Protein 8K5L (pdb70)

Solvent-accessible surface area: 68844 Å² total; per-residue (Å²): 113,38,76,27,75,42,7,0,8,38,104,16,6,16,41,0,0,15,44,0,0,3,113,57,46,24,76,102,76,116,12,120,33,0,1,0,6,8,0,82,20,110,6,0,97,38,0,10,83,51,1,78,107,4,98,0,0,0,1,2,82,44,18,111,48,5,21,90,2,19,69,84,4,148,143,61,193,18,24,25,32,1,5,8,88,6,64,65,5,159,22,92,39,57,0,29,0,0,0,0,20,25,16,0,6,126,16,104,50,26,53,64,5,0,58,50,0,53,98,12,1,49,98,100,1,2,0,0,0,2,0,8,0,58,60,24,24,68,13,4,37,41,1,0,45,46,98,46,9,125,96,128,83,0,42,101,8,59,96,70,10,80,113,54,26,44,95,13,25,6,114,177,0,62,37,34,0,151,120,7,36,7,91,121,50,50,52,2,1,6,0,0,0,0,0,0,0,8,0,47,46,112,36,96,67,7,0,8,40,102,18,7,13,38,0,0,12,45,0,0,3,111,59,46,16,84,96,82,107,10,112,32,0,1,0,6,10,0,90,15,113,6,0,99,36,0,6,164,50,0,106,142,4,99,0,0,0,1,6,79,47,121,129,63,6,68,89,3,75,78,92,2,143,122,48,168,18,25,48,40,33,144,68,27,6,79,89,18,184,85,150,51,69,0,32,0,0,0,0,18,25,16,0,6,128,14,102,49,25,54,61,6,0,65,50,0,54,106,14,2,43,102,92,2,1,0,0,0,3,0,8,0,60,60,28,23,68,16,3,39,39,1,0,59,46,98,44,10,124,60,81,81,1,59,105,11,60,99,90,10,81,130,51,25,44,95,12,27,6,114,173,0,60,30,35,0,153,138,8,35,10,67,119,56,78,52,2,1,6,0,0,0,0,0,0,0,9,0,41,50,169,73,75,35,68,50,6,0,5,34,101,10,8,12,39,0,0,13,46,0,0,3,111,58,40,18,92,104,104,116,12,112,22,0,0,1,6,8,4,82,18,109,7,0,82,37,0,6,105,51,1,109,133,4,94,0,0,0,1,5,81,53,120,127,49,6,70,91,2,76,104,88,3,74,136,37,187,26,29,47,39,34,146,68,107,10,70,84,18,103,84,105,49,74,0,32,0,0,4,0,21,22,16,0,6,127,30,105,45,0,7,64,16,0,68,55,0,54,106,14,2,44,95,103,2,1,0,0,0,1,0,7,0,25,66,24,20,70,13,4,40,40,0,0,53,47,88,49,12,44,131,120,82,0,52,112,7,52,47,45,2,24,65,53,25,29,3,0,6,20,72,17,0,60,21,10,0,153,72,9,37,10,93,86,56,53,52,2,1,6,0,0,0,0,0,0,0,0,0,38,48,123,55,106,54,10,1,2,37,81,10,18,12,40,0,0,12,47,0,0,3,112,57,40,16,97,108,83,84,4,122,29,0,1,0,7,8,0,86,20,108,6,0,79,38,0,6,125,60,3,108,149,2,95,0,0,0,1,6,86,53,116,132,46,7,72,87,2,81,78,87,3,128,122,36,184,21,29,54,31,33,165,69,27,6,80,88,18,172,85,108,44,53,1,31,0,0,0,0,17,35,18,0,6,127,16,94,37,0,10,56,4,0,68,42,1,54,112,16,6,29,98,109,1,1,0,0,0,7,0,8,0,24,64,24,18,68,11,3,39,43,0,0,60,48,72,44,10,139,56,140,84,0,67,102,9,52,34,31,2,19,99,54,26,28,4,0,7,19,72,15,0,52,26,11,0,126,102,8,36,6,94,112,36,51,55,2,3,7,0,0,0,9,2,2,0,7,0,42,52,74,109,72,25,0,8,58,103,17,8,13,41,0,0,12,46,0,0,2,112,58,47,19,88,105,75,59,14,57,32,0,0,0,6,9,0,83,20,111,5,0,97,39,0,6,163,52,1,102,149,4,80,0,0,0,2,2,75,43,23,135,42,6,25,89,1,33,99,84,3,61,148,57,197,16,26,26,20,0,9,7,89,6,70,70,4,146,18,100,22,75,0,33,0,0,0,0,17,30,16,0,6,126,16,166,50,26,51,64,5,0,72,45,0,54,105,14,2,34,97,104,0,1,0,0,0,2,0,8,0,59,60,26,23,67,14,4,44,39,1,0,57,47,100,44,10,135,134,116,86,0,57,105,11,58,96,69,10,82,109,54,24,43,96,13,24,6,112,174,0,58,30,36,0,150,141,10,35,7,95,51,56,78,54,2,1,6,0,0,0,0,0,0,0,8,0,49,56,118,45,82,28,67,46,8,0,8,36,100,19,8,12,40,0,0,14,44,0,0,4,111,60,46,22,107,104,112,107,7,113,26,0,1,0,6,8,0,84,19,110,5,0,94,40,0,8,169,52,1,103,136,4,84,0,0,0,1,5,74,51,124,128,44,6,66,88,1,73,91,87,3,161,137,50,181,18,25,51,39,34,147,67,94,6,71,78,15,174,78,146,49,71,0,20,0,0,0,0,17,26,15,0,6,125,16,101,50,25,56,63,6,0,70,45,0,54,101,12,1,32,96,99,1,0,0,0,0,2,0,8,0,58,60,24,23,68,14,4,41,38,1,0,54,45,95,47,9,122,130,122,81,0,51,104,9,61,101,74,11,79,109,53,24,42,95,12,24,7,113,172,0,60,37,38,0,153,122,9,36,5,93,54,53,77,53,2,1,6,0,0,0,1,0,0,0,9,0,52,57,68,98,64,24,0,8,57,104,16,6,12,42,0,0,14,45,0,0,3,110,59,46,17,104,100,79,121,9,106,31,0,0,0,6,8,0,84,19,110,5,0,96,38,0,4,170,54,1,99,140,4,40,0,0,0,1,5,70,54,122,129,48,8,74,88,2,78,73,84,2,127,145,53,203,29,31,60,29,33,171,68,97,6,64,78,18,170,85,153,54,86,0,34,0,0,0,0,16,29,16,0,6,124,16,168,75,22,42,48,3,0,66,46,0,54,106,15,2,36,96,105,0,1,0,0,0,2,0,8,0,58,57,42,22,67,23,4,41,38,0,0,56,47,98,42,9,58,138,94,66,0,56,100,10,62,90,71,11,82,116,52,27,43,93,13,25,5,114,175,0,61,35,38,0,153,131,10,36,10,91,115,57,54,54,2,1,6,0,0,0,0,0,0,0,8,0,42,54,124,35,105,61,9,0,7,40,103,16,7,15,42,0,0,15,43,0,0,4,113,61,45,20,87,103,103,120,13,57,31,0,0,0,6,9,0,89,18,111,7,0,76,34,0,11,126,54,1,79,104,3,40,0,0,0,1,4,78,53,122,129,52,6,72,88,2,74,84,85,4,147,136,34,187,28,32,64,36,34,142,65,108,10,76,83,18,192,80,147,53,65,0,36,0,0,0,0,21,25,16,0,6,128,29,109,55,25,56,62,16,0,61,54,0,54,100,13,2,50,96,106,2,1,0,0,0,2,0,8,0,58,60,25,22,68,14,4,39,40,0,0,58,48,96,48,12,132,141,118,84,0,63,99,5,61,90,71,9,80,111,53,28,43,95,13,24,7,115,174,0,59,38,39,0,145,125,8,36,4,87,54,51,42,54,2,0,7,0,0,0,0,0,0,0,8,0,52,48

Sequence (1596 aa):
EDIRKKVPAYDLMLEIIFNSILKIETDISQIKNILSIGGQSFEVKNLSKIYNNSKITIIEPSEIMLNIVKNECKNLKNLEYIYDKFENYKDNKNFELCLCLLVLQFIEEPQSFLEKIYNSLDSNGLLIISIFSNKQLTYWKEFALSRGAKKEQVEKTFNNQSEVMNILSPEYVEGLLKESGFSKIERICEVLSTDMWVVRKIRKKVPAYDLMLEIIFNSILKIETDISQIKNILSIGGQSFEVKNLSKIYNNSKITIIEPSEIMLNIVKNECKNLKNLEYIYDKFENYKDNKNFELCLCLLVLQFIEEPQSFLEKIYNSLDSNGLLIISIFSNKQLTYWKEFALSRGAKKEQVEKTFNNQSEVMNILSPEYVEGLLKESGFSKIERICEVLSTDMWVVRKEDIRKKVPAYDLMLEIIFNSILKIETDISQIKNILSIGGQSFEVKNLSKIYNNSKITIIEPSEIMLNIVKNECKNLKNLEYIYDKFENYKDNKNFELCLCLLVLQFIEEPQSFLEKIYNSLDSNGLLIISIFSNKQLTYWKEFALSRGAKKEQVEKTFNNQSEVMNILSPEYVEGLLKESGFSKIERICEVLSTDMWVVRKIRKKVPAYDLMLEIIFNSILKIETDISQIKNILSIGGQSFEVKNLSKIYNNSKITIIEPSEIMLNIVKNECKNLKNLEYIYDKFENYKDNKNFELCLCLLVLQFIEEPQSFLEKIYNSLDSNGLLIISIFSNKQLTYWKEFALSRGAKKEQVEKTFNNQSEVMNILSPEYVEGLLKESGFSKIERICEVLSTDMWVVRKRKKVPAYDLMLEIIFNSILKIETDISQIKNILSIGGQSFEVKNLSKIYNNSKITIIEPSEIMLNIVKNECKNLKNLEYIYDKFENYKDNKNFELCLCLLVLQFIEEPQSFLEKIYNSLDSNGLLIISIFSNKQLTYWKEFALSRGAKKEQVEKTFNNQSEVMNILSPEYVEGLLKESGFSKIERICEVLSTDMWVVRKEDIRKKVPAYDLMLEIIFNSILKIETDISQIKNILSIGGQSFEVKNLSKIYNNSKITIIEPSEIMLNIVKNECKNLKNLEYIYDKFENYKDNKNFELCLCLLVLQFIEEPQSFLEKIYNSLDSNGLLIISIFSNKQLTYWKEFALSRGAKKEQVEKTFNNQSEVMNILSPEYVEGLLKESGFSKIERICEVLSTDMWVVRKRKKVPAYDLMLEIIFNSILKIETDISQIKNILSIGGQSFEVKNLSKIYNNSKITIIEPSEIMLNIVKNECKNLKNLEYIYDKFENYKDNKNFELCLCLLVLQFIEEPQSFLEKIYNSLDSNGLLIISIFSNKQLTYWKEFALSRGAKKEQVEKTFNNQSEVMNILSPEYVEGLLKESGFSKIERICEVLSTDMWVVRKIRKKVPAYDLMLEIIFNSILKIETDISQIKNILSIGGQSFEVKNLSKIYNNSKITIIEPSEIMLNIVKNECKNLKNLEYIYDKFENYKDNKNFELCLCLLVLQFIEEPQSFLEKIYNSLDSNGLLIISIFSNKQLTYWKEFALSRGAKKEQVEKTFNNQSEVMNILSPEYVEGLLKESGFSKIERICEVLSTDMWVVRK

B-factor: mean 32.18, std 8.48, range [17.16, 70.92]

Secondary structure (DSSP, 8-state):
--STTTSTTHHHHHHHIIIIIHHHH--GGG--EEEEES--HHHHHHHHHHTTTSEEEEE-SSHHHHHHHHHHTTT-SSEEE-BS-GGG------EEEEEEES-GGG-S-HHHHHHHHHHHEEEEEEEEEEEE-SSSHHHHHHHHHHTT--HHHHHHHHH-GGGTS----HHHHHHHHHHHT-SEEEEEEEETTEEEEEEE-/-TTTSTTHHHHHHHIIIIIHHHH--GGG--EEEEES--HHHHHHHHHHTTTSEEEEE-SSHHHHHHHHHHTTT-SSEEE-SS-GGG------EEEEEEES-GGG-S-HHHHHHHHHHHEEEEEEEEEEEE-SSSHHHHHHHHHHTT--HHHHHHHHH-GGGTS----HHHHHHHHHHHT-SEEEEEEEETTEEEEEEE-/-HHHHHSTTHHHHHHHIIIIIHHHH--GGG--EEEEES--HHHHHHHHHHTTTSEEEEE-SSHHHHHHHHHHTTT-SSEEE-SS-GGG------EEEEEEES-GGG-S-HHHHHHHHHHHEEEEEEEEEEEE-SSSHHHHHHHHHHTT--HHHHHHHHH-GGGTS--B-HHHHHHHHHHHT-SEEEEEEEETTEEEEEEE-/-TTTSTTHHHHHHHIIIIIHHHH--TTT--EEEEES--HHHHHHHHHHTTTSEEEEE-SSHHHHHHHHHHTTT-SSEEE-SS-GGG------EEEEEEES-GGG-S-HHHHHHHHHHHEEEEEEEEEEEE-SSSHHHHHHHHHHTT--HHHHHHHHH-GGGTS--B-HHHHHHHHHHHT-SEEEEEEEETTEEEEEEE-/--SSTTHHHHHHHIIIIIHHHH--GGG--EEEEES--HHHHHHHHHHTTTSEEEEE-SSHHHHHHHHHHTTT-SSEEE-BS-GGG------EEEEEEES-GGG-SSHHHHHHHHHHHEEEEEEEEEEEE-SSSHHHHHHHHHHTT--HHHHHHHHH-GGGTS----HHHHHHHHHHHT-SEEEEEEEETTEEEEEEE-/--STTTSTTHHHHHHHIIIIIHHHH--GGG--EEEEES--HHHHHHHHHHTTTSEEEEE-SSHHHHHHHHHHTTT-SSEEE-SS-GG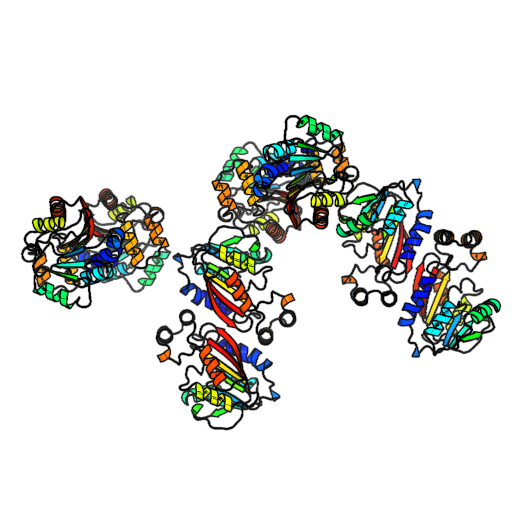G------EEEEEEES-GGG-S-HHHHHHHHHHHEEEEEEEEEEEE-SSSHHHHHHHHHHTT--HHHHHHHHH-GGGTS----HHHHHHHHHHHT-SEEEEEEEETTEEEEEEE-/--SSTTHHHHHHHIIIIIHHHH--GGG--EEEEES--HHHHHHHHHHTTTSEEEEE-SSHHHHHHHHHHTTT-SSEEE-SS-GGG------EEEEEEES-GGG-S-HHHHHHHHHHHEEEEEEEEEEEE-SSSHHHHHHHHHHTT--HHHHHHHHH-GGGTS----HHHHHHHHHHHT-SEEEEEEEETTEEEEEEE-/-TTTSTTHHHHHHHIIIIIHHHH--GGG--EEEEES--HHHHHHHHHHTTTSEEEEE-SSHHHHHHHHHHTSS-SSEEE-SS-GGG------EEEEEEES-GGG-S-HHHHHHHHHHHEEEEEEEEEEEE-SSSHHHHHHHHHHTT--HHHHHHHHH-GGGTS----HHHHHHHHHHHT-SEEEEEEEETTEEEEEEE-

Radius of gyration: 49.91 Å; Cα contacts (8 Å, |Δi|>4): 3017; chains: 8; bounding box: 94×95×156 Å

Foldseek 3Di:
DLVPLQDPCPVVVLCCVLVPDCVVQHDLVPFAEEEEAQDALVSVVSCCVSNVNHAYEYAHAAPVSLVVNCVSCVPRDRYDYDHHHPVPDDDQAAGQEYEAEAPQQADPDNLVVLLSNVNRYDQWHKYKYKHQALFQLVVSLVSSVVSVNDNVVSCCCSPPVVVPTHHHDPVVVVVSNVVSPWDDWAWDDDDGRMTMIMTTD/DPLQDPCPVVVVCCVLVPDCVVQDDLVPFAEEEEEQDALVVVVSVCVSNVNHAYEYAHAAPVSLVVSCVSCVPRDRYHYDHHHPVPDDDQAEGQEYEAEAPQQADPDNLVVLLSVVNNYDAFHKYKYKHQAQFQLVVSLVSSVVSPHDNVVSVCCSPPVVVPTHHHDPVVVVVSNVVSPWDDWAWDDDDGRMTMIMTTD/DQVPLQDPCPVPVLCCVLVPDCVVQDDLVPFAEEEEEQDALVSVVSVCVSNVNHAYEYAHAAPVSQVVNCVSCVPRDRYDYDHHHPVPDDDQAEGQEYEAEAPQQADPDNLVSLLSVVSNYDQFHKYKYKHQALFQLVVSLVSSVVSPHDNVVSCCCSPPVVVPTHHHDPVVVVVSNVVSPWDDWAWDDDDGRMTMIMTTD/DCLQDPCPVVVVCCVLVPDCVVQDDLVPFAEEEEEQDALVVVVSCCVVNVNHAYEYAHAAPVSQVVNCVSCVPGDRYDYDHHHPVPDDDQAEGQEYEAEAPLFADPDNLVSLLSVVNRYDQFHKYKYKHQALFQLVVSLVSSVVSPHDNVVSVCCNPPVVVPTHHHDPVVVVVSNVVSPWDDWAWDDDDGRMTMIMTTD/DLQDPCPVVVVCCVLVPDCVVQDDLVPFAEEEEEQDALVVVVSVCVSNVNHAYEYAHQAPVRQVVNCVSCVPRDRYDYDHHHPVPDDDQAEGQEYEAEAPQQADPDNLVVLLSVVNRYDQWHKYKYKHQAQFQLVVSLVSSVVSPHDNVVSVCCSPPVVVPTHHHDPVVVVVSNVVSPWDDWAWDDDDGRMTMIMTTD/DQVCLQDPCPVVVVCCVLVPDCVVQDDLVPFAEEEEEQDALVVVVSCCVSNVNHAYEYAHAAPVRLVVSCVSCVPGDRYHYDHHHPVPDDDLAAGQEYEAEANQQADPDNLVSLLSVVSRHPQWHKYKYKHQAQFQLVVSLVSSVVSPHDNVVSCCCSPPVVVPTHHHDPVVVVVSNVVSPWDDWAWDDDDGRMTMIMTTD/DLQDPCPVVVVCCVLVPDCVVQDDLVPFAEEEEEQDALVVVVSCCVSNVNHAYEYAHQAVVSQVVNCVSCVPRDRYHYDHHHPVPDDDQAEGQEYEAEAPQQADPDNLVVLLSVVSRYPQWHKYKYKHQAQFQLVVSLVSSVVSPHDNVVSCCCSPPVVVPTHHHHPVVVVVSNVVSPWDDWAWDDDDGRMTMIMTTD/DCLQDPCPVVVVCCVLVPDCVVQHDLVPFAEEEEEQDAQVNVVSCCVSNVNHAYEYAHQAPVSQVVNCVSCVVRDRYDYDHHHPVPDDDLAAGQEYEAEAPQQADPDNLVSLLSVVSNYDQFHKYKYKHQAQFQLVVSLVSSVVSPDDNVVSVCCSPPVVVPTHHHDPVVVVVSNVVSPWDDWAWDDDDGRMTMIMTTD

Structure (mmCIF, N/CA/C/O backbone):
data_8K5L
#
_entry.id   8K5L
#
_cell.length_a   58.955
_cell.length_b   58.980
_cell.length_c   139.690
_cell.angle_alpha   90.03
_cell.angle_beta   90.03
_cell.angle_gamma   90.05
#
_symmetry.space_group_name_H-M   'P 1'
#
loop_
_entity.id
_entity.type
_entity.pdbx_description
1 polymer 'tRNA (cmo5U34)-methyltransferase'
2 water water
#
loop_
_atom_site.group_PDB
_atom_site.id
_atom_site.type_symbol
_atom_site.label_atom_id
_atom_site.label_alt_id
_atom_site.label_comp_id
_atom_site.label_asym_id
_atom_site.label_entity_id
_atom_site.label_seq_id
_atom_site.pdbx_PDB_ins_code
_atom_site.Cartn_x
_atom_site.Cartn_y
_atom_site.Cartn_z
_atom_site.occupancy
_atom_site.B_iso_or_equiv
_atom_site.auth_seq_id
_atom_site.auth_comp_id
_atom_site.auth_asym_id
_atom_site.auth_atom_id
_atom_site.pdbx_PDB_model_num
ATOM 1 N N . GLU A 1 11 ? -3.845 -15.352 -3.652 1.00 55.12 11 GLU A N 1
ATOM 2 C CA . GLU A 1 11 ? -3.719 -16.628 -4.357 1.00 50.37 11 GLU A CA 1
ATOM 3 C C . GLU A 1 11 ? -2.309 -16.785 -4.910 1.00 50.79 11 GLU A C 1
ATOM 4 O O . GLU A 1 11 ? -1.478 -17.492 -4.335 1.00 51.96 11 GLU A O 1
ATOM 6 N N . ASP A 1 12 ? -2.055 -16.118 -6.037 1.00 50.72 12 ASP A N 1
ATOM 7 C CA . ASP A 1 12 ? -0.716 -16.027 -6.601 1.00 49.66 12 ASP A CA 1
ATOM 8 C C . ASP A 1 12 ? 0.087 -14.869 -6.022 1.00 44.27 12 ASP A C 1
ATOM 9 O O . ASP A 1 12 ? 1.320 -14.886 -6.106 1.00 42.58 12 ASP A O 1
ATOM 11 N N . ILE A 1 13 ? -0.580 -13.870 -5.438 1.00 42.32 13 ILE A N 1
ATOM 12 C CA . ILE A 1 13 ? 0.140 -12.738 -4.864 1.00 44.26 13 ILE A CA 1
ATOM 13 C C . ILE A 1 13 ? 0.843 -13.144 -3.573 1.00 43.00 13 ILE A C 1
ATOM 14 O O . ILE A 1 13 ? 1.944 -12.658 -3.277 1.00 39.10 13 ILE A O 1
ATOM 19 N N . ARG A 1 14 ? 0.230 -14.036 -2.788 1.00 38.36 14 ARG A N 1
ATOM 20 C CA . ARG A 1 14 ? 0.874 -14.535 -1.583 1.00 42.67 14 ARG A CA 1
ATOM 21 C C . ARG A 1 14 ? 2.044 -15.457 -1.905 1.00 39.44 14 ARG A C 1
ATOM 22 O O . ARG A 1 14 ? 2.933 -15.623 -1.061 1.00 41.64 14 ARG A O 1
ATOM 24 N N . LYS A 1 15 ? 2.072 -16.048 -3.108 1.00 36.44 15 LYS A N 1
ATOM 25 C CA . LYS A 1 15 ? 3.204 -16.875 -3.517 1.00 38.79 15 LYS A CA 1
ATOM 26 C C . LYS A 1 15 ? 4.401 -16.052 -3.971 1.00 35.21 15 LYS A C 1
ATOM 27 O O . LYS A 1 15 ? 5.498 -16.607 -4.095 1.00 33.72 15 LYS A O 1
ATOM 33 N N . LYS A 1 16 ? 4.203 -14.761 -4.243 1.00 35.03 16 LYS A N 1
ATOM 34 C CA . LYS A 1 16 ? 5.246 -13.886 -4.763 1.00 34.70 16 LYS A CA 1
ATOM 35 C C . LYS A 1 16 ? 5.744 -12.847 -3.771 1.00 35.47 16 LYS A C 1
ATOM 36 O O . LYS A 1 16 ? 6.811 -12.268 -3.992 1.00 39.05 16 LYS A O 1
ATOM 42 N N . VAL A 1 17 ? 4.996 -12.560 -2.714 1.00 32.36 17 VAL A N 1
ATOM 43 C CA . VAL A 1 17 ? 5.331 -11.499 -1.781 1.00 33.02 17 VAL A CA 1
ATOM 44 C C . VAL A 1 17 ? 5.550 -12.111 -0.407 1.00 32.79 17 VAL A C 1
ATOM 45 O O . VAL A 1 17 ? 4.596 -12.480 0.281 1.00 31.38 17 VAL A O 1
ATOM 49 N N . PRO A 1 18 ? 6.800 -12.230 0.041 1.00 32.14 18 PRO A N 1
ATOM 50 C CA . PRO A 1 18 ? 7.028 -12.661 1.420 1.00 32.58 18 PRO A CA 1
ATOM 51 C C . PRO A 1 18 ? 6.356 -11.697 2.383 1.00 31.35 18 PRO A C 1
ATOM 52 O O . PRO A 1 18 ? 6.249 -10.492 2.117 1.00 31.14 18 PRO A O 1
ATOM 56 N N . ALA A 1 19 ? 5.858 -12.258 3.485 1.00 27.84 19 ALA A N 1
ATOM 57 C CA . ALA A 1 19 ? 5.176 -11.533 4.556 1.00 31.68 19 ALA A CA 1
ATOM 58 C C . ALA A 1 19 ? 3.895 -10.817 4.092 1.00 28.00 19 ALA A C 1
ATOM 59 O O . ALA A 1 19 ? 3.435 -9.886 4.764 1.00 27.94 19 ALA A O 1
ATOM 61 N N . TYR A 1 20 ? 3.283 -11.237 2.979 1.00 28.55 20 TYR A N 1
ATOM 62 C CA . TYR A 1 20 ? 2.030 -10.611 2.551 1.00 30.46 20 TYR A CA 1
ATOM 63 C C . TYR A 1 20 ? 0.988 -10.643 3.667 1.00 28.59 20 TYR A C 1
ATOM 64 O O . TYR A 1 20 ? 0.481 -9.597 4.106 1.00 27.28 20 TYR A O 1
ATOM 73 N N . ASP A 1 21 ? 0.655 -11.850 4.141 1.00 29.36 21 ASP A N 1
ATOM 74 C CA . ASP A 1 21 ? -0.324 -11.972 5.215 1.00 27.07 21 ASP A CA 1
ATOM 75 C C . ASP A 1 21 ? 0.190 -11.323 6.489 1.00 28.22 21 ASP A C 1
ATOM 76 O O . ASP A 1 21 ? -0.574 -10.696 7.231 1.00 25.83 21 ASP A O 1
ATOM 81 N N . LEU A 1 22 ? 1.483 -11.507 6.771 1.00 28.96 22 LEU A N 1
ATOM 82 C CA . LEU A 1 22 ? 2.081 -10.962 7.982 1.00 29.63 22 LEU A CA 1
ATOM 83 C C . LEU A 1 22 ? 1.981 -9.443 8.017 1.00 22.96 22 LEU A C 1
ATOM 84 O O . LEU A 1 22 ? 1.627 -8.869 9.053 1.00 27.91 22 LEU A O 1
ATOM 89 N N . MET A 1 23 ? 2.286 -8.777 6.901 1.00 29.58 23 MET A N 1
ATOM 90 C CA . MET A 1 23 ? 2.180 -7.319 6.854 1.00 28.16 23 MET A CA 1
ATOM 91 C C . MET A 1 23 ? 0.761 -6.866 7.194 1.00 27.16 23 MET A C 1
ATOM 92 O O . MET A 1 23 ? 0.560 -5.929 7.981 1.00 26.11 23 MET A O 1
ATOM 97 N N . LEU A 1 24 ? -0.243 -7.535 6.619 1.00 26.67 24 LEU A N 1
ATOM 98 C CA . LEU A 1 24 ? -1.623 -7.156 6.899 1.00 24.01 24 LEU A CA 1
ATOM 99 C C . LEU A 1 24 ? -1.970 -7.375 8.369 1.00 24.90 24 LEU A C 1
ATOM 100 O O . LEU A 1 24 ? -2.592 -6.513 9.007 1.00 26.37 24 LEU A O 1
ATOM 105 N N . GLU A 1 25 ? -1.545 -8.509 8.935 1.00 26.43 25 GLU A N 1
ATOM 106 C CA . GLU A 1 25 ? -1.823 -8.787 10.339 1.00 24.54 25 GLU A CA 1
ATOM 107 C C . GLU A 1 25 ? -1.211 -7.719 11.242 1.00 24.69 25 GLU A C 1
ATOM 108 O O . GLU A 1 25 ? -1.837 -7.285 12.212 1.00 26.99 25 GLU A O 1
ATOM 114 N N . ILE A 1 26 ? -0.003 -7.260 10.914 1.00 27.49 26 ILE A N 1
ATOM 115 C CA . ILE A 1 26 ? 0.658 -6.251 11.743 1.00 25.51 26 ILE A CA 1
ATOM 116 C C . ILE A 1 26 ? -0.081 -4.916 11.674 1.00 25.86 26 ILE A C 1
ATOM 117 O O . ILE A 1 26 ? -0.258 -4.235 12.693 1.00 25.98 26 ILE A O 1
ATOM 122 N N . ILE A 1 27 ? -0.542 -4.530 10.481 1.00 24.62 27 ILE A N 1
ATOM 123 C CA . ILE A 1 27 ? -1.303 -3.287 10.338 1.00 25.44 27 ILE A CA 1
ATOM 124 C C . ILE A 1 27 ? -2.552 -3.319 11.211 1.00 24.98 27 ILE A C 1
ATOM 125 O O . ILE A 1 27 ? -2.798 -2.414 12.017 1.00 25.55 27 ILE A O 1
ATOM 130 N N . PHE A 1 28 ? -3.356 -4.366 11.061 1.00 27.10 28 PHE A N 1
ATOM 131 C CA . PHE A 1 28 ? -4.684 -4.384 11.649 1.00 27.52 28 PHE A CA 1
ATOM 132 C C . PHE A 1 28 ? -4.700 -4.870 13.091 1.00 32.27 28 PHE A C 1
ATOM 133 O O . PHE A 1 28 ? -5.642 -4.547 13.824 1.00 38.98 28 PHE A O 1
ATOM 141 N N . ASN A 1 29 ? -3.686 -5.616 13.528 1.00 28.32 29 ASN A N 1
ATOM 142 C CA . ASN A 1 29 ? -3.653 -6.087 14.909 1.00 32.05 29 ASN A CA 1
ATOM 143 C C . ASN A 1 29 ? -2.743 -5.261 15.808 1.00 35.64 29 ASN A C 1
ATOM 144 O O . ASN A 1 29 ? -2.809 -5.413 17.038 1.00 34.59 29 ASN A O 1
ATOM 149 N N . SER A 1 30 ? -1.912 -4.386 15.237 1.00 28.17 30 SER A N 1
ATOM 150 C CA . SER A 1 30 ? -0.964 -3.619 16.038 1.00 27.85 30 SER A CA 1
ATOM 151 C C . SER A 1 30 ? -0.885 -2.150 15.631 1.00 25.68 30 SER A C 1
ATOM 152 O O . SER A 1 30 ? -1.202 -1.269 16.437 1.00 26.96 30 SER A O 1
ATOM 155 N N . ILE A 1 31 ? -0.455 -1.861 14.398 1.00 26.71 31 ILE A N 1
ATOM 156 C CA . ILE A 1 31 ? -0.068 -0.488 14.064 1.00 23.50 31 ILE A CA 1
ATOM 157 C C . ILE A 1 31 ? -1.236 0.468 14.247 1.00 26.82 31 ILE A C 1
ATOM 158 O O . ILE A 1 31 ? -1.099 1.536 14.858 1.00 27.15 31 ILE A O 1
ATOM 163 N N . LEU A 1 32 ? -2.394 0.116 13.690 1.00 25.46 32 LEU A N 1
ATOM 164 C CA . LEU A 1 32 ? -3.524 1.035 13.723 1.00 27.04 32 LEU A CA 1
ATOM 165 C C . LEU A 1 32 ? -4.053 1.199 15.143 1.00 32.17 32 LEU A C 1
ATOM 166 O O . LEU A 1 32 ? -4.458 2.299 15.536 1.00 33.86 32 LEU A O 1
ATOM 171 N N . LYS A 1 33 ? -4.034 0.115 15.931 1.00 33.84 33 LYS A N 1
ATOM 172 C CA . LYS A 1 33 ? -4.377 0.214 17.349 1.00 33.68 33 LYS A CA 1
ATOM 173 C C . LYS A 1 33 ? -3.522 1.255 18.056 1.00 33.60 33 LYS A C 1
ATOM 174 O O . LYS A 1 33 ? -4.029 2.052 18.851 1.00 39.18 33 LYS A O 1
ATOM 180 N N . ILE A 1 34 ? -2.222 1.271 17.771 1.00 31.62 34 ILE A N 1
ATOM 181 C CA . ILE A 1 34 ? -1.302 2.139 18.494 1.00 32.07 34 ILE A CA 1
ATOM 182 C C . ILE A 1 34 ? -1.331 3.564 17.952 1.00 36.33 34 ILE A C 1
ATOM 183 O O . ILE A 1 34 ? -1.255 4.530 18.723 1.00 35.96 34 ILE A O 1
ATOM 188 N N . GLU A 1 35 ? -1.453 3.729 16.631 1.00 30.84 35 GLU A N 1
ATOM 189 C CA . GLU A 1 35 ? -1.238 5.020 15.994 1.00 31.46 35 GLU A CA 1
ATOM 190 C C . GLU A 1 35 ? -2.513 5.808 15.725 1.00 31.20 35 GLU A C 1
ATOM 191 O O . GLU A 1 35 ? -2.419 6.983 15.345 1.00 33.91 35 GLU A O 1
ATOM 197 N N . THR A 1 36 ? -3.690 5.208 15.877 1.00 31.48 36 THR A N 1
ATOM 198 C CA . THR A 1 36 ? -4.917 5.922 15.555 1.00 34.49 36 THR A CA 1
ATOM 199 C C . THR A 1 36 ? -5.926 5.800 16.682 1.00 36.73 36 THR A C 1
ATOM 200 O O . THR A 1 36 ? -5.953 4.820 17.433 1.00 34.51 36 THR A O 1
ATOM 204 N N . ASP A 1 37 ? -6.738 6.840 16.786 1.00 42.39 37 ASP A N 1
ATOM 205 C CA . ASP A 1 37 ? -7.883 6.908 17.675 1.00 44.54 37 ASP A CA 1
ATOM 206 C C . ASP A 1 37 ? -9.129 6.817 16.810 1.00 44.57 37 ASP A C 1
ATOM 207 O O . ASP A 1 37 ? -9.337 7.672 15.944 1.00 44.70 37 ASP A O 1
ATOM 212 N N . ILE A 1 38 ? -9.944 5.783 17.037 1.00 45.41 38 ILE A N 1
ATOM 213 C CA . ILE A 1 38 ? -11.098 5.544 16.173 1.00 45.86 38 ILE A CA 1
ATOM 214 C C . ILE A 1 38 ? -11.997 6.774 16.107 1.00 47.34 38 ILE A C 1
ATOM 215 O O . ILE A 1 38 ? -12.580 7.076 15.055 1.00 46.15 38 ILE A O 1
ATOM 220 N N . SER A 1 39 ? -12.095 7.524 17.206 1.00 44.49 39 SER A N 1
ATOM 221 C CA . SER A 1 39 ? -12.954 8.700 17.230 1.00 48.21 39 SER A CA 1
ATOM 222 C C . SER A 1 39 ? -12.447 9.792 16.300 1.00 46.45 39 SER A C 1
ATOM 223 O O . SER A 1 39 ? -13.252 10.525 15.715 1.00 48.48 39 SER A O 1
ATOM 226 N N . GLN A 1 40 ? -11.132 9.932 16.156 1.00 43.89 40 GLN A N 1
ATOM 227 C CA . GLN A 1 40 ? -10.566 11.021 15.371 1.00 46.03 40 GLN A CA 1
ATOM 228 C C . GLN A 1 40 ? -10.406 10.673 13.895 1.00 43.75 40 GLN A C 1
ATOM 229 O O . GLN A 1 40 ? -10.008 11.538 13.107 1.00 42.92 40 GLN A O 1
ATOM 235 N N . ILE A 1 41 ? -10.699 9.436 13.504 1.00 42.04 41 ILE A N 1
ATOM 236 C CA . ILE A 1 41 ? -10.552 9.003 12.120 1.00 42.90 41 ILE A CA 1
ATOM 237 C C . ILE A 1 41 ? -11.895 9.233 11.434 1.00 37.96 41 ILE A C 1
ATOM 238 O O . ILE A 1 41 ? -12.834 8.460 11.610 1.00 40.44 41 ILE A O 1
ATOM 243 N N . LYS A 1 42 ? -11.979 10.308 10.650 1.00 38.97 42 LYS A N 1
ATOM 244 C CA . LYS A 1 42 ? -13.164 10.621 9.858 1.00 40.03 42 LYS A CA 1
ATOM 245 C C . LYS A 1 42 ? -13.091 10.011 8.461 1.00 37.76 42 LYS A C 1
ATOM 246 O O . LYS A 1 42 ? -13.971 9.238 8.068 1.00 37.96 42 LYS A O 1
ATOM 252 N N . ASN A 1 43 ? -12.045 10.351 7.712 1.00 32.21 43 ASN A N 1
ATOM 253 C CA . ASN A 1 43 ? -11.889 9.959 6.318 1.00 33.68 43 ASN A CA 1
ATOM 254 C C . ASN A 1 43 ? -10.627 9.123 6.128 1.00 30.10 43 ASN A C 1
ATOM 255 O O . ASN A 1 43 ? -9.541 9.528 6.554 1.00 31.41 43 ASN A O 1
ATOM 260 N N . ILE A 1 44 ? -10.774 7.982 5.460 1.00 29.74 44 ILE A N 1
ATOM 261 C CA . ILE A 1 44 ? -9.680 7.064 5.168 1.00 27.79 44 ILE A CA 1
ATOM 262 C C . ILE A 1 44 ? -9.515 6.960 3.658 1.00 26.75 44 ILE A C 1
ATOM 263 O O . ILE A 1 44 ? -10.500 6.783 2.931 1.00 30.11 44 ILE A O 1
ATOM 268 N N . LEU A 1 45 ? -8.275 7.048 3.190 1.00 26.23 45 LEU A N 1
ATOM 269 C CA . LEU A 1 45 ? -7.958 6.908 1.775 1.00 25.69 45 LEU A CA 1
ATOM 270 C C . LEU A 1 45 ? -7.294 5.556 1.543 1.00 30.53 45 LEU A C 1
ATOM 271 O O . LEU A 1 45 ? -6.210 5.287 2.083 1.00 27.95 45 LEU A O 1
ATOM 276 N N . SER A 1 46 ? -7.938 4.712 0.747 1.00 23.41 46 SER A N 1
ATOM 277 C CA . SER A 1 46 ? -7.396 3.422 0.339 1.00 24.46 46 SER A CA 1
ATOM 278 C C . SER A 1 46 ? -7.010 3.511 -1.135 1.00 26.91 46 SER A C 1
ATOM 279 O O . SER A 1 46 ? -7.876 3.721 -1.993 1.00 25.94 46 SER A O 1
ATOM 282 N N . ILE A 1 47 ? -5.717 3.364 -1.429 1.00 23.51 47 ILE A N 1
ATOM 283 C CA . ILE A 1 47 ? -5.194 3.464 -2.795 1.00 22.72 47 ILE A CA 1
ATOM 284 C C . ILE A 1 47 ? -4.768 2.077 -3.254 1.00 24.49 47 ILE A C 1
ATOM 285 O O . ILE A 1 47 ? -3.859 1.482 -2.665 1.00 24.65 47 ILE A O 1
ATOM 290 N N . GLY A 1 48 ? -5.393 1.569 -4.319 1.00 20.67 48 GLY A N 1
ATOM 291 C CA . GLY A 1 48 ? -5.004 0.281 -4.878 1.00 23.13 48 GLY A CA 1
ATOM 292 C C . GLY A 1 48 ? -5.256 -0.890 -3.951 1.00 22.48 48 GLY A C 1
ATOM 293 O O . GLY A 1 48 ? -4.619 -1.939 -4.094 1.00 29.95 48 GLY A O 1
ATOM 294 N N . GLY A 1 49 ? -6.182 -0.738 -3.007 1.00 27.52 49 GLY A N 1
ATOM 295 C CA . GLY A 1 49 ? -6.405 -1.767 -2.009 1.00 30.96 49 GLY A CA 1
ATOM 296 C C . GLY A 1 49 ? -7.115 -2.994 -2.556 1.00 31.61 49 GLY A C 1
ATOM 297 O O . GLY A 1 49 ? -7.859 -2.943 -3.536 1.00 29.66 49 GLY A O 1
ATOM 298 N N . GLN A 1 50 ? -6.849 -4.124 -1.912 1.00 26.60 50 GLN A N 1
ATOM 299 C CA . GLN A 1 50 ? -7.602 -5.348 -2.132 1.00 34.84 50 GLN A CA 1
ATOM 300 C C . GLN A 1 50 ? -8.794 -5.408 -1.175 1.00 30.66 50 GLN A C 1
ATOM 301 O O . GLN A 1 50 ? -8.872 -4.680 -0.180 1.00 31.32 50 GLN A O 1
ATOM 307 N N . SER A 1 51 ? -9.727 -6.312 -1.475 1.00 34.43 51 SER A N 1
ATOM 308 C CA . SER A 1 51 ? -10.954 -6.386 -0.688 1.00 34.90 51 SER A CA 1
ATOM 309 C C . SER A 1 51 ? -10.672 -6.686 0.783 1.00 35.19 51 SER A C 1
ATOM 310 O O . SER A 1 51 ? -11.340 -6.138 1.666 1.00 32.44 51 SER A O 1
ATOM 313 N N . PHE A 1 52 ? -9.674 -7.536 1.074 1.00 36.78 52 PHE A N 1
ATOM 314 C CA . PHE A 1 52 ? -9.390 -7.865 2.473 1.00 31.54 52 PHE A CA 1
ATOM 315 C C . PHE A 1 52 ? -9.064 -6.614 3.277 1.00 34.44 52 PHE A C 1
ATOM 316 O O . PHE A 1 52 ? -9.576 -6.420 4.388 1.00 32.85 52 PHE A O 1
ATOM 324 N N . GLU A 1 53 ? -8.212 -5.739 2.731 1.00 29.63 53 GLU A N 1
ATOM 325 C CA . GLU A 1 53 ? -7.869 -4.541 3.485 1.00 30.59 53 GLU A CA 1
ATOM 326 C C . GLU A 1 53 ? -9.043 -3.566 3.561 1.00 33.33 53 GLU A C 1
ATOM 327 O O . GLU A 1 53 ? -9.253 -2.937 4.607 1.00 32.82 53 GLU A O 1
ATOM 333 N N . VAL A 1 54 ? -9.850 -3.467 2.497 1.00 31.72 54 VAL A N 1
ATOM 334 C CA . VAL A 1 54 ? -11.047 -2.631 2.555 1.00 32.82 54 VAL A CA 1
ATOM 335 C C . VAL A 1 54 ? -11.988 -3.133 3.648 1.00 33.32 54 VAL A C 1
ATOM 336 O O . VAL A 1 54 ? -12.460 -2.362 4.493 1.00 30.76 54 VAL A O 1
ATOM 340 N N . LYS A 1 55 ? -12.228 -4.447 3.671 1.00 31.03 55 LYS A N 1
ATOM 341 C CA . LYS A 1 55 ? -13.128 -5.043 4.658 1.00 33.07 55 LYS A CA 1
ATOM 342 C C . LYS A 1 55 ? -12.633 -4.842 6.089 1.00 38.63 55 LYS A C 1
ATOM 343 O O . LYS A 1 55 ? -13.436 -4.603 6.999 1.00 35.55 55 LYS A O 1
ATOM 349 N N . ASN A 1 56 ? -11.317 -4.948 6.318 1.00 36.08 56 ASN A N 1
ATOM 350 C CA . ASN A 1 56 ? -10.815 -4.747 7.676 1.00 34.14 56 ASN A CA 1
ATOM 351 C C . ASN A 1 56 ? -10.866 -3.276 8.080 1.00 36.10 56 ASN A C 1
ATOM 352 O O . ASN A 1 56 ? -11.219 -2.956 9.222 1.00 37.81 56 ASN A O 1
ATOM 357 N N . LEU A 1 57 ? -10.534 -2.361 7.160 1.00 33.90 57 LEU A N 1
ATOM 358 C CA . LEU A 1 57 ? -10.705 -0.939 7.452 1.00 33.44 57 LEU A CA 1
ATOM 359 C C . LEU A 1 57 ? -12.160 -0.625 7.783 1.00 35.09 57 LEU A C 1
ATOM 360 O O . LEU A 1 57 ? -12.444 0.168 8.692 1.00 34.13 57 LEU A O 1
ATOM 365 N N . SER A 1 58 ? -13.096 -1.245 7.057 1.00 34.95 58 SER A N 1
ATOM 366 C CA . SER A 1 58 ? -14.517 -0.991 7.299 1.00 39.40 58 SER A CA 1
ATOM 367 C C . SER A 1 58 ? -14.937 -1.463 8.688 1.00 38.75 58 SER A C 1
ATOM 368 O O . SER A 1 58 ? -15.705 -0.780 9.378 1.00 41.11 58 SER A O 1
ATOM 371 N N . LYS A 1 59 ? -14.430 -2.621 9.116 1.00 38.59 59 LYS A N 1
ATOM 372 C CA . LYS A 1 59 ? -14.840 -3.193 10.394 1.00 41.09 59 LYS A CA 1
ATOM 373 C C . LYS A 1 59 ? -14.243 -2.417 11.563 1.00 45.33 59 LYS A C 1
ATOM 374 O O . LYS A 1 59 ? -14.909 -2.213 12.584 1.00 45.84 59 LYS A O 1
ATOM 376 N N . ILE A 1 60 ? -12.998 -1.955 11.421 1.00 41.14 60 ILE A N 1
ATOM 377 C CA . ILE A 1 60 ? -12.337 -1.224 12.501 1.00 40.73 60 ILE A CA 1
ATOM 378 C C . ILE A 1 60 ? -12.906 0.183 12.635 1.00 39.41 60 ILE A C 1
ATOM 379 O O . ILE A 1 60 ? -13.083 0.693 13.750 1.00 40.01 60 ILE A O 1
ATOM 384 N N . TYR A 1 61 ? -13.183 0.840 11.509 1.00 36.14 61 TYR A N 1
ATOM 385 C CA . TYR A 1 61 ? -13.596 2.238 11.522 1.00 38.69 61 TYR A CA 1
ATOM 386 C C . TYR A 1 61 ? -15.002 2.402 10.959 1.00 41.66 61 TYR A C 1
ATOM 387 O O . TYR A 1 61 ? -15.189 3.112 9.965 1.00 38.56 61 TYR A O 1
ATOM 396 N N . ASN A 1 62 ? -15.997 1.775 11.601 1.00 41.29 62 ASN A N 1
ATOM 397 C CA . ASN A 1 62 ? -17.350 1.736 11.044 1.00 41.62 62 ASN A CA 1
ATOM 398 C C . ASN A 1 62 ? -17.977 3.120 10.895 1.00 41.22 62 ASN A C 1
ATOM 399 O O . ASN A 1 62 ? -18.832 3.307 10.024 1.00 45.09 62 ASN A O 1
ATOM 401 N N . ASN A 1 63 ? -17.576 4.094 11.704 1.00 41.42 63 ASN A N 1
ATOM 402 C CA . ASN A 1 63 ? -18.112 5.442 11.584 1.00 43.02 63 ASN A CA 1
ATOM 403 C C . ASN A 1 63 ? -17.340 6.307 10.599 1.00 44.39 63 ASN A C 1
ATOM 404 O O . ASN A 1 63 ? -17.680 7.483 10.429 1.00 45.49 63 ASN A O 1
ATOM 406 N N . SER A 1 64 ? -16.322 5.765 9.942 1.00 39.52 64 SER A N 1
ATOM 407 C CA . SER A 1 64 ? -15.533 6.531 8.989 1.00 39.75 64 SER A CA 1
ATOM 408 C C . SER A 1 64 ? -16.013 6.266 7.569 1.00 36.58 64 SER A C 1
ATOM 409 O O . SER A 1 64 ? -16.616 5.231 7.273 1.00 38.62 64 SER A O 1
ATOM 412 N N . LYS A 1 65 ? -15.722 7.212 6.684 1.00 35.30 65 LYS A N 1
ATOM 413 C CA . LYS A 1 65 ? -15.899 6.998 5.256 1.00 34.67 65 LYS A CA 1
ATOM 414 C C . LYS A 1 65 ? -14.573 6.558 4.649 1.00 33.08 65 LYS A C 1
ATOM 415 O O . LYS A 1 65 ? -13.549 7.222 4.833 1.00 34.46 65 LYS A O 1
ATOM 421 N N . ILE A 1 66 ? -14.602 5.451 3.920 1.00 30.94 66 ILE A N 1
ATOM 422 C CA . ILE A 1 66 ? -13.427 4.904 3.251 1.00 29.80 66 ILE A CA 1
ATOM 423 C C . ILE A 1 66 ? -13.522 5.234 1.765 1.00 29.51 66 ILE A C 1
ATOM 424 O O . ILE A 1 66 ? -14.425 4.744 1.073 1.00 32.48 66 ILE A O 1
ATOM 429 N N . THR A 1 67 ? -12.585 6.042 1.267 1.00 26.00 67 THR A N 1
ATOM 430 C CA . THR A 1 67 ? -12.521 6.402 -0.148 1.00 27.66 67 THR A CA 1
ATOM 431 C C . THR A 1 67 ? -11.622 5.404 -0.868 1.00 26.36 67 THR A C 1
ATOM 432 O O . THR A 1 67 ? -10.446 5.240 -0.504 1.00 27.35 67 THR A O 1
ATOM 436 N N . ILE A 1 68 ? -12.167 4.752 -1.890 1.00 23.11 68 ILE A N 1
ATOM 437 C CA . ILE A 1 68 ? -11.500 3.676 -2.618 1.00 21.97 68 ILE A CA 1
ATOM 438 C C . ILE A 1 68 ? -11.081 4.196 -3.992 1.00 24.43 68 ILE A C 1
ATOM 439 O O . ILE A 1 68 ? -11.923 4.644 -4.780 1.00 23.22 68 ILE A O 1
ATOM 444 N N . ILE A 1 69 ? -9.781 4.139 -4.292 1.00 21.80 69 ILE A N 1
ATOM 445 C CA . ILE A 1 69 ? -9.270 4.540 -5.598 1.00 22.08 69 ILE A CA 1
ATOM 446 C C . ILE A 1 69 ? -8.410 3.407 -6.134 1.00 24.08 69 ILE A C 1
ATOM 447 O O . ILE A 1 69 ? -7.559 2.873 -5.410 1.00 26.38 69 ILE A O 1
ATOM 452 N N . GLU A 1 70 ? -8.677 2.991 -7.366 1.00 20.88 70 GLU A N 1
ATOM 453 C CA . GLU A 1 70 ? -8.002 1.873 -8.011 1.00 24.89 70 GLU A CA 1
ATOM 454 C C . GLU A 1 70 ? -7.402 2.338 -9.330 1.00 27.42 70 GLU A C 1
ATOM 455 O O . GLU A 1 70 ? -7.901 3.294 -9.940 1.00 27.27 70 GLU A O 1
ATOM 461 N N . PRO A 1 71 ? -6.333 1.683 -9.793 1.00 28.22 71 PRO A N 1
ATOM 462 C CA . PRO A 1 71 ? -5.647 2.152 -11.014 1.00 28.71 71 PRO A CA 1
ATOM 463 C C . PRO A 1 71 ? -6.417 1.907 -12.304 1.00 30.39 71 PRO A C 1
ATOM 464 O O . PRO A 1 71 ? -5.987 2.403 -13.359 1.00 27.59 71 PRO A O 1
ATOM 468 N N . SER A 1 72 ? -7.522 1.161 -12.273 1.00 28.61 72 SER A N 1
ATOM 469 C CA . SER A 1 72 ? -8.321 0.965 -13.478 1.00 27.96 72 SER A CA 1
ATOM 470 C C . SER A 1 72 ? -9.769 0.709 -13.089 1.00 27.97 72 SER A C 1
ATOM 471 O O . SER A 1 72 ? -10.062 0.282 -11.971 1.00 29.98 72 SER A O 1
ATOM 474 N N . GLU A 1 73 ? -10.678 0.966 -14.034 1.00 27.62 73 GLU A N 1
ATOM 475 C CA . GLU A 1 73 ? -12.083 0.614 -13.811 1.00 27.89 73 GLU A CA 1
ATOM 476 C C . GLU A 1 73 ? -12.249 -0.888 -13.595 1.00 32.11 73 GLU A C 1
ATOM 477 O O . GLU A 1 73 ? -13.101 -1.316 -12.806 1.00 31.09 73 GLU A O 1
ATOM 479 N N . ILE A 1 74 ? -11.452 -1.710 -14.283 1.00 32.51 74 ILE A N 1
ATOM 480 C CA . ILE A 1 74 ? -11.600 -3.156 -14.109 1.00 32.34 74 ILE A CA 1
ATOM 481 C C . ILE A 1 74 ? -11.300 -3.547 -12.667 1.00 33.02 74 ILE A C 1
ATOM 482 O O . ILE A 1 74 ? -12.069 -4.281 -12.031 1.00 30.90 74 ILE A O 1
ATOM 487 N N . MET A 1 75 ? -10.200 -3.032 -12.112 1.00 28.07 75 MET A N 1
ATOM 488 C CA . MET A 1 75 ? -9.867 -3.368 -10.733 1.00 31.44 75 MET A CA 1
ATOM 489 C C . MET A 1 75 ? -10.866 -2.754 -9.759 1.00 32.05 75 MET A C 1
ATOM 490 O O . MET A 1 75 ? -11.182 -3.358 -8.725 1.00 29.44 75 MET A O 1
ATOM 495 N N . LEU A 1 76 ? -11.360 -1.548 -10.063 1.00 27.68 76 LEU A N 1
ATOM 496 C CA . LEU A 1 76 ? -12.400 -0.941 -9.235 1.00 25.46 76 LEU A CA 1
ATOM 497 C C . LEU A 1 76 ? -13.623 -1.847 -9.165 1.00 28.08 76 LEU A C 1
ATOM 498 O O . LEU A 1 76 ? -14.199 -2.057 -8.089 1.00 27.41 76 LEU A O 1
ATOM 503 N N . ASN A 1 77 ? -14.010 -2.421 -10.299 1.00 25.08 77 ASN A N 1
ATOM 504 C CA . ASN A 1 77 ? -15.210 -3.251 -10.319 1.00 32.88 77 ASN A CA 1
ATOM 505 C C . ASN A 1 77 ? -15.013 -4.540 -9.531 1.00 31.46 77 ASN A C 1
ATOM 506 O O . ASN A 1 77 ? -15.920 -4.975 -8.818 1.00 31.92 77 ASN A O 1
ATOM 511 N N . ILE A 1 78 ? -13.843 -5.168 -9.648 1.00 30.43 78 ILE A N 1
ATOM 512 C CA . ILE A 1 78 ? -13.580 -6.373 -8.861 1.00 30.34 78 ILE A CA 1
ATOM 513 C C . ILE A 1 78 ? -13.746 -6.074 -7.377 1.00 35.31 78 ILE A C 1
ATOM 514 O O . ILE A 1 78 ? -14.432 -6.801 -6.651 1.00 35.52 78 ILE A O 1
ATOM 519 N N . VAL A 1 79 ? -13.166 -4.967 -6.914 1.00 31.93 79 VAL A N 1
ATOM 520 C CA . VAL A 1 79 ? -13.210 -4.653 -5.489 1.00 34.25 79 VAL A CA 1
ATOM 521 C C . VAL A 1 79 ? -14.623 -4.284 -5.054 1.00 35.40 79 VAL A C 1
ATOM 522 O O . VAL A 1 79 ? -15.055 -4.627 -3.943 1.00 32.98 79 VAL A O 1
ATOM 526 N N . LYS A 1 80 ? -15.362 -3.575 -5.913 1.00 33.36 80 LYS A N 1
ATOM 527 C CA . LYS A 1 80 ? -16.732 -3.192 -5.584 1.00 35.41 80 LYS A CA 1
ATOM 528 C C . LYS A 1 80 ? -17.629 -4.418 -5.444 1.00 40.18 80 LYS A C 1
ATOM 529 O O . LYS A 1 80 ? -18.485 -4.473 -4.549 1.00 41.54 80 LYS A O 1
ATOM 535 N N . ASN A 1 81 ? -17.449 -5.411 -6.318 1.00 34.46 81 ASN A N 1
ATOM 536 C CA . ASN A 1 81 ? -18.235 -6.636 -6.204 1.00 39.86 81 ASN A CA 1
ATOM 537 C C . ASN A 1 81 ? -17.935 -7.358 -4.900 1.00 40.76 81 ASN A C 1
ATOM 538 O O . ASN A 1 81 ? -18.852 -7.821 -4.212 1.00 45.92 81 ASN A O 1
ATOM 543 N N . GLU A 1 82 ? -16.658 -7.441 -4.531 1.00 38.94 82 GLU A N 1
ATOM 544 C CA . GLU A 1 82 ? -16.284 -8.173 -3.329 1.00 39.48 82 GLU A CA 1
ATOM 545 C C . GLU A 1 82 ? -16.691 -7.448 -2.051 1.00 39.95 82 GLU A C 1
ATOM 546 O O . GLU A 1 82 ? -16.711 -8.076 -0.990 1.00 45.28 82 GLU A O 1
ATOM 552 N N . CYS A 1 83 ? -17.027 -6.152 -2.120 1.00 39.88 83 CYS A N 1
ATOM 553 C CA . CYS A 1 83 ? -17.418 -5.379 -0.942 1.00 41.13 83 CYS A CA 1
ATOM 554 C C . CYS A 1 83 ? -18.858 -4.887 -1.042 1.00 42.30 83 CYS A C 1
ATOM 555 O O . CYS A 1 83 ? -19.206 -3.852 -0.464 1.00 39.98 83 CYS A O 1
ATOM 558 N N . LYS A 1 84 ? -19.706 -5.632 -1.759 1.00 45.19 84 LYS A N 1
ATOM 559 C CA . LYS A 1 84 ? -20.997 -5.105 -2.200 1.00 49.49 84 LYS A CA 1
ATOM 560 C C . LYS A 1 84 ? -21.896 -4.683 -1.039 1.00 50.41 84 LYS A C 1
ATOM 561 O O . LYS A 1 84 ? -22.733 -3.784 -1.202 1.00 50.94 84 LYS A O 1
ATOM 567 N N . ASN A 1 85 ? -21.733 -5.292 0.135 1.00 48.93 85 ASN A N 1
ATOM 568 C CA . ASN A 1 85 ? -22.642 -5.041 1.248 1.00 51.59 85 ASN A CA 1
ATOM 569 C C . ASN A 1 85 ? -22.166 -3.964 2.215 1.00 51.30 85 ASN A C 1
ATOM 570 O O . ASN A 1 85 ? -22.984 -3.462 2.999 1.00 49.14 85 ASN A O 1
ATOM 575 N N . LEU A 1 86 ? -20.886 -3.590 2.181 1.00 45.81 86 LEU A N 1
ATOM 576 C CA . LEU A 1 86 ? -20.372 -2.606 3.129 1.00 41.29 86 LEU A CA 1
ATOM 577 C C . LEU A 1 86 ? -21.024 -1.248 2.901 1.00 39.84 86 LEU A C 1
ATOM 578 O O . LEU A 1 86 ? -21.372 -0.884 1.776 1.00 43.91 86 LEU A O 1
ATOM 583 N N . LYS A 1 87 ? -21.169 -0.481 3.983 1.00 38.95 87 LYS A N 1
ATOM 584 C CA . LYS A 1 87 ? -21.996 0.717 3.950 1.00 44.59 87 LYS A CA 1
ATOM 585 C C . LYS A 1 87 ? -21.229 2.026 4.058 1.00 42.61 87 LYS A C 1
ATOM 586 O O . LYS A 1 87 ? -21.843 3.090 3.912 1.00 45.75 87 LYS A O 1
ATOM 592 N N . ASN A 1 88 ? -19.921 2.002 4.304 1.00 38.45 88 ASN A N 1
ATOM 593 C CA . ASN A 1 88 ? -19.200 3.253 4.507 1.00 39.63 88 ASN A CA 1
ATOM 594 C C . ASN A 1 88 ? -18.134 3.484 3.438 1.00 38.05 88 ASN A C 1
ATOM 595 O O . ASN A 1 88 ? -17.121 4.130 3.706 1.00 35.17 88 ASN A O 1
ATOM 600 N N . LEU A 1 89 ? -18.357 2.986 2.221 1.00 34.81 89 LEU A N 1
ATOM 601 C CA . LEU A 1 89 ? -17.384 3.102 1.141 1.00 32.63 89 LEU A CA 1
ATOM 602 C C . LEU A 1 89 ? -17.821 4.151 0.129 1.00 34.50 89 LEU A C 1
ATOM 603 O O . LEU A 1 89 ? -19.002 4.254 -0.216 1.00 32.17 89 LEU A O 1
ATOM 608 N N . GLU A 1 90 ? -16.859 4.914 -0.366 1.00 26.66 90 GLU A N 1
ATOM 609 C CA . GLU A 1 90 ? -17.081 5.766 -1.518 1.00 29.51 90 GLU A CA 1
ATOM 610 C C . GLU A 1 90 ? -16.068 5.365 -2.583 1.00 28.38 90 GLU A C 1
ATOM 611 O O . GLU A 1 90 ? -14.881 5.179 -2.285 1.00 30.11 90 GLU A O 1
ATOM 617 N N . TYR A 1 91 ? -16.549 5.152 -3.804 1.00 23.22 91 TYR A N 1
ATOM 618 C CA . TYR A 1 91 ? -15.692 4.782 -4.922 1.00 22.00 91 TYR A CA 1
ATOM 619 C C . TYR A 1 91 ? -15.428 6.003 -5.793 1.00 25.70 91 TYR A C 1
ATOM 620 O O . TYR A 1 91 ? -16.355 6.759 -6.108 1.00 25.29 91 TYR A O 1
ATOM 629 N N . ILE A 1 92 ? -14.167 6.190 -6.178 1.00 25.31 92 ILE A N 1
ATOM 630 C CA . ILE A 1 92 ? -13.768 7.218 -7.131 1.00 22.77 92 ILE A CA 1
ATOM 631 C C . ILE A 1 92 ? -13.610 6.549 -8.487 1.00 21.62 92 ILE A C 1
ATOM 632 O O . ILE A 1 92 ? -12.874 5.566 -8.613 1.00 24.87 92 ILE A O 1
ATOM 637 N N . TYR A 1 93 ? -14.311 7.051 -9.503 1.00 20.10 93 TYR A N 1
ATOM 638 C CA . TYR A 1 93 ? -14.262 6.428 -10.832 1.00 20.44 93 TYR A CA 1
ATOM 639 C C . TYR A 1 93 ? -13.239 7.132 -11.725 1.00 24.83 93 TYR A C 1
ATOM 640 O O . TYR A 1 93 ? -13.534 7.619 -12.820 1.00 20.73 93 TYR A O 1
ATOM 649 N N . ASP A 1 94 ? -12.009 7.173 -11.214 1.00 20.73 94 ASP A N 1
ATOM 650 C CA . ASP A 1 94 ? -10.845 7.681 -11.930 1.00 23.24 94 ASP A CA 1
ATOM 651 C C . ASP A 1 94 ? -9.624 7.178 -11.170 1.00 25.39 94 ASP A C 1
ATOM 652 O O . ASP A 1 94 ? -9.741 6.674 -10.045 1.00 23.48 94 ASP A O 1
ATOM 657 N N . LYS A 1 95 ? -8.447 7.337 -11.783 1.00 24.25 95 LYS A N 1
ATOM 658 C CA . LYS A 1 95 ? -7.214 6.963 -11.092 1.00 26.23 95 LYS A CA 1
ATOM 659 C C . LYS A 1 95 ? -6.740 8.102 -10.189 1.00 25.39 95 LYS A C 1
ATOM 660 O O . LYS A 1 95 ? -7.156 9.256 -10.325 1.00 23.75 95 LYS A O 1
ATOM 666 N N . PHE A 1 96 ? -5.857 7.751 -9.246 1.00 21.91 96 PHE A N 1
ATOM 667 C CA . PHE A 1 96 ? -5.448 8.687 -8.199 1.00 22.18 96 PHE A CA 1
ATOM 668 C C . PHE A 1 96 ? -4.782 9.928 -8.773 1.00 25.12 96 PHE A C 1
ATOM 669 O O . PHE A 1 96 ? -4.946 11.024 -8.225 1.00 25.07 96 PHE A O 1
ATOM 677 N N . GLU A 1 97 ? -4.043 9.772 -9.878 1.00 27.29 97 GLU A N 1
ATOM 678 C CA . GLU A 1 97 ? -3.351 10.899 -10.489 1.00 26.23 97 GLU A CA 1
ATOM 679 C C . GLU A 1 97 ? -4.332 11.991 -10.901 1.00 28.87 97 GLU A C 1
ATOM 680 O O . GLU A 1 97 ? -3.981 13.174 -10.898 1.00 29.35 97 GLU A O 1
ATOM 686 N N . ASN A 1 98 ? -5.573 11.612 -11.225 1.00 26.68 98 ASN A N 1
ATOM 687 C CA . ASN A 1 98 ? -6.601 12.551 -11.671 1.00 29.29 98 ASN A CA 1
ATOM 688 C C . ASN A 1 98 ? -7.569 12.959 -10.569 1.00 29.32 98 ASN A C 1
ATOM 689 O O . ASN A 1 98 ? -8.439 13.800 -10.810 1.00 28.28 98 ASN A O 1
ATOM 694 N N . TYR A 1 99 ? -7.449 12.377 -9.383 1.00 26.03 99 TYR A N 1
ATOM 695 C CA . TYR A 1 99 ? -8.343 12.665 -8.269 1.00 26.40 99 TYR A CA 1
ATOM 696 C C . TYR A 1 99 ? -7.981 14.008 -7.641 1.00 28.35 99 TYR A C 1
ATOM 697 O O . TYR A 1 99 ? -6.856 14.196 -7.162 1.00 27.51 99 TYR A O 1
ATOM 706 N N . LYS A 1 100 ? -8.922 14.951 -7.666 1.00 27.57 100 LYS A N 1
ATOM 707 C CA . LYS A 1 100 ? -8.688 16.327 -7.220 1.00 28.44 100 LYS A CA 1
ATOM 708 C C . LYS A 1 100 ? -9.844 16.732 -6.307 1.00 36.23 100 LYS A C 1
ATOM 709 O O . LYS A 1 100 ? -10.857 17.280 -6.759 1.00 36.98 100 LYS A O 1
ATOM 715 N N . ASP A 1 101 ? -9.686 16.476 -5.014 1.00 37.39 101 ASP A N 1
ATOM 716 C CA . ASP A 1 101 ? -10.726 16.742 -4.031 1.00 35.01 101 ASP A CA 1
ATOM 717 C C . ASP A 1 101 ? -10.077 17.299 -2.770 1.00 38.33 101 ASP A C 1
ATOM 718 O O . ASP A 1 101 ? -9.094 16.737 -2.278 1.00 43.85 101 ASP A O 1
ATOM 723 N N . ASN A 1 102 ? -10.623 18.408 -2.259 1.00 37.14 102 ASN A N 1
ATOM 724 C CA . ASN A 1 102 ? -10.140 19.059 -1.041 1.00 41.35 102 ASN A CA 1
ATOM 725 C C . ASN A 1 102 ? -10.219 18.171 0.193 1.00 39.49 102 ASN A C 1
ATOM 726 O O . ASN A 1 102 ? -9.699 18.560 1.245 1.00 43.50 102 ASN A O 1
ATOM 731 N N . LYS A 1 103 ? -10.904 17.033 0.112 1.00 38.70 103 LYS A N 1
ATOM 732 C CA . LYS A 1 103 ? -11.060 16.165 1.268 1.00 39.39 103 LYS A CA 1
ATOM 733 C C . LYS A 1 103 ? -9.695 15.829 1.850 1.00 40.07 103 LYS A C 1
ATOM 734 O O . LYS A 1 103 ? -8.791 15.388 1.138 1.00 37.33 103 LYS A O 1
ATOM 740 N N . ASN A 1 104 ? -9.528 16.074 3.137 1.00 40.47 104 ASN A N 1
ATOM 741 C CA . ASN A 1 104 ? -8.288 15.690 3.782 1.00 39.97 104 ASN A CA 1
ATOM 742 C C . ASN A 1 104 ? -8.557 14.506 4.694 1.00 35.76 104 ASN A C 1
ATOM 743 O O . ASN A 1 104 ? -9.622 14.400 5.307 1.00 38.90 104 ASN A O 1
ATOM 748 N N . PHE A 1 105 ? -7.606 13.585 4.713 1.00 32.95 105 PHE A N 1
ATOM 749 C CA . PHE A 1 105 ? -7.749 12.276 5.320 1.00 32.49 105 PHE A CA 1
ATOM 750 C C . PHE A 1 105 ? -6.852 12.202 6.548 1.00 32.64 105 PHE A C 1
ATOM 751 O O . PHE A 1 105 ? -5.802 12.840 6.593 1.00 31.79 105 PHE A O 1
ATOM 759 N N . GLU A 1 106 ? -7.288 11.442 7.550 1.00 31.19 106 GLU A N 1
ATOM 760 C CA . GLU A 1 106 ? -6.452 11.173 8.716 1.00 35.68 106 GLU A CA 1
ATOM 761 C C . GLU A 1 106 ? -5.613 9.915 8.550 1.00 30.91 106 GLU A C 1
ATOM 762 O O . GLU A 1 106 ? -4.638 9.736 9.287 1.00 34.38 106 GLU A O 1
ATOM 768 N N . LEU A 1 107 ? -5.966 9.046 7.604 1.00 28.40 107 LEU A N 1
ATOM 769 C CA . LEU A 1 107 ? -5.284 7.775 7.399 1.00 27.15 107 LEU A CA 1
ATOM 770 C C . LEU A 1 107 ? -5.265 7.440 5.915 1.00 26.52 107 LEU A C 1
ATOM 771 O O . LEU A 1 107 ? -6.264 7.643 5.218 1.00 28.06 107 LEU A O 1
ATOM 776 N N . CYS A 1 108 ? -4.132 6.924 5.437 1.00 23.47 108 CYS A N 1
ATOM 777 C CA . CYS A 1 108 ? -4.015 6.435 4.066 1.00 23.42 108 CYS A CA 1
ATOM 778 C C . CYS A 1 108 ? -3.265 5.111 4.054 1.00 25.92 108 CYS A C 1
ATOM 779 O O . CYS A 1 108 ? -2.217 4.987 4.690 1.00 25.80 108 CYS A O 1
ATOM 782 N N . LEU A 1 109 ? -3.793 4.135 3.316 1.00 22.17 109 LEU A N 1
ATOM 783 C CA . LEU A 1 109 ? -3.168 2.827 3.132 1.00 25.82 109 LEU A CA 1
ATOM 784 C C . LEU A 1 109 ? -2.801 2.662 1.668 1.00 28.37 109 LEU A C 1
ATOM 785 O O . LEU A 1 109 ? -3.660 2.796 0.787 1.00 29.89 109 LEU A O 1
ATOM 790 N N . CYS A 1 110 ? -1.527 2.389 1.408 1.00 21.92 110 CYS A N 1
ATOM 791 C CA . CYS A 1 110 ? -1.025 2.253 0.036 1.00 22.48 110 CYS A CA 1
ATOM 792 C C . CYS A 1 110 ? -0.069 1.061 0.009 1.00 23.46 110 CYS A C 1
ATOM 793 O O . CYS A 1 110 ? 1.149 1.224 0.138 1.00 23.06 110 CYS A O 1
ATOM 796 N N . LEU A 1 111 ? -0.627 -0.133 -0.197 1.00 21.29 111 LEU A N 1
ATOM 797 C CA . LEU A 1 111 ? 0.085 -1.390 0.012 1.00 20.84 111 LEU A CA 1
ATOM 798 C C . LEU A 1 111 ? 0.445 -2.023 -1.323 1.00 22.21 111 LEU A C 1
ATOM 799 O O . LEU A 1 111 ? -0.448 -2.422 -2.081 1.00 21.95 111 LEU A O 1
ATOM 804 N N . LEU A 1 112 ? 1.755 -2.152 -1.586 1.00 20.65 112 LEU A N 1
ATOM 805 C CA . LEU A 1 112 ? 2.266 -2.842 -2.777 1.00 20.00 112 LEU A CA 1
ATOM 806 C C . LEU A 1 112 ? 1.764 -2.185 -4.064 1.00 19.84 112 LEU A C 1
ATOM 807 O O . LEU A 1 112 ? 1.443 -2.871 -5.043 1.00 23.32 112 LEU A O 1
ATOM 812 N N . VAL A 1 113 ? 1.708 -0.855 -4.058 1.00 20.51 113 VAL A N 1
ATOM 813 C CA . VAL A 1 113 ? 1.224 -0.070 -5.190 1.00 21.18 113 VAL A CA 1
ATOM 814 C C . VAL A 1 113 ? 2.353 0.675 -5.892 1.00 21.74 113 VAL A C 1
ATOM 815 O O . VAL A 1 113 ? 2.382 0.735 -7.125 1.00 23.41 113 VAL A O 1
ATOM 819 N N . LEU A 1 114 ? 3.279 1.260 -5.120 1.00 21.17 114 LEU A N 1
ATOM 820 C CA . LEU A 1 114 ? 4.243 2.223 -5.662 1.00 22.49 114 LEU A CA 1
ATOM 821 C C . LEU A 1 114 ? 5.094 1.636 -6.779 1.00 21.83 114 LEU A C 1
ATOM 822 O O . LEU A 1 114 ? 5.511 2.373 -7.684 1.00 20.12 114 LEU A O 1
ATOM 827 N N . GLN A 1 115 ? 5.402 0.336 -6.726 1.00 19.38 115 GLN A N 1
ATOM 828 C CA . GLN A 1 115 ? 6.207 -0.249 -7.798 1.00 21.92 115 GLN A CA 1
ATOM 829 C C . GLN A 1 115 ? 5.450 -0.313 -9.126 1.00 22.73 115 GLN A C 1
ATOM 830 O O . GLN A 1 115 ? 6.061 -0.623 -10.153 1.00 23.55 115 GLN A O 1
ATOM 836 N N . PHE A 1 116 ? 4.157 0.020 -9.140 1.00 19.73 116 PHE A N 1
ATOM 837 C CA . PHE A 1 116 ? 3.358 0.043 -10.357 1.00 24.18 116 PHE A CA 1
ATOM 838 C C . PHE A 1 116 ? 2.939 1.457 -10.768 1.00 24.76 116 PHE A C 1
ATOM 839 O O . PHE A 1 116 ? 2.139 1.613 -11.700 1.00 26.43 116 PHE A O 1
ATOM 847 N N . ILE A 1 117 ? 3.475 2.485 -10.121 1.00 23.82 117 ILE A N 1
ATOM 848 C CA . ILE A 1 117 ? 3.053 3.869 -10.331 1.00 26.42 117 ILE A CA 1
ATOM 849 C C . ILE A 1 117 ? 3.988 4.534 -11.335 1.00 26.43 117 ILE A C 1
ATOM 850 O O . ILE A 1 117 ? 5.215 4.492 -11.172 1.00 25.37 117 ILE A O 1
ATOM 855 N N . GLU A 1 118 ? 3.404 5.171 -12.358 1.00 27.09 118 GLU A N 1
ATOM 856 C CA . GLU A 1 118 ? 4.213 5.774 -13.417 1.00 29.64 118 GLU A CA 1
ATOM 857 C C . GLU A 1 118 ? 5.144 6.858 -12.876 1.00 25.50 118 GLU A C 1
ATOM 858 O O . GLU A 1 118 ? 6.316 6.916 -13.266 1.00 29.72 118 GLU A O 1
ATOM 860 N N . GLU A 1 119 ? 4.654 7.721 -11.974 1.00 23.67 119 GLU A N 1
ATOM 861 C CA . GLU A 1 119 ? 5.409 8.877 -11.478 1.00 26.44 119 GLU A CA 1
ATOM 862 C C . GLU A 1 119 ? 5.365 8.879 -9.958 1.00 26.04 119 GLU A C 1
ATOM 863 O O . GLU A 1 119 ? 4.578 9.618 -9.346 1.00 25.80 119 GLU A O 1
ATOM 865 N N . PRO A 1 120 ? 6.205 8.062 -9.309 1.00 24.54 120 PRO A N 1
ATOM 866 C CA . PRO A 1 120 ? 6.077 7.894 -7.851 1.00 25.21 120 PRO A CA 1
ATOM 867 C C . PRO A 1 120 ? 6.236 9.175 -7.057 1.00 23.54 120 PRO A C 1
ATOM 868 O O . PRO A 1 120 ? 5.647 9.294 -5.972 1.00 25.57 120 PRO A O 1
ATOM 872 N N . GLN A 1 121 ? 7.027 10.141 -7.540 1.00 28.87 121 GLN A N 1
ATOM 873 C CA . GLN A 1 121 ? 7.288 11.325 -6.731 1.00 28.33 121 GLN A CA 1
ATOM 874 C C . GLN A 1 121 ? 6.038 12.192 -6.592 1.00 27.69 121 GLN A C 1
ATOM 875 O O . GLN A 1 121 ? 5.663 12.575 -5.476 1.00 29.08 121 GLN A O 1
ATOM 881 N N . SER A 1 122 ? 5.374 12.507 -7.709 1.00 27.98 122 SER A N 1
ATOM 882 C CA . SER A 1 122 ? 4.149 13.301 -7.613 1.00 29.91 122 SER A CA 1
ATOM 883 C C . SER A 1 122 ? 3.013 12.510 -6.966 1.00 26.83 122 SER A C 1
ATOM 884 O O . SER A 1 122 ? 2.148 13.104 -6.311 1.00 27.54 122 SER A O 1
ATOM 887 N N . PHE A 1 123 ? 3.018 11.183 -7.126 1.00 27.49 123 PHE A N 1
ATOM 888 C CA . PHE A 1 123 ? 2.051 10.320 -6.448 1.00 25.70 123 PHE A CA 1
ATOM 889 C C . PHE A 1 123 ? 2.152 10.475 -4.932 1.00 27.51 123 PHE A C 1
ATOM 890 O O . PHE A 1 123 ? 1.145 10.704 -4.248 1.00 25.83 123 PHE A O 1
ATOM 898 N N . LEU A 1 124 ? 3.373 10.395 -4.382 1.00 23.08 124 LEU A N 1
ATOM 899 C CA . LEU A 1 124 ? 3.527 10.529 -2.934 1.00 26.88 124 LEU A CA 1
ATOM 900 C C . LEU A 1 124 ? 3.236 11.947 -2.459 1.00 25.43 124 LEU A C 1
ATOM 901 O O . LEU A 1 124 ? 2.673 12.134 -1.374 1.00 28.20 124 LEU A O 1
ATOM 906 N N . GLU A 1 125 ? 3.622 12.960 -3.243 1.00 30.30 125 GLU A N 1
ATOM 907 C CA . GLU A 1 125 ? 3.287 14.335 -2.876 1.00 31.21 125 GLU A CA 1
ATOM 908 C C . GLU A 1 125 ? 1.778 14.534 -2.808 1.00 27.11 125 GLU A C 1
ATOM 909 O O . GLU A 1 125 ? 1.277 15.254 -1.934 1.00 29.48 125 GLU A O 1
ATOM 915 N N . LYS A 1 126 ? 1.033 13.886 -3.708 1.00 26.95 126 LYS A N 1
ATOM 916 C CA . LYS A 1 126 ? -0.418 14.016 -3.649 1.00 26.75 126 LYS A CA 1
ATOM 917 C C . LYS A 1 126 ? -0.963 13.374 -2.381 1.00 28.09 126 LYS A C 1
ATOM 918 O O . LYS A 1 126 ? -1.862 13.925 -1.732 1.00 28.58 126 LYS A O 1
ATOM 924 N N . ILE A 1 127 ? -0.420 12.215 -1.999 1.00 26.20 127 ILE A N 1
ATOM 925 C CA . ILE A 1 127 ? -0.812 11.616 -0.727 1.00 27.20 127 ILE A CA 1
ATOM 926 C C . ILE A 1 127 ? -0.533 12.589 0.411 1.00 25.09 127 ILE A C 1
ATOM 927 O O . ILE A 1 127 ? -1.387 12.824 1.277 1.00 28.49 127 ILE A O 1
ATOM 932 N N . TYR A 1 128 ? 0.675 13.169 0.427 1.00 29.96 128 TYR A N 1
ATOM 933 C CA . TYR A 1 128 ? 1.049 14.106 1.484 1.00 28.06 128 TYR A CA 1
ATOM 934 C C . TYR A 1 128 ? 0.059 15.262 1.571 1.00 29.83 128 TYR A C 1
ATOM 935 O O . TYR A 1 128 ? -0.354 15.657 2.666 1.00 31.27 128 TYR A O 1
ATOM 944 N N . ASN A 1 129 ? -0.332 15.814 0.425 1.00 32.14 129 ASN A N 1
ATOM 945 C CA . ASN A 1 129 ? -1.250 16.952 0.412 1.00 32.79 129 ASN A CA 1
ATOM 946 C C . ASN A 1 129 ? -2.676 16.554 0.779 1.00 34.29 129 ASN A C 1
ATOM 947 O O . ASN A 1 129 ? -3.438 17.388 1.282 1.00 35.10 129 ASN A O 1
ATOM 952 N N . SER A 1 130 ? -3.057 15.303 0.533 1.00 32.70 130 SER A N 1
ATOM 953 C CA . SER A 1 130 ? -4.381 14.814 0.896 1.00 34.53 130 SER A CA 1
ATOM 954 C C . SER A 1 130 ? -4.509 14.463 2.373 1.00 35.08 130 SER A C 1
ATOM 955 O O . SER A 1 130 ? -5.632 14.283 2.858 1.00 36.89 130 SER A O 1
ATOM 958 N N . LEU A 1 131 ? -3.401 14.337 3.096 1.00 34.02 131 LEU A N 1
ATOM 959 C CA . LEU A 1 131 ? -3.461 13.955 4.497 1.00 33.25 131 LEU A CA 1
ATOM 960 C C . LEU A 1 131 ? -3.652 15.178 5.388 1.00 37.54 131 LEU A C 1
ATOM 961 O O . LEU A 1 131 ? -3.172 16.277 5.089 1.00 37.48 131 LEU A O 1
ATOM 966 N N . ASP A 1 132 ? -4.362 14.965 6.494 1.00 36.86 132 ASP A N 1
ATOM 967 C CA . ASP A 1 132 ? -4.473 15.955 7.551 1.00 40.10 132 ASP A CA 1
ATOM 968 C C . ASP A 1 132 ? -3.119 16.171 8.230 1.00 41.91 132 ASP A C 1
ATOM 969 O O . ASP A 1 132 ? -2.169 15.413 8.030 1.00 38.98 132 ASP A O 1
ATOM 974 N N . SER A 1 133 ? -3.059 17.213 9.073 1.00 42.01 133 SER A N 1
ATOM 975 C CA . SER A 1 133 ? -1.787 17.694 9.614 1.00 43.66 133 SER A CA 1
ATOM 976 C C . SER A 1 133 ? -0.959 16.575 10.254 1.00 44.47 133 SER A C 1
ATOM 977 O O . SER A 1 133 ? 0.246 16.461 9.999 1.00 48.29 133 SER A O 1
ATOM 980 N N . ASN A 1 134 ? -1.573 15.743 11.091 1.00 41.92 134 ASN A N 1
ATOM 981 C CA . ASN A 1 134 ? -0.872 14.580 11.633 1.00 45.21 134 ASN A CA 1
ATOM 982 C C . ASN A 1 134 ? -1.460 13.279 11.094 1.00 42.49 134 ASN A C 1
ATOM 983 O O . ASN A 1 134 ? -1.596 12.285 11.817 1.00 44.92 134 ASN A O 1
ATOM 988 N N . GLY A 1 135 ? -1.790 13.272 9.807 1.00 34.77 135 GLY A N 1
ATOM 989 C CA . GLY A 1 135 ? -2.297 12.067 9.191 1.00 36.67 135 GLY A CA 1
ATOM 990 C C . GLY A 1 135 ? -1.250 10.972 9.120 1.00 34.31 135 GLY A C 1
ATOM 991 O O . GLY A 1 135 ? -0.042 11.219 9.117 1.00 33.25 135 GLY A O 1
ATOM 992 N N . LEU A 1 136 ? -1.743 9.740 9.037 1.00 29.45 136 LEU A N 1
ATOM 993 C CA . LEU A 1 136 ? -0.913 8.543 9.015 1.00 29.19 136 LEU A CA 1
ATOM 994 C C . LEU A 1 136 ? -0.984 7.873 7.654 1.00 26.98 136 LEU A C 1
ATOM 995 O O . LEU A 1 136 ? -2.082 7.622 7.138 1.00 26.24 136 LEU A O 1
ATOM 1000 N N . LEU A 1 137 ? 0.186 7.562 7.097 1.00 24.62 137 LEU A N 1
ATOM 1001 C CA . LEU A 1 137 ? 0.327 6.759 5.892 1.00 21.76 137 LEU A CA 1
ATOM 1002 C C . LEU A 1 137 ? 1.050 5.455 6.209 1.00 22.91 137 LEU A C 1
ATOM 1003 O O . LEU A 1 137 ? 2.150 5.478 6.765 1.00 23.37 137 LEU A O 1
ATOM 1008 N N . ILE A 1 138 ? 0.465 4.333 5.814 1.00 22.15 138 ILE A N 1
ATOM 1009 C CA . ILE A 1 138 ? 1.148 3.047 5.845 1.00 24.25 138 ILE A CA 1
ATOM 1010 C C . ILE A 1 138 ? 1.383 2.640 4.398 1.00 25.45 138 ILE A C 1
ATOM 1011 O O . ILE A 1 138 ? 0.439 2.565 3.600 1.00 23.40 138 ILE A O 1
ATOM 1016 N N . ILE A 1 139 ? 2.644 2.419 4.045 1.00 20.83 139 ILE A N 1
ATOM 1017 C CA . ILE A 1 139 ? 3.016 2.173 2.654 1.00 21.14 139 ILE A CA 1
ATOM 1018 C C . ILE A 1 139 ? 3.995 1.007 2.593 1.00 24.18 139 ILE A C 1
ATOM 1019 O O . ILE A 1 139 ? 4.893 0.885 3.436 1.00 21.52 139 ILE A O 1
ATOM 1024 N N . SER A 1 140 ? 3.813 0.143 1.596 1.00 20.18 140 SER A N 1
ATOM 1025 C CA . SER A 1 140 ? 4.678 -1.013 1.420 1.00 19.88 140 SER A CA 1
ATOM 1026 C C . SER A 1 140 ? 5.023 -1.147 -0.053 1.00 24.46 140 SER A C 1
ATOM 1027 O O . SER A 1 140 ? 4.293 -0.665 -0.927 1.00 22.43 140 SER A O 1
ATOM 1030 N N . ILE A 1 141 ? 6.154 -1.801 -0.325 1.00 19.62 141 ILE A N 1
ATOM 1031 C CA . ILE A 1 141 ? 6.648 -1.960 -1.689 1.00 20.84 141 ILE A CA 1
ATOM 1032 C C . ILE A 1 141 ? 7.242 -3.343 -1.895 1.00 22.33 141 ILE A C 1
ATOM 1033 O O . ILE A 1 141 ? 7.625 -4.043 -0.956 1.00 21.18 141 ILE A O 1
ATOM 1038 N N . PHE A 1 142 ? 7.295 -3.735 -3.161 1.00 21.79 142 PHE A N 1
ATOM 1039 C CA . PHE A 1 142 ? 8.187 -4.768 -3.629 1.00 19.91 142 PHE A CA 1
ATOM 1040 C C . PHE A 1 142 ? 9.408 -4.055 -4.199 1.00 19.49 142 PHE A C 1
ATOM 1041 O O . PHE A 1 142 ? 9.274 -3.169 -5.051 1.00 21.42 142 PHE A O 1
ATOM 1049 N N . SER A 1 143 ? 10.595 -4.429 -3.705 1.00 18.24 143 SER A N 1
ATOM 1050 C CA . SER A 1 143 ? 11.813 -3.700 -4.006 1.00 17.24 143 SER A CA 1
ATOM 1051 C C . SER A 1 143 ? 12.690 -4.488 -4.963 1.00 18.55 143 SER A C 1
ATOM 1052 O O . SER A 1 143 ? 12.289 -5.538 -5.472 1.00 21.08 143 SER A O 1
ATOM 1055 N N . ASN A 1 144 ? 13.904 -3.974 -5.200 1.00 18.14 144 ASN A N 1
ATOM 1056 C CA . ASN A 1 144 ? 14.903 -4.657 -6.008 1.00 20.36 144 ASN A CA 1
ATOM 1057 C C . ASN A 1 144 ? 15.946 -5.364 -5.144 1.00 21.94 144 ASN A C 1
ATOM 1058 O O . ASN A 1 144 ? 17.006 -5.740 -5.649 1.00 21.54 144 ASN A O 1
ATOM 1063 N N . LYS A 1 145 ? 15.678 -5.530 -3.848 1.00 18.77 145 LYS A N 1
ATOM 1064 C CA . LYS A 1 145 ? 16.664 -6.066 -2.912 1.00 19.33 145 LYS A CA 1
ATOM 1065 C C . LYS A 1 145 ? 16.520 -7.577 -2.756 1.00 22.83 145 LYS A C 1
ATOM 1066 O O . LYS A 1 145 ? 15.410 -8.101 -2.628 1.00 22.16 145 LYS A O 1
ATOM 1072 N N . GLN A 1 146 ? 17.660 -8.269 -2.775 1.00 20.81 146 GLN A N 1
ATOM 1073 C CA . GLN A 1 146 ? 17.736 -9.708 -2.478 1.00 23.00 146 GLN A CA 1
ATOM 1074 C C . GLN A 1 146 ? 16.836 -10.540 -3.399 1.00 23.35 146 GLN A C 1
ATOM 1075 O O . GLN A 1 146 ? 16.162 -11.483 -2.974 1.00 22.33 146 GLN A O 1
ATOM 1081 N N . LEU A 1 147 ? 16.857 -10.213 -4.696 1.00 21.64 147 LEU A N 1
ATOM 1082 C CA . LEU A 1 147 ? 15.982 -10.920 -5.625 1.00 24.43 147 LEU A CA 1
ATOM 1083 C C . LEU A 1 147 ? 16.428 -12.357 -5.855 1.00 22.41 147 LEU A C 1
ATOM 1084 O O . LEU A 1 147 ? 15.594 -13.196 -6.202 1.00 23.70 147 LEU A O 1
ATOM 1089 N N . THR A 1 148 ? 17.717 -12.656 -5.668 1.00 23.55 148 THR A N 1
ATOM 1090 C CA . THR A 1 148 ? 18.176 -14.040 -5.750 1.00 24.70 148 THR A CA 1
ATOM 1091 C C . THR A 1 148 ? 17.489 -14.902 -4.687 1.00 25.27 148 THR A C 1
ATOM 1092 O O . THR A 1 148 ? 16.935 -15.962 -4.998 1.00 23.33 148 THR A O 1
ATOM 1096 N N . TYR A 1 149 ? 17.485 -14.445 -3.428 1.00 22.60 149 TYR A N 1
ATOM 1097 C CA . TYR A 1 149 ? 16.751 -15.171 -2.397 1.00 25.73 149 TYR A CA 1
ATOM 1098 C C . TYR A 1 149 ? 15.252 -15.169 -2.676 1.00 23.70 149 TYR A C 1
ATOM 1099 O O . TYR A 1 149 ? 14.579 -16.195 -2.492 1.00 24.33 149 TYR A O 1
ATOM 1108 N N . TRP A 1 150 ? 14.698 -14.011 -3.068 1.00 21.23 150 TRP A N 1
ATOM 1109 C CA . TRP A 1 150 ? 13.271 -13.943 -3.385 1.00 22.84 150 TRP A CA 1
ATOM 1110 C C . TRP A 1 150 ? 12.888 -14.973 -4.438 1.00 22.75 150 TRP A C 1
ATOM 1111 O O . TRP A 1 150 ? 11.847 -15.623 -4.320 1.00 22.62 150 TRP A O 1
ATOM 1122 N N . LYS A 1 151 ? 13.727 -15.140 -5.469 1.00 23.83 151 LYS A N 1
ATOM 1123 C CA . LYS A 1 151 ? 13.386 -16.028 -6.579 1.00 28.07 151 LYS A CA 1
ATOM 1124 C C . LYS A 1 151 ? 13.165 -17.461 -6.099 1.00 30.48 151 LYS A C 1
ATOM 1125 O O . LYS A 1 151 ? 12.179 -18.105 -6.476 1.00 30.01 151 LYS A O 1
ATOM 1131 N N . GLU A 1 152 ? 14.068 -17.980 -5.262 1.00 26.85 152 GLU A N 1
ATOM 1132 C CA . GLU A 1 152 ? 13.866 -19.333 -4.743 1.00 28.55 152 GLU A CA 1
ATOM 1133 C C . GLU A 1 152 ? 12.663 -19.393 -3.813 1.00 27.57 152 GLU A C 1
ATOM 1134 O O . GLU A 1 152 ? 11.883 -20.352 -3.860 1.00 30.24 152 GLU A O 1
ATOM 1140 N N . PHE A 1 153 ? 12.475 -18.364 -2.981 1.00 24.31 153 PHE A N 1
ATOM 1141 C CA . PHE A 1 153 ? 11.297 -18.311 -2.124 1.00 24.24 153 PHE A CA 1
ATOM 1142 C C . PHE A 1 153 ? 10.018 -18.423 -2.950 1.00 30.87 153 PHE A C 1
ATOM 1143 O O . PHE A 1 153 ? 9.123 -19.223 -2.638 1.00 29.57 153 PHE A O 1
ATOM 1151 N N . ALA A 1 154 ? 9.914 -17.618 -4.014 1.00 28.04 154 ALA A N 1
ATOM 1152 C CA . ALA A 1 154 ? 8.699 -17.610 -4.820 1.00 30.40 154 ALA A CA 1
ATOM 1153 C C . ALA A 1 154 ? 8.477 -18.949 -5.508 1.00 28.55 154 ALA A C 1
ATOM 1154 O O . ALA A 1 154 ? 7.367 -19.497 -5.472 1.00 33.35 154 ALA A O 1
ATOM 1156 N N . LEU A 1 155 ? 9.514 -19.482 -6.161 1.00 30.61 155 LEU A N 1
ATOM 1157 C CA . LEU A 1 155 ? 9.383 -20.778 -6.826 1.00 31.76 155 LEU A CA 1
ATOM 1158 C C . LEU A 1 155 ? 8.959 -21.869 -5.849 1.00 35.98 155 LEU A C 1
ATOM 1159 O O . LEU A 1 155 ? 8.198 -22.774 -6.212 1.00 34.22 155 LEU A O 1
ATOM 1164 N N . SER A 1 156 ? 9.450 -21.808 -4.608 1.00 33.83 156 SER A N 1
ATOM 1165 C CA . SER A 1 156 ? 9.096 -22.826 -3.624 1.00 31.38 156 SER A CA 1
ATOM 1166 C C . SER A 1 156 ? 7.625 -22.748 -3.253 1.00 34.95 156 SER A C 1
ATOM 1167 O O . SER A 1 156 ? 7.026 -23.754 -2.857 1.00 36.70 156 SER A O 1
ATOM 1170 N N . ARG A 1 157 ? 7.025 -21.575 -3.384 1.00 34.72 157 ARG A N 1
ATOM 1171 C CA . ARG A 1 157 ? 5.621 -21.397 -3.057 1.00 34.58 157 ARG A CA 1
ATOM 1172 C C . ARG A 1 157 ? 4.685 -21.679 -4.227 1.00 35.35 157 ARG A C 1
ATOM 1173 O O . ARG A 1 157 ? 3.476 -21.456 -4.095 1.00 40.95 157 ARG A O 1
ATOM 1181 N N . GLY A 1 158 ? 5.203 -22.150 -5.359 1.00 35.11 158 GLY A N 1
ATOM 1182 C CA . GLY A 1 158 ? 4.371 -22.415 -6.517 1.00 35.43 158 GLY A CA 1
ATOM 1183 C C . GLY A 1 158 ? 4.164 -21.251 -7.464 1.00 43.42 158 GLY A C 1
ATOM 1184 O O . GLY A 1 158 ? 3.316 -21.354 -8.361 1.00 42.93 158 GLY A O 1
ATOM 1185 N N . ALA A 1 159 ? 4.902 -20.150 -7.299 1.00 40.90 159 ALA A N 1
ATOM 1186 C CA . ALA A 1 159 ? 4.811 -19.051 -8.252 1.00 40.96 159 ALA A CA 1
ATOM 1187 C C . ALA A 1 159 ? 5.244 -19.517 -9.635 1.00 38.13 159 ALA A C 1
ATOM 1188 O O . ALA A 1 159 ? 6.139 -20.358 -9.784 1.00 36.27 159 ALA A O 1
ATOM 1190 N N . LYS A 1 160 ? 4.604 -18.955 -10.662 1.00 40.50 160 LYS A N 1
ATOM 1191 C CA . LYS A 1 160 ? 4.836 -19.414 -12.026 1.00 42.13 160 LYS A CA 1
ATOM 1192 C C . LYS A 1 160 ? 6.257 -19.068 -12.464 1.00 42.93 160 LYS A C 1
ATOM 1193 O O . LYS A 1 160 ? 6.661 -17.898 -12.423 1.00 41.75 160 LYS A O 1
ATOM 1199 N N . LYS A 1 161 ? 7.008 -20.093 -12.887 1.00 36.82 161 LYS A N 1
ATOM 1200 C CA . LYS A 1 161 ? 8.443 -19.955 -13.123 1.00 41.37 161 LYS A CA 1
ATOM 1201 C C . LYS A 1 161 ? 8.763 -18.856 -14.132 1.00 44.80 161 LYS A C 1
ATOM 1202 O O . LYS A 1 161 ? 9.725 -18.102 -13.956 1.00 41.43 161 LYS A O 1
ATOM 1208 N N . GLU A 1 162 ? 7.980 -18.760 -15.207 1.00 46.71 162 GLU A N 1
ATOM 1209 C CA . GLU A 1 162 ? 8.212 -17.715 -16.202 1.00 45.31 162 GLU A CA 1
ATOM 1210 C C . GLU A 1 162 ? 8.091 -16.331 -15.582 1.00 38.64 162 GLU A C 1
ATOM 1211 O O . GLU A 1 162 ? 8.910 -15.447 -15.864 1.00 39.54 162 GLU A O 1
ATOM 1217 N N . GLN A 1 163 ? 7.070 -16.121 -14.744 1.00 35.54 163 GLN A N 1
ATOM 1218 C CA . GLN A 1 163 ? 6.880 -14.818 -14.115 1.00 41.19 163 GLN A CA 1
ATOM 1219 C C . GLN A 1 163 ? 8.044 -14.477 -13.194 1.00 37.46 163 GLN A C 1
ATOM 1220 O O . GLN A 1 163 ? 8.522 -13.335 -13.175 1.00 32.90 163 GLN A O 1
ATOM 1226 N N . VAL A 1 164 ? 8.510 -15.459 -12.421 1.00 37.41 164 VAL A N 1
ATOM 1227 C CA . VAL A 1 164 ? 9.616 -15.209 -11.504 1.00 35.18 164 VAL A CA 1
ATOM 1228 C C . VAL A 1 164 ? 10.869 -14.823 -12.280 1.00 33.52 164 VAL A C 1
ATOM 1229 O O . VAL A 1 164 ? 11.573 -13.872 -11.916 1.00 28.85 164 VAL A O 1
ATOM 1233 N N . GLU A 1 165 ? 11.159 -15.549 -13.364 1.00 33.71 165 GLU A N 1
ATOM 1234 C CA . GLU A 1 165 ? 12.349 -15.264 -14.161 1.00 38.52 165 GLU A CA 1
ATOM 1235 C C . GLU A 1 165 ? 12.309 -13.861 -14.750 1.00 34.80 165 GLU A C 1
ATOM 1236 O O . GLU A 1 165 ? 13.349 -13.199 -14.874 1.00 30.12 165 GLU A O 1
ATOM 1242 N N . LYS A 1 166 ? 11.124 -13.396 -15.142 1.00 35.02 166 LYS A N 1
ATOM 1243 C CA . LYS A 1 166 ? 11.038 -12.068 -15.728 1.00 30.61 166 LYS A CA 1
ATOM 1244 C C . LYS A 1 166 ? 11.303 -10.998 -14.678 1.00 31.78 166 LYS A C 1
ATOM 1245 O O . LYS A 1 166 ? 12.103 -10.083 -14.900 1.00 28.13 166 LYS A O 1
ATOM 1251 N N . THR A 1 167 ? 10.656 -11.113 -13.515 1.00 30.36 167 THR A N 1
ATOM 1252 C CA . THR A 1 167 ? 10.939 -10.193 -12.421 1.00 26.91 167 THR A CA 1
ATOM 1253 C C . THR A 1 167 ? 12.404 -10.269 -12.002 1.00 28.63 167 THR A C 1
ATOM 1254 O O . THR A 1 167 ? 13.048 -9.234 -11.784 1.00 26.56 167 THR A O 1
ATOM 1258 N N . PHE A 1 168 ? 12.949 -11.488 -11.903 1.00 26.65 168 PHE A N 1
ATOM 1259 C CA . PHE A 1 168 ? 14.326 -11.656 -11.452 1.00 28.98 168 PHE A CA 1
ATOM 1260 C C . PHE A 1 168 ? 15.317 -11.063 -12.451 1.00 31.09 168 PHE A C 1
ATOM 1261 O O . PHE A 1 168 ? 16.239 -10.336 -12.066 1.00 30.59 168 PHE A O 1
ATOM 1269 N N . ASN A 1 169 ? 15.151 -11.367 -13.734 1.00 27.21 169 ASN A N 1
ATOM 1270 C CA . ASN A 1 169 ? 16.157 -11.000 -14.727 1.00 31.99 169 ASN A CA 1
ATOM 1271 C C . ASN A 1 169 ? 15.922 -9.635 -15.351 1.00 31.84 169 ASN A C 1
ATOM 1272 O O . ASN A 1 169 ? 16.884 -8.986 -15.777 1.00 30.75 169 ASN A O 1
ATOM 1277 N N . ASN A 1 170 ? 14.670 -9.198 -15.435 1.00 29.30 170 ASN A N 1
ATOM 1278 C CA . ASN A 1 170 ? 14.294 -7.984 -16.148 1.00 31.52 170 ASN A CA 1
ATOM 1279 C C . ASN A 1 170 ? 13.187 -7.268 -15.375 1.00 28.96 170 ASN A C 1
ATOM 1280 O O . ASN A 1 170 ? 12.088 -7.052 -15.886 1.00 27.00 170 ASN A O 1
ATOM 1285 N N . GLN A 1 171 ? 13.484 -6.907 -14.117 1.00 27.25 171 GLN A N 1
ATOM 1286 C CA . GLN A 1 171 ? 12.462 -6.357 -13.234 1.00 23.60 171 GLN A CA 1
ATOM 1287 C C . GLN A 1 171 ? 11.802 -5.117 -13.838 1.00 25.98 171 GLN A C 1
ATOM 1288 O O . GLN A 1 171 ? 10.600 -4.898 -13.649 1.00 22.95 171 GLN A O 1
ATOM 1294 N N . SER A 1 172 ? 12.570 -4.304 -14.570 1.00 24.91 172 SER A N 1
ATOM 1295 C CA . SER A 1 172 ? 12.046 -3.058 -15.126 1.00 24.07 172 SER A CA 1
ATOM 1296 C C . SER A 1 172 ? 10.931 -3.305 -16.140 1.00 24.46 172 SER A C 1
ATOM 1297 O O . SER A 1 172 ? 10.118 -2.410 -16.387 1.00 26.80 172 SER A O 1
ATOM 1300 N N . GLU A 1 173 ? 10.898 -4.487 -16.757 1.00 25.96 173 GLU A N 1
ATOM 1301 C CA . GLU A 1 173 ? 9.801 -4.825 -17.657 1.00 28.55 173 GLU A CA 1
ATOM 1302 C C . GLU A 1 173 ? 8.507 -5.132 -16.915 1.00 31.83 173 GLU A C 1
ATOM 1303 O O . GLU A 1 173 ? 7.443 -5.175 -17.547 1.00 34.32 173 GLU A O 1
ATOM 1309 N N . VAL A 1 174 ? 8.577 -5.320 -15.598 1.00 26.96 174 VAL A N 1
ATOM 1310 C CA . VAL A 1 174 ? 7.441 -5.736 -14.788 1.00 29.10 174 VAL A CA 1
ATOM 1311 C C . VAL A 1 174 ? 6.931 -4.601 -13.912 1.00 28.20 174 VAL A C 1
ATOM 1312 O O . VAL A 1 174 ? 5.725 -4.478 -13.686 1.00 26.12 174 VAL A O 1
ATOM 1316 N N . MET A 1 175 ? 7.837 -3.766 -13.405 1.00 23.23 175 MET A N 1
ATOM 1317 C CA . MET A 1 175 ? 7.533 -2.800 -12.356 1.00 22.73 175 MET A CA 1
ATOM 1318 C C . MET A 1 175 ? 8.680 -1.805 -12.281 1.00 19.35 175 MET A C 1
ATOM 1319 O O . MET A 1 175 ? 9.705 -1.960 -12.952 1.00 23.84 175 MET A O 1
ATOM 1324 N N . ASN A 1 176 ? 8.478 -0.762 -11.478 1.00 19.35 176 ASN A N 1
ATOM 1325 C CA . ASN A 1 176 ? 9.573 0.126 -11.120 1.00 19.69 176 ASN A CA 1
ATOM 1326 C C . ASN A 1 176 ? 10.608 -0.657 -10.338 1.00 22.64 176 ASN A C 1
ATOM 1327 O O . ASN A 1 176 ? 10.265 -1.511 -9.518 1.00 21.99 176 ASN A O 1
ATOM 1332 N N . ILE A 1 177 ? 11.873 -0.354 -10.597 1.00 19.15 177 ILE A N 1
ATOM 1333 C CA . ILE A 1 177 ? 12.979 -0.851 -9.786 1.00 18.22 177 ILE A CA 1
ATOM 1334 C C . ILE A 1 177 ? 13.156 0.142 -8.636 1.00 19.21 177 ILE A C 1
ATOM 1335 O O . ILE A 1 177 ? 13.588 1.283 -8.839 1.00 20.21 177 ILE A O 1
ATOM 1340 N N . LEU A 1 178 ? 12.764 -0.267 -7.423 1.00 19.08 178 LEU A N 1
ATOM 1341 C CA . LEU A 1 178 ? 12.738 0.622 -6.266 1.00 19.36 178 LEU A CA 1
ATOM 1342 C C . LEU A 1 178 ? 13.681 0.095 -5.196 1.00 22.65 178 LEU A C 1
ATOM 1343 O O . LEU A 1 178 ? 13.465 -1.001 -4.673 1.00 21.86 178 LEU A O 1
ATOM 1348 N N . SER A 1 179 ? 14.672 0.871 -4.853 1.00 20.82 179 SER A N 1
ATOM 1349 C CA . SER A 1 179 ? 15.412 0.516 -3.658 1.00 22.78 179 SER A CA 1
ATOM 1350 C C . SER A 1 179 ? 14.730 1.111 -2.430 1.00 22.90 179 SER A C 1
ATOM 1351 O O . SER A 1 179 ? 14.087 2.166 -2.515 1.00 20.61 179 SER A O 1
ATOM 1354 N N . PRO A 1 180 ? 14.819 0.440 -1.282 1.00 22.58 180 PRO A N 1
ATOM 1355 C CA . PRO A 1 180 ? 14.236 1.019 -0.061 1.00 21.48 180 PRO A CA 1
ATOM 1356 C C . PRO A 1 180 ? 14.812 2.372 0.268 1.00 22.85 180 PRO A C 1
ATOM 1357 O O . PRO A 1 180 ? 14.102 3.240 0.794 1.00 23.24 180 PRO A O 1
ATOM 1361 N N . GLU A 1 181 ? 16.097 2.575 -0.032 1.00 21.71 181 GLU A N 1
ATOM 1362 C CA . GLU A 1 181 ? 16.733 3.857 0.254 1.00 24.89 181 GLU A CA 1
ATOM 1363 C C . GLU A 1 181 ? 16.132 4.972 -0.595 1.00 24.45 181 GLU A C 1
ATOM 1364 O O . GLU A 1 181 ? 15.815 6.051 -0.082 1.00 25.26 181 GLU A O 1
ATOM 1370 N N . TYR A 1 182 ? 15.974 4.735 -1.900 1.00 24.10 182 TYR A N 1
ATOM 1371 C CA . TYR A 1 182 ? 15.379 5.774 -2.737 1.00 22.38 182 TYR A CA 1
ATOM 1372 C C . TYR A 1 182 ? 13.921 6.020 -2.362 1.00 24.81 182 TYR A C 1
ATOM 1373 O O . TYR A 1 182 ? 13.432 7.144 -2.492 1.00 23.51 182 TYR A O 1
ATOM 1382 N N . VAL A 1 183 ? 13.210 5.004 -1.887 1.00 20.70 183 VAL A N 1
ATOM 1383 C CA . VAL A 1 183 ? 11.813 5.249 -1.534 1.00 25.02 183 VAL A CA 1
ATOM 1384 C C . VAL A 1 183 ? 11.723 6.101 -0.277 1.00 24.39 183 VAL A C 1
ATOM 1385 O O . VAL A 1 183 ? 10.865 6.981 -0.168 1.00 24.11 183 VAL A O 1
ATOM 1389 N N . GLU A 1 184 ? 12.616 5.872 0.687 1.00 22.23 184 GLU A N 1
ATOM 1390 C CA . GLU A 1 184 ? 12.676 6.770 1.837 1.00 25.46 184 GLU A CA 1
ATOM 1391 C C . GLU A 1 184 ? 13.014 8.195 1.401 1.00 27.34 184 GLU A C 1
ATOM 1392 O O . GLU A 1 184 ? 12.478 9.162 1.952 1.00 25.80 184 GLU A O 1
ATOM 1398 N N . GLY A 1 185 ? 13.869 8.348 0.387 1.00 26.91 185 GLY A N 1
ATOM 1399 C CA . GLY A 1 185 ? 14.148 9.688 -0.122 1.00 26.40 185 GLY A CA 1
ATOM 1400 C C . GLY A 1 185 ? 12.942 10.331 -0.788 1.00 31.11 185 GLY A C 1
ATOM 1401 O O . GLY A 1 185 ? 12.709 11.535 -0.637 1.00 31.96 185 GLY A O 1
ATOM 1402 N N . LEU A 1 186 ? 12.180 9.543 -1.552 1.00 27.96 186 LEU A N 1
ATOM 1403 C CA . LEU A 1 186 ? 10.930 10.020 -2.141 1.00 29.47 186 LEU A CA 1
ATOM 1404 C C . LEU A 1 186 ? 9.966 10.504 -1.064 1.00 30.09 186 LEU A C 1
ATOM 1405 O O . LEU A 1 186 ? 9.340 11.565 -1.199 1.00 30.71 186 LEU A O 1
ATOM 1410 N N . LEU A 1 187 ? 9.816 9.729 0.016 1.00 27.05 187 LEU A N 1
ATOM 1411 C CA . LEU A 1 187 ? 8.936 10.163 1.093 1.00 26.96 187 LEU A CA 1
ATOM 1412 C C . LEU A 1 187 ? 9.422 11.458 1.723 1.00 33.42 187 LEU A C 1
ATOM 1413 O O . LEU A 1 187 ? 8.624 12.378 1.958 1.00 35.19 187 LEU A O 1
ATOM 1418 N N . LYS A 1 188 ? 10.727 11.558 1.997 1.00 30.68 188 LYS A N 1
ATOM 1419 C CA . LYS A 1 188 ? 11.237 12.776 2.613 1.00 32.58 188 LYS A CA 1
ATOM 1420 C C . LYS A 1 188 ? 11.047 13.978 1.689 1.00 31.28 188 LYS A C 1
ATOM 1421 O O . LYS A 1 188 ? 10.667 15.061 2.138 1.00 34.66 188 LYS A O 1
ATOM 1427 N N . GLU A 1 189 ? 11.290 13.805 0.391 1.00 33.25 189 GLU A N 1
ATOM 1428 C CA . GLU A 1 189 ? 11.111 14.921 -0.530 1.00 36.95 189 GLU A CA 1
ATOM 1429 C C . GLU A 1 189 ? 9.647 15.329 -0.630 1.00 39.46 189 GLU A C 1
ATOM 1430 O O . GLU A 1 189 ? 9.344 16.507 -0.859 1.00 40.46 189 GLU A O 1
ATOM 1436 N N . SER A 1 190 ? 8.727 14.382 -0.445 1.00 33.39 190 SER A N 1
ATOM 1437 C CA . SER A 1 190 ? 7.309 14.715 -0.440 1.00 35.56 190 SER A CA 1
ATOM 1438 C C . SER A 1 190 ? 6.902 15.545 0.775 1.00 35.36 190 SER A C 1
ATOM 1439 O O . SER A 1 190 ? 5.834 16.164 0.754 1.00 39.34 190 SER A O 1
ATOM 1442 N N . GLY A 1 191 ? 7.711 15.560 1.830 1.00 33.94 191 GLY A N 1
ATOM 1443 C CA . GLY A 1 191 ? 7.462 16.389 2.998 1.00 33.17 191 GLY A CA 1
ATOM 1444 C C . GLY A 1 191 ? 7.258 15.641 4.301 1.00 36.31 191 GLY A C 1
ATOM 1445 O O . GLY A 1 191 ? 7.085 16.291 5.342 1.00 34.45 191 GLY A O 1
ATOM 1446 N N . PHE A 1 192 ? 7.276 14.310 4.327 1.00 34.45 192 PHE A N 1
ATOM 1447 C CA . PHE A 1 192 ? 6.840 13.591 5.519 1.00 34.85 192 PHE A CA 1
ATOM 1448 C C . PHE A 1 192 ? 7.828 13.762 6.668 1.00 39.43 192 PHE A C 1
ATOM 1449 O O . PHE A 1 192 ? 9.041 13.667 6.477 1.00 40.85 192 PHE A O 1
ATOM 1457 N N . SER A 1 193 ? 7.297 14.008 7.871 1.00 43.58 193 SER A N 1
ATOM 1458 C CA . SER A 1 193 ? 8.145 14.273 9.031 1.00 48.11 193 SER A CA 1
ATOM 1459 C C . SER A 1 193 ? 8.838 13.007 9.509 1.00 47.46 193 SER A C 1
ATOM 1460 O O . SER A 1 193 ? 10.072 12.964 9.630 1.00 51.95 193 SER A O 1
ATOM 1463 N N . LYS A 1 194 ? 8.050 11.972 9.790 1.00 41.23 194 LYS A N 1
ATOM 1464 C CA . LYS A 1 194 ? 8.506 10.781 10.486 1.00 36.46 194 LYS A CA 1
ATOM 1465 C C . LYS A 1 194 ? 8.316 9.581 9.574 1.00 33.75 194 LYS A C 1
ATOM 1466 O O . LYS A 1 194 ? 7.198 9.317 9.127 1.00 32.66 194 LYS A O 1
ATOM 1472 N N . ILE A 1 195 ? 9.402 8.858 9.314 1.00 32.37 195 ILE A N 1
ATOM 1473 C CA . ILE A 1 195 ? 9.412 7.666 8.470 1.00 25.22 195 ILE A CA 1
ATOM 1474 C C . ILE A 1 195 ? 10.023 6.532 9.282 1.00 30.02 195 ILE A C 1
ATOM 1475 O O . ILE A 1 195 ? 11.179 6.631 9.713 1.00 31.64 195 ILE A O 1
ATOM 1480 N N . GLU A 1 196 ? 9.268 5.455 9.483 1.00 28.34 196 GLU A N 1
ATOM 1481 C CA . GLU A 1 196 ? 9.738 4.344 10.306 1.00 23.47 196 GLU A CA 1
ATOM 1482 C C . GLU A 1 196 ? 9.479 3.021 9.599 1.00 25.33 196 GLU A C 1
ATOM 1483 O O . GLU A 1 196 ? 8.323 2.649 9.363 1.00 24.54 196 GLU A O 1
ATOM 1489 N N . ARG A 1 197 ? 10.544 2.292 9.290 1.00 24.99 197 ARG A N 1
ATOM 1490 C CA . ARG A 1 197 ? 10.378 0.985 8.668 1.00 23.51 197 ARG A CA 1
ATOM 1491 C C . ARG A 1 197 ? 9.989 -0.048 9.722 1.00 25.95 197 ARG A C 1
ATOM 1492 O O . ARG A 1 197 ? 10.668 -0.187 10.747 1.00 26.97 197 ARG A O 1
ATOM 1500 N N . ILE A 1 198 ? 8.888 -0.762 9.486 1.00 21.90 198 ILE A N 1
ATOM 1501 C CA . ILE A 1 198 ? 8.441 -1.778 10.430 1.00 23.74 198 ILE A CA 1
ATOM 1502 C C . ILE A 1 198 ? 8.678 -3.197 9.939 1.00 23.07 198 ILE A C 1
ATOM 1503 O O . ILE A 1 198 ? 8.652 -4.127 10.761 1.00 25.36 198 ILE A O 1
ATOM 1508 N N . CYS A 1 199 ? 8.939 -3.397 8.647 1.00 21.30 199 CYS A N 1
ATOM 1509 C CA . CYS A 1 199 ? 9.063 -4.726 8.074 1.00 23.40 199 CYS A CA 1
ATOM 1510 C C . CYS A 1 199 ? 10.026 -4.606 6.898 1.00 27.52 199 CYS A C 1
ATOM 1511 O O . CYS A 1 199 ? 9.891 -3.680 6.092 1.00 24.37 199 CYS A O 1
ATOM 1514 N N . GLU A 1 200 ? 11.022 -5.493 6.832 1.00 23.42 200 GLU A N 1
ATOM 1515 C CA . GLU A 1 200 ? 11.774 -5.737 5.596 1.00 21.75 200 GLU A CA 1
ATOM 1516 C C . GLU A 1 200 ? 12.068 -7.228 5.529 1.00 25.13 200 GLU A C 1
ATOM 1517 O O . GLU A 1 200 ? 12.732 -7.767 6.414 1.00 25.44 200 GLU A O 1
ATOM 1523 N N . VAL A 1 201 ? 11.558 -7.908 4.509 1.00 21.07 201 VAL A N 1
ATOM 1524 C CA . VAL A 1 201 ? 11.732 -9.351 4.362 1.00 23.50 201 VAL A CA 1
ATOM 1525 C C . VAL A 1 201 ? 12.113 -9.588 2.909 1.00 20.28 201 VAL A C 1
ATOM 1526 O O . VAL A 1 201 ? 11.267 -9.448 2.017 1.00 21.53 201 VAL A O 1
ATOM 1530 N N . LEU A 1 202 ? 13.385 -9.930 2.670 1.00 19.89 202 LEU A N 1
ATOM 1531 C CA . LEU A 1 202 ? 13.909 -10.034 1.314 1.00 20.43 202 LEU A CA 1
ATOM 1532 C C . LEU A 1 202 ? 13.515 -8.773 0.547 1.00 17.16 202 LEU A C 1
ATOM 1533 O O . LEU A 1 202 ? 13.767 -7.656 1.003 1.00 19.79 202 LEU A O 1
ATOM 1538 N N . SER A 1 203 ? 12.799 -8.955 -0.556 1.00 18.81 203 SER A N 1
ATOM 1539 C CA . SER A 1 203 ? 12.461 -7.874 -1.467 1.00 19.74 203 SER A CA 1
ATOM 1540 C C . SER A 1 203 ? 11.189 -7.095 -1.079 1.00 23.09 203 SER A C 1
ATOM 1541 O O . SER A 1 203 ? 10.597 -6.433 -1.940 1.00 26.43 203 SER A O 1
ATOM 1544 N N . THR A 1 204 ? 10.748 -7.140 0.177 1.00 22.32 204 THR A N 1
ATOM 1545 C CA . THR A 1 204 ? 9.597 -6.341 0.584 1.00 23.60 204 THR A CA 1
ATOM 1546 C C . THR A 1 204 ? 9.959 -5.397 1.723 1.00 23.00 204 THR A C 1
ATOM 1547 O O . THR A 1 204 ? 10.828 -5.695 2.554 1.00 22.76 204 THR A O 1
ATOM 1551 N N . ASP A 1 205 ? 9.295 -4.241 1.736 1.00 20.13 205 ASP A N 1
ATOM 1552 C CA . ASP A 1 205 ? 9.419 -3.273 2.818 1.00 21.19 205 ASP A CA 1
ATOM 1553 C C . ASP A 1 205 ? 8.056 -2.697 3.167 1.00 23.54 205 ASP A C 1
ATOM 1554 O O . ASP A 1 205 ? 7.178 -2.582 2.310 1.00 23.09 205 ASP A O 1
ATOM 1559 N N . MET A 1 206 ? 7.894 -2.300 4.431 1.00 23.45 206 MET A N 1
ATOM 1560 C CA . MET A 1 206 ? 6.700 -1.573 4.846 1.00 19.86 206 MET A CA 1
ATOM 1561 C C . MET A 1 206 ? 7.094 -0.507 5.856 1.00 22.60 206 MET A C 1
ATOM 1562 O O . MET A 1 206 ? 7.860 -0.783 6.783 1.00 22.48 206 MET A O 1
ATOM 1567 N N . TRP A 1 207 ? 6.589 0.713 5.667 1.00 19.75 207 TRP A N 1
ATOM 1568 C CA . TRP A 1 207 ? 6.873 1.823 6.559 1.00 21.55 207 TRP A CA 1
ATOM 1569 C C . TRP A 1 207 ? 5.586 2.370 7.144 1.00 22.24 207 TRP A C 1
ATOM 1570 O O . TRP A 1 207 ? 4.522 2.315 6.516 1.00 23.77 207 TRP A O 1
ATOM 1581 N N . VAL A 1 208 ? 5.708 2.913 8.348 1.00 22.80 208 VAL A N 1
ATOM 1582 C CA . VAL A 1 208 ? 4.689 3.750 8.962 1.00 25.25 208 VAL A CA 1
ATOM 1583 C C . VAL A 1 208 ? 5.177 5.186 8.879 1.00 26.92 208 VAL A C 1
ATOM 1584 O O . VAL A 1 208 ? 6.309 5.485 9.274 1.00 25.03 208 VAL A O 1
ATOM 1588 N N . VAL A 1 209 ? 4.340 6.080 8.360 1.00 24.26 209 VAL A N 1
ATOM 1589 C CA . VAL A 1 209 ? 4.793 7.408 7.959 1.00 26.66 209 VAL A CA 1
ATOM 1590 C C . VAL A 1 209 ? 3.809 8.444 8.481 1.00 26.51 209 VAL A C 1
ATOM 1591 O O . VAL A 1 209 ? 2.593 8.232 8.436 1.00 25.31 209 VAL A O 1
ATOM 1595 N N . ARG A 1 210 ? 4.328 9.553 9.008 1.00 31.71 210 ARG A N 1
ATOM 1596 C CA . ARG A 1 210 ? 3.481 10.609 9.549 1.00 35.21 210 ARG A CA 1
ATOM 1597 C C . ARG A 1 210 ? 3.775 11.939 8.869 1.00 37.12 210 ARG A C 1
ATOM 1598 O O . ARG A 1 210 ? 4.931 12.253 8.569 1.00 36.96 210 ARG A O 1
ATOM 1606 N N . LYS A 1 211 ? 2.719 12.719 8.635 1.00 38.40 211 LYS A N 1
ATOM 1607 C CA . LYS A 1 211 ? 2.844 13.969 7.889 1.00 40.15 211 LYS A CA 1
ATOM 1608 C C . LYS A 1 211 ? 3.573 15.040 8.690 1.00 42.21 211 LYS A C 1
ATOM 1609 O O . LYS A 1 211 ? 3.241 15.290 9.850 1.00 45.70 211 LYS A O 1
ATOM 1615 N N . ILE B 1 13 ? 5.266 -19.878 21.124 1.00 40.33 13 ILE B N 1
ATOM 1616 C CA . ILE B 1 13 ? 6.428 -19.150 20.627 1.00 41.41 13 ILE B CA 1
ATOM 1617 C C . ILE B 1 13 ? 6.107 -18.459 19.298 1.00 38.62 13 ILE B C 1
ATOM 1618 O O . ILE B 1 13 ? 6.634 -17.375 19.000 1.00 34.23 13 ILE B O 1
ATOM 1623 N N . ARG B 1 14 ? 5.256 -19.102 18.495 1.00 35.33 14 ARG B N 1
ATOM 1624 C CA . ARG B 1 14 ? 4.766 -18.463 17.282 1.00 40.00 14 ARG B CA 1
ATOM 1625 C C . ARG B 1 14 ? 3.851 -17.293 17.614 1.00 36.86 14 ARG B C 1
ATOM 1626 O O . ARG B 1 14 ? 3.725 -16.360 16.812 1.00 40.13 14 ARG B O 1
ATOM 1628 N N . LYS B 1 15 ? 3.224 -17.311 18.798 1.00 35.80 15 LYS B N 1
ATOM 1629 C CA . LYS B 1 15 ? 2.388 -16.194 19.222 1.00 35.09 15 LYS B CA 1
ATOM 1630 C C . LYS B 1 15 ? 3.209 -14.988 19.664 1.00 32.85 15 LYS B C 1
ATOM 1631 O O . LYS B 1 15 ? 2.655 -13.892 19.774 1.00 34.71 15 LYS B O 1
ATOM 1637 N N . LYS B 1 16 ? 4.500 -15.174 19.937 1.00 33.43 16 LYS B N 1
ATOM 1638 C CA . LYS B 1 16 ? 5.351 -14.117 20.464 1.00 33.62 16 LYS B CA 1
ATOM 1639 C C . LYS B 1 16 ? 6.409 -13.632 19.484 1.00 32.95 16 LYS B C 1
ATOM 1640 O O . LYS B 1 16 ? 6.964 -12.549 19.690 1.00 37.62 16 LYS B O 1
ATOM 1646 N N . VAL B 1 17 ? 6.713 -14.397 18.442 1.00 31.89 17 VAL B N 1
ATOM 1647 C CA . VAL B 1 17 ? 7.788 -14.043 17.522 1.00 31.96 17 VAL B CA 1
ATOM 1648 C C . VAL B 1 17 ? 7.232 -13.805 16.123 1.00 31.56 17 VAL B C 1
ATOM 1649 O O . VAL B 1 17 ? 6.876 -14.771 15.433 1.00 30.19 17 VAL B O 1
ATOM 1653 N N . PRO B 1 18 ? 7.142 -12.559 15.653 1.00 31.55 18 PRO B N 1
ATOM 1654 C CA . PRO B 1 18 ? 6.698 -12.343 14.274 1.00 30.05 18 PRO B CA 1
ATOM 1655 C C . PRO B 1 18 ? 7.656 -13.007 13.298 1.00 29.94 18 PRO B C 1
ATOM 1656 O O . PRO B 1 18 ? 8.859 -13.117 13.551 1.00 30.44 18 PRO B O 1
ATOM 1660 N N . ALA B 1 19 ? 7.094 -13.489 12.191 1.00 24.31 19 ALA B N 1
ATOM 1661 C CA . ALA B 1 19 ? 7.824 -14.180 11.131 1.00 28.40 19 ALA B CA 1
ATOM 1662 C C . ALA B 1 19 ? 8.535 -15.458 11.609 1.00 25.83 19 ALA B C 1
ATOM 1663 O O . ALA B 1 19 ? 9.481 -15.910 10.954 1.00 25.55 19 ALA B O 1
ATOM 1665 N N . TYR B 1 20 ? 8.097 -16.074 12.711 1.00 26.38 20 TYR B N 1
ATOM 1666 C CA . TYR B 1 20 ? 8.733 -17.318 13.150 1.00 28.47 20 TYR B CA 1
ATOM 1667 C C . TYR B 1 20 ? 8.700 -18.369 12.042 1.00 27.14 20 TYR B C 1
ATOM 1668 O O . TYR B 1 20 ? 9.746 -18.876 11.610 1.00 27.43 20 TYR B O 1
ATOM 1677 N N . ASP B 1 21 ? 7.498 -18.707 11.562 1.00 27.97 21 ASP B N 1
ATOM 1678 C CA . ASP B 1 21 ? 7.398 -19.680 10.480 1.00 27.16 21 ASP B CA 1
ATOM 1679 C C . ASP B 1 21 ? 8.045 -19.149 9.214 1.00 27.37 21 ASP B C 1
ATOM 1680 O O . ASP B 1 21 ? 8.663 -19.902 8.460 1.00 23.81 21 ASP B O 1
ATOM 1685 N N . LEU B 1 22 ? 7.884 -17.848 8.962 1.00 28.42 22 LEU B N 1
ATOM 1686 C CA . LEU B 1 22 ? 8.404 -17.243 7.743 1.00 29.01 22 LEU B CA 1
ATOM 1687 C C . LEU B 1 22 ? 9.924 -17.341 7.677 1.00 23.66 22 LEU B C 1
ATOM 1688 O O . LEU B 1 22 ? 10.482 -17.675 6.624 1.00 27.63 22 LEU B O 1
ATOM 1693 N N . MET B 1 23 ? 10.608 -17.047 8.787 1.00 28.67 23 MET B N 1
ATOM 1694 C CA . MET B 1 23 ? 12.065 -17.163 8.833 1.00 28.11 23 MET B CA 1
ATOM 1695 C C . MET B 1 23 ? 12.509 -18.587 8.502 1.00 27.34 23 MET B C 1
ATOM 1696 O O . MET B 1 23 ? 13.445 -18.802 7.717 1.00 24.72 23 MET B O 1
ATOM 1701 N N . LEU B 1 24 ? 11.838 -19.580 9.093 1.00 26.15 24 LEU B N 1
ATOM 1702 C CA . LEU B 1 24 ? 12.195 -20.965 8.817 1.00 25.24 24 LEU B CA 1
ATOM 1703 C C . LEU B 1 24 ? 11.969 -21.314 7.347 1.00 25.11 24 LEU B C 1
ATOM 1704 O O . LEU B 1 24 ? 12.829 -21.931 6.704 1.00 27.27 24 LEU B O 1
ATOM 1709 N N . GLU B 1 25 ? 10.827 -20.895 6.791 1.00 28.71 25 GLU B N 1
ATOM 1710 C CA . GLU B 1 25 ? 10.543 -21.150 5.381 1.00 25.38 25 GLU B CA 1
ATOM 1711 C C . GLU B 1 25 ? 11.621 -20.546 4.482 1.00 25.24 25 GLU B C 1
ATOM 1712 O O . GLU B 1 25 ? 12.058 -21.176 3.519 1.00 27.88 25 GLU B O 1
ATOM 1718 N N . ILE B 1 26 ? 12.089 -19.342 4.810 1.00 27.68 26 ILE B N 1
ATOM 1719 C CA . ILE B 1 26 ? 13.100 -18.689 3.981 1.00 27.02 26 ILE B CA 1
ATOM 1720 C C . ILE B 1 26 ? 14.435 -19.426 4.072 1.00 24.98 26 ILE B C 1
ATOM 1721 O O . ILE B 1 26 ? 15.126 -19.621 3.063 1.00 24.94 26 ILE B O 1
ATOM 1726 N N . ILE B 1 27 ? 14.812 -19.865 5.277 1.00 24.64 27 ILE B N 1
ATOM 1727 C CA . ILE B 1 27 ? 16.051 -20.628 5.430 1.00 23.88 27 ILE B CA 1
ATOM 1728 C C . ILE B 1 27 ? 16.024 -21.878 4.559 1.00 24.63 27 ILE B C 1
ATOM 1729 O O . ILE B 1 27 ? 16.940 -22.129 3.764 1.00 24.30 27 ILE B O 1
ATOM 1734 N N . PHE B 1 28 ? 14.983 -22.687 4.706 1.00 26.04 28 PHE B N 1
ATOM 1735 C CA . PHE B 1 28 ? 14.998 -24.005 4.089 1.00 28.64 28 PHE B CA 1
ATOM 1736 C C . PHE B 1 28 ? 14.555 -23.994 2.631 1.00 31.33 28 PHE B C 1
ATOM 1737 O O . PHE B 1 28 ? 15.007 -24.846 1.859 1.00 36.71 28 PHE B O 1
ATOM 1745 N N . ASN B 1 29 ? 13.725 -23.036 2.216 1.00 28.15 29 ASN B N 1
ATOM 1746 C CA . ASN B 1 29 ? 13.266 -22.994 0.831 1.00 33.58 29 ASN B CA 1
ATOM 1747 C C . ASN B 1 29 ? 14.095 -22.077 -0.061 1.00 36.58 29 ASN B C 1
ATOM 1748 O O . ASN B 1 29 ? 13.931 -22.127 -1.289 1.00 35.28 29 ASN B O 1
ATOM 1753 N N . SER B 1 30 ? 14.986 -21.257 0.509 1.00 29.25 30 SER B N 1
ATOM 1754 C CA . SER B 1 30 ? 15.733 -20.316 -0.315 1.00 27.30 30 SER B CA 1
ATOM 1755 C C . SER B 1 30 ? 17.199 -20.193 0.097 1.00 25.87 30 SER B C 1
ATOM 1756 O O . SER B 1 30 ? 18.090 -20.474 -0.711 1.00 26.08 30 SER B O 1
ATOM 1759 N N . ILE B 1 31 ? 17.475 -19.757 1.331 1.00 26.45 31 ILE B N 1
ATOM 1760 C CA . ILE B 1 31 ? 18.845 -19.385 1.695 1.00 25.12 31 ILE B CA 1
ATOM 1761 C C . ILE B 1 31 ? 19.800 -20.552 1.490 1.00 25.38 31 ILE B C 1
ATOM 1762 O O . ILE B 1 31 ? 20.871 -20.400 0.888 1.00 26.37 31 ILE B O 1
ATOM 1767 N N . LEU B 1 32 ? 19.445 -21.726 2.017 1.00 24.73 32 LEU B N 1
ATOM 1768 C CA . LEU B 1 32 ? 20.376 -22.848 1.994 1.00 26.85 32 LEU B CA 1
ATOM 1769 C C . LEU B 1 32 ? 20.561 -23.386 0.583 1.00 32.08 32 LEU B C 1
ATOM 1770 O O . LEU B 1 32 ? 21.653 -23.848 0.237 1.00 33.06 32 LEU B O 1
ATOM 1775 N N . LYS B 1 33 ? 19.512 -23.316 -0.244 1.00 32.91 33 LYS B N 1
ATOM 1776 C CA . LYS B 1 33 ? 19.644 -23.705 -1.647 1.00 34.87 33 LYS B CA 1
ATOM 1777 C C . LYS B 1 33 ? 20.658 -22.833 -2.371 1.00 34.02 33 LYS B C 1
ATOM 1778 O O . LYS B 1 33 ? 21.440 -23.322 -3.193 1.00 38.67 33 LYS B O 1
ATOM 1784 N N . ILE B 1 34 ? 20.666 -21.536 -2.077 1.00 32.41 34 ILE B N 1
ATOM 1785 C CA . ILE B 1 34 ? 21.539 -20.625 -2.803 1.00 32.75 34 ILE B CA 1
ATOM 1786 C C . ILE B 1 34 ? 22.960 -20.653 -2.251 1.00 35.64 34 ILE B C 1
ATOM 1787 O O . ILE B 1 34 ? 23.932 -20.589 -3.015 1.00 35.88 34 ILE B O 1
ATOM 1792 N N . GLU B 1 35 ? 23.117 -20.767 -0.927 1.00 31.23 35 GLU B N 1
ATOM 1793 C CA . GLU B 1 35 ? 24.411 -20.547 -0.293 1.00 30.89 35 GLU B CA 1
ATOM 1794 C C . GLU B 1 35 ? 25.197 -21.824 -0.017 1.00 31.58 35 GLU B C 1
ATOM 1795 O O . GLU B 1 35 ? 26.372 -21.732 0.360 1.00 34.07 35 GLU B O 1
ATOM 1801 N N . THR B 1 36 ? 24.596 -23.000 -0.178 1.00 31.02 36 THR B N 1
ATOM 1802 C CA . THR B 1 36 ? 25.293 -24.248 0.102 1.00 33.06 36 THR B CA 1
ATOM 1803 C C . THR B 1 36 ? 25.086 -25.233 -1.036 1.00 40.19 36 THR B C 1
ATOM 1804 O O . THR B 1 36 ? 24.069 -25.206 -1.734 1.00 37.21 36 THR B O 1
ATOM 1808 N N . ASP B 1 37 ? 26.088 -26.082 -1.228 1.00 42.07 37 ASP B N 1
ATOM 1809 C CA . ASP B 1 37 ? 26.001 -27.256 -2.083 1.00 45.46 37 ASP B CA 1
ATOM 1810 C C . ASP B 1 37 ? 26.051 -28.475 -1.175 1.00 43.63 37 ASP B C 1
ATOM 1811 O O . ASP B 1 37 ? 26.995 -28.629 -0.392 1.00 43.37 37 ASP B O 1
ATOM 1816 N N . ILE B 1 38 ? 25.036 -29.335 -1.283 1.00 44.72 38 ILE B N 1
ATOM 1817 C CA . ILE B 1 38 ? 24.885 -30.467 -0.371 1.00 44.10 38 ILE B CA 1
ATOM 1818 C C . ILE B 1 38 ? 26.143 -31.334 -0.325 1.00 47.01 38 ILE B C 1
ATOM 1819 O O . ILE B 1 38 ? 26.469 -31.920 0.718 1.00 42.51 38 ILE B O 1
ATOM 1824 N N . SER B 1 39 ? 26.888 -31.401 -1.433 1.00 43.04 39 SER B N 1
ATOM 1825 C CA . SER B 1 39 ? 28.068 -32.257 -1.483 1.00 46.87 39 SER B CA 1
ATOM 1826 C C . SER B 1 39 ? 29.173 -31.752 -0.568 1.00 45.22 39 SER B C 1
ATOM 1827 O O . SER B 1 39 ? 29.934 -32.554 -0.017 1.00 45.28 39 SER B O 1
ATOM 1830 N N . GLN B 1 40 ? 29.294 -30.436 -0.411 1.00 41.90 40 GLN B N 1
ATOM 1831 C CA . GLN B 1 40 ? 30.364 -29.860 0.391 1.00 45.21 40 GLN B CA 1
ATOM 1832 C C . GLN B 1 40 ? 30.021 -29.767 1.871 1.00 41.56 40 GLN B C 1
ATOM 1833 O O . GLN B 1 40 ? 30.913 -29.492 2.681 1.00 41.62 40 GLN B O 1
ATOM 1839 N N . ILE B 1 41 ? 28.764 -29.980 2.244 1.00 39.92 41 ILE B N 1
ATOM 1840 C CA . ILE B 1 41 ? 28.343 -29.842 3.632 1.00 42.25 41 ILE B CA 1
ATOM 1841 C C . ILE B 1 41 ? 28.547 -31.188 4.314 1.00 37.90 41 ILE B C 1
ATOM 1842 O O . ILE B 1 41 ? 27.782 -32.129 4.094 1.00 38.97 41 ILE B O 1
ATOM 1847 N N . LYS B 1 42 ? 29.576 -31.273 5.150 1.00 36.24 42 LYS B N 1
ATOM 1848 C CA . LYS B 1 42 ? 29.877 -32.492 5.887 1.00 39.09 42 LYS B CA 1
ATOM 1849 C C . LYS B 1 42 ? 29.377 -32.445 7.327 1.00 35.38 42 LYS B C 1
ATOM 1850 O O . LYS B 1 42 ? 28.676 -33.363 7.766 1.00 36.97 42 LYS B O 1
ATOM 1856 N N . ASN B 1 43 ? 29.695 -31.373 8.055 1.00 34.13 43 ASN B N 1
ATOM 1857 C CA . ASN B 1 43 ? 29.315 -31.206 9.452 1.00 32.95 43 ASN B CA 1
ATOM 1858 C C . ASN B 1 43 ? 28.461 -29.958 9.632 1.00 30.75 43 ASN B C 1
ATOM 1859 O O . ASN B 1 43 ? 28.847 -28.873 9.189 1.00 33.05 43 ASN B O 1
ATOM 1864 N N . ILE B 1 44 ? 27.338 -30.111 10.329 1.00 29.13 44 ILE B N 1
ATOM 1865 C CA . ILE B 1 44 ? 26.405 -29.028 10.618 1.00 26.11 44 ILE B CA 1
ATOM 1866 C C . ILE B 1 44 ? 26.288 -28.859 12.127 1.00 26.86 44 ILE B C 1
ATOM 1867 O O . ILE B 1 44 ? 26.061 -29.834 12.855 1.00 28.03 44 ILE B O 1
ATOM 1872 N N . LEU B 1 45 ? 26.416 -27.623 12.592 1.00 26.36 45 LEU B N 1
ATOM 1873 C CA . LEU B 1 45 ? 26.274 -27.304 14.005 1.00 25.90 45 LEU B CA 1
ATOM 1874 C C . LEU B 1 45 ? 24.913 -26.654 14.223 1.00 31.25 45 LEU B C 1
ATOM 1875 O O . LEU B 1 45 ? 24.621 -25.592 13.647 1.00 27.88 45 LEU B O 1
ATOM 1880 N N . SER B 1 46 ? 24.080 -27.294 15.031 1.00 24.38 46 SER B N 1
ATOM 1881 C CA . SER B 1 46 ? 22.777 -26.757 15.408 1.00 23.89 46 SER B CA 1
ATOM 1882 C C . SER B 1 46 ? 22.824 -26.374 16.885 1.00 28.17 46 SER B C 1
ATOM 1883 O O . SER B 1 46 ? 23.016 -27.241 17.745 1.00 25.71 46 SER B O 1
ATOM 1886 N N . ILE B 1 47 ? 22.664 -25.080 17.178 1.00 23.28 47 ILE B N 1
ATOM 1887 C CA . ILE B 1 47 ? 22.747 -24.556 18.544 1.00 24.03 47 ILE B CA 1
ATOM 1888 C C . ILE B 1 47 ? 21.358 -24.123 18.994 1.00 25.08 47 ILE B C 1
ATOM 1889 O O . ILE B 1 47 ? 20.756 -23.227 18.389 1.00 25.47 47 ILE B O 1
ATOM 1894 N N . GLY B 1 48 ? 20.852 -24.739 20.065 1.00 21.57 48 GLY B N 1
ATOM 1895 C CA . GLY B 1 48 ? 19.552 -24.371 20.603 1.00 25.78 48 GLY B CA 1
ATOM 1896 C C . GLY B 1 48 ? 18.414 -24.619 19.644 1.00 24.67 48 GLY B C 1
ATOM 1897 O O . GLY B 1 48 ? 17.377 -23.955 19.731 1.00 30.13 48 GLY B O 1
ATOM 1898 N N . GLY B 1 49 ? 18.589 -25.559 18.717 1.00 28.08 49 GLY B N 1
ATOM 1899 C CA . GLY B 1 49 ? 17.587 -25.788 17.700 1.00 30.46 49 GLY B CA 1
ATOM 1900 C C . GLY B 1 49 ? 16.358 -26.489 18.249 1.00 31.52 49 GLY B C 1
ATOM 1901 O O . GLY B 1 49 ? 16.405 -27.221 19.240 1.00 30.51 49 GLY B O 1
ATOM 1902 N N . GLN B 1 50 ? 15.233 -26.234 17.596 1.00 28.31 50 GLN B N 1
ATOM 1903 C CA . GLN B 1 50 ? 14.018 -26.997 17.828 1.00 34.57 50 GLN B CA 1
ATOM 1904 C C . GLN B 1 50 ? 13.938 -28.173 16.853 1.00 29.90 50 GLN B C 1
ATOM 1905 O O . GLN B 1 50 ? 14.670 -28.253 15.858 1.00 30.96 50 GLN B O 1
ATOM 1911 N N . SER B 1 51 ? 13.007 -29.083 17.149 1.00 33.14 51 SER B N 1
ATOM 1912 C CA . SER B 1 51 ? 12.826 -30.298 16.357 1.00 36.45 51 SER B CA 1
ATOM 1913 C C . SER B 1 51 ? 12.636 -30.006 14.871 1.00 34.96 51 SER B C 1
ATOM 1914 O O . SER B 1 51 ? 13.214 -30.690 14.020 1.00 32.11 51 SER B O 1
ATOM 1917 N N . PHE B 1 52 ? 11.834 -28.985 14.537 1.00 35.66 52 PHE B N 1
ATOM 1918 C CA . PHE B 1 52 ? 11.577 -28.680 13.126 1.00 30.37 52 PHE B CA 1
ATOM 1919 C C . PHE B 1 52 ? 12.868 -28.358 12.379 1.00 34.06 52 PHE B C 1
ATOM 1920 O O . PHE B 1 52 ? 13.105 -28.879 11.281 1.00 30.82 52 PHE B O 1
ATOM 1928 N N . GLU B 1 53 ? 13.718 -27.495 12.961 1.00 28.88 53 GLU B N 1
ATOM 1929 C CA . GLU B 1 53 ? 15.035 -27.215 12.385 1.00 30.85 53 GLU B CA 1
ATOM 1930 C C . GLU B 1 53 ? 15.813 -28.492 12.123 1.00 32.41 53 GLU B C 1
ATOM 1931 O O . GLU B 1 53 ? 16.321 -28.718 11.015 1.00 31.72 53 GLU B O 1
ATOM 1937 N N . VAL B 1 54 ? 15.973 -29.309 13.170 1.00 30.91 54 VAL B N 1
ATOM 1938 C CA . VAL B 1 54 ? 16.806 -30.500 13.065 1.00 32.55 54 VAL B CA 1
ATOM 1939 C C . VAL B 1 54 ? 16.271 -31.419 11.975 1.00 29.65 54 VAL B C 1
ATOM 1940 O O . VAL B 1 54 ? 17.016 -31.863 11.093 1.00 30.65 54 VAL B O 1
ATOM 1944 N N . LYS B 1 55 ? 14.962 -31.674 11.995 1.00 29.36 55 LYS B N 1
ATOM 1945 C CA . LYS B 1 55 ? 14.337 -32.536 10.990 1.00 31.44 55 LYS B CA 1
ATOM 1946 C C . LYS B 1 55 ? 14.555 -32.015 9.573 1.00 37.23 55 LYS B C 1
ATOM 1947 O O . LYS B 1 55 ? 14.883 -32.786 8.663 1.00 35.12 55 LYS B O 1
ATOM 1953 N N . ASN B 1 56 ? 14.358 -30.709 9.357 1.00 34.41 56 ASN B N 1
ATOM 1954 C CA . ASN B 1 56 ? 14.581 -30.165 8.020 1.00 34.55 56 ASN B CA 1
ATOM 1955 C C . ASN B 1 56 ? 16.057 -30.215 7.630 1.00 35.55 56 ASN B C 1
ATOM 1956 O O . ASN B 1 56 ? 16.384 -30.514 6.475 1.00 38.09 56 ASN B O 1
ATOM 1961 N N . LEU B 1 57 ? 16.967 -29.934 8.571 1.00 32.04 57 LEU B N 1
ATOM 1962 C CA . LEU B 1 57 ? 18.389 -30.079 8.265 1.00 34.30 57 LEU B CA 1
ATOM 1963 C C . LEU B 1 57 ? 18.728 -31.528 7.930 1.00 35.05 57 LEU B C 1
ATOM 1964 O O . LEU B 1 57 ? 19.518 -31.795 7.014 1.00 34.89 57 LEU B O 1
ATOM 1969 N N . SER B 1 58 ? 18.143 -32.475 8.668 1.00 35.23 58 SER B N 1
ATOM 1970 C CA . SER B 1 58 ? 18.425 -33.889 8.418 1.00 39.75 58 SER B CA 1
ATOM 1971 C C . SER B 1 58 ? 17.918 -34.317 7.044 1.00 40.40 58 SER B C 1
ATOM 1972 O O . SER B 1 58 ? 18.560 -35.120 6.359 1.00 45.06 58 SER B O 1
ATOM 1975 N N . LYS B 1 59 ? 16.781 -33.769 6.617 1.00 39.94 59 LYS B N 1
ATOM 1976 C CA . LYS B 1 59 ? 16.214 -34.127 5.319 1.00 45.14 59 LYS B CA 1
ATOM 1977 C C . LYS B 1 59 ? 17.064 -33.577 4.180 1.00 47.15 59 LYS B C 1
ATOM 1978 O O . LYS B 1 59 ? 17.393 -34.300 3.232 1.00 48.23 59 LYS B O 1
ATOM 1984 N N . ILE B 1 60 ? 17.444 -32.300 4.268 1.00 40.17 60 ILE B N 1
ATOM 1985 C CA . ILE B 1 60 ? 18.189 -31.648 3.193 1.00 42.02 60 ILE B CA 1
ATOM 1986 C C . ILE B 1 60 ? 19.583 -32.245 3.058 1.00 39.73 60 ILE B C 1
ATOM 1987 O O . ILE B 1 60 ? 20.090 -32.432 1.943 1.00 41.96 60 ILE B O 1
ATOM 1992 N N . TYR B 1 61 ? 20.237 -32.524 4.186 1.00 36.38 61 TYR B N 1
ATOM 1993 C CA . TYR B 1 61 ? 21.635 -32.935 4.190 1.00 40.64 61 TYR B CA 1
ATOM 1994 C C . TYR B 1 61 ? 21.768 -34.340 4.762 1.00 41.81 61 TYR B C 1
ATOM 1995 O O . TYR B 1 61 ? 22.440 -34.535 5.781 1.00 39.96 61 TYR B O 1
ATOM 2004 N N . ASN B 1 62 ? 21.144 -35.321 4.098 1.00 43.34 62 ASN B N 1
ATOM 2005 C CA . ASN B 1 62 ? 21.081 -36.682 4.632 1.00 45.08 62 ASN B CA 1
ATOM 2006 C C . ASN B 1 62 ? 22.465 -37.288 4.843 1.00 45.05 62 ASN B C 1
ATOM 2007 O O . ASN B 1 62 ? 22.649 -38.108 5.750 1.00 48.27 62 ASN B O 1
ATOM 2012 N N . ASN B 1 63 ? 23.444 -36.903 4.033 1.00 43.31 63 ASN B N 1
ATOM 2013 C CA . ASN B 1 63 ? 24.796 -37.420 4.160 1.00 46.40 63 ASN B CA 1
ATOM 2014 C C . ASN B 1 63 ? 25.665 -36.592 5.089 1.00 44.82 63 ASN B C 1
ATOM 2015 O O . ASN B 1 63 ? 26.882 -36.799 5.127 1.00 46.04 63 ASN B O 1
ATOM 2020 N N . SER B 1 64 ? 25.078 -35.664 5.831 1.00 41.45 64 SER B N 1
ATOM 2021 C CA . SER B 1 64 ? 25.823 -34.821 6.750 1.00 41.80 64 SER B CA 1
ATOM 2022 C C . SER B 1 64 ? 25.615 -35.308 8.175 1.00 33.87 64 SER B C 1
ATOM 2023 O O . SER B 1 64 ? 24.596 -35.927 8.493 1.00 39.91 64 SER B O 1
ATOM 2026 N N . LYS B 1 65 ? 26.585 -35.010 9.033 1.00 34.25 65 LYS B N 1
ATOM 2027 C CA . LYS B 1 65 ? 26.431 -35.208 10.469 1.00 34.50 65 LYS B CA 1
ATOM 2028 C C . LYS B 1 65 ? 25.960 -33.898 11.088 1.00 32.35 65 LYS B C 1
ATOM 2029 O O . LYS B 1 65 ? 26.619 -32.866 10.937 1.00 33.60 65 LYS B O 1
ATOM 2035 N N . ILE B 1 66 ? 24.837 -33.942 11.794 1.00 30.84 66 ILE B N 1
ATOM 2036 C CA . ILE B 1 66 ? 24.278 -32.774 12.469 1.00 29.63 66 ILE B CA 1
ATOM 2037 C C . ILE B 1 66 ? 24.599 -32.876 13.956 1.00 28.83 66 ILE B C 1
ATOM 2038 O O . ILE B 1 66 ? 24.105 -33.782 14.640 1.00 30.31 66 ILE B O 1
ATOM 2043 N N . THR B 1 67 ? 25.402 -31.936 14.463 1.00 25.77 67 THR B N 1
ATOM 2044 C CA . THR B 1 67 ? 25.758 -31.883 15.876 1.00 26.39 67 THR B CA 1
ATOM 2045 C C . THR B 1 67 ? 24.763 -30.983 16.598 1.00 25.48 67 THR B C 1
ATOM 2046 O O . THR B 1 67 ? 24.620 -29.801 16.246 1.00 27.52 67 THR B O 1
ATOM 2050 N N . ILE B 1 68 ? 24.091 -31.535 17.605 1.00 23.06 68 ILE B N 1
ATOM 2051 C CA . ILE B 1 68 ? 23.009 -30.869 18.329 1.00 21.58 68 ILE B CA 1
ATOM 2052 C C . ILE B 1 68 ? 23.516 -30.463 19.711 1.00 25.33 68 ILE B C 1
ATOM 2053 O O . ILE B 1 68 ? 23.921 -31.318 20.511 1.00 23.85 68 ILE B O 1
ATOM 2058 N N . ILE B 1 69 ? 23.475 -29.163 20.007 1.00 21.91 69 ILE B N 1
ATOM 2059 C CA . ILE B 1 69 ? 23.878 -28.638 21.307 1.00 23.73 69 ILE B CA 1
ATOM 2060 C C . ILE B 1 69 ? 22.742 -27.778 21.839 1.00 24.64 69 ILE B C 1
ATOM 2061 O O . ILE B 1 69 ? 22.246 -26.893 21.130 1.00 25.68 69 ILE B O 1
ATOM 2066 N N . GLU B 1 70 ? 22.302 -28.069 23.055 1.00 21.75 70 GLU B N 1
ATOM 2067 C CA . GLU B 1 70 ? 21.184 -27.401 23.702 1.00 22.99 70 GLU B CA 1
ATOM 2068 C C . GLU B 1 70 ? 21.645 -26.785 25.021 1.00 28.34 70 GLU B C 1
ATOM 2069 O O . GLU B 1 70 ? 22.574 -27.299 25.658 1.00 27.11 70 GLU B O 1
ATOM 2075 N N . PRO B 1 71 ? 21.001 -25.705 25.475 1.00 30.85 71 PRO B N 1
ATOM 2076 C CA . PRO B 1 71 ? 21.478 -25.020 26.690 1.00 26.68 71 PRO B CA 1
ATOM 2077 C C . PRO B 1 71 ? 21.221 -25.778 27.979 1.00 30.61 71 PRO B C 1
ATOM 2078 O O . PRO B 1 71 ? 21.716 -25.345 29.028 1.00 28.48 71 PRO B O 1
ATOM 2082 N N . SER B 1 72 ? 20.464 -26.877 27.952 1.00 27.70 72 SER B N 1
ATOM 2083 C CA . SER B 1 72 ? 20.255 -27.671 29.155 1.00 28.34 72 SER B CA 1
ATOM 2084 C C . SER B 1 72 ? 20.001 -29.115 28.768 1.00 27.49 72 SER B C 1
ATOM 2085 O O . SER B 1 72 ? 19.577 -29.417 27.648 1.00 30.04 72 SER B O 1
ATOM 2088 N N . GLU B 1 73 ? 20.266 -30.009 29.722 1.00 28.60 73 GLU B N 1
ATOM 2089 C CA . GLU B 1 73 ? 19.918 -31.410 29.523 1.00 29.81 73 GLU B CA 1
ATOM 2090 C C . GLU B 1 73 ? 18.418 -31.578 29.306 1.00 31.54 73 GLU B C 1
ATOM 2091 O O . GLU B 1 73 ? 17.991 -32.418 28.503 1.00 28.89 73 GLU B O 1
ATOM 2097 N N . ILE B 1 74 ? 17.600 -30.794 30.018 1.00 30.71 74 ILE B N 1
ATOM 2098 C CA . ILE B 1 74 ? 16.150 -30.901 29.848 1.00 32.09 74 ILE B CA 1
ATOM 2099 C C . ILE B 1 74 ? 15.759 -30.632 28.398 1.00 34.04 74 ILE B C 1
ATOM 2100 O O . ILE B 1 74 ? 15.008 -31.406 27.785 1.00 31.11 74 ILE B O 1
ATOM 2105 N N . MET B 1 75 ? 16.262 -29.531 27.824 1.00 26.99 75 MET B N 1
ATOM 2106 C CA . MET B 1 75 ? 15.939 -29.224 26.434 1.00 32.53 75 MET B CA 1
ATOM 2107 C C . MET B 1 75 ? 16.543 -30.254 25.486 1.00 33.10 75 MET B C 1
ATOM 2108 O O . MET B 1 75 ? 15.914 -30.629 24.488 1.00 30.09 75 MET B O 1
ATOM 2113 N N . LEU B 1 76 ? 17.765 -30.719 25.777 1.00 28.29 76 LEU B N 1
ATOM 2114 C CA . LEU B 1 76 ? 18.368 -31.761 24.949 1.00 25.68 76 LEU B CA 1
ATOM 2115 C C . LEU B 1 76 ? 17.459 -32.985 24.870 1.00 27.54 76 LEU B C 1
ATOM 2116 O O . LEU B 1 76 ? 17.256 -33.554 23.791 1.00 26.64 76 LEU B O 1
ATOM 2121 N N . ASN B 1 77 ? 16.867 -33.376 25.996 1.00 25.24 77 ASN B N 1
ATOM 2122 C CA . ASN B 1 77 ? 16.054 -34.588 26.005 1.00 33.28 77 ASN B CA 1
ATOM 2123 C C . ASN B 1 77 ? 14.769 -34.407 25.205 1.00 31.94 77 ASN B C 1
ATOM 2124 O O . ASN B 1 77 ? 14.348 -35.320 24.487 1.00 33.63 77 ASN B O 1
ATOM 2129 N N . ILE B 1 78 ? 14.141 -33.234 25.299 1.00 32.22 78 ILE B N 1
ATOM 2130 C CA . ILE B 1 78 ? 12.937 -32.971 24.510 1.00 29.94 78 ILE B CA 1
ATOM 2131 C C . ILE B 1 78 ? 13.234 -33.139 23.024 1.00 34.42 78 ILE B C 1
ATOM 2132 O O . ILE B 1 78 ? 12.506 -33.825 22.296 1.00 35.20 78 ILE B O 1
ATOM 2137 N N . VAL B 1 79 ? 14.334 -32.541 22.558 1.00 31.56 79 VAL B N 1
ATOM 2138 C CA . VAL B 1 79 ? 14.682 -32.626 21.144 1.00 35.04 79 VAL B CA 1
ATOM 2139 C C . VAL B 1 79 ? 15.060 -34.048 20.754 1.00 34.83 79 VAL B C 1
ATOM 2140 O O . VAL B 1 79 ? 14.747 -34.497 19.640 1.00 32.90 79 VAL B O 1
ATOM 2144 N N . LYS B 1 80 ? 15.729 -34.769 21.661 1.00 35.13 80 LYS B N 1
ATOM 2145 C CA . LYS B 1 80 ? 16.084 -36.170 21.440 1.00 36.03 80 LYS B CA 1
ATOM 2146 C C . LYS B 1 80 ? 14.844 -37.023 21.176 1.00 39.40 80 LYS B C 1
ATOM 2147 O O . LYS B 1 80 ? 14.798 -37.797 20.208 1.00 38.55 80 LYS B O 1
ATOM 2153 N N . ASN B 1 81 ? 13.831 -36.904 22.038 1.00 37.51 81 ASN B N 1
ATOM 2154 C CA . ASN B 1 81 ? 12.616 -37.698 21.860 1.00 40.07 81 ASN B CA 1
ATOM 2155 C C . ASN B 1 81 ? 11.912 -37.357 20.555 1.00 42.94 81 ASN B C 1
ATOM 2156 O O . ASN B 1 81 ? 11.421 -38.251 19.854 1.00 45.93 81 ASN B O 1
ATOM 2161 N N . GLU B 1 82 ? 11.866 -36.071 20.202 1.00 38.93 82 GLU B N 1
ATOM 2162 C CA . GLU B 1 82 ? 11.156 -35.669 18.997 1.00 41.06 82 GLU B CA 1
ATOM 2163 C C . GLU B 1 82 ? 11.893 -36.054 17.715 1.00 39.19 82 GLU B C 1
ATOM 2164 O O . GLU B 1 82 ? 11.271 -36.042 16.648 1.00 46.24 82 GLU B O 1
ATOM 2170 N N . CYS B 1 83 ? 13.186 -36.413 17.784 1.00 39.51 83 CYS B N 1
ATOM 2171 C CA . CYS B 1 83 ? 13.964 -36.808 16.608 1.00 40.49 83 CYS B CA 1
ATOM 2172 C C . CYS B 1 83 ? 14.461 -38.248 16.708 1.00 43.45 83 CYS B C 1
ATOM 2173 O O . CYS B 1 83 ? 15.508 -38.586 16.144 1.00 36.91 83 CYS B O 1
ATOM 2176 N N . LYS B 1 84 ? 13.697 -39.108 17.393 1.00 47.16 84 LYS B N 1
ATOM 2177 C CA . LYS B 1 84 ? 14.213 -40.390 17.873 1.00 50.33 84 LYS B CA 1
ATOM 2178 C C . LYS B 1 84 ? 14.753 -41.277 16.754 1.00 51.04 84 LYS B C 1
ATOM 2179 O O . LYS B 1 84 ? 15.720 -42.021 16.969 1.00 53.06 84 LYS B O 1
ATOM 2185 N N . ASN B 1 85 ? 14.163 -41.218 15.562 1.00 50.38 85 ASN B N 1
ATOM 2186 C CA . ASN B 1 85 ? 14.524 -42.135 14.487 1.00 51.16 85 ASN B CA 1
ATOM 2187 C C . ASN B 1 85 ? 15.350 -41.482 13.383 1.00 53.47 85 ASN B C 1
ATOM 2188 O O . ASN B 1 85 ? 15.566 -42.108 12.337 1.00 51.92 85 ASN B O 1
ATOM 2193 N N . LEU B 1 86 ? 15.815 -40.249 13.577 1.00 46.85 86 LEU B N 1
ATOM 2194 C CA . LEU B 1 86 ? 16.785 -39.675 12.656 1.00 43.53 86 LEU B CA 1
ATOM 2195 C C . LEU B 1 86 ? 18.146 -40.287 12.936 1.00 42.85 86 LEU B C 1
ATOM 2196 O O . LEU B 1 86 ? 18.496 -40.545 14.091 1.00 45.05 86 LEU B O 1
ATOM 2201 N N . LYS B 1 87 ? 18.917 -40.526 11.879 1.00 41.48 87 LYS B N 1
ATOM 2202 C CA . LYS B 1 87 ? 20.117 -41.333 12.015 1.00 46.25 87 LYS B CA 1
ATOM 2203 C C . LYS B 1 87 ? 21.416 -40.588 11.747 1.00 42.96 87 LYS B C 1
ATOM 2204 O O . LYS B 1 87 ? 22.486 -41.203 11.821 1.00 47.55 87 LYS B O 1
ATOM 2210 N N . ASN B 1 88 ? 21.376 -39.290 11.460 1.00 38.71 88 ASN B N 1
ATOM 2211 C CA . ASN B 1 88 ? 22.610 -38.547 11.246 1.00 41.04 88 ASN B CA 1
ATOM 2212 C C . ASN B 1 88 ? 22.829 -37.481 12.318 1.00 37.01 88 ASN B C 1
ATOM 2213 O O . ASN B 1 88 ? 23.511 -36.488 12.071 1.00 35.25 88 ASN B O 1
ATOM 2218 N N . LEU B 1 89 ? 22.286 -37.701 13.518 1.00 35.11 89 LEU B N 1
ATOM 2219 C CA . LEU B 1 89 ? 22.351 -36.747 14.619 1.00 33.42 89 LEU B CA 1
ATOM 2220 C C . LEU B 1 89 ? 23.401 -37.157 15.642 1.00 35.68 89 LEU B C 1
ATOM 2221 O O . LEU B 1 89 ? 23.480 -38.320 16.050 1.00 29.74 89 LEU B O 1
ATOM 2226 N N . GLU B 1 90 ? 24.178 -36.182 16.084 1.00 28.14 90 GLU B N 1
ATOM 2227 C CA . GLU B 1 90 ? 25.124 -36.356 17.172 1.00 27.01 90 GLU B CA 1
ATOM 2228 C C . GLU B 1 90 ? 24.725 -35.378 18.271 1.00 28.75 90 GLU B C 1
ATOM 2229 O O . GLU B 1 90 ? 24.550 -34.183 18.008 1.00 29.54 90 GLU B O 1
ATOM 2235 N N . TYR B 1 91 ? 24.498 -35.889 19.477 1.00 25.35 91 TYR B N 1
ATOM 2236 C CA . TYR B 1 91 ? 24.115 -35.053 20.609 1.00 23.59 91 TYR B CA 1
ATOM 2237 C C . TYR B 1 91 ? 25.313 -34.792 21.515 1.00 26.31 91 TYR B C 1
ATOM 2238 O O . TYR B 1 91 ? 26.060 -35.719 21.857 1.00 24.07 91 TYR B O 1
ATOM 2247 N N . ILE B 1 92 ? 25.478 -33.532 21.918 1.00 23.81 92 ILE B N 1
ATOM 2248 C CA . ILE B 1 92 ? 26.513 -33.128 22.863 1.00 22.33 92 ILE B CA 1
ATOM 2249 C C . ILE B 1 92 ? 25.852 -32.962 24.221 1.00 21.71 92 ILE B C 1
ATOM 2250 O O . ILE B 1 92 ? 24.869 -32.224 24.346 1.00 23.63 92 ILE B O 1
ATOM 2255 N N . TYR B 1 93 ? 26.351 -33.662 25.239 1.00 20.85 93 TYR B N 1
ATOM 2256 C CA . TYR B 1 93 ? 25.716 -33.611 26.561 1.00 20.07 93 TYR B CA 1
ATOM 2257 C C . TYR B 1 93 ? 26.413 -32.592 27.459 1.00 24.77 93 TYR B C 1
ATOM 2258 O O . TYR B 1 93 ? 26.936 -32.904 28.527 1.00 20.61 93 TYR B O 1
ATOM 2267 N N . ASP B 1 94 ? 26.378 -31.344 27.005 1.00 20.59 94 ASP B N 1
ATOM 2268 C CA . ASP B 1 94 ? 26.935 -30.194 27.709 1.00 22.09 94 ASP B CA 1
ATOM 2269 C C . ASP B 1 94 ? 26.478 -28.963 26.940 1.00 23.25 94 ASP B C 1
ATOM 2270 O O . ASP B 1 94 ? 26.041 -29.063 25.789 1.00 24.49 94 ASP B O 1
ATOM 2275 N N . LYS B 1 95 ? 26.627 -27.795 27.568 1.00 24.67 95 LYS B N 1
ATOM 2276 C CA . LYS B 1 95 ? 26.262 -26.556 26.887 1.00 25.93 95 LYS B CA 1
ATOM 2277 C C . LYS B 1 95 ? 27.384 -26.103 25.947 1.00 23.98 95 LYS B C 1
ATOM 2278 O O . LYS B 1 95 ? 28.539 -26.528 26.061 1.00 23.36 95 LYS B O 1
ATOM 2280 N N . PHE B 1 96 ? 27.026 -25.219 25.006 1.00 22.29 96 PHE B N 1
ATOM 2281 C CA . PHE B 1 96 ? 27.950 -24.812 23.952 1.00 21.54 96 PHE B CA 1
ATOM 2282 C C . PHE B 1 96 ? 29.191 -24.141 24.519 1.00 24.08 96 PHE B C 1
ATOM 2283 O O . PHE B 1 96 ? 30.278 -24.283 23.954 1.00 25.03 96 PHE B O 1
ATOM 2291 N N . GLU B 1 97 ? 29.037 -23.415 25.630 1.00 28.05 97 GLU B N 1
ATOM 2292 C CA . GLU B 1 97 ? 30.157 -22.728 26.257 1.00 26.07 97 GLU B CA 1
ATOM 2293 C C . GLU B 1 97 ? 31.254 -23.709 26.652 1.00 28.96 97 GLU B C 1
ATOM 2294 O O . GLU B 1 97 ? 32.430 -23.339 26.682 1.00 29.80 97 GLU B O 1
ATOM 2300 N N . ASN B 1 98 ? 30.890 -24.963 26.941 1.00 24.86 98 ASN B N 1
ATOM 2301 C CA . ASN B 1 98 ? 31.846 -25.973 27.399 1.00 28.49 98 ASN B CA 1
ATOM 2302 C C . ASN B 1 98 ? 32.271 -26.939 26.303 1.00 29.07 98 ASN B C 1
ATOM 2303 O O . ASN B 1 98 ? 33.156 -27.770 26.534 1.00 29.22 98 ASN B O 1
ATOM 2308 N N . TYR B 1 99 ? 31.645 -26.862 25.136 1.00 25.39 99 TYR B N 1
ATOM 2309 C CA . TYR B 1 99 ? 31.959 -27.729 24.007 1.00 26.71 99 TYR B CA 1
ATOM 2310 C C . TYR B 1 99 ? 33.317 -27.363 23.409 1.00 30.04 99 TYR B C 1
ATOM 2311 O O . TYR B 1 99 ? 33.498 -26.257 22.891 1.00 27.69 99 TYR B O 1
ATOM 2320 N N . LYS B 1 100 ? 34.273 -28.292 23.476 1.00 27.47 100 LYS B N 1
ATOM 2321 C CA . LYS B 1 100 ? 35.645 -28.073 23.016 1.00 28.83 100 LYS B CA 1
ATOM 2322 C C . LYS B 1 100 ? 36.044 -29.232 22.101 1.00 36.28 100 LYS B C 1
ATOM 2323 O O . LYS B 1 100 ? 36.602 -30.242 22.545 1.00 34.97 100 LYS B O 1
ATOM 2329 N N . ASP B 1 101 ? 35.762 -29.075 20.813 1.00 34.87 101 ASP B N 1
ATOM 2330 C CA . ASP B 1 101 ? 36.043 -30.093 19.811 1.00 35.32 101 ASP B CA 1
ATOM 2331 C C . ASP B 1 101 ? 36.614 -29.418 18.570 1.00 38.20 101 ASP B C 1
ATOM 2332 O O . ASP B 1 101 ? 36.098 -28.385 18.132 1.00 43.94 101 ASP B O 1
ATOM 2337 N N . ASN B 1 102 ? 37.683 -29.994 18.011 1.00 37.14 102 ASN B N 1
ATOM 2338 C CA . ASN B 1 102 ? 38.339 -29.459 16.818 1.00 41.78 102 ASN B CA 1
ATOM 2339 C C . ASN B 1 102 ? 37.476 -29.533 15.567 1.00 38.59 102 ASN B C 1
ATOM 2340 O O . ASN B 1 102 ? 37.920 -29.073 14.510 1.00 43.38 102 ASN B O 1
ATOM 2345 N N . LYS B 1 103 ? 36.298 -30.143 15.643 1.00 38.76 103 LYS B N 1
ATOM 2346 C CA . LYS B 1 103 ? 35.494 -30.362 14.450 1.00 39.59 103 LYS B CA 1
ATOM 2347 C C . LYS B 1 103 ? 35.197 -29.033 13.762 1.00 40.49 103 LYS B C 1
ATOM 2348 O O . LYS B 1 103 ? 34.805 -28.056 14.405 1.00 36.78 103 LYS B O 1
ATOM 2354 N N . ASN B 1 104 ? 35.422 -28.984 12.457 1.00 41.31 104 ASN B N 1
ATOM 2355 C CA . ASN B 1 104 ? 35.134 -27.787 11.681 1.00 40.91 104 ASN B CA 1
ATOM 2356 C C . ASN B 1 104 ? 33.823 -27.993 10.944 1.00 37.40 104 ASN B C 1
ATOM 2357 O O . ASN B 1 104 ? 33.590 -29.057 10.364 1.00 39.27 104 ASN B O 1
ATOM 2362 N N . PHE B 1 105 ? 32.961 -26.987 10.993 1.00 32.70 105 PHE B N 1
ATOM 2363 C CA . PHE B 1 105 ? 31.611 -27.075 10.461 1.00 31.57 105 PHE B CA 1
ATOM 2364 C C . PHE B 1 105 ? 31.510 -26.190 9.226 1.00 32.68 105 PHE B C 1
ATOM 2365 O O . PHE B 1 105 ? 32.140 -25.135 9.166 1.00 31.79 105 PHE B O 1
ATOM 2373 N N . GLU B 1 106 ? 30.750 -26.638 8.232 1.00 31.98 106 GLU B N 1
ATOM 2374 C CA . GLU B 1 106 ? 30.496 -25.812 7.056 1.00 35.59 106 GLU B CA 1
ATOM 2375 C C . GLU B 1 106 ? 29.247 -24.963 7.214 1.00 32.30 106 GLU B C 1
ATOM 2376 O O . GLU B 1 106 ? 29.079 -23.987 6.478 1.00 33.84 106 GLU B O 1
ATOM 2382 N N . LEU B 1 107 ? 28.380 -25.308 8.163 1.00 27.93 107 LEU B N 1
ATOM 2383 C CA . LEU B 1 107 ? 27.106 -24.637 8.357 1.00 26.45 107 LEU B CA 1
ATOM 2384 C C . LEU B 1 107 ? 26.772 -24.632 9.840 1.00 26.47 107 LEU B C 1
ATOM 2385 O O . LEU B 1 107 ? 26.973 -25.637 10.528 1.00 27.34 107 LEU B O 1
ATOM 2390 N N . CYS B 1 108 ? 26.263 -23.501 10.320 1.00 24.81 108 CYS B N 1
ATOM 2391 C CA . CYS B 1 108 ? 25.783 -23.372 11.691 1.00 23.64 108 CYS B CA 1
ATOM 2392 C C . CYS B 1 108 ? 24.457 -22.634 11.679 1.00 25.50 108 CYS B C 1
ATOM 2393 O O . CYS B 1 108 ? 24.341 -21.590 11.031 1.00 24.42 108 CYS B O 1
ATOM 2396 N N . LEU B 1 109 ? 23.469 -23.179 12.390 1.00 23.85 109 LEU B N 1
ATOM 2397 C CA . LEU B 1 109 ? 22.172 -22.540 12.597 1.00 27.59 109 LEU B CA 1
ATOM 2398 C C . LEU B 1 109 ? 22.038 -22.173 14.060 1.00 29.50 109 LEU B C 1
ATOM 2399 O O . LEU B 1 109 ? 22.243 -23.024 14.935 1.00 28.38 109 LEU B O 1
ATOM 2404 N N . CYS B 1 110 ? 21.700 -20.908 14.324 1.00 23.18 110 CYS B N 1
ATOM 2405 C CA . CYS B 1 110 ? 21.592 -20.407 15.694 1.00 23.02 110 CYS B CA 1
ATOM 2406 C C . CYS B 1 110 ? 20.417 -19.428 15.725 1.00 23.39 110 CYS B C 1
ATOM 2407 O O . CYS B 1 110 ? 20.598 -18.217 15.595 1.00 22.38 110 CYS B O 1
ATOM 2410 N N . LEU B 1 111 ? 19.213 -19.963 15.920 1.00 21.04 111 LEU B N 1
ATOM 2411 C CA . LEU B 1 111 ? 17.958 -19.243 15.722 1.00 19.33 111 LEU B CA 1
ATOM 2412 C C . LEU B 1 111 ? 17.319 -18.913 17.061 1.00 20.65 111 LEU B C 1
ATOM 2413 O O . LEU B 1 111 ? 16.939 -19.825 17.814 1.00 22.66 111 LEU B O 1
ATOM 2418 N N . LEU B 1 112 ? 17.172 -17.605 17.338 1.00 19.93 112 LEU B N 1
ATOM 2419 C CA . LEU B 1 112 ? 16.475 -17.110 18.527 1.00 20.20 112 LEU B CA 1
ATOM 2420 C C . LEU B 1 112 ? 17.129 -17.625 19.808 1.00 18.79 112 LEU B C 1
ATOM 2421 O O . LEU B 1 112 ? 16.448 -17.936 20.792 1.00 22.03 112 LEU B O 1
ATOM 2426 N N . VAL B 1 113 ? 18.460 -17.649 19.803 1.00 19.04 113 VAL B N 1
ATOM 2427 C CA . VAL B 1 113 ? 19.258 -18.153 20.913 1.00 21.81 113 VAL B CA 1
ATOM 2428 C C . VAL B 1 113 ? 20.008 -17.034 21.625 1.00 22.42 113 VAL B C 1
ATOM 2429 O O . VAL B 1 113 ? 20.081 -17.022 22.858 1.00 21.95 113 VAL B O 1
ATOM 2433 N N . LEU B 1 114 ? 20.568 -16.088 20.861 1.00 22.18 114 LEU B N 1
ATOM 2434 C CA . LEU B 1 114 ? 21.544 -15.138 21.406 1.00 22.26 114 LEU B CA 1
ATOM 2435 C C . LEU B 1 114 ? 20.951 -14.271 22.505 1.00 20.94 114 LEU B C 1
ATOM 2436 O O . LEU B 1 114 ? 21.683 -13.844 23.408 1.00 19.56 114 LEU B O 1
ATOM 2441 N N . GLN B 1 115 ? 19.645 -13.984 22.457 1.00 20.95 115 GLN B N 1
ATOM 2442 C CA . GLN B 1 115 ? 19.071 -13.172 23.529 1.00 21.78 115 GLN B CA 1
ATOM 2443 C C . GLN B 1 115 ? 18.993 -13.929 24.853 1.00 21.98 115 GLN B C 1
ATOM 2444 O O . GLN B 1 115 ? 18.699 -13.312 25.883 1.00 22.18 115 GLN B O 1
ATOM 2450 N N . PHE B 1 116 ? 19.313 -15.225 24.870 1.00 20.51 116 PHE B N 1
ATOM 2451 C CA . PHE B 1 116 ? 19.319 -16.012 26.093 1.00 24.53 116 PHE B CA 1
ATOM 2452 C C . PHE B 1 116 ? 20.729 -16.432 26.511 1.00 24.99 116 PHE B C 1
ATOM 2453 O O . PHE B 1 116 ? 20.885 -17.252 27.428 1.00 27.47 116 PHE B O 1
ATOM 2461 N N . ILE B 1 117 ? 21.755 -15.883 25.873 1.00 25.33 117 ILE B N 1
ATOM 2462 C CA . ILE B 1 117 ? 23.141 -16.289 26.084 1.00 25.97 117 ILE B CA 1
ATOM 2463 C C . ILE B 1 117 ? 23.789 -15.340 27.081 1.00 26.54 117 ILE B C 1
ATOM 2464 O O . ILE B 1 117 ? 23.740 -14.114 26.905 1.00 25.08 117 ILE B O 1
ATOM 2469 N N . GLU B 1 118 ? 24.421 -15.909 28.116 1.00 26.45 118 GLU B N 1
ATOM 2470 C CA . GLU B 1 118 ? 25.011 -15.075 29.163 1.00 27.84 118 GLU B CA 1
ATOM 2471 C C . GLU B 1 118 ? 26.124 -14.183 28.618 1.00 26.94 118 GLU B C 1
ATOM 2472 O O . GLU B 1 118 ? 26.203 -13.003 28.981 1.00 28.92 118 GLU B O 1
ATOM 2474 N N . GLU B 1 119 ? 26.986 -14.713 27.739 1.00 23.53 119 GLU B N 1
ATOM 2475 C CA . GLU B 1 119 ? 28.160 -13.988 27.235 1.00 25.76 119 GLU B CA 1
ATOM 2476 C C . GLU B 1 119 ? 28.176 -14.029 25.712 1.00 27.24 119 GLU B C 1
ATOM 2477 O O . GLU B 1 119 ? 28.919 -14.818 25.105 1.00 26.18 119 GLU B O 1
ATOM 2479 N N . PRO B 1 120 ? 27.379 -13.174 25.059 1.00 25.53 120 PRO B N 1
ATOM 2480 C CA . PRO B 1 120 ? 27.201 -13.301 23.601 1.00 23.17 120 PRO B CA 1
ATOM 2481 C C . PRO B 1 120 ? 28.469 -13.128 22.788 1.00 24.87 120 PRO B C 1
ATOM 2482 O O . PRO B 1 120 ? 28.574 -13.715 21.700 1.00 25.70 120 PRO B O 1
ATOM 2486 N N . GLN B 1 121 ? 29.440 -12.336 23.261 1.00 28.31 121 GLN B N 1
ATOM 2487 C CA . GLN B 1 121 ? 30.628 -12.080 22.454 1.00 27.65 121 GLN B CA 1
ATOM 2488 C C . GLN B 1 121 ? 31.499 -13.329 22.339 1.00 28.82 121 GLN B C 1
ATOM 2489 O O . GLN B 1 121 ? 31.915 -13.709 21.237 1.00 28.43 121 GLN B O 1
ATOM 2495 N N . SER B 1 122 ? 31.796 -13.977 23.467 1.00 27.42 122 SER B N 1
ATOM 2496 C CA . SER B 1 122 ? 32.586 -15.203 23.398 1.00 28.78 122 SER B CA 1
ATOM 2497 C C . SER B 1 122 ? 31.815 -16.333 22.716 1.00 27.81 122 SER B C 1
ATOM 2498 O O . SER B 1 122 ? 32.425 -17.172 22.043 1.00 26.17 122 SER B O 1
ATOM 2501 N N . PHE B 1 123 ? 30.486 -16.351 22.873 1.00 27.59 123 PHE B N 1
ATOM 2502 C CA . PHE B 1 123 ? 29.621 -17.292 22.160 1.00 23.73 123 PHE B CA 1
ATOM 2503 C C . PHE B 1 123 ? 29.812 -17.191 20.649 1.00 26.63 123 PHE B C 1
ATOM 2504 O O . PHE B 1 123 ? 30.046 -18.198 19.969 1.00 26.24 123 PHE B O 1
ATOM 2512 N N . LEU B 1 124 ? 29.736 -15.972 20.100 1.00 22.42 124 LEU B N 1
ATOM 2513 C CA . LEU B 1 124 ? 29.861 -15.818 18.653 1.00 26.11 124 LEU B CA 1
ATOM 2514 C C . LEU B 1 124 ? 31.286 -16.071 18.182 1.00 25.78 124 LEU B C 1
ATOM 2515 O O . LEU B 1 124 ? 31.492 -16.593 17.081 1.00 28.64 124 LEU B O 1
ATOM 2520 N N . GLU B 1 125 ? 32.283 -15.699 18.993 1.00 31.52 125 GLU B N 1
ATOM 2521 C CA . GLU B 1 125 ? 33.665 -16.034 18.651 1.00 32.02 125 GLU B CA 1
ATOM 2522 C C . GLU B 1 125 ? 33.854 -17.541 18.572 1.00 28.83 125 GLU B C 1
ATOM 2523 O O . GLU B 1 125 ? 34.577 -18.041 17.697 1.00 29.35 125 GLU B O 1
ATOM 2529 N N . LYS B 1 126 ? 33.205 -18.283 19.475 1.00 27.55 126 LYS B N 1
ATOM 2530 C CA . LYS B 1 126 ? 33.303 -19.738 19.418 1.00 29.03 126 LYS B CA 1
ATOM 2531 C C . LYS B 1 126 ? 32.674 -20.275 18.138 1.00 29.49 126 LYS B C 1
ATOM 2532 O O . LYS B 1 126 ? 33.233 -21.169 17.490 1.00 28.85 126 LYS B O 1
ATOM 2538 N N . ILE B 1 127 ? 31.514 -19.737 17.749 1.00 27.01 127 ILE B N 1
ATOM 2539 C CA . ILE B 1 127 ? 30.917 -20.139 16.479 1.00 26.44 127 ILE B CA 1
ATOM 2540 C C . ILE B 1 127 ? 31.885 -19.870 15.329 1.00 26.98 127 ILE B C 1
ATOM 2541 O O . ILE B 1 127 ? 32.108 -20.731 14.467 1.00 28.19 127 ILE B O 1
ATOM 2546 N N . TYR B 1 128 ? 32.472 -18.666 15.302 1.00 29.13 128 TYR B N 1
ATOM 2547 C CA . TYR B 1 128 ? 33.424 -18.295 14.256 1.00 26.76 128 TYR B CA 1
ATOM 2548 C C . TYR B 1 128 ? 34.569 -19.299 14.164 1.00 30.66 128 TYR B C 1
ATOM 2549 O O . TYR B 1 128 ? 34.943 -19.734 13.071 1.00 30.46 128 TYR B O 1
ATOM 2558 N N . ASN B 1 129 ? 35.143 -19.665 15.310 1.00 31.88 129 ASN B N 1
ATOM 2559 C CA . ASN B 1 129 ? 36.284 -20.580 15.318 1.00 32.44 129 ASN B CA 1
ATOM 2560 C C . ASN B 1 129 ? 35.880 -22.006 14.966 1.00 33.42 129 ASN B C 1
ATOM 2561 O O . ASN B 1 129 ? 36.711 -22.776 14.470 1.00 34.81 129 ASN B O 1
ATOM 2566 N N . SER B 1 130 ? 34.628 -22.382 15.224 1.00 31.99 130 SER B N 1
ATOM 2567 C CA . SER B 1 130 ? 34.140 -23.703 14.847 1.00 34.86 130 SER B CA 1
ATOM 2568 C C . SER B 1 130 ? 33.819 -23.811 13.362 1.00 34.51 130 SER B C 1
ATOM 2569 O O . SER B 1 130 ? 33.745 -24.926 12.830 1.00 34.72 130 SER B O 1
ATOM 2572 N N . LEU B 1 131 ? 33.605 -22.692 12.684 1.00 33.29 131 LEU B N 1
ATOM 2573 C CA . LEU B 1 131 ? 33.231 -22.753 11.286 1.00 34.55 131 LEU B CA 1
ATOM 2574 C C . LEU B 1 131 ? 34.464 -22.939 10.412 1.00 35.65 131 LEU B C 1
ATOM 2575 O O . LEU B 1 131 ? 35.558 -22.448 10.714 1.00 35.94 131 LEU B O 1
ATOM 2580 N N . ASP B 1 132 ? 34.274 -23.685 9.332 1.00 36.73 132 ASP B N 1
ATOM 2581 C CA . ASP B 1 132 ? 35.277 -23.796 8.293 1.00 40.49 132 ASP B CA 1
ATOM 2582 C C . ASP B 1 132 ? 35.469 -22.452 7.596 1.00 41.63 132 ASP B C 1
ATOM 2583 O O . ASP B 1 132 ? 34.626 -21.557 7.675 1.00 37.44 132 ASP B O 1
ATOM 2588 N N . SER B 1 133 ? 36.607 -22.309 6.916 1.00 43.01 133 SER B N 1
ATOM 2589 C CA . SER B 1 133 ? 36.784 -21.178 6.019 1.00 43.53 133 SER B CA 1
ATOM 2590 C C . SER B 1 133 ? 35.615 -21.128 5.038 1.00 40.25 133 SER B C 1
ATOM 2591 O O . SER B 1 133 ? 35.198 -22.157 4.500 1.00 43.34 133 SER B O 1
ATOM 2594 N N . ASN B 1 134 ? 35.050 -19.937 4.855 1.00 41.45 134 ASN B N 1
ATOM 2595 C CA . ASN B 1 134 ? 33.837 -19.755 4.054 1.00 43.80 134 ASN B CA 1
ATOM 2596 C C . ASN B 1 134 ? 32.649 -20.574 4.582 1.00 42.77 134 ASN B C 1
ATOM 2597 O O . ASN B 1 134 ? 31.711 -20.875 3.831 1.00 44.11 134 ASN B O 1
ATOM 2602 N N . GLY B 1 135 ? 32.650 -20.951 5.861 1.00 35.60 135 GLY B N 1
ATOM 2603 C CA . GLY B 1 135 ? 31.463 -21.550 6.443 1.00 35.44 135 GLY B CA 1
ATOM 2604 C C . GLY B 1 135 ? 30.338 -20.540 6.604 1.00 34.37 135 GLY B C 1
ATOM 2605 O O . GLY B 1 135 ? 30.559 -19.333 6.673 1.00 31.49 135 GLY B O 1
ATOM 2606 N N . LEU B 1 136 ? 29.109 -21.053 6.680 1.00 30.82 136 LEU B N 1
ATOM 2607 C CA . LEU B 1 136 ? 27.897 -20.237 6.725 1.00 28.66 136 LEU B CA 1
ATOM 2608 C C . LEU B 1 136 ? 27.244 -20.303 8.100 1.00 26.71 136 LEU B C 1
ATOM 2609 O O . LEU B 1 136 ? 27.031 -21.398 8.636 1.00 26.05 136 LEU B O 1
ATOM 2614 N N . LEU B 1 137 ? 26.904 -19.130 8.649 1.00 24.61 137 LEU B N 1
ATOM 2615 C CA . LEU B 1 137 ? 26.099 -18.988 9.857 1.00 20.92 137 LEU B CA 1
ATOM 2616 C C . LEU B 1 137 ? 24.783 -18.292 9.531 1.00 22.93 137 LEU B C 1
ATOM 2617 O O . LEU B 1 137 ? 24.787 -17.215 8.926 1.00 23.17 137 LEU B O 1
ATOM 2622 N N . ILE B 1 138 ? 23.666 -18.877 9.948 1.00 21.35 138 ILE B N 1
ATOM 2623 C CA . ILE B 1 138 ? 22.372 -18.202 9.912 1.00 22.73 138 ILE B CA 1
ATOM 2624 C C . ILE B 1 138 ? 21.952 -17.964 11.351 1.00 24.83 138 ILE B C 1
ATOM 2625 O O . ILE B 1 138 ? 21.877 -18.906 12.149 1.00 22.30 138 ILE B O 1
ATOM 2630 N N . ILE B 1 139 ? 21.705 -16.702 11.694 1.00 20.48 139 ILE B N 1
ATOM 2631 C CA . ILE B 1 139 ? 21.478 -16.319 13.084 1.00 19.77 139 ILE B CA 1
ATOM 2632 C C . ILE B 1 139 ? 20.313 -15.342 13.157 1.00 23.35 139 ILE B C 1
ATOM 2633 O O . ILE B 1 139 ? 20.186 -14.438 12.323 1.00 21.21 139 ILE B O 1
ATOM 2638 N N . SER B 1 140 ? 19.445 -15.536 14.146 1.00 21.50 140 SER B N 1
ATOM 2639 C CA . SER B 1 140 ? 18.285 -14.678 14.325 1.00 19.86 140 SER B CA 1
ATOM 2640 C C . SER B 1 140 ? 18.138 -14.341 15.799 1.00 22.38 140 SER B C 1
ATOM 2641 O O . SER B 1 140 ? 18.607 -15.082 16.662 1.00 21.91 140 SER B O 1
ATOM 2644 N N . ILE B 1 141 ? 17.514 -13.199 16.079 1.00 18.30 141 ILE B N 1
ATOM 2645 C CA . ILE B 1 141 ? 17.345 -12.703 17.441 1.00 20.60 141 ILE B CA 1
ATOM 2646 C C . ILE B 1 141 ? 15.958 -12.117 17.629 1.00 23.17 141 ILE B C 1
ATOM 2647 O O . ILE B 1 141 ? 15.277 -11.717 16.680 1.00 20.98 141 ILE B O 1
ATOM 2652 N N . PHE B 1 142 ? 15.541 -12.084 18.890 1.00 21.79 142 PHE B N 1
ATOM 2653 C CA . PHE B 1 142 ? 14.513 -11.180 19.353 1.00 21.15 142 PHE B CA 1
ATOM 2654 C C . PHE B 1 142 ? 15.244 -9.958 19.897 1.00 20.53 142 PHE B C 1
ATOM 2655 O O . PHE B 1 142 ? 16.141 -10.090 20.739 1.00 22.94 142 PHE B O 1
ATOM 2663 N N . SER B 1 143 ? 14.886 -8.773 19.391 1.00 17.51 143 SER B N 1
ATOM 2664 C CA . SER B 1 143 ? 15.626 -7.558 19.701 1.00 20.83 143 SER B CA 1
ATOM 2665 C C . SER B 1 143 ? 14.845 -6.689 20.679 1.00 17.87 143 SER B C 1
ATOM 2666 O O . SER B 1 143 ? 13.792 -7.082 21.188 1.00 22.13 143 SER B O 1
ATOM 2669 N N . ASN B 1 144 ? 15.352 -5.476 20.934 1.00 17.94 144 ASN B N 1
ATOM 2670 C CA . ASN B 1 144 ? 14.646 -4.481 21.736 1.00 20.78 144 ASN B CA 1
ATOM 2671 C C . ASN B 1 144 ? 13.952 -3.419 20.881 1.00 21.60 144 ASN B C 1
ATOM 2672 O O . ASN B 1 144 ? 13.570 -2.370 21.402 1.00 21.07 144 ASN B O 1
ATOM 2677 N N . LYS B 1 145 ? 13.787 -3.658 19.580 1.00 18.41 145 LYS B N 1
ATOM 2678 C CA . LYS B 1 145 ? 13.276 -2.645 18.654 1.00 19.28 145 LYS B CA 1
ATOM 2679 C C . LYS B 1 145 ? 11.770 -2.801 18.478 1.00 21.70 145 LYS B C 1
ATOM 2680 O O . LYS B 1 145 ? 11.273 -3.919 18.312 1.00 21.88 145 LYS B O 1
ATOM 2686 N N . GLN B 1 146 ? 11.048 -1.681 18.554 1.00 19.85 146 GLN B N 1
ATOM 2687 C CA . GLN B 1 146 ? 9.621 -1.622 18.221 1.00 22.33 146 GLN B CA 1
ATOM 2688 C C . GLN B 1 146 ? 8.789 -2.525 19.132 1.00 23.32 146 GLN B C 1
ATOM 2689 O O . GLN B 1 146 ? 7.835 -3.184 18.708 1.00 23.83 146 GLN B O 1
ATOM 2695 N N . LEU B 1 147 ? 9.129 -2.525 20.420 1.00 21.63 147 LEU B N 1
ATOM 2696 C CA . LEU B 1 147 ? 8.403 -3.396 21.337 1.00 22.83 147 LEU B CA 1
ATOM 2697 C C . LEU B 1 147 ? 6.967 -2.943 21.545 1.00 22.55 147 LEU B C 1
ATOM 2698 O O . LEU B 1 147 ? 6.125 -3.767 21.899 1.00 23.29 147 LEU B O 1
ATOM 2703 N N . THR B 1 148 ? 6.667 -1.658 21.332 1.00 23.33 148 THR B N 1
ATOM 2704 C CA . THR B 1 148 ? 5.287 -1.206 21.468 1.00 23.65 148 THR B CA 1
ATOM 2705 C C . THR B 1 148 ? 4.401 -1.876 20.423 1.00 24.34 148 THR B C 1
ATOM 2706 O O . THR B 1 148 ? 3.348 -2.437 20.752 1.00 21.61 148 THR B O 1
ATOM 2710 N N . TYR B 1 149 ? 4.837 -1.862 19.156 1.00 23.47 149 TYR B N 1
ATOM 2711 C CA . TYR B 1 149 ? 4.125 -2.607 18.122 1.00 25.03 149 TYR B CA 1
ATOM 2712 C C . TYR B 1 149 ? 4.134 -4.102 18.411 1.00 23.35 149 TYR B C 1
ATOM 2713 O O . TYR B 1 149 ? 3.122 -4.788 18.207 1.00 23.89 149 TYR B O 1
ATOM 2722 N N . TRP B 1 150 ? 5.286 -4.640 18.832 1.00 20.87 150 TRP B N 1
ATOM 2723 C CA . TRP B 1 150 ? 5.370 -6.071 19.127 1.00 21.85 150 TRP B CA 1
ATOM 2724 C C . TRP B 1 150 ? 4.337 -6.482 20.173 1.00 21.68 150 TRP B C 1
ATOM 2725 O O . TRP B 1 150 ? 3.670 -7.512 20.022 1.00 22.33 150 TRP B O 1
ATOM 2736 N N . LYS B 1 151 ? 4.172 -5.667 21.222 1.00 22.97 151 LYS B N 1
ATOM 2737 C CA . LYS B 1 151 ? 3.278 -6.024 22.322 1.00 27.28 151 LYS B CA 1
ATOM 2738 C C . LYS B 1 151 ? 1.851 -6.237 21.824 1.00 29.45 151 LYS B C 1
ATOM 2739 O O . LYS B 1 151 ? 1.203 -7.230 22.179 1.00 28.74 151 LYS B O 1
ATOM 2745 N N . GLU B 1 152 ? 1.343 -5.320 20.989 1.00 23.94 152 GLU B N 1
ATOM 2746 C CA . GLU B 1 152 ? -0.005 -5.508 20.456 1.00 26.98 152 GLU B CA 1
ATOM 2747 C C . GLU B 1 152 ? -0.065 -6.709 19.526 1.00 26.46 152 GLU B C 1
ATOM 2748 O O . GLU B 1 152 ? -1.024 -7.489 19.572 1.00 28.69 152 GLU B O 1
ATOM 2754 N N . PHE B 1 153 ? 0.951 -6.877 18.679 1.00 25.38 153 PHE B N 1
ATOM 2755 C CA . PHE B 1 153 ? 1.000 -8.053 17.822 1.00 26.41 153 PHE B CA 1
ATOM 2756 C C . PHE B 1 153 ? 0.893 -9.327 18.652 1.00 30.88 153 PHE B C 1
ATOM 2757 O O . PHE B 1 153 ? 0.084 -10.216 18.350 1.00 29.54 153 PHE B O 1
ATOM 2765 N N . ALA B 1 154 ? 1.691 -9.423 19.722 1.00 27.23 154 ALA B N 1
ATOM 2766 C CA . ALA B 1 154 ? 1.716 -10.642 20.522 1.00 31.75 154 ALA B CA 1
ATOM 2767 C C . ALA B 1 154 ? 0.395 -10.855 21.253 1.00 28.34 154 ALA B C 1
ATOM 2768 O O . ALA B 1 154 ? -0.159 -11.960 21.232 1.00 33.80 154 ALA B O 1
ATOM 2770 N N . LEU B 1 155 ? -0.132 -9.809 21.900 1.00 31.12 155 LEU B N 1
ATOM 2771 C CA . LEU B 1 155 ? -1.412 -9.952 22.599 1.00 32.17 155 LEU B CA 1
ATOM 2772 C C . LEU B 1 155 ? -2.523 -10.409 21.655 1.00 37.19 155 LEU B C 1
ATOM 2773 O O . LEU B 1 155 ? -3.384 -11.211 22.042 1.00 36.45 155 LEU B O 1
ATOM 2778 N N . SER B 1 156 ? -2.522 -9.923 20.411 1.00 33.50 156 SER B N 1
ATOM 2779 C CA . SER B 1 156 ? -3.605 -10.268 19.497 1.00 31.10 156 SER B CA 1
ATOM 2780 C C . SER B 1 156 ? -3.491 -11.697 18.975 1.00 35.62 156 SER B C 1
ATOM 2781 O O . SER B 1 156 ? -4.491 -12.249 18.501 1.00 36.10 156 SER B O 1
ATOM 2784 N N . ARG B 1 157 ? -2.315 -12.315 19.082 1.00 34.53 157 ARG B N 1
ATOM 2785 C CA . ARG B 1 157 ? -2.128 -13.722 18.738 1.00 33.29 157 ARG B CA 1
ATOM 2786 C C . ARG B 1 157 ? -2.388 -14.681 19.896 1.00 35.49 157 ARG B C 1
ATOM 2787 O O . ARG B 1 157 ? -2.137 -15.882 19.746 1.00 38.31 157 ARG B O 1
ATOM 2795 N N . GLY B 1 158 ? -2.848 -14.200 21.045 1.00 35.76 158 GLY B N 1
ATOM 2796 C CA . GLY B 1 158 ? -3.102 -15.091 22.163 1.00 37.59 158 GLY B CA 1
ATOM 2797 C C . GLY B 1 158 ? -1.948 -15.301 23.121 1.00 44.77 158 GLY B C 1
ATOM 2798 O O . GLY B 1 158 ? -2.017 -16.215 23.952 1.00 45.12 158 GLY B O 1
ATOM 2799 N N . ALA B 1 159 ? -0.910 -14.462 23.033 1.00 42.68 159 ALA B N 1
ATOM 2800 C CA . ALA B 1 159 ? 0.238 -14.570 23.968 1.00 41.22 159 ALA B CA 1
ATOM 2801 C C . ALA B 1 159 ? -0.190 -14.150 25.379 1.00 41.36 159 ALA B C 1
ATOM 2802 O O . ALA B 1 159 ? -1.035 -13.242 25.496 1.00 38.56 159 ALA B O 1
ATOM 2804 N N . LYS B 1 160 ? 0.393 -14.774 26.409 1.00 41.61 160 LYS B N 1
ATOM 2805 C CA . LYS B 1 160 ? -0.000 -14.479 27.814 1.00 44.58 160 LYS B CA 1
ATOM 2806 C C . LYS B 1 160 ? 0.298 -13.013 28.145 1.00 44.53 160 LYS B C 1
ATOM 2807 O O . LYS B 1 160 ? 1.471 -12.616 28.045 1.00 41.42 160 LYS B O 1
ATOM 2813 N N . LYS B 1 161 ? -0.725 -12.258 28.552 1.00 39.01 161 LYS B N 1
ATOM 2814 C CA . LYS B 1 161 ? -0.556 -10.811 28.849 1.00 42.54 161 LYS B CA 1
ATOM 2815 C C . LYS B 1 161 ? 0.627 -10.595 29.797 1.00 46.52 161 LYS B C 1
ATOM 2816 O O . LYS B 1 161 ? 1.486 -9.759 29.477 1.00 41.59 161 LYS B O 1
ATOM 2818 N N . GLU B 1 162 ? 0.651 -11.307 30.926 1.00 47.57 162 GLU B N 1
ATOM 2819 C CA . GLU B 1 162 ? 1.733 -11.125 31.931 1.00 45.29 162 GLU B CA 1
ATOM 2820 C C . GLU B 1 162 ? 3.096 -11.241 31.241 1.00 38.73 162 GLU B C 1
ATOM 2821 O O . GLU B 1 162 ? 3.923 -10.328 31.418 1.00 40.10 162 GLU B O 1
ATOM 2823 N N . GLN B 1 163 ? 3.314 -12.327 30.495 1.00 36.42 163 GLN B N 1
ATOM 2824 C CA . GLN B 1 163 ? 4.606 -12.535 29.791 1.00 40.56 163 GLN B CA 1
ATOM 2825 C C . GLN B 1 163 ? 4.897 -11.322 28.904 1.00 36.99 163 GLN B C 1
ATOM 2826 O O . GLN B 1 163 ? 6.009 -10.770 28.997 1.00 32.30 163 GLN B O 1
ATOM 2832 N N . VAL B 1 164 ? 3.927 -10.935 28.074 1.00 38.07 164 VAL B N 1
ATOM 2833 C CA . VAL B 1 164 ? 4.123 -9.785 27.145 1.00 34.37 164 VAL B CA 1
ATOM 2834 C C . VAL B 1 164 ? 4.504 -8.545 27.961 1.00 33.63 164 VAL B C 1
ATOM 2835 O O . VAL B 1 164 ? 5.500 -7.892 27.604 1.00 30.08 164 VAL B O 1
ATOM 2839 N N . GLU B 1 165 ? 3.748 -8.241 29.020 1.00 33.02 165 GLU B N 1
ATOM 2840 C CA . GLU B 1 165 ? 4.020 -7.030 29.789 1.00 37.41 165 GLU B CA 1
ATOM 2841 C C . GLU B 1 165 ? 5.400 -7.066 30.439 1.00 33.41 165 GLU B C 1
ATOM 2842 O O . GLU B 1 165 ? 6.052 -6.023 30.580 1.00 30.30 165 GLU B O 1
ATOM 2848 N N . LYS B 1 166 ? 5.870 -8.249 30.830 1.00 34.32 166 LYS B N 1
ATOM 2849 C CA . LYS B 1 166 ? 7.195 -8.330 31.430 1.00 29.62 166 LYS B CA 1
ATOM 2850 C C . LYS B 1 166 ? 8.280 -8.094 30.387 1.00 30.05 166 LYS B C 1
ATOM 2851 O O . LYS B 1 166 ? 9.229 -7.335 30.624 1.00 27.78 166 LYS B O 1
ATOM 2857 N N . THR B 1 167 ? 8.157 -8.733 29.221 1.00 30.08 167 THR B N 1
ATOM 2858 C CA . THR B 1 167 ? 9.080 -8.436 28.130 1.00 27.31 167 THR B CA 1
ATOM 2859 C C . THR B 1 167 ? 9.002 -6.962 27.732 1.00 27.77 167 THR B C 1
ATOM 2860 O O . THR B 1 167 ? 10.034 -6.308 27.528 1.00 26.19 167 THR B O 1
ATOM 2864 N N . PHE B 1 168 ? 7.785 -6.414 27.658 1.00 26.66 168 PHE B N 1
ATOM 2865 C CA . PHE B 1 168 ? 7.613 -5.038 27.209 1.00 28.38 168 PHE B CA 1
ATOM 2866 C C . PHE B 1 168 ? 8.206 -4.044 28.205 1.00 29.94 168 PHE B C 1
ATOM 2867 O O . PHE B 1 168 ? 8.912 -3.108 27.815 1.00 30.13 168 PHE B O 1
ATOM 2875 N N . ASN B 1 169 ? 7.924 -4.224 29.492 1.00 26.45 169 ASN B N 1
ATOM 2876 C CA . ASN B 1 169 ? 8.295 -3.212 30.476 1.00 31.99 169 ASN B CA 1
ATOM 2877 C C . ASN B 1 169 ? 9.651 -3.461 31.119 1.00 30.93 169 ASN B C 1
ATOM 2878 O O . ASN B 1 169 ? 10.286 -2.513 31.596 1.00 31.61 169 ASN B O 1
ATOM 2883 N N . ASN B 1 170 ? 10.104 -4.712 31.151 1.00 27.41 170 ASN B N 1
ATOM 2884 C CA . ASN B 1 170 ? 11.315 -5.107 31.865 1.00 29.50 170 ASN B CA 1
ATOM 2885 C C . ASN B 1 170 ? 12.037 -6.207 31.087 1.00 27.76 170 ASN B C 1
ATOM 2886 O O . ASN B 1 170 ? 12.248 -7.312 31.589 1.00 24.12 170 ASN B O 1
ATOM 2891 N N . GLN B 1 171 ? 12.420 -5.897 29.840 1.00 26.22 171 GLN B N 1
ATOM 2892 C CA . GLN B 1 171 ? 12.958 -6.920 28.946 1.00 24.68 171 GLN B CA 1
ATOM 2893 C C . GLN B 1 171 ? 14.191 -7.600 29.544 1.00 24.56 171 GLN B C 1
ATOM 2894 O O . GLN B 1 171 ? 14.384 -8.812 29.373 1.00 23.07 171 GLN B O 1
ATOM 2900 N N . SER B 1 172 ? 15.036 -6.834 30.245 1.00 25.47 172 SER B N 1
ATOM 2901 C CA . SER B 1 172 ? 16.267 -7.380 30.811 1.00 24.02 172 SER B CA 1
ATOM 2902 C C . SER B 1 172 ? 16.005 -8.456 31.866 1.00 26.32 172 SER B C 1
ATOM 2903 O O . SER B 1 172 ? 16.902 -9.251 32.156 1.00 26.21 172 SER B O 1
ATOM 2906 N N . GLU B 1 173 ? 14.818 -8.491 32.463 1.00 25.75 173 GLU B N 1
ATOM 2907 C CA . GLU B 1 173 ? 14.530 -9.586 33.380 1.00 28.77 173 GLU B CA 1
ATOM 2908 C C . GLU B 1 173 ? 14.145 -10.862 32.645 1.00 32.90 173 GLU B C 1
ATOM 2909 O O . GLU B 1 173 ? 14.051 -11.925 33.273 1.00 35.43 173 GLU B O 1
ATOM 2915 N N . VAL B 1 174 ? 13.973 -10.779 31.327 1.00 27.91 174 VAL B N 1
ATOM 2916 C CA . VAL B 1 174 ? 13.543 -11.894 30.500 1.00 27.25 174 VAL B CA 1
ATOM 2917 C C . VAL B 1 174 ? 14.672 -12.410 29.618 1.00 25.60 174 VAL B C 1
ATOM 2918 O O . VAL B 1 174 ? 14.795 -13.618 29.394 1.00 25.12 174 VAL B O 1
ATOM 2922 N N . MET B 1 175 ? 15.511 -11.510 29.112 1.00 23.66 175 MET B N 1
ATOM 2923 C CA . MET B 1 175 ? 16.487 -11.823 28.078 1.00 23.67 175 MET B CA 1
ATOM 2924 C C . MET B 1 175 ? 17.490 -10.685 28.012 1.00 20.53 175 MET B C 1
ATOM 2925 O O . MET B 1 175 ? 17.326 -9.650 28.664 1.00 23.34 175 MET B O 1
ATOM 2930 N N . ASN B 1 176 ? 18.528 -10.888 27.209 1.00 19.29 176 ASN B N 1
ATOM 2931 C CA . ASN B 1 176 ? 19.418 -9.790 26.869 1.00 18.65 176 ASN B CA 1
ATOM 2932 C C . ASN B 1 176 ? 18.639 -8.752 26.091 1.00 20.79 176 ASN B C 1
ATOM 2933 O O . ASN B 1 176 ? 17.761 -9.091 25.299 1.00 21.57 176 ASN B O 1
ATOM 2938 N N . ILE B 1 177 ? 18.959 -7.492 26.344 1.00 18.72 177 ILE B N 1
ATOM 2939 C CA . ILE B 1 177 ? 18.451 -6.383 25.544 1.00 17.68 177 ILE B CA 1
ATOM 2940 C C . ILE B 1 177 ? 19.431 -6.201 24.388 1.00 17.46 177 ILE B C 1
ATOM 2941 O O . ILE B 1 177 ? 20.574 -5.763 24.572 1.00 19.84 177 ILE B O 1
ATOM 2946 N N . LEU B 1 178 ? 19.010 -6.583 23.182 1.00 19.46 178 LEU B N 1
ATOM 2947 C CA . LEU B 1 178 ? 19.890 -6.622 22.020 1.00 18.89 178 LEU B CA 1
ATOM 2948 C C . LEU B 1 178 ? 19.379 -5.666 20.953 1.00 22.08 178 LEU B C 1
ATOM 2949 O O . LEU B 1 178 ? 18.282 -5.869 20.427 1.00 21.32 178 LEU B O 1
ATOM 2954 N N . SER B 1 179 ? 20.169 -4.658 20.622 1.00 22.44 179 SER B N 1
ATOM 2955 C CA . SER B 1 179 ? 19.819 -3.929 19.406 1.00 23.11 179 SER B CA 1
ATOM 2956 C C . SER B 1 179 ? 20.410 -4.626 18.183 1.00 21.96 179 SER B C 1
ATOM 2957 O O . SER B 1 179 ? 21.477 -5.253 18.268 1.00 20.99 179 SER B O 1
ATOM 2960 N N . PRO B 1 180 ? 19.722 -4.554 17.040 1.00 22.54 180 PRO B N 1
ATOM 2961 C CA . PRO B 1 180 ? 20.310 -5.095 15.804 1.00 21.50 180 PRO B CA 1
ATOM 2962 C C . PRO B 1 180 ? 21.674 -4.514 15.506 1.00 24.02 180 PRO B C 1
ATOM 2963 O O . PRO B 1 180 ? 22.554 -5.223 14.997 1.00 22.04 180 PRO B O 1
ATOM 2967 N N . GLU B 1 181 ? 21.877 -3.230 15.829 1.00 20.00 181 GLU B N 1
ATOM 2968 C CA . GLU B 1 181 ? 23.158 -2.594 15.536 1.00 24.97 181 GLU B CA 1
ATOM 2969 C C . GLU B 1 181 ? 24.276 -3.195 16.378 1.00 24.13 181 GLU B C 1
ATOM 2970 O O . GLU B 1 181 ? 25.353 -3.502 15.861 1.00 23.33 181 GLU B O 1
ATOM 2976 N N . TYR B 1 182 ? 24.043 -3.363 17.681 1.00 24.17 182 TYR B N 1
ATOM 2977 C CA . TYR B 1 182 ? 25.088 -3.961 18.507 1.00 21.97 182 TYR B CA 1
ATOM 2978 C C . TYR B 1 182 ? 25.345 -5.409 18.112 1.00 23.66 182 TYR B C 1
ATOM 2979 O O . TYR B 1 182 ? 26.477 -5.889 18.227 1.00 23.67 182 TYR B O 1
ATOM 2988 N N . VAL B 1 183 ? 24.325 -6.125 17.641 1.00 19.46 183 VAL B N 1
ATOM 2989 C CA . VAL B 1 183 ? 24.566 -7.519 17.279 1.00 23.92 183 VAL B CA 1
ATOM 2990 C C . VAL B 1 183 ? 25.421 -7.604 16.025 1.00 23.44 183 VAL B C 1
ATOM 2991 O O . VAL B 1 183 ? 26.320 -8.444 15.929 1.00 23.69 183 VAL B O 1
ATOM 2995 N N . GLU B 1 184 ? 25.187 -6.718 15.055 1.00 22.55 184 GLU B N 1
ATOM 2996 C CA . GLU B 1 184 ? 26.088 -6.664 13.905 1.00 23.02 184 GLU B CA 1
ATOM 2997 C C . GLU B 1 184 ? 27.508 -6.316 14.334 1.00 25.63 184 GLU B C 1
ATOM 2998 O O . GLU B 1 184 ? 28.476 -6.844 13.774 1.00 25.91 184 GLU B O 1
ATOM 3004 N N . GLY B 1 185 ? 27.655 -5.460 15.348 1.00 25.47 185 GLY B N 1
ATOM 3005 C CA . GLY B 1 185 ? 28.987 -5.170 15.860 1.00 27.96 185 GLY B CA 1
ATOM 3006 C C . GLY B 1 185 ? 29.620 -6.365 16.548 1.00 30.44 185 GLY B C 1
ATOM 3007 O O . GLY B 1 185 ? 30.826 -6.602 16.406 1.00 30.89 185 GLY B O 1
ATOM 3008 N N . LEU B 1 186 ? 28.823 -7.122 17.314 1.00 26.73 186 LEU B N 1
ATOM 3009 C CA . LEU B 1 186 ? 29.304 -8.367 17.916 1.00 29.82 186 LEU B CA 1
ATOM 3010 C C . LEU B 1 186 ? 29.781 -9.351 16.852 1.00 29.41 186 LEU B C 1
ATOM 3011 O O . LEU B 1 186 ? 30.827 -9.997 17.013 1.00 31.25 186 LEU B O 1
ATOM 3016 N N . LEU B 1 187 ? 29.022 -9.495 15.762 1.00 25.73 187 LEU B N 1
ATOM 3017 C CA . LEU B 1 187 ? 29.458 -10.365 14.677 1.00 25.34 187 LEU B CA 1
ATOM 3018 C C . LEU B 1 187 ? 30.765 -9.876 14.070 1.00 32.95 187 LEU B C 1
ATOM 3019 O O . LEU B 1 187 ? 31.698 -10.664 13.862 1.00 34.09 187 LEU B O 1
ATOM 3024 N N . LYS B 1 188 ? 30.855 -8.575 13.782 1.00 29.50 188 LYS B N 1
ATOM 3025 C CA . LYS B 1 188 ? 32.074 -8.030 13.195 1.00 32.63 188 LYS B CA 1
ATOM 3026 C C . LYS B 1 188 ? 33.275 -8.262 14.106 1.00 31.73 188 LYS B C 1
ATOM 3027 O O . LYS B 1 188 ? 34.339 -8.690 13.648 1.00 34.87 188 LYS B O 1
ATOM 3033 N N . GLU B 1 189 ? 33.122 -7.990 15.407 1.00 32.51 189 GLU B N 1
ATOM 3034 C CA . GLU B 1 189 ? 34.241 -8.183 16.324 1.00 34.58 189 GLU B CA 1
ATOM 3035 C C . GLU B 1 189 ? 34.668 -9.644 16.386 1.00 37.84 189 GLU B C 1
ATOM 3036 O O . GLU B 1 189 ? 35.841 -9.937 16.653 1.00 38.62 189 GLU B O 1
ATOM 3042 N N . SER B 1 190 ? 33.742 -10.575 16.136 1.00 34.18 190 SER B N 1
ATOM 3043 C CA . SER B 1 190 ? 34.084 -11.994 16.146 1.00 34.81 190 SER B CA 1
ATOM 3044 C C . SER B 1 190 ? 34.940 -12.411 14.952 1.00 35.49 190 SER B C 1
ATOM 3045 O O . SER B 1 190 ? 35.566 -13.476 14.998 1.00 38.19 190 SER B O 1
ATOM 3048 N N . GLY B 1 191 ? 34.952 -11.626 13.879 1.00 32.94 191 GLY B N 1
ATOM 3049 C CA . GLY B 1 191 ? 35.769 -11.901 12.709 1.00 34.09 191 GLY B CA 1
ATOM 3050 C C . GLY B 1 191 ? 35.015 -12.079 11.405 1.00 32.09 191 GLY B C 1
ATOM 3051 O O . GLY B 1 191 ? 35.658 -12.165 10.350 1.00 33.19 191 GLY B O 1
ATOM 3052 N N . PHE B 1 192 ? 33.684 -12.122 11.398 1.00 33.26 192 PHE B N 1
ATOM 3053 C CA . PHE B 1 192 ? 32.965 -12.553 10.204 1.00 32.48 192 PHE B CA 1
ATOM 3054 C C . PHE B 1 192 ? 33.138 -11.570 9.050 1.00 37.98 192 PHE B C 1
ATOM 3055 O O . PHE B 1 192 ? 33.006 -10.360 9.222 1.00 38.80 192 PHE B O 1
ATOM 3063 N N . SER B 1 193 ? 33.413 -12.110 7.863 1.00 41.74 193 SER B N 1
ATOM 3064 C CA . SER B 1 193 ? 33.736 -11.278 6.708 1.00 46.87 193 SER B CA 1
ATOM 3065 C C . SER B 1 193 ? 32.501 -10.561 6.180 1.00 47.00 193 SER B C 1
ATOM 3066 O O . SER B 1 193 ? 32.562 -9.372 5.831 1.00 50.59 193 SER B O 1
ATOM 3069 N N . LYS B 1 194 ? 31.378 -11.277 6.102 1.00 40.76 194 LYS B N 1
ATOM 3070 C CA . LYS B 1 194 ? 30.203 -10.827 5.367 1.00 35.76 194 LYS B CA 1
ATOM 3071 C C . LYS B 1 194 ? 28.978 -11.009 6.244 1.00 34.12 194 LYS B C 1
ATOM 3072 O O . LYS B 1 194 ? 28.734 -12.116 6.727 1.00 32.18 194 LYS B O 1
ATOM 3078 N N . ILE B 1 195 ? 28.207 -9.933 6.429 1.00 31.41 195 ILE B N 1
ATOM 3079 C CA . ILE B 1 195 ? 27.002 -9.921 7.259 1.00 25.80 195 ILE B CA 1
ATOM 3080 C C . ILE B 1 195 ? 25.874 -9.315 6.432 1.00 31.19 195 ILE B C 1
ATOM 3081 O O . ILE B 1 195 ? 25.970 -8.154 6.020 1.00 31.74 195 ILE B O 1
ATOM 3086 N N . GLU B 1 196 ? 24.803 -10.077 6.206 1.00 28.71 196 GLU B N 1
ATOM 3087 C CA . GLU B 1 196 ? 23.681 -9.592 5.406 1.00 26.60 196 GLU B CA 1
ATOM 3088 C C . GLU B 1 196 ? 22.360 -9.839 6.130 1.00 26.21 196 GLU B C 1
ATOM 3089 O O . GLU B 1 196 ? 21.979 -10.991 6.371 1.00 23.97 196 GLU B O 1
ATOM 3095 N N . ARG B 1 197 ? 21.641 -8.770 6.444 1.00 25.46 197 ARG B N 1
ATOM 3096 C CA . ARG B 1 197 ? 20.339 -8.930 7.081 1.00 22.91 197 ARG B CA 1
ATOM 3097 C C . ARG B 1 197 ? 19.293 -9.308 6.035 1.00 25.15 197 ARG B C 1
ATOM 3098 O O . ARG B 1 197 ? 19.148 -8.618 5.019 1.00 28.03 197 ARG B O 1
ATOM 3106 N N . ILE B 1 198 ? 18.580 -10.413 6.268 1.00 20.60 198 ILE B N 1
ATOM 3107 C CA . ILE B 1 198 ? 17.562 -10.865 5.328 1.00 23.72 198 ILE B CA 1
ATOM 3108 C C . ILE B 1 198 ? 16.143 -10.654 5.834 1.00 25.07 198 ILE B C 1
ATOM 3109 O O . ILE B 1 198 ? 15.214 -10.615 5.009 1.00 24.58 198 ILE B O 1
ATOM 3114 N N . CYS B 1 199 ? 15.942 -10.474 7.140 1.00 21.85 199 CYS B N 1
ATOM 3115 C CA . CYS B 1 199 ? 14.618 -10.333 7.728 1.00 24.87 199 CYS B CA 1
ATOM 3116 C C . CYS B 1 199 ? 14.735 -9.358 8.894 1.00 28.58 199 CYS B C 1
ATOM 3117 O O . CYS B 1 199 ? 15.646 -9.489 9.718 1.00 24.72 199 CYS B O 1
ATOM 3120 N N . GLU B 1 200 ? 13.856 -8.358 8.939 1.00 22.87 200 GLU B N 1
ATOM 3121 C CA . GLU B 1 200 ? 13.613 -7.584 10.162 1.00 22.54 200 GLU B CA 1
ATOM 3122 C C . GLU B 1 200 ? 12.125 -7.277 10.219 1.00 26.12 200 GLU B C 1
ATOM 3123 O O . GLU B 1 200 ? 11.592 -6.600 9.335 1.00 25.90 200 GLU B O 1
ATOM 3129 N N . VAL B 1 201 ? 11.446 -7.786 11.237 1.00 20.57 201 VAL B N 1
ATOM 3130 C CA . VAL B 1 201 ? 10.000 -7.624 11.367 1.00 22.93 201 VAL B CA 1
ATOM 3131 C C . VAL B 1 201 ? 9.736 -7.239 12.814 1.00 22.50 201 VAL B C 1
ATOM 3132 O O . VAL B 1 201 ? 9.870 -8.079 13.712 1.00 22.52 201 VAL B O 1
ATOM 3136 N N . LEU B 1 202 ? 9.388 -5.969 13.044 1.00 20.74 202 LEU B N 1
ATOM 3137 C CA . LEU B 1 202 ? 9.283 -5.453 14.405 1.00 20.55 202 LEU B CA 1
ATOM 3138 C C . LEU B 1 202 ? 10.543 -5.840 15.177 1.00 18.74 202 LEU B C 1
ATOM 3139 O O . LEU B 1 202 ? 11.664 -5.555 14.736 1.00 20.15 202 LEU B O 1
ATOM 3144 N N . SER B 1 203 ? 10.367 -6.563 16.282 1.00 19.70 203 SER B N 1
ATOM 3145 C CA . SER B 1 203 ? 11.446 -6.887 17.203 1.00 20.29 203 SER B CA 1
ATOM 3146 C C . SER B 1 203 ? 12.221 -8.165 16.840 1.00 22.48 203 SER B C 1
ATOM 3147 O O . SER B 1 203 ? 12.838 -8.776 17.723 1.00 26.76 203 SER B O 1
ATOM 3150 N N . THR B 1 204 ? 12.202 -8.605 15.588 1.00 21.29 204 THR B N 1
ATOM 3151 C CA . THR B 1 204 ? 12.997 -9.764 15.196 1.00 23.71 204 THR B CA 1
ATOM 3152 C C . THR B 1 204 ? 13.927 -9.405 14.047 1.00 22.58 204 THR B C 1
ATOM 3153 O O . THR B 1 204 ? 13.625 -8.519 13.232 1.00 21.86 204 THR B O 1
ATOM 3157 N N . ASP B 1 205 ? 15.076 -10.084 14.010 1.00 20.62 205 ASP B N 1
ATOM 3158 C CA . ASP B 1 205 ? 16.059 -9.939 12.942 1.00 18.59 205 ASP B CA 1
ATOM 3159 C C . ASP B 1 205 ? 16.672 -11.284 12.595 1.00 21.96 205 ASP B C 1
ATOM 3160 O O . ASP B 1 205 ? 16.859 -12.136 13.464 1.00 23.09 205 ASP B O 1
ATOM 3165 N N . MET B 1 206 ? 17.037 -11.451 11.325 1.00 21.79 206 MET B N 1
ATOM 3166 C CA . MET B 1 206 ? 17.773 -12.638 10.909 1.00 18.78 206 MET B CA 1
ATOM 3167 C C . MET B 1 206 ? 18.831 -12.239 9.893 1.00 21.31 206 MET B C 1
ATOM 3168 O O . MET B 1 206 ? 18.552 -11.457 8.979 1.00 23.07 206 MET B O 1
ATOM 3173 N N . TRP B 1 207 ? 20.046 -12.745 10.072 1.00 20.06 207 TRP B N 1
ATOM 3174 C CA . TRP B 1 207 ? 21.159 -12.452 9.188 1.00 20.07 207 TRP B CA 1
ATOM 3175 C C . TRP B 1 207 ? 21.714 -13.739 8.601 1.00 23.50 207 TRP B C 1
ATOM 3176 O O . TRP B 1 207 ? 21.684 -14.801 9.236 1.00 23.00 207 TRP B O 1
ATOM 3187 N N . VAL B 1 208 ? 22.246 -13.616 7.391 1.00 23.15 208 VAL B N 1
ATOM 3188 C CA . VAL B 1 208 ? 23.106 -14.618 6.777 1.00 24.17 208 VAL B CA 1
ATOM 3189 C C . VAL B 1 208 ? 24.532 -14.108 6.881 1.00 26.68 208 VAL B C 1
ATOM 3190 O O . VAL B 1 208 ? 24.813 -12.968 6.503 1.00 25.24 208 VAL B O 1
ATOM 3194 N N . VAL B 1 209 ? 25.438 -14.942 7.380 1.00 23.51 209 VAL B N 1
ATOM 3195 C CA . VAL B 1 209 ? 26.765 -14.481 7.779 1.00 26.39 209 VAL B CA 1
ATOM 3196 C C . VAL B 1 209 ? 27.802 -15.467 7.263 1.00 26.70 209 VAL B C 1
ATOM 3197 O O . VAL B 1 209 ? 27.602 -16.684 7.328 1.00 26.24 209 VAL B O 1
ATOM 3201 N N . ARG B 1 210 ? 28.914 -14.944 6.750 1.00 30.95 210 ARG B N 1
ATOM 3202 C CA . ARG B 1 210 ? 29.971 -15.778 6.195 1.00 34.69 210 ARG B CA 1
ATOM 3203 C C . ARG B 1 210 ? 31.293 -15.482 6.882 1.00 35.30 210 ARG B C 1
ATOM 3204 O O . ARG B 1 210 ? 31.611 -14.324 7.167 1.00 35.59 210 ARG B O 1
ATOM 3212 N N . LYS B 1 211 ? 32.060 -16.540 7.142 1.00 36.73 211 LYS B N 1
ATOM 3213 C CA . LYS B 1 211 ? 33.292 -16.426 7.912 1.00 40.36 211 LYS B CA 1
ATOM 3214 C C . LYS B 1 211 ? 34.390 -15.761 7.103 1.00 40.76 211 LYS B C 1
ATOM 3215 O O . LYS B 1 211 ? 34.571 -16.076 5.926 1.00 45.52 211 LYS B O 1
ATOM 3221 N N . GLU C 1 11 ? -33.804 26.081 -14.403 1.00 67.26 11 GLU C N 1
ATOM 3222 C CA . GLU C 1 11 ? -33.097 27.336 -14.620 1.00 62.17 11 GLU C CA 1
ATOM 3223 C C . GLU C 1 11 ? -31.673 27.230 -14.101 1.00 56.33 11 GLU C C 1
ATOM 3224 O O . GLU C 1 11 ? -30.733 27.711 -14.733 1.00 55.52 11 GLU C O 1
ATOM 3230 N N . ASP C 1 12 ? -31.529 26.581 -12.945 1.00 57.02 12 ASP C N 1
ATOM 3231 C CA . ASP C 1 12 ? -30.208 26.371 -12.366 1.00 56.91 12 ASP C CA 1
ATOM 3232 C C . ASP C 1 12 ? -29.382 25.388 -13.181 1.00 48.41 12 ASP C C 1
ATOM 3233 O O . ASP C 1 12 ? -28.153 25.513 -13.243 1.00 47.80 12 ASP C O 1
ATOM 3238 N N . ILE C 1 13 ? -30.038 24.415 -13.810 1.00 47.74 13 ILE C N 1
ATOM 3239 C CA . ILE C 1 13 ? -29.313 23.328 -14.452 1.00 48.31 13 ILE C CA 1
ATOM 3240 C C . ILE C 1 13 ? -28.606 23.824 -15.710 1.00 43.58 13 ILE C C 1
ATOM 3241 O O . ILE C 1 13 ? -27.472 23.421 -15.995 1.00 38.75 13 ILE C O 1
ATOM 3246 N N . ARG C 1 14 ? -29.248 24.723 -16.465 1.00 40.96 14 ARG C N 1
ATOM 3247 C CA . ARG C 1 14 ? -28.608 25.280 -17.653 1.00 43.83 14 ARG C CA 1
ATOM 3248 C C . ARG C 1 14 ? -27.440 26.188 -17.286 1.00 40.48 14 ARG C C 1
ATOM 3249 O O . ARG C 1 14 ? -26.517 26.365 -18.092 1.00 42.41 14 ARG C O 1
ATOM 3251 N N . LYS C 1 15 ? -27.450 26.757 -16.075 1.00 36.42 15 LYS C N 1
ATOM 3252 C CA . LYS C 1 15 ? -26.334 27.583 -15.631 1.00 37.75 15 LYS C CA 1
ATOM 3253 C C . LYS C 1 15 ? -25.113 26.757 -15.243 1.00 35.50 15 LYS C C 1
ATOM 3254 O O . LYS C 1 15 ? -24.015 27.314 -15.159 1.00 33.67 15 LYS C O 1
ATOM 3260 N N . LYS C 1 16 ? -25.288 25.455 -14.990 1.00 35.37 16 LYS C N 1
ATOM 3261 C CA . LYS C 1 16 ? -24.221 24.593 -14.500 1.00 34.29 16 LYS C CA 1
ATOM 3262 C C . LYS C 1 16 ? -23.752 23.554 -15.507 1.00 35.14 16 LYS C C 1
ATOM 3263 O O . LYS C 1 16 ? -22.681 22.974 -15.314 1.00 38.89 16 LYS C O 1
ATOM 3269 N N . VAL C 1 17 ? -24.527 23.273 -16.546 1.00 34.08 17 VAL C N 1
ATOM 3270 C CA . VAL C 1 17 ? -24.160 22.218 -17.488 1.00 32.38 17 VAL C CA 1
ATOM 3271 C C . VAL C 1 17 ? -23.931 22.807 -18.874 1.00 30.46 17 VAL C C 1
ATOM 3272 O O . VAL C 1 17 ? -24.902 23.181 -19.551 1.00 30.80 17 VAL C O 1
ATOM 3276 N N . PRO C 1 18 ? -22.683 22.907 -19.344 1.00 28.79 18 PRO C N 1
ATOM 3277 C CA . PRO C 1 18 ? -22.458 23.345 -20.724 1.00 31.62 18 PRO C CA 1
ATOM 3278 C C . PRO C 1 18 ? -23.123 22.391 -21.704 1.00 31.48 18 PRO C C 1
ATOM 3279 O O . PRO C 1 18 ? -23.186 21.177 -21.477 1.00 30.96 18 PRO C O 1
ATOM 3283 N N . ALA C 1 19 ? -23.635 22.962 -22.793 1.00 26.95 19 ALA C N 1
ATOM 3284 C CA . ALA C 1 19 ? -24.320 22.230 -23.856 1.00 29.91 19 ALA C CA 1
ATOM 3285 C C . ALA C 1 19 ? -25.586 21.508 -23.369 1.00 28.62 19 ALA C C 1
ATOM 3286 O O . ALA C 1 19 ? -26.063 20.586 -24.041 1.00 29.67 19 ALA C O 1
ATOM 3288 N N . TYR C 1 20 ? -26.155 21.910 -22.228 1.00 27.52 20 TYR C N 1
ATOM 3289 C CA . TYR C 1 20 ? -27.407 21.294 -21.782 1.00 28.73 20 TYR C CA 1
ATOM 3290 C C . TYR C 1 20 ? -28.463 21.330 -22.886 1.00 28.96 20 TYR C C 1
ATOM 3291 O O . TYR C 1 20 ? -28.962 20.283 -23.330 1.00 27.54 20 TYR C O 1
ATOM 3300 N N . ASP C 1 21 ? -28.812 22.535 -23.351 1.00 29.16 21 ASP C N 1
ATOM 3301 C CA . ASP C 1 21 ? -29.796 22.633 -24.423 1.00 27.35 21 ASP C CA 1
ATOM 3302 C C . ASP C 1 21 ? -29.274 21.992 -25.696 1.00 25.54 21 ASP C C 1
ATOM 3303 O O . ASP C 1 21 ? -30.028 21.353 -26.437 1.00 24.78 21 ASP C O 1
ATOM 3308 N N . LEU C 1 22 ? -27.979 22.164 -25.961 1.00 29.39 22 LEU C N 1
ATOM 3309 C CA . LEU C 1 22 ? -27.386 21.643 -27.183 1.00 30.09 22 LEU C CA 1
ATOM 3310 C C . LEU C 1 22 ? -27.479 20.122 -27.247 1.00 24.24 22 LEU C C 1
ATOM 3311 O O . LEU C 1 22 ? -27.815 19.565 -28.297 1.00 28.70 22 LEU C O 1
ATOM 3316 N N . MET C 1 23 ? -27.177 19.434 -26.139 1.00 30.22 23 MET C N 1
ATOM 3317 C CA . MET C 1 23 ? -27.279 17.976 -26.120 1.00 28.05 23 MET C CA 1
ATOM 3318 C C . MET C 1 23 ? -28.704 17.525 -26.430 1.00 27.60 23 MET C C 1
ATOM 3319 O O . MET C 1 23 ? -28.919 16.561 -27.178 1.00 25.77 23 MET C O 1
ATOM 3324 N N . LEU C 1 24 ? -29.694 18.210 -25.856 1.00 27.38 24 LEU C N 1
ATOM 3325 C CA . LEU C 1 24 ? -31.077 17.828 -26.115 1.00 25.67 24 LEU C CA 1
ATOM 3326 C C . LEU C 1 24 ? -31.442 18.051 -27.580 1.00 27.78 24 LEU C C 1
ATOM 3327 O O . LEU C 1 24 ? -32.074 17.192 -28.212 1.00 27.50 24 LEU C O 1
ATOM 3332 N N . GLU C 1 25 ? -31.011 19.184 -28.148 1.00 28.54 25 GLU C N 1
ATOM 3333 C CA . GLU C 1 25 ? -31.275 19.472 -29.553 1.00 28.59 25 GLU C CA 1
ATOM 3334 C C . GLU C 1 25 ? -30.669 18.405 -30.454 1.00 26.15 25 GLU C C 1
ATOM 3335 O O . GLU C 1 25 ? -31.300 17.966 -31.414 1.00 27.92 25 GLU C O 1
ATOM 3341 N N . ILE C 1 26 ? -29.462 17.939 -30.128 1.00 29.01 26 ILE C N 1
ATOM 3342 C CA . ILE C 1 26 ? -28.811 16.930 -30.959 1.00 27.27 26 ILE C CA 1
ATOM 3343 C C . ILE C 1 26 ? -29.557 15.595 -30.884 1.00 23.75 26 ILE C C 1
ATOM 3344 O O . ILE C 1 26 ? -29.729 14.907 -31.899 1.00 25.86 26 ILE C O 1
ATOM 3349 N N . ILE C 1 27 ? -30.035 15.219 -29.693 1.00 24.58 27 ILE C N 1
ATOM 3350 C CA . ILE C 1 27 ? -30.774 13.964 -29.554 1.00 26.04 27 ILE C CA 1
ATOM 3351 C C . ILE C 1 27 ? -32.019 13.978 -30.430 1.00 26.93 27 ILE C C 1
ATOM 3352 O O . ILE C 1 27 ? -32.265 13.057 -31.224 1.00 28.14 27 ILE C O 1
ATOM 3357 N N . PHE C 1 28 ? -32.825 15.019 -30.292 1.00 25.88 28 PHE C N 1
ATOM 3358 C CA . PHE C 1 28 ? -34.153 15.015 -30.883 1.00 30.03 28 PHE C CA 1
ATOM 3359 C C . PHE C 1 28 ? -34.160 15.472 -32.334 1.00 32.90 28 PHE C C 1
ATOM 3360 O O . PHE C 1 28 ? -35.039 15.056 -33.094 1.00 37.02 28 PHE C O 1
ATOM 3368 N N . ASN C 1 29 ? -33.184 16.280 -32.750 1.00 29.24 29 ASN C N 1
ATOM 3369 C CA . ASN C 1 29 ? -33.131 16.758 -34.126 1.00 34.34 29 ASN C CA 1
ATOM 3370 C C . ASN C 1 29 ? -32.188 15.959 -35.011 1.00 36.52 29 ASN C C 1
ATOM 3371 O O . ASN C 1 29 ? -32.195 16.167 -36.236 1.00 35.54 29 ASN C O 1
ATOM 3376 N N . SER C 1 30 ? -31.383 15.058 -34.438 1.00 29.00 30 SER C N 1
ATOM 3377 C CA . SER C 1 30 ? -30.454 14.315 -35.276 1.00 28.41 30 SER C CA 1
ATOM 3378 C C . SER C 1 30 ? -30.323 12.843 -34.874 1.00 26.28 30 SER C C 1
ATOM 3379 O O . SER C 1 30 ? -30.585 11.961 -35.694 1.00 27.23 30 SER C O 1
ATOM 3382 N N . ILE C 1 31 ? -29.914 12.550 -33.634 1.00 27.76 31 ILE C N 1
ATOM 3383 C CA . ILE C 1 31 ? -29.525 11.177 -33.291 1.00 24.90 31 ILE C CA 1
ATOM 3384 C C . ILE C 1 31 ? -30.689 10.218 -33.501 1.00 26.73 31 ILE C C 1
ATOM 3385 O O . ILE C 1 31 ? -30.545 9.166 -34.139 1.00 25.97 31 ILE C O 1
ATOM 3390 N N . LEU C 1 32 ? -31.851 10.549 -32.929 1.00 27.11 32 LEU C N 1
ATOM 3391 C CA . LEU C 1 32 ? -32.979 9.622 -32.960 1.00 27.58 32 LEU C CA 1
ATOM 3392 C C . LEU C 1 32 ? -33.519 9.435 -34.371 1.00 31.35 32 LEU C C 1
ATOM 3393 O O . LEU C 1 32 ? -33.979 8.338 -34.717 1.00 32.07 32 LEU C O 1
ATOM 3398 N N . LYS C 1 33 ? -33.474 10.484 -35.197 1.00 34.34 33 LYS C N 1
ATOM 3399 C CA . LYS C 1 33 ? -33.884 10.333 -36.590 1.00 33.99 33 LYS C CA 1
ATOM 3400 C C . LYS C 1 33 ? -32.990 9.347 -37.324 1.00 35.28 33 LYS C C 1
ATOM 3401 O O . LYS C 1 33 ? -33.463 8.544 -38.131 1.00 38.31 33 LYS C O 1
ATOM 3407 N N . ILE C 1 34 ? -31.694 9.372 -37.038 1.00 32.95 34 ILE C N 1
ATOM 3408 C CA . ILE C 1 34 ? -30.754 8.507 -37.738 1.00 33.37 34 ILE C CA 1
ATOM 3409 C C . ILE C 1 34 ? -30.778 7.087 -37.179 1.00 34.37 34 ILE C C 1
ATOM 3410 O O . ILE C 1 34 ? -30.698 6.112 -37.936 1.00 36.15 34 ILE C O 1
ATOM 3415 N N . GLU C 1 35 ? -30.919 6.935 -35.856 1.00 29.83 35 GLU C N 1
ATOM 3416 C CA . GLU C 1 35 ? -30.698 5.650 -35.203 1.00 29.98 35 GLU C CA 1
ATOM 3417 C C . GLU C 1 35 ? -31.968 4.850 -34.943 1.00 31.63 35 GLU C C 1
ATOM 3418 O O . GLU C 1 35 ? -31.866 3.672 -34.582 1.00 32.58 35 GLU C O 1
ATOM 3424 N N . THR C 1 36 ? -33.148 5.445 -35.092 1.00 31.91 36 THR C N 1
ATOM 3425 C CA . THR C 1 36 ? -34.388 4.724 -34.842 1.00 32.96 36 THR C CA 1
ATOM 3426 C C . THR C 1 36 ? -35.372 4.942 -35.980 1.00 40.27 36 THR C C 1
ATOM 3427 O O . THR C 1 36 ? -35.345 5.966 -36.667 1.00 35.91 36 THR C O 1
ATOM 3431 N N . ASP C 1 37 ? -36.226 3.945 -36.181 1.00 40.22 37 ASP C N 1
ATOM 3432 C CA . ASP C 1 37 ? -37.397 4.057 -37.039 1.00 46.52 37 ASP C CA 1
ATOM 3433 C C . ASP C 1 37 ? -38.630 4.019 -36.150 1.00 43.14 37 ASP C C 1
ATOM 3434 O O . ASP C 1 37 ? -38.770 3.115 -35.318 1.00 40.48 37 ASP C O 1
ATOM 3439 N N . ILE C 1 38 ? -39.518 4.999 -36.330 1.00 41.95 38 ILE C N 1
ATOM 3440 C CA . ILE C 1 38 ? -40.651 5.175 -35.425 1.00 43.30 38 ILE C CA 1
ATOM 3441 C C . ILE C 1 38 ? -41.492 3.904 -35.330 1.00 46.04 38 ILE C C 1
ATOM 3442 O O . ILE C 1 38 ? -42.062 3.603 -34.272 1.00 43.22 38 ILE C O 1
ATOM 3447 N N . SER C 1 39 ? -41.549 3.118 -36.407 1.00 44.21 39 SER C N 1
ATOM 3448 C CA . SER C 1 39 ? -42.415 1.946 -36.417 1.00 48.39 39 SER C CA 1
ATOM 3449 C C . SER C 1 39 ? -41.906 0.853 -35.485 1.00 46.51 39 SER C C 1
ATOM 3450 O O . SER C 1 39 ? -42.710 0.127 -34.891 1.00 45.60 39 SER C O 1
ATOM 3453 N N . GLN C 1 40 ? -40.589 0.719 -35.337 1.00 42.01 40 GLN C N 1
ATOM 3454 C CA . GLN C 1 40 ? -40.022 -0.342 -34.515 1.00 44.08 40 GLN C CA 1
ATOM 3455 C C . GLN C 1 40 ? -39.877 0.043 -33.047 1.00 42.21 40 GLN C C 1
ATOM 3456 O O . GLN C 1 40 ? -39.475 -0.801 -32.237 1.00 41.02 40 GLN C O 1
ATOM 3462 N N . ILE C 1 41 ? -40.191 1.282 -32.681 1.00 39.98 41 ILE C N 1
ATOM 3463 C CA . ILE C 1 41 ? -40.027 1.741 -31.308 1.00 42.12 41 ILE C CA 1
ATOM 3464 C C . ILE C 1 41 ? -41.365 1.540 -30.601 1.00 37.22 41 ILE C C 1
ATOM 3465 O O . ILE C 1 41 ? -42.272 2.361 -30.713 1.00 36.39 41 ILE C O 1
ATOM 3470 N N . LYS C 1 42 ? -41.481 0.444 -29.855 1.00 35.70 42 LYS C N 1
ATOM 3471 C CA . LYS C 1 42 ? -42.697 0.169 -29.097 1.00 38.45 42 LYS C CA 1
ATOM 3472 C C . LYS C 1 42 ? -42.615 0.664 -27.653 1.00 38.15 42 LYS C C 1
ATOM 3473 O O . LYS C 1 42 ? -43.529 1.351 -27.187 1.00 36.22 42 LYS C O 1
ATOM 3479 N N . ASN C 1 43 ? -41.532 0.348 -26.939 1.00 32.58 43 ASN C N 1
ATOM 3480 C CA . ASN C 1 43 ? -41.367 0.727 -25.540 1.00 32.43 43 ASN C CA 1
ATOM 3481 C C . ASN C 1 43 ? -40.107 1.561 -25.349 1.00 29.74 43 ASN C C 1
ATOM 3482 O O . ASN C 1 43 ? -39.020 1.152 -25.768 1.00 33.47 43 ASN C O 1
ATOM 3487 N N . ILE C 1 44 ? -40.251 2.690 -24.664 1.00 28.70 44 ILE C N 1
ATOM 3488 C CA . ILE C 1 44 ? -39.150 3.599 -24.370 1.00 26.03 44 ILE C CA 1
ATOM 3489 C C . ILE C 1 44 ? -38.990 3.702 -22.860 1.00 27.53 44 ILE C C 1
ATOM 3490 O O . ILE C 1 44 ? -39.979 3.850 -22.131 1.00 29.04 44 ILE C O 1
ATOM 3495 N N . LEU C 1 45 ? -37.748 3.639 -22.394 1.00 26.56 45 LEU C N 1
ATOM 3496 C CA . LEU C 1 45 ? -37.431 3.764 -20.977 1.00 25.66 45 LEU C CA 1
ATOM 3497 C C . LEU C 1 45 ? -36.785 5.124 -20.750 1.00 29.29 45 LEU C C 1
ATOM 3498 O O . LEU C 1 45 ? -35.715 5.406 -21.306 1.00 26.34 45 LEU C O 1
ATOM 3503 N N . SER C 1 46 ? -37.434 5.964 -19.951 1.00 24.26 46 SER C N 1
ATOM 3504 C CA . SER C 1 46 ? -36.894 7.261 -19.554 1.00 21.90 46 SER C CA 1
ATOM 3505 C C . SER C 1 46 ? -36.500 7.204 -18.084 1.00 25.96 46 SER C C 1
ATOM 3506 O O . SER C 1 46 ? -37.361 7.035 -17.216 1.00 24.94 46 SER C O 1
ATOM 3509 N N . ILE C 1 47 ? -35.207 7.364 -17.800 1.00 23.31 47 ILE C N 1
ATOM 3510 C CA . ILE C 1 47 ? -34.687 7.255 -16.439 1.00 23.66 47 ILE C CA 1
ATOM 3511 C C . ILE C 1 47 ? -34.245 8.635 -15.984 1.00 23.69 47 ILE C C 1
ATOM 3512 O O . ILE C 1 47 ? -33.353 9.231 -16.593 1.00 23.23 47 ILE C O 1
ATOM 3517 N N . GLY C 1 48 ? -34.846 9.140 -14.906 1.00 21.47 48 GLY C N 1
ATOM 3518 C CA . GLY C 1 48 ? -34.447 10.427 -14.365 1.00 24.91 48 GLY C CA 1
ATOM 3519 C C . GLY C 1 48 ? -34.726 11.598 -15.278 1.00 24.46 48 GLY C C 1
ATOM 3520 O O . GLY C 1 48 ? -34.085 12.645 -15.149 1.00 30.04 48 GLY C O 1
ATOM 3521 N N . GLY C 1 49 ? -35.678 11.451 -16.195 1.00 28.05 49 GLY C N 1
ATOM 3522 C CA . GLY C 1 49 ? -35.906 12.471 -17.200 1.00 30.73 49 GLY C CA 1
ATOM 3523 C C . GLY C 1 49 ? -36.616 13.698 -16.654 1.00 33.76 49 GLY C C 1
ATOM 3524 O O . GLY C 1 49 ? -37.376 13.645 -15.686 1.00 29.93 49 GLY C O 1
ATOM 3525 N N . GLN C 1 50 ? -36.338 14.830 -17.289 1.00 30.46 50 GLN C N 1
ATOM 3526 C CA . GLN C 1 50 ? -37.099 16.048 -17.079 1.00 35.67 50 GLN C CA 1
ATOM 3527 C C . GLN C 1 50 ? -38.277 16.082 -18.051 1.00 31.04 50 GLN C C 1
ATOM 3528 O O . GLN C 1 50 ? -38.335 15.333 -19.034 1.00 30.68 50 GLN C O 1
ATOM 3534 N N . SER C 1 51 ? -39.232 16.967 -17.766 1.00 35.26 51 SER C N 1
ATOM 3535 C CA . SER C 1 51 ? -40.448 17.008 -18.571 1.00 36.86 51 SER C CA 1
ATOM 3536 C C . SER C 1 51 ? -40.162 17.340 -20.034 1.00 34.23 51 SER C C 1
ATOM 3537 O O . SER C 1 51 ? -40.860 16.836 -20.922 1.00 32.05 51 SER C O 1
ATOM 3540 N N . PHE C 1 52 ? -39.124 18.142 -20.318 1.00 36.82 52 PHE C N 1
ATOM 3541 C CA . PHE C 1 52 ? -38.832 18.479 -21.713 1.00 32.77 52 PHE C CA 1
ATOM 3542 C C . PHE C 1 52 ? -38.526 17.234 -22.541 1.00 34.91 52 PHE C C 1
ATOM 3543 O O . PHE C 1 52 ? -39.046 17.077 -23.652 1.00 34.17 52 PHE C O 1
ATOM 3551 N N . GLU C 1 53 ? -37.685 16.323 -22.024 1.00 31.10 53 GLU C N 1
ATOM 3552 C CA . GLU C 1 53 ? -37.379 15.140 -22.827 1.00 32.97 53 GLU C CA 1
ATOM 3553 C C . GLU C 1 53 ? -38.561 14.185 -22.894 1.00 30.88 53 GLU C C 1
ATOM 3554 O O . GLU C 1 53 ? -38.777 13.544 -23.932 1.00 33.09 53 GLU C O 1
ATOM 3560 N N . VAL C 1 54 ? -39.342 14.076 -21.811 1.00 30.61 54 VAL C N 1
ATOM 3561 C CA . VAL C 1 54 ? -40.535 13.239 -21.866 1.00 31.60 54 VAL C CA 1
ATOM 3562 C C . VAL C 1 54 ? -41.491 13.775 -22.923 1.00 32.34 54 VAL C C 1
ATOM 3563 O O . VAL C 1 54 ? -41.999 13.028 -23.767 1.00 31.73 54 VAL C O 1
ATOM 3567 N N . LYS C 1 55 ? -41.708 15.093 -22.914 1.00 31.67 55 LYS C N 1
ATOM 3568 C CA . LYS C 1 55 ? -42.586 15.724 -23.894 1.00 34.24 55 LYS C CA 1
ATOM 3569 C C . LYS C 1 55 ? -42.084 15.519 -25.318 1.00 38.26 55 LYS C C 1
ATOM 3570 O O . LYS C 1 55 ? -42.878 15.253 -26.224 1.00 34.60 55 LYS C O 1
ATOM 3576 N N . ASN C 1 56 ? -40.770 15.633 -25.542 1.00 36.58 56 ASN C N 1
ATOM 3577 C CA . ASN C 1 56 ? -40.270 15.430 -26.899 1.00 33.71 56 ASN C CA 1
ATOM 3578 C C . ASN C 1 56 ? -40.340 13.961 -27.310 1.00 35.23 56 ASN C C 1
ATOM 3579 O O . ASN C 1 56 ? -40.727 13.655 -28.444 1.00 38.42 56 ASN C O 1
ATOM 3584 N N . LEU C 1 57 ? -39.989 13.032 -26.406 1.00 33.09 57 LEU C N 1
ATOM 3585 C CA . LEU C 1 57 ? -40.166 11.613 -26.711 1.00 34.26 57 LEU C CA 1
ATOM 3586 C C . LEU C 1 57 ? -41.623 11.300 -27.036 1.00 34.19 57 LEU C C 1
ATOM 3587 O O . LEU C 1 57 ? -41.912 10.500 -27.936 1.00 33.97 57 LEU C O 1
ATOM 3592 N N . SER C 1 58 ? -42.554 11.910 -26.297 1.00 35.01 58 SER C N 1
ATOM 3593 C CA . SER C 1 58 ? -43.976 11.667 -26.536 1.00 38.45 58 SER C CA 1
ATOM 3594 C C . SER C 1 58 ? -44.394 12.125 -27.930 1.00 40.81 58 SER C C 1
ATOM 3595 O O . SER C 1 58 ? -45.144 11.425 -28.621 1.00 41.64 58 SER C O 1
ATOM 3598 N N . LYS C 1 59 ? -43.911 13.294 -28.361 1.00 39.48 59 LYS C N 1
ATOM 3599 C CA . LYS C 1 59 ? -44.286 13.812 -29.676 1.00 43.13 59 LYS C CA 1
ATOM 3600 C C . LYS C 1 59 ? -43.745 12.921 -30.784 1.00 46.61 59 LYS C C 1
ATOM 3601 O O . LYS C 1 59 ? -44.478 12.534 -31.702 1.00 48.61 59 LYS C O 1
ATOM 3607 N N . ILE C 1 60 ? -42.461 12.566 -30.694 1.00 39.97 60 ILE C N 1
ATOM 3608 C CA . ILE C 1 60 ? -41.794 11.825 -31.761 1.00 40.07 60 ILE C CA 1
ATOM 3609 C C . ILE C 1 60 ? -42.378 10.425 -31.899 1.00 40.84 60 ILE C C 1
ATOM 3610 O O . ILE C 1 60 ? -42.598 9.937 -33.015 1.00 40.25 60 ILE C O 1
ATOM 3615 N N . TYR C 1 61 ? -42.618 9.750 -30.778 1.00 37.47 61 TYR C N 1
ATOM 3616 C CA . TYR C 1 61 ? -43.056 8.357 -30.774 1.00 39.75 61 TYR C CA 1
ATOM 3617 C C . TYR C 1 61 ? -44.474 8.278 -30.211 1.00 41.61 61 TYR C C 1
ATOM 3618 O O . TYR C 1 61 ? -44.716 7.704 -29.143 1.00 40.23 61 TYR C O 1
ATOM 3627 N N . ASN C 1 62 ? -45.423 8.843 -30.972 1.00 42.80 62 ASN C N 1
ATOM 3628 C CA . ASN C 1 62 ? -46.809 8.951 -30.515 1.00 45.75 62 ASN C CA 1
ATOM 3629 C C . ASN C 1 62 ? -47.403 7.593 -30.156 1.00 44.99 62 ASN C C 1
ATOM 3630 O O . ASN C 1 62 ? -48.173 7.479 -29.194 1.00 46.80 62 ASN C O 1
ATOM 3635 N N . ASN C 1 63 ? -47.067 6.554 -30.914 1.00 44.93 63 ASN C N 1
ATOM 3636 C CA . ASN C 1 63 ? -47.634 5.233 -30.700 1.00 46.11 63 ASN C CA 1
ATOM 3637 C C . ASN C 1 63 ? -46.767 4.345 -29.828 1.00 43.72 63 ASN C C 1
ATOM 3638 O O . ASN C 1 63 ? -46.969 3.127 -29.815 1.00 45.34 63 ASN C O 1
ATOM 3643 N N . SER C 1 64 ? -45.809 4.914 -29.110 1.00 39.67 64 SER C N 1
ATOM 3644 C CA . SER C 1 64 ? -44.982 4.148 -28.194 1.00 40.79 64 SER C CA 1
ATOM 3645 C C . SER C 1 64 ? -45.454 4.387 -26.767 1.00 36.23 64 SER C C 1
ATOM 3646 O O . SER C 1 64 ? -46.022 5.439 -26.451 1.00 40.57 64 SER C O 1
ATOM 3649 N N . LYS C 1 65 ? -45.207 3.408 -25.906 1.00 33.44 65 LYS C N 1
ATOM 3650 C CA . LYS C 1 65 ? -45.389 3.581 -24.470 1.00 33.09 65 LYS C CA 1
ATOM 3651 C C . LYS C 1 65 ? -44.066 4.056 -23.878 1.00 32.46 65 LYS C C 1
ATOM 3652 O O . LYS C 1 65 ? -43.034 3.402 -24.066 1.00 32.08 65 LYS C O 1
ATOM 3658 N N . ILE C 1 66 ? -44.093 5.178 -23.166 1.00 29.30 66 ILE C N 1
ATOM 3659 C CA . ILE C 1 66 ? -42.911 5.709 -22.489 1.00 28.55 66 ILE C CA 1
ATOM 3660 C C . ILE C 1 66 ? -43.007 5.367 -21.004 1.00 28.71 66 ILE C C 1
ATOM 3661 O O . ILE C 1 66 ? -43.930 5.822 -20.320 1.00 30.15 66 ILE C O 1
ATOM 3666 N N . THR C 1 67 ? -42.047 4.592 -20.494 1.00 26.00 67 THR C N 1
ATOM 3667 C CA . THR C 1 67 ? -41.988 4.259 -19.072 1.00 25.59 67 THR C CA 1
ATOM 3668 C C . THR C 1 67 ? -41.087 5.260 -18.355 1.00 26.57 67 THR C C 1
ATOM 3669 O O . THR C 1 67 ? -39.911 5.415 -18.712 1.00 25.40 67 THR C O 1
ATOM 3673 N N . ILE C 1 68 ? -41.631 5.922 -17.341 1.00 21.58 68 ILE C N 1
ATOM 3674 C CA . ILE C 1 68 ? -40.950 6.994 -16.618 1.00 22.72 68 ILE C CA 1
ATOM 3675 C C . ILE C 1 68 ? -40.535 6.481 -15.241 1.00 24.12 68 ILE C C 1
ATOM 3676 O O . ILE C 1 68 ? -41.385 6.067 -14.436 1.00 22.76 68 ILE C O 1
ATOM 3681 N N . ILE C 1 69 ? -39.235 6.531 -14.945 1.00 21.17 69 ILE C N 1
ATOM 3682 C CA . ILE C 1 69 ? -38.734 6.153 -13.626 1.00 22.11 69 ILE C CA 1
ATOM 3683 C C . ILE C 1 69 ? -37.864 7.281 -13.093 1.00 23.10 69 ILE C C 1
ATOM 3684 O O . ILE C 1 69 ? -36.981 7.783 -13.801 1.00 26.19 69 ILE C O 1
ATOM 3689 N N . GLU C 1 70 ? -38.150 7.717 -11.881 1.00 20.65 70 GLU C N 1
ATOM 3690 C CA . GLU C 1 70 ? -37.446 8.807 -11.224 1.00 24.64 70 GLU C CA 1
ATOM 3691 C C . GLU C 1 70 ? -36.831 8.315 -9.917 1.00 27.64 70 GLU C C 1
ATOM 3692 O O . GLU C 1 70 ? -37.324 7.355 -9.312 1.00 27.92 70 GLU C O 1
ATOM 3698 N N . PRO C 1 71 ? -35.767 8.969 -9.439 1.00 30.98 71 PRO C N 1
ATOM 3699 C CA . PRO C 1 71 ? -35.087 8.489 -8.221 1.00 29.31 71 PRO C CA 1
ATOM 3700 C C . PRO C 1 71 ? -35.850 8.747 -6.936 1.00 29.22 71 PRO C C 1
ATOM 3701 O O . PRO C 1 71 ? -35.446 8.214 -5.891 1.00 27.48 71 PRO C O 1
ATOM 3705 N N . SER C 1 72 ? -36.927 9.533 -6.964 1.00 28.20 72 SER C N 1
ATOM 3706 C CA . SER C 1 72 ? -37.729 9.740 -5.765 1.00 28.05 72 SER C CA 1
ATOM 3707 C C . SER C 1 72 ? -39.176 9.974 -6.155 1.00 27.78 72 SER C C 1
ATOM 3708 O O . SER C 1 72 ? -39.481 10.368 -7.282 1.00 29.70 72 SER C O 1
ATOM 3711 N N . GLU C 1 73 ? -40.073 9.729 -5.199 1.00 28.80 73 GLU C N 1
ATOM 3712 C CA . GLU C 1 73 ? -41.475 10.069 -5.410 1.00 30.50 73 GLU C CA 1
ATOM 3713 C C . GLU C 1 73 ? -41.661 11.572 -5.607 1.00 32.08 73 GLU C C 1
ATOM 3714 O O . GLU C 1 73 ? -42.523 11.992 -6.388 1.00 31.96 73 GLU C O 1
ATOM 3720 N N . ILE C 1 74 ? -40.869 12.400 -4.922 1.00 33.03 74 ILE C N 1
ATOM 3721 C CA . ILE C 1 74 ? -41.017 13.845 -5.089 1.00 31.39 74 ILE C CA 1
ATOM 3722 C C . ILE C 1 74 ? -40.727 14.246 -6.530 1.00 33.56 74 ILE C C 1
ATOM 3723 O O . ILE C 1 74 ? -41.484 15.008 -7.147 1.00 33.04 74 ILE C O 1
ATOM 3728 N N . MET C 1 75 ? -39.634 13.729 -7.095 1.00 26.22 75 MET C N 1
ATOM 3729 C CA . MET C 1 75 ? -39.309 14.065 -8.475 1.00 32.36 75 MET C CA 1
ATOM 3730 C C . MET C 1 75 ? -40.333 13.476 -9.437 1.00 34.42 75 MET C C 1
ATOM 3731 O O . MET C 1 75 ? -40.687 14.113 -10.441 1.00 30.08 75 MET C O 1
ATOM 3736 N N . LEU C 1 76 ? -40.807 12.259 -9.147 1.00 28.50 76 LEU C N 1
ATOM 3737 C CA . LEU C 1 76 ? -41.850 11.641 -9.961 1.00 27.85 76 LEU C CA 1
ATOM 3738 C C . LEU C 1 76 ? -43.072 12.544 -10.051 1.00 29.21 76 LEU C C 1
ATOM 3739 O O . LEU C 1 76 ? -43.625 12.758 -11.135 1.00 28.54 76 LEU C O 1
ATOM 3744 N N . ASN C 1 77 ? -43.504 13.086 -8.915 1.00 27.17 77 ASN C N 1
ATOM 3745 C CA . ASN C 1 77 ? -44.704 13.913 -8.922 1.00 33.92 77 ASN C CA 1
ATOM 3746 C C . ASN C 1 77 ? -44.495 15.199 -9.713 1.00 33.61 77 ASN C C 1
ATOM 3747 O O . ASN C 1 77 ? -45.400 15.642 -10.424 1.00 32.73 77 ASN C O 1
ATOM 3752 N N . ILE C 1 78 ? -43.309 15.807 -9.619 1.00 30.59 78 ILE C N 1
ATOM 3753 C CA . ILE C 1 78 ? -43.050 17.025 -10.388 1.00 34.91 78 ILE C CA 1
ATOM 3754 C C . ILE C 1 78 ? -43.210 16.753 -11.880 1.00 35.42 78 ILE C C 1
ATOM 3755 O O . ILE C 1 78 ? -43.868 17.510 -12.601 1.00 35.42 78 ILE C O 1
ATOM 3760 N N . VAL C 1 79 ? -42.643 15.644 -12.358 1.00 34.51 79 VAL C N 1
ATOM 3761 C CA . VAL C 1 79 ? -42.730 15.326 -13.779 1.00 35.83 79 VAL C CA 1
ATOM 3762 C C . VAL C 1 79 ? -44.158 14.959 -14.167 1.00 35.26 79 VAL C C 1
ATOM 3763 O O . VAL C 1 79 ? -44.626 15.310 -15.258 1.00 35.45 79 VAL C O 1
ATOM 3767 N N . LYS C 1 80 ? -44.867 14.254 -13.277 1.00 34.68 80 LYS C N 1
ATOM 3768 C CA . LYS C 1 80 ? -46.261 13.879 -13.517 1.00 34.39 80 LYS C CA 1
ATOM 3769 C C . LYS C 1 80 ? -47.136 15.110 -13.731 1.00 37.80 80 LYS C C 1
ATOM 3770 O O . LYS C 1 80 ? -47.970 15.143 -14.647 1.00 40.75 80 LYS C O 1
ATOM 3776 N N . ASN C 1 81 ? -46.966 16.132 -12.886 1.00 35.63 81 ASN C N 1
ATOM 3777 C CA . ASN C 1 81 ? -47.757 17.353 -13.033 1.00 39.15 81 ASN C CA 1
ATOM 3778 C C . ASN C 1 81 ? -47.454 18.057 -14.349 1.00 42.09 81 ASN C C 1
ATOM 3779 O O . ASN C 1 81 ? -48.371 18.531 -15.033 1.00 44.38 81 ASN C O 1
ATOM 3784 N N . GLU C 1 82 ? -46.179 18.116 -14.731 1.00 41.35 82 GLU C N 1
ATOM 3785 C CA . GLU C 1 82 ? -45.793 18.824 -15.945 1.00 39.77 82 GLU C CA 1
ATOM 3786 C C . GLU C 1 82 ? -46.194 18.089 -17.221 1.00 39.20 82 GLU C C 1
ATOM 3787 O O . GLU C 1 82 ? -46.218 18.716 -18.285 1.00 45.99 82 GLU C O 1
ATOM 3793 N N . CYS C 1 83 ? -46.531 16.794 -17.145 1.00 39.42 83 CYS C N 1
ATOM 3794 C CA . CYS C 1 83 ? -46.928 16.012 -18.314 1.00 40.41 83 CYS C CA 1
ATOM 3795 C C . CYS C 1 83 ? -48.356 15.483 -18.213 1.00 41.43 83 CYS C C 1
ATOM 3796 O O . CYS C 1 83 ? -48.685 14.498 -18.882 1.00 39.16 83 CYS C O 1
ATOM 3799 N N . LYS C 1 84 ? -49.207 16.116 -17.396 1.00 45.63 84 LYS C N 1
ATOM 3800 C CA . LYS C 1 84 ? -50.502 15.529 -17.047 1.00 48.89 84 LYS C CA 1
ATOM 3801 C C . LYS C 1 84 ? -51.363 15.243 -18.272 1.00 49.95 84 LYS C C 1
ATOM 3802 O O . LYS C 1 84 ? -52.197 14.329 -18.241 1.00 51.00 84 LYS C O 1
ATOM 3804 N N . ASN C 1 85 ? -51.170 15.991 -19.357 1.00 48.81 85 ASN C N 1
ATOM 3805 C CA . ASN C 1 85 ? -52.005 15.851 -20.542 1.00 51.58 85 ASN C CA 1
ATOM 3806 C C . ASN C 1 85 ? -51.538 14.758 -21.493 1.00 51.81 85 ASN C C 1
ATOM 3807 O O . ASN C 1 85 ? -52.328 14.326 -22.342 1.00 51.00 85 ASN C O 1
ATOM 3812 N N . LEU C 1 86 ? -50.291 14.299 -21.377 1.00 46.97 86 LEU C N 1
ATOM 3813 C CA . LEU C 1 86 ? -49.779 13.287 -22.293 1.00 41.91 86 LEU C CA 1
ATOM 3814 C C . LEU C 1 86 ? -50.451 11.948 -22.033 1.00 43.10 86 LEU C C 1
ATOM 3815 O O . LEU C 1 86 ? -50.793 11.610 -20.898 1.00 43.47 86 LEU C O 1
ATOM 3820 N N . LYS C 1 87 ? -50.626 11.168 -23.098 1.00 38.85 87 LYS C N 1
ATOM 3821 C CA . LYS C 1 87 ? -51.469 9.986 -23.024 1.00 42.29 87 LYS C CA 1
ATOM 3822 C C . LYS C 1 87 ? -50.724 8.672 -23.200 1.00 42.51 87 LYS C C 1
ATOM 3823 O O . LYS C 1 87 ? -51.344 7.610 -23.070 1.00 44.83 87 LYS C O 1
ATOM 3829 N N . ASN C 1 88 ? -49.422 8.690 -23.483 1.00 36.31 88 ASN C N 1
ATOM 3830 C CA . ASN C 1 88 ? -48.709 7.434 -23.680 1.00 40.82 88 ASN C CA 1
ATOM 3831 C C . ASN C 1 88 ? -47.627 7.225 -22.623 1.00 36.24 88 ASN C C 1
ATOM 3832 O O . ASN C 1 88 ? -46.617 6.579 -22.892 1.00 34.90 88 ASN C O 1
ATOM 3837 N N . LEU C 1 89 ? -47.849 7.740 -21.413 1.00 35.98 89 LEU C N 1
ATOM 3838 C CA . LEU C 1 89 ? -46.883 7.659 -20.324 1.00 34.11 89 LEU C CA 1
ATOM 3839 C C . LEU C 1 89 ? -47.303 6.621 -19.293 1.00 35.68 89 LEU C C 1
ATOM 3840 O O . LEU C 1 89 ? -48.471 6.540 -18.900 1.00 33.27 89 LEU C O 1
ATOM 3845 N N . GLU C 1 90 ? -46.331 5.840 -18.848 1.00 29.25 90 GLU C N 1
ATOM 3846 C CA . GLU C 1 90 ? -46.499 4.885 -17.766 1.00 28.89 90 GLU C CA 1
ATOM 3847 C C . GLU C 1 90 ? -45.534 5.302 -16.663 1.00 27.42 90 GLU C C 1
ATOM 3848 O O . GLU C 1 90 ? -44.340 5.482 -16.920 1.00 27.46 90 GLU C O 1
ATOM 3854 N N . TYR C 1 91 ? -46.050 5.520 -15.454 1.00 25.07 91 TYR C N 1
ATOM 3855 C CA . TYR C 1 91 ? -45.206 5.902 -14.331 1.00 23.06 91 TYR C CA 1
ATOM 3856 C C . TYR C 1 91 ? -44.935 4.709 -13.424 1.00 24.36 91 TYR C C 1
ATOM 3857 O O . TYR C 1 91 ? -45.846 3.947 -13.089 1.00 22.78 91 TYR C O 1
ATOM 3866 N N . ILE C 1 92 ? -43.671 4.554 -13.024 1.00 21.93 92 ILE C N 1
ATOM 3867 C CA . ILE C 1 92 ? -43.270 3.518 -12.076 1.00 22.55 92 ILE C CA 1
ATOM 3868 C C . ILE C 1 92 ? -43.092 4.179 -10.721 1.00 19.74 92 ILE C C 1
ATOM 3869 O O . ILE C 1 92 ? -42.340 5.147 -10.598 1.00 24.69 92 ILE C O 1
ATOM 3874 N N . TYR C 1 93 ? -43.786 3.671 -9.703 1.00 19.25 93 TYR C N 1
ATOM 3875 C CA . TYR C 1 93 ? -43.744 4.281 -8.368 1.00 17.97 93 TYR C CA 1
ATOM 3876 C C . TYR C 1 93 ? -42.728 3.567 -7.477 1.00 23.20 93 TYR C C 1
ATOM 3877 O O . TYR C 1 93 ? -43.033 3.064 -6.390 1.00 20.58 93 TYR C O 1
ATOM 3886 N N . ASP C 1 94 ? -41.488 3.570 -7.960 1.00 21.58 94 ASP C N 1
ATOM 3887 C CA . ASP C 1 94 ? -40.330 3.035 -7.251 1.00 23.27 94 ASP C CA 1
ATOM 3888 C C . ASP C 1 94 ? -39.109 3.533 -8.012 1.00 25.96 94 ASP C C 1
ATOM 3889 O O . ASP C 1 94 ? -39.231 4.044 -9.131 1.00 24.17 94 ASP C O 1
ATOM 3894 N N . LYS C 1 95 ? -37.929 3.363 -7.411 1.00 25.31 95 LYS C N 1
ATOM 3895 C CA . LYS C 1 95 ? -36.703 3.729 -8.113 1.00 24.55 95 LYS C CA 1
ATOM 3896 C C . LYS C 1 95 ? -36.238 2.593 -9.033 1.00 23.28 95 LYS C C 1
ATOM 3897 O O . LYS C 1 95 ? -36.680 1.440 -8.927 1.00 24.74 95 LYS C O 1
ATOM 3903 N N . PHE C 1 96 ? -35.342 2.945 -9.962 1.00 20.87 96 PHE C N 1
ATOM 3904 C CA . PHE C 1 96 ? -34.936 2.019 -11.015 1.00 20.02 96 PHE C CA 1
ATOM 3905 C C . PHE C 1 96 ? -34.268 0.778 -10.447 1.00 25.47 96 PHE C C 1
ATOM 3906 O O . PHE C 1 96 ? -34.417 -0.311 -11.010 1.00 25.68 96 PHE C O 1
ATOM 3914 N N . GLU C 1 97 ? -33.530 0.937 -9.343 1.00 29.64 97 GLU C N 1
ATOM 3915 C CA . GLU C 1 97 ? -32.845 -0.185 -8.711 1.00 26.81 97 GLU C CA 1
ATOM 3916 C C . GLU C 1 97 ? -33.819 -1.293 -8.332 1.00 29.61 97 GLU C C 1
ATOM 3917 O O . GLU C 1 97 ? -33.447 -2.471 -8.344 1.00 30.67 97 GLU C O 1
ATOM 3919 N N . ASN C 1 98 ? -35.072 -0.938 -8.024 1.00 27.73 98 ASN C N 1
ATOM 3920 C CA . ASN C 1 98 ? -36.081 -1.891 -7.571 1.00 27.88 98 ASN C CA 1
ATOM 3921 C C . ASN C 1 98 ? -37.062 -2.297 -8.659 1.00 28.54 98 ASN C C 1
ATOM 3922 O O . ASN C 1 98 ? -37.946 -3.121 -8.403 1.00 28.96 98 ASN C O 1
ATOM 3927 N N . TYR C 1 99 ? -36.938 -1.727 -9.853 1.00 26.63 99 TYR C N 1
ATOM 3928 C CA . TYR C 1 99 ? -37.833 -2.007 -10.970 1.00 27.21 99 TYR C CA 1
ATOM 3929 C C . TYR C 1 99 ? -37.487 -3.359 -11.591 1.00 28.77 99 TYR C C 1
ATOM 3930 O O . TYR C 1 99 ? -36.389 -3.546 -12.120 1.00 29.38 99 TYR C O 1
ATOM 3939 N N . LYS C 1 100 ? -38.423 -4.302 -11.524 1.00 28.70 100 LYS C N 1
ATOM 3940 C CA . LYS C 1 100 ? -38.204 -5.688 -11.936 1.00 29.28 100 LYS C CA 1
ATOM 3941 C C . LYS C 1 100 ? -39.355 -6.078 -12.859 1.00 36.16 100 LYS C C 1
ATOM 3942 O O . LYS C 1 100 ? -40.345 -6.683 -12.435 1.00 36.39 100 LYS C O 1
ATOM 3944 N N . ASP C 1 101 ? -39.221 -5.718 -14.128 1.00 37.05 101 ASP C N 1
ATOM 3945 C CA . ASP C 1 101 ? -40.212 -5.998 -15.156 1.00 33.23 101 ASP C CA 1
ATOM 3946 C C . ASP C 1 101 ? -39.482 -6.543 -16.378 1.00 36.94 101 ASP C C 1
ATOM 3947 O O . ASP C 1 101 ? -38.485 -5.959 -16.814 1.00 42.47 101 ASP C O 1
ATOM 3952 N N . ASN C 1 102 ? -39.965 -7.662 -16.923 1.00 36.46 102 ASN C N 1
ATOM 3953 C CA . ASN C 1 102 ? -39.339 -8.257 -18.102 1.00 40.27 102 ASN C CA 1
ATOM 3954 C C . ASN C 1 102 ? -39.613 -7.477 -19.384 1.00 37.77 102 ASN C C 1
ATOM 3955 O O . ASN C 1 102 ? -39.232 -7.950 -20.463 1.00 42.41 102 ASN C O 1
ATOM 3957 N N . LYS C 1 103 ? -40.267 -6.317 -19.296 1.00 38.75 103 LYS C N 1
ATOM 3958 C CA . LYS C 1 103 ? -40.546 -5.502 -20.470 1.00 40.15 103 LYS C CA 1
ATOM 3959 C C . LYS C 1 103 ? -39.261 -5.226 -21.237 1.00 41.01 103 LYS C C 1
ATOM 3960 O O . LYS C 1 103 ? -38.229 -4.893 -20.649 1.00 34.71 103 LYS C O 1
ATOM 3966 N N . ASN C 1 104 ? -39.323 -5.385 -22.551 1.00 40.63 104 ASN C N 1
ATOM 3967 C CA . ASN C 1 104 ? -38.174 -5.128 -23.402 1.00 41.01 104 ASN C CA 1
ATOM 3968 C C . ASN C 1 104 ? -38.316 -3.757 -24.039 1.00 34.60 104 ASN C C 1
ATOM 3969 O O . ASN C 1 104 ? -39.400 -3.374 -24.485 1.00 36.32 104 ASN C O 1
ATOM 3974 N N . PHE C 1 105 ? -37.225 -3.001 -24.038 1.00 33.04 105 PHE C N 1
ATOM 3975 C CA . PHE C 1 105 ? -37.220 -1.626 -24.505 1.00 31.43 105 PHE C CA 1
ATOM 3976 C C . PHE C 1 105 ? -36.329 -1.517 -25.737 1.00 30.27 105 PHE C C 1
ATOM 3977 O O . PHE C 1 105 ? -35.271 -2.145 -25.798 1.00 32.18 105 PHE C O 1
ATOM 3985 N N . GLU C 1 106 ? -36.772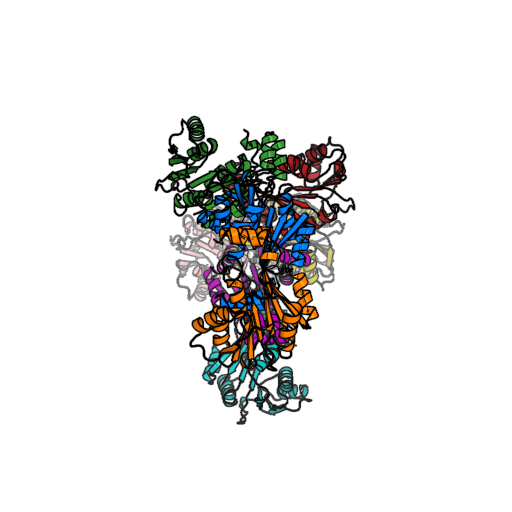 -0.744 -26.721 1.00 30.89 106 GLU C N 1
ATOM 3986 C CA . GLU C 1 106 ? -35.949 -0.472 -27.895 1.00 34.71 106 GLU C CA 1
ATOM 3987 C C . GLU C 1 106 ? -35.103 0.785 -27.737 1.00 31.93 106 GLU C C 1
ATOM 3988 O O . GLU C 1 106 ? -34.147 0.971 -28.500 1.00 31.97 106 GLU C O 1
ATOM 3994 N N . LEU C 1 107 ? -35.429 1.643 -26.770 1.00 27.08 107 LEU C N 1
ATOM 3995 C CA . LEU C 1 107 ? -34.762 2.922 -26.580 1.00 25.59 107 LEU C CA 1
ATOM 3996 C C . LEU C 1 107 ? -34.734 3.266 -25.098 1.00 25.27 107 LEU C C 1
ATOM 3997 O O . LEU C 1 107 ? -35.738 3.097 -24.398 1.00 26.83 107 LEU C O 1
ATOM 4002 N N . CYS C 1 108 ? -33.596 3.772 -24.633 1.00 23.81 108 CYS C N 1
ATOM 4003 C CA . CYS C 1 108 ? -33.457 4.240 -23.262 1.00 21.97 108 CYS C CA 1
ATOM 4004 C C . CYS C 1 108 ? -32.702 5.555 -23.266 1.00 25.70 108 CYS C C 1
ATOM 4005 O O . CYS C 1 108 ? -31.673 5.677 -23.938 1.00 23.43 108 CYS C O 1
ATOM 4008 N N . LEU C 1 109 ? -33.215 6.528 -22.520 1.00 22.36 109 LEU C N 1
ATOM 4009 C CA . LEU C 1 109 ? -32.601 7.842 -22.368 1.00 23.98 109 LEU C CA 1
ATOM 4010 C C . LEU C 1 109 ? -32.266 8.030 -20.906 1.00 28.89 109 LEU C C 1
ATOM 4011 O O . LEU C 1 109 ? -33.142 7.886 -20.042 1.00 26.57 109 LEU C O 1
ATOM 4016 N N . CYS C 1 110 ? -31.005 8.349 -20.627 1.00 23.45 110 CYS C N 1
ATOM 4017 C CA . CYS C 1 110 ? -30.517 8.442 -19.254 1.00 23.11 110 CYS C CA 1
ATOM 4018 C C . CYS C 1 110 ? -29.556 9.632 -19.197 1.00 22.81 110 CYS C C 1
ATOM 4019 O O . CYS C 1 110 ? -28.331 9.480 -19.275 1.00 23.09 110 CYS C O 1
ATOM 4022 N N . LEU C 1 111 ? -30.124 10.830 -19.033 1.00 21.17 111 LEU C N 1
ATOM 4023 C CA . LEU C 1 111 ? -29.390 12.078 -19.207 1.00 18.62 111 LEU C CA 1
ATOM 4024 C C . LEU C 1 111 ? -29.038 12.697 -17.865 1.00 21.52 111 LEU C C 1
ATOM 4025 O O . LEU C 1 111 ? -29.933 13.083 -17.097 1.00 22.93 111 LEU C O 1
ATOM 4030 N N . LEU C 1 112 ? -27.729 12.833 -17.606 1.00 20.38 112 LEU C N 1
ATOM 4031 C CA . LEU C 1 112 ? -27.221 13.530 -16.422 1.00 21.18 112 LEU C CA 1
ATOM 4032 C C . LEU C 1 112 ? -27.730 12.882 -15.136 1.00 20.31 112 LEU C C 1
ATOM 4033 O O . LEU C 1 112 ? -28.038 13.571 -14.161 1.00 22.13 112 LEU C O 1
ATOM 4038 N N . VAL C 1 113 ? -27.753 11.552 -15.129 1.00 20.07 113 VAL C N 1
ATOM 4039 C CA . VAL C 1 113 ? -28.261 10.763 -14.013 1.00 19.53 113 VAL C CA 1
ATOM 4040 C C . VAL C 1 113 ? -27.144 10.014 -13.295 1.00 21.40 113 VAL C C 1
ATOM 4041 O O . VAL C 1 113 ? -27.129 9.952 -12.063 1.00 21.92 113 VAL C O 1
ATOM 4045 N N . LEU C 1 114 ? -26.197 9.447 -14.053 1.00 20.53 114 LEU C N 1
ATOM 4046 C CA . LEU C 1 114 ? -25.254 8.463 -13.501 1.00 21.20 114 LEU C CA 1
ATOM 4047 C C . LEU C 1 114 ? -24.378 9.054 -12.404 1.00 19.98 114 LEU C C 1
ATOM 4048 O O . LEU C 1 114 ? -23.941 8.325 -11.498 1.00 21.29 114 LEU C O 1
ATOM 4053 N N . GLN C 1 115 ? -24.087 10.356 -12.467 1.00 20.05 115 GLN C N 1
ATOM 4054 C CA . GLN C 1 115 ? -23.272 10.942 -11.405 1.00 21.35 115 GLN C CA 1
ATOM 4055 C C . GLN C 1 115 ? -24.016 10.999 -10.074 1.00 21.27 115 GLN C C 1
ATOM 4056 O O . GLN C 1 115 ? -23.389 11.288 -9.050 1.00 22.84 115 GLN C O 1
ATOM 4062 N N . PHE C 1 116 ? -25.315 10.694 -10.065 1.00 21.01 116 PHE C N 1
ATOM 4063 C CA . PHE C 1 116 ? -26.127 10.665 -8.853 1.00 22.41 116 PHE C CA 1
ATOM 4064 C C . PHE C 1 116 ? -26.535 9.243 -8.447 1.00 25.71 116 PHE C C 1
ATOM 4065 O O . PHE C 1 116 ? -27.310 9.067 -7.496 1.00 26.43 116 PHE C O 1
ATOM 4073 N N . ILE C 1 117 ? -26.021 8.227 -9.120 1.00 23.74 117 ILE C N 1
ATOM 4074 C CA . ILE C 1 117 ? -26.424 6.845 -8.876 1.00 24.87 117 ILE C CA 1
ATOM 4075 C C . ILE C 1 117 ? -25.489 6.211 -7.849 1.00 27.89 117 ILE C C 1
ATOM 4076 O O . ILE C 1 117 ? -24.261 6.313 -7.959 1.00 27.51 117 ILE C O 1
ATOM 4081 N N . GLU C 1 118 ? -26.072 5.536 -6.852 1.00 27.76 118 GLU C N 1
ATOM 4082 C CA . GLU C 1 118 ? -25.247 4.942 -5.797 1.00 30.47 118 GLU C CA 1
ATOM 4083 C C . GLU C 1 118 ? -24.324 3.853 -6.341 1.00 25.76 118 GLU C C 1
ATOM 4084 O O . GLU C 1 118 ? -23.144 3.804 -5.972 1.00 27.22 118 GLU C O 1
ATOM 4086 N N . GLU C 1 119 ? -24.832 2.980 -7.224 1.00 24.05 119 GLU C N 1
ATOM 4087 C CA . GLU C 1 119 ? -24.113 1.801 -7.718 1.00 27.12 119 GLU C CA 1
ATOM 4088 C C . GLU C 1 119 ? -24.150 1.785 -9.241 1.00 26.54 119 GLU C C 1
ATOM 4089 O O . GLU C 1 119 ? -24.903 1.012 -9.860 1.00 26.14 119 GLU C O 1
ATOM 4091 N N . PRO C 1 120 ? -23.324 2.618 -9.881 1.00 24.71 120 PRO C N 1
ATOM 4092 C CA . PRO C 1 120 ? -23.411 2.784 -11.345 1.00 23.53 120 PRO C CA 1
ATOM 4093 C C . PRO C 1 120 ? -23.237 1.510 -12.147 1.00 24.97 120 PRO C C 1
ATOM 4094 O O . PRO C 1 120 ? -23.823 1.385 -13.235 1.00 24.34 120 PRO C O 1
ATOM 4098 N N . GLN C 1 121 ? -22.437 0.553 -11.662 1.00 26.22 121 GLN C N 1
ATOM 4099 C CA . GLN C 1 121 ? -22.169 -0.638 -12.457 1.00 26.06 121 GLN C CA 1
ATOM 4100 C C . GLN C 1 121 ? -23.419 -1.501 -12.602 1.00 28.77 121 GLN C C 1
ATOM 4101 O O . GLN C 1 121 ? -23.772 -1.911 -13.713 1.00 27.40 121 GLN C O 1
ATOM 4107 N N . SER C 1 122 ? -24.101 -1.795 -11.491 1.00 27.18 122 SER C N 1
ATOM 4108 C CA . SER C 1 122 ? -25.315 -2.598 -11.591 1.00 27.49 122 SER C CA 1
ATOM 4109 C C . SER C 1 122 ? -26.458 -1.811 -12.228 1.00 27.55 122 SER C C 1
ATOM 4110 O O . SER C 1 122 ? -27.346 -2.406 -12.849 1.00 25.28 122 SER C O 1
ATOM 4113 N N . PHE C 1 123 ? -26.451 -0.485 -12.071 1.00 25.05 123 PHE C N 1
ATOM 4114 C CA . PHE C 1 123 ? -27.413 0.372 -12.761 1.00 24.02 123 PHE C CA 1
ATOM 4115 C C . PHE C 1 123 ? -27.327 0.181 -14.272 1.00 26.36 123 PHE C C 1
ATOM 4116 O O . PHE C 1 123 ? -28.336 -0.092 -14.935 1.00 23.87 123 PHE C O 1
ATOM 4124 N N . LEU C 1 124 ? -26.116 0.268 -14.835 1.00 22.63 124 LEU C N 1
ATOM 4125 C CA . LEU C 1 124 ? -25.978 0.146 -16.286 1.00 25.72 124 LEU C CA 1
ATOM 4126 C C . LEU C 1 124 ? -26.224 -1.276 -16.765 1.00 26.65 124 LEU C C 1
ATOM 4127 O O . LEU C 1 124 ? -26.769 -1.469 -17.857 1.00 29.75 124 LEU C O 1
ATOM 4132 N N . GLU C 1 125 ? -25.840 -2.280 -15.969 1.00 29.57 125 GLU C N 1
ATOM 4133 C CA . GLU C 1 125 ? -26.169 -3.657 -16.322 1.00 30.54 125 GLU C CA 1
ATOM 4134 C C . GLU C 1 125 ? -27.674 -3.845 -16.421 1.00 27.04 125 GLU C C 1
ATOM 4135 O O . GLU C 1 125 ? -28.160 -4.554 -17.310 1.00 29.24 125 GLU C O 1
ATOM 4141 N N . LYS C 1 126 ? -28.427 -3.216 -15.515 1.00 24.51 126 LYS C N 1
ATOM 4142 C CA . LYS C 1 126 ? -29.879 -3.337 -15.575 1.00 28.59 126 LYS C CA 1
ATOM 4143 C C . LYS C 1 126 ? -30.431 -2.679 -16.836 1.00 28.37 126 LYS C C 1
ATOM 4144 O O . LYS C 1 126 ? -31.345 -3.214 -17.479 1.00 27.35 126 LYS C O 1
ATOM 4150 N N . ILE C 1 127 ? -29.872 -1.531 -17.226 1.00 27.20 127 ILE C N 1
ATOM 4151 C CA . ILE C 1 127 ? -30.286 -0.929 -18.491 1.00 27.13 127 ILE C CA 1
ATOM 4152 C C . ILE C 1 127 ? -30.008 -1.889 -19.640 1.00 28.49 127 ILE C C 1
ATOM 4153 O O . ILE C 1 127 ? -30.865 -2.121 -20.505 1.00 29.43 127 ILE C O 1
ATOM 4158 N N . TYR C 1 128 ? -28.803 -2.469 -19.657 1.00 30.05 128 TYR C N 1
ATOM 4159 C CA . TYR C 1 128 ? -28.438 -3.416 -20.706 1.00 27.66 128 TYR C CA 1
ATOM 4160 C C . TYR C 1 128 ? -29.442 -4.558 -20.785 1.00 28.99 128 TYR C C 1
ATOM 4161 O O . TYR C 1 128 ? -29.864 -4.947 -21.878 1.00 29.21 128 TYR C O 1
ATOM 4170 N N . ASN C 1 129 ? -29.848 -5.096 -19.634 1.00 29.79 129 ASN C N 1
ATOM 4171 C CA . ASN C 1 129 ? -30.779 -6.224 -19.623 1.00 32.54 129 ASN C CA 1
ATOM 4172 C C . ASN C 1 129 ? -32.198 -5.806 -19.992 1.00 33.31 129 ASN C C 1
ATOM 4173 O O . ASN C 1 129 ? -32.969 -6.630 -20.502 1.00 35.69 129 ASN C O 1
ATOM 4178 N N . SER C 1 130 ? -32.565 -4.547 -19.744 1.00 32.60 130 SER C N 1
ATOM 4179 C CA . SER C 1 130 ? -33.872 -4.034 -20.140 1.00 31.95 130 SER C CA 1
ATOM 4180 C C . SER C 1 130 ? -33.988 -3.776 -21.636 1.00 35.08 130 SER C C 1
ATOM 4181 O O . SER C 1 130 ? -35.103 -3.773 -22.170 1.00 34.06 130 SER C O 1
ATOM 4184 N N . LEU C 1 131 ? -32.877 -3.549 -22.324 1.00 33.59 131 LEU C N 1
ATOM 4185 C CA . LEU C 1 131 ? -32.937 -3.206 -23.731 1.00 31.83 131 LEU C CA 1
ATOM 4186 C C . LEU C 1 131 ? -33.117 -4.455 -24.586 1.00 36.00 131 LEU C C 1
ATOM 4187 O O . LEU C 1 131 ? -32.633 -5.543 -24.254 1.00 34.85 131 LEU C O 1
ATOM 4192 N N . ASP C 1 132 ? -33.826 -4.276 -25.697 1.00 35.74 132 ASP C N 1
ATOM 4193 C CA . ASP C 1 132 ? -33.922 -5.287 -26.734 1.00 40.53 132 ASP C CA 1
ATOM 4194 C C . ASP C 1 132 ? -32.561 -5.488 -27.404 1.00 40.62 132 ASP C C 1
ATOM 4195 O O . ASP C 1 132 ? -31.631 -4.700 -27.227 1.00 40.16 132 ASP C O 1
ATOM 4200 N N . SER C 1 133 ? -32.465 -6.552 -28.212 1.00 43.08 133 SER C N 1
ATOM 4201 C CA . SER C 1 133 ? -31.163 -7.006 -28.706 1.00 43.05 133 SER C CA 1
ATOM 4202 C C . SER C 1 133 ? -30.418 -5.910 -29.473 1.00 45.35 133 SER C C 1
ATOM 4203 O O . SER C 1 133 ? -29.193 -5.781 -29.348 1.00 50.41 133 SER C O 1
ATOM 4206 N N . ASN C 1 134 ? -31.123 -5.112 -30.271 1.00 40.47 134 ASN C N 1
ATOM 4207 C CA . ASN C 1 134 ? -30.496 -3.978 -30.945 1.00 45.32 134 ASN C CA 1
ATOM 4208 C C . ASN C 1 134 ? -30.935 -2.644 -30.338 1.00 40.27 134 ASN C C 1
ATOM 4209 O O . ASN C 1 134 ? -31.000 -1.624 -31.032 1.00 42.42 134 ASN C O 1
ATOM 4214 N N . GLY C 1 135 ? -31.239 -2.635 -29.044 1.00 33.34 135 GLY C N 1
ATOM 4215 C CA . GLY C 1 135 ? -31.765 -1.435 -28.430 1.00 35.31 135 GLY C CA 1
ATOM 4216 C C . GLY C 1 135 ? -30.727 -0.335 -28.315 1.00 35.13 135 GLY C C 1
ATOM 4217 O O . GLY C 1 135 ? -29.521 -0.584 -28.263 1.00 31.66 135 GLY C O 1
ATOM 4218 N N . LEU C 1 136 ? -31.228 0.899 -28.251 1.00 27.06 136 LEU C N 1
ATOM 4219 C CA . LEU C 1 136 ? -30.411 2.108 -28.241 1.00 29.58 136 LEU C CA 1
ATOM 4220 C C . LEU C 1 136 ? -30.472 2.789 -26.879 1.00 27.75 136 LEU C C 1
ATOM 4221 O O . LEU C 1 136 ? -31.565 3.008 -26.339 1.00 25.75 136 LEU C O 1
ATOM 4226 N N . LEU C 1 137 ? -29.301 3.146 -26.346 1.00 25.80 137 LEU C N 1
ATOM 4227 C CA . LEU C 1 137 ? -29.167 3.932 -25.126 1.00 22.46 137 LEU C CA 1
ATOM 4228 C C . LEU C 1 137 ? -28.460 5.241 -25.438 1.00 25.14 137 LEU C C 1
ATOM 4229 O O . LEU C 1 137 ? -27.391 5.233 -26.051 1.00 24.45 137 LEU C O 1
ATOM 4234 N N . ILE C 1 138 ? -29.026 6.354 -24.992 1.00 22.64 138 ILE C N 1
ATOM 4235 C CA . ILE C 1 138 ? -28.348 7.641 -25.049 1.00 21.84 138 ILE C CA 1
ATOM 4236 C C . ILE C 1 138 ? -28.090 8.056 -23.612 1.00 24.38 138 ILE C C 1
ATOM 4237 O O . ILE C 1 138 ? -29.022 8.128 -22.798 1.00 22.05 138 ILE C O 1
ATOM 4242 N N . ILE C 1 139 ? -26.824 8.283 -23.279 1.00 20.23 139 ILE C N 1
ATOM 4243 C CA . ILE C 1 139 ? -26.450 8.534 -21.890 1.00 20.20 139 ILE C CA 1
ATOM 4244 C C . ILE C 1 139 ? -25.459 9.693 -21.824 1.00 22.46 139 ILE C C 1
ATOM 4245 O O . ILE C 1 139 ? -24.567 9.815 -22.674 1.00 20.60 139 ILE C O 1
ATOM 4250 N N . SER C 1 140 ? -25.627 10.555 -20.817 1.00 19.57 140 SER C N 1
ATOM 4251 C CA . SER C 1 140 ? -24.754 11.704 -20.607 1.00 21.10 140 SER C CA 1
ATOM 4252 C C . SER C 1 140 ? -24.441 11.856 -19.129 1.00 23.79 140 SER C C 1
ATOM 4253 O O . SER C 1 140 ? -25.207 11.420 -18.263 1.00 22.68 140 SER C O 1
ATOM 4256 N N . ILE C 1 141 ? -23.301 12.493 -18.840 1.00 19.83 141 ILE C N 1
ATOM 4257 C CA . ILE C 1 141 ? -22.825 12.642 -17.473 1.00 23.69 141 ILE C CA 1
ATOM 4258 C C . ILE C 1 141 ? -22.245 14.029 -17.289 1.00 20.91 141 ILE C C 1
ATOM 4259 O O . ILE C 1 141 ? -21.858 14.709 -18.244 1.00 19.80 141 ILE C O 1
ATOM 4264 N N . PHE C 1 142 ? -22.225 14.453 -16.032 1.00 21.33 142 PHE C N 1
ATOM 4265 C CA . PHE C 1 142 ? -21.310 15.473 -15.564 1.00 18.56 142 PHE C CA 1
ATOM 4266 C C . PHE C 1 142 ? -20.082 14.738 -15.028 1.00 22.06 142 PHE C C 1
ATOM 4267 O O . PHE C 1 142 ? -20.208 13.833 -14.193 1.00 22.52 142 PHE C O 1
ATOM 4275 N N . SER C 1 143 ? -18.904 15.095 -15.542 1.00 18.52 143 SER C N 1
ATOM 4276 C CA . SER C 1 143 ? -17.682 14.365 -15.245 1.00 19.56 143 SER C CA 1
ATOM 4277 C C . SER C 1 143 ? -16.803 15.158 -14.279 1.00 18.08 143 SER C C 1
ATOM 4278 O O . SER C 1 143 ? -17.192 16.212 -13.778 1.00 22.20 143 SER C O 1
ATOM 4281 N N . ASN C 1 144 ? -15.595 14.644 -14.016 1.00 17.70 144 ASN C N 1
ATOM 4282 C CA . ASN C 1 144 ? -14.596 15.341 -13.214 1.00 19.75 144 ASN C CA 1
ATOM 4283 C C . ASN C 1 144 ? -13.531 16.028 -14.073 1.00 24.15 144 ASN C C 1
ATOM 4284 O O . ASN C 1 144 ? -12.474 16.406 -13.557 1.00 22.27 144 ASN C O 1
ATOM 4289 N N . LYS C 1 145 ? -13.783 16.205 -15.368 1.00 22.06 145 LYS C N 1
ATOM 4290 C CA . LYS C 1 145 ? -12.769 16.736 -16.284 1.00 19.05 145 LYS C CA 1
ATOM 4291 C C . LYS C 1 145 ? -12.897 18.250 -16.439 1.00 20.93 145 LYS C C 1
ATOM 4292 O O . LYS C 1 145 ? -13.997 18.782 -16.588 1.00 22.21 145 LYS C O 1
ATOM 4298 N N . GLN C 1 146 ? -11.757 18.946 -16.395 1.00 18.22 146 GLN C N 1
ATOM 4299 C CA . GLN C 1 146 ? -11.720 20.381 -16.708 1.00 22.35 146 GLN C CA 1
ATOM 4300 C C . GLN C 1 146 ? -12.644 21.199 -15.802 1.00 20.99 146 GLN C C 1
ATOM 4301 O O . GLN C 1 146 ? -13.352 22.114 -16.239 1.00 21.85 146 GLN C O 1
ATOM 4307 N N . LEU C 1 147 ? -12.619 20.892 -14.509 1.00 22.98 147 LEU C N 1
ATOM 4308 C CA . LEU C 1 147 ? -13.497 21.615 -13.598 1.00 24.97 147 LEU C CA 1
ATOM 4309 C C . LEU C 1 147 ? -13.051 23.058 -13.376 1.00 22.83 147 LEU C C 1
ATOM 4310 O O . LEU C 1 147 ? -13.882 23.893 -13.010 1.00 22.81 147 LEU C O 1
ATOM 4315 N N . THR C 1 148 ? -11.766 23.371 -13.585 1.00 22.67 148 THR C N 1
ATOM 4316 C CA . THR C 1 148 ? -11.319 24.755 -13.467 1.00 25.46 148 THR C CA 1
ATOM 4317 C C . THR C 1 148 ? -12.000 25.629 -14.517 1.00 25.41 148 THR C C 1
ATOM 4318 O O . THR C 1 148 ? -12.561 26.681 -14.188 1.00 22.32 148 THR C O 1
ATOM 4322 N N . TYR C 1 149 ? -11.987 25.194 -15.787 1.00 22.18 149 TYR C N 1
ATOM 4323 C CA . TYR C 1 149 ? -12.732 25.919 -16.812 1.00 25.28 149 TYR C CA 1
ATOM 4324 C C . TYR C 1 149 ? -14.232 25.880 -16.528 1.00 23.07 149 TYR C C 1
ATOM 4325 O O . TYR C 1 149 ? -14.939 26.877 -16.743 1.00 23.61 149 TYR C O 1
ATOM 4334 N N . TRP C 1 150 ? -14.745 24.721 -16.087 1.00 23.41 150 TRP C N 1
ATOM 4335 C CA . TRP C 1 150 ? -16.174 24.620 -15.789 1.00 22.53 150 TRP C CA 1
ATOM 4336 C C . TRP C 1 150 ? -16.583 25.643 -14.735 1.00 22.92 150 TRP C C 1
ATOM 4337 O O . TRP C 1 150 ? -17.634 26.284 -14.857 1.00 24.37 150 TRP C O 1
ATOM 4348 N N . LYS C 1 151 ? -15.751 25.828 -13.706 1.00 23.45 151 LYS C N 1
ATOM 4349 C CA . LYS C 1 151 ? -16.124 26.721 -12.612 1.00 26.56 151 LYS C CA 1
ATOM 4350 C C . LYS C 1 151 ? -16.355 28.146 -13.114 1.00 29.18 151 LYS C C 1
ATOM 4351 O O . LYS C 1 151 ? -17.365 28.774 -12.777 1.00 28.72 151 LYS C O 1
ATOM 4357 N N . GLU C 1 152 ? -15.433 28.673 -13.932 1.00 24.67 152 GLU C N 1
ATOM 4358 C CA . GLU C 1 152 ? -15.635 30.023 -14.464 1.00 27.17 152 GLU C CA 1
ATOM 4359 C C . GLU C 1 152 ? -16.830 30.076 -15.403 1.00 27.15 152 GLU C C 1
ATOM 4360 O O . GLU C 1 152 ? -17.577 31.059 -15.407 1.00 29.82 152 GLU C O 1
ATOM 4366 N N . PHE C 1 153 ? -17.023 29.035 -16.215 1.00 25.18 153 PHE C N 1
ATOM 4367 C CA . PHE C 1 153 ? -18.200 28.988 -17.071 1.00 26.03 153 PHE C CA 1
ATOM 4368 C C . PHE C 1 153 ? -19.478 29.111 -16.248 1.00 31.06 153 PHE C C 1
ATOM 4369 O O . PHE C 1 153 ? -20.379 29.893 -16.583 1.00 30.07 153 PHE C O 1
ATOM 4377 N N . ALA C 1 154 ? -19.580 28.334 -15.169 1.00 27.97 154 ALA C N 1
ATOM 4378 C CA . ALA C 1 154 ? -20.808 28.314 -14.381 1.00 30.70 154 ALA C CA 1
ATOM 4379 C C . ALA C 1 154 ? -21.020 29.639 -13.661 1.00 29.63 154 ALA C C 1
ATOM 4380 O O . ALA C 1 154 ? -22.128 30.191 -13.669 1.00 34.42 154 ALA C O 1
ATOM 4382 N N . LEU C 1 155 ? -19.966 30.169 -13.037 1.00 28.84 155 LEU C N 1
ATOM 4383 C CA . LEU C 1 155 ? -20.089 31.445 -12.334 1.00 30.27 155 LEU C CA 1
ATOM 4384 C C . LEU C 1 155 ? -20.558 32.553 -13.269 1.00 35.15 155 LEU C C 1
ATOM 4385 O O . LEU C 1 155 ? -21.370 33.402 -12.881 1.00 34.75 155 LEU C O 1
ATOM 4390 N N . SER C 1 156 ? -20.070 32.555 -14.510 1.00 32.13 156 SER C N 1
ATOM 4391 C CA . SER C 1 156 ? -20.414 33.638 -15.424 1.00 31.83 156 SER C CA 1
ATOM 4392 C C . SER C 1 156 ? -21.840 33.520 -15.945 1.00 34.71 156 SER C C 1
ATOM 4393 O O . SER C 1 156 ? -22.399 34.516 -16.421 1.00 36.05 156 SER C O 1
ATOM 4396 N N . ARG C 1 157 ? -22.449 32.339 -15.842 1.00 34.33 157 ARG C N 1
ATOM 4397 C CA . ARG C 1 157 ? -23.859 32.149 -16.157 1.00 35.53 157 ARG C CA 1
ATOM 4398 C C . ARG C 1 157 ? -24.779 32.414 -14.971 1.00 35.14 157 ARG C C 1
ATOM 4399 O O . ARG C 1 157 ? -25.988 32.180 -15.084 1.00 39.11 157 ARG C O 1
ATOM 4407 N N . GLY C 1 158 ? -24.244 32.864 -13.841 1.00 36.37 158 GLY C N 1
ATOM 4408 C CA . GLY C 1 158 ? -25.064 33.141 -12.675 1.00 37.51 158 GLY C CA 1
ATOM 4409 C C . GLY C 1 158 ? -25.349 31.959 -11.774 1.00 46.65 158 GLY C C 1
ATOM 4410 O O . GLY C 1 158 ? -26.346 31.989 -11.038 1.00 44.79 158 GLY C O 1
ATOM 4411 N N . ALA C 1 159 ? -24.516 30.915 -11.805 1.00 43.01 159 ALA C N 1
ATOM 4412 C CA . ALA C 1 159 ? -24.688 29.815 -10.863 1.00 40.59 159 ALA C CA 1
ATOM 4413 C C . ALA C 1 159 ? -24.255 30.242 -9.466 1.00 40.27 159 ALA C C 1
ATOM 4414 O O . ALA C 1 159 ? -23.337 31.053 -9.292 1.00 37.19 159 ALA C O 1
ATOM 4416 N N . LYS C 1 160 ? -24.928 29.681 -8.457 1.00 39.40 160 LYS C N 1
ATOM 4417 C CA . LYS C 1 160 ? -24.672 30.073 -7.076 1.00 40.95 160 LYS C CA 1
ATOM 4418 C C . LYS C 1 160 ? -23.227 29.773 -6.702 1.00 42.53 160 LYS C C 1
ATOM 4419 O O . LYS C 1 160 ? -22.766 28.634 -6.831 1.00 40.42 160 LYS C O 1
ATOM 4421 N N . LYS C 1 161 ? -22.523 30.809 -6.240 1.00 38.16 161 LYS C N 1
ATOM 4422 C CA . LYS C 1 161 ? -21.090 30.719 -5.994 1.00 41.58 161 LYS C CA 1
ATOM 4423 C C . LYS C 1 161 ? -20.755 29.580 -5.039 1.00 45.51 161 LYS C C 1
ATOM 4424 O O . LYS C 1 161 ? -19.763 28.866 -5.229 1.00 41.17 161 LYS C O 1
ATOM 4430 N N . GLU C 1 162 ? -21.574 29.392 -4.004 1.00 46.59 162 GLU C N 1
ATOM 4431 C CA . GLU C 1 162 ? -21.288 28.359 -3.013 1.00 42.75 162 GLU C CA 1
ATOM 4432 C C . GLU C 1 162 ? -21.425 26.966 -3.612 1.00 38.81 162 GLU C C 1
ATOM 4433 O O . GLU C 1 162 ? -20.609 26.080 -3.326 1.00 39.64 162 GLU C O 1
ATOM 4439 N N . GLN C 1 163 ? -22.452 26.749 -4.439 1.00 36.91 163 GLN C N 1
ATOM 4440 C CA . GLN C 1 163 ? -22.630 25.441 -5.065 1.00 40.97 163 GLN C CA 1
ATOM 4441 C C . GLN C 1 163 ? -21.482 25.128 -6.020 1.00 36.44 163 GLN C C 1
ATOM 4442 O O . GLN C 1 163 ? -20.970 24.000 -6.045 1.00 33.58 163 GLN C O 1
ATOM 4448 N N . VAL C 1 164 ? -21.051 26.120 -6.803 1.00 37.55 164 VAL C N 1
ATOM 4449 C CA . VAL C 1 164 ? -19.948 25.902 -7.736 1.00 36.37 164 VAL C CA 1
ATOM 4450 C C . VAL C 1 164 ? -18.683 25.505 -6.982 1.00 34.22 164 VAL C C 1
ATOM 4451 O O . VAL C 1 164 ? -17.997 24.541 -7.346 1.00 32.71 164 VAL C O 1
ATOM 4455 N N . GLU C 1 165 ? -18.362 26.240 -5.913 1.00 32.66 165 GLU C N 1
ATOM 4456 C CA . GLU C 1 165 ? -17.152 25.959 -5.147 1.00 38.25 165 GLU C CA 1
ATOM 4457 C C . GLU C 1 165 ? -17.190 24.581 -4.496 1.00 35.45 165 GLU C C 1
ATOM 4458 O O . GLU C 1 165 ? -16.145 23.930 -4.352 1.00 31.81 165 GLU C O 1
ATOM 4464 N N . LYS C 1 166 ? -18.371 24.125 -4.077 1.00 35.63 166 LYS C N 1
ATOM 4465 C CA . LYS C 1 166 ? -18.449 22.803 -3.470 1.00 33.41 166 LYS C CA 1
ATOM 4466 C C . LYS C 1 166 ? -18.208 21.717 -4.507 1.00 33.74 166 LYS C C 1
ATOM 4467 O O . LYS C 1 166 ? -17.457 20.762 -4.259 1.00 28.05 166 LYS C O 1
ATOM 4473 N N . THR C 1 167 ? -18.827 21.850 -5.681 1.00 30.80 167 THR C N 1
ATOM 4474 C CA . THR C 1 167 ? -18.549 20.913 -6.762 1.00 28.19 167 THR C CA 1
ATOM 4475 C C . THR C 1 167 ? -17.084 20.977 -7.173 1.00 29.50 167 THR C C 1
ATOM 4476 O O . THR C 1 167 ? -16.439 19.938 -7.362 1.00 26.66 167 THR C O 1
ATOM 4480 N N . PHE C 1 168 ? -16.532 22.192 -7.275 1.00 28.11 168 PHE C N 1
ATOM 4481 C CA . PHE C 1 168 ? -15.161 22.344 -7.752 1.00 29.36 168 PHE C CA 1
ATOM 4482 C C . PHE C 1 168 ? -14.158 21.764 -6.759 1.00 29.36 168 PHE C C 1
ATOM 4483 O O . PHE C 1 168 ? -13.229 21.054 -7.150 1.00 29.61 168 PHE C O 1
ATOM 4491 N N . ASN C 1 169 ? -14.321 22.062 -5.474 1.00 28.36 169 ASN C N 1
ATOM 4492 C CA . ASN C 1 169 ? -13.304 21.684 -4.496 1.00 32.71 169 ASN C CA 1
ATOM 4493 C C . ASN C 1 169 ? -13.553 20.331 -3.844 1.00 32.41 169 ASN C C 1
ATOM 4494 O O . ASN C 1 169 ? -12.600 19.681 -3.397 1.00 31.93 169 ASN C O 1
ATOM 4499 N N . ASN C 1 170 ? -14.809 19.895 -3.776 1.00 28.45 170 ASN C N 1
ATOM 4500 C CA . ASN C 1 170 ? -15.198 18.692 -3.046 1.00 31.14 170 ASN C CA 1
ATOM 4501 C C . ASN C 1 170 ? -16.293 17.956 -3.819 1.00 29.93 170 ASN C C 1
ATOM 4502 O O . ASN C 1 170 ? -17.394 17.729 -3.318 1.00 26.03 170 ASN C O 1
ATOM 4507 N N . GLN C 1 171 ? -15.989 17.589 -5.071 1.00 26.11 171 GLN C N 1
ATOM 4508 C CA . GLN C 1 171 ? -17.015 17.043 -5.956 1.00 23.66 171 GLN C CA 1
ATOM 4509 C C . GLN C 1 171 ? -17.685 15.801 -5.363 1.00 24.33 171 GLN C C 1
ATOM 4510 O O . GLN C 1 171 ? -18.890 15.584 -5.556 1.00 23.29 171 GLN C O 1
ATOM 4516 N N . SER C 1 172 ? -16.927 14.962 -4.647 1.00 24.54 172 SER C N 1
ATOM 4517 C CA . SER C 1 172 ? -17.507 13.728 -4.126 1.00 25.41 172 SER C CA 1
ATOM 4518 C C . SER C 1 172 ? -18.568 13.993 -3.056 1.00 25.42 172 SER C C 1
ATOM 4519 O O . SER C 1 172 ? -19.363 13.099 -2.756 1.00 28.43 172 SER C O 1
ATOM 4522 N N . GLU C 1 173 ? -18.579 15.183 -2.460 1.00 25.48 173 GLU C N 1
ATOM 4523 C CA . GLU C 1 173 ? -19.667 15.552 -1.557 1.00 26.21 173 GLU C CA 1
ATOM 4524 C C . GLU C 1 173 ? -20.970 15.829 -2.296 1.00 30.03 173 GLU C C 1
ATOM 4525 O O . GLU C 1 173 ? -22.029 15.859 -1.657 1.00 33.52 173 GLU C O 1
ATOM 4527 N N . VAL C 1 174 ? -20.910 16.014 -3.616 1.00 26.23 174 VAL C N 1
ATOM 4528 C CA . VAL C 1 174 ? -22.062 16.404 -4.411 1.00 27.70 174 VAL C CA 1
ATOM 4529 C C . VAL C 1 174 ? -22.558 15.271 -5.306 1.00 27.90 174 VAL C C 1
ATOM 4530 O O . VAL C 1 174 ? -23.773 15.138 -5.507 1.00 27.76 174 VAL C O 1
ATOM 4534 N N . MET C 1 175 ? -21.658 14.439 -5.827 1.00 26.65 175 MET C N 1
ATOM 4535 C CA . MET C 1 175 ? -21.959 13.460 -6.863 1.00 23.09 175 MET C CA 1
ATOM 4536 C C . MET C 1 175 ? -20.815 12.458 -6.920 1.00 21.09 175 MET C C 1
ATOM 4537 O O . MET C 1 175 ? -19.776 12.635 -6.276 1.00 24.71 175 MET C O 1
ATOM 4542 N N . ASN C 1 176 ? -21.014 11.408 -7.714 1.00 21.10 176 ASN C N 1
ATOM 4543 C CA . ASN C 1 176 ? -19.906 10.536 -8.080 1.00 21.01 176 ASN C CA 1
ATOM 4544 C C . ASN C 1 176 ? -18.864 11.325 -8.854 1.00 22.85 176 ASN C C 1
ATOM 4545 O O . ASN C 1 176 ? -19.195 12.209 -9.649 1.00 22.28 176 ASN C O 1
ATOM 4550 N N . ILE C 1 177 ? -17.600 11.008 -8.603 1.00 19.90 177 ILE C N 1
ATOM 4551 C CA . ILE C 1 177 ? -16.497 11.514 -9.406 1.00 19.49 177 ILE C CA 1
ATOM 4552 C C . ILE C 1 177 ? -16.318 10.536 -10.564 1.00 21.14 177 ILE C C 1
ATOM 4553 O O . ILE C 1 177 ? -15.869 9.397 -10.377 1.00 18.96 177 ILE C O 1
ATOM 4558 N N . LEU C 1 178 ? -16.721 10.956 -11.763 1.00 22.19 178 LEU C N 1
ATOM 4559 C CA . LEU C 1 178 ? -16.769 10.081 -12.928 1.00 18.00 178 LEU C CA 1
ATOM 4560 C C . LEU C 1 178 ? -15.830 10.611 -13.997 1.00 23.28 178 LEU C C 1
ATOM 4561 O O . LEU C 1 178 ? -16.058 11.702 -14.524 1.00 22.83 178 LEU C O 1
ATOM 4566 N N . SER C 1 179 ? -14.811 9.854 -14.313 1.00 20.13 179 SER C N 1
ATOM 4567 C CA . SER C 1 179 ? -14.070 10.188 -15.531 1.00 22.62 179 SER C CA 1
ATOM 4568 C C . SER C 1 179 ? -14.751 9.594 -16.766 1.00 21.97 179 SER C C 1
ATOM 4569 O O . SER C 1 179 ? -15.380 8.528 -16.692 1.00 21.73 179 SER C O 1
ATOM 4572 N N . PRO C 1 180 ? -14.666 10.260 -17.927 1.00 21.80 180 PRO C N 1
ATOM 4573 C CA . PRO C 1 180 ? -15.240 9.661 -19.147 1.00 21.77 180 PRO C CA 1
ATOM 4574 C C . PRO C 1 180 ? -14.669 8.291 -19.467 1.00 23.32 180 PRO C C 1
ATOM 4575 O O . PRO C 1 180 ? -15.402 7.414 -19.945 1.00 22.61 180 PRO C O 1
ATOM 4579 N N . GLU C 1 181 ? -13.372 8.076 -19.203 1.00 23.52 181 GLU C N 1
ATOM 4580 C CA . GLU C 1 181 ? -12.769 6.776 -19.499 1.00 25.10 181 GLU C CA 1
ATOM 4581 C C . GLU C 1 181 ? -13.348 5.677 -18.614 1.00 22.18 181 GLU C C 1
ATOM 4582 O O . GLU C 1 181 ? -13.662 4.585 -19.103 1.00 25.70 181 GLU C O 1
ATOM 4584 N N . TYR C 1 182 ? -13.507 5.941 -17.314 1.00 24.37 182 TYR C N 1
ATOM 4585 C CA . TYR C 1 182 ? -14.095 4.911 -16.462 1.00 21.31 182 TYR C CA 1
ATOM 4586 C C . TYR C 1 182 ? -15.551 4.659 -16.828 1.00 23.58 182 TYR C C 1
ATOM 4587 O O . TYR C 1 182 ? -16.027 3.524 -16.718 1.00 24.08 182 TYR C O 1
ATOM 4596 N N . VAL C 1 183 ? -16.270 5.679 -17.295 1.00 20.45 183 VAL C N 1
ATOM 4597 C CA . VAL C 1 183 ? -17.663 5.435 -17.653 1.00 22.51 183 VAL C CA 1
ATOM 4598 C C . VAL C 1 183 ? -17.746 4.578 -18.907 1.00 22.44 183 VAL C C 1
ATOM 4599 O O . VAL C 1 183 ? -18.608 3.701 -19.016 1.00 23.72 183 VAL C O 1
ATOM 4603 N N . GLU C 1 184 ? -16.840 4.789 -19.866 1.00 22.53 184 GLU C N 1
ATOM 4604 C CA . GLU C 1 184 ? -16.811 3.895 -21.020 1.00 23.07 184 GLU C CA 1
ATOM 4605 C C . GLU C 1 184 ? -16.454 2.476 -20.593 1.00 25.82 184 GLU C C 1
ATOM 4606 O O . GLU C 1 184 ? -16.990 1.503 -21.138 1.00 25.65 184 GLU C O 1
ATOM 4612 N N . GLY C 1 185 ? -15.584 2.343 -19.590 1.00 26.41 185 GLY C N 1
ATOM 4613 C CA . GLY C 1 185 ? -15.298 1.022 -19.037 1.00 27.08 185 GLY C CA 1
ATOM 4614 C C . GLY C 1 185 ? -16.504 0.384 -18.368 1.00 28.95 185 GLY C C 1
ATOM 4615 O O . GLY C 1 185 ? -16.717 -0.829 -18.480 1.00 31.25 185 GLY C O 1
ATOM 4616 N N . LEU C 1 186 ? -17.299 1.185 -17.652 1.00 29.33 186 LEU C N 1
ATOM 4617 C CA . LEU C 1 186 ? -18.532 0.678 -17.050 1.00 29.39 186 LEU C CA 1
ATOM 4618 C C . LEU C 1 186 ? -19.519 0.204 -18.115 1.00 30.34 186 LEU C C 1
ATOM 4619 O O . LEU C 1 186 ? -20.187 -0.827 -17.939 1.00 29.82 186 LEU C O 1
ATOM 4624 N N . LEU C 1 187 ? -19.640 0.951 -19.220 1.00 27.77 187 LEU C N 1
ATOM 4625 C CA . LEU C 1 187 ? -20.515 0.521 -20.305 1.00 25.78 187 LEU C CA 1
ATOM 4626 C C . LEU C 1 187 ? -20.029 -0.776 -20.935 1.00 33.30 187 LEU C C 1
ATOM 4627 O O . LEU C 1 187 ? -20.828 -1.683 -21.201 1.00 34.22 187 LEU C O 1
ATOM 4632 N N . LYS C 1 188 ? -18.724 -0.880 -21.197 1.00 30.50 188 LYS C N 1
ATOM 4633 C CA . LYS C 1 188 ? -18.193 -2.092 -21.809 1.00 33.31 188 LYS C CA 1
ATOM 4634 C C . LYS C 1 188 ? -18.407 -3.303 -20.908 1.00 33.34 188 LYS C C 1
ATOM 4635 O O . LYS C 1 188 ? -18.839 -4.364 -21.374 1.00 34.48 188 LYS C O 1
ATOM 4641 N N . GLU C 1 189 ? -18.133 -3.163 -19.611 1.00 32.36 189 GLU C N 1
ATOM 4642 C CA . GLU C 1 189 ? -18.313 -4.293 -18.709 1.00 35.93 189 GLU C CA 1
ATOM 4643 C C . GLU C 1 189 ? -19.780 -4.674 -18.554 1.00 37.28 189 GLU C C 1
ATOM 4644 O O . GLU C 1 189 ? -20.077 -5.826 -18.217 1.00 38.88 189 GLU C O 1
ATOM 4650 N N . SER C 1 190 ? -20.708 -3.745 -18.808 1.00 34.44 190 SER C N 1
ATOM 4651 C CA . SER C 1 190 ? -22.127 -4.092 -18.821 1.00 34.34 190 SER C CA 1
ATOM 4652 C C . SER C 1 190 ? -22.531 -4.916 -20.041 1.00 32.46 190 SER C C 1
ATOM 4653 O O . SER C 1 190 ? -23.598 -5.540 -20.020 1.00 37.44 190 SER C O 1
ATOM 4656 N N . GLY C 1 191 ? -21.727 -4.916 -21.101 1.00 31.67 191 GLY C N 1
ATOM 4657 C CA . GLY C 1 191 ? -21.978 -5.730 -22.279 1.00 32.50 191 GLY C CA 1
ATOM 4658 C C . GLY C 1 191 ? -22.199 -4.972 -23.575 1.00 33.56 191 GLY C C 1
ATOM 4659 O O . GLY C 1 191 ? -22.331 -5.616 -24.625 1.00 33.00 191 GLY C O 1
ATOM 4660 N N . PHE C 1 192 ? -22.238 -3.642 -23.590 1.00 32.30 192 PHE C N 1
ATOM 4661 C CA . PHE C 1 192 ? -22.663 -2.935 -24.793 1.00 34.15 192 PHE C CA 1
ATOM 4662 C C . PHE C 1 192 ? -21.667 -3.108 -25.940 1.00 38.63 192 PHE C C 1
ATOM 4663 O O . PHE C 1 192 ? -20.453 -3.035 -25.747 1.00 40.92 192 PHE C O 1
ATOM 4671 N N . SER C 1 193 ? -22.202 -3.339 -27.148 1.00 42.98 193 SER C N 1
ATOM 4672 C CA . SER C 1 193 ? -21.381 -3.656 -28.318 1.00 46.97 193 SER C CA 1
ATOM 4673 C C . SER C 1 193 ? -20.666 -2.430 -28.858 1.00 45.92 193 SER C C 1
ATOM 4674 O O . SER C 1 193 ? -19.507 -2.515 -29.284 1.00 48.29 193 SER C O 1
ATOM 4677 N N . LYS C 1 194 ? -21.361 -1.299 -28.889 1.00 41.95 194 LYS C N 1
ATOM 4678 C CA . LYS C 1 194 ? -20.909 -0.131 -29.629 1.00 37.47 194 LYS C CA 1
ATOM 4679 C C . LYS C 1 194 ? -21.136 1.091 -28.759 1.00 33.19 194 LYS C C 1
ATOM 4680 O O . LYS C 1 194 ? -22.256 1.319 -28.296 1.00 31.57 194 LYS C O 1
ATOM 4686 N N . ILE C 1 195 ? -20.071 1.857 -28.532 1.00 31.04 195 ILE C N 1
ATOM 4687 C CA . ILE C 1 195 ? -20.076 3.049 -27.695 1.00 25.69 195 ILE C CA 1
ATOM 4688 C C . ILE C 1 195 ? -19.447 4.178 -28.506 1.00 31.89 195 ILE C C 1
ATOM 4689 O O . ILE C 1 195 ? -18.267 4.096 -28.869 1.00 32.79 195 ILE C O 1
ATOM 4694 N N . GLU C 1 196 ? -20.221 5.225 -28.796 1.00 29.31 196 GLU C N 1
ATOM 4695 C CA . GLU C 1 196 ? -19.718 6.354 -29.577 1.00 27.47 196 GLU C CA 1
ATOM 4696 C C . GLU C 1 196 ? -19.969 7.662 -28.832 1.00 26.39 196 GLU C C 1
ATOM 4697 O O . GLU C 1 196 ? -21.121 8.035 -28.581 1.00 24.20 196 GLU C O 1
ATOM 4703 N N . ARG C 1 197 ? -18.901 8.372 -28.498 1.00 24.08 197 ARG C N 1
ATOM 4704 C CA . ARG C 1 197 ? -19.068 9.673 -27.867 1.00 21.69 197 ARG C CA 1
ATOM 4705 C C . ARG C 1 197 ? -19.459 10.703 -28.921 1.00 25.35 197 ARG C C 1
ATOM 4706 O O . ARG C 1 197 ? -18.806 10.804 -29.966 1.00 28.17 197 ARG C O 1
ATOM 4714 N N . ILE C 1 198 ? -20.536 11.452 -28.666 1.00 21.94 198 ILE C N 1
ATOM 4715 C CA . ILE C 1 198 ? -20.989 12.464 -29.612 1.00 23.51 198 ILE C CA 1
ATOM 4716 C C . ILE C 1 198 ? -20.812 13.890 -29.100 1.00 24.57 198 ILE C C 1
ATOM 4717 O O . ILE C 1 198 ? -20.868 14.828 -29.912 1.00 25.50 198 ILE C O 1
ATOM 4722 N N . CYS C 1 199 ? -20.585 14.084 -27.800 1.00 19.89 199 CYS C N 1
ATOM 4723 C CA . CYS C 1 199 ? -20.433 15.401 -27.191 1.00 23.60 199 CYS C CA 1
ATOM 4724 C C . CYS C 1 199 ? -19.435 15.279 -26.049 1.00 27.08 199 CYS C C 1
ATOM 4725 O O . CYS C 1 199 ? -19.567 14.389 -25.205 1.00 24.40 199 CYS C O 1
ATOM 4728 N N . GLU C 1 200 ? -18.445 16.165 -26.010 1.00 22.82 200 GLU C N 1
ATOM 4729 C CA . GLU C 1 200 ? -17.681 16.393 -24.784 1.00 24.81 200 GLU C CA 1
ATOM 4730 C C . GLU C 1 200 ? -17.380 17.881 -24.734 1.00 24.60 200 GLU C C 1
ATOM 4731 O O . GLU C 1 200 ? -16.706 18.401 -25.626 1.00 24.21 200 GLU C O 1
ATOM 4737 N N . VAL C 1 201 ? -17.913 18.567 -23.728 1.00 20.20 201 VAL C N 1
ATOM 4738 C CA . VAL C 1 201 ? -17.755 20.012 -23.574 1.00 22.82 201 VAL C CA 1
ATOM 4739 C C . VAL C 1 201 ? -17.362 20.263 -22.125 1.00 20.95 201 VAL C C 1
ATOM 4740 O O . VAL C 1 201 ? -18.202 20.141 -21.220 1.00 21.67 201 VAL C O 1
ATOM 4744 N N . LEU C 1 202 ? -16.096 20.623 -21.905 1.00 20.58 202 LEU C N 1
ATOM 4745 C CA . LEU C 1 202 ? -15.565 20.733 -20.552 1.00 21.47 202 LEU C CA 1
ATOM 4746 C C . LEU C 1 202 ? -15.961 19.486 -19.762 1.00 18.19 202 LEU C C 1
ATOM 4747 O O . LEU C 1 202 ? -15.702 18.367 -20.202 1.00 20.62 202 LEU C O 1
ATOM 4752 N N . SER C 1 203 ? -16.688 19.672 -18.658 1.00 19.65 203 SER C N 1
ATOM 4753 C CA . SER C 1 203 ? -17.011 18.608 -17.720 1.00 20.27 203 SER C CA 1
ATOM 4754 C C . SER C 1 203 ? -18.283 17.817 -18.077 1.00 22.87 203 SER C C 1
ATOM 4755 O O . SER C 1 203 ? -18.879 17.189 -17.194 1.00 25.01 203 SER C O 1
ATOM 4758 N N . THR C 1 204 ? -18.726 17.830 -19.330 1.00 21.37 204 THR C N 1
ATOM 4759 C CA . THR C 1 204 ? -19.875 17.018 -19.722 1.00 21.10 204 THR C CA 1
ATOM 4760 C C . THR C 1 204 ? -19.503 16.102 -20.874 1.00 21.85 204 THR C C 1
ATOM 4761 O O . THR C 1 204 ? -18.617 16.421 -21.680 1.00 21.95 204 THR C O 1
ATOM 4765 N N . ASP C 1 205 ? -20.194 14.958 -20.937 1.00 19.28 205 ASP C N 1
ATOM 4766 C CA . ASP C 1 205 ? -20.056 13.970 -21.998 1.00 20.09 205 ASP C CA 1
ATOM 4767 C C . ASP C 1 205 ? -21.415 13.376 -22.337 1.00 21.28 205 ASP C C 1
ATOM 4768 O O . ASP C 1 205 ? -22.278 13.247 -21.467 1.00 22.19 205 ASP C O 1
ATOM 4773 N N . MET C 1 206 ? -21.586 12.974 -23.598 1.00 19.50 206 MET C N 1
ATOM 4774 C CA . MET C 1 206 ? -22.771 12.235 -24.015 1.00 18.37 206 MET C CA 1
ATOM 4775 C C . MET C 1 206 ? -22.386 11.177 -25.039 1.00 21.23 206 MET C C 1
ATOM 4776 O O . MET C 1 206 ? -21.601 11.444 -25.956 1.00 21.76 206 MET C O 1
ATOM 4781 N N . TRP C 1 207 ? -22.929 9.972 -24.878 1.00 20.30 207 TRP C N 1
ATOM 4782 C CA . TRP C 1 207 ? -22.632 8.853 -25.757 1.00 21.73 207 TRP C CA 1
ATOM 4783 C C . TRP C 1 207 ? -23.905 8.284 -26.354 1.00 24.13 207 TRP C C 1
ATOM 4784 O O . TRP C 1 207 ? -24.966 8.295 -25.723 1.00 22.39 207 TRP C O 1
ATOM 4795 N N . VAL C 1 208 ? -23.769 7.755 -27.561 1.00 21.19 208 VAL C N 1
ATOM 4796 C CA . VAL C 1 208 ? -24.768 6.895 -28.180 1.00 24.64 208 VAL C CA 1
ATOM 4797 C C . VAL C 1 208 ? -24.281 5.460 -28.050 1.00 27.06 208 VAL C C 1
ATOM 4798 O O . VAL C 1 208 ? -23.154 5.140 -28.435 1.00 26.27 208 VAL C O 1
ATOM 4802 N N . VAL C 1 209 ? -25.116 4.589 -27.500 1.00 24.30 209 VAL C N 1
ATOM 4803 C CA . VAL C 1 209 ? -24.665 3.260 -27.104 1.00 24.23 209 VAL C CA 1
ATOM 4804 C C . VAL C 1 209 ? -25.638 2.224 -27.652 1.00 27.11 209 VAL C C 1
ATOM 4805 O O . VAL C 1 209 ? -26.856 2.410 -27.572 1.00 27.74 209 VAL C O 1
ATOM 4809 N N . ARG C 1 210 ? -25.104 1.147 -28.234 1.00 31.80 210 ARG C N 1
ATOM 4810 C CA . ARG C 1 210 ? -25.916 0.066 -28.781 1.00 34.61 210 ARG C CA 1
ATOM 4811 C C . ARG C 1 210 ? -25.629 -1.225 -28.035 1.00 34.85 210 ARG C C 1
ATOM 4812 O O . ARG C 1 210 ? -24.483 -1.499 -27.676 1.00 36.41 210 ARG C O 1
ATOM 4820 N N . LYS C 1 211 ? -26.679 -2.015 -27.807 1.00 39.07 211 LYS C N 1
ATOM 4821 C CA . LYS C 1 211 ? -26.562 -3.257 -27.045 1.00 41.32 211 LYS C CA 1
ATOM 4822 C C . LYS C 1 211 ? -25.918 -4.362 -27.868 1.00 42.23 211 LYS C C 1
ATOM 4823 O O . LYS C 1 211 ? -26.272 -4.558 -29.031 1.00 44.39 211 LYS C O 1
ATOM 4829 N N . ILE D 1 13 ? -24.430 30.879 -39.809 1.00 45.76 13 ILE D N 1
ATOM 4830 C CA . ILE D 1 13 ? -23.272 30.029 -39.568 1.00 44.14 13 ILE D CA 1
ATOM 4831 C C . ILE D 1 13 ? -23.458 29.167 -38.307 1.00 40.67 13 ILE D C 1
ATOM 4832 O O . ILE D 1 13 ? -22.913 28.058 -38.245 1.00 36.72 13 ILE D O 1
ATOM 4837 N N . ARG D 1 14 ? -24.212 29.633 -37.300 1.00 41.01 14 ARG D N 1
ATOM 4838 C CA . ARG D 1 14 ? -24.566 28.659 -36.265 1.00 43.45 14 ARG D CA 1
ATOM 4839 C C . ARG D 1 14 ? -25.621 27.680 -36.758 1.00 42.64 14 ARG D C 1
ATOM 4840 O O . ARG D 1 14 ? -25.873 26.676 -36.082 1.00 46.12 14 ARG D O 1
ATOM 4848 N N . LYS D 1 15 ? -26.227 27.922 -37.925 1.00 37.47 15 LYS D N 1
ATOM 4849 C CA . LYS D 1 15 ? -27.057 26.884 -38.523 1.00 39.58 15 LYS D CA 1
ATOM 4850 C C . LYS D 1 15 ? -26.228 25.673 -38.928 1.00 36.63 15 LYS D C 1
ATOM 4851 O O . LYS D 1 15 ? -26.780 24.576 -39.050 1.00 34.13 15 LYS D O 1
ATOM 4857 N N . LYS D 1 16 ? -24.919 25.858 -39.144 1.00 36.40 16 LYS D N 1
ATOM 4858 C CA . LYS D 1 16 ? -24.038 24.821 -39.663 1.00 36.69 16 LYS D CA 1
ATOM 4859 C C . LYS D 1 16 ? -22.997 24.327 -38.671 1.00 35.44 16 LYS D C 1
ATOM 4860 O O . LYS D 1 16 ? -22.416 23.262 -38.896 1.00 37.87 16 LYS D O 1
ATOM 4866 N N . VAL D 1 17 ? -22.714 25.079 -37.615 1.00 32.60 17 VAL D N 1
ATOM 4867 C CA . VAL D 1 17 ? -21.628 24.716 -36.713 1.00 35.34 17 VAL D CA 1
ATOM 4868 C C . VAL D 1 17 ? -22.188 24.462 -35.319 1.00 33.43 17 VAL D C 1
ATOM 4869 O O . VAL D 1 17 ? -22.562 25.416 -34.621 1.00 32.76 17 VAL D O 1
ATOM 4873 N N . PRO D 1 18 ? -22.255 23.207 -34.870 1.00 31.73 18 PRO D N 1
ATOM 4874 C CA . PRO D 1 18 ? -22.662 22.946 -33.486 1.00 31.76 18 PRO D CA 1
ATOM 4875 C C . PRO D 1 18 ? -21.754 23.692 -32.522 1.00 31.90 18 PRO D C 1
ATOM 4876 O O . PRO D 1 18 ? -20.555 23.842 -32.773 1.00 32.85 18 PRO D O 1
ATOM 4880 N N . ALA D 1 19 ? -22.338 24.168 -31.418 1.00 26.74 19 ALA D N 1
ATOM 4881 C CA . ALA D 1 19 ? -21.618 24.862 -30.349 1.00 31.51 19 ALA D CA 1
ATOM 4882 C C . ALA D 1 19 ? -20.905 26.140 -30.821 1.00 27.19 19 ALA D C 1
ATOM 4883 O O . ALA D 1 19 ? -19.957 26.594 -30.167 1.00 27.72 19 ALA D O 1
ATOM 4885 N N . TYR D 1 20 ? -21.341 26.744 -31.931 1.00 28.19 20 TYR D N 1
ATOM 4886 C CA . TYR D 1 20 ? -20.734 28.001 -32.366 1.00 29.98 20 TYR D CA 1
ATOM 4887 C C . TYR D 1 20 ? -20.769 29.039 -31.249 1.00 29.43 20 TYR D C 1
ATOM 4888 O O . TYR D 1 20 ? -19.724 29.546 -30.806 1.00 27.90 20 TYR D O 1
ATOM 4897 N N . ASP D 1 21 ? -21.975 29.370 -30.781 1.00 29.73 21 ASP D N 1
ATOM 4898 C CA . ASP D 1 21 ? -22.090 30.360 -29.713 1.00 27.10 21 ASP D CA 1
ATOM 4899 C C . ASP D 1 21 ? -21.457 29.853 -28.428 1.00 28.01 21 ASP D C 1
ATOM 4900 O O . ASP D 1 21 ? -20.860 30.627 -27.673 1.00 23.76 21 ASP D O 1
ATOM 4905 N N . LEU D 1 22 ? -21.605 28.556 -28.162 1.00 28.16 22 LEU D N 1
ATOM 4906 C CA . LEU D 1 22 ? -21.073 27.978 -26.937 1.00 28.25 22 LEU D CA 1
ATOM 4907 C C . LEU D 1 22 ? -19.553 28.056 -26.899 1.00 22.40 22 LEU D C 1
ATOM 4908 O O . LEU D 1 22 ? -18.977 28.395 -25.861 1.00 27.42 22 LEU D O 1
ATOM 4913 N N . MET D 1 23 ? -18.886 27.752 -28.018 1.00 28.81 23 MET D N 1
ATOM 4914 C CA . MET D 1 23 ? -17.429 27.840 -28.054 1.00 27.12 23 MET D CA 1
ATOM 4915 C C . MET D 1 23 ? -16.965 29.259 -27.735 1.00 23.55 23 MET D C 1
ATOM 4916 O O . MET D 1 23 ? -15.992 29.458 -26.993 1.00 23.95 23 MET D O 1
ATOM 4918 N N . LEU D 1 24 ? -17.650 30.263 -28.295 1.00 25.50 24 LEU D N 1
ATOM 4919 C CA . LEU D 1 24 ? -17.292 31.649 -28.012 1.00 24.78 24 LEU D CA 1
ATOM 4920 C C . LEU D 1 24 ? -17.527 31.999 -26.543 1.00 23.95 24 LEU D C 1
ATOM 4921 O O . LEU D 1 24 ? -16.688 32.649 -25.906 1.00 26.04 24 LEU D O 1
ATOM 4926 N N . GLU D 1 25 ? -18.657 31.563 -25.983 1.00 25.97 25 GLU D N 1
ATOM 4927 C CA . GLU D 1 25 ? -18.938 31.855 -24.584 1.00 25.02 25 GLU D CA 1
ATOM 4928 C C . GLU D 1 25 ? -17.874 31.245 -23.679 1.00 25.24 25 GLU D C 1
ATOM 4929 O O . GLU D 1 25 ? -17.433 31.878 -22.717 1.00 25.63 25 GLU D O 1
ATOM 4935 N N . ILE D 1 26 ? -17.418 30.034 -24.005 1.00 25.84 26 ILE D N 1
ATOM 4936 C CA . ILE D 1 26 ? -16.410 29.373 -23.179 1.00 24.61 26 ILE D CA 1
ATOM 4937 C C . ILE D 1 26 ? -15.080 30.121 -23.252 1.00 24.90 26 ILE D C 1
ATOM 4938 O O . ILE D 1 26 ? -14.418 30.339 -22.230 1.00 25.55 26 ILE D O 1
ATOM 4943 N N . ILE D 1 27 ? -14.687 30.563 -24.452 1.00 25.14 27 ILE D N 1
ATOM 4944 C CA . ILE D 1 27 ? -13.445 31.325 -24.589 1.00 25.34 27 ILE D CA 1
ATOM 4945 C C . ILE D 1 27 ? -13.482 32.582 -23.729 1.00 25.31 27 ILE D C 1
ATOM 4946 O O . ILE D 1 27 ? -12.578 32.836 -22.921 1.00 25.06 27 ILE D O 1
ATOM 4951 N N . PHE D 1 28 ? -14.520 33.397 -23.902 1.00 25.94 28 PHE D N 1
ATOM 4952 C CA . PHE D 1 28 ? -14.484 34.723 -23.306 1.00 27.73 28 PHE D CA 1
ATOM 4953 C C . PHE D 1 28 ? -14.924 34.719 -21.847 1.00 31.73 28 PHE D C 1
ATOM 4954 O O . PHE D 1 28 ? -14.473 35.567 -21.073 1.00 35.76 28 PHE D O 1
ATOM 4962 N N . ASN D 1 29 ? -15.755 33.765 -21.437 1.00 29.38 29 ASN D N 1
ATOM 4963 C CA . ASN D 1 29 ? -16.212 33.735 -20.053 1.00 31.84 29 ASN D CA 1
ATOM 4964 C C . ASN D 1 29 ? -15.405 32.793 -19.164 1.00 36.12 29 ASN D C 1
ATOM 4965 O O . ASN D 1 29 ? -15.568 32.843 -17.934 1.00 35.92 29 ASN D O 1
ATOM 4970 N N . SER D 1 30 ? -14.518 31.972 -19.736 1.00 27.17 30 SER D N 1
ATOM 4971 C CA . SER D 1 30 ? -13.755 31.023 -18.925 1.00 26.69 30 SER D CA 1
ATOM 4972 C C . SER D 1 30 ? -12.277 30.939 -19.294 1.00 24.81 30 SER D C 1
ATOM 4973 O O . SER D 1 30 ? -11.415 31.254 -18.469 1.00 26.72 30 SER D O 1
ATOM 4976 N N . ILE D 1 31 ? -11.961 30.475 -20.506 1.00 26.83 31 ILE D N 1
ATOM 4977 C CA . ILE D 1 31 ? -10.580 30.100 -20.815 1.00 24.39 31 ILE D CA 1
ATOM 4978 C C . ILE D 1 31 ? -9.650 31.286 -20.649 1.00 25.08 31 ILE D C 1
ATOM 4979 O O . ILE D 1 31 ? -8.573 31.176 -20.051 1.00 27.21 31 ILE D O 1
ATOM 4984 N N . LEU D 1 32 ? -10.037 32.433 -21.214 1.00 26.66 32 LEU D N 1
ATOM 4985 C CA . LEU D 1 32 ? -9.154 33.594 -21.179 1.00 27.42 32 LEU D CA 1
ATOM 4986 C C . LEU D 1 32 ? -8.994 34.134 -19.763 1.00 32.18 32 LEU D C 1
ATOM 4987 O O . LEU D 1 32 ? -7.911 34.609 -19.405 1.00 33.91 32 LEU D O 1
ATOM 4992 N N . LYS D 1 33 ? -10.045 34.053 -18.941 1.00 33.62 33 LYS D N 1
ATOM 4993 C CA . LYS D 1 33 ? -9.911 34.439 -17.538 1.00 35.83 33 LYS D CA 1
ATOM 4994 C C . LYS D 1 33 ? -8.875 33.584 -16.825 1.00 34.00 33 LYS D C 1
ATOM 4995 O O . LYS D 1 33 ? -8.087 34.089 -16.020 1.00 38.93 33 LYS D O 1
ATOM 5001 N N . ILE D 1 34 ? -8.858 32.283 -17.114 1.00 31.52 34 ILE D N 1
ATOM 5002 C CA . ILE D 1 34 ? -8.000 31.358 -16.386 1.00 31.90 34 ILE D CA 1
ATOM 5003 C C . ILE D 1 34 ? -6.576 31.363 -16.934 1.00 35.99 34 ILE D C 1
ATOM 5004 O O . ILE D 1 34 ? -5.610 31.248 -16.172 1.00 37.42 34 ILE D O 1
ATOM 5009 N N . GLU D 1 35 ? -6.414 31.500 -18.252 1.00 30.19 35 GLU D N 1
ATOM 5010 C CA . GLU D 1 35 ? -5.123 31.283 -18.888 1.00 32.16 35 GLU D CA 1
ATOM 5011 C C . GLU D 1 35 ? -4.325 32.555 -19.149 1.00 31.87 35 GLU D C 1
ATOM 5012 O O . GLU D 1 35 ? -3.150 32.450 -19.520 1.00 34.00 35 GLU D O 1
ATOM 5018 N N . THR D 1 36 ? -4.912 33.743 -18.979 1.00 33.20 36 THR D N 1
ATOM 5019 C CA . THR D 1 36 ? -4.199 34.984 -19.258 1.00 34.45 36 THR D CA 1
ATOM 5020 C C . THR D 1 36 ? -4.370 35.987 -18.122 1.00 40.53 36 THR D C 1
ATOM 5021 O O . THR D 1 36 ? -5.373 35.983 -17.406 1.00 38.64 36 THR D O 1
ATOM 5025 N N . ASP D 1 37 ? -3.346 36.822 -17.956 1.00 42.39 37 ASP D N 1
ATOM 5026 C CA . ASP D 1 37 ? -3.382 38.034 -17.145 1.00 46.65 37 ASP D CA 1
ATOM 5027 C C . ASP D 1 37 ? -3.424 39.223 -18.094 1.00 44.59 37 ASP D C 1
ATOM 5028 O O . ASP D 1 37 ? -2.549 39.355 -18.954 1.00 42.63 37 ASP D O 1
ATOM 5033 N N . ILE D 1 38 ? -4.427 40.092 -17.946 1.00 43.67 38 ILE D N 1
ATOM 5034 C CA . ILE D 1 38 ? -4.546 41.195 -18.897 1.00 44.01 38 ILE D CA 1
ATOM 5035 C C . ILE D 1 38 ? -3.331 42.117 -18.846 1.00 46.32 38 ILE D C 1
ATOM 5036 O O . ILE D 1 38 ? -3.066 42.839 -19.812 1.00 45.03 38 ILE D O 1
ATOM 5041 N N . SER D 1 39 ? -2.571 42.096 -17.749 1.00 42.21 39 SER D N 1
ATOM 5042 C CA . SER D 1 39 ? -1.389 42.947 -17.666 1.00 45.20 39 SER D CA 1
ATOM 5043 C C . SER D 1 39 ? -0.289 42.459 -18.598 1.00 45.54 39 SER D C 1
ATOM 5044 O O . SER D 1 39 ? 0.449 43.269 -19.168 1.00 44.51 39 SER D O 1
ATOM 5047 N N . GLN D 1 40 ? -0.156 41.142 -18.769 1.00 42.95 40 GLN D N 1
ATOM 5048 C CA . GLN D 1 40 ? 0.927 40.599 -19.579 1.00 44.59 40 GLN D CA 1
ATOM 5049 C C . GLN D 1 40 ? 0.559 40.448 -21.053 1.00 44.78 40 GLN D C 1
ATOM 5050 O O . GLN D 1 40 ? 1.428 40.094 -21.860 1.00 43.24 40 GLN D O 1
ATOM 5056 N N . ILE D 1 41 ? -0.688 40.720 -21.429 1.00 42.73 41 ILE D N 1
ATOM 5057 C CA . ILE D 1 41 ? -1.128 40.576 -22.813 1.00 44.17 41 ILE D CA 1
ATOM 5058 C C . ILE D 1 41 ? -0.911 41.919 -23.502 1.00 39.34 41 ILE D C 1
ATOM 5059 O O . ILE D 1 41 ? -1.713 42.843 -23.360 1.00 35.47 41 ILE D O 1
ATOM 5064 N N . LYS D 1 42 ? 0.172 42.016 -24.269 1.00 38.89 42 LYS D N 1
ATOM 5065 C CA . LYS D 1 42 ? 0.472 43.208 -25.051 1.00 40.82 42 LYS D CA 1
ATOM 5066 C C . LYS D 1 42 ? -0.091 43.128 -26.469 1.00 37.13 42 LYS D C 1
ATOM 5067 O O . LYS D 1 42 ? -0.810 44.032 -26.906 1.00 36.57 42 LYS D O 1
ATOM 5073 N N . ASN D 1 43 ? 0.218 42.051 -27.191 1.00 35.50 43 ASN D N 1
ATOM 5074 C CA . ASN D 1 43 ? -0.158 41.896 -28.590 1.00 33.26 43 ASN D CA 1
ATOM 5075 C C . ASN D 1 43 ? -1.019 40.652 -28.773 1.00 30.36 43 ASN D C 1
ATOM 5076 O O . ASN D 1 43 ? -0.637 39.565 -28.335 1.00 33.04 43 ASN D O 1
ATOM 5081 N N . ILE D 1 44 ? -2.155 40.814 -29.448 1.00 28.72 44 ILE D N 1
ATOM 5082 C CA . ILE D 1 44 ? -3.084 39.731 -29.752 1.00 25.04 44 ILE D CA 1
ATOM 5083 C C . ILE D 1 44 ? -3.180 39.558 -31.264 1.00 27.46 44 ILE D C 1
ATOM 5084 O O . ILE D 1 44 ? -3.380 40.536 -31.995 1.00 27.82 44 ILE D O 1
ATOM 5089 N N . LEU D 1 45 ? -3.079 38.314 -31.730 1.00 25.35 45 LEU D N 1
ATOM 5090 C CA . LEU D 1 45 ? -3.197 38.009 -33.151 1.00 25.20 45 LEU D CA 1
ATOM 5091 C C . LEU D 1 45 ? -4.545 37.348 -33.393 1.00 30.15 45 LEU D C 1
ATOM 5092 O O . LEU D 1 45 ? -4.801 36.248 -32.877 1.00 28.45 45 LEU D O 1
ATOM 5097 N N . SER D 1 46 ? -5.410 38.017 -34.155 1.00 23.42 46 SER D N 1
ATOM 5098 C CA . SER D 1 46 ? -6.687 37.440 -34.563 1.00 23.49 46 SER D CA 1
ATOM 5099 C C . SER D 1 46 ? -6.599 37.063 -36.041 1.00 25.56 46 SER D C 1
ATOM 5100 O O . SER D 1 46 ? -6.416 37.938 -36.895 1.00 25.42 46 SER D O 1
ATOM 5103 N N . ILE D 1 47 ? -6.745 35.769 -36.342 1.00 24.21 47 ILE D N 1
ATOM 5104 C CA . ILE D 1 47 ? -6.666 35.261 -37.711 1.00 22.96 47 ILE D CA 1
ATOM 5105 C C . ILE D 1 47 ? -8.055 34.833 -38.153 1.00 25.01 47 ILE D C 1
ATOM 5106 O O . ILE D 1 47 ? -8.661 33.956 -37.530 1.00 24.23 47 ILE D O 1
ATOM 5111 N N . GLY D 1 48 ? -8.566 35.447 -39.222 1.00 22.31 48 GLY D N 1
ATOM 5112 C CA . GLY D 1 48 ? -9.861 35.070 -39.764 1.00 25.05 48 GLY D CA 1
ATOM 5113 C C . GLY D 1 48 ? -11.034 35.326 -38.843 1.00 23.73 48 GLY D C 1
ATOM 5114 O O . GLY D 1 48 ? -12.085 34.696 -38.996 1.00 28.05 48 GLY D O 1
ATOM 5115 N N . GLY D 1 49 ? -10.892 36.251 -37.899 1.00 26.16 49 GLY D N 1
ATOM 5116 C CA . GLY D 1 49 ? -11.918 36.436 -36.893 1.00 30.13 49 GLY D CA 1
ATOM 5117 C C . GLY D 1 49 ? -13.131 37.179 -37.422 1.00 30.19 49 GLY D C 1
ATOM 5118 O O . GLY D 1 49 ? -13.054 37.983 -38.349 1.00 30.85 49 GLY D O 1
ATOM 5119 N N . GLN D 1 50 ? -14.279 36.876 -36.831 1.00 29.27 50 GLN D N 1
ATOM 5120 C CA . GLN D 1 50 ? -15.482 37.659 -37.059 1.00 34.20 50 GLN D CA 1
ATOM 5121 C C . GLN D 1 50 ? -15.521 38.834 -36.082 1.00 30.40 50 GLN D C 1
ATOM 5122 O O . GLN D 1 50 ? -14.770 38.895 -35.103 1.00 30.37 50 GLN D O 1
ATOM 5128 N N . SER D 1 51 ? -16.421 39.781 -36.358 1.00 33.87 51 SER D N 1
ATOM 5129 C CA . SER D 1 51 ? -16.461 41.004 -35.566 1.00 33.59 51 SER D CA 1
ATOM 5130 C C . SER D 1 51 ? -16.790 40.737 -34.099 1.00 35.53 51 SER D C 1
ATOM 5131 O O . SER D 1 51 ? -16.322 41.472 -33.223 1.00 33.76 51 SER D O 1
ATOM 5134 N N . PHE D 1 52 ? -17.570 39.688 -33.799 1.00 38.92 52 PHE D N 1
ATOM 5135 C CA . PHE D 1 52 ? -17.885 39.395 -32.399 1.00 35.82 52 PHE D CA 1
ATOM 5136 C C . PHE D 1 52 ? -16.623 39.058 -31.605 1.00 37.44 52 PHE D C 1
ATOM 5137 O O . PHE D 1 52 ? -16.421 39.579 -30.499 1.00 33.87 52 PHE D O 1
ATOM 5145 N N . GLU D 1 53 ? -15.762 38.181 -32.151 1.00 30.96 53 GLU D N 1
ATOM 5146 C CA . GLU D 1 53 ? -14.481 37.892 -31.500 1.00 32.48 53 GLU D CA 1
ATOM 5147 C C . GLU D 1 53 ? -13.661 39.158 -31.297 1.00 32.72 53 GLU D C 1
ATOM 5148 O O . GLU D 1 53 ? -13.110 39.387 -30.213 1.00 34.59 53 GLU D O 1
ATOM 5154 N N . VAL D 1 54 ? -13.527 39.973 -32.351 1.00 31.26 54 VAL D N 1
ATOM 5155 C CA . VAL D 1 54 ? -12.710 41.180 -32.248 1.00 34.39 54 VAL D CA 1
ATOM 5156 C C . VAL D 1 54 ? -13.256 42.092 -31.158 1.00 33.07 54 VAL D C 1
ATOM 5157 O O . VAL D 1 54 ? -12.512 42.573 -30.295 1.00 33.08 54 VAL D O 1
ATOM 5161 N N . LYS D 1 55 ? -14.572 42.324 -31.172 1.00 33.17 55 LYS D N 1
ATOM 5162 C CA . LYS D 1 55 ? -15.196 43.177 -30.162 1.00 35.83 55 LYS D CA 1
ATOM 5163 C C . LYS D 1 55 ? -14.929 42.664 -28.752 1.00 38.08 55 LYS D C 1
ATOM 5164 O O . LYS D 1 55 ? -14.534 43.431 -27.870 1.00 37.33 55 LYS D O 1
ATOM 5170 N N . ASN D 1 56 ? -15.111 41.361 -28.522 1.00 36.92 56 ASN D N 1
ATOM 5171 C CA . ASN D 1 56 ? -14.886 40.837 -27.177 1.00 37.90 56 ASN D CA 1
ATOM 5172 C C . ASN D 1 56 ? -13.414 40.902 -26.782 1.00 37.37 56 ASN D C 1
ATOM 5173 O O . ASN D 1 56 ? -13.091 41.249 -25.639 1.00 40.02 56 ASN D O 1
ATOM 5178 N N . LEU D 1 57 ? -12.500 40.582 -27.707 1.00 34.66 57 LEU D N 1
ATOM 5179 C CA . LEU D 1 57 ? -11.079 40.740 -27.411 1.00 35.94 57 LEU D CA 1
ATOM 5180 C C . LEU D 1 57 ? -10.754 42.190 -27.074 1.00 35.92 57 LEU D C 1
ATOM 5181 O O . LEU D 1 57 ? -9.939 42.464 -26.183 1.00 36.02 57 LEU D O 1
ATOM 5186 N N . SER D 1 58 ? -11.385 43.133 -27.781 1.00 36.71 58 SER D N 1
ATOM 5187 C CA . SER D 1 58 ? -11.075 44.544 -27.572 1.00 41.09 58 SER D CA 1
ATOM 5188 C C . SER D 1 58 ? -11.508 45.014 -26.187 1.00 40.11 58 SER D C 1
ATOM 5189 O O . SER D 1 58 ? -10.776 45.756 -25.524 1.00 43.87 58 SER D O 1
ATOM 5192 N N . LYS D 1 59 ? -12.692 44.592 -25.734 1.00 38.67 59 LYS D N 1
ATOM 5193 C CA . LYS D 1 59 ? -13.186 45.025 -24.429 1.00 43.30 59 LYS D CA 1
ATOM 5194 C C . LYS D 1 59 ? -12.363 44.408 -23.304 1.00 44.22 59 LYS D C 1
ATOM 5195 O O . LYS D 1 59 ? -11.934 45.109 -22.378 1.00 46.49 59 LYS D O 1
ATOM 5201 N N . ILE D 1 60 ? -12.122 43.096 -23.376 1.00 40.44 60 ILE D N 1
ATOM 5202 C CA . ILE D 1 60 ? -11.362 42.405 -22.335 1.00 40.93 60 ILE D CA 1
ATOM 5203 C C . ILE D 1 60 ? -9.947 42.964 -22.235 1.00 39.26 60 ILE D C 1
ATOM 5204 O O . ILE D 1 60 ? -9.420 43.170 -21.132 1.00 38.80 60 ILE D O 1
ATOM 5209 N N . TYR D 1 61 ? -9.303 43.201 -23.380 1.00 36.48 61 TYR D N 1
ATOM 5210 C CA . TYR D 1 61 ? -7.917 43.653 -23.408 1.00 38.32 61 TYR D CA 1
ATOM 5211 C C . TYR D 1 61 ? -7.802 45.032 -24.047 1.00 42.37 61 TYR D C 1
ATOM 5212 O O . TYR D 1 61 ? -7.122 45.187 -25.069 1.00 39.25 61 TYR D O 1
ATOM 5221 N N . ASN D 1 62 ? -8.444 46.041 -23.448 1.00 43.35 62 ASN D N 1
ATOM 5222 C CA . ASN D 1 62 ? -8.445 47.377 -24.046 1.00 46.47 62 ASN D CA 1
ATOM 5223 C C . ASN D 1 62 ? -7.048 47.995 -24.094 1.00 44.49 62 ASN D C 1
ATOM 5224 O O . ASN D 1 62 ? -6.777 48.817 -24.976 1.00 46.67 62 ASN D O 1
ATOM 5229 N N . ASN D 1 63 ? -6.146 47.611 -23.193 1.00 43.36 63 ASN D N 1
ATOM 5230 C CA . ASN D 1 63 ? -4.777 48.102 -23.261 1.00 46.30 63 ASN D CA 1
ATOM 5231 C C . ASN D 1 63 ? -3.921 47.347 -24.267 1.00 42.35 63 ASN D C 1
ATOM 5232 O O . ASN D 1 63 ? -2.740 47.674 -24.414 1.00 44.37 63 ASN D O 1
ATOM 5237 N N . SER D 1 64 ? -4.476 46.361 -24.964 1.00 40.23 64 SER D N 1
ATOM 5238 C CA . SER D 1 64 ? -3.715 45.547 -25.899 1.00 39.87 64 SER D CA 1
ATOM 5239 C C . SER D 1 64 ? -3.924 46.028 -27.329 1.00 36.62 64 SER D C 1
ATOM 5240 O O . SER D 1 64 ? -4.952 46.624 -27.662 1.00 39.09 64 SER D O 1
ATOM 5243 N N . LYS D 1 65 ? -2.945 45.738 -28.176 1.00 35.86 65 LYS D N 1
ATOM 5244 C CA . LYS D 1 65 ? -3.075 45.924 -29.615 1.00 33.25 65 LYS D CA 1
ATOM 5245 C C . LYS D 1 65 ? -3.526 44.607 -30.242 1.00 32.62 65 LYS D C 1
ATOM 5246 O O . LYS D 1 65 ? -2.861 43.580 -30.080 1.00 32.91 65 LYS D O 1
ATOM 5252 N N . ILE D 1 66 ? -4.637 44.643 -30.966 1.00 29.33 66 ILE D N 1
ATOM 5253 C CA . ILE D 1 66 ? -5.185 43.473 -31.646 1.00 28.85 66 ILE D CA 1
ATOM 5254 C C . ILE D 1 66 ? -4.856 43.591 -33.134 1.00 28.04 66 ILE D C 1
ATOM 5255 O O . ILE D 1 66 ? -5.334 44.511 -33.810 1.00 29.63 66 ILE D O 1
ATOM 5260 N N . THR D 1 67 ? -4.063 42.649 -33.649 1.00 25.67 67 THR D N 1
ATOM 5261 C CA . THR D 1 67 ? -3.724 42.577 -35.068 1.00 27.00 67 THR D CA 1
ATOM 5262 C C . THR D 1 67 ? -4.730 41.673 -35.769 1.00 26.70 67 THR D C 1
ATOM 5263 O O . THR D 1 67 ? -4.900 40.510 -35.379 1.00 26.86 67 THR D O 1
ATOM 5267 N N . ILE D 1 68 ? -5.382 42.203 -36.798 1.00 22.62 68 ILE D N 1
ATOM 5268 C CA . ILE D 1 68 ? -6.466 41.538 -37.515 1.00 21.70 68 ILE D CA 1
ATOM 5269 C C . ILE D 1 68 ? -5.959 41.121 -38.894 1.00 24.93 68 ILE D C 1
ATOM 5270 O O . ILE D 1 68 ? -5.605 41.978 -39.715 1.00 23.00 68 ILE D O 1
ATOM 5275 N N . ILE D 1 69 ? -5.957 39.812 -39.177 1.00 21.54 69 ILE D N 1
ATOM 5276 C CA . ILE D 1 69 ? -5.577 39.307 -40.494 1.00 21.45 69 ILE D CA 1
ATOM 5277 C C . ILE D 1 69 ? -6.712 38.442 -41.028 1.00 22.11 69 ILE D C 1
ATOM 5278 O O . ILE D 1 69 ? -7.199 37.545 -40.327 1.00 25.42 69 ILE D O 1
ATOM 5283 N N . GLU D 1 70 ? -7.153 38.730 -42.244 1.00 21.70 70 GLU D N 1
ATOM 5284 C CA . GLU D 1 70 ? -8.265 38.049 -42.890 1.00 22.61 70 GLU D CA 1
ATOM 5285 C C . GLU D 1 70 ? -7.795 37.415 -44.195 1.00 28.24 70 GLU D C 1
ATOM 5286 O O . GLU D 1 70 ? -6.807 37.864 -44.791 1.00 27.81 70 GLU D O 1
ATOM 5292 N N . PRO D 1 71 ? -8.488 36.373 -44.672 1.00 29.16 71 PRO D N 1
ATOM 5293 C CA . PRO D 1 71 ? -8.031 35.669 -45.885 1.00 27.70 71 PRO D CA 1
ATOM 5294 C C . PRO D 1 71 ? -8.241 36.447 -47.166 1.00 28.17 71 PRO D C 1
ATOM 5295 O O . PRO D 1 71 ? -7.704 36.039 -48.207 1.00 29.53 71 PRO D O 1
ATOM 5299 N N . SER D 1 72 ? -9.000 37.539 -47.139 1.00 27.62 72 SER D N 1
ATOM 5300 C CA . SER D 1 72 ? -9.190 38.332 -48.345 1.00 30.30 72 SER D CA 1
ATOM 5301 C C . SER D 1 72 ? -9.452 39.776 -47.960 1.00 28.99 72 SER D C 1
ATOM 5302 O O . SER D 1 72 ? -9.870 40.079 -46.839 1.00 31.07 72 SER D O 1
ATOM 5305 N N . GLU D 1 73 ? -9.184 40.669 -48.910 1.00 28.14 73 GLU D N 1
ATOM 5306 C CA . GLU D 1 73 ? -9.536 42.069 -48.713 1.00 31.29 73 GLU D CA 1
ATOM 5307 C C . GLU D 1 73 ? -11.041 42.239 -48.505 1.00 32.38 73 GLU D C 1
ATOM 5308 O O . GLU D 1 73 ? -11.472 43.086 -47.712 1.00 30.67 73 GLU D O 1
ATOM 5314 N N . ILE D 1 74 ? -11.858 41.442 -49.204 1.00 31.58 74 ILE D N 1
ATOM 5315 C CA . ILE D 1 74 ? -13.309 41.553 -49.035 1.00 30.69 74 ILE D CA 1
ATOM 5316 C C . ILE D 1 74 ? -13.700 41.288 -47.585 1.00 32.96 74 ILE D C 1
ATOM 5317 O O . ILE D 1 74 ? -14.453 42.057 -46.975 1.00 30.98 74 ILE D O 1
ATOM 5322 N N . MET D 1 75 ? -13.182 40.200 -47.006 1.00 28.20 75 MET D N 1
ATOM 5323 C CA . MET D 1 75 ? -13.509 39.893 -45.617 1.00 32.09 75 MET D CA 1
ATOM 5324 C C . MET D 1 75 ? -12.911 40.920 -44.662 1.00 31.00 75 MET D C 1
ATOM 5325 O O . MET D 1 75 ? -13.532 41.263 -43.649 1.00 29.48 75 MET D O 1
ATOM 5330 N N . LEU D 1 76 ? -11.702 41.411 -44.957 1.00 26.87 76 LEU D N 1
ATOM 5331 C CA . LEU D 1 76 ? -11.101 42.440 -44.111 1.00 24.69 76 LEU D CA 1
ATOM 5332 C C . LEU D 1 76 ? -12.000 43.670 -44.037 1.00 28.76 76 LEU D C 1
ATOM 5333 O O . LEU D 1 76 ? -12.197 44.250 -42.961 1.00 27.19 76 LEU D O 1
ATOM 5338 N N . ASN D 1 77 ? -12.578 44.060 -45.166 1.00 26.02 77 ASN D N 1
ATOM 5339 C CA . ASN D 1 77 ? -13.388 45.272 -45.174 1.00 35.03 77 ASN D CA 1
ATOM 5340 C C . ASN D 1 77 ? -14.682 45.087 -44.389 1.00 32.58 77 ASN D C 1
ATOM 5341 O O . ASN D 1 77 ? -15.104 45.993 -43.665 1.00 33.19 77 ASN D O 1
ATOM 5346 N N . ILE D 1 78 ? -15.316 43.918 -44.502 1.00 31.25 78 ILE D N 1
ATOM 5347 C CA . ILE D 1 78 ? -16.526 43.654 -43.719 1.00 30.96 78 ILE D CA 1
ATOM 5348 C C . ILE D 1 78 ? -16.242 43.831 -42.233 1.00 35.57 78 ILE D C 1
ATOM 5349 O O . ILE D 1 78 ? -16.972 44.527 -41.519 1.00 37.33 78 ILE D O 1
ATOM 5354 N N . VAL D 1 79 ? -15.150 43.234 -41.754 1.00 33.89 79 VAL D N 1
ATOM 5355 C CA . VAL D 1 79 ? -14.828 43.298 -40.332 1.00 36.34 79 VAL D CA 1
ATOM 5356 C C . VAL D 1 79 ? -14.461 44.718 -39.919 1.00 35.50 79 VAL D C 1
ATOM 5357 O O . VAL D 1 79 ? -14.820 45.169 -38.825 1.00 34.58 79 VAL D O 1
ATOM 5361 N N . LYS D 1 80 ? -13.730 45.434 -40.779 1.00 34.04 80 LYS D N 1
ATOM 5362 C CA . LYS D 1 80 ? -13.390 46.831 -40.510 1.00 37.00 80 LYS D CA 1
ATOM 5363 C C . LYS D 1 80 ? -14.642 47.690 -40.353 1.00 39.36 80 LYS D C 1
ATOM 5364 O O . LYS D 1 80 ? -14.723 48.523 -39.441 1.00 41.08 80 LYS D O 1
ATOM 5370 N N . ASN D 1 81 ? -15.624 47.512 -41.238 1.00 36.80 81 ASN D N 1
ATOM 5371 C CA . ASN D 1 81 ? -16.862 48.278 -41.115 1.00 41.70 81 ASN D CA 1
ATOM 5372 C C . ASN D 1 81 ? -17.559 47.984 -39.795 1.00 43.59 81 ASN D C 1
ATOM 5373 O O . ASN D 1 81 ? -18.035 48.902 -39.118 1.00 48.11 81 ASN D O 1
ATOM 5378 N N . GLU D 1 82 ? -17.598 46.714 -39.396 1.00 41.85 82 GLU D N 1
ATOM 5379 C CA . GLU D 1 82 ? -18.290 46.337 -38.172 1.00 39.16 82 GLU D CA 1
ATOM 5380 C C . GLU D 1 82 ? -17.532 46.725 -36.908 1.00 41.78 82 GLU D C 1
ATOM 5381 O O . GLU D 1 82 ? -18.111 46.639 -35.821 1.00 48.95 82 GLU D O 1
ATOM 5387 N N . CYS D 1 83 ? -16.269 47.167 -37.011 1.00 39.90 83 CYS D N 1
ATOM 5388 C CA . CYS D 1 83 ? -15.482 47.528 -35.832 1.00 41.21 83 CYS D CA 1
ATOM 5389 C C . CYS D 1 83 ? -14.889 48.931 -35.931 1.00 41.65 83 CYS D C 1
ATOM 5390 O O . CYS D 1 83 ? -13.879 49.214 -35.282 1.00 40.56 83 CYS D O 1
ATOM 5393 N N . LYS D 1 84 ? -15.490 49.824 -36.729 1.00 45.48 84 LYS D N 1
ATOM 5394 C CA . LYS D 1 84 ? -14.847 51.115 -36.991 1.00 48.06 84 LYS D CA 1
ATOM 5395 C C . LYS D 1 84 ? -14.704 51.979 -35.740 1.00 49.48 84 LYS D C 1
ATOM 5396 O O . LYS D 1 84 ? -13.886 52.905 -35.736 1.00 53.08 84 LYS D O 1
ATOM 5402 N N . ASN D 1 85 ? -15.459 51.692 -34.680 1.00 49.50 85 ASN D N 1
ATOM 5403 C CA . ASN D 1 85 ? -15.377 52.489 -33.461 1.00 51.72 85 ASN D CA 1
ATOM 5404 C C . ASN D 1 85 ? -14.255 52.050 -32.528 1.00 51.52 85 ASN D C 1
ATOM 5405 O O . ASN D 1 85 ? -13.805 52.858 -31.707 1.00 50.45 85 ASN D O 1
ATOM 5410 N N . LEU D 1 86 ? -13.788 50.807 -32.637 1.00 45.91 86 LEU D N 1
ATOM 5411 C CA . LEU D 1 86 ? -12.742 50.314 -31.747 1.00 44.71 86 LEU D CA 1
ATOM 5412 C C . LEU D 1 86 ? -11.415 50.993 -32.054 1.00 42.92 86 LEU D C 1
ATOM 5413 O O . LEU D 1 86 ? -11.102 51.282 -33.212 1.00 44.23 86 LEU D O 1
ATOM 5418 N N . LYS D 1 87 ? -10.619 51.227 -31.014 1.00 43.23 87 LYS D N 1
ATOM 5419 C CA . LYS D 1 87 ? -9.442 52.072 -31.143 1.00 47.15 87 LYS D CA 1
ATOM 5420 C C . LYS D 1 87 ? -8.122 51.344 -30.935 1.00 43.42 87 LYS D C 1
ATOM 5421 O O . LYS D 1 87 ? -7.066 51.979 -31.027 1.00 46.56 87 LYS D O 1
ATOM 5427 N N . ASN D 1 88 ? -8.133 50.036 -30.671 1.00 38.90 88 ASN D N 1
ATOM 5428 C CA . ASN D 1 88 ? -6.884 49.311 -30.471 1.00 39.39 88 ASN D CA 1
ATOM 5429 C C . ASN D 1 88 ? -6.698 48.210 -31.511 1.00 36.70 88 ASN D C 1
ATOM 5430 O O . ASN D 1 88 ? -6.119 47.167 -31.214 1.00 33.93 88 ASN D O 1
ATOM 5435 N N . LEU D 1 89 ? -7.177 48.437 -32.732 1.00 32.61 89 LEU D N 1
ATOM 5436 C CA . LEU D 1 89 ? -7.105 47.452 -33.803 1.00 34.71 89 LEU D CA 1
ATOM 5437 C C . LEU D 1 89 ? -6.062 47.879 -34.825 1.00 34.70 89 LEU D C 1
ATOM 5438 O O . LEU D 1 89 ? -6.016 49.049 -35.220 1.00 34.62 89 LEU D O 1
ATOM 5443 N N . GLU D 1 90 ? -5.242 46.937 -35.265 1.00 26.43 90 GLU D N 1
ATOM 5444 C CA . GLU D 1 90 ? -4.373 47.164 -36.409 1.00 26.73 90 GLU D CA 1
ATOM 5445 C C . GLU D 1 90 ? -4.742 46.142 -37.476 1.00 28.17 90 GLU D C 1
ATOM 5446 O O . GLU D 1 90 ? -4.863 44.943 -37.188 1.00 27.59 90 GLU D O 1
ATOM 5452 N N . TYR D 1 91 ? -4.998 46.625 -38.690 1.00 25.51 91 TYR D N 1
ATOM 5453 C CA . TYR D 1 91 ? -5.352 45.752 -39.798 1.00 22.90 91 TYR D CA 1
ATOM 5454 C C . TYR D 1 91 ? -4.130 45.485 -40.670 1.00 25.67 91 TYR D C 1
ATOM 5455 O O . TYR D 1 91 ? -3.352 46.396 -40.960 1.00 25.32 91 TYR D O 1
ATOM 5464 N N . ILE D 1 92 ? -3.953 44.220 -41.066 1.00 24.21 92 ILE D N 1
ATOM 5465 C CA . ILE D 1 92 ? -2.937 43.831 -42.040 1.00 24.10 92 ILE D CA 1
ATOM 5466 C C . ILE D 1 92 ? -3.620 43.664 -43.388 1.00 22.70 92 ILE D C 1
ATOM 5467 O O . ILE D 1 92 ? -4.594 42.913 -43.501 1.00 24.74 92 ILE D O 1
ATOM 5472 N N . TYR D 1 93 ? -3.118 44.355 -44.418 1.00 21.44 93 TYR D N 1
ATOM 5473 C CA . TYR D 1 93 ? -3.731 44.305 -45.752 1.00 22.30 93 TYR D CA 1
ATOM 5474 C C . TYR D 1 93 ? -3.018 43.287 -46.647 1.00 25.29 93 TYR D C 1
ATOM 5475 O O . TYR D 1 93 ? -2.511 43.587 -47.745 1.00 20.62 93 TYR D O 1
ATOM 5484 N N . ASP D 1 94 ? -2.989 42.051 -46.147 1.00 23.47 94 ASP D N 1
ATOM 5485 C CA . ASP D 1 94 ? -2.467 40.894 -46.862 1.00 25.17 94 ASP D CA 1
ATOM 5486 C C . ASP D 1 94 ? -2.959 39.655 -46.120 1.00 25.84 94 ASP D C 1
ATOM 5487 O O . ASP D 1 94 ? -3.465 39.748 -44.997 1.00 24.50 94 ASP D O 1
ATOM 5492 N N . LYS D 1 95 ? -2.794 38.493 -46.754 1.00 25.08 95 LYS D N 1
ATOM 5493 C CA . LYS D 1 95 ? -3.146 37.240 -46.088 1.00 27.32 95 LYS D CA 1
ATOM 5494 C C . LYS D 1 95 ? -2.046 36.811 -45.117 1.00 25.49 95 LYS D C 1
ATOM 5495 O O . LYS D 1 95 ? -0.886 37.223 -45.234 1.00 25.18 95 LYS D O 1
ATOM 5497 N N . PHE D 1 96 ? -2.426 35.951 -44.153 1.00 22.61 96 PHE D N 1
ATOM 5498 C CA . PHE D 1 96 ? -1.501 35.521 -43.102 1.00 23.69 96 PHE D CA 1
ATOM 5499 C C . PHE D 1 96 ? -0.256 34.850 -43.668 1.00 26.46 96 PHE D C 1
ATOM 5500 O O . PHE D 1 96 ? 0.835 35.011 -43.110 1.00 28.05 96 PHE D O 1
ATOM 5508 N N . GLU D 1 97 ? -0.401 34.112 -44.775 1.00 29.68 97 GLU D N 1
ATOM 5509 C CA . GLU D 1 97 ? 0.725 33.421 -45.391 1.00 28.89 97 GLU D CA 1
ATOM 5510 C C . GLU D 1 97 ? 1.813 34.385 -45.847 1.00 30.53 97 GLU D C 1
ATOM 5511 O O . GLU D 1 97 ? 2.974 33.984 -45.948 1.00 31.29 97 GLU D O 1
ATOM 5517 N N . ASN D 1 98 ? 1.465 35.645 -46.119 1.00 28.58 98 ASN D N 1
ATOM 5518 C CA . ASN D 1 98 ? 2.422 36.650 -46.570 1.00 29.44 98 ASN D CA 1
ATOM 5519 C C . ASN D 1 98 ? 2.854 37.606 -45.467 1.00 28.81 98 ASN D C 1
ATOM 5520 O O . ASN D 1 98 ? 3.726 38.444 -45.702 1.00 28.90 98 ASN D O 1
ATOM 5525 N N . TYR D 1 99 ? 2.254 37.513 -44.284 1.00 26.78 99 TYR D N 1
ATOM 5526 C CA . TYR D 1 99 ? 2.537 38.417 -43.175 1.00 26.59 99 TYR D CA 1
ATOM 5527 C C . TYR D 1 99 ? 3.891 38.087 -42.550 1.00 28.85 99 TYR D C 1
ATOM 5528 O O . TYR D 1 99 ? 4.080 36.998 -42.002 1.00 27.29 99 TYR D O 1
ATOM 5537 N N . LYS D 1 100 ? 4.845 39.006 -42.705 1.00 29.77 100 LYS D N 1
ATOM 5538 C CA . LYS D 1 100 ? 6.221 38.788 -42.192 1.00 27.86 100 LYS D CA 1
ATOM 5539 C C . LYS D 1 100 ? 6.612 39.945 -41.271 1.00 35.46 100 LYS D C 1
ATOM 5540 O O . LYS D 1 100 ? 7.235 40.905 -41.747 1.00 36.30 100 LYS D O 1
ATOM 5546 N N . ASP D 1 101 ? 6.230 39.834 -40.001 1.00 36.19 101 ASP D N 1
ATOM 5547 C CA . ASP D 1 101 ? 6.541 40.852 -38.967 1.00 36.72 101 ASP D CA 1
ATOM 5548 C C . ASP D 1 101 ? 7.149 40.109 -37.775 1.00 40.26 101 ASP D C 1
ATOM 5549 O O . ASP D 1 101 ? 6.674 39.002 -37.477 1.00 45.28 101 ASP D O 1
ATOM 5554 N N . ASN D 1 102 ? 8.122 40.717 -37.088 1.00 39.64 102 ASN D N 1
ATOM 5555 C CA . ASN D 1 102 ? 8.814 40.077 -35.934 1.00 43.77 102 ASN D CA 1
ATOM 5556 C C . ASN D 1 102 ? 8.035 40.287 -34.625 1.00 40.58 102 ASN D C 1
ATOM 5557 O O . ASN D 1 102 ? 8.516 39.817 -33.583 1.00 40.00 102 ASN D O 1
ATOM 5559 N N . LYS D 1 103 ? 6.891 40.975 -34.680 1.00 40.90 103 LYS D N 1
ATOM 5560 C CA . LYS D 1 103 ? 6.034 41.227 -33.493 1.00 38.05 103 LYS D CA 1
ATOM 5561 C C . LYS D 1 103 ? 5.762 39.903 -32.773 1.00 38.34 103 LYS D C 1
ATOM 5562 O O . LYS D 1 103 ? 5.371 38.932 -33.441 1.00 33.07 103 LYS D O 1
ATOM 5568 N N . ASN D 1 104 ? 5.975 39.878 -31.456 1.00 38.05 104 ASN D N 1
ATOM 5569 C CA . ASN D 1 104 ? 5.716 38.657 -30.650 1.00 38.91 104 ASN D CA 1
ATOM 5570 C C . ASN D 1 104 ? 4.324 38.796 -30.029 1.00 35.00 104 ASN D C 1
ATOM 5571 O O . ASN D 1 104 ? 4.039 39.861 -29.470 1.00 37.93 104 ASN D O 1
ATOM 5573 N N . PHE D 1 105 ? 3.493 37.758 -30.144 1.00 33.53 105 PHE D N 1
ATOM 5574 C CA . PHE D 1 105 ? 2.113 37.804 -29.595 1.00 30.03 105 PHE D CA 1
ATOM 5575 C C . PHE D 1 105 ? 2.011 36.900 -28.362 1.00 31.82 105 PHE D C 1
ATOM 5576 O O . PHE D 1 105 ? 2.648 35.846 -28.341 1.00 29.94 105 PHE D O 1
ATOM 5584 N N . GLU D 1 106 ? 1.219 37.315 -27.372 1.00 32.60 106 GLU D N 1
ATOM 5585 C CA . GLU D 1 106 ? 1.022 36.508 -26.140 1.00 33.62 106 GLU D CA 1
ATOM 5586 C C . GLU D 1 106 ? -0.245 35.665 -26.308 1.00 30.75 106 GLU D C 1
ATOM 5587 O O . GLU D 1 106 ? -0.408 34.688 -25.564 1.00 32.31 106 GLU D O 1
ATOM 5593 N N . LEU D 1 107 ? -1.098 36.039 -27.265 1.00 27.82 107 LEU D N 1
ATOM 5594 C CA . LEU D 1 107 ? -2.373 35.312 -27.492 1.00 26.39 107 LEU D CA 1
ATOM 5595 C C . LEU D 1 107 ? -2.728 35.319 -28.981 1.00 26.82 107 LEU D C 1
ATOM 5596 O O . LEU D 1 107 ? -2.491 36.340 -29.644 1.00 28.22 107 LEU D O 1
ATOM 5601 N N . CYS D 1 108 ? -3.280 34.206 -29.465 1.00 24.58 108 CYS D N 1
ATOM 5602 C CA . CYS D 1 108 ? -3.721 34.085 -30.877 1.00 24.66 108 CYS D CA 1
ATOM 5603 C C . CYS D 1 108 ? -5.054 33.336 -30.905 1.00 26.51 108 CYS D C 1
ATOM 5604 O O . CYS D 1 108 ? -5.159 32.302 -30.230 1.00 23.79 108 CYS D O 1
ATOM 5607 N N . LEU D 1 109 ? -6.029 33.877 -31.634 1.00 21.65 109 LEU D N 1
ATOM 5608 C CA . LEU D 1 109 ? -7.359 33.236 -31.790 1.00 24.88 109 LEU D CA 1
ATOM 5609 C C . LEU D 1 109 ? -7.515 32.838 -33.257 1.00 28.85 109 LEU D C 1
ATOM 5610 O O . LEU D 1 109 ? -7.418 33.722 -34.119 1.00 28.27 109 LEU D O 1
ATOM 5615 N N . CYS D 1 110 ? -7.727 31.547 -33.510 1.00 22.93 110 CYS D N 1
ATOM 5616 C CA . CYS D 1 110 ? -7.886 31.016 -34.887 1.00 24.72 110 CYS D CA 1
ATOM 5617 C C . CYS D 1 110 ? -9.092 30.074 -34.880 1.00 24.41 110 CYS D C 1
ATOM 5618 O O . CYS D 1 110 ? -8.889 28.857 -34.781 1.00 21.50 110 CYS D O 1
ATOM 5621 N N . LEU D 1 111 ? -10.295 30.639 -35.005 1.00 22.54 111 LEU D N 1
ATOM 5622 C CA . LEU D 1 111 ? -11.554 29.858 -34.890 1.00 22.04 111 LEU D CA 1
ATOM 5623 C C . LEU D 1 111 ? -12.162 29.527 -36.256 1.00 23.04 111 LEU D C 1
ATOM 5624 O O . LEU D 1 111 ? -12.454 30.461 -37.019 1.00 24.21 111 LEU D O 1
ATOM 5629 N N . LEU D 1 112 ? -12.357 28.229 -36.513 1.00 21.08 112 LEU D N 1
ATOM 5630 C CA . LEU D 1 112 ? -12.979 27.705 -37.757 1.00 21.64 112 LEU D CA 1
ATOM 5631 C C . LEU D 1 112 ? -12.278 28.285 -38.989 1.00 19.02 112 LEU D C 1
ATOM 5632 O O . LEU D 1 112 ? -12.982 28.685 -39.926 1.00 24.45 112 LEU D O 1
ATOM 5637 N N . VAL D 1 113 ? -10.944 28.275 -38.993 1.00 19.66 113 VAL D N 1
ATOM 5638 C CA . VAL D 1 113 ? -10.161 28.844 -40.128 1.00 19.40 113 VAL D CA 1
ATOM 5639 C C . VAL D 1 113 ? -9.343 27.745 -40.813 1.00 21.73 113 VAL D C 1
ATOM 5640 O O . VAL D 1 113 ? -9.296 27.740 -42.049 1.00 22.00 113 VAL D O 1
ATOM 5644 N N . LEU D 1 114 ? -8.779 26.816 -40.032 1.00 21.91 114 LEU D N 1
ATOM 5645 C CA . LEU D 1 114 ? -7.867 25.744 -40.533 1.00 21.20 114 LEU D CA 1
ATOM 5646 C C . LEU D 1 114 ? -8.458 24.895 -41.667 1.00 20.39 114 LEU D C 1
ATOM 5647 O O . LEU D 1 114 ? -7.680 24.487 -42.540 1.00 21.72 114 LEU D O 1
ATOM 5652 N N . GLN D 1 115 ? -9.777 24.676 -41.704 1.00 20.71 115 GLN D N 1
ATOM 5653 C CA . GLN D 1 115 ? -10.408 23.855 -42.777 1.00 22.02 115 GLN D CA 1
ATOM 5654 C C . GLN D 1 115 ? -10.424 24.582 -44.136 1.00 21.96 115 GLN D C 1
ATOM 5655 O O . GLN D 1 115 ? -10.673 23.904 -45.137 1.00 21.70 115 GLN D O 1
ATOM 5661 N N . PHE D 1 116 ? -10.188 25.900 -44.170 1.00 20.93 116 PHE D N 1
ATOM 5662 C CA . PHE D 1 116 ? -10.155 26.684 -45.431 1.00 22.91 116 PHE D CA 1
ATOM 5663 C C . PHE D 1 116 ? -8.722 27.136 -45.749 1.00 24.47 116 PHE D C 1
ATOM 5664 O O . PHE D 1 116 ? -8.556 27.970 -46.647 1.00 27.17 116 PHE D O 1
ATOM 5672 N N . ILE D 1 117 ? -7.723 26.595 -45.045 1.00 24.95 117 ILE D N 1
ATOM 5673 C CA . ILE D 1 117 ? -6.298 26.994 -45.267 1.00 27.22 117 ILE D CA 1
ATOM 5674 C C . ILE D 1 117 ? -5.640 26.048 -46.280 1.00 29.35 117 ILE D C 1
ATOM 5675 O O . ILE D 1 117 ? -5.701 24.826 -46.077 1.00 26.70 117 ILE D O 1
ATOM 5680 N N . GLU D 1 118 ? -5.004 26.612 -47.310 1.00 29.42 118 GLU D N 1
ATOM 5681 C CA . GLU D 1 118 ? -4.342 25.809 -48.374 1.00 31.34 118 GLU D CA 1
ATOM 5682 C C . GLU D 1 118 ? -3.268 24.892 -47.775 1.00 27.35 118 GLU D C 1
ATOM 5683 O O . GLU D 1 118 ? -3.299 23.691 -48.076 1.00 29.86 118 GLU D O 1
ATOM 5685 N N . GLU D 1 119 ? -2.355 25.443 -46.969 1.00 25.81 119 GLU D N 1
ATOM 5686 C CA . GLU D 1 119 ? -1.253 24.639 -46.373 1.00 28.29 119 GLU D CA 1
ATOM 5687 C C . GLU D 1 119 ? -1.301 24.742 -44.846 1.00 27.45 119 GLU D C 1
ATOM 5688 O O . GLU D 1 119 ? -0.570 25.571 -44.282 1.00 26.78 119 GLU D O 1
ATOM 5694 N N . PRO D 1 120 ? -2.105 23.907 -44.156 1.00 27.55 120 PRO D N 1
ATOM 5695 C CA . PRO D 1 120 ? -2.236 23.975 -42.698 1.00 25.82 120 PRO D CA 1
ATOM 5696 C C . PRO D 1 120 ? -0.935 23.794 -41.901 1.00 27.54 120 PRO D C 1
ATOM 5697 O O . PRO D 1 120 ? -0.813 24.400 -40.861 1.00 27.40 120 PRO D O 1
ATOM 5701 N N . GLN D 1 121 ? -0.008 22.973 -42.405 1.00 32.54 121 GLN D N 1
ATOM 5702 C CA . GLN D 1 121 ? 1.266 22.690 -41.690 1.00 32.21 121 GLN D CA 1
ATOM 5703 C C . GLN D 1 121 ? 2.084 23.975 -41.511 1.00 32.46 121 GLN D C 1
ATOM 5704 O O . GLN D 1 121 ? 2.384 24.325 -40.359 1.00 28.65 121 GLN D O 1
ATOM 5710 N N . SER D 1 122 ? 2.408 24.664 -42.610 1.00 32.35 122 SER D N 1
ATOM 5711 C CA . SER D 1 122 ? 3.212 25.914 -42.532 1.00 34.35 122 SER D CA 1
ATOM 5712 C C . SER D 1 122 ? 2.416 27.030 -41.843 1.00 29.81 122 SER D C 1
ATOM 5713 O O . SER D 1 122 ? 3.037 27.883 -41.197 1.00 26.28 122 SER D O 1
ATOM 5716 N N . PHE D 1 123 ? 1.091 27.018 -41.997 1.00 30.38 123 PHE D N 1
ATOM 5717 C CA . PHE D 1 123 ? 0.199 28.018 -41.360 1.00 25.13 123 PHE D CA 1
ATOM 5718 C C . PHE D 1 123 ? 0.346 27.927 -39.836 1.00 28.80 123 PHE D C 1
ATOM 5719 O O . PHE D 1 123 ? 0.531 28.967 -39.187 1.00 25.32 123 PHE D O 1
ATOM 5727 N N . LEU D 1 124 ? 0.283 26.709 -39.291 1.00 22.73 124 LEU D N 1
ATOM 5728 C CA . LEU D 1 124 ? 0.390 26.504 -37.820 1.00 26.02 124 LEU D CA 1
ATOM 5729 C C . LEU D 1 124 ? 1.820 26.795 -37.358 1.00 26.38 124 LEU D C 1
ATOM 5730 O O . LEU D 1 124 ? 1.979 27.303 -36.242 1.00 27.67 124 LEU D O 1
ATOM 5735 N N . GLU D 1 125 ? 2.814 26.488 -38.196 1.00 31.31 125 GLU D N 1
ATOM 5736 C CA . GLU D 1 125 ? 4.232 26.770 -37.850 1.00 31.26 125 GLU D CA 1
ATOM 5737 C C . GLU D 1 125 ? 4.397 28.286 -37.704 1.00 28.72 125 GLU D C 1
ATOM 5738 O O . GLU D 1 125 ? 5.085 28.719 -36.767 1.00 29.91 125 GLU D O 1
ATOM 5744 N N . LYS D 1 126 ? 3.782 29.051 -38.610 1.00 26.82 126 LYS D N 1
ATOM 5745 C CA . LYS D 1 126 ? 3.861 30.533 -38.557 1.00 28.34 126 LYS D CA 1
ATOM 5746 C C . LYS D 1 126 ? 3.250 31.023 -37.241 1.00 29.24 126 LYS D C 1
ATOM 5747 O O . LYS D 1 126 ? 3.861 31.885 -36.595 1.00 29.17 126 LYS D O 1
ATOM 5753 N N . ILE D 1 127 ? 2.084 30.493 -36.866 1.00 26.13 127 ILE D N 1
ATOM 5754 C CA . ILE D 1 127 ? 1.432 30.916 -35.592 1.00 27.77 127 ILE D CA 1
ATOM 5755 C C . ILE D 1 127 ? 2.399 30.642 -34.437 1.00 26.27 127 ILE D C 1
ATOM 5756 O O . ILE D 1 127 ? 2.590 31.535 -33.601 1.00 28.48 127 ILE D O 1
ATOM 5761 N N . TYR D 1 128 ? 2.988 29.445 -34.411 1.00 29.85 128 TYR D N 1
ATOM 5762 C CA . TYR D 1 128 ? 3.934 29.051 -33.335 1.00 30.51 128 TYR D CA 1
ATOM 5763 C C . TYR D 1 128 ? 5.116 30.027 -33.283 1.00 29.94 128 TYR D C 1
ATOM 5764 O O . TYR D 1 128 ? 5.524 30.414 -32.183 1.00 29.11 128 TYR D O 1
ATOM 5773 N N . ASN D 1 129 ? 5.641 30.410 -34.448 1.00 30.32 129 ASN D N 1
ATOM 5774 C CA . ASN D 1 129 ? 6.808 31.329 -34.515 1.00 32.38 129 ASN D CA 1
ATOM 5775 C C . ASN D 1 129 ? 6.395 32.755 -34.135 1.00 32.63 129 ASN D C 1
ATOM 5776 O O . ASN D 1 129 ? 7.261 33.504 -33.657 1.00 34.39 129 ASN D O 1
ATOM 5781 N N . SER D 1 130 ? 5.125 33.107 -34.337 1.00 31.64 130 SER D N 1
ATOM 5782 C CA . SER D 1 130 ? 4.636 34.476 -34.026 1.00 32.66 130 SER D CA 1
ATOM 5783 C C . SER D 1 130 ? 4.313 34.625 -32.535 1.00 33.72 130 SER D C 1
ATOM 5784 O O . SER D 1 130 ? 4.293 35.765 -32.048 1.00 35.79 130 SER D O 1
ATOM 5787 N N . LEU D 1 131 ? 4.078 33.513 -31.839 1.00 32.54 131 LEU D N 1
ATOM 5788 C CA . LEU D 1 131 ? 3.697 33.584 -30.405 1.00 34.33 131 LEU D CA 1
ATOM 5789 C C . LEU D 1 131 ? 4.930 33.780 -29.518 1.00 37.10 131 LEU D C 1
ATOM 5790 O O . LEU D 1 131 ? 6.037 33.399 -29.936 1.00 36.70 131 LEU D O 1
ATOM 5795 N N . ASP D 1 132 ? 4.701 34.312 -28.309 1.00 36.96 132 ASP D N 1
ATOM 5796 C CA . ASP D 1 132 ? 5.736 34.468 -27.250 1.00 42.37 132 ASP D CA 1
ATOM 5797 C C . ASP D 1 132 ? 5.972 33.073 -26.651 1.00 40.18 132 ASP D C 1
ATOM 5798 O O . ASP D 1 132 ? 5.041 32.241 -26.723 1.00 38.52 132 ASP D O 1
ATOM 5800 N N . SER D 1 133 ? 7.113 32.849 -25.993 1.00 42.60 133 SER D N 1
ATOM 5801 C CA . SER D 1 133 ? 7.450 31.484 -25.590 1.00 42.52 133 SER D CA 1
ATOM 5802 C C . SER D 1 133 ? 6.390 30.857 -24.677 1.00 43.11 133 SER D C 1
ATOM 5803 O O . SER D 1 133 ? 6.226 29.630 -24.680 1.00 47.20 133 SER D O 1
ATOM 5806 N N . ASN D 1 134 ? 5.648 31.657 -23.907 1.00 40.73 134 ASN D N 1
ATOM 5807 C CA . ASN D 1 134 ? 4.515 31.131 -23.145 1.00 44.39 134 ASN D CA 1
ATOM 5808 C C . ASN D 1 134 ? 3.172 31.550 -23.750 1.00 40.95 134 ASN D C 1
ATOM 5809 O O . ASN D 1 134 ? 2.161 31.649 -23.045 1.00 41.20 134 ASN D O 1
ATOM 5814 N N . GLY D 1 135 ? 3.140 31.779 -25.057 1.00 32.58 135 GLY D N 1
ATOM 5815 C CA . GLY D 1 135 ? 1.939 32.294 -25.682 1.00 34.99 135 GLY D CA 1
ATOM 5816 C C . GLY D 1 135 ? 0.832 31.260 -25.779 1.00 34.90 135 GLY D C 1
ATOM 5817 O O . GLY D 1 135 ? 1.065 30.051 -25.822 1.00 30.85 135 GLY D O 1
ATOM 5818 N N . LEU D 1 136 ? -0.396 31.770 -25.827 1.00 26.62 136 LEU D N 1
ATOM 5819 C CA . LEU D 1 136 ? -1.610 30.962 -25.876 1.00 27.01 136 LEU D CA 1
ATOM 5820 C C . LEU D 1 136 ? -2.254 31.027 -27.255 1.00 25.78 136 LEU D C 1
ATOM 5821 O O . LEU D 1 136 ? -2.448 32.118 -27.809 1.00 24.89 136 LEU D O 1
ATOM 5826 N N . LEU D 1 137 ? -2.615 29.859 -27.788 1.00 25.39 137 LEU D N 1
ATOM 5827 C CA . LEU D 1 137 ? -3.384 29.730 -29.017 1.00 22.53 137 LEU D CA 1
ATOM 5828 C C . LEU D 1 137 ? -4.691 29.014 -28.710 1.00 22.57 137 LEU D C 1
ATOM 5829 O O . LEU D 1 137 ? -4.675 27.928 -28.123 1.00 23.65 137 LEU D O 1
ATOM 5834 N N . ILE D 1 138 ? -5.813 29.604 -29.103 1.00 19.99 138 ILE D N 1
ATOM 5835 C CA . ILE D 1 138 ? -7.093 28.909 -29.086 1.00 23.48 138 ILE D CA 1
ATOM 5836 C C . ILE D 1 138 ? -7.499 28.664 -30.532 1.00 23.71 138 ILE D C 1
ATOM 5837 O O . ILE D 1 138 ? -7.600 29.605 -31.333 1.00 24.10 138 ILE D O 1
ATOM 5842 N N . ILE D 1 139 ? -7.705 27.396 -30.876 1.00 19.90 139 ILE D N 1
ATOM 5843 C CA . ILE D 1 139 ? -7.969 27.005 -32.257 1.00 22.83 139 ILE D CA 1
ATOM 5844 C C . ILE D 1 139 ? -9.148 26.038 -32.310 1.00 24.67 139 ILE D C 1
ATOM 5845 O O . ILE D 1 139 ? -9.268 25.143 -31.463 1.00 22.06 139 ILE D O 1
ATOM 5850 N N . SER D 1 140 ? -10.012 26.210 -33.313 1.00 20.64 140 SER D N 1
ATOM 5851 C CA . SER D 1 140 ? -11.152 25.327 -33.513 1.00 20.09 140 SER D CA 1
ATOM 5852 C C . SER D 1 140 ? -11.288 24.994 -34.988 1.00 22.98 140 SER D C 1
ATOM 5853 O O . SER D 1 140 ? -10.804 25.725 -35.855 1.00 23.18 140 SER D O 1
ATOM 5856 N N . ILE D 1 141 ? -11.947 23.868 -35.272 1.00 19.92 141 ILE D N 1
ATOM 5857 C CA . ILE D 1 141 ? -12.087 23.376 -36.636 1.00 23.34 141 ILE D CA 1
ATOM 5858 C C . ILE D 1 141 ? -13.477 22.800 -36.837 1.00 22.11 141 ILE D C 1
ATOM 5859 O O . ILE D 1 141 ? -14.182 22.437 -35.890 1.00 20.72 141 ILE D O 1
ATOM 5864 N N . PHE D 1 142 ? -13.870 22.753 -38.104 1.00 21.56 142 PHE D N 1
ATOM 5865 C CA . PHE D 1 142 ? -14.902 21.859 -38.585 1.00 19.79 142 PHE D CA 1
ATOM 5866 C C . PHE D 1 142 ? -14.185 20.634 -39.134 1.00 21.47 142 PHE D C 1
ATOM 5867 O O . PHE D 1 142 ? -13.337 20.750 -40.033 1.00 22.24 142 PHE D O 1
ATOM 5875 N N . SER D 1 143 ? -14.514 19.467 -38.580 1.00 19.00 143 SER D N 1
ATOM 5876 C CA . SER D 1 143 ? -13.802 18.232 -38.858 1.00 20.36 143 SER D CA 1
ATOM 5877 C C . SER D 1 143 ? -14.598 17.364 -39.828 1.00 20.34 143 SER D C 1
ATOM 5878 O O . SER D 1 143 ? -15.650 17.764 -40.337 1.00 22.43 143 SER D O 1
ATOM 5881 N N . ASN D 1 144 ? -14.109 16.147 -40.063 1.00 19.05 144 ASN D N 1
ATOM 5882 C CA . ASN D 1 144 ? -14.801 15.164 -40.887 1.00 21.31 144 ASN D CA 1
ATOM 5883 C C . ASN D 1 144 ? -15.493 14.102 -40.043 1.00 23.18 144 ASN D C 1
ATOM 5884 O O . ASN D 1 144 ? -15.854 13.047 -40.565 1.00 22.48 144 ASN D O 1
ATOM 5889 N N . LYS D 1 145 ? -15.658 14.343 -38.742 1.00 21.08 145 LYS D N 1
ATOM 5890 C CA . LYS D 1 145 ? -16.189 13.334 -37.826 1.00 21.62 145 LYS D CA 1
ATOM 5891 C C . LYS D 1 145 ? -17.699 13.481 -37.661 1.00 21.18 145 LYS D C 1
ATOM 5892 O O . LYS D 1 145 ? -18.216 14.589 -37.510 1.00 22.48 145 LYS D O 1
ATOM 5898 N N . GLN D 1 146 ? -18.406 12.349 -37.717 1.00 20.98 146 GLN D N 1
ATOM 5899 C CA . GLN D 1 146 ? -19.843 12.299 -37.418 1.00 21.03 146 GLN D CA 1
ATOM 5900 C C . GLN D 1 146 ? -20.653 13.227 -38.330 1.00 20.72 146 GLN D C 1
ATOM 5901 O O . GLN D 1 146 ? -21.602 13.897 -37.908 1.00 21.37 146 GLN D O 1
ATOM 5907 N N . LEU D 1 147 ? -20.310 13.233 -39.619 1.00 20.95 147 LEU D N 1
ATOM 5908 C CA . LEU D 1 147 ? -21.038 14.099 -40.541 1.00 22.52 147 LEU D CA 1
ATOM 5909 C C . LEU D 1 147 ? -22.470 13.633 -40.767 1.00 21.55 147 LEU D C 1
ATOM 5910 O O . LEU D 1 147 ? -23.312 14.449 -41.150 1.00 23.17 147 LEU D O 1
ATOM 5915 N N . THR D 1 148 ? -22.768 12.346 -40.550 1.00 25.73 148 THR D N 1
ATOM 5916 C CA . THR D 1 148 ? -24.152 11.889 -40.683 1.00 25.10 148 THR D CA 1
ATOM 5917 C C . THR D 1 148 ? -25.033 12.550 -39.628 1.00 24.75 148 THR D C 1
ATOM 5918 O O . THR D 1 148 ? -26.100 13.098 -39.941 1.00 23.60 148 THR D O 1
ATOM 5922 N N . TYR D 1 149 ? -24.581 12.539 -38.371 1.00 22.02 149 TYR D N 1
ATOM 5923 C CA . TYR D 1 149 ? -25.305 13.262 -37.333 1.00 24.31 149 TYR D CA 1
ATOM 5924 C C . TYR D 1 149 ? -25.293 14.762 -37.604 1.00 22.48 149 TYR D C 1
ATOM 5925 O O . TYR D 1 149 ? -26.312 15.443 -37.418 1.00 24.22 149 TYR D O 1
ATOM 5934 N N . TRP D 1 150 ? -24.139 15.303 -38.018 1.00 21.68 150 TRP D N 1
ATOM 5935 C CA . TRP D 1 150 ? -24.069 16.734 -38.322 1.00 21.25 150 TRP D CA 1
ATOM 5936 C C . TRP D 1 150 ? -25.093 17.129 -39.380 1.00 21.94 150 TRP D C 1
ATOM 5937 O O . TRP D 1 150 ? -25.759 18.159 -39.245 1.00 23.82 150 TRP D O 1
ATOM 5948 N N . LYS D 1 151 ? -25.255 16.308 -40.425 1.00 23.62 151 LYS D N 1
ATOM 5949 C CA . LYS D 1 151 ? -26.142 16.683 -41.523 1.00 26.98 151 LYS D CA 1
ATOM 5950 C C . LYS D 1 151 ? -27.573 16.897 -41.035 1.00 31.42 151 LYS D C 1
ATOM 5951 O O . LYS D 1 151 ? -28.217 17.883 -41.412 1.00 28.43 151 LYS D O 1
ATOM 5957 N N . GLU D 1 152 ? -28.081 16.002 -40.176 1.00 25.82 152 GLU D N 1
ATOM 5958 C CA . GLU D 1 152 ? -29.432 16.196 -39.648 1.00 27.81 152 GLU D CA 1
ATOM 5959 C C . GLU D 1 152 ? -29.490 17.393 -38.709 1.00 27.07 152 GLU D C 1
ATOM 5960 O O . GLU D 1 152 ? -30.455 18.169 -38.741 1.00 30.74 152 GLU D O 1
ATOM 5966 N N . PHE D 1 153 ? -28.458 17.576 -37.880 1.00 24.87 153 PHE D N 1
ATOM 5967 C CA . PHE D 1 153 ? -28.408 18.760 -37.029 1.00 25.51 153 PHE D CA 1
ATOM 5968 C C . PHE D 1 153 ? -28.536 20.029 -37.865 1.00 30.43 153 PHE D C 1
ATOM 5969 O O . PHE D 1 153 ? -29.364 20.902 -37.576 1.00 29.67 153 PHE D O 1
ATOM 5977 N N . ALA D 1 154 ? -27.726 20.139 -38.922 1.00 26.91 154 ALA D N 1
ATOM 5978 C CA . ALA D 1 154 ? -27.713 21.356 -39.723 1.00 31.10 154 ALA D CA 1
ATOM 5979 C C . ALA D 1 154 ? -29.044 21.566 -40.433 1.00 28.45 154 ALA D C 1
ATOM 5980 O O . ALA D 1 154 ? -29.598 22.672 -40.414 1.00 34.29 154 ALA D O 1
ATOM 5982 N N . LEU D 1 155 ? -29.570 20.515 -41.070 1.00 28.49 155 LEU D N 1
ATOM 5983 C CA . LEU D 1 155 ? -30.851 20.623 -41.772 1.00 32.43 155 LEU D CA 1
ATOM 5984 C C . LEU D 1 155 ? -31.968 21.086 -40.843 1.00 37.32 155 LEU D C 1
ATOM 5985 O O . LEU D 1 155 ? -32.827 21.886 -41.240 1.00 35.18 155 LEU D O 1
ATOM 5990 N N . SER D 1 156 ? -31.981 20.598 -39.600 1.00 32.82 156 SER D N 1
ATOM 5991 C CA . SER D 1 156 ? -33.075 20.947 -38.703 1.00 31.66 156 SER D CA 1
ATOM 5992 C C . SER D 1 156 ? -32.960 22.372 -38.181 1.00 34.64 156 SER D C 1
ATOM 5993 O O . SER D 1 156 ? -33.959 22.930 -37.714 1.00 34.76 156 SER D O 1
ATOM 5996 N N . ARG D 1 157 ? -31.782 22.983 -38.280 1.00 31.97 157 ARG D N 1
ATOM 5997 C CA . ARG D 1 157 ? -31.605 24.387 -37.944 1.00 33.98 157 ARG D CA 1
ATOM 5998 C C . ARG D 1 157 ? -31.877 25.327 -39.115 1.00 34.41 157 ARG D C 1
ATOM 5999 O O . ARG D 1 157 ? -31.711 26.541 -38.961 1.00 37.47 157 ARG D O 1
ATOM 6007 N N . GLY D 1 158 ? -32.265 24.804 -40.273 1.00 37.02 158 GLY D N 1
ATOM 6008 C CA . GLY D 1 158 ? -32.559 25.630 -41.431 1.00 37.58 158 GLY D CA 1
ATOM 6009 C C . GLY D 1 158 ? -31.423 25.869 -42.411 1.00 45.73 158 GLY D C 1
ATOM 6010 O O . GLY D 1 158 ? -31.562 26.735 -43.286 1.00 43.42 158 GLY D O 1
ATOM 6011 N N . ALA D 1 159 ? -30.309 25.139 -42.303 1.00 43.60 159 ALA D N 1
ATOM 6012 C CA . ALA D 1 159 ? -29.231 25.298 -43.276 1.00 40.97 159 ALA D CA 1
ATOM 6013 C C . ALA D 1 159 ? -29.667 24.797 -44.651 1.00 38.75 159 ALA D C 1
ATOM 6014 O O . ALA D 1 159 ? -30.488 23.881 -44.776 1.00 36.70 159 ALA D O 1
ATOM 6016 N N . LYS D 1 160 ? -29.094 25.404 -45.695 1.00 40.13 160 LYS D N 1
ATOM 6017 C CA . LYS D 1 160 ? -29.520 25.121 -47.061 1.00 43.08 160 LYS D CA 1
ATOM 6018 C C . LYS D 1 160 ? -29.229 23.670 -47.434 1.00 42.42 160 LYS D C 1
ATOM 6019 O O . LYS D 1 160 ? -28.081 23.216 -47.351 1.00 42.49 160 LYS D O 1
ATOM 6025 N N . LYS D 1 161 ? -30.275 22.953 -47.860 1.00 37.71 161 LYS D N 1
ATOM 6026 C CA . LYS D 1 161 ? -30.173 21.515 -48.106 1.00 41.26 161 LYS D CA 1
ATOM 6027 C C . LYS D 1 161 ? -29.063 21.175 -49.094 1.00 45.97 161 LYS D C 1
ATOM 6028 O O . LYS D 1 161 ? -28.387 20.145 -48.955 1.00 39.76 161 LYS D O 1
ATOM 6030 N N . GLU D 1 162 ? -28.869 22.016 -50.113 1.00 46.72 162 GLU D N 1
ATOM 6031 C CA . GLU D 1 162 ? -27.835 21.732 -51.104 1.00 43.53 162 GLU D CA 1
ATOM 6032 C C . GLU D 1 162 ? -26.444 21.936 -50.520 1.00 38.45 162 GLU D C 1
ATOM 6033 O O . GLU D 1 162 ? -25.522 21.166 -50.817 1.00 40.66 162 GLU D O 1
ATOM 6039 N N . GLN D 1 163 ? -26.268 22.972 -49.694 1.00 35.17 163 GLN D N 1
ATOM 6040 C CA . GLN D 1 163 ? -24.976 23.191 -49.053 1.00 41.42 163 GLN D CA 1
ATOM 6041 C C . GLN D 1 163 ? -24.625 22.041 -48.115 1.00 36.84 163 GLN D C 1
ATOM 6042 O O . GLN D 1 163 ? -23.488 21.553 -48.113 1.00 32.22 163 GLN D O 1
ATOM 6048 N N . VAL D 1 164 ? -25.591 21.592 -47.311 1.00 37.29 164 VAL D N 1
ATOM 6049 C CA . VAL D 1 164 ? -25.320 20.497 -46.384 1.00 33.93 164 VAL D CA 1
ATOM 6050 C C . VAL D 1 164 ? -24.950 19.233 -47.149 1.00 33.85 164 VAL D C 1
ATOM 6051 O O . VAL D 1 164 ? -23.984 18.537 -46.804 1.00 31.49 164 VAL D O 1
ATOM 6055 N N . GLU D 1 165 ? -25.706 18.921 -48.206 1.00 34.85 165 GLU D N 1
ATOM 6056 C CA . GLU D 1 165 ? -25.446 17.717 -48.989 1.00 36.97 165 GLU D CA 1
ATOM 6057 C C . GLU D 1 165 ? -24.059 17.741 -49.631 1.00 37.70 165 GLU D C 1
ATOM 6058 O O . GLU D 1 165 ? -23.408 16.692 -49.759 1.00 32.64 165 GLU D O 1
ATOM 6064 N N . LYS D 1 166 ? -23.587 18.918 -50.040 1.00 35.42 166 LYS D N 1
ATOM 6065 C CA . LYS D 1 166 ? -22.265 18.991 -50.646 1.00 32.25 166 LYS D CA 1
ATOM 6066 C C . LYS D 1 166 ? -21.180 18.749 -49.604 1.00 32.54 166 LYS D C 1
ATOM 6067 O O . LYS D 1 166 ? -20.235 17.988 -49.840 1.00 29.35 166 LYS D O 1
ATOM 6073 N N . THR D 1 167 ? -21.302 19.385 -48.436 1.00 31.09 167 THR D N 1
ATOM 6074 C CA . THR D 1 167 ? -20.363 19.101 -47.359 1.00 27.47 167 THR D CA 1
ATOM 6075 C C . THR D 1 167 ? -20.421 17.632 -46.958 1.00 28.65 167 THR D C 1
ATOM 6076 O O . THR D 1 167 ? -19.380 16.993 -46.764 1.00 25.96 167 THR D O 1
ATOM 6080 N N . PHE D 1 168 ? -21.632 17.075 -46.854 1.00 28.07 168 PHE D N 1
ATOM 6081 C CA . PHE D 1 168 ? -21.780 15.706 -46.375 1.00 30.96 168 PHE D CA 1
ATOM 6082 C C . PHE D 1 168 ? -21.194 14.707 -47.365 1.00 31.38 168 PHE D C 1
ATOM 6083 O O . PHE D 1 168 ? -20.469 13.786 -46.975 1.00 29.56 168 PHE D O 1
ATOM 6091 N N . ASN D 1 169 ? -21.491 14.872 -48.648 1.00 30.13 169 ASN D N 1
ATOM 6092 C CA . ASN D 1 169 ? -21.120 13.856 -49.625 1.00 34.10 169 ASN D CA 1
ATOM 6093 C C . ASN D 1 169 ? -19.769 14.108 -50.269 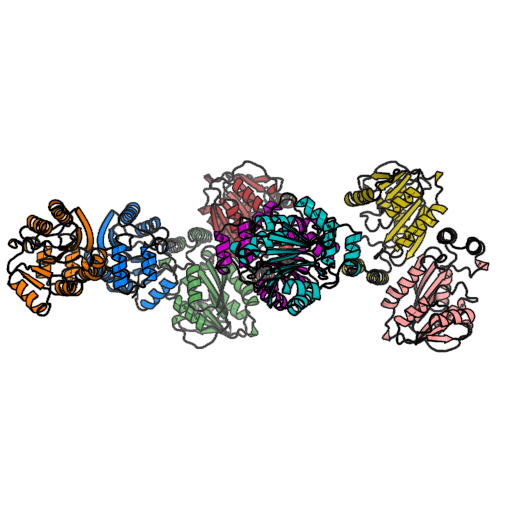1.00 34.51 169 ASN D C 1
ATOM 6094 O O . ASN D 1 169 ? -19.111 13.152 -50.700 1.00 34.42 169 ASN D O 1
ATOM 6099 N N . ASN D 1 170 ? -19.344 15.368 -50.342 1.00 29.55 170 ASN D N 1
ATOM 6100 C CA . ASN D 1 170 ? -18.141 15.766 -51.068 1.00 31.35 170 ASN D CA 1
ATOM 6101 C C . ASN D 1 170 ? -17.420 16.868 -50.290 1.00 30.30 170 ASN D C 1
ATOM 6102 O O . ASN D 1 170 ? -17.200 17.971 -50.791 1.00 27.43 170 ASN D O 1
ATOM 6107 N N . GLN D 1 171 ? -17.056 16.563 -49.036 1.00 28.38 171 GLN D N 1
ATOM 6108 C CA . GLN D 1 171 ? -16.496 17.583 -48.150 1.00 23.25 171 GLN D CA 1
ATOM 6109 C C . GLN D 1 171 ? -15.254 18.255 -48.746 1.00 25.14 171 GLN D C 1
ATOM 6110 O O . GLN D 1 171 ? -15.041 19.460 -48.540 1.00 24.33 171 GLN D O 1
ATOM 6116 N N . SER D 1 172 ? -14.424 17.500 -49.477 1.00 27.55 172 SER D N 1
ATOM 6117 C CA . SER D 1 172 ? -13.178 18.046 -50.017 1.00 26.91 172 SER D CA 1
ATOM 6118 C C . SER D 1 172 ? -13.426 19.124 -51.070 1.00 28.08 172 SER D C 1
ATOM 6119 O O . SER D 1 172 ? -12.547 19.955 -51.306 1.00 27.91 172 SER D O 1
ATOM 6122 N N . GLU D 1 173 ? -14.589 19.118 -51.714 1.00 26.78 173 GLU D N 1
ATOM 6123 C CA . GLU D 1 173 ? -14.946 20.220 -52.601 1.00 31.26 173 GLU D CA 1
ATOM 6124 C C . GLU D 1 173 ? -15.261 21.500 -51.844 1.00 29.99 173 GLU D C 1
ATOM 6125 O O . GLU D 1 173 ? -15.329 22.564 -52.472 1.00 34.40 173 GLU D O 1
ATOM 6131 N N . VAL D 1 174 ? -15.460 21.418 -50.528 1.00 26.85 174 VAL D N 1
ATOM 6132 C CA . VAL D 1 174 ? -15.851 22.559 -49.713 1.00 25.91 174 VAL D CA 1
ATOM 6133 C C . VAL D 1 174 ? -14.719 23.054 -48.815 1.00 26.97 174 VAL D C 1
ATOM 6134 O O . VAL D 1 174 ? -14.611 24.265 -48.575 1.00 26.40 174 VAL D O 1
ATOM 6138 N N . MET D 1 175 ? -13.867 22.164 -48.321 1.00 26.13 175 MET D N 1
ATOM 6139 C CA . MET D 1 175 ? -12.906 22.490 -47.278 1.00 22.61 175 MET D CA 1
ATOM 6140 C C . MET D 1 175 ? -11.897 21.356 -47.199 1.00 20.49 175 MET D C 1
ATOM 6141 O O . MET D 1 175 ? -12.052 20.321 -47.854 1.00 24.23 175 MET D O 1
ATOM 6146 N N . ASN D 1 176 ? -10.857 21.569 -46.401 1.00 20.62 176 ASN D N 1
ATOM 6147 C CA . ASN D 1 176 ? -9.972 20.473 -46.035 1.00 18.91 176 ASN D CA 1
ATOM 6148 C C . ASN D 1 176 ? -10.757 19.427 -45.263 1.00 22.43 176 ASN D C 1
ATOM 6149 O O . ASN D 1 176 ? -11.637 19.755 -44.463 1.00 21.77 176 ASN D O 1
ATOM 6154 N N . ILE D 1 177 ? -10.428 18.163 -45.507 1.00 20.85 177 ILE D N 1
ATOM 6155 C CA . ILE D 1 177 ? -10.948 17.059 -44.709 1.00 18.37 177 ILE D CA 1
ATOM 6156 C C . ILE D 1 177 ? -9.970 16.857 -43.558 1.00 20.02 177 ILE D C 1
ATOM 6157 O O . ILE D 1 177 ? -8.831 16.431 -43.753 1.00 20.07 177 ILE D O 1
ATOM 6162 N N . LEU D 1 178 ? -10.384 17.238 -42.350 1.00 20.22 178 LEU D N 1
ATOM 6163 C CA . LEU D 1 178 ? -9.503 17.285 -41.191 1.00 20.74 178 LEU D CA 1
ATOM 6164 C C . LEU D 1 178 ? -10.035 16.347 -40.121 1.00 23.13 178 LEU D C 1
ATOM 6165 O O . LEU D 1 178 ? -11.149 16.545 -39.630 1.00 23.21 178 LEU D O 1
ATOM 6170 N N . SER D 1 179 ? -9.251 15.340 -39.768 1.00 21.67 179 SER D N 1
ATOM 6171 C CA . SER D 1 179 ? -9.617 14.616 -38.556 1.00 22.13 179 SER D CA 1
ATOM 6172 C C . SER D 1 179 ? -9.034 15.312 -37.331 1.00 21.41 179 SER D C 1
ATOM 6173 O O . SER D 1 179 ? -7.974 15.950 -37.409 1.00 21.41 179 SER D O 1
ATOM 6176 N N . PRO D 1 180 ? -9.699 15.236 -36.175 1.00 21.07 180 PRO D N 1
ATOM 6177 C CA . PRO D 1 180 ? -9.097 15.819 -34.967 1.00 20.61 180 PRO D CA 1
ATOM 6178 C C . PRO D 1 180 ? -7.740 15.236 -34.657 1.00 22.96 180 PRO D C 1
ATOM 6179 O O . PRO D 1 180 ? -6.854 15.964 -34.189 1.00 22.81 180 PRO D O 1
ATOM 6183 N N . GLU D 1 181 ? -7.536 13.947 -34.958 1.00 21.54 181 GLU D N 1
ATOM 6184 C CA . GLU D 1 181 ? -6.261 13.308 -34.660 1.00 25.32 181 GLU D CA 1
ATOM 6185 C C . GLU D 1 181 ? -5.144 13.898 -35.513 1.00 23.83 181 GLU D C 1
ATOM 6186 O O . GLU D 1 181 ? -4.058 14.194 -35.006 1.00 25.36 181 GLU D O 1
ATOM 6188 N N . TYR D 1 182 ? -5.395 14.087 -36.812 1.00 23.91 182 TYR D N 1
ATOM 6189 C CA . TYR D 1 182 ? -4.342 14.668 -37.645 1.00 23.18 182 TYR D CA 1
ATOM 6190 C C . TYR D 1 182 ? -4.091 16.125 -37.278 1.00 24.49 182 TYR D C 1
ATOM 6191 O O . TYR D 1 182 ? -2.959 16.601 -37.388 1.00 25.40 182 TYR D O 1
ATOM 6200 N N . VAL D 1 183 ? -5.116 16.844 -36.824 1.00 22.56 183 VAL D N 1
ATOM 6201 C CA . VAL D 1 183 ? -4.887 18.234 -36.442 1.00 25.07 183 VAL D CA 1
ATOM 6202 C C . VAL D 1 183 ? -4.035 18.308 -35.184 1.00 25.83 183 VAL D C 1
ATOM 6203 O O . VAL D 1 183 ? -3.125 19.135 -35.087 1.00 25.53 183 VAL D O 1
ATOM 6207 N N . GLU D 1 184 ? -4.282 17.424 -34.213 1.00 24.14 184 GLU D N 1
ATOM 6208 C CA . GLU D 1 184 ? -3.372 17.354 -33.072 1.00 24.96 184 GLU D CA 1
ATOM 6209 C C . GLU D 1 184 ? -1.953 17.017 -33.526 1.00 27.11 184 GLU D C 1
ATOM 6210 O O . GLU D 1 184 ? -0.979 17.577 -33.004 1.00 27.10 184 GLU D O 1
ATOM 6216 N N . GLY D 1 185 ? -1.817 16.154 -34.538 1.00 26.92 185 GLY D N 1
ATOM 6217 C CA . GLY D 1 185 ? -0.488 15.853 -35.067 1.00 28.20 185 GLY D CA 1
ATOM 6218 C C . GLY D 1 185 ? 0.167 17.051 -35.731 1.00 29.00 185 GLY D C 1
ATOM 6219 O O . GLY D 1 185 ? 1.375 17.269 -35.584 1.00 30.21 185 GLY D O 1
ATOM 6220 N N . LEU D 1 186 ? -0.619 17.830 -36.484 1.00 27.80 186 LEU D N 1
ATOM 6221 C CA . LEU D 1 186 ? -0.144 19.089 -37.059 1.00 29.62 186 LEU D CA 1
ATOM 6222 C C . LEU D 1 186 ? 0.332 20.058 -35.982 1.00 29.92 186 LEU D C 1
ATOM 6223 O O . LEU D 1 186 ? 1.360 20.727 -36.149 1.00 30.38 186 LEU D O 1
ATOM 6228 N N . LEU D 1 187 ? -0.418 20.182 -34.884 1.00 26.52 187 LEU D N 1
ATOM 6229 C CA . LEU D 1 187 ? 0.011 21.082 -33.818 1.00 25.79 187 LEU D CA 1
ATOM 6230 C C . LEU D 1 187 ? 1.324 20.621 -33.205 1.00 32.26 187 LEU D C 1
ATOM 6231 O O . LEU D 1 187 ? 2.248 21.422 -33.013 1.00 33.77 187 LEU D O 1
ATOM 6236 N N . LYS D 1 188 ? 1.427 19.325 -32.892 1.00 30.83 188 LYS D N 1
ATOM 6237 C CA . LYS D 1 188 ? 2.651 18.802 -32.291 1.00 30.18 188 LYS D CA 1
ATOM 6238 C C . LYS D 1 188 ? 3.855 19.011 -33.202 1.00 31.00 188 LYS D C 1
ATOM 6239 O O . LYS D 1 188 ? 4.929 19.409 -32.737 1.00 36.53 188 LYS D O 1
ATOM 6245 N N . GLU D 1 189 ? 3.697 18.759 -34.502 1.00 32.16 189 GLU D N 1
ATOM 6246 C CA . GLU D 1 189 ? 4.814 18.947 -35.420 1.00 35.89 189 GLU D CA 1
ATOM 6247 C C . GLU D 1 189 ? 5.219 20.414 -35.514 1.00 38.79 189 GLU D C 1
ATOM 6248 O O . GLU D 1 189 ? 6.405 20.719 -35.693 1.00 40.87 189 GLU D O 1
ATOM 6254 N N . SER D 1 190 ? 4.261 21.337 -35.375 1.00 33.82 190 SER D N 1
ATOM 6255 C CA . SER D 1 190 ? 4.577 22.763 -35.373 1.00 36.03 190 SER D CA 1
ATOM 6256 C C . SER D 1 190 ? 5.435 23.186 -34.184 1.00 35.81 190 SER D C 1
ATOM 6257 O O . SER D 1 190 ? 6.035 24.268 -34.224 1.00 39.11 190 SER D O 1
ATOM 6260 N N . GLY D 1 191 ? 5.482 22.386 -33.125 1.00 32.97 191 GLY D N 1
ATOM 6261 C CA . GLY D 1 191 ? 6.293 22.678 -31.958 1.00 33.68 191 GLY D CA 1
ATOM 6262 C C . GLY D 1 191 ? 5.527 22.809 -30.660 1.00 35.45 191 GLY D C 1
ATOM 6263 O O . GLY D 1 191 ? 6.157 22.860 -29.594 1.00 34.70 191 GLY D O 1
ATOM 6264 N N . PHE D 1 192 ? 4.197 22.849 -30.681 1.00 32.99 192 PHE D N 1
ATOM 6265 C CA . PHE D 1 192 ? 3.446 23.151 -2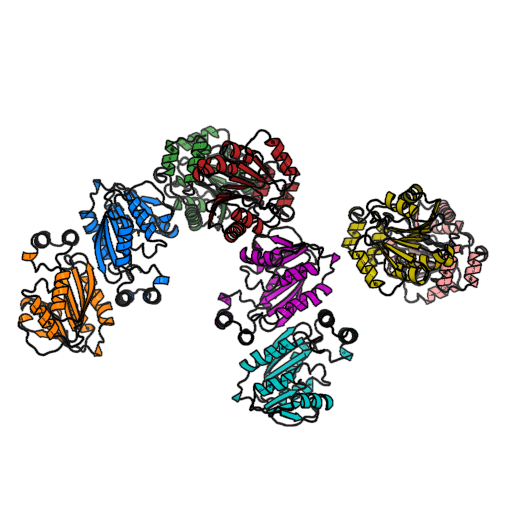9.469 1.00 31.03 192 PHE D CA 1
ATOM 6266 C C . PHE D 1 192 ? 3.587 22.030 -28.442 1.00 37.53 192 PHE D C 1
ATOM 6267 O O . PHE D 1 192 ? 3.422 20.851 -28.765 1.00 41.78 192 PHE D O 1
ATOM 6275 N N . SER D 1 193 ? 3.878 22.410 -27.196 1.00 39.55 193 SER D N 1
ATOM 6276 C CA . SER D 1 193 ? 4.162 21.432 -26.151 1.00 45.10 193 SER D CA 1
ATOM 6277 C C . SER D 1 193 ? 2.888 20.932 -25.484 1.00 47.33 193 SER D C 1
ATOM 6278 O O . SER D 1 193 ? 2.772 19.739 -25.173 1.00 51.05 193 SER D O 1
ATOM 6281 N N . LYS D 1 194 ? 1.921 21.821 -25.275 1.00 39.63 194 LYS D N 1
ATOM 6282 C CA . LYS D 1 194 ? 0.741 21.530 -24.473 1.00 34.98 194 LYS D CA 1
ATOM 6283 C C . LYS D 1 194 ? -0.498 21.745 -25.324 1.00 34.38 194 LYS D C 1
ATOM 6284 O O . LYS D 1 194 ? -0.761 22.868 -25.761 1.00 30.06 194 LYS D O 1
ATOM 6290 N N . ILE D 1 195 ? -1.260 20.675 -25.542 1.00 32.66 195 ILE D N 1
ATOM 6291 C CA . ILE D 1 195 ? -2.433 20.673 -26.407 1.00 23.98 195 ILE D CA 1
ATOM 6292 C C . ILE D 1 195 ? -3.575 20.041 -25.630 1.00 30.91 195 ILE D C 1
ATOM 6293 O O . ILE D 1 195 ? -3.477 18.875 -25.227 1.00 31.95 195 ILE D O 1
ATOM 6298 N N . GLU D 1 196 ? -4.664 20.785 -25.441 1.00 28.35 196 GLU D N 1
ATOM 6299 C CA . GLU D 1 196 ? -5.776 20.309 -24.621 1.00 24.45 196 GLU D CA 1
ATOM 6300 C C . GLU D 1 196 ? -7.104 20.554 -25.331 1.00 25.35 196 GLU D C 1
ATOM 6301 O O . GLU D 1 196 ? -7.494 21.705 -25.564 1.00 23.40 196 GLU D O 1
ATOM 6307 N N . ARG D 1 197 ? -7.812 19.478 -25.658 1.00 24.61 197 ARG D N 1
ATOM 6308 C CA . ARG D 1 197 ? -9.117 19.631 -26.290 1.00 22.93 197 ARG D CA 1
ATOM 6309 C C . ARG D 1 197 ? -10.151 20.010 -25.235 1.00 25.52 197 ARG D C 1
ATOM 6310 O O . ARG D 1 197 ? -10.275 19.332 -24.210 1.00 28.09 197 ARG D O 1
ATOM 6318 N N . ILE D 1 198 ? -10.873 21.105 -25.468 1.00 21.73 198 ILE D N 1
ATOM 6319 C CA . ILE D 1 198 ? -11.885 21.548 -24.517 1.00 23.25 198 ILE D CA 1
ATOM 6320 C C . ILE D 1 198 ? -13.307 21.337 -25.011 1.00 24.16 198 ILE D C 1
ATOM 6321 O O . ILE D 1 198 ? -14.235 21.371 -24.188 1.00 24.92 198 ILE D O 1
ATOM 6326 N N . CYS D 1 199 ? -13.516 21.095 -26.307 1.00 21.56 199 CYS D N 1
ATOM 6327 C CA . CYS D 1 199 ? -14.852 20.970 -26.864 1.00 23.00 199 CYS D CA 1
ATOM 6328 C C . CYS D 1 199 ? -14.747 20.003 -28.035 1.00 24.92 199 CYS D C 1
ATOM 6329 O O . CYS D 1 199 ? -13.860 20.163 -28.877 1.00 24.67 199 CYS D O 1
ATOM 6332 N N . GLU D 1 200 ? -15.620 18.995 -28.085 1.00 21.74 200 GLU D N 1
ATOM 6333 C CA . GLU D 1 200 ? -15.839 18.253 -29.328 1.00 22.94 200 GLU D CA 1
ATOM 6334 C C . GLU D 1 200 ? -17.322 17.944 -29.403 1.00 23.27 200 GLU D C 1
ATOM 6335 O O . GLU D 1 200 ? -17.852 17.267 -28.523 1.00 26.36 200 GLU D O 1
ATOM 6341 N N . VAL D 1 201 ? -17.994 18.470 -30.418 1.00 20.45 201 VAL D N 1
ATOM 6342 C CA . VAL D 1 201 ? -19.440 18.323 -30.568 1.00 22.34 201 VAL D CA 1
ATOM 6343 C C . VAL D 1 201 ? -19.697 17.935 -32.017 1.00 21.58 201 VAL D C 1
ATOM 6344 O O . VAL D 1 201 ? -19.568 18.775 -32.918 1.00 23.22 201 VAL D O 1
ATOM 6348 N N . LEU D 1 202 ? -20.057 16.668 -32.238 1.00 22.51 202 LEU D N 1
ATOM 6349 C CA . LEU D 1 202 ? -20.169 16.129 -33.590 1.00 20.22 202 LEU D CA 1
ATOM 6350 C C . LEU D 1 202 ? -18.920 16.506 -34.379 1.00 17.48 202 LEU D C 1
ATOM 6351 O O . LEU D 1 202 ? -17.795 16.207 -33.957 1.00 20.44 202 LEU D O 1
ATOM 6356 N N . SER D 1 203 ? -19.101 17.250 -35.471 1.00 19.61 203 SER D N 1
ATOM 6357 C CA . SER D 1 203 ? -18.023 17.552 -36.399 1.00 21.85 203 SER D CA 1
ATOM 6358 C C . SER D 1 203 ? -17.204 18.805 -36.022 1.00 22.30 203 SER D C 1
ATOM 6359 O O . SER D 1 203 ? -16.525 19.367 -36.890 1.00 25.52 203 SER D O 1
ATOM 6362 N N . THR D 1 204 ? -17.253 19.267 -34.777 1.00 20.09 204 THR D N 1
ATOM 6363 C CA . THR D 1 204 ? -16.454 20.419 -34.357 1.00 22.02 204 THR D CA 1
ATOM 6364 C C . THR D 1 204 ? -15.521 20.069 -33.209 1.00 23.70 204 THR D C 1
ATOM 6365 O O . THR D 1 204 ? -15.843 19.230 -32.357 1.00 22.39 204 THR D O 1
ATOM 6369 N N . ASP D 1 205 ? -14.367 20.745 -33.178 1.00 19.24 205 ASP D N 1
ATOM 6370 C CA . ASP D 1 205 ? -13.397 20.609 -32.100 1.00 20.33 205 ASP D CA 1
ATOM 6371 C C . ASP D 1 205 ? -12.798 21.968 -31.772 1.00 22.49 205 ASP D C 1
ATOM 6372 O O . ASP D 1 205 ? -12.654 22.822 -32.649 1.00 22.76 205 ASP D O 1
ATOM 6377 N N . MET D 1 206 ? -12.437 22.158 -30.503 1.00 20.50 206 MET D N 1
ATOM 6378 C CA . MET D 1 206 ? -11.690 23.336 -30.083 1.00 19.34 206 MET D CA 1
ATOM 6379 C C . MET D 1 206 ? -10.617 22.929 -29.085 1.00 22.46 206 MET D C 1
ATOM 6380 O O . MET D 1 206 ? -10.891 22.158 -28.161 1.00 22.52 206 MET D O 1
ATOM 6385 N N . TRP D 1 207 ? -9.401 23.445 -29.267 1.00 19.47 207 TRP D N 1
ATOM 6386 C CA . TRP D 1 207 ? -8.284 23.171 -28.377 1.00 20.88 207 TRP D CA 1
ATOM 6387 C C . TRP D 1 207 ? -7.735 24.460 -27.795 1.00 24.08 207 TRP D C 1
ATOM 6388 O O . TRP D 1 207 ? -7.768 25.516 -28.436 1.00 22.33 207 TRP D O 1
ATOM 6399 N N . VAL D 1 208 ? -7.218 24.345 -26.581 1.00 20.81 208 VAL D N 1
ATOM 6400 C CA . VAL D 1 208 ? -6.345 25.337 -25.967 1.00 23.90 208 VAL D CA 1
ATOM 6401 C C . VAL D 1 208 ? -4.919 24.823 -26.082 1.00 26.01 208 VAL D C 1
ATOM 6402 O O . VAL D 1 208 ? -4.628 23.684 -25.699 1.00 23.47 208 VAL D O 1
ATOM 6406 N N . VAL D 1 209 ? -4.022 25.660 -26.588 1.00 25.41 209 VAL D N 1
ATOM 6407 C CA . VAL D 1 209 ? -2.694 25.218 -26.986 1.00 27.87 209 VAL D CA 1
ATOM 6408 C C . VAL D 1 209 ? -1.667 26.197 -26.439 1.00 26.29 209 VAL D C 1
ATOM 6409 O O . VAL D 1 209 ? -1.861 27.416 -26.509 1.00 23.79 209 VAL D O 1
ATOM 6413 N N . ARG D 1 210 ? -0.574 25.669 -25.885 1.00 28.73 210 ARG D N 1
ATOM 6414 C CA . ARG D 1 210 ? 0.496 26.503 -25.346 1.00 34.53 210 ARG D CA 1
ATOM 6415 C C . ARG D 1 210 ? 1.806 26.217 -26.063 1.00 35.24 210 ARG D C 1
ATOM 6416 O O . ARG D 1 210 ? 2.111 25.065 -26.387 1.00 36.08 210 ARG D O 1
ATOM 6424 N N . LYS D 1 211 ? 2.579 27.272 -26.308 1.00 34.99 211 LYS D N 1
ATOM 6425 C CA . LYS D 1 211 ? 3.796 27.146 -27.102 1.00 40.52 211 LYS D CA 1
ATOM 6426 C C . LYS D 1 211 ? 4.893 26.419 -26.330 1.00 41.46 211 LYS D C 1
ATOM 6427 O O . LYS D 1 211 ? 5.149 26.729 -25.163 1.00 43.64 211 LYS D O 1
ATOM 6433 N N . ARG E 1 14 ? 14.439 0.242 -51.180 1.00 35.61 14 ARG E N 1
ATOM 6434 C CA . ARG E 1 14 ? 14.937 -0.345 -52.424 1.00 41.37 14 ARG E CA 1
ATOM 6435 C C . ARG E 1 14 ? 15.940 -1.471 -52.149 1.00 37.36 14 ARG E C 1
ATOM 6436 O O . ARG E 1 14 ? 16.137 -2.354 -52.990 1.00 42.24 14 ARG E O 1
ATOM 6438 N N . LYS E 1 15 ? 16.570 -1.447 -50.970 1.00 35.86 15 LYS E N 1
ATOM 6439 C CA . LYS E 1 15 ? 17.432 -2.550 -50.558 1.00 36.71 15 LYS E CA 1
ATOM 6440 C C . LYS E 1 15 ? 16.635 -3.788 -50.158 1.00 34.98 15 LYS E C 1
ATOM 6441 O O . LYS E 1 15 ? 17.220 -4.871 -50.053 1.00 34.73 15 LYS E O 1
ATOM 6447 N N . LYS E 1 16 ? 15.328 -3.640 -49.909 1.00 36.13 16 LYS E N 1
ATOM 6448 C CA . LYS E 1 16 ? 14.498 -4.720 -49.391 1.00 34.75 16 LYS E CA 1
ATOM 6449 C C . LYS E 1 16 ? 13.450 -5.216 -50.368 1.00 35.14 16 LYS E C 1
ATOM 6450 O O . LYS E 1 16 ? 12.896 -6.300 -50.157 1.00 37.45 16 LYS E O 1
ATOM 6456 N N . VAL E 1 17 ? 13.147 -4.453 -51.409 1.00 32.28 17 VAL E N 1
ATOM 6457 C CA . VAL E 1 17 ? 12.064 -4.764 -52.323 1.00 32.98 17 VAL E CA 1
ATOM 6458 C C . VAL E 1 17 ? 12.645 -4.986 -53.714 1.00 30.23 17 VAL E C 1
ATOM 6459 O O . VAL E 1 17 ? 12.982 -4.034 -54.418 1.00 31.80 17 VAL E O 1
ATOM 6463 N N . PRO E 1 18 ? 12.777 -6.245 -54.145 1.00 30.68 18 PRO E N 1
ATOM 6464 C CA . PRO E 1 18 ? 13.197 -6.492 -55.527 1.00 29.87 18 PRO E CA 1
ATOM 6465 C C . PRO E 1 18 ? 12.256 -5.803 -56.501 1.00 31.57 18 PRO E C 1
ATOM 6466 O O . PRO E 1 18 ? 11.046 -5.716 -56.267 1.00 30.23 18 PRO E O 1
ATOM 6470 N N . ALA E 1 19 ? 12.830 -5.295 -57.588 1.00 26.71 19 ALA E N 1
ATOM 6471 C CA . ALA E 1 19 ? 12.099 -4.612 -58.656 1.00 29.06 19 ALA E CA 1
ATOM 6472 C C . ALA E 1 19 ? 11.390 -3.334 -58.184 1.00 27.99 19 ALA E C 1
ATOM 6473 O O . ALA E 1 19 ? 10.446 -2.869 -58.840 1.00 27.57 19 ALA E O 1
ATOM 6475 N N . TYR E 1 20 ? 11.816 -2.738 -57.067 1.00 27.72 20 TYR E N 1
ATOM 6476 C CA . TYR E 1 20 ? 11.192 -1.489 -56.639 1.00 30.63 20 TYR E CA 1
ATOM 6477 C C . TYR E 1 20 ? 11.227 -0.447 -57.754 1.00 28.67 20 TYR E C 1
ATOM 6478 O O . TYR E 1 20 ? 10.181 0.053 -58.202 1.00 25.96 20 TYR E O 1
ATOM 6487 N N . ASP E 1 21 ? 12.433 -0.109 -58.225 1.00 28.76 21 ASP E N 1
ATOM 6488 C CA . ASP E 1 21 ? 12.527 0.875 -59.297 1.00 28.16 21 ASP E CA 1
ATOM 6489 C C . ASP E 1 21 ? 11.890 0.354 -60.576 1.00 27.05 21 ASP E C 1
ATOM 6490 O O . ASP E 1 21 ? 11.275 1.119 -61.325 1.00 26.70 21 ASP E O 1
ATOM 6495 N N . LEU E 1 22 ? 12.045 -0.945 -60.837 1.00 28.18 22 LEU E N 1
ATOM 6496 C CA . LEU E 1 22 ? 11.502 -1.548 -62.047 1.00 28.71 22 LEU E CA 1
ATOM 6497 C C . LEU E 1 22 ? 9.984 -1.407 -62.108 1.00 24.32 22 LEU E C 1
ATOM 6498 O O . LEU E 1 22 ? 9.431 -1.039 -63.149 1.00 27.94 22 LEU E O 1
ATOM 6503 N N . MET E 1 23 ? 9.294 -1.690 -60.997 1.00 28.90 23 MET E N 1
ATOM 6504 C CA . MET E 1 23 ? 7.834 -1.601 -60.987 1.00 26.16 23 MET E CA 1
ATOM 6505 C C . MET E 1 23 ? 7.370 -0.182 -61.311 1.00 27.75 23 MET E C 1
ATOM 6506 O O . MET E 1 23 ? 6.415 0.017 -62.076 1.00 25.12 23 MET E O 1
ATOM 6511 N N . LEU E 1 24 ? 8.046 0.823 -60.741 1.00 26.25 24 LEU E N 1
ATOM 6512 C CA . LEU E 1 24 ? 7.682 2.208 -61.020 1.00 27.14 24 LEU E CA 1
ATOM 6513 C C . LEU E 1 24 ? 7.914 2.557 -62.486 1.00 26.69 24 LEU E C 1
ATOM 6514 O O . LEU E 1 24 ? 7.070 3.198 -63.127 1.00 27.76 24 LEU E O 1
ATOM 6519 N N . GLU E 1 25 ? 9.057 2.135 -63.033 1.00 26.35 25 GLU E N 1
ATOM 6520 C CA . GLU E 1 25 ? 9.356 2.393 -64.437 1.00 26.48 25 GLU E CA 1
ATOM 6521 C C . GLU E 1 25 ? 8.286 1.791 -65.342 1.00 26.37 25 GLU E C 1
ATOM 6522 O O . GLU E 1 25 ? 7.831 2.438 -66.287 1.00 28.04 25 GLU E O 1
ATOM 6528 N N . ILE E 1 26 ? 7.844 0.569 -65.038 1.00 28.34 26 ILE E N 1
ATOM 6529 C CA . ILE E 1 26 ? 6.838 -0.089 -65.869 1.00 28.02 26 ILE E CA 1
ATOM 6530 C C . ILE E 1 26 ? 5.501 0.643 -65.785 1.00 24.75 26 ILE E C 1
ATOM 6531 O O . ILE E 1 26 ? 4.798 0.799 -66.789 1.00 26.25 26 ILE E O 1
ATOM 6536 N N . ILE E 1 27 ? 5.130 1.112 -64.588 1.00 25.23 27 ILE E N 1
ATOM 6537 C CA . ILE E 1 27 ? 3.883 1.853 -64.433 1.00 26.43 27 ILE E CA 1
ATOM 6538 C C . ILE E 1 27 ? 3.893 3.103 -65.302 1.00 25.58 27 ILE E C 1
ATOM 6539 O O . ILE E 1 27 ? 2.980 3.340 -66.104 1.00 27.34 27 ILE E O 1
ATOM 6544 N N . PHE E 1 28 ? 4.928 3.920 -65.152 1.00 27.10 28 PHE E N 1
ATOM 6545 C CA . PHE E 1 28 ? 4.918 5.242 -65.758 1.00 28.88 28 PHE E CA 1
ATOM 6546 C C . PHE E 1 28 ? 5.397 5.233 -67.205 1.00 32.28 28 PHE E C 1
ATOM 6547 O O . PHE E 1 28 ? 4.978 6.093 -67.986 1.00 37.94 28 PHE E O 1
ATOM 6555 N N . ASN E 1 29 ? 6.226 4.269 -67.598 1.00 29.97 29 ASN E N 1
ATOM 6556 C CA . ASN E 1 29 ? 6.677 4.219 -68.984 1.00 33.59 29 ASN E CA 1
ATOM 6557 C C . ASN E 1 29 ? 5.841 3.294 -69.861 1.00 37.55 29 ASN E C 1
ATOM 6558 O O . ASN E 1 29 ? 5.971 3.354 -71.095 1.00 37.03 29 ASN E O 1
ATOM 6563 N N . SER E 1 30 ? 4.969 2.467 -69.276 1.00 29.32 30 SER E N 1
ATOM 6564 C CA . SER E 1 30 ? 4.207 1.548 -70.113 1.00 28.53 30 SER E CA 1
ATOM 6565 C C . SER E 1 30 ? 2.739 1.438 -69.712 1.00 25.34 30 SER E C 1
ATOM 6566 O O . SER E 1 30 ? 1.861 1.726 -70.527 1.00 26.74 30 SER E O 1
ATOM 6569 N N . ILE E 1 31 ? 2.442 1.023 -68.476 1.00 25.56 31 ILE E N 1
ATOM 6570 C CA . ILE E 1 31 ? 1.065 0.645 -68.145 1.00 23.72 31 ILE E CA 1
ATOM 6571 C C . ILE E 1 31 ? 0.119 1.814 -68.350 1.00 25.90 31 ILE E C 1
ATOM 6572 O O . ILE E 1 31 ? -0.947 1.673 -68.964 1.00 27.28 31 ILE E O 1
ATOM 6577 N N . LEU E 1 32 ? 0.460 2.972 -67.780 1.00 26.78 32 LEU E N 1
ATOM 6578 C CA . LEU E 1 32 ? -0.456 4.105 -67.835 1.00 27.28 32 LEU E CA 1
ATOM 6579 C C . LEU E 1 32 ? -0.627 4.629 -69.256 1.00 32.89 32 LEU E C 1
ATOM 6580 O O . LEU E 1 32 ? -1.721 5.080 -69.619 1.00 33.71 32 LEU E O 1
ATOM 6585 N N . LYS E 1 33 ? 0.429 4.573 -70.076 1.00 33.14 33 LYS E N 1
ATOM 6586 C CA . LYS E 1 33 ? 0.287 4.934 -71.486 1.00 36.32 33 LYS E CA 1
ATOM 6587 C C . LYS E 1 33 ? -0.760 4.066 -72.170 1.00 34.54 33 LYS E C 1
ATOM 6588 O O . LYS E 1 33 ? -1.661 4.570 -72.850 1.00 36.92 33 LYS E O 1
ATOM 6594 N N . ILE E 1 34 ? -0.674 2.751 -71.977 1.00 32.63 34 ILE E N 1
ATOM 6595 C CA . ILE E 1 34 ? -1.569 1.840 -72.679 1.00 33.56 34 ILE E CA 1
ATOM 6596 C C . ILE E 1 34 ? -2.986 1.905 -72.114 1.00 35.95 34 ILE E C 1
ATOM 6597 O O . ILE E 1 34 ? -3.968 1.857 -72.869 1.00 35.46 34 ILE E O 1
ATOM 6602 N N . GLU E 1 35 ? -3.125 2.030 -70.788 1.00 30.18 35 GLU E N 1
ATOM 6603 C CA . GLU E 1 35 ? -4.411 1.801 -70.137 1.00 33.36 35 GLU E CA 1
ATOM 6604 C C . GLU E 1 35 ? -5.222 3.066 -69.861 1.00 31.55 35 GLU E C 1
ATOM 6605 O O . GLU E 1 35 ? -6.397 2.953 -69.487 1.00 34.98 35 GLU E O 1
ATOM 6611 N N . THR E 1 36 ? -4.654 4.258 -70.025 1.00 32.69 36 THR E N 1
ATOM 6612 C CA . THR E 1 36 ? -5.408 5.479 -69.769 1.00 34.66 36 THR E CA 1
ATOM 6613 C C . THR E 1 36 ? -5.222 6.480 -70.899 1.00 39.92 36 THR E C 1
ATOM 6614 O O . THR E 1 36 ? -4.205 6.484 -71.598 1.00 35.40 36 THR E O 1
ATOM 6618 N N . ASP E 1 37 ? -6.250 7.307 -71.079 1.00 40.08 37 ASP E N 1
ATOM 6619 C CA . ASP E 1 37 ? -6.227 8.481 -71.941 1.00 44.11 37 ASP E CA 1
ATOM 6620 C C . ASP E 1 37 ? -6.182 9.699 -71.031 1.00 43.90 37 ASP E C 1
ATOM 6621 O O . ASP E 1 37 ? -7.069 9.874 -70.188 1.00 42.58 37 ASP E O 1
ATOM 6626 N N . ILE E 1 38 ? -5.153 10.533 -71.196 1.00 43.63 38 ILE E N 1
ATOM 6627 C CA . ILE E 1 38 ? -4.968 11.695 -70.326 1.00 43.19 38 ILE E CA 1
ATOM 6628 C C . ILE E 1 38 ? -6.233 12.545 -70.250 1.00 48.17 38 ILE E C 1
ATOM 6629 O O . ILE E 1 38 ? -6.553 13.109 -69.195 1.00 46.47 38 ILE E O 1
ATOM 6634 N N . SER E 1 39 ? -6.986 12.629 -71.351 1.00 45.19 39 SER E N 1
ATOM 6635 C CA . SER E 1 39 ? -8.173 13.474 -71.377 1.00 48.58 39 SER E CA 1
ATOM 6636 C C . SER E 1 39 ? -9.257 12.962 -70.439 1.00 47.19 39 SER E C 1
ATOM 6637 O O . SER E 1 39 ? -10.012 13.762 -69.877 1.00 48.07 39 SER E O 1
ATOM 6640 N N . GLN E 1 40 ? -9.359 11.646 -70.258 1.00 44.04 40 GLN E N 1
ATOM 6641 C CA . GLN E 1 40 ? -10.456 11.082 -69.482 1.00 45.69 40 GLN E CA 1
ATOM 6642 C C . GLN E 1 40 ? -10.126 10.932 -68.003 1.00 44.96 40 GLN E C 1
ATOM 6643 O O . GLN E 1 40 ? -11.012 10.573 -67.220 1.00 44.09 40 GLN E O 1
ATOM 6649 N N . ILE E 1 41 ? -8.885 11.203 -67.603 1.00 41.41 41 ILE E N 1
ATOM 6650 C CA . ILE E 1 41 ? -8.474 11.084 -66.210 1.00 43.60 41 ILE E CA 1
ATOM 6651 C C . ILE E 1 41 ? -8.698 12.442 -65.555 1.00 37.68 41 ILE E C 1
ATOM 6652 O O . ILE E 1 41 ? -7.915 13.370 -65.742 1.00 38.31 41 ILE E O 1
ATOM 6657 N N . LYS E 1 42 ? -9.766 12.550 -64.767 1.00 36.10 42 LYS E N 1
ATOM 6658 C CA . LYS E 1 42 ? -10.046 13.765 -64.015 1.00 39.90 42 LYS E CA 1
ATOM 6659 C C . LYS E 1 42 ? -9.527 13.698 -62.581 1.00 37.70 42 LYS E C 1
ATOM 6660 O O . LYS E 1 42 ? -8.849 14.629 -62.128 1.00 35.35 42 LYS E O 1
ATOM 6662 N N . ASN E 1 43 ? -9.808 12.603 -61.864 1.00 35.26 43 ASN E N 1
ATOM 6663 C CA . ASN E 1 43 ? -9.416 12.436 -60.469 1.00 31.54 43 ASN E CA 1
ATOM 6664 C C . ASN E 1 43 ? -8.572 11.178 -60.290 1.00 31.91 43 ASN E C 1
ATOM 6665 O O . ASN E 1 43 ? -8.959 10.097 -60.749 1.00 32.36 43 ASN E O 1
ATOM 6670 N N . ILE E 1 44 ? -7.450 11.325 -59.587 1.00 28.14 44 ILE E N 1
ATOM 6671 C CA . ILE E 1 44 ? -6.513 10.246 -59.283 1.00 27.86 44 ILE E CA 1
ATOM 6672 C C . ILE E 1 44 ? -6.408 10.080 -57.773 1.00 28.31 44 ILE E C 1
ATOM 6673 O O . ILE E 1 44 ? -6.272 11.065 -57.038 1.00 29.75 44 ILE E O 1
ATOM 6678 N N . LEU E 1 45 ? -6.431 8.831 -57.312 1.00 27.94 45 LEU E N 1
ATOM 6679 C CA . LEU E 1 45 ? -6.327 8.518 -55.891 1.00 27.66 45 LEU E CA 1
ATOM 6680 C C . LEU E 1 45 ? -4.982 7.848 -55.640 1.00 29.23 45 LEU E C 1
ATOM 6681 O O . LEU E 1 45 ? -4.726 6.755 -56.157 1.00 29.80 45 LEU E O 1
ATOM 6686 N N . SER E 1 46 ? -4.124 8.503 -54.866 1.00 23.23 46 SER E N 1
ATOM 6687 C CA . SER E 1 46 ? -2.839 7.944 -54.459 1.00 23.63 46 SER E CA 1
ATOM 6688 C C . SER E 1 46 ? -2.928 7.554 -52.986 1.00 28.30 46 SER E C 1
ATOM 6689 O O . SER E 1 46 ? -3.151 8.415 -52.130 1.00 25.62 46 SER E O 1
ATOM 6692 N N . ILE E 1 47 ? -2.759 6.261 -52.691 1.00 23.18 47 ILE E N 1
ATOM 6693 C CA . ILE E 1 47 ? -2.870 5.743 -51.328 1.00 25.48 47 ILE E CA 1
ATOM 6694 C C . ILE E 1 47 ? -1.488 5.308 -50.866 1.00 25.31 47 ILE E C 1
ATOM 6695 O O . ILE E 1 47 ? -0.882 4.415 -51.468 1.00 26.30 47 ILE E O 1
ATOM 6700 N N . GLY E 1 48 ? -0.987 5.922 -49.793 1.00 21.70 48 GLY E N 1
ATOM 6701 C CA . GLY E 1 48 ? 0.311 5.535 -49.265 1.00 25.28 48 GLY E CA 1
ATOM 6702 C C . GLY E 1 48 ? 1.463 5.829 -50.198 1.00 24.88 48 GLY E C 1
ATOM 6703 O O . GLY E 1 48 ? 2.529 5.219 -50.069 1.00 29.09 48 GLY E O 1
ATOM 6704 N N . GLY E 1 49 ? 1.281 6.772 -51.119 1.00 26.80 49 GLY E N 1
ATOM 6705 C CA . GLY E 1 49 ? 2.296 7.027 -52.123 1.00 30.64 49 GLY E CA 1
ATOM 6706 C C . GLY E 1 49 ? 3.538 7.686 -51.550 1.00 33.61 49 GLY E C 1
ATOM 6707 O O . GLY E 1 49 ? 3.510 8.358 -50.516 1.00 32.32 49 GLY E O 1
ATOM 6708 N N . GLN E 1 50 ? 4.655 7.460 -52.226 1.00 32.51 50 GLN E N 1
ATOM 6709 C CA . GLN E 1 50 ? 5.870 8.218 -51.971 1.00 36.52 50 GLN E CA 1
ATOM 6710 C C . GLN E 1 50 ? 5.945 9.400 -52.942 1.00 34.83 50 GLN E C 1
ATOM 6711 O O . GLN E 1 50 ? 5.190 9.490 -53.916 1.00 32.93 50 GLN E O 1
ATOM 6717 N N . SER E 1 51 ? 6.859 10.332 -52.656 1.00 36.05 51 SER E N 1
ATOM 6718 C CA . SER E 1 51 ? 6.930 11.557 -53.450 1.00 37.66 51 SER E CA 1
ATOM 6719 C C . SER E 1 51 ? 7.201 11.271 -54.925 1.00 34.81 51 SER E C 1
ATOM 6720 O O . SER E 1 51 ? 6.668 11.971 -55.796 1.00 34.86 51 SER E O 1
ATOM 6723 N N . PHE E 1 52 ? 7.995 10.239 -55.230 1.00 37.92 52 PHE E N 1
ATOM 6724 C CA . PHE E 1 52 ? 8.302 9.937 -56.628 1.00 34.62 52 PHE E CA 1
ATOM 6725 C C . PHE E 1 52 ? 7.038 9.593 -57.411 1.00 37.49 52 PHE E C 1
ATOM 6726 O O . PHE E 1 52 ? 6.832 10.099 -58.522 1.00 34.21 52 PHE E O 1
ATOM 6734 N N . GLU E 1 53 ? 6.171 8.735 -56.844 1.00 31.98 53 GLU E N 1
ATOM 6735 C CA . GLU E 1 53 ? 4.900 8.428 -57.505 1.00 32.67 53 GLU E CA 1
ATOM 6736 C C . GLU E 1 53 ? 4.063 9.684 -57.696 1.00 31.73 53 GLU E C 1
ATOM 6737 O O . GLU E 1 53 ? 3.501 9.912 -58.773 1.00 32.12 53 GLU E O 1
ATOM 6743 N N . VAL E 1 54 ? 3.936 10.496 -56.641 1.00 30.14 54 VAL E N 1
ATOM 6744 C CA . VAL E 1 54 ? 3.105 11.690 -56.740 1.00 32.39 54 VAL E CA 1
ATOM 6745 C C . VAL E 1 54 ? 3.653 12.618 -57.818 1.00 31.64 54 VAL E C 1
ATOM 6746 O O . VAL E 1 54 ? 2.910 13.110 -58.674 1.00 31.53 54 VAL E O 1
ATOM 6750 N N . LYS E 1 55 ? 4.974 12.827 -57.812 1.00 31.12 55 LYS E N 1
ATOM 6751 C CA . LYS E 1 55 ? 5.607 13.693 -58.806 1.00 32.86 55 LYS E CA 1
ATOM 6752 C C . LYS E 1 55 ? 5.406 13.180 -60.229 1.00 37.34 55 LYS E C 1
ATOM 6753 O O . LYS E 1 55 ? 5.145 13.969 -61.144 1.00 35.66 55 LYS E O 1
ATOM 6759 N N . ASN E 1 56 ? 5.513 11.864 -60.442 1.00 34.79 56 ASN E N 1
ATOM 6760 C CA . ASN E 1 56 ? 5.313 11.351 -61.796 1.00 34.87 56 ASN E CA 1
ATOM 6761 C C . ASN E 1 56 ? 3.846 11.414 -62.205 1.00 34.50 56 ASN E C 1
ATOM 6762 O O . ASN E 1 56 ? 3.535 11.742 -63.355 1.00 38.77 56 ASN E O 1
ATOM 6767 N N . LEU E 1 57 ? 2.926 11.113 -61.281 1.00 34.24 57 LEU E N 1
ATOM 6768 C CA . LEU E 1 57 ? 1.506 11.276 -61.585 1.00 32.43 57 LEU E CA 1
ATOM 6769 C C . LEU E 1 57 ? 1.177 12.728 -61.916 1.00 34.73 57 LEU E C 1
ATOM 6770 O O . LEU E 1 57 ? 0.393 13.004 -62.834 1.00 34.63 57 LEU E O 1
ATOM 6775 N N . SER E 1 58 ? 1.755 13.670 -61.166 1.00 35.56 58 SER E N 1
ATOM 6776 C CA . SER E 1 58 ? 1.472 15.083 -61.412 1.00 39.39 58 SER E CA 1
ATOM 6777 C C . SER E 1 58 ? 1.987 15.516 -62.779 1.00 39.56 58 SER E C 1
ATOM 6778 O O . SER E 1 58 ? 1.334 16.300 -63.478 1.00 42.92 58 SER E O 1
ATOM 6781 N N . LYS E 1 59 ? 3.147 14.995 -63.184 1.00 39.39 59 LYS E N 1
ATOM 6782 C CA . LYS E 1 59 ? 3.719 15.346 -64.481 1.00 43.94 59 LYS E CA 1
ATOM 6783 C C . LYS E 1 59 ? 2.857 14.810 -65.616 1.00 45.75 59 LYS E C 1
ATOM 6784 O O . LYS E 1 59 ? 2.543 15.533 -66.570 1.00 47.15 59 LYS E O 1
ATOM 6790 N N . ILE E 1 60 ? 2.440 13.546 -65.513 1.00 40.31 60 ILE E N 1
ATOM 6791 C CA . ILE E 1 60 ? 1.731 12.890 -66.609 1.00 41.60 60 ILE E CA 1
ATOM 6792 C C . ILE E 1 60 ? 0.331 13.466 -66.777 1.00 40.65 60 ILE E C 1
ATOM 6793 O O . ILE E 1 60 ? -0.148 13.646 -67.905 1.00 40.00 60 ILE E O 1
ATOM 6798 N N . TYR E 1 61 ? -0.357 13.742 -65.672 1.00 35.40 61 TYR E N 1
ATOM 6799 C CA . TYR E 1 61 ? -1.758 14.159 -65.695 1.00 38.24 61 TYR E CA 1
ATOM 6800 C C . TYR E 1 61 ? -1.864 15.571 -65.127 1.00 41.53 61 TYR E C 1
ATOM 6801 O O . TYR E 1 61 ? -2.488 15.784 -64.080 1.00 39.11 61 TYR E O 1
ATOM 6810 N N . ASN E 1 62 ? -1.282 16.537 -65.842 1.00 42.56 62 ASN E N 1
ATOM 6811 C CA . ASN E 1 62 ? -1.176 17.897 -65.318 1.00 46.66 62 ASN E CA 1
ATOM 6812 C C . ASN E 1 62 ? -2.540 18.530 -65.059 1.00 42.32 62 ASN E C 1
ATOM 6813 O O . ASN E 1 62 ? -2.667 19.381 -64.172 1.00 47.31 62 ASN E O 1
ATOM 6818 N N . ASN E 1 63 ? -3.570 18.128 -65.796 1.00 44.30 63 ASN E N 1
ATOM 6819 C CA . ASN E 1 63 ? -4.898 18.695 -65.625 1.00 45.58 63 ASN E CA 1
ATOM 6820 C C . ASN E 1 63 ? -5.790 17.865 -64.718 1.00 43.37 63 ASN E C 1
ATOM 6821 O O . ASN E 1 63 ? -6.987 18.148 -64.622 1.00 44.35 63 ASN E O 1
ATOM 6826 N N . SER E 1 64 ? -5.245 16.851 -64.059 1.00 41.61 64 SER E N 1
ATOM 6827 C CA . SER E 1 64 ? -6.001 16.057 -63.104 1.00 39.70 64 SER E CA 1
ATOM 6828 C C . SER E 1 64 ? -5.754 16.555 -61.685 1.00 36.74 64 SER E C 1
ATOM 6829 O O . SER E 1 64 ? -4.739 17.189 -61.384 1.00 41.02 64 SER E O 1
ATOM 6832 N N . LYS E 1 65 ? -6.700 16.247 -60.812 1.00 34.76 65 LYS E N 1
ATOM 6833 C CA . LYS E 1 65 ? -6.559 16.453 -59.377 1.00 33.41 65 LYS E CA 1
ATOM 6834 C C . LYS E 1 65 ? -6.086 15.142 -58.761 1.00 33.12 65 LYS E C 1
ATOM 6835 O O . LYS E 1 65 ? -6.755 14.115 -58.906 1.00 33.98 65 LYS E O 1
ATOM 6841 N N . ILE E 1 66 ? -4.950 15.179 -58.073 1.00 29.31 66 ILE E N 1
ATOM 6842 C CA . ILE E 1 66 ? -4.394 14.010 -57.390 1.00 28.91 66 ILE E CA 1
ATOM 6843 C C . ILE E 1 66 ? -4.728 14.114 -55.903 1.00 28.53 66 ILE E C 1
ATOM 6844 O O . ILE E 1 66 ? -4.255 15.034 -55.223 1.00 29.36 66 ILE E O 1
ATOM 6849 N N . THR E 1 67 ? -5.515 13.159 -55.393 1.00 26.54 67 THR E N 1
ATOM 6850 C CA . THR E 1 67 ? -5.866 13.086 -53.975 1.00 25.11 67 THR E CA 1
ATOM 6851 C C . THR E 1 67 ? -4.868 12.185 -53.250 1.00 24.59 67 THR E C 1
ATOM 6852 O O . THR E 1 67 ? -4.719 11.006 -53.604 1.00 26.31 67 THR E O 1
ATOM 6856 N N . ILE E 1 68 ? -4.219 12.725 -52.224 1.00 22.08 68 ILE E N 1
ATOM 6857 C CA . ILE E 1 68 ? -3.131 12.058 -51.508 1.00 21.74 68 ILE E CA 1
ATOM 6858 C C . ILE E 1 68 ? -3.621 11.648 -50.124 1.00 25.48 68 ILE E C 1
ATOM 6859 O O . ILE E 1 68 ? -4.029 12.498 -49.320 1.00 22.82 68 ILE E O 1
ATOM 6864 N N . ILE E 1 69 ? -3.569 10.345 -49.830 1.00 21.30 69 ILE E N 1
ATOM 6865 C CA . ILE E 1 69 ? -3.980 9.823 -48.528 1.00 22.71 69 ILE E CA 1
ATOM 6866 C C . ILE E 1 69 ? -2.839 8.973 -47.979 1.00 22.82 69 ILE E C 1
ATOM 6867 O O . ILE E 1 69 ? -2.325 8.088 -48.674 1.00 24.45 69 ILE E O 1
ATOM 6872 N N . GLU E 1 70 ? -2.396 9.289 -46.773 1.00 22.46 70 GLU E N 1
ATOM 6873 C CA . GLU E 1 70 ? -1.303 8.581 -46.118 1.00 23.49 70 GLU E CA 1
ATOM 6874 C C . GLU E 1 70 ? -1.789 7.971 -44.807 1.00 27.06 70 GLU E C 1
ATOM 6875 O O . GLU E 1 70 ? -2.741 8.476 -44.200 1.00 27.45 70 GLU E O 1
ATOM 6881 N N . PRO E 1 71 ? -1.144 6.897 -44.336 1.00 29.27 71 PRO E N 1
ATOM 6882 C CA . PRO E 1 71 ? -1.623 6.224 -43.116 1.00 30.33 71 PRO E CA 1
ATOM 6883 C C . PRO E 1 71 ? -1.354 6.989 -41.839 1.00 29.77 71 PRO E C 1
ATOM 6884 O O . PRO E 1 71 ? -1.842 6.561 -40.781 1.00 27.61 71 PRO E O 1
ATOM 6888 N N . SER E 1 72 ? -0.610 8.098 -41.886 1.00 27.53 72 SER E N 1
ATOM 6889 C CA . SER E 1 72 ? -0.363 8.886 -40.683 1.00 28.85 72 SER E CA 1
ATOM 6890 C C . SER E 1 72 ? -0.107 10.335 -41.064 1.00 29.15 72 SER E C 1
ATOM 6891 O O . SER E 1 72 ? 0.333 10.636 -42.177 1.00 29.98 72 SER E O 1
ATOM 6894 N N . GLU E 1 73 ? -0.367 11.233 -40.110 1.00 31.11 73 GLU E N 1
ATOM 6895 C CA . GLU E 1 73 ? -0.018 12.635 -40.325 1.00 32.67 73 GLU E CA 1
ATOM 6896 C C . GLU E 1 73 ? 1.486 12.805 -40.525 1.00 34.35 73 GLU E C 1
ATOM 6897 O O . GLU E 1 73 ? 1.914 13.663 -41.309 1.00 32.49 73 GLU E O 1
ATOM 6899 N N . ILE E 1 74 ? 2.303 11.980 -39.856 1.00 32.64 74 ILE E N 1
ATOM 6900 C CA . ILE E 1 74 ? 3.753 12.091 -40.016 1.00 33.30 74 ILE E CA 1
ATOM 6901 C C . ILE E 1 74 ? 4.154 11.813 -41.459 1.00 33.28 74 ILE E C 1
ATOM 6902 O O . ILE E 1 74 ? 4.933 12.563 -42.060 1.00 31.11 74 ILE E O 1
ATOM 6907 N N . MET E 1 75 ? 3.621 10.735 -42.043 1.00 27.67 75 MET E N 1
ATOM 6908 C CA . MET E 1 75 ? 3.943 10.435 -43.434 1.00 33.31 75 MET E CA 1
ATOM 6909 C C . MET E 1 75 ? 3.331 11.463 -44.380 1.00 33.51 75 MET E C 1
ATOM 6910 O O . MET E 1 75 ? 3.950 11.833 -45.389 1.00 29.98 75 MET E O 1
ATOM 6915 N N . LEU E 1 76 ? 2.110 11.918 -44.081 1.00 27.98 76 LEU E N 1
ATOM 6916 C CA . LEU E 1 76 ? 1.492 12.960 -44.898 1.00 25.79 76 LEU E CA 1
ATOM 6917 C C . LEU E 1 76 ? 2.384 14.192 -44.977 1.00 28.98 76 LEU E C 1
ATOM 6918 O O . LEU E 1 76 ? 2.586 14.759 -46.059 1.00 27.88 76 LEU E O 1
ATOM 6923 N N . ASN E 1 77 ? 2.954 14.600 -43.845 1.00 27.82 77 ASN E N 1
ATOM 6924 C CA . ASN E 1 77 ? 3.772 15.809 -43.840 1.00 32.89 77 ASN E CA 1
ATOM 6925 C C . ASN E 1 77 ? 5.065 15.614 -44.625 1.00 33.24 77 ASN E C 1
ATOM 6926 O O . ASN E 1 77 ? 5.482 16.506 -45.367 1.00 32.76 77 ASN E O 1
ATOM 6931 N N . ILE E 1 78 ? 5.702 14.448 -44.493 1.00 32.45 78 ILE E N 1
ATOM 6932 C CA . ILE E 1 78 ? 6.915 14.176 -45.262 1.00 33.67 78 ILE E CA 1
ATOM 6933 C C . ILE E 1 78 ? 6.644 14.338 -46.752 1.00 35.22 78 ILE E C 1
ATOM 6934 O O . ILE E 1 78 ? 7.406 14.993 -47.473 1.00 37.89 78 ILE E O 1
ATOM 6939 N N . VAL E 1 79 ? 5.534 13.774 -47.230 1.00 32.78 79 VAL E N 1
ATOM 6940 C CA . VAL E 1 79 ? 5.227 13.838 -48.656 1.00 35.57 79 VAL E CA 1
ATOM 6941 C C . VAL E 1 79 ? 4.861 15.258 -49.071 1.00 36.53 79 VAL E C 1
ATOM 6942 O O . VAL E 1 79 ? 5.198 15.698 -50.178 1.00 35.13 79 VAL E O 1
ATOM 6946 N N . LYS E 1 80 ? 4.155 15.985 -48.201 1.00 34.05 80 LYS E N 1
ATOM 6947 C CA . LYS E 1 80 ? 3.804 17.378 -48.480 1.00 36.50 80 LYS E CA 1
ATOM 6948 C C . LYS E 1 80 ? 5.055 18.231 -48.682 1.00 39.57 80 LYS E C 1
ATOM 6949 O O . LYS E 1 80 ? 5.127 19.042 -49.616 1.00 39.73 80 LYS E O 1
ATOM 6955 N N . ASN E 1 81 ? 6.045 18.072 -47.800 1.00 37.40 81 ASN E N 1
ATOM 6956 C CA . ASN E 1 81 ? 7.280 18.844 -47.926 1.00 39.92 81 ASN E CA 1
ATOM 6957 C C . ASN E 1 81 ? 7.962 18.566 -49.257 1.00 43.51 81 ASN E C 1
ATOM 6958 O O . ASN E 1 81 ? 8.411 19.491 -49.948 1.00 45.55 81 ASN E O 1
ATOM 6963 N N . GLU E 1 82 ? 8.015 17.294 -49.651 1.00 40.15 82 GLU E N 1
ATOM 6964 C CA . GLU E 1 82 ? 8.731 16.909 -50.859 1.00 39.60 82 GLU E CA 1
ATOM 6965 C C . GLU E 1 82 ? 8.006 17.321 -52.140 1.00 42.16 82 GLU E C 1
ATOM 6966 O O . GLU E 1 82 ? 8.646 17.373 -53.197 1.00 42.94 82 GLU E O 1
ATOM 6972 N N . CYS E 1 83 ? 6.704 17.649 -52.075 1.00 40.66 83 CYS E N 1
ATOM 6973 C CA . CYS E 1 83 ? 5.923 18.046 -53.248 1.00 41.00 83 CYS E CA 1
ATOM 6974 C C . CYS E 1 83 ? 5.361 19.463 -53.132 1.00 41.91 83 CYS E C 1
ATOM 6975 O O . CYS E 1 83 ? 4.305 19.754 -53.699 1.00 40.41 83 CYS E O 1
ATOM 6978 N N . LYS E 1 84 ? 6.051 20.355 -52.412 1.00 46.37 84 LYS E N 1
ATOM 6979 C CA . LYS E 1 84 ? 5.471 21.658 -52.074 1.00 48.17 84 LYS E CA 1
ATOM 6980 C C . LYS E 1 84 ? 5.121 22.485 -53.310 1.00 48.89 84 LYS E C 1
ATOM 6981 O O . LYS E 1 84 ? 4.146 23.247 -53.287 1.00 52.08 84 LYS E O 1
ATOM 6983 N N . ASN E 1 85 ? 5.884 22.347 -54.393 1.00 48.25 85 ASN E N 1
ATOM 6984 C CA . ASN E 1 85 ? 5.686 23.177 -55.574 1.00 50.48 85 ASN E CA 1
ATOM 6985 C C . ASN E 1 85 ? 4.660 22.617 -56.552 1.00 52.64 85 ASN E C 1
ATOM 6986 O O . ASN E 1 85 ? 4.357 23.282 -57.551 1.00 48.60 85 ASN E O 1
ATOM 6991 N N . LEU E 1 86 ? 4.115 21.428 -56.299 1.00 46.35 86 LEU E N 1
ATOM 6992 C CA . LEU E 1 86 ? 3.140 20.861 -57.220 1.00 44.50 86 LEU E CA 1
ATOM 6993 C C . LEU E 1 86 ? 1.790 21.546 -57.053 1.00 42.89 86 LEU E C 1
ATOM 6994 O O . LEU E 1 86 ? 1.401 21.946 -55.953 1.00 44.15 86 LEU E O 1
ATOM 6999 N N . LYS E 1 87 ? 1.064 21.663 -58.161 1.00 41.72 87 LYS E N 1
ATOM 7000 C CA . LYS E 1 87 ? -0.116 22.511 -58.195 1.00 43.34 87 LYS E CA 1
ATOM 7001 C C . LYS E 1 87 ? -1.431 21.750 -58.145 1.00 42.24 87 LYS E C 1
ATOM 7002 O O . LYS E 1 87 ? -2.460 22.348 -57.810 1.00 45.68 87 LYS E O 1
ATOM 7008 N N . ASN E 1 88 ? -1.440 20.458 -58.461 1.00 37.20 88 ASN E N 1
ATOM 7009 C CA . ASN E 1 88 ? -2.697 19.741 -58.617 1.00 41.16 88 ASN E CA 1
ATOM 7010 C C . ASN E 1 88 ? -2.901 18.688 -57.531 1.00 36.20 88 ASN E C 1
ATOM 7011 O O . ASN E 1 88 ? -3.537 17.663 -57.776 1.00 35.28 88 ASN E O 1
ATOM 7016 N N . LEU E 1 89 ? -2.387 18.937 -56.325 1.00 34.99 89 LEU E N 1
ATOM 7017 C CA . LEU E 1 89 ? -2.478 17.984 -55.227 1.00 33.94 89 LEU E CA 1
ATOM 7018 C C . LEU E 1 89 ? -3.554 18.392 -54.232 1.00 36.36 89 LEU E C 1
ATOM 7019 O O . LEU E 1 89 ? -3.713 19.571 -53.903 1.00 34.01 89 LEU E O 1
ATOM 7024 N N . GLU E 1 90 ? -4.266 17.401 -53.732 1.00 29.37 90 GLU E N 1
ATOM 7025 C CA . GLU E 1 90 ? -5.216 17.568 -52.651 1.00 29.18 90 GLU E CA 1
ATOM 7026 C C . GLU E 1 90 ? -4.797 16.602 -51.552 1.00 29.33 90 GLU E C 1
ATOM 7027 O O . GLU E 1 90 ? -4.575 15.419 -51.824 1.00 27.32 90 GLU E O 1
ATOM 7033 N N . TYR E 1 91 ? -4.613 17.108 -50.336 1.00 24.89 91 TYR E N 1
ATOM 7034 C CA . TYR E 1 91 ? -4.233 16.262 -49.211 1.00 23.11 91 TYR E CA 1
ATOM 7035 C C . TYR E 1 91 ? -5.448 16.004 -48.325 1.00 25.49 91 TYR E C 1
ATOM 7036 O O . TYR E 1 91 ? -6.196 16.931 -48.003 1.00 25.05 91 TYR E O 1
ATOM 7045 N N . ILE E 1 92 ? -5.639 14.739 -47.944 1.00 23.45 92 ILE E N 1
ATOM 7046 C CA . ILE E 1 92 ? -6.649 14.341 -46.967 1.00 20.91 92 ILE E CA 1
ATOM 7047 C C . ILE E 1 92 ? -5.965 14.171 -45.621 1.00 22.09 92 ILE E C 1
ATOM 7048 O O . ILE E 1 92 ? -4.993 13.414 -45.507 1.00 24.69 92 ILE E O 1
ATOM 7053 N N . TYR E 1 93 ? -6.467 14.857 -44.596 1.00 21.47 93 TYR E N 1
ATOM 7054 C CA . TYR E 1 93 ? -5.843 14.807 -43.270 1.00 21.90 93 TYR E CA 1
ATOM 7055 C C . TYR E 1 93 ? -6.547 13.785 -42.376 1.00 24.94 93 TYR E C 1
ATOM 7056 O O . TYR E 1 93 ? -7.068 14.092 -41.295 1.00 21.91 93 TYR E O 1
ATOM 7065 N N . ASP E 1 94 ? -6.540 12.542 -42.858 1.00 22.66 94 ASP E N 1
ATOM 7066 C CA . ASP E 1 94 ? -7.082 11.383 -42.152 1.00 23.48 94 ASP E CA 1
ATOM 7067 C C . ASP E 1 94 ? -6.590 10.155 -42.908 1.00 26.02 94 ASP E C 1
ATOM 7068 O O . ASP E 1 94 ? -6.055 10.273 -44.014 1.00 23.92 94 ASP E O 1
ATOM 7073 N N . LYS E 1 95 ? -6.774 8.975 -42.307 1.00 27.12 95 LYS E N 1
ATOM 7074 C CA . LYS E 1 95 ? -6.396 7.748 -43.008 1.00 26.37 95 LYS E CA 1
ATOM 7075 C C . LYS E 1 95 ? -7.521 7.284 -43.937 1.00 24.54 95 LYS E C 1
ATOM 7076 O O . LYS E 1 95 ? -8.675 7.717 -43.832 1.00 25.50 95 LYS E O 1
ATOM 7082 N N . PHE E 1 96 ? -7.161 6.395 -44.875 1.00 22.66 96 PHE E N 1
ATOM 7083 C CA . PHE E 1 96 ? -8.094 5.995 -45.926 1.00 22.44 96 PHE E CA 1
ATOM 7084 C C . PHE E 1 96 ? -9.347 5.348 -45.356 1.00 27.48 96 PHE E C 1
ATOM 7085 O O . PHE E 1 96 ? -10.437 5.520 -45.914 1.00 27.31 96 PHE E O 1
ATOM 7093 N N . GLU E 1 97 ? -9.197 4.604 -44.254 1.00 29.35 97 GLU E N 1
ATOM 7094 C CA . GLU E 1 97 ? -10.321 3.935 -43.607 1.00 29.11 97 GLU E CA 1
ATOM 7095 C C . GLU E 1 97 ? -11.406 4.917 -43.185 1.00 32.63 97 GLU E C 1
ATOM 7096 O O . GLU E 1 97 ? -12.584 4.555 -43.155 1.00 32.59 97 GLU E O 1
ATOM 7102 N N . ASN E 1 98 ? -11.034 6.159 -42.860 1.00 28.63 98 ASN E N 1
ATOM 7103 C CA . ASN E 1 98 ? -11.998 7.174 -42.443 1.00 28.22 98 ASN E CA 1
ATOM 7104 C C . ASN E 1 98 ? -12.396 8.122 -43.563 1.00 30.10 98 ASN E C 1
ATOM 7105 O O . ASN E 1 98 ? -13.262 8.970 -43.354 1.00 30.59 98 ASN E O 1
ATOM 7110 N N . TYR E 1 99 ? -11.784 8.004 -44.732 1.00 26.74 99 TYR E N 1
ATOM 7111 C CA . TYR E 1 99 ? -12.086 8.885 -45.853 1.00 27.28 99 TYR E CA 1
ATOM 7112 C C . TYR E 1 99 ? -13.448 8.539 -46.457 1.00 30.11 99 TYR E C 1
ATOM 7113 O O . TYR E 1 99 ? -13.657 7.423 -46.942 1.00 29.19 99 TYR E O 1
ATOM 7122 N N . LYS E 1 100 ? -14.375 9.497 -46.437 1.00 29.05 100 LYS E N 1
ATOM 7123 C CA . LYS E 1 100 ? -15.750 9.285 -46.895 1.00 28.08 100 LYS E CA 1
ATOM 7124 C C . LYS E 1 100 ? -16.129 10.440 -47.815 1.00 36.86 100 LYS E C 1
ATOM 7125 O O . LYS E 1 100 ? -16.707 11.443 -47.385 1.00 38.58 100 LYS E O 1
ATOM 7131 N N . ASP E 1 101 ? -15.800 10.292 -49.090 1.00 35.62 101 ASP E N 1
ATOM 7132 C CA . ASP E 1 101 ? -16.110 11.280 -50.111 1.00 35.66 101 ASP E CA 1
ATOM 7133 C C . ASP E 1 101 ? -16.654 10.548 -51.329 1.00 38.73 101 ASP E C 1
ATOM 7134 O O . ASP E 1 101 ? -16.075 9.544 -51.758 1.00 44.52 101 ASP E O 1
ATOM 7139 N N . ASN E 1 102 ? -17.767 11.040 -51.877 1.00 38.55 102 ASN E N 1
ATOM 7140 C CA . ASN E 1 102 ? -18.380 10.469 -53.075 1.00 40.60 102 ASN E CA 1
ATOM 7141 C C . ASN E 1 102 ? -17.603 10.775 -54.349 1.00 38.50 102 ASN E C 1
ATOM 7142 O O . ASN E 1 102 ? -18.086 10.438 -55.437 1.00 41.26 102 ASN E O 1
ATOM 7147 N N . LYS E 1 103 ? -16.445 11.424 -54.246 1.00 38.05 103 LYS E N 1
ATOM 7148 C CA . LYS E 1 103 ? -15.613 11.678 -55.412 1.00 40.14 103 LYS E CA 1
ATOM 7149 C C . LYS E 1 103 ? -15.318 10.371 -56.136 1.00 40.45 103 LYS E C 1
ATOM 7150 O O . LYS E 1 103 ? -14.978 9.360 -55.516 1.00 33.87 103 LYS E O 1
ATOM 7156 N N . ASN E 1 104 ? -15.484 10.380 -57.447 1.00 40.93 104 ASN E N 1
ATOM 7157 C CA . ASN E 1 104 ? -15.215 9.195 -58.241 1.00 40.07 104 ASN E CA 1
ATOM 7158 C C . ASN E 1 104 ? -13.857 9.341 -58.904 1.00 35.33 104 ASN E C 1
ATOM 7159 O O . ASN E 1 104 ? -13.498 10.421 -59.379 1.00 37.92 104 ASN E O 1
ATOM 7164 N N . PHE E 1 105 ? -13.082 8.265 -58.887 1.00 31.03 105 PHE E N 1
ATOM 7165 C CA . PHE E 1 105 ? -11.718 8.280 -59.387 1.00 30.35 105 PHE E CA 1
ATOM 7166 C C . PHE E 1 105 ? -11.613 7.385 -60.615 1.00 32.36 105 PHE E C 1
ATOM 7167 O O . PHE E 1 105 ? -12.225 6.318 -60.666 1.00 33.30 105 PHE E O 1
ATOM 7175 N N . GLU E 1 106 ? -10.854 7.830 -61.609 1.00 31.45 106 GLU E N 1
ATOM 7176 C CA . GLU E 1 106 ? -10.600 6.996 -62.780 1.00 35.39 106 GLU E CA 1
ATOM 7177 C C . GLU E 1 106 ? -9.358 6.134 -62.614 1.00 31.58 106 GLU E C 1
ATOM 7178 O O . GLU E 1 106 ? -9.206 5.148 -63.340 1.00 32.26 106 GLU E O 1
ATOM 7184 N N . LEU E 1 107 ? -8.473 6.497 -61.689 1.00 28.47 107 LEU E N 1
ATOM 7185 C CA . LEU E 1 107 ? -7.191 5.841 -61.485 1.00 26.25 107 LEU E CA 1
ATOM 7186 C C . LEU E 1 107 ? -6.851 5.833 -60.005 1.00 26.72 107 LEU E C 1
ATOM 7187 O O . LEU E 1 107 ? -7.005 6.850 -59.324 1.00 28.70 107 LEU E O 1
ATOM 7192 N N . CYS E 1 108 ? -6.343 4.704 -59.525 1.00 26.72 108 CYS E N 1
ATOM 7193 C CA . CYS E 1 108 ? -5.883 4.598 -58.151 1.00 24.95 108 CYS E CA 1
ATOM 7194 C C . CYS E 1 108 ? -4.568 3.840 -58.134 1.00 25.84 108 CYS E C 1
ATOM 7195 O O . CYS E 1 108 ? -4.461 2.787 -58.765 1.00 25.08 108 CYS E O 1
ATOM 7198 N N . LEU E 1 109 ? -3.569 4.386 -57.445 1.00 22.15 109 LEU E N 1
ATOM 7199 C CA . LEU E 1 109 ? -2.275 3.733 -57.253 1.00 25.18 109 LEU E CA 1
ATOM 7200 C C . LEU E 1 109 ? -2.109 3.367 -55.788 1.00 27.86 109 LEU E C 1
ATOM 7201 O O . LEU E 1 109 ? -2.308 4.207 -54.901 1.00 25.11 109 LEU E O 1
ATOM 7206 N N . CYS E 1 110 ? -1.735 2.118 -55.534 1.00 22.98 110 CYS E N 1
ATOM 7207 C CA . CYS E 1 110 ? -1.645 1.624 -54.162 1.00 23.08 110 CYS E CA 1
ATOM 7208 C C . CYS E 1 110 ? -0.470 0.644 -54.134 1.00 24.99 110 CYS E C 1
ATOM 7209 O O . CYS E 1 110 ? -0.649 -0.571 -54.287 1.00 22.86 110 CYS E O 1
ATOM 7212 N N . LEU E 1 111 ? 0.729 1.191 -53.929 1.00 22.77 111 LEU E N 1
ATOM 7213 C CA . LEU E 1 111 ? 1.975 0.457 -54.103 1.00 21.41 111 LEU E CA 1
ATOM 7214 C C . LEU E 1 111 ? 2.586 0.120 -52.755 1.00 23.95 111 LEU E C 1
ATOM 7215 O O . LEU E 1 111 ? 2.964 1.022 -51.993 1.00 22.14 111 LEU E O 1
ATOM 7220 N N . LEU E 1 112 ? 2.710 -1.183 -52.486 1.00 21.10 112 LEU E N 1
ATOM 7221 C CA . LEU E 1 112 ? 3.395 -1.706 -51.306 1.00 21.26 112 LEU E CA 1
ATOM 7222 C C . LEU E 1 112 ? 2.751 -1.187 -50.024 1.00 18.59 112 LEU E C 1
ATOM 7223 O O . LEU E 1 112 ? 3.441 -0.869 -49.050 1.00 22.29 112 LEU E O 1
ATOM 7228 N N . VAL E 1 113 ? 1.422 -1.115 -50.048 1.00 19.36 113 VAL E N 1
ATOM 7229 C CA . VAL E 1 113 ? 0.626 -0.628 -48.931 1.00 19.53 113 VAL E CA 1
ATOM 7230 C C . VAL E 1 113 ? -0.102 -1.759 -48.219 1.00 20.74 113 VAL E C 1
ATOM 7231 O O . VAL E 1 113 ? -0.173 -1.773 -46.986 1.00 21.88 113 VAL E O 1
ATOM 7235 N N . LEU E 1 114 ? -0.651 -2.714 -48.981 1.00 20.57 114 LEU E N 1
ATOM 7236 C CA . LEU E 1 114 ? -1.624 -3.670 -48.435 1.00 20.80 114 LEU E CA 1
ATOM 7237 C C . LEU E 1 114 ? -1.041 -4.536 -47.323 1.00 20.18 114 LEU E C 1
ATOM 7238 O O . LEU E 1 114 ? -1.767 -4.938 -46.397 1.00 20.94 114 LEU E O 1
ATOM 7243 N N . GLN E 1 115 ? 0.250 -4.842 -47.382 1.00 19.38 115 GLN E N 1
ATOM 7244 C CA . GLN E 1 115 ? 0.833 -5.646 -46.310 1.00 21.59 115 GLN E CA 1
ATOM 7245 C C . GLN E 1 115 ? 0.905 -4.881 -44.990 1.00 21.12 115 GLN E C 1
ATOM 7246 O O . GLN E 1 115 ? 1.199 -5.488 -43.961 1.00 23.63 115 GLN E O 1
ATOM 7252 N N . PHE E 1 116 ? 0.578 -3.587 -44.981 1.00 19.40 116 PHE E N 1
ATOM 7253 C CA . PHE E 1 116 ? 0.547 -2.818 -43.744 1.00 23.19 116 PHE E CA 1
ATOM 7254 C C . PHE E 1 116 ? -0.865 -2.406 -43.323 1.00 25.67 116 PHE E C 1
ATOM 7255 O O . PHE E 1 116 ? -1.015 -1.616 -42.381 1.00 27.02 116 PHE E O 1
ATOM 7263 N N . ILE E 1 117 ? -1.895 -2.925 -43.972 1.00 23.93 117 ILE E N 1
ATOM 7264 C CA . ILE E 1 117 ? -3.272 -2.500 -43.738 1.00 24.92 117 ILE E CA 1
ATOM 7265 C C . ILE E 1 117 ? -3.923 -3.435 -42.725 1.00 28.38 117 ILE E C 1
ATOM 7266 O O . ILE E 1 117 ? -3.830 -4.666 -42.845 1.00 27.11 117 ILE E O 1
ATOM 7271 N N . GLU E 1 118 ? -4.592 -2.848 -41.727 1.00 29.87 118 GLU E N 1
ATOM 7272 C CA . GLU E 1 118 ? -5.223 -3.654 -40.683 1.00 34.91 118 GLU E CA 1
ATOM 7273 C C . GLU E 1 118 ? -6.260 -4.611 -41.258 1.00 28.68 118 GLU E C 1
ATOM 7274 O O . GLU E 1 118 ? -6.254 -5.808 -40.940 1.00 29.65 118 GLU E O 1
ATOM 7280 N N . GLU E 1 119 ? -7.162 -4.101 -42.104 1.00 25.96 119 GLU E N 1
ATOM 7281 C CA . GLU E 1 119 ? -8.323 -4.843 -42.602 1.00 28.63 119 GLU E CA 1
ATOM 7282 C C . GLU E 1 119 ? -8.311 -4.788 -44.121 1.00 28.04 119 GLU E C 1
ATOM 7283 O O . GLU E 1 119 ? -9.045 -3.996 -44.738 1.00 27.10 119 GLU E O 1
ATOM 7285 N N . PRO E 1 120 ? -7.497 -5.632 -44.758 1.00 27.72 120 PRO E N 1
ATOM 7286 C CA . PRO E 1 120 ? -7.297 -5.517 -46.212 1.00 24.58 120 PRO E CA 1
ATOM 7287 C C . PRO E 1 120 ? -8.556 -5.682 -47.038 1.00 26.68 120 PRO E C 1
ATOM 7288 O O . PRO E 1 120 ? -8.634 -5.102 -48.131 1.00 27.24 120 PRO E O 1
ATOM 7292 N N . GLN E 1 121 ? -9.548 -6.455 -46.572 1.00 29.04 121 GLN E N 1
ATOM 7293 C CA . GLN E 1 121 ? -10.708 -6.711 -47.420 1.00 27.81 121 GLN E CA 1
ATOM 7294 C C . GLN E 1 121 ? -11.592 -5.471 -47.546 1.00 29.45 121 GLN E C 1
ATOM 7295 O O . GLN E 1 121 ? -11.988 -5.093 -48.653 1.00 28.38 121 GLN E O 1
ATOM 7301 N N . SER E 1 122 ? -11.923 -4.826 -46.425 1.00 26.91 122 SER E N 1
ATOM 7302 C CA . SER E 1 122 ? -12.736 -3.615 -46.529 1.00 29.94 122 SER E CA 1
ATOM 7303 C C . SER E 1 122 ? -11.959 -2.476 -47.180 1.00 28.44 122 SER E C 1
ATOM 7304 O O . SER E 1 122 ? -12.556 -1.616 -47.843 1.00 24.28 122 SER E O 1
ATOM 7307 N N . PHE E 1 123 ? -10.636 -2.460 -46.997 1.00 27.18 123 PHE E N 1
ATOM 7308 C CA . PHE E 1 123 ? -9.765 -1.507 -47.684 1.00 24.94 123 PHE E CA 1
ATOM 7309 C C . PHE E 1 123 ? -9.933 -1.596 -49.197 1.00 26.79 123 PHE E C 1
ATOM 7310 O O . PHE E 1 123 ? -10.182 -0.586 -49.871 1.00 25.78 123 PHE E O 1
ATOM 7318 N N . LEU E 1 124 ? -9.848 -2.810 -49.749 1.00 22.79 124 LEU E N 1
ATOM 7319 C CA . LEU E 1 124 ? -9.964 -2.961 -51.194 1.00 26.11 124 LEU E CA 1
ATOM 7320 C C . LEU E 1 124 ? -11.388 -2.710 -51.670 1.00 24.70 124 LEU E C 1
ATOM 7321 O O . LEU E 1 124 ? -11.589 -2.152 -52.753 1.00 29.56 124 LEU E O 1
ATOM 7326 N N . GLU E 1 125 ? -12.391 -3.112 -50.881 1.00 30.11 125 GLU E N 1
ATOM 7327 C CA . GLU E 1 125 ? -13.768 -2.775 -51.231 1.00 30.35 125 GLU E CA 1
ATOM 7328 C C . GLU E 1 125 ? -13.961 -1.265 -51.289 1.00 28.80 125 GLU E C 1
ATOM 7329 O O . GLU E 1 125 ? -14.689 -0.757 -52.153 1.00 30.38 125 GLU E O 1
ATOM 7335 N N . LYS E 1 126 ? -13.307 -0.526 -50.388 1.00 27.99 126 LYS E N 1
ATOM 7336 C CA . LYS E 1 126 ? -13.429 0.927 -50.449 1.00 29.04 126 LYS E CA 1
ATOM 7337 C C . LYS E 1 126 ? -12.786 1.475 -51.717 1.00 30.19 126 LYS E C 1
ATOM 7338 O O . LYS E 1 126 ? -13.330 2.387 -52.354 1.00 30.28 126 LYS E O 1
ATOM 7344 N N . ILE E 1 127 ? -11.631 0.930 -52.103 1.00 28.96 127 ILE E N 1
ATOM 7345 C CA . ILE E 1 127 ? -11.035 1.328 -53.376 1.00 28.49 127 ILE E CA 1
ATOM 7346 C C . ILE E 1 127 ? -12.004 1.046 -54.517 1.00 27.39 127 ILE E C 1
ATOM 7347 O O . ILE E 1 127 ? -12.265 1.912 -55.362 1.00 28.67 127 ILE E O 1
ATOM 7352 N N . TYR E 1 128 ? -12.573 -0.163 -54.539 1.00 31.55 128 TYR E N 1
ATOM 7353 C CA . TYR E 1 128 ? -13.534 -0.527 -55.577 1.00 29.31 128 TYR E CA 1
ATOM 7354 C C . TYR E 1 128 ? -14.670 0.489 -55.669 1.00 30.62 128 TYR E C 1
ATOM 7355 O O . TYR E 1 128 ? -15.039 0.922 -56.764 1.00 29.81 128 TYR E O 1
ATOM 7364 N N . ASN E 1 129 ? -15.221 0.895 -54.523 1.00 32.08 129 ASN E N 1
ATOM 7365 C CA . ASN E 1 129 ? -16.349 1.827 -54.525 1.00 33.64 129 ASN E CA 1
ATOM 7366 C C . ASN E 1 129 ? -15.933 3.246 -54.894 1.00 34.19 129 ASN E C 1
ATOM 7367 O O . ASN E 1 129 ? -16.770 4.030 -55.357 1.00 35.12 129 ASN E O 1
ATOM 7372 N N . SER E 1 130 ? -14.665 3.604 -54.677 1.00 33.95 130 SER E N 1
ATOM 7373 C CA . SER E 1 130 ? -14.165 4.928 -55.030 1.00 34.46 130 SER E CA 1
ATOM 7374 C C . SER E 1 130 ? -13.904 5.071 -56.526 1.00 36.42 130 SER E C 1
ATOM 7375 O O . SER E 1 130 ? -13.943 6.186 -57.057 1.00 36.27 130 SER E O 1
ATOM 7378 N N . LEU E 1 131 ? -13.629 3.972 -57.216 1.00 32.86 131 LEU E N 1
ATOM 7379 C CA . LEU E 1 131 ? -13.361 4.025 -58.642 1.00 35.46 131 LEU E CA 1
ATOM 7380 C C . LEU E 1 131 ? -14.667 4.161 -59.417 1.00 37.77 131 LEU E C 1
ATOM 7381 O O . LEU E 1 131 ? -15.716 3.655 -59.004 1.00 37.41 131 LEU E O 1
ATOM 7386 N N . ASP E 1 132 ? -14.602 4.855 -60.548 1.00 37.16 132 ASP E N 1
ATOM 7387 C CA . ASP E 1 132 ? -15.779 4.902 -61.394 1.00 41.54 132 ASP E CA 1
ATOM 7388 C C . ASP E 1 132 ? -15.791 3.677 -62.312 1.00 42.34 132 ASP E C 1
ATOM 7389 O O . ASP E 1 132 ? -14.924 2.804 -62.231 1.00 37.84 132 ASP E O 1
ATOM 7394 N N . SER E 1 133 ? -16.790 3.633 -63.199 1.00 41.93 133 SER E N 1
ATOM 7395 C CA . SER E 1 133 ? -17.153 2.428 -63.950 1.00 44.35 133 SER E CA 1
ATOM 7396 C C . SER E 1 133 ? -15.942 1.666 -64.485 1.00 43.97 133 SER E C 1
ATOM 7397 O O . SER E 1 133 ? -15.705 0.507 -64.116 1.00 47.95 133 SER E O 1
ATOM 7400 N N . ASN E 1 134 ? -15.168 2.294 -65.368 1.00 41.17 134 ASN E N 1
ATOM 7401 C CA . ASN E 1 134 ? -14.015 1.627 -65.962 1.00 45.33 134 ASN E CA 1
ATOM 7402 C C . ASN E 1 134 ? -12.698 2.057 -65.316 1.00 40.32 134 ASN E C 1
ATOM 7403 O O . ASN E 1 134 ? -11.669 2.145 -65.996 1.00 42.69 134 ASN E O 1
ATOM 7408 N N . GLY E 1 135 ? -12.707 2.327 -64.014 1.00 33.63 135 GLY E N 1
ATOM 7409 C CA . GLY E 1 135 ? -11.517 2.843 -63.371 1.00 35.88 135 GLY E CA 1
ATOM 7410 C C . GLY E 1 135 ? -10.424 1.800 -63.239 1.00 33.85 135 GLY E C 1
ATOM 7411 O O . GLY E 1 135 ? -10.671 0.593 -63.205 1.00 33.23 135 GLY E O 1
ATOM 7412 N N . LEU E 1 136 ? -9.191 2.293 -63.144 1.00 29.46 136 LEU E N 1
ATOM 7413 C CA . LEU E 1 136 ? -7.993 1.464 -63.103 1.00 28.47 136 LEU E CA 1
ATOM 7414 C C . LEU E 1 136 ? -7.330 1.540 -61.734 1.00 27.81 136 LEU E C 1
ATOM 7415 O O . LEU E 1 136 ? -7.125 2.638 -61.196 1.00 26.64 136 LEU E O 1
ATOM 7420 N N . LEU E 1 137 ? -6.963 0.374 -61.196 1.00 24.51 137 LEU E N 1
ATOM 7421 C CA . LEU E 1 137 ? -6.166 0.248 -59.987 1.00 24.50 137 LEU E CA 1
ATOM 7422 C C . LEU E 1 137 ? -4.868 -0.473 -60.316 1.00 25.08 137 LEU E C 1
ATOM 7423 O O . LEU E 1 137 ? -4.893 -1.551 -60.918 1.00 25.09 137 LEU E O 1
ATOM 7428 N N . ILE E 1 138 ? -3.742 0.107 -59.924 1.00 23.24 138 ILE E N 1
ATOM 7429 C CA . ILE E 1 138 ? -2.461 -0.585 -59.950 1.00 24.41 138 ILE E CA 1
ATOM 7430 C C . ILE E 1 138 ? -2.052 -0.829 -58.504 1.00 25.09 138 ILE E C 1
ATOM 7431 O O . ILE E 1 138 ? -1.993 0.108 -57.692 1.00 22.27 138 ILE E O 1
ATOM 7436 N N . ILE E 1 139 ? -1.787 -2.086 -58.171 1.00 22.06 139 ILE E N 1
ATOM 7437 C CA . ILE E 1 139 ? -1.563 -2.465 -56.780 1.00 21.90 139 ILE E CA 1
ATOM 7438 C C . ILE E 1 139 ? -0.404 -3.452 -56.692 1.00 23.26 139 ILE E C 1
ATOM 7439 O O . ILE E 1 139 ? -0.276 -4.368 -57.520 1.00 20.33 139 ILE E O 1
ATOM 7444 N N . SER E 1 140 ? 0.461 -3.253 -55.699 1.00 20.80 140 SER E N 1
ATOM 7445 C CA . SER E 1 140 ? 1.597 -4.143 -55.497 1.00 20.57 140 SER E CA 1
ATOM 7446 C C . SER E 1 140 ? 1.744 -4.475 -54.023 1.00 23.34 140 SER E C 1
ATOM 7447 O O . SER E 1 140 ? 1.310 -3.722 -53.148 1.00 23.37 140 SER E O 1
ATOM 7450 N N . ILE E 1 141 ? 2.378 -5.615 -53.743 1.00 18.80 141 ILE E N 1
ATOM 7451 C CA . ILE E 1 141 ? 2.508 -6.110 -52.380 1.00 23.86 141 ILE E CA 1
ATOM 7452 C C . ILE E 1 141 ? 3.894 -6.696 -52.186 1.00 22.25 141 ILE E C 1
ATOM 7453 O O . ILE E 1 141 ? 4.584 -7.070 -53.139 1.00 20.61 141 ILE E O 1
ATOM 7458 N N . PHE E 1 142 ? 4.319 -6.709 -50.930 1.00 20.10 142 PHE E N 1
ATOM 7459 C CA . PHE E 1 142 ? 5.355 -7.613 -50.464 1.00 20.52 142 PHE E CA 1
ATOM 7460 C C . PHE E 1 142 ? 4.638 -8.845 -49.916 1.00 23.60 142 PHE E C 1
ATOM 7461 O O . PHE E 1 142 ? 3.802 -8.731 -49.010 1.00 21.66 142 PHE E O 1
ATOM 7469 N N . SER E 1 143 ? 4.938 -10.012 -50.487 1.00 19.25 143 SER E N 1
ATOM 7470 C CA . SER E 1 143 ? 4.223 -11.245 -50.196 1.00 21.55 143 SER E CA 1
ATOM 7471 C C . SER E 1 143 ? 5.020 -12.106 -49.215 1.00 18.33 143 SER E C 1
ATOM 7472 O O . SER E 1 143 ? 6.080 -11.710 -48.718 1.00 21.52 143 SER E O 1
ATOM 7475 N N . ASN E 1 144 ? 4.523 -13.320 -48.951 1.00 18.11 144 ASN E N 1
ATOM 7476 C CA . ASN E 1 144 ? 5.221 -14.304 -48.134 1.00 20.18 144 ASN E CA 1
ATOM 7477 C C . ASN E 1 144 ? 5.926 -15.368 -48.977 1.00 23.28 144 ASN E C 1
ATOM 7478 O O . ASN E 1 144 ? 6.323 -16.404 -48.442 1.00 22.30 144 ASN E O 1
ATOM 7483 N N . LYS E 1 145 ? 6.089 -15.137 -50.283 1.00 20.85 145 LYS E N 1
ATOM 7484 C CA . LYS E 1 145 ? 6.616 -16.150 -51.196 1.00 22.66 145 LYS E CA 1
ATOM 7485 C C . LYS E 1 145 ? 8.125 -16.002 -51.366 1.00 23.58 145 LYS E C 1
ATOM 7486 O O . LYS E 1 145 ? 8.634 -14.889 -51.538 1.00 24.71 145 LYS E O 1
ATOM 7492 N N . GLN E 1 146 ? 8.842 -17.127 -51.293 1.00 20.64 146 GLN E N 1
ATOM 7493 C CA . GLN E 1 146 ? 10.273 -17.158 -51.623 1.00 22.59 146 GLN E CA 1
ATOM 7494 C C . GLN E 1 146 ? 11.088 -16.244 -50.705 1.00 21.50 146 GLN E C 1
ATOM 7495 O O . GLN E 1 146 ? 12.030 -15.568 -51.124 1.00 22.16 146 GLN E O 1
ATOM 7501 N N . LEU E 1 147 ? 10.759 -16.267 -49.415 1.00 22.59 147 LEU E N 1
ATOM 7502 C CA . LEU E 1 147 ? 11.474 -15.395 -48.491 1.00 25.39 147 LEU E CA 1
ATOM 7503 C C . LEU E 1 147 ? 12.912 -15.844 -48.265 1.00 21.97 147 LEU E C 1
ATOM 7504 O O . LEU E 1 147 ? 13.741 -15.020 -47.879 1.00 23.15 147 LEU E O 1
ATOM 7509 N N . THR E 1 148 ? 13.225 -17.126 -48.499 1.00 24.85 148 THR E N 1
ATOM 7510 C CA . THR E 1 148 ? 14.608 -17.588 -48.390 1.00 25.89 148 THR E CA 1
ATOM 7511 C C . THR E 1 148 ? 15.489 -16.919 -49.442 1.00 25.81 148 THR E C 1
ATOM 7512 O O . THR E 1 148 ? 16.566 -16.396 -49.124 1.00 23.95 148 THR E O 1
ATOM 7516 N N . TYR E 1 149 ? 15.039 -16.914 -50.705 1.00 23.39 149 TYR E N 1
ATOM 7517 C CA . TYR E 1 149 ? 15.771 -16.186 -51.735 1.00 26.72 149 TYR E CA 1
ATOM 7518 C C . TYR E 1 149 ? 15.746 -14.685 -51.461 1.00 24.23 149 TYR E C 1
ATOM 7519 O O . TYR E 1 149 ? 16.749 -13.989 -51.675 1.00 25.36 149 TYR E O 1
ATOM 7528 N N . TRP E 1 150 ? 14.597 -14.163 -51.021 1.00 22.94 150 TRP E N 1
ATOM 7529 C CA . TRP E 1 150 ? 14.508 -12.734 -50.724 1.00 22.71 150 TRP E CA 1
ATOM 7530 C C . TRP E 1 150 ? 15.530 -12.332 -49.669 1.00 24.05 150 TRP E C 1
ATOM 7531 O O . TRP E 1 150 ? 16.169 -11.281 -49.787 1.00 24.37 150 TRP E O 1
ATOM 7542 N N . LYS E 1 151 ? 15.703 -13.165 -48.635 1.00 26.08 151 LYS E N 1
ATOM 7543 C CA . LYS E 1 151 ? 16.583 -12.798 -47.530 1.00 28.64 151 LYS E CA 1
ATOM 7544 C C . LYS E 1 151 ? 18.011 -12.580 -48.017 1.00 30.29 151 LYS E C 1
ATOM 7545 O O . LYS E 1 151 ? 18.647 -11.581 -47.656 1.00 30.01 151 LYS E O 1
ATOM 7551 N N . GLU E 1 152 ? 18.519 -13.477 -48.868 1.00 27.31 152 GLU E N 1
ATOM 7552 C CA . GLU E 1 152 ? 19.876 -13.288 -49.383 1.00 30.07 152 GLU E CA 1
ATOM 7553 C C . GLU E 1 152 ? 19.949 -12.088 -50.314 1.00 28.96 152 GLU E C 1
ATOM 7554 O O . GLU E 1 152 ? 20.923 -11.326 -50.278 1.00 30.06 152 GLU E O 1
ATOM 7560 N N . PHE E 1 153 ? 18.932 -11.906 -51.159 1.00 25.42 153 PHE E N 1
ATOM 7561 C CA . PHE E 1 153 ? 18.876 -10.722 -52.004 1.00 27.43 153 PHE E CA 1
ATOM 7562 C C . PHE E 1 153 ? 18.988 -9.455 -51.166 1.00 31.51 153 PHE E C 1
ATOM 7563 O O . PHE E 1 153 ? 19.788 -8.562 -51.468 1.00 28.68 153 PHE E O 1
ATOM 7571 N N . ALA E 1 154 ? 18.193 -9.365 -50.095 1.00 27.27 154 ALA E N 1
ATOM 7572 C CA . ALA E 1 154 ? 18.195 -8.151 -49.287 1.00 30.44 154 ALA E CA 1
ATOM 7573 C C . ALA E 1 154 ? 19.517 -7.968 -48.555 1.00 31.77 154 ALA E C 1
ATOM 7574 O O . ALA E 1 154 ? 20.059 -6.857 -48.524 1.00 36.84 154 ALA E O 1
ATOM 7576 N N . LEU E 1 155 ? 20.046 -9.038 -47.953 1.00 31.09 155 LEU E N 1
ATOM 7577 C CA . LEU E 1 155 ? 21.324 -8.930 -47.253 1.00 32.52 155 LEU E CA 1
ATOM 7578 C C . LEU E 1 155 ? 22.421 -8.422 -48.183 1.00 37.22 155 LEU E C 1
ATOM 7579 O O . LEU E 1 155 ? 23.236 -7.579 -47.789 1.00 37.26 155 LEU E O 1
ATOM 7584 N N . SER E 1 156 ? 22.443 -8.899 -49.432 1.00 33.57 156 SER E N 1
ATOM 7585 C CA . SER E 1 156 ? 23.527 -8.522 -50.330 1.00 31.92 156 SER E CA 1
ATOM 7586 C C . SER E 1 156 ? 23.386 -7.096 -50.853 1.00 37.37 156 SER E C 1
ATOM 7587 O O . SER E 1 156 ? 24.377 -6.519 -51.317 1.00 37.09 156 SER E O 1
ATOM 7590 N N . ARG E 1 157 ? 22.195 -6.504 -50.759 1.00 34.41 157 ARG E N 1
ATOM 7591 C CA . ARG E 1 157 ? 21.990 -5.097 -51.084 1.00 36.68 157 ARG E CA 1
ATOM 7592 C C . ARG E 1 157 ? 22.277 -4.158 -49.917 1.00 35.79 157 ARG E C 1
ATOM 7593 O O . ARG E 1 157 ? 22.109 -2.944 -50.072 1.00 39.77 157 ARG E O 1
ATOM 7601 N N . GLY E 1 158 ? 22.681 -4.679 -48.763 1.00 37.81 158 GLY E N 1
ATOM 7602 C CA . GLY E 1 158 ? 22.982 -3.845 -47.612 1.00 38.42 158 GLY E CA 1
ATOM 7603 C C . GLY E 1 158 ? 21.851 -3.630 -46.622 1.00 48.02 158 GLY E C 1
ATOM 7604 O O . GLY E 1 158 ? 21.988 -2.776 -45.732 1.00 45.89 158 GLY E O 1
ATOM 7605 N N . ALA E 1 159 ? 20.741 -4.367 -46.740 1.00 43.56 159 ALA E N 1
ATOM 7606 C CA . ALA E 1 159 ? 19.676 -4.258 -45.747 1.00 42.33 159 ALA E CA 1
ATOM 7607 C C . ALA E 1 159 ? 20.167 -4.737 -44.385 1.00 41.41 159 ALA E C 1
ATOM 7608 O O . ALA E 1 159 ? 20.955 -5.683 -44.277 1.00 39.23 159 ALA E O 1
ATOM 7610 N N . LYS E 1 160 ? 19.682 -4.082 -43.329 1.00 44.02 160 LYS E N 1
ATOM 7611 C CA . LYS E 1 160 ? 20.172 -4.378 -41.989 1.00 45.33 160 LYS E CA 1
ATOM 7612 C C . LYS E 1 160 ? 19.785 -5.794 -41.572 1.00 44.73 160 LYS E C 1
ATOM 7613 O O . LYS E 1 160 ? 18.610 -6.175 -41.632 1.00 43.94 160 LYS E O 1
ATOM 7619 N N . LYS E 1 161 ? 20.793 -6.564 -41.146 1.00 39.59 161 LYS E N 1
ATOM 7620 C CA . LYS E 1 161 ? 20.652 -7.997 -40.908 1.00 43.13 161 LYS E CA 1
ATOM 7621 C C . LYS E 1 161 ? 19.536 -8.323 -39.919 1.00 47.54 161 LYS E C 1
ATOM 7622 O O . LYS E 1 161 ? 18.880 -9.368 -40.033 1.00 41.68 161 LYS E O 1
ATOM 7628 N N . GLU E 1 162 ? 19.308 -7.446 -38.940 1.00 47.13 162 GLU E N 1
ATOM 7629 C CA . GLU E 1 162 ? 18.281 -7.706 -37.938 1.00 45.68 162 GLU E CA 1
ATOM 7630 C C . GLU E 1 162 ? 16.883 -7.551 -38.525 1.00 40.48 162 GLU E C 1
ATOM 7631 O O . GLU E 1 162 ? 15.982 -8.341 -38.211 1.00 41.50 162 GLU E O 1
ATOM 7637 N N . GLN E 1 163 ? 16.677 -6.543 -39.378 1.00 37.33 163 GLN E N 1
ATOM 7638 C CA . GLN E 1 163 ? 15.360 -6.344 -39.973 1.00 39.78 163 GLN E CA 1
ATOM 7639 C C . GLN E 1 163 ? 15.021 -7.469 -40.946 1.00 39.78 163 GLN E C 1
ATOM 7640 O O . GLN E 1 163 ? 13.884 -7.958 -40.973 1.00 34.69 163 GLN E O 1
ATOM 7646 N N . VAL E 1 164 ? 15.997 -7.889 -41.753 1.00 36.53 164 VAL E N 1
ATOM 7647 C CA . VAL E 1 164 ? 15.774 -9.004 -42.668 1.00 36.06 164 VAL E CA 1
ATOM 7648 C C . VAL E 1 164 ? 15.429 -10.269 -41.895 1.00 35.26 164 VAL E C 1
ATOM 7649 O O . VAL E 1 164 ? 14.511 -11.012 -42.265 1.00 32.16 164 VAL E O 1
ATOM 7653 N N . GLU E 1 165 ? 16.153 -10.528 -40.804 1.00 33.06 165 GLU E N 1
ATOM 7654 C CA . GLU E 1 165 ? 15.916 -11.734 -40.018 1.00 39.05 165 GLU E CA 1
ATOM 7655 C C . GLU E 1 165 ? 14.519 -11.745 -39.402 1.00 37.73 165 GLU E C 1
ATOM 7656 O O . GLU E 1 165 ? 13.885 -12.804 -39.295 1.00 34.46 165 GLU E O 1
ATOM 7662 N N . LYS E 1 166 ? 14.020 -10.579 -38.990 1.00 35.15 166 LYS E N 1
ATOM 7663 C CA . LYS E 1 166 ? 12.692 -10.525 -38.386 1.00 33.35 166 LYS E CA 1
ATOM 7664 C C . LYS E 1 166 ? 11.603 -10.723 -39.435 1.00 34.81 166 LYS E C 1
ATOM 7665 O O . LYS E 1 166 ? 10.621 -11.443 -39.200 1.00 29.85 166 LYS E O 1
ATOM 7671 N N . THR E 1 167 ? 11.754 -10.089 -40.598 1.00 32.69 167 THR E N 1
ATOM 7672 C CA . THR E 1 167 ? 10.835 -10.359 -41.696 1.00 30.89 167 THR E CA 1
ATOM 7673 C C . THR E 1 167 ? 10.901 -11.826 -42.108 1.00 29.88 167 THR E C 1
ATOM 7674 O O . THR E 1 167 ? 9.865 -12.466 -42.323 1.00 26.40 167 THR E O 1
ATOM 7678 N N . PHE E 1 168 ? 12.112 -12.383 -42.188 1.00 29.96 168 PHE E N 1
ATOM 7679 C CA . PHE E 1 168 ? 12.266 -13.753 -42.664 1.00 31.21 168 PHE E CA 1
ATOM 7680 C C . PHE E 1 168 ? 11.653 -14.757 -41.691 1.00 33.40 168 PHE E C 1
ATOM 7681 O O . PHE E 1 168 ? 10.949 -15.683 -42.109 1.00 29.86 168 PHE E O 1
ATOM 7689 N N . ASN E 1 169 ? 11.902 -14.594 -40.392 1.00 30.55 169 ASN E N 1
ATOM 7690 C CA . ASN E 1 169 ? 11.509 -15.619 -39.429 1.00 33.72 169 ASN E CA 1
ATOM 7691 C C . ASN E 1 169 ? 10.174 -15.352 -38.747 1.00 31.44 169 ASN E C 1
ATOM 7692 O O . ASN E 1 169 ? 9.513 -16.302 -38.323 1.00 33.84 169 ASN E O 1
ATOM 7697 N N . ASN E 1 170 ? 9.765 -14.092 -38.624 1.00 28.43 170 ASN E N 1
ATOM 7698 C CA . ASN E 1 170 ? 8.536 -13.720 -37.928 1.00 32.07 170 ASN E CA 1
ATOM 7699 C C . ASN E 1 170 ? 7.816 -12.626 -38.719 1.00 29.19 170 ASN E C 1
ATOM 7700 O O . ASN E 1 170 ? 7.619 -11.517 -38.235 1.00 27.52 170 ASN E O 1
ATOM 7705 N N . GLN E 1 171 ? 7.427 -12.939 -39.963 1.00 28.22 171 GLN E N 1
ATOM 7706 C CA . GLN E 1 171 ? 6.910 -11.901 -40.852 1.00 23.09 171 GLN E CA 1
ATOM 7707 C C . GLN E 1 171 ? 5.673 -11.222 -40.267 1.00 25.47 171 GLN E C 1
ATOM 7708 O O . GLN E 1 171 ? 5.475 -10.009 -40.442 1.00 23.36 171 GLN E O 1
ATOM 7714 N N . SER E 1 172 ? 4.830 -11.985 -39.567 1.00 26.10 172 SER E N 1
ATOM 7715 C CA . SER E 1 172 ? 3.603 -11.429 -39.011 1.00 27.42 172 SER E CA 1
ATOM 7716 C C . SER E 1 172 ? 3.886 -10.351 -37.972 1.00 25.86 172 SER E C 1
ATOM 7717 O O . SER E 1 172 ? 3.019 -9.512 -37.713 1.00 28.88 172 SER E O 1
ATOM 7720 N N . GLU E 1 173 ? 5.070 -10.364 -37.366 1.00 25.84 173 GLU E N 1
ATOM 7721 C CA . GLU E 1 173 ? 5.448 -9.273 -36.472 1.00 28.72 173 GLU E CA 1
ATOM 7722 C C . GLU E 1 173 ? 5.718 -7.980 -37.222 1.00 32.51 173 GLU E C 1
ATOM 7723 O O . GLU E 1 173 ? 5.702 -6.908 -36.603 1.00 32.60 173 GLU E O 1
ATOM 7729 N N . VAL E 1 174 ? 5.970 -8.064 -38.526 1.00 28.19 174 VAL E N 1
ATOM 7730 C CA . VAL E 1 174 ? 6.363 -6.924 -39.344 1.00 26.98 174 VAL E CA 1
ATOM 7731 C C . VAL E 1 174 ? 5.208 -6.416 -40.199 1.00 28.78 174 VAL E C 1
ATOM 7732 O O . VAL E 1 174 ? 5.058 -5.210 -40.400 1.00 27.59 174 VAL E O 1
ATOM 7736 N N . MET E 1 175 ? 4.387 -7.326 -40.717 1.00 26.54 175 MET E N 1
ATOM 7737 C CA . MET E 1 175 ? 3.399 -7.002 -41.738 1.00 23.22 175 MET E CA 1
ATOM 7738 C C . MET E 1 175 ? 2.391 -8.141 -41.800 1.00 22.00 175 MET E C 1
ATOM 7739 O O . MET E 1 175 ? 2.580 -9.187 -41.175 1.00 23.71 175 MET E O 1
ATOM 7744 N N . ASN E 1 176 ? 1.320 -7.922 -42.558 1.00 20.52 176 ASN E N 1
ATOM 7745 C CA . ASN E 1 176 ? 0.444 -9.019 -42.956 1.00 22.80 176 ASN E CA 1
ATOM 7746 C C . ASN E 1 176 ? 1.237 -10.055 -43.740 1.00 24.96 176 ASN E C 1
ATOM 7747 O O . ASN E 1 176 ? 2.104 -9.713 -44.550 1.00 22.68 176 ASN E O 1
ATOM 7752 N N . ILE E 1 177 ? 0.925 -11.326 -43.499 1.00 21.59 177 ILE E N 1
ATOM 7753 C CA . ILE E 1 177 ? 1.436 -12.429 -44.307 1.00 20.85 177 ILE E CA 1
ATOM 7754 C C . ILE E 1 177 ? 0.454 -12.626 -45.460 1.00 21.92 177 ILE E C 1
ATOM 7755 O O . ILE E 1 177 ? -0.678 -13.089 -45.267 1.00 19.74 177 ILE E O 1
ATOM 7760 N N . LEU E 1 178 ? 0.874 -12.249 -46.673 1.00 21.61 178 LEU E N 1
ATOM 7761 C CA . LEU E 1 178 ? -0.011 -12.183 -47.829 1.00 20.79 178 LEU E CA 1
ATOM 7762 C C . LEU E 1 178 ? 0.513 -13.113 -48.911 1.00 21.61 178 LEU E C 1
ATOM 7763 O O . LEU E 1 178 ? 1.612 -12.893 -49.430 1.00 22.57 178 LEU E O 1
ATOM 7768 N N . SER E 1 179 ? -0.259 -14.137 -49.244 1.00 21.63 179 SER E N 1
ATOM 7769 C CA . SER E 1 179 ? 0.093 -14.849 -50.468 1.00 23.28 179 SER E CA 1
ATOM 7770 C C . SER E 1 179 ? -0.512 -14.158 -51.688 1.00 22.48 179 SER E C 1
ATOM 7771 O O . SER E 1 179 ? -1.582 -13.538 -51.604 1.00 21.14 179 SER E O 1
ATOM 7774 N N . PRO E 1 180 ? 0.155 -14.230 -52.847 1.00 21.38 180 PRO E N 1
ATOM 7775 C CA . PRO E 1 180 ? -0.443 -13.650 -54.060 1.00 21.85 180 PRO E CA 1
ATOM 7776 C C . PRO E 1 180 ? -1.805 -14.226 -54.375 1.00 23.07 180 PRO E C 1
ATOM 7777 O O . PRO E 1 180 ? -2.678 -13.505 -54.873 1.00 22.82 180 PRO E O 1
ATOM 7781 N N . GLU E 1 181 ? -2.008 -15.515 -54.087 1.00 24.07 181 GLU E N 1
ATOM 7782 C CA . GLU E 1 181 ? -3.289 -16.151 -54.375 1.00 27.11 181 GLU E CA 1
ATOM 7783 C C . GLU E 1 181 ? -4.402 -15.577 -53.504 1.00 24.69 181 GLU E C 1
ATOM 7784 O O . GLU E 1 181 ? -5.490 -15.269 -54.003 1.00 25.13 181 GLU E O 1
ATOM 7790 N N . TYR E 1 182 ? -4.145 -15.402 -52.210 1.00 24.41 182 TYR E N 1
ATOM 7791 C CA . TYR E 1 182 ? -5.179 -14.823 -51.364 1.00 22.78 182 TYR E CA 1
ATOM 7792 C C . TYR E 1 182 ? -5.437 -13.367 -51.729 1.00 24.51 182 TYR E C 1
ATOM 7793 O O . TYR E 1 182 ? -6.565 -12.890 -51.593 1.00 24.28 182 TYR E O 1
ATOM 7802 N N . VAL E 1 183 ? -4.422 -12.645 -52.207 1.00 21.66 183 VAL E N 1
ATOM 7803 C CA . VAL E 1 183 ? -4.676 -11.253 -52.570 1.00 24.66 183 VAL E CA 1
ATOM 7804 C C . VAL E 1 183 ? -5.536 -11.179 -53.819 1.00 23.90 183 VAL E C 1
ATOM 7805 O O . VAL E 1 183 ? -6.434 -10.340 -53.917 1.00 25.13 183 VAL E O 1
ATOM 7809 N N . GLU E 1 184 ? -5.301 -12.068 -54.789 1.00 24.37 184 GLU E N 1
ATOM 7810 C CA . GLU E 1 184 ? -6.198 -12.115 -55.936 1.00 26.61 184 GLU E CA 1
ATOM 7811 C C . GLU E 1 184 ? -7.616 -12.471 -55.499 1.00 27.87 184 GLU E C 1
ATOM 7812 O O . GLU E 1 184 ? -8.590 -11.931 -56.037 1.00 27.45 184 GLU E O 1
ATOM 7818 N N . GLY E 1 185 ? -7.747 -13.343 -54.494 1.00 27.17 185 GLY E N 1
ATOM 7819 C CA . GLY E 1 185 ? -9.069 -13.644 -53.955 1.00 28.35 185 GLY E CA 1
ATOM 7820 C C . GLY E 1 185 ? -9.719 -12.446 -53.288 1.00 30.81 185 GLY E C 1
ATOM 7821 O O . GLY E 1 185 ? -10.926 -12.228 -53.430 1.00 32.29 185 GLY E O 1
ATOM 7822 N N . LEU E 1 186 ? -8.931 -11.662 -52.543 1.00 27.24 186 LEU E N 1
ATOM 7823 C CA . LEU E 1 186 ? -9.428 -10.418 -51.959 1.00 30.46 186 LEU E CA 1
ATOM 7824 C C . LEU E 1 186 ? -9.919 -9.464 -53.040 1.00 31.20 186 LEU E C 1
ATOM 7825 O O . LEU E 1 186 ? -10.981 -8.848 -52.898 1.00 31.33 186 LEU E O 1
ATOM 7830 N N . LEU E 1 187 ? -9.152 -9.320 -54.128 1.00 28.72 187 LEU E N 1
ATOM 7831 C CA . LEU E 1 187 ? -9.576 -8.435 -55.207 1.00 26.44 187 LEU E CA 1
ATOM 7832 C C . LEU E 1 187 ? -10.869 -8.919 -55.849 1.00 33.34 187 LEU E C 1
ATOM 7833 O O . LEU E 1 187 ? -11.772 -8.118 -56.125 1.00 33.15 187 LEU E O 1
ATOM 7838 N N . LYS E 1 188 ? -10.972 -10.221 -56.118 1.00 32.14 188 LYS E N 1
ATOM 7839 C CA . LYS E 1 188 ? -12.203 -10.751 -56.691 1.00 32.94 188 LYS E CA 1
ATOM 7840 C C . LYS E 1 188 ? -13.385 -10.537 -55.752 1.00 33.71 188 LYS E C 1
ATOM 7841 O O . LYS E 1 188 ? -14.468 -10.133 -56.189 1.00 33.23 188 LYS E O 1
ATOM 7847 N N . GLU E 1 189 ? -13.196 -10.792 -54.453 1.00 32.60 189 GLU E N 1
ATOM 7848 C CA . GLU E 1 189 ? -14.295 -10.612 -53.510 1.00 36.56 189 GLU E CA 1
ATOM 7849 C C . GLU E 1 189 ? -14.741 -9.157 -53.449 1.00 37.45 189 GLU E C 1
ATOM 7850 O O . GLU E 1 189 ? -15.933 -8.882 -53.276 1.00 37.06 189 GLU E O 1
ATOM 7856 N N . SER E 1 190 ? -13.804 -8.216 -53.603 1.00 34.29 190 SER E N 1
ATOM 7857 C CA . SER E 1 190 ? -14.143 -6.797 -53.604 1.00 34.26 190 SER E CA 1
ATOM 7858 C C . SER E 1 190 ? -15.004 -6.388 -54.796 1.00 34.85 190 SER E C 1
ATOM 7859 O O . SER E 1 190 ? -15.674 -5.351 -54.733 1.00 39.24 190 SER E O 1
ATOM 7862 N N . GLY E 1 191 ? -14.993 -7.158 -55.878 1.00 32.22 191 GLY E N 1
ATOM 7863 C CA . GLY E 1 191 ? -15.819 -6.887 -57.041 1.00 32.51 191 GLY E CA 1
ATOM 7864 C C . GLY E 1 191 ? -15.066 -6.719 -58.344 1.00 36.06 191 GLY E C 1
ATOM 7865 O O . GLY E 1 191 ? -15.709 -6.623 -59.400 1.00 34.37 191 GLY E O 1
ATOM 7866 N N . PHE E 1 192 ? -13.736 -6.688 -58.340 1.00 33.72 192 PHE E N 1
ATOM 7867 C CA . PHE E 1 192 ? -13.003 -6.377 -59.559 1.00 33.55 192 PHE E CA 1
ATOM 7868 C C . PHE E 1 192 ? -13.155 -7.493 -60.586 1.00 37.16 192 PHE E C 1
ATOM 7869 O O . PHE E 1 192 ? -13.018 -8.674 -60.260 1.00 41.97 192 PHE E O 1
ATOM 7877 N N . SER E 1 193 ? -13.428 -7.103 -61.834 1.00 43.15 193 SER E N 1
ATOM 7878 C CA . SER E 1 193 ? -13.745 -8.037 -62.908 1.00 47.45 193 SER E CA 1
ATOM 7879 C C . SER E 1 193 ? -12.521 -8.490 -63.690 1.00 48.52 193 SER E C 1
ATOM 7880 O O . SER E 1 193 ? -12.519 -9.602 -64.234 1.00 50.10 193 SER E O 1
ATOM 7883 N N . LYS E 1 194 ? -11.483 -7.660 -63.767 1.00 42.11 194 LYS E N 1
ATOM 7884 C CA . LYS E 1 194 ? -10.288 -7.977 -64.535 1.00 36.73 194 LYS E CA 1
ATOM 7885 C C . LYS E 1 194 ? -9.073 -7.755 -63.654 1.00 33.87 194 LYS E 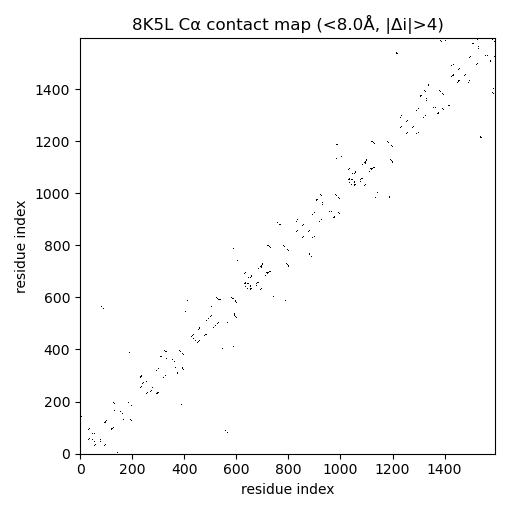C 1
ATOM 7886 O O . LYS E 1 194 ? -8.849 -6.638 -63.178 1.00 30.63 194 LYS E O 1
ATOM 7888 N N . ILE E 1 195 ? -8.304 -8.820 -63.436 1.00 31.59 195 ILE E N 1
ATOM 7889 C CA . ILE E 1 195 ? -7.111 -8.813 -62.599 1.00 26.44 195 ILE E CA 1
ATOM 7890 C C . ILE E 1 195 ? -5.979 -9.428 -63.412 1.00 32.44 195 ILE E C 1
ATOM 7891 O O . ILE E 1 195 ? -6.095 -10.575 -63.860 1.00 31.28 195 ILE E O 1
ATOM 7896 N N . GLU E 1 196 ? -4.889 -8.686 -63.605 1.00 29.65 196 GLU E N 1
ATOM 7897 C CA . GLU E 1 196 ? -3.773 -9.186 -64.400 1.00 28.37 196 GLU E CA 1
ATOM 7898 C C . GLU E 1 196 ? -2.445 -8.928 -63.695 1.00 26.14 196 GLU E C 1
ATOM 7899 O O . GLU E 1 196 ? -2.058 -7.774 -63.483 1.00 24.14 196 GLU E O 1
ATOM 7905 N N . ARG E 1 197 ? -1.740 -9.999 -63.344 1.00 22.62 197 ARG E N 1
ATOM 7906 C CA . ARG E 1 197 ? -0.416 -9.844 -62.751 1.00 21.25 197 ARG E CA 1
ATOM 7907 C C . ARG E 1 197 ? 0.602 -9.438 -63.820 1.00 25.62 197 ARG E C 1
ATOM 7908 O O . ARG E 1 197 ? 0.702 -10.074 -64.873 1.00 28.05 197 ARG E O 1
ATOM 7916 N N . ILE E 1 198 ? 1.344 -8.359 -63.569 1.00 21.00 198 ILE E N 1
ATOM 7917 C CA . ILE E 1 198 ? 2.357 -7.911 -64.523 1.00 22.79 198 ILE E CA 1
ATOM 7918 C C . ILE E 1 198 ? 3.774 -8.096 -64.022 1.00 24.17 198 ILE E C 1
ATOM 7919 O O . ILE E 1 198 ? 4.710 -8.024 -64.836 1.00 26.56 198 ILE E O 1
ATOM 7924 N N . CYS E 1 199 ? 3.969 -8.371 -62.728 1.00 20.97 199 CYS E N 1
ATOM 7925 C CA . CYS E 1 199 ? 5.283 -8.481 -62.109 1.00 23.01 199 CYS E CA 1
ATOM 7926 C C . CYS E 1 199 ? 5.182 -9.468 -60.954 1.00 26.86 199 CYS E C 1
ATOM 7927 O O . CYS E 1 199 ? 4.290 -9.340 -60.109 1.00 25.35 199 CYS E O 1
ATOM 7930 N N . GLU E 1 200 ? 6.084 -10.448 -60.913 1.00 23.37 200 GLU E N 1
ATOM 7931 C CA . GLU E 1 200 ? 6.325 -11.219 -59.694 1.00 27.73 200 GLU E CA 1
ATOM 7932 C C . GLU E 1 200 ? 7.813 -11.521 -59.647 1.00 23.42 200 GLU E C 1
ATOM 7933 O O . GLU E 1 200 ? 8.340 -12.169 -60.554 1.00 27.40 200 GLU E O 1
ATOM 7939 N N . VAL E 1 201 ? 8.497 -10.998 -58.638 1.00 21.11 201 VAL E N 1
ATOM 7940 C CA . VAL E 1 201 ? 9.937 -11.167 -58.478 1.00 24.63 201 VAL E CA 1
ATOM 7941 C C . VAL E 1 201 ? 10.169 -11.544 -57.023 1.00 21.68 201 VAL E C 1
ATOM 7942 O O . VAL E 1 201 ? 10.025 -10.698 -56.131 1.00 21.93 201 VAL E O 1
ATOM 7946 N N . LEU E 1 202 ? 10.525 -12.806 -56.783 1.00 21.86 202 LEU E N 1
ATOM 7947 C CA . LEU E 1 202 ? 10.640 -13.328 -55.427 1.00 21.59 202 LEU E CA 1
ATOM 7948 C C . LEU E 1 202 ? 9.383 -12.948 -54.652 1.00 19.61 202 LEU E C 1
ATOM 7949 O O . LEU E 1 202 ? 8.276 -13.253 -55.099 1.00 22.25 202 LEU E O 1
ATOM 7954 N N . SER E 1 203 ? 9.533 -12.193 -53.561 1.00 19.83 203 SER E N 1
ATOM 7955 C CA . SER E 1 203 ? 8.440 -11.886 -52.652 1.00 21.67 203 SER E CA 1
ATOM 7956 C C . SER E 1 203 ? 7.659 -10.611 -53.018 1.00 23.35 203 SER E C 1
ATOM 7957 O O . SER E 1 203 ? 7.057 -9.992 -52.134 1.00 26.04 203 SER E O 1
ATOM 7960 N N . THR E 1 204 ? 7.676 -10.179 -54.272 1.00 21.58 204 THR E N 1
ATOM 7961 C CA . THR E 1 204 ? 6.886 -9.019 -54.677 1.00 21.36 204 THR E CA 1
ATOM 7962 C C . THR E 1 204 ? 5.958 -9.393 -55.819 1.00 23.85 204 THR E C 1
ATOM 7963 O O . THR E 1 204 ? 6.263 -10.287 -56.624 1.00 23.15 204 THR E O 1
ATOM 7967 N N . ASP E 1 205 ? 4.814 -8.701 -55.880 1.00 20.52 205 ASP E N 1
ATOM 7968 C CA . ASP E 1 205 ? 3.829 -8.865 -56.940 1.00 21.91 205 ASP E CA 1
ATOM 7969 C C . ASP E 1 205 ? 3.228 -7.513 -57.275 1.00 21.12 205 ASP E C 1
ATOM 7970 O O . ASP E 1 205 ? 3.075 -6.662 -56.399 1.00 23.53 205 ASP E O 1
ATOM 7975 N N . MET E 1 206 ? 2.865 -7.328 -58.545 1.00 21.02 206 MET E N 1
ATOM 7976 C CA . MET E 1 206 ? 2.126 -6.144 -58.963 1.00 19.01 206 MET E CA 1
ATOM 7977 C C . MET E 1 206 ? 1.056 -6.538 -59.965 1.00 21.50 206 MET E C 1
ATOM 7978 O O . MET E 1 206 ? 1.332 -7.287 -60.910 1.00 22.48 206 MET E O 1
ATOM 7983 N N . TRP E 1 207 ? -0.155 -6.017 -59.772 1.00 22.28 207 TRP E N 1
ATOM 7984 C CA . TRP E 1 207 ? -1.280 -6.296 -60.645 1.00 21.42 207 TRP E CA 1
ATOM 7985 C C . TRP E 1 207 ? -1.822 -5.015 -61.253 1.00 23.32 207 TRP E C 1
ATOM 7986 O O . TRP E 1 207 ? -1.764 -3.946 -60.644 1.00 23.40 207 TRP E O 1
ATOM 7997 N N . VAL E 1 208 ? -2.375 -5.152 -62.451 1.00 20.36 208 VAL E N 1
ATOM 7998 C CA . VAL E 1 208 ? -3.216 -4.136 -63.068 1.00 23.55 208 VAL E CA 1
ATOM 7999 C C . VAL E 1 208 ? -4.643 -4.642 -62.970 1.00 26.25 208 VAL E C 1
ATOM 8000 O O . VAL E 1 208 ? -4.920 -5.782 -63.358 1.00 24.41 208 VAL E O 1
ATOM 8004 N N . VAL E 1 209 ? -5.541 -3.811 -62.440 1.00 25.29 209 VAL E N 1
ATOM 8005 C CA . VAL E 1 209 ? -6.868 -4.254 -62.018 1.00 24.72 209 VAL E CA 1
ATOM 8006 C C . VAL E 1 209 ? -7.906 -3.282 -62.559 1.00 28.29 209 VAL E C 1
ATOM 8007 O O . VAL E 1 209 ? -7.715 -2.062 -62.495 1.00 29.09 209 VAL E O 1
ATOM 8011 N N . ARG E 1 210 ? -9.006 -3.817 -63.092 1.00 30.99 210 ARG E N 1
ATOM 8012 C CA . ARG E 1 210 ? -10.083 -2.998 -63.638 1.00 34.42 210 ARG E CA 1
ATOM 8013 C C . ARG E 1 210 ? -11.392 -3.298 -62.921 1.00 34.62 210 ARG E C 1
ATOM 8014 O O . ARG E 1 210 ? -11.680 -4.450 -62.584 1.00 34.67 210 ARG E O 1
ATOM 8022 N N . LYS E 1 211 ? -12.179 -2.251 -62.684 1.00 39.31 211 LYS E N 1
ATOM 8023 C CA . LYS E 1 211 ? -13.418 -2.380 -61.922 1.00 42.58 211 LYS E CA 1
ATOM 8024 C C . LYS E 1 211 ? -14.491 -3.101 -62.732 1.00 43.31 211 LYS E C 1
ATOM 8025 O O . LYS E 1 211 ? -14.736 -2.755 -63.889 1.00 45.88 211 LYS E O 1
ATOM 8031 N N . GLU F 1 11 ? 24.188 -2.986 -74.147 1.00 56.73 11 GLU F N 1
ATOM 8032 C CA . GLU F 1 11 ? 23.541 -1.676 -74.131 1.00 53.13 11 GLU F CA 1
ATOM 8033 C C . GLU F 1 11 ? 22.140 -1.760 -74.725 1.00 51.11 11 GLU F C 1
ATOM 8034 O O . GLU F 1 11 ? 21.222 -1.082 -74.264 1.00 52.62 11 GLU F O 1
ATOM 8036 N N . ASP F 1 12 ? 21.985 -2.598 -75.752 1.00 50.18 12 ASP F N 1
ATOM 8037 C CA . ASP F 1 12 ? 20.703 -2.762 -76.423 1.00 49.72 12 ASP F CA 1
ATOM 8038 C C . ASP F 1 12 ? 19.870 -3.900 -75.849 1.00 43.81 12 ASP F C 1
ATOM 8039 O O . ASP F 1 12 ? 18.647 -3.908 -76.035 1.00 42.90 12 ASP F O 1
ATOM 8041 N N . ILE F 1 13 ? 20.497 -4.855 -75.163 1.00 45.09 13 ILE F N 1
ATOM 8042 C CA . ILE F 1 13 ? 19.751 -5.997 -74.645 1.00 45.67 13 ILE F CA 1
ATOM 8043 C C . ILE F 1 13 ? 19.047 -5.634 -73.342 1.00 41.90 13 ILE F C 1
ATOM 8044 O O . ILE F 1 13 ? 17.956 -6.140 -73.050 1.00 38.45 13 ILE F O 1
ATOM 8049 N N . ARG F 1 14 ? 19.658 -4.766 -72.535 1.00 40.48 14 ARG F N 1
ATOM 8050 C CA . ARG F 1 14 ? 18.961 -4.235 -71.372 1.00 43.58 14 ARG F CA 1
ATOM 8051 C C . ARG F 1 14 ? 17.883 -3.233 -71.764 1.00 40.74 14 ARG F C 1
ATOM 8052 O O . ARG F 1 14 ? 17.002 -2.940 -70.946 1.00 43.59 14 ARG F O 1
ATOM 8054 N N . LYS F 1 15 ? 17.918 -2.718 -72.996 1.00 36.84 15 LYS F N 1
ATOM 8055 C CA . LYS F 1 15 ? 16.847 -1.861 -73.485 1.00 37.67 15 LYS F CA 1
ATOM 8056 C C . LYS F 1 15 ? 15.603 -2.659 -73.854 1.00 35.41 15 LYS F C 1
ATOM 8057 O O . LYS F 1 15 ? 14.521 -2.075 -73.966 1.00 32.73 15 LYS F O 1
ATOM 8063 N N . LYS F 1 16 ? 15.743 -3.972 -74.050 1.00 35.70 16 LYS F N 1
ATOM 8064 C CA . LYS F 1 16 ? 14.676 -4.817 -74.563 1.00 34.63 16 LYS F CA 1
ATOM 8065 C C . LYS F 1 16 ? 14.183 -5.864 -73.577 1.00 36.10 16 LYS F C 1
ATOM 8066 O O . LYS F 1 16 ? 13.108 -6.430 -73.797 1.00 38.02 16 LYS F O 1
ATOM 8072 N N . VAL F 1 17 ? 14.937 -6.162 -72.534 1.00 33.38 17 VAL F N 1
ATOM 8073 C CA . VAL F 1 17 ? 14.615 -7.247 -71.615 1.00 33.23 17 VAL F CA 1
ATOM 8074 C C . VAL F 1 17 ? 14.395 -6.662 -70.229 1.00 31.18 17 VAL F C 1
ATOM 8075 O O . VAL F 1 17 ? 15.355 -6.312 -69.532 1.00 32.07 17 VAL F O 1
ATOM 8079 N N . PRO F 1 18 ? 13.149 -6.560 -69.773 1.00 30.40 18 PRO F N 1
ATOM 8080 C CA . PRO F 1 18 ? 12.917 -6.120 -68.397 1.00 28.73 18 PRO F CA 1
ATOM 8081 C C . PRO F 1 18 ? 13.580 -7.072 -67.417 1.00 30.15 18 PRO F C 1
ATOM 8082 O O . PRO F 1 18 ? 13.672 -8.279 -67.654 1.00 29.09 18 PRO F O 1
ATOM 8086 N N . ALA F 1 19 ? 14.070 -6.507 -66.316 1.00 25.12 19 ALA F N 1
ATOM 8087 C CA . ALA F 1 19 ? 14.736 -7.259 -65.252 1.00 29.62 19 ALA F CA 1
ATOM 8088 C C . ALA F 1 19 ? 16.019 -7.969 -65.717 1.00 26.51 19 ALA F C 1
ATOM 8089 O O . ALA F 1 19 ? 16.485 -8.905 -65.049 1.00 27.78 19 ALA F O 1
ATOM 8091 N N . TYR F 1 20 ? 16.621 -7.539 -66.833 1.00 28.90 20 TYR F N 1
ATOM 8092 C CA . TYR F 1 20 ? 17.879 -8.146 -67.269 1.00 29.28 20 TYR F CA 1
ATOM 8093 C C . TYR F 1 20 ? 18.929 -8.116 -66.162 1.00 29.82 20 TYR F C 1
ATOM 8094 O O . TYR F 1 20 ? 19.428 -9.166 -65.727 1.00 26.75 20 TYR F O 1
ATOM 8103 N N . ASP F 1 21 ? 19.293 -6.914 -65.700 1.00 29.70 21 ASP F N 1
ATOM 8104 C CA . ASP F 1 21 ? 20.281 -6.842 -64.629 1.00 28.25 21 ASP F CA 1
ATOM 8105 C C . ASP F 1 21 ? 19.746 -7.460 -63.348 1.00 27.53 21 ASP F C 1
ATOM 8106 O O . ASP F 1 21 ? 20.508 -8.058 -62.586 1.00 26.19 21 ASP F O 1
ATOM 8111 N N . LEU F 1 22 ? 18.443 -7.313 -63.107 1.00 31.35 22 LEU F N 1
ATOM 8112 C CA . LEU F 1 22 ? 17.833 -7.837 -61.893 1.00 28.76 22 LEU F CA 1
ATOM 8113 C C . LEU F 1 22 ? 17.930 -9.359 -61.830 1.00 23.29 22 LEU F C 1
ATOM 8114 O O . LEU F 1 22 ? 18.275 -9.917 -60.784 1.00 29.02 22 LEU F O 1
ATOM 8119 N N . MET F 1 23 ? 17.633 -10.046 -62.939 1.00 29.22 23 MET F N 1
ATOM 8120 C CA . MET F 1 23 ? 17.722 -11.503 -62.947 1.00 26.55 23 MET F CA 1
ATOM 8121 C C . MET F 1 23 ? 19.141 -11.955 -62.618 1.00 27.38 23 MET F C 1
ATOM 8122 O O . MET F 1 23 ? 19.347 -12.908 -61.851 1.00 26.53 23 MET F O 1
ATOM 8127 N N . LEU F 1 24 ? 20.136 -11.276 -63.193 1.00 27.70 24 LEU F N 1
ATOM 8128 C CA . LEU F 1 24 ? 21.520 -11.638 -62.923 1.00 27.04 24 LEU F CA 1
ATOM 8129 C C . LEU F 1 24 ? 21.868 -11.419 -61.456 1.00 27.69 24 LEU F C 1
ATOM 8130 O O . LEU F 1 24 ? 22.476 -12.287 -60.812 1.00 27.74 24 LEU F O 1
ATOM 8135 N N . GLU F 1 25 ? 21.457 -10.277 -60.900 1.00 28.16 25 GLU F N 1
ATOM 8136 C CA . GLU F 1 25 ? 21.736 -9.989 -59.501 1.00 26.66 25 GLU F CA 1
ATOM 8137 C C . GLU F 1 25 ? 21.130 -11.055 -58.597 1.00 26.40 25 GLU F C 1
ATOM 8138 O O . GLU F 1 25 ? 21.761 -11.489 -57.633 1.00 27.71 25 GLU F O 1
ATOM 8144 N N . ILE F 1 26 ? 19.929 -11.530 -58.928 1.00 29.46 26 ILE F N 1
ATOM 8145 C CA . ILE F 1 26 ? 19.277 -12.516 -58.074 1.00 28.29 26 ILE F CA 1
ATOM 8146 C C . ILE F 1 26 ? 20.009 -13.857 -58.140 1.00 25.00 26 ILE F C 1
ATOM 8147 O O . ILE F 1 26 ? 20.182 -14.529 -57.119 1.00 27.11 26 ILE F O 1
ATOM 8152 N N . ILE F 1 27 ? 20.486 -14.248 -59.331 1.00 26.63 27 ILE F N 1
ATOM 8153 C CA . ILE F 1 27 ? 21.227 -15.502 -59.470 1.00 26.36 27 ILE F CA 1
ATOM 8154 C C . ILE F 1 27 ? 22.477 -15.495 -58.602 1.00 26.22 27 ILE F C 1
ATOM 8155 O O . ILE F 1 27 ? 22.739 -16.433 -57.835 1.00 27.01 27 ILE F O 1
ATOM 8160 N N . PHE F 1 28 ? 23.290 -14.455 -58.747 1.00 28.04 28 PHE F N 1
ATOM 8161 C CA . PHE F 1 28 ? 24.617 -14.457 -58.154 1.00 28.25 28 PHE F CA 1
ATOM 8162 C C . PHE F 1 28 ? 24.625 -13.985 -56.708 1.00 33.38 28 PHE F C 1
ATOM 8163 O O . PHE F 1 28 ? 25.525 -14.372 -55.956 1.00 38.71 28 PHE F O 1
ATOM 8171 N N . ASN F 1 29 ? 23.644 -13.184 -56.291 1.00 30.00 29 ASN F N 1
ATOM 8172 C CA . ASN F 1 29 ? 23.594 -12.732 -54.906 1.00 32.33 29 ASN F CA 1
ATOM 8173 C C . ASN F 1 29 ? 22.650 -13.548 -54.035 1.00 36.54 29 ASN F C 1
ATOM 8174 O O . ASN F 1 29 ? 22.725 -13.443 -52.801 1.00 37.24 29 ASN F O 1
ATOM 8179 N N . SER F 1 30 ? 21.784 -14.371 -54.627 1.00 28.19 30 SER F N 1
ATOM 8180 C CA . SER F 1 30 ? 20.850 -15.145 -53.816 1.00 28.66 30 SER F CA 1
ATOM 8181 C C . SER F 1 30 ? 20.779 -16.621 -54.192 1.00 26.75 30 SER F C 1
ATOM 8182 O O . SER F 1 30 ? 21.052 -17.484 -53.353 1.00 28.35 30 SER F O 1
ATOM 8185 N N . ILE F 1 31 ? 20.391 -16.937 -55.430 1.00 27.09 31 ILE F N 1
ATOM 8186 C CA . ILE F 1 31 ? 19.997 -18.311 -55.742 1.00 25.82 31 ILE F CA 1
ATOM 8187 C C . ILE F 1 31 ? 21.166 -19.266 -55.574 1.00 28.22 31 ILE F C 1
ATOM 8188 O O . ILE F 1 31 ? 21.045 -20.309 -54.919 1.00 29.52 31 ILE F O 1
ATOM 8193 N N . LEU F 1 32 ? 22.308 -18.944 -56.192 1.00 28.08 32 LEU F N 1
ATOM 8194 C CA . LEU F 1 32 ? 23.447 -19.852 -56.120 1.00 28.77 32 LEU F CA 1
ATOM 8195 C C . LEU F 1 32 ? 23.963 -20.000 -54.693 1.00 33.84 32 LEU F C 1
ATOM 8196 O O . LEU F 1 32 ? 24.431 -21.080 -54.313 1.00 34.20 32 LEU F O 1
ATOM 8201 N N . LYS F 1 33 ? 23.886 -18.935 -53.892 1.00 33.40 33 LYS F N 1
ATOM 8202 C CA . LYS F 1 33 ? 24.244 -19.045 -52.480 1.00 37.99 33 LYS F CA 1
ATOM 8203 C C . LYS F 1 33 ? 23.392 -20.092 -51.779 1.00 36.09 33 LYS F C 1
ATOM 8204 O O . LYS F 1 33 ? 23.907 -20.950 -51.054 1.00 38.46 33 LYS F O 1
ATOM 8210 N N . ILE F 1 34 ? 22.079 -20.050 -51.997 1.00 34.48 34 ILE F N 1
ATOM 8211 C CA . ILE F 1 34 ? 21.183 -20.949 -51.281 1.00 34.49 34 ILE F CA 1
ATOM 8212 C C . ILE F 1 34 ? 21.237 -22.364 -51.849 1.00 36.23 34 ILE F C 1
ATOM 8213 O O . ILE F 1 34 ? 21.181 -23.343 -51.096 1.00 37.94 34 ILE F O 1
ATOM 8218 N N . GLU F 1 35 ? 21.372 -22.506 -53.173 1.00 31.46 35 GLU F N 1
ATOM 8219 C CA . GLU F 1 35 ? 21.147 -23.790 -53.825 1.00 32.80 35 GLU F CA 1
ATOM 8220 C C . GLU F 1 35 ? 22.413 -24.598 -54.095 1.00 33.06 35 GLU F C 1
ATOM 8221 O O . GLU F 1 35 ? 22.300 -25.758 -54.511 1.00 36.20 35 GLU F O 1
ATOM 8227 N N . THR F 1 36 ? 23.601 -24.036 -53.894 1.00 34.64 36 THR F N 1
ATOM 8228 C CA . THR F 1 36 ? 24.826 -24.784 -54.147 1.00 35.83 36 THR F CA 1
ATOM 8229 C C . THR F 1 36 ? 25.820 -24.559 -53.019 1.00 39.69 36 THR F C 1
ATOM 8230 O O . THR F 1 36 ? 25.792 -23.535 -52.330 1.00 37.18 36 THR F O 1
ATOM 8234 N N . ASP F 1 37 ? 26.679 -25.555 -52.824 1.00 41.43 37 ASP F N 1
ATOM 8235 C CA . ASP F 1 37 ? 27.868 -25.447 -51.991 1.00 44.36 37 ASP F CA 1
ATOM 8236 C C . ASP F 1 37 ? 29.079 -25.470 -52.912 1.00 43.86 37 ASP F C 1
ATOM 8237 O O . ASP F 1 37 ? 29.207 -26.377 -53.743 1.00 42.32 37 ASP F O 1
ATOM 8242 N N . ILE F 1 38 ? 29.956 -24.472 -52.769 1.00 44.15 38 ILE F N 1
ATOM 8243 C CA . ILE F 1 38 ? 31.105 -24.333 -53.661 1.00 44.21 38 ILE F CA 1
ATOM 8244 C C . ILE F 1 38 ? 31.922 -25.618 -53.723 1.00 46.88 38 ILE F C 1
ATOM 8245 O O . ILE F 1 38 ? 32.463 -25.972 -54.780 1.00 45.69 38 ILE F O 1
ATOM 8250 N N . SER F 1 39 ? 31.994 -26.352 -52.610 1.00 43.02 39 SER F N 1
ATOM 8251 C CA . SER F 1 39 ? 32.823 -27.550 -52.548 1.00 47.84 39 SER F CA 1
ATOM 8252 C C . SER F 1 39 ? 32.331 -28.620 -53.511 1.00 45.78 39 SER F C 1
ATOM 8253 O O . SER F 1 39 ? 33.136 -29.351 -54.097 1.00 44.91 39 SER F O 1
ATOM 8256 N N . GLN F 1 40 ? 31.014 -28.740 -53.676 1.00 43.82 40 GLN F N 1
ATOM 8257 C CA . GLN F 1 40 ? 30.443 -29.821 -54.468 1.00 45.39 40 GLN F CA 1
ATOM 8258 C C . GLN F 1 40 ? 30.336 -29.478 -55.952 1.00 45.03 40 GLN F C 1
ATOM 8259 O O . GLN F 1 40 ? 30.055 -30.370 -56.762 1.00 43.72 40 GLN F O 1
ATOM 8265 N N . ILE F 1 41 ? 30.569 -28.225 -56.334 1.00 41.83 41 ILE F N 1
ATOM 8266 C CA . ILE F 1 41 ? 30.426 -27.803 -57.723 1.00 45.16 41 ILE F CA 1
ATOM 8267 C C . ILE F 1 41 ? 31.777 -27.999 -58.404 1.00 39.63 41 ILE F C 1
ATOM 8268 O O . ILE F 1 41 ? 32.697 -27.203 -58.233 1.00 38.58 41 ILE F O 1
ATOM 8273 N N . LYS F 1 42 ? 31.880 -29.055 -59.206 1.00 39.32 42 LYS F N 1
ATOM 8274 C CA . LYS F 1 42 ? 33.091 -29.359 -59.954 1.00 42.08 42 LYS F CA 1
ATOM 8275 C C . LYS F 1 42 ? 33.028 -28.849 -61.393 1.00 39.26 42 LYS F C 1
ATOM 8276 O O . LYS F 1 42 ? 33.953 -28.166 -61.848 1.00 37.92 42 LYS F O 1
ATOM 8282 N N . ASN F 1 43 ? 31.934 -29.137 -62.103 1.00 37.34 43 ASN F N 1
ATOM 8283 C CA . ASN F 1 43 ? 31.764 -28.773 -63.505 1.00 33.14 43 ASN F CA 1
ATOM 8284 C C . ASN F 1 43 ? 30.523 -27.909 -63.690 1.00 30.52 43 ASN F C 1
ATOM 8285 O O . ASN F 1 43 ? 29.439 -28.272 -63.224 1.00 33.53 43 ASN F O 1
ATOM 8290 N N . ILE F 1 44 ? 30.680 -26.799 -64.405 1.00 28.96 44 ILE F N 1
ATOM 8291 C CA . ILE F 1 44 ? 29.603 -25.858 -64.700 1.00 27.38 44 ILE F CA 1
ATOM 8292 C C . ILE F 1 44 ? 29.430 -25.748 -66.211 1.00 27.61 44 ILE F C 1
ATOM 8293 O O . ILE F 1 44 ? 30.408 -25.546 -66.938 1.00 29.39 44 ILE F O 1
ATOM 8298 N N . LEU F 1 45 ? 28.184 -25.828 -66.678 1.00 29.51 45 LEU F N 1
ATOM 8299 C CA . LEU F 1 45 ? 27.870 -25.696 -68.098 1.00 28.00 45 LEU F CA 1
ATOM 8300 C C . LEU F 1 45 ? 27.217 -24.339 -68.334 1.00 30.53 45 LEU F C 1
ATOM 8301 O O . LEU F 1 45 ? 26.133 -24.066 -67.798 1.00 29.41 45 LEU F O 1
ATOM 8306 N N . SER F 1 46 ? 27.881 -23.490 -69.111 1.00 21.50 46 SER F N 1
ATOM 8307 C CA . SER F 1 46 ? 27.342 -22.195 -69.512 1.00 23.37 46 SER F CA 1
ATOM 8308 C C . SER F 1 46 ? 26.937 -22.270 -70.981 1.00 28.12 46 SER F C 1
ATOM 8309 O O . SER F 1 46 ? 27.791 -22.497 -71.845 1.00 25.29 46 SER F O 1
ATOM 8312 N N . ILE F 1 47 ? 25.641 -22.100 -71.265 1.00 25.86 47 ILE F N 1
ATOM 8313 C CA . ILE F 1 47 ? 25.116 -22.200 -72.627 1.00 25.73 47 ILE F CA 1
ATOM 8314 C C . ILE F 1 47 ? 24.681 -20.814 -73.080 1.00 25.60 47 ILE F C 1
ATOM 8315 O O . ILE F 1 47 ? 23.774 -20.226 -72.487 1.00 25.84 47 ILE F O 1
ATOM 8320 N N . GLY F 1 48 ? 25.311 -20.302 -74.140 1.00 21.58 48 GLY F N 1
ATOM 8321 C CA . GLY F 1 48 ? 24.930 -19.015 -74.704 1.00 25.36 48 GLY F CA 1
ATOM 8322 C C . GLY F 1 48 ? 25.166 -17.843 -73.778 1.00 26.13 48 GLY F C 1
ATOM 8323 O O . GLY F 1 48 ? 24.532 -16.793 -73.938 1.00 30.18 48 GLY F O 1
ATOM 8324 N N . GLY F 1 49 ? 26.083 -17.988 -72.824 1.00 29.17 49 GLY F N 1
ATOM 8325 C CA . GLY F 1 49 ? 26.297 -16.951 -71.840 1.00 32.88 49 GLY F CA 1
ATOM 8326 C C . GLY F 1 49 ? 27.047 -15.748 -72.386 1.00 33.72 49 GLY F C 1
ATOM 8327 O O . GLY F 1 49 ? 27.765 -15.805 -73.387 1.00 31.78 49 GLY F O 1
ATOM 8328 N N . GLN F 1 50 ? 26.849 -14.617 -71.718 1.00 32.81 50 GLN F N 1
ATOM 8329 C CA . GLN F 1 50 ? 27.639 -13.419 -71.961 1.00 36.03 50 GLN F CA 1
ATOM 8330 C C . GLN F 1 50 ? 28.785 -13.354 -70.949 1.00 33.43 50 GLN F C 1
ATOM 8331 O O . GLN F 1 50 ? 28.822 -14.089 -69.957 1.00 32.82 50 GLN F O 1
ATOM 8337 N N . SER F 1 51 ? 29.735 -12.454 -71.216 1.00 35.66 51 SER F N 1
ATOM 8338 C CA . SER F 1 51 ? 30.946 -12.388 -70.401 1.00 36.64 51 SER F CA 1
ATOM 8339 C C . SER F 1 51 ? 30.633 -12.131 -68.928 1.00 35.93 51 SER F C 1
ATOM 8340 O O . SER F 1 51 ? 31.314 -12.665 -68.043 1.00 36.03 51 SER F O 1
ATOM 8343 N N . PHE F 1 52 ? 29.603 -11.324 -68.641 1.00 38.48 52 PHE F N 1
ATOM 8344 C CA . PHE F 1 52 ? 29.272 -11.033 -67.246 1.00 33.53 52 PHE F CA 1
ATOM 8345 C C . PHE F 1 52 ? 28.942 -12.309 -66.481 1.00 36.41 52 PHE F C 1
ATOM 8346 O O . PHE F 1 52 ? 29.456 -12.530 -65.377 1.00 34.03 52 PHE F O 1
ATOM 8354 N N . GLU F 1 53 ? 28.084 -13.169 -67.055 1.00 31.31 53 GLU F N 1
ATOM 8355 C CA . GLU F 1 53 ? 27.772 -14.442 -66.404 1.00 33.30 53 GLU F CA 1
ATOM 8356 C C . GLU F 1 53 ? 29.023 -15.282 -66.201 1.00 32.74 53 GLU F C 1
ATOM 8357 O O . GLU F 1 53 ? 29.239 -15.847 -65.123 1.00 34.11 53 GLU F O 1
ATOM 8363 N N . VAL F 1 54 ? 29.839 -15.414 -67.251 1.00 29.07 54 VAL F N 1
ATOM 8364 C CA . VAL F 1 54 ? 31.041 -16.233 -67.148 1.00 33.74 54 VAL F CA 1
ATOM 8365 C C . VAL F 1 54 ? 31.960 -15.689 -66.061 1.00 33.05 54 VAL F C 1
ATOM 8366 O O . VAL F 1 54 ? 32.447 -16.437 -65.205 1.00 32.39 54 VAL F O 1
ATOM 8370 N N . LYS F 1 55 ? 32.188 -14.370 -66.068 1.00 31.82 55 LYS F N 1
ATOM 8371 C CA . LYS F 1 55 ? 33.074 -13.756 -65.078 1.00 34.48 55 LYS F CA 1
ATOM 8372 C C . LYS F 1 55 ? 32.570 -13.971 -63.656 1.00 36.59 55 LYS F C 1
ATOM 8373 O O . LYS F 1 55 ? 33.355 -14.281 -62.751 1.00 35.63 55 LYS F O 1
ATOM 8379 N N . ASN F 1 56 ? 31.259 -13.826 -63.438 1.00 36.15 56 ASN F N 1
ATOM 8380 C CA . ASN F 1 56 ? 30.724 -14.044 -62.098 1.00 35.58 56 ASN F CA 1
ATOM 8381 C C . ASN F 1 56 ? 30.777 -15.516 -61.711 1.00 36.55 56 ASN F C 1
ATOM 8382 O O . ASN F 1 56 ? 31.115 -15.848 -60.570 1.00 40.09 56 ASN F O 1
ATOM 8387 N N . LEU F 1 57 ? 30.465 -16.419 -62.648 1.00 33.01 57 LEU F N 1
ATOM 8388 C CA . LEU F 1 57 ? 30.627 -17.843 -62.367 1.00 33.13 57 LEU F CA 1
ATOM 8389 C C . LEU F 1 57 ? 32.078 -18.170 -62.032 1.00 35.53 57 LEU F C 1
ATOM 8390 O O . LEU F 1 57 ? 32.354 -18.971 -61.129 1.00 35.89 57 LEU F O 1
ATOM 8395 N N . SER F 1 58 ? 33.017 -17.570 -62.767 1.00 36.87 58 SER F N 1
ATOM 8396 C CA . SER F 1 58 ? 34.433 -17.842 -62.533 1.00 39.82 58 SER F CA 1
ATOM 8397 C C . SER F 1 58 ? 34.861 -17.385 -61.143 1.00 41.08 58 SER F C 1
ATOM 8398 O O . SER F 1 58 ? 35.619 -18.083 -60.458 1.00 43.32 58 SER F O 1
ATOM 8401 N N . LYS F 1 59 ? 34.360 -16.231 -60.697 1.00 40.00 59 LYS F N 1
ATOM 8402 C CA . LYS F 1 59 ? 34.782 -15.700 -59.405 1.00 44.19 59 LYS F CA 1
ATOM 8403 C C . LYS F 1 59 ? 34.191 -16.508 -58.257 1.00 47.33 59 LYS F C 1
ATOM 8404 O O . LYS F 1 59 ? 34.889 -16.813 -57.283 1.00 49.48 59 LYS F O 1
ATOM 8410 N N . ILE F 1 60 ? 32.915 -16.882 -58.362 1.00 43.08 60 ILE F N 1
ATOM 8411 C CA . ILE F 1 60 ? 32.268 -17.624 -57.283 1.00 43.24 60 ILE F CA 1
ATOM 8412 C C . ILE F 1 60 ? 32.842 -19.029 -57.169 1.00 41.95 60 ILE F C 1
ATOM 8413 O O . ILE F 1 60 ? 33.018 -19.555 -56.061 1.00 43.24 60 ILE F O 1
ATOM 8418 N N . TYR F 1 61 ? 33.129 -19.665 -58.301 1.00 36.98 61 TYR F N 1
ATOM 8419 C CA . TYR F 1 61 ? 33.524 -21.069 -58.344 1.00 40.78 61 TYR F CA 1
ATOM 8420 C C . TYR F 1 61 ? 34.948 -21.169 -58.887 1.00 44.51 61 TYR F C 1
ATOM 8421 O O . TYR F 1 61 ? 35.171 -21.716 -59.974 1.00 42.62 61 TYR F O 1
ATOM 8430 N N . ASN F 1 62 ? 35.913 -20.666 -58.106 1.00 46.81 62 ASN F N 1
ATOM 8431 C CA . ASN F 1 62 ? 37.299 -20.570 -58.573 1.00 46.64 62 ASN F CA 1
ATOM 8432 C C . ASN F 1 62 ? 37.881 -21.932 -58.936 1.00 44.22 62 ASN F C 1
ATOM 8433 O O . ASN F 1 62 ? 38.613 -22.058 -59.926 1.00 45.03 62 ASN F O 1
ATOM 8438 N N . ASN F 1 63 ? 37.588 -22.961 -58.148 1.00 44.86 63 ASN F N 1
ATOM 8439 C CA . ASN F 1 63 ? 38.130 -24.288 -58.407 1.00 46.54 63 ASN F CA 1
ATOM 8440 C C . ASN F 1 63 ? 37.219 -25.140 -59.268 1.00 45.51 63 ASN F C 1
ATOM 8441 O O . ASN F 1 63 ? 37.425 -26.355 -59.352 1.00 45.52 63 ASN F O 1
ATOM 8446 N N . SER F 1 64 ? 36.217 -24.542 -59.900 1.00 40.39 64 SER F N 1
ATOM 8447 C CA . SER F 1 64 ? 35.375 -25.251 -60.849 1.00 41.68 64 SER F CA 1
ATOM 8448 C C . SER F 1 64 ? 35.899 -25.033 -62.261 1.00 36.40 64 SER F C 1
ATOM 8449 O O . SER F 1 64 ? 36.529 -24.014 -62.560 1.00 40.22 64 SER F O 1
ATOM 8452 N N . LYS F 1 65 ? 35.630 -26.000 -63.130 1.00 35.06 65 LYS F N 1
ATOM 8453 C CA . LYS F 1 65 ? 35.839 -25.828 -64.562 1.00 33.17 65 LYS F CA 1
ATOM 8454 C C . LYS F 1 65 ? 34.524 -25.397 -65.202 1.00 33.73 65 LYS F C 1
ATOM 8455 O O . LYS F 1 65 ? 33.513 -26.094 -65.075 1.00 33.34 65 LYS F O 1
ATOM 8461 N N . ILE F 1 66 ? 34.545 -24.268 -65.902 1.00 31.78 66 ILE F N 1
ATOM 8462 C CA . ILE F 1 66 ? 33.368 -23.729 -66.577 1.00 28.20 66 ILE F CA 1
ATOM 8463 C C . ILE F 1 66 ? 33.465 -24.056 -68.064 1.00 27.94 66 ILE F C 1
ATOM 8464 O O . ILE F 1 66 ? 34.374 -23.574 -68.751 1.00 31.05 66 ILE F O 1
ATOM 8469 N N . THR F 1 67 ? 32.527 -24.867 -68.559 1.00 26.43 67 THR F N 1
ATOM 8470 C CA . THR F 1 67 ? 32.440 -25.209 -69.975 1.00 25.52 67 THR F CA 1
ATOM 8471 C C . THR F 1 67 ? 31.540 -24.200 -70.677 1.00 25.62 67 THR F C 1
ATOM 8472 O O . THR F 1 67 ? 30.378 -24.023 -70.289 1.00 26.92 67 THR F O 1
ATOM 8476 N N . ILE F 1 68 ? 32.071 -23.560 -71.715 1.00 21.43 68 ILE F N 1
ATOM 8477 C CA . ILE F 1 68 ? 31.409 -22.467 -72.428 1.00 23.55 68 ILE F CA 1
ATOM 8478 C C . ILE F 1 68 ? 30.997 -22.957 -73.813 1.00 25.12 68 ILE F C 1
ATOM 8479 O O . ILE F 1 68 ? 31.847 -23.338 -74.626 1.00 24.20 68 ILE F O 1
ATOM 8484 N N . ILE F 1 69 ? 29.692 -22.932 -74.103 1.00 23.25 69 ILE F N 1
ATOM 8485 C CA . ILE F 1 69 ? 29.195 -23.326 -75.416 1.00 23.07 69 ILE F CA 1
ATOM 8486 C C . ILE F 1 69 ? 28.330 -22.196 -75.963 1.00 23.32 69 ILE F C 1
ATOM 8487 O O . ILE F 1 69 ? 27.421 -21.720 -75.276 1.00 27.02 69 ILE F O 1
ATOM 8492 N N . GLU F 1 70 ? 28.644 -21.741 -77.166 1.00 21.53 70 GLU F N 1
ATOM 8493 C CA . GLU F 1 70 ? 27.950 -20.644 -77.820 1.00 24.61 70 GLU F CA 1
ATOM 8494 C C . GLU F 1 70 ? 27.328 -21.117 -79.131 1.00 27.90 70 GLU F C 1
ATOM 8495 O O . GLU F 1 70 ? 27.814 -22.074 -79.743 1.00 29.20 70 GLU F O 1
ATOM 8501 N N . PRO F 1 71 ? 26.259 -20.458 -79.593 1.00 29.93 71 PRO F N 1
ATOM 8502 C CA . PRO F 1 71 ? 25.567 -20.925 -80.805 1.00 31.23 71 PRO F CA 1
ATOM 8503 C C . PRO F 1 71 ? 26.340 -20.688 -82.083 1.00 31.98 71 PRO F C 1
ATOM 8504 O O . PRO F 1 71 ? 25.945 -21.230 -83.128 1.00 31.03 71 PRO F O 1
ATOM 8508 N N . SER F 1 72 ? 27.419 -19.906 -82.046 1.00 28.01 72 SER F N 1
ATOM 8509 C CA . SER F 1 72 ? 28.200 -19.663 -83.252 1.00 28.67 72 SER F CA 1
ATOM 8510 C C . SER F 1 72 ? 29.645 -19.407 -82.872 1.00 27.61 72 SER F C 1
ATOM 8511 O O . SER F 1 72 ? 29.945 -18.947 -81.767 1.00 28.87 72 SER F O 1
ATOM 8514 N N . GLU F 1 73 ? 30.538 -19.694 -83.821 1.00 28.01 73 GLU F N 1
ATOM 8515 C CA . GLU F 1 73 ? 31.940 -19.340 -83.635 1.00 30.82 73 GLU F CA 1
ATOM 8516 C C . GLU F 1 73 ? 32.115 -17.840 -83.417 1.00 32.76 73 GLU F C 1
ATOM 8517 O O . GLU F 1 73 ? 33.000 -17.425 -82.655 1.00 31.28 73 GLU F O 1
ATOM 8523 N N . ILE F 1 74 ? 31.296 -17.010 -84.075 1.00 32.27 74 ILE F N 1
ATOM 8524 C CA . ILE F 1 74 ? 31.429 -15.564 -83.901 1.00 30.58 74 ILE F CA 1
ATOM 8525 C C . ILE F 1 74 ? 31.181 -15.177 -82.449 1.00 33.65 74 ILE F C 1
ATOM 8526 O O . ILE F 1 74 ? 31.947 -14.410 -81.848 1.00 32.63 74 ILE F O 1
ATOM 8531 N N . MET F 1 75 ? 30.102 -15.695 -81.861 1.00 25.98 75 MET F N 1
ATOM 8532 C CA . MET F 1 75 ? 29.803 -15.347 -80.478 1.00 32.76 75 MET F CA 1
ATOM 8533 C C . MET F 1 75 ? 30.820 -15.960 -79.523 1.00 31.92 75 MET F C 1
ATOM 8534 O O . MET F 1 75 ? 31.176 -15.343 -78.511 1.00 30.89 75 MET F O 1
ATOM 8539 N N . LEU F 1 76 ? 31.279 -17.183 -79.818 1.00 28.61 76 LEU F N 1
ATOM 8540 C CA . LEU F 1 76 ? 32.327 -17.799 -79.007 1.00 26.47 76 LEU F CA 1
ATOM 8541 C C . LEU F 1 76 ? 33.559 -16.903 -78.943 1.00 28.79 76 LEU F C 1
ATOM 8542 O O . LEU F 1 76 ? 34.148 -16.708 -77.872 1.00 27.82 76 LEU F O 1
ATOM 8547 N N . ASN F 1 77 ? 33.938 -16.318 -80.075 1.00 27.23 77 ASN F N 1
ATOM 8548 C CA . ASN F 1 77 ? 35.138 -15.492 -80.088 1.00 32.83 77 ASN F CA 1
ATOM 8549 C C . ASN F 1 77 ? 34.951 -14.231 -79.254 1.00 34.14 77 ASN F C 1
ATOM 8550 O O . ASN F 1 77 ? 35.841 -13.857 -78.485 1.00 33.01 77 ASN F O 1
ATOM 8555 N N . ILE F 1 78 ? 33.793 -13.579 -79.375 1.00 32.64 78 ILE F N 1
ATOM 8556 C CA . ILE F 1 78 ? 33.537 -12.365 -78.600 1.00 33.19 78 ILE F CA 1
ATOM 8557 C C . ILE F 1 78 ? 33.689 -12.646 -77.111 1.00 36.99 78 ILE F C 1
ATOM 8558 O O . ILE F 1 78 ? 34.340 -11.892 -76.380 1.00 36.93 78 ILE F O 1
ATOM 8563 N N . VAL F 1 79 ? 33.104 -13.749 -76.643 1.00 33.23 79 VAL F N 1
ATOM 8564 C CA . VAL F 1 79 ? 33.188 -14.076 -75.224 1.00 36.68 79 VAL F CA 1
ATOM 8565 C C . VAL F 1 79 ? 34.610 -14.454 -74.834 1.00 36.42 79 VAL F C 1
ATOM 8566 O O . VAL F 1 79 ? 35.064 -14.131 -73.729 1.00 35.34 79 VAL F O 1
ATOM 8570 N N . LYS F 1 80 ? 35.322 -15.141 -75.729 1.00 35.45 80 LYS F N 1
ATOM 8571 C CA . LYS F 1 80 ? 36.725 -15.488 -75.508 1.00 35.97 80 LYS F CA 1
ATOM 8572 C C . LYS F 1 80 ? 37.571 -14.240 -75.278 1.00 40.20 80 LYS F C 1
ATOM 8573 O O . LYS F 1 80 ? 38.399 -14.194 -74.360 1.00 42.77 80 LYS F O 1
ATOM 8579 N N . ASN F 1 81 ? 37.381 -13.219 -76.117 1.00 37.68 81 ASN F N 1
ATOM 8580 C CA . ASN F 1 81 ? 38.177 -12.001 -75.986 1.00 42.92 81 ASN F CA 1
ATOM 8581 C C . ASN F 1 81 ? 37.863 -11.275 -74.689 1.00 44.19 81 ASN F C 1
ATOM 8582 O O . ASN F 1 81 ? 38.766 -10.741 -74.035 1.00 48.78 81 ASN F O 1
ATOM 8587 N N . GLU F 1 82 ? 36.591 -11.265 -74.291 1.00 42.10 82 GLU F N 1
ATOM 8588 C CA . GLU F 1 82 ? 36.196 -10.576 -73.071 1.00 42.77 82 GLU F CA 1
ATOM 8589 C C . GLU F 1 82 ? 36.638 -11.301 -71.805 1.00 41.85 82 GLU F C 1
ATOM 8590 O O . GLU F 1 82 ? 36.658 -10.673 -70.742 1.00 45.99 82 GLU F O 1
ATOM 8596 N N . CYS F 1 83 ? 37.014 -12.586 -71.886 1.00 41.80 83 CYS F N 1
ATOM 8597 C CA . CYS F 1 83 ? 37.386 -13.376 -70.713 1.00 41.70 83 CYS F CA 1
ATOM 8598 C C . CYS F 1 83 ? 38.809 -13.917 -70.802 1.00 42.78 83 CYS F C 1
ATOM 8599 O O . CYS F 1 83 ? 39.093 -14.992 -70.267 1.00 39.86 83 CYS F O 1
ATOM 8602 N N . LYS F 1 84 ? 39.713 -13.193 -71.470 1.00 47.10 84 LYS F N 1
ATOM 8603 C CA . LYS F 1 84 ? 41.054 -13.722 -71.716 1.00 49.76 84 LYS F CA 1
ATOM 8604 C C . LYS F 1 84 ? 41.801 -14.032 -70.424 1.00 51.12 84 LYS F C 1
ATOM 8605 O O . LYS F 1 84 ? 42.588 -14.986 -70.379 1.00 54.33 84 LYS F O 1
ATOM 8611 N N . ASN F 1 85 ? 41.561 -13.258 -69.363 1.00 51.49 85 ASN F N 1
ATOM 8612 C CA . ASN F 1 85 ? 42.340 -13.416 -68.138 1.00 52.87 85 ASN F CA 1
ATOM 8613 C C . ASN F 1 85 ? 41.947 -14.661 -67.351 1.00 52.75 85 ASN F C 1
ATOM 8614 O O . ASN F 1 85 ? 42.777 -15.207 -66.614 1.00 53.13 85 ASN F O 1
ATOM 8619 N N . LEU F 1 86 ? 40.705 -15.125 -67.487 1.00 46.83 86 LEU F N 1
ATOM 8620 C CA . LEU F 1 86 ? 40.187 -16.168 -66.607 1.00 44.50 86 LEU F CA 1
ATOM 8621 C C . LEU F 1 86 ? 40.873 -17.505 -66.874 1.00 42.79 86 LEU F C 1
ATOM 8622 O O . LEU F 1 86 ? 41.218 -17.835 -68.012 1.00 45.24 86 LEU F O 1
ATOM 8627 N N . LYS F 1 87 ? 41.050 -18.291 -65.809 1.00 42.17 87 LYS F N 1
ATOM 8628 C CA . LYS F 1 87 ? 41.897 -19.475 -65.883 1.00 46.07 87 LYS F CA 1
ATOM 8629 C C . LYS F 1 87 ? 41.137 -20.793 -65.890 1.00 44.00 87 LYS F C 1
ATOM 8630 O O . LYS F 1 87 ? 41.728 -21.825 -66.231 1.00 48.79 87 LYS F O 1
ATOM 8636 N N . ASN F 1 88 ? 39.864 -20.807 -65.504 1.00 37.14 88 ASN F N 1
ATOM 8637 C CA . ASN F 1 88 ? 39.153 -22.066 -65.340 1.00 40.27 88 ASN F CA 1
ATOM 8638 C C . ASN F 1 88 ? 38.088 -22.257 -66.413 1.00 36.79 88 ASN F C 1
ATOM 8639 O O . ASN F 1 88 ? 37.063 -22.891 -66.162 1.00 35.20 88 ASN F O 1
ATOM 8644 N N . LEU F 1 89 ? 38.322 -21.717 -67.609 1.00 35.31 89 LEU F N 1
ATOM 8645 C CA . LEU F 1 89 ? 37.356 -21.777 -68.697 1.00 34.62 89 LEU F CA 1
ATOM 8646 C C . LEU F 1 89 ? 37.733 -22.867 -69.691 1.00 36.91 89 LEU F C 1
ATOM 8647 O O . LEU F 1 89 ? 38.911 -23.092 -69.984 1.00 34.21 89 LEU F O 1
ATOM 8652 N N . GLU F 1 90 ? 36.716 -23.532 -70.213 1.00 28.05 90 GLU F N 1
ATOM 8653 C CA . GLU F 1 90 ? 36.869 -24.523 -71.263 1.00 28.94 90 GLU F CA 1
ATOM 8654 C C . GLU F 1 90 ? 35.921 -24.120 -72.380 1.00 29.45 90 GLU F C 1
ATOM 8655 O O . GLU F 1 90 ? 34.717 -23.988 -72.144 1.00 28.74 90 GLU F O 1
ATOM 8661 N N . TYR F 1 91 ? 36.452 -23.888 -73.578 1.00 24.95 91 TYR F N 1
ATOM 8662 C CA . TYR F 1 91 ? 35.625 -23.509 -74.720 1.00 24.61 91 TYR F CA 1
ATOM 8663 C C . TYR F 1 91 ? 35.364 -24.723 -75.610 1.00 25.98 91 TYR F C 1
ATOM 8664 O O . TYR F 1 91 ? 36.293 -25.468 -75.940 1.00 25.16 91 TYR F O 1
ATOM 8673 N N . ILE F 1 92 ? 34.095 -24.922 -75.986 1.00 23.18 92 ILE F N 1
ATOM 8674 C CA . ILE F 1 92 ? 33.704 -25.943 -76.957 1.00 23.69 92 ILE F CA 1
ATOM 8675 C C . ILE F 1 92 ? 33.531 -25.272 -78.310 1.00 23.33 92 ILE F C 1
ATOM 8676 O O . ILE F 1 92 ? 32.801 -24.282 -78.427 1.00 23.98 92 ILE F O 1
ATOM 8681 N N . TYR F 1 93 ? 34.213 -25.785 -79.332 1.00 21.05 93 TYR F N 1
ATOM 8682 C CA . TYR F 1 93 ? 34.182 -25.152 -80.654 1.00 20.52 93 TYR F CA 1
ATOM 8683 C C . TYR F 1 93 ? 33.163 -25.846 -81.552 1.00 24.33 93 TYR F C 1
ATOM 8684 O O . TYR F 1 93 ? 33.475 -26.370 -82.622 1.00 23.85 93 TYR F O 1
ATOM 8693 N N . ASP F 1 94 ? 31.922 -25.836 -81.075 1.00 25.51 94 ASP F N 1
ATOM 8694 C CA . ASP F 1 94 ? 30.774 -26.391 -81.787 1.00 25.05 94 ASP F CA 1
ATOM 8695 C C . ASP F 1 94 ? 29.539 -25.921 -81.032 1.00 27.23 94 ASP F C 1
ATOM 8696 O O . ASP F 1 94 ? 29.645 -25.399 -79.919 1.00 25.03 94 ASP F O 1
ATOM 8701 N N . LYS F 1 95 ? 28.367 -26.101 -81.644 1.00 26.99 95 LYS F N 1
ATOM 8702 C CA . LYS F 1 95 ? 27.146 -25.728 -80.935 1.00 26.99 95 LYS F CA 1
ATOM 8703 C C . LYS F 1 95 ? 26.684 -26.862 -80.014 1.00 25.66 95 LYS F C 1
ATOM 8704 O O . LYS F 1 95 ? 27.109 -28.020 -80.135 1.00 24.86 95 LYS F O 1
ATOM 8710 N N . PHE F 1 96 ? 25.796 -26.507 -79.073 1.00 23.16 96 PHE F N 1
ATOM 8711 C CA . PHE F 1 96 ? 25.379 -27.438 -78.025 1.00 24.47 96 PHE F CA 1
ATOM 8712 C C . PHE F 1 96 ? 24.719 -28.683 -78.606 1.00 27.15 96 PHE F C 1
ATOM 8713 O O . PHE F 1 96 ? 24.882 -29.787 -78.068 1.00 28.07 96 PHE F O 1
ATOM 8721 N N . GLU F 1 97 ? 23.972 -28.513 -79.702 1.00 31.09 97 GLU F N 1
ATOM 8722 C CA . GLU F 1 97 ? 23.300 -29.629 -80.359 1.00 30.20 97 GLU F CA 1
ATOM 8723 C C . GLU F 1 97 ? 24.282 -30.717 -80.777 1.00 32.34 97 GLU F C 1
ATOM 8724 O O . GLU F 1 97 ? 23.911 -31.891 -80.846 1.00 31.98 97 GLU F O 1
ATOM 8730 N N . ASN F 1 98 ? 25.536 -30.350 -81.063 1.00 29.59 98 ASN F N 1
ATOM 8731 C CA . ASN F 1 98 ? 26.538 -31.319 -81.485 1.00 30.44 98 ASN F CA 1
ATOM 8732 C C . ASN F 1 98 ? 27.484 -31.733 -80.367 1.00 30.19 98 ASN F C 1
ATOM 8733 O O . ASN F 1 98 ? 28.305 -32.629 -80.576 1.00 30.84 98 ASN F O 1
ATOM 8738 N N . TYR F 1 99 ? 27.386 -31.107 -79.197 1.00 27.79 99 TYR F N 1
ATOM 8739 C CA . TYR F 1 99 ? 28.256 -31.408 -78.065 1.00 27.57 99 TYR F CA 1
ATOM 8740 C C . TYR F 1 99 ? 27.916 -32.781 -77.483 1.00 30.86 99 TYR F C 1
ATOM 8741 O O . TYR F 1 99 ? 26.831 -32.980 -76.927 1.00 29.27 99 TYR F O 1
ATOM 8750 N N . LYS F 1 100 ? 28.852 -33.731 -77.587 1.00 31.97 100 LYS F N 1
ATOM 8751 C CA . LYS F 1 100 ? 28.649 -35.111 -77.135 1.00 29.30 100 LYS F CA 1
ATOM 8752 C C . LYS F 1 100 ? 29.805 -35.487 -76.210 1.00 36.34 100 LYS F C 1
ATOM 8753 O O . LYS F 1 100 ? 30.774 -36.132 -76.617 1.00 38.36 100 LYS F O 1
ATOM 8759 N N . ASP F 1 101 ? 29.699 -35.071 -74.954 1.00 33.17 101 ASP F N 1
ATOM 8760 C CA . ASP F 1 101 ? 30.702 -35.369 -73.941 1.00 35.54 101 ASP F CA 1
ATOM 8761 C C . ASP F 1 101 ? 29.946 -35.784 -72.691 1.00 39.23 101 ASP F C 1
ATOM 8762 O O . ASP F 1 101 ? 29.070 -35.041 -72.234 1.00 44.77 101 ASP F O 1
ATOM 8767 N N . ASN F 1 102 ? 30.252 -36.964 -72.144 1.00 37.66 102 ASN F N 1
ATOM 8768 C CA . ASN F 1 102 ? 29.480 -37.451 -71.003 1.00 42.12 102 ASN F CA 1
ATOM 8769 C C . ASN F 1 102 ? 29.981 -36.901 -69.666 1.00 40.60 102 ASN F C 1
ATOM 8770 O O . ASN F 1 102 ? 29.679 -37.477 -68.612 1.00 44.64 102 ASN F O 1
ATOM 8775 N N . LYS F 1 103 ? 30.746 -35.810 -69.704 1.00 39.26 103 LYS F N 1
ATOM 8776 C CA . LYS F 1 103 ? 30.987 -35.006 -68.515 1.00 41.83 103 LYS F CA 1
ATOM 8777 C C . LYS F 1 103 ? 29.664 -34.682 -67.834 1.00 41.31 103 LYS F C 1
ATOM 8778 O O . LYS F 1 103 ? 28.691 -34.302 -68.488 1.00 36.55 103 LYS F O 1
ATOM 8784 N N . ASN F 1 104 ? 29.622 -34.850 -66.519 1.00 43.31 104 ASN F N 1
ATOM 8785 C CA . ASN F 1 104 ? 28.418 -34.563 -65.751 1.00 40.84 104 ASN F CA 1
ATOM 8786 C C . ASN F 1 104 ? 28.602 -33.250 -65.009 1.00 37.03 104 ASN F C 1
ATOM 8787 O O . ASN F 1 104 ? 29.648 -33.016 -64.398 1.00 40.39 104 ASN F O 1
ATOM 8792 N N . PHE F 1 105 ? 27.599 -32.390 -65.089 1.00 33.57 105 PHE F N 1
ATOM 8793 C CA . PHE F 1 105 ? 27.665 -31.049 -64.535 1.00 31.08 105 PHE F CA 1
ATOM 8794 C C . PHE F 1 105 ? 26.779 -30.953 -63.298 1.00 32.09 105 PHE F C 1
ATOM 8795 O O . PHE F 1 105 ? 25.726 -31.583 -63.223 1.00 33.19 105 PHE F O 1
ATOM 8803 N N . GLU F 1 106 ? 27.219 -30.172 -62.322 1.00 32.98 106 GLU F N 1
ATOM 8804 C CA . GLU F 1 106 ? 26.390 -29.918 -61.149 1.00 36.26 106 GLU F CA 1
ATOM 8805 C C . GLU F 1 106 ? 25.557 -28.655 -61.298 1.00 31.48 106 GLU F C 1
ATOM 8806 O O . GLU F 1 106 ? 24.625 -28.450 -60.515 1.00 32.66 106 GLU F O 1
ATOM 8812 N N . LEU F 1 107 ? 25.867 -27.819 -62.286 1.00 28.41 107 LEU F N 1
ATOM 8813 C CA . LEU F 1 107 ? 25.207 -26.535 -62.472 1.00 27.30 107 LEU F CA 1
ATOM 8814 C C . LEU F 1 107 ? 25.190 -26.181 -63.949 1.00 26.83 107 LEU F C 1
ATOM 8815 O O . LEU F 1 107 ? 26.209 -26.322 -64.634 1.00 27.91 107 LEU F O 1
ATOM 8820 N N . CYS F 1 108 ? 24.053 -25.692 -64.427 1.00 27.74 108 CYS F N 1
ATOM 8821 C CA . CYS F 1 108 ? 23.932 -25.221 -65.796 1.00 24.48 108 CYS F CA 1
ATOM 8822 C C . CYS F 1 108 ? 23.178 -23.904 -65.789 1.00 25.85 108 CYS F C 1
ATOM 8823 O O . CYS F 1 108 ? 22.142 -23.786 -65.129 1.00 28.16 108 CYS F O 1
ATOM 8826 N N . LEU F 1 109 ? 23.708 -22.916 -66.502 1.00 22.28 109 LEU F N 1
ATOM 8827 C CA . LEU F 1 109 ? 23.072 -21.609 -66.675 1.00 24.82 109 LEU F CA 1
ATOM 8828 C C . LEU F 1 109 ? 22.714 -21.419 -68.139 1.00 28.76 109 LEU F C 1
ATOM 8829 O O . LEU F 1 109 ? 23.576 -21.548 -69.018 1.00 28.76 109 LEU F O 1
ATOM 8834 N N . CYS F 1 110 ? 21.444 -21.097 -68.402 1.00 24.77 110 CYS F N 1
ATOM 8835 C CA . CYS F 1 110 ? 20.935 -21.007 -69.766 1.00 26.03 110 CYS F CA 1
ATOM 8836 C C . CYS F 1 110 ? 19.986 -19.811 -69.819 1.00 23.61 110 CYS F C 1
ATOM 8837 O O . CYS F 1 110 ? 18.767 -19.948 -69.685 1.00 23.31 110 CYS F O 1
ATOM 8840 N N . LEU F 1 111 ? 20.557 -18.628 -70.025 1.00 21.94 111 LEU F N 1
ATOM 8841 C CA . LEU F 1 111 ? 19.851 -17.365 -69.846 1.00 20.99 111 LEU F CA 1
ATOM 8842 C C . LEU F 1 111 ? 19.505 -16.737 -71.190 1.00 23.96 111 LEU F C 1
ATOM 8843 O O . LEU F 1 111 ? 20.404 -16.345 -71.952 1.00 22.79 111 LEU F O 1
ATOM 8848 N N . LEU F 1 112 ? 18.197 -16.622 -71.466 1.00 20.86 112 LEU F N 1
ATOM 8849 C CA . LEU F 1 112 ? 17.682 -15.923 -72.648 1.00 20.37 112 LEU F CA 1
ATOM 8850 C C . LEU F 1 112 ? 18.177 -16.581 -73.930 1.00 17.73 112 LEU F C 1
ATOM 8851 O O . LEU F 1 112 ? 18.488 -15.904 -74.914 1.00 22.49 112 LEU F O 1
ATOM 8856 N N . VAL F 1 113 ? 18.237 -17.909 -73.900 1.00 20.26 113 VAL F N 1
ATOM 8857 C CA . VAL F 1 113 ? 18.745 -18.710 -75.002 1.00 20.61 113 VAL F CA 1
ATOM 8858 C C . VAL F 1 113 ? 17.627 -19.448 -75.729 1.00 22.23 113 VAL F C 1
ATOM 8859 O O . VAL F 1 113 ? 17.604 -19.486 -76.966 1.00 21.91 113 VAL F O 1
ATOM 8863 N N . LEU F 1 114 ? 16.671 -19.998 -74.976 1.00 22.16 114 LEU F N 1
ATOM 8864 C CA . LEU F 1 114 ? 15.721 -20.972 -75.525 1.00 21.15 114 LEU F CA 1
ATOM 8865 C C . LEU F 1 114 ? 14.845 -20.383 -76.625 1.00 20.38 114 LEU F C 1
ATOM 8866 O O . LEU F 1 114 ? 14.408 -21.114 -77.532 1.00 21.85 114 LEU F O 1
ATOM 8871 N N . GLN F 1 115 ? 14.559 -19.084 -76.574 1.00 19.54 115 GLN F N 1
ATOM 8872 C CA . GLN F 1 115 ? 13.744 -18.504 -77.636 1.00 21.01 115 GLN F CA 1
ATOM 8873 C C . GLN F 1 115 ? 14.496 -18.440 -78.962 1.00 21.76 115 GLN F C 1
ATOM 8874 O O . GLN F 1 115 ? 13.879 -18.138 -79.987 1.00 23.83 115 GLN F O 1
ATOM 8880 N N . PHE F 1 116 ? 15.798 -18.749 -78.971 1.00 19.20 116 PHE F N 1
ATOM 8881 C CA . PHE F 1 116 ? 16.582 -18.769 -80.201 1.00 23.26 116 PHE F CA 1
ATOM 8882 C C . PHE F 1 116 ? 16.995 -20.183 -80.614 1.00 25.64 116 PHE F C 1
ATOM 8883 O O . PHE F 1 116 ? 17.807 -20.346 -81.536 1.00 28.55 116 PHE F O 1
ATOM 8891 N N . ILE F 1 117 ? 16.469 -21.201 -79.962 1.00 24.73 117 ILE F N 1
ATOM 8892 C CA . ILE F 1 117 ? 16.878 -22.580 -80.204 1.00 25.85 117 ILE F CA 1
ATOM 8893 C C . ILE F 1 117 ? 15.929 -23.224 -81.209 1.00 29.96 117 ILE F C 1
ATOM 8894 O O . ILE F 1 117 ? 14.700 -23.166 -81.055 1.00 26.69 117 ILE F O 1
ATOM 8899 N N . GLU F 1 118 ? 16.502 -23.854 -82.238 1.00 30.13 118 GLU F N 1
ATOM 8900 C CA . GLU F 1 118 ? 15.674 -24.457 -83.281 1.00 32.90 118 GLU F CA 1
ATOM 8901 C C . GLU F 1 118 ? 14.764 -25.549 -82.723 1.00 28.89 118 GLU F C 1
ATOM 8902 O O . GLU F 1 118 ? 13.577 -25.605 -83.074 1.00 30.39 118 GLU F O 1
ATOM 8904 N N . GLU F 1 119 ? 15.295 -26.432 -81.861 1.00 25.47 119 GLU F N 1
ATOM 8905 C CA . GLU F 1 119 ? 14.564 -27.594 -81.341 1.00 28.66 119 GLU F CA 1
ATOM 8906 C C . GLU F 1 119 ? 14.608 -27.593 -79.819 1.00 28.18 119 GLU F C 1
ATOM 8907 O O . GLU F 1 119 ? 15.389 -28.338 -79.203 1.00 27.70 119 GLU F O 1
ATOM 8909 N N . PRO F 1 120 ? 13.750 -26.794 -79.178 1.00 27.86 120 PRO F N 1
ATOM 8910 C CA . PRO F 1 120 ? 13.843 -26.620 -77.717 1.00 26.23 120 PRO F CA 1
ATOM 8911 C C . PRO F 1 120 ? 13.685 -27.896 -76.921 1.00 26.38 120 PRO F C 1
ATOM 8912 O O . PRO F 1 120 ? 14.286 -28.019 -75.845 1.00 27.80 120 PRO F O 1
ATOM 8916 N N . GLN F 1 121 ? 12.897 -28.860 -77.414 1.00 27.86 121 GLN F N 1
ATOM 8917 C CA . GLN F 1 121 ? 12.626 -30.063 -76.640 1.00 28.33 121 GLN F CA 1
ATOM 8918 C C . GLN F 1 121 ? 13.884 -30.915 -76.473 1.00 30.19 121 GLN F C 1
ATOM 8919 O O . GLN F 1 121 ? 14.242 -31.295 -75.352 1.00 29.63 121 GLN F O 1
ATOM 8925 N N . SER F 1 122 ? 14.570 -31.232 -77.574 1.00 28.58 122 SER F N 1
ATOM 8926 C CA . SER F 1 122 ? 15.773 -32.049 -77.445 1.00 31.55 122 SER F CA 1
ATOM 8927 C C . SER F 1 122 ? 16.910 -31.273 -76.784 1.00 27.87 122 SER F C 1
ATOM 8928 O O . SER F 1 122 ? 17.782 -31.880 -76.151 1.00 25.63 122 SER F O 1
ATOM 8931 N N . PHE F 1 123 ? 16.907 -29.945 -76.922 1.00 27.00 123 PHE F N 1
ATOM 8932 C CA . PHE F 1 123 ? 17.874 -29.087 -76.237 1.00 26.17 123 PHE F CA 1
ATOM 8933 C C . PHE F 1 123 ? 17.781 -29.258 -74.724 1.00 26.64 123 PHE F C 1
ATOM 8934 O O . PHE F 1 123 ? 18.790 -29.497 -74.044 1.00 26.29 123 PHE F O 1
ATOM 8942 N N . LEU F 1 124 ? 16.562 -29.188 -74.177 1.00 22.42 124 LEU F N 1
ATOM 8943 C CA . LEU F 1 124 ? 16.405 -29.325 -72.730 1.00 26.59 124 LEU F CA 1
ATOM 8944 C C . LEU F 1 124 ? 16.687 -30.751 -72.275 1.00 26.55 124 LEU F C 1
ATOM 8945 O O . LEU F 1 124 ? 17.271 -30.958 -71.204 1.00 29.77 124 LEU F O 1
ATOM 8950 N N . GLU F 1 125 ? 16.282 -31.751 -73.073 1.00 29.39 125 GLU F N 1
ATOM 8951 C CA . GLU F 1 125 ? 16.616 -33.135 -72.741 1.00 31.07 125 GLU F CA 1
ATOM 8952 C C . GLU F 1 125 ? 18.122 -33.321 -72.642 1.00 28.62 125 GLU F C 1
ATOM 8953 O O . GLU F 1 125 ? 18.611 -34.057 -71.772 1.00 30.06 125 GLU F O 1
ATOM 8959 N N . LYS F 1 126 ? 18.875 -32.677 -73.538 1.00 29.41 126 LYS F N 1
ATOM 8960 C CA . LYS F 1 126 ? 20.327 -32.802 -73.476 1.00 29.50 126 LYS F CA 1
ATOM 8961 C C . LYS F 1 126 ? 20.879 -32.142 -72.219 1.00 30.35 126 LYS F C 1
ATOM 8962 O O . LYS F 1 126 ? 21.786 -32.685 -71.573 1.00 30.81 126 LYS F O 1
ATOM 8968 N N . ILE F 1 127 ? 20.344 -30.975 -71.851 1.00 29.72 127 ILE F N 1
ATOM 8969 C CA . ILE F 1 127 ? 20.730 -30.369 -70.576 1.00 27.24 127 ILE F CA 1
ATOM 8970 C C . ILE F 1 127 ? 20.428 -31.324 -69.430 1.00 28.60 127 ILE F C 1
ATOM 8971 O O . ILE F 1 127 ? 21.264 -31.546 -68.544 1.00 29.14 127 ILE F O 1
ATOM 8976 N N . TYR F 1 128 ? 19.231 -31.920 -69.443 1.00 30.08 128 TYR F N 1
ATOM 8977 C CA . TYR F 1 128 ? 18.858 -32.879 -68.408 1.00 29.93 128 TYR F CA 1
ATOM 8978 C C . TYR F 1 128 ? 19.868 -34.017 -68.315 1.00 30.14 128 TYR F C 1
ATOM 8979 O O . TYR F 1 128 ? 20.289 -34.389 -67.215 1.00 29.95 128 TYR F O 1
ATOM 8988 N N . ASN F 1 129 ? 20.278 -34.571 -69.460 1.00 32.13 129 ASN F N 1
ATOM 8989 C CA . ASN F 1 129 ? 21.207 -35.699 -69.461 1.00 34.43 129 ASN F CA 1
ATOM 8990 C C . ASN F 1 129 ? 22.616 -35.279 -69.068 1.00 34.58 129 ASN F C 1
ATOM 8991 O O . ASN F 1 129 ? 23.380 -36.098 -68.545 1.00 36.24 129 ASN F O 1
ATOM 8996 N N . SER F 1 130 ? 22.979 -34.020 -69.313 1.00 32.58 130 SER F N 1
ATOM 8997 C CA . SER F 1 130 ? 24.295 -33.510 -68.952 1.00 34.62 130 SER F CA 1
ATOM 8998 C C . SER F 1 130 ? 24.439 -33.240 -67.458 1.00 36.68 130 SER F C 1
ATOM 8999 O O . SER F 1 130 ? 25.562 -33.246 -66.944 1.00 37.28 130 SER F O 1
ATOM 9002 N N . LEU F 1 131 ? 23.340 -32.995 -66.755 1.00 35.22 131 LEU F N 1
ATOM 9003 C CA . LEU F 1 131 ? 23.397 -32.707 -65.331 1.00 35.64 131 LEU F CA 1
ATOM 9004 C C . LEU F 1 131 ? 23.559 -33.996 -64.530 1.00 38.70 131 LEU F C 1
ATOM 9005 O O . LEU F 1 131 ? 23.042 -35.057 -64.899 1.00 36.60 131 LEU F O 1
ATOM 9010 N N . ASP F 1 132 ? 24.283 -33.897 -63.421 1.00 37.82 132 ASP F N 1
ATOM 9011 C CA . ASP F 1 132 ? 24.354 -35.032 -62.519 1.00 42.02 132 ASP F CA 1
ATOM 9012 C C . ASP F 1 132 ? 23.068 -35.099 -61.687 1.00 43.35 132 ASP F C 1
ATOM 9013 O O . ASP F 1 132 ? 22.157 -34.280 -61.836 1.00 39.87 132 ASP F O 1
ATOM 9018 N N . SER F 1 133 ? 23.002 -36.087 -60.790 1.00 42.90 133 SER F N 1
ATOM 9019 C CA . SER F 1 133 ? 21.726 -36.513 -60.213 1.00 44.21 133 SER F CA 1
ATOM 9020 C C . SER F 1 133 ? 20.963 -35.353 -59.567 1.00 44.09 133 SER F C 1
ATOM 9021 O O . SER F 1 133 ? 19.765 -35.169 -59.820 1.00 46.34 133 SER F O 1
ATOM 9024 N N . ASN F 1 134 ? 21.628 -34.555 -58.735 1.00 39.80 134 ASN F N 1
ATOM 9025 C CA . ASN F 1 134 ? 20.953 -33.436 -58.084 1.00 45.73 134 ASN F CA 1
ATOM 9026 C C . ASN F 1 134 ? 21.358 -32.089 -58.686 1.00 42.00 134 ASN F C 1
ATOM 9027 O O . ASN F 1 134 ? 21.359 -31.067 -57.995 1.00 42.37 134 ASN F O 1
ATOM 9032 N N . GLY F 1 135 ? 21.684 -32.069 -59.972 1.00 36.02 135 GLY F N 1
ATOM 9033 C CA . GLY F 1 135 ? 22.193 -30.856 -60.577 1.00 37.10 135 GLY F CA 1
ATOM 9034 C C . GLY F 1 135 ? 21.137 -29.775 -60.725 1.00 34.66 135 GLY F C 1
ATOM 9035 O O . GLY F 1 135 ? 19.934 -30.037 -60.812 1.00 30.28 135 GLY F O 1
ATOM 9036 N N . LEU F 1 136 ? 21.624 -28.538 -60.788 1.00 29.69 136 LEU F N 1
ATOM 9037 C CA . LEU F 1 136 ? 20.798 -27.336 -60.833 1.00 28.57 136 LEU F CA 1
ATOM 9038 C C . LEU F 1 136 ? 20.896 -26.664 -62.196 1.00 27.09 136 LEU F C 1
ATOM 9039 O O . LEU F 1 136 ? 22.004 -26.432 -62.700 1.00 26.07 136 LEU F O 1
ATOM 9044 N N . LEU F 1 137 ? 19.736 -26.316 -62.762 1.00 26.19 137 LEU F N 1
ATOM 9045 C CA . LEU F 1 137 ? 19.618 -25.506 -63.967 1.00 24.04 137 LEU F CA 1
ATOM 9046 C C . LEU F 1 137 ? 18.892 -24.209 -63.640 1.00 24.39 137 LEU F C 1
ATOM 9047 O O . LEU F 1 137 ? 17.811 -24.234 -63.042 1.00 25.40 137 LEU F O 1
ATOM 9052 N N . ILE F 1 138 ? 19.465 -23.086 -64.044 1.00 21.36 138 ILE F N 1
ATOM 9053 C CA . ILE F 1 138 ? 18.771 -21.803 -64.017 1.00 23.64 138 ILE F CA 1
ATOM 9054 C C . ILE F 1 138 ? 18.529 -21.386 -65.457 1.00 25.15 138 ILE F C 1
ATOM 9055 O O . ILE F 1 138 ? 19.472 -21.277 -66.251 1.00 23.41 138 ILE F O 1
ATOM 9060 N N . ILE F 1 139 ? 17.267 -21.151 -65.801 1.00 22.62 139 ILE F N 1
ATOM 9061 C CA . ILE F 1 139 ? 16.877 -20.926 -67.187 1.00 22.02 139 ILE F CA 1
ATOM 9062 C C . ILE F 1 139 ? 15.908 -19.755 -67.250 1.00 23.96 139 ILE F C 1
ATOM 9063 O O . ILE F 1 139 ? 15.005 -19.631 -66.410 1.00 22.43 139 ILE F O 1
ATOM 9068 N N . SER F 1 140 ? 16.103 -18.885 -68.238 1.00 19.57 140 SER F N 1
ATOM 9069 C CA . SER F 1 140 ? 15.237 -17.731 -68.435 1.00 20.97 140 SER F CA 1
ATOM 9070 C C . SER F 1 140 ? 14.875 -17.596 -69.906 1.00 24.61 140 SER F C 1
ATOM 9071 O O . SER F 1 140 ? 15.616 -18.044 -70.788 1.00 23.73 140 SER F O 1
ATOM 9074 N N . ILE F 1 141 ? 13.726 -16.963 -70.179 1.00 18.81 141 ILE F N 1
ATOM 9075 C CA . ILE F 1 141 ? 13.261 -16.804 -71.550 1.00 21.76 141 ILE F CA 1
ATOM 9076 C C . ILE F 1 141 ? 12.690 -15.412 -71.750 1.00 22.19 141 ILE F C 1
ATOM 9077 O O . ILE F 1 141 ? 12.338 -14.705 -70.804 1.00 20.35 141 ILE F O 1
ATOM 9082 N N . PHE F 1 142 ? 12.639 -15.016 -73.008 1.00 20.40 142 PHE F N 1
ATOM 9083 C CA . PHE F 1 142 ? 11.754 -13.965 -73.468 1.00 19.02 142 PHE F CA 1
ATOM 9084 C C . PHE F 1 142 ? 10.520 -14.676 -74.011 1.00 19.81 142 PHE F C 1
ATOM 9085 O O . PHE F 1 142 ? 10.631 -15.501 -74.926 1.00 21.54 142 PHE F O 1
ATOM 9093 N N . SER F 1 143 ? 9.354 -14.377 -73.434 1.00 17.98 143 SER F N 1
ATOM 9094 C CA . SER F 1 143 ? 8.116 -15.089 -73.727 1.00 20.67 143 SER F CA 1
ATOM 9095 C C . SER F 1 143 ? 7.255 -14.304 -74.730 1.00 19.13 143 SER F C 1
ATOM 9096 O O . SER F 1 143 ? 7.642 -13.244 -75.238 1.00 22.59 143 SER F O 1
ATOM 9099 N N . ASN F 1 144 ? 6.055 -14.824 -75.018 1.00 17.23 144 ASN F N 1
ATOM 9100 C CA . ASN F 1 144 ? 5.061 -14.129 -75.824 1.00 21.64 144 ASN F CA 1
ATOM 9101 C C . ASN F 1 144 ? 4.005 -13.426 -74.971 1.00 24.60 144 ASN F C 1
ATOM 9102 O O . ASN F 1 144 ? 2.959 -13.027 -75.494 1.00 22.88 144 ASN F O 1
ATOM 9107 N N . LYS F 1 145 ? 4.257 -13.251 -73.673 1.00 21.71 145 LYS F N 1
ATOM 9108 C CA . LYS F 1 145 ? 3.256 -12.721 -72.749 1.00 21.36 145 LYS F CA 1
ATOM 9109 C C . LYS F 1 145 ? 3.389 -11.204 -72.585 1.00 24.29 145 LYS F C 1
ATOM 9110 O O . LYS F 1 145 ? 4.496 -10.674 -72.435 1.00 25.41 145 LYS F O 1
ATOM 9116 N N . GLN F 1 146 ? 2.253 -10.504 -72.663 1.00 20.79 146 GLN F N 1
ATOM 9117 C CA . GLN F 1 146 ? 2.190 -9.072 -72.342 1.00 23.92 146 GLN F CA 1
ATOM 9118 C C . GLN F 1 146 ? 3.125 -8.252 -73.232 1.00 21.16 146 GLN F C 1
ATOM 9119 O O . GLN F 1 146 ? 3.826 -7.336 -72.790 1.00 24.20 146 GLN F O 1
ATOM 9125 N N . LEU F 1 147 ? 3.111 -8.565 -74.524 1.00 22.69 147 LEU F N 1
ATOM 9126 C CA . LEU F 1 147 ? 3.986 -7.848 -75.436 1.00 23.33 147 LEU F CA 1
ATOM 9127 C C . LEU F 1 147 ? 3.535 -6.411 -75.656 1.00 22.03 147 LEU F C 1
ATOM 9128 O O . LEU F 1 147 ? 4.360 -5.576 -76.034 1.00 22.57 147 LEU F O 1
ATOM 9133 N N . THR F 1 148 ? 2.249 -6.106 -75.435 1.00 25.30 148 THR F N 1
ATOM 9134 C CA . THR F 1 148 ? 1.786 -4.728 -75.578 1.00 25.41 148 THR F CA 1
ATOM 9135 C C . THR F 1 148 ? 2.440 -3.835 -74.529 1.00 25.54 148 THR F C 1
ATOM 9136 O O . THR F 1 148 ? 2.965 -2.764 -74.855 1.00 23.94 148 THR F O 1
ATOM 9140 N N . TYR F 1 149 ? 2.436 -4.269 -73.261 1.00 23.07 149 TYR F N 1
ATOM 9141 C CA . TYR F 1 149 ? 3.170 -3.530 -72.238 1.00 24.59 149 TYR F CA 1
ATOM 9142 C C . TYR F 1 149 ? 4.668 -3.554 -72.514 1.00 23.63 149 TYR F C 1
ATOM 9143 O O . TYR F 1 149 ? 5.362 -2.543 -72.323 1.00 26.01 149 TYR F O 1
ATOM 9152 N N . TRP F 1 150 ? 5.197 -4.712 -72.926 1.00 22.66 150 TRP F N 1
ATOM 9153 C CA . TRP F 1 150 ? 6.625 -4.802 -73.225 1.00 23.75 150 TRP F CA 1
ATOM 9154 C C . TRP F 1 150 ? 7.028 -3.788 -74.289 1.00 25.16 150 TRP F C 1
ATOM 9155 O O . TRP F 1 150 ? 8.090 -3.160 -74.187 1.00 24.34 150 TRP F O 1
ATOM 9166 N N . LYS F 1 151 ? 6.177 -3.595 -75.304 1.00 23.02 151 LYS F N 1
ATOM 9167 C CA . LYS F 1 151 ? 6.535 -2.710 -76.408 1.00 28.98 151 LYS F CA 1
ATOM 9168 C C . LYS F 1 151 ? 6.776 -1.287 -75.908 1.00 30.40 151 LYS F C 1
ATOM 9169 O O . LYS F 1 151 ? 7.793 -0.668 -76.246 1.00 29.70 151 LYS F O 1
ATOM 9175 N N . GLU F 1 152 ? 5.872 -0.765 -75.065 1.00 27.08 152 GLU F N 1
ATOM 9176 C CA . GLU F 1 152 ? 6.076 0.581 -74.519 1.00 29.45 152 GLU F CA 1
ATOM 9177 C C . GLU F 1 152 ? 7.286 0.633 -73.599 1.00 27.87 152 GLU F C 1
ATOM 9178 O O . GLU F 1 152 ? 8.040 1.618 -73.607 1.00 28.39 152 GLU F O 1
ATOM 9184 N N . PHE F 1 153 ? 7.484 -0.412 -72.789 1.00 25.44 153 PHE F N 1
ATOM 9185 C CA . PHE F 1 153 ? 8.661 -0.481 -71.933 1.00 27.36 153 PHE F CA 1
ATOM 9186 C C . PHE F 1 153 ? 9.936 -0.356 -72.755 1.00 31.56 153 PHE F C 1
ATOM 9187 O O . PHE F 1 153 ? 10.840 0.420 -72.415 1.00 28.65 153 PHE F O 1
ATOM 9195 N N . ALA F 1 154 ? 10.022 -1.116 -73.850 1.00 28.00 154 ALA F N 1
ATOM 9196 C CA . ALA F 1 154 ? 11.236 -1.130 -74.654 1.00 30.65 154 ALA F CA 1
ATOM 9197 C C . ALA F 1 154 ? 11.448 0.197 -75.367 1.00 30.49 154 ALA F C 1
ATOM 9198 O O . ALA F 1 154 ? 12.569 0.719 -75.388 1.00 34.91 154 ALA F O 1
ATOM 9200 N N . LEU F 1 155 ? 10.392 0.760 -75.958 1.00 30.78 155 LEU F N 1
ATOM 9201 C CA . LEU F 1 155 ? 10.537 2.048 -76.632 1.00 30.62 155 LEU F CA 1
ATOM 9202 C C . LEU F 1 155 ? 11.009 3.126 -75.663 1.00 36.53 155 LEU F C 1
ATOM 9203 O O . LEU F 1 155 ? 11.862 3.952 -76.014 1.00 35.84 155 LEU F O 1
ATOM 9208 N N . SER F 1 156 ? 10.476 3.130 -74.432 1.00 33.78 156 SER F N 1
ATOM 9209 C CA . SER F 1 156 ? 10.859 4.154 -73.463 1.00 29.99 156 SER F CA 1
ATOM 9210 C C . SER F 1 156 ? 12.321 4.059 -73.074 1.00 36.51 156 SER F C 1
ATOM 9211 O O . SER F 1 156 ? 12.919 5.077 -72.715 1.00 35.03 156 SER F O 1
ATOM 9214 N N . ARG F 1 157 ? 12.902 2.869 -73.128 1.00 32.39 157 ARG F N 1
ATOM 9215 C CA . ARG F 1 157 ? 14.322 2.718 -72.857 1.00 35.50 157 ARG F CA 1
ATOM 9216 C C . ARG F 1 157 ? 15.198 3.049 -74.063 1.00 34.19 157 ARG F C 1
ATOM 9217 O O . ARG F 1 157 ? 16.424 2.923 -73.963 1.00 41.09 157 ARG F O 1
ATOM 9225 N N . GLY F 1 158 ? 14.609 3.443 -75.189 1.00 37.46 158 GLY F N 1
ATOM 9226 C CA . GLY F 1 158 ? 15.365 3.777 -76.382 1.00 36.92 158 GLY F CA 1
ATOM 9227 C C . GLY F 1 158 ? 15.630 2.636 -77.346 1.00 47.63 158 GLY F C 1
ATOM 9228 O O . GLY F 1 158 ? 16.455 2.801 -78.258 1.00 46.48 158 GLY F O 1
ATOM 9229 N N . ALA F 1 159 ? 14.967 1.487 -77.184 1.00 42.96 159 ALA F N 1
ATOM 9230 C CA . ALA F 1 159 ? 15.128 0.400 -78.146 1.00 40.82 159 ALA F CA 1
ATOM 9231 C C . ALA F 1 159 ? 14.676 0.841 -79.536 1.00 39.65 159 ALA F C 1
ATOM 9232 O O . ALA F 1 159 ? 13.755 1.651 -79.691 1.00 37.76 159 ALA F O 1
ATOM 9234 N N . LYS F 1 160 ? 15.331 0.291 -80.561 1.00 43.60 160 LYS F N 1
ATOM 9235 C CA . LYS F 1 160 ? 15.058 0.712 -81.930 1.00 44.48 160 LYS F CA 1
ATOM 9236 C C . LYS F 1 160 ? 13.624 0.372 -82.328 1.00 45.07 160 LYS F C 1
ATOM 9237 O O . LYS F 1 160 ? 13.210 -0.791 -82.270 1.00 44.13 160 LYS F O 1
ATOM 9243 N N . LYS F 1 161 ? 12.885 1.400 -82.755 1.00 38.88 161 LYS F N 1
ATOM 9244 C CA . LYS F 1 161 ? 11.445 1.286 -82.966 1.00 43.11 161 LYS F CA 1
ATOM 9245 C C . LYS F 1 161 ? 11.093 0.165 -83.939 1.00 47.28 161 LYS F C 1
ATOM 9246 O O . LYS F 1 161 ? 10.093 -0.543 -83.749 1.00 41.11 161 LYS F O 1
ATOM 9252 N N . GLU F 1 162 ? 11.892 -0.007 -84.993 1.00 46.86 162 GLU F N 1
ATOM 9253 C CA . GLU F 1 162 ? 11.577 -1.027 -85.987 1.00 44.51 162 GLU F CA 1
ATOM 9254 C C . GLU F 1 162 ? 11.830 -2.433 -85.454 1.00 38.60 162 GLU F C 1
ATOM 9255 O O . GLU F 1 162 ? 11.108 -3.368 -85.817 1.00 40.61 162 GLU F O 1
ATOM 9261 N N . GLN F 1 163 ? 12.841 -2.610 -84.602 1.00 37.29 163 GLN F N 1
ATOM 9262 C CA . GLN F 1 163 ? 13.052 -3.909 -83.969 1.00 41.51 163 GLN F CA 1
ATOM 9263 C C . GLN F 1 163 ? 11.895 -4.253 -83.035 1.00 38.85 163 GLN F C 1
ATOM 9264 O O . GLN F 1 163 ? 11.360 -5.369 -83.072 1.00 32.35 163 GLN F O 1
ATOM 9270 N N . VAL F 1 164 ? 11.495 -3.298 -82.194 1.00 37.82 164 VAL F N 1
ATOM 9271 C CA . VAL F 1 164 ? 10.390 -3.532 -81.269 1.00 35.82 164 VAL F CA 1
ATOM 9272 C C . VAL F 1 164 ? 9.132 -3.923 -82.031 1.00 35.53 164 VAL F C 1
ATOM 9273 O O . VAL F 1 164 ? 8.428 -4.868 -81.656 1.00 32.57 164 VAL F O 1
ATOM 9277 N N . GLU F 1 165 ? 8.837 -3.211 -83.121 1.00 33.94 165 GLU F N 1
ATOM 9278 C CA . GLU F 1 165 ? 7.618 -3.477 -83.877 1.00 39.03 165 GLU F CA 1
ATOM 9279 C C . GLU F 1 165 ? 7.648 -4.844 -84.551 1.00 36.96 165 GLU F C 1
ATOM 9280 O O . GLU F 1 165 ? 6.595 -5.480 -84.712 1.00 35.47 165 GLU F O 1
ATOM 9286 N N . LYS F 1 166 ? 8.826 -5.315 -84.954 1.00 35.79 166 LYS F N 1
ATOM 9287 C CA . LYS F 1 166 ? 8.900 -6.641 -85.551 1.00 31.88 166 LYS F CA 1
ATOM 9288 C C . LYS F 1 166 ? 8.644 -7.716 -84.503 1.00 34.77 166 LYS F C 1
ATOM 9289 O O . LYS F 1 166 ? 7.860 -8.646 -84.728 1.00 30.70 166 LYS F O 1
ATOM 9295 N N . THR F 1 167 ? 9.289 -7.594 -83.341 1.00 31.68 167 THR F N 1
ATOM 9296 C CA . THR F 1 167 ? 9.005 -8.517 -82.248 1.00 29.33 167 THR F CA 1
ATOM 9297 C C . THR F 1 167 ? 7.537 -8.452 -81.842 1.00 28.52 167 THR F C 1
ATOM 9298 O O . THR F 1 167 ? 6.892 -9.489 -81.647 1.00 27.50 167 THR F O 1
ATOM 9302 N N . PHE F 1 168 ? 6.987 -7.240 -81.745 1.00 28.71 168 PHE F N 1
ATOM 9303 C CA . PHE F 1 168 ? 5.616 -7.082 -81.276 1.00 31.32 168 PHE F CA 1
ATOM 9304 C C . PHE F 1 168 ? 4.613 -7.649 -82.277 1.00 30.87 168 PHE F C 1
ATOM 9305 O O . PHE F 1 168 ? 3.674 -8.347 -81.883 1.00 29.57 168 PHE F O 1
ATOM 9313 N N . ASN F 1 169 ? 4.796 -7.369 -83.568 1.00 29.27 169 ASN F N 1
ATOM 9314 C CA . ASN F 1 169 ? 3.790 -7.719 -84.567 1.00 33.56 169 ASN F CA 1
ATOM 9315 C C . ASN F 1 169 ? 4.036 -9.065 -85.227 1.00 32.61 169 ASN F C 1
ATOM 9316 O O . ASN F 1 169 ? 3.085 -9.689 -85.712 1.00 33.26 169 ASN F O 1
ATOM 9321 N N . ASN F 1 170 ? 5.286 -9.523 -85.257 1.00 29.26 170 ASN F N 1
ATOM 9322 C CA . ASN F 1 170 ? 5.678 -10.718 -85.993 1.00 32.10 170 ASN F CA 1
ATOM 9323 C C . ASN F 1 170 ? 6.766 -11.462 -85.223 1.00 29.86 170 ASN F C 1
ATOM 9324 O O . ASN F 1 170 ? 7.864 -11.691 -85.724 1.00 27.19 170 ASN F O 1
ATOM 9329 N N . GLN F 1 171 ? 6.462 -11.832 -83.973 1.00 27.83 171 GLN F N 1
ATOM 9330 C CA . GLN F 1 171 ? 7.493 -12.380 -83.094 1.00 23.11 171 GLN F CA 1
ATOM 9331 C C . GLN F 1 171 ? 8.142 -13.631 -83.688 1.00 25.22 171 GLN F C 1
ATOM 9332 O O . GLN F 1 171 ? 9.350 -13.852 -83.506 1.00 26.17 171 GLN F O 1
ATOM 9338 N N . SER F 1 172 ? 7.368 -14.455 -84.405 1.00 26.74 172 SER F N 1
ATOM 9339 C CA . SER F 1 172 ? 7.899 -15.698 -84.961 1.00 25.69 172 SER F CA 1
ATOM 9340 C C . SER F 1 172 ? 9.013 -15.439 -85.972 1.00 27.88 172 SER F C 1
ATOM 9341 O O . SER F 1 172 ? 9.844 -16.323 -86.201 1.00 28.89 172 SER F O 1
ATOM 9344 N N . GLU F 1 173 ? 9.040 -14.255 -86.578 1.00 27.07 173 GLU F N 1
ATOM 9345 C CA . GLU F 1 173 ? 10.139 -13.886 -87.469 1.00 30.80 173 GLU F CA 1
ATOM 9346 C C . GLU F 1 173 ? 11.431 -13.624 -86.712 1.00 32.46 173 GLU F C 1
ATOM 9347 O O . GLU F 1 173 ? 12.504 -13.603 -87.330 1.00 34.78 173 GLU F O 1
ATOM 9353 N N . VAL F 1 174 ? 11.345 -13.404 -85.402 1.00 27.89 174 VAL F N 1
ATOM 9354 C CA . VAL F 1 174 ? 12.472 -12.972 -84.590 1.00 27.22 174 VAL F CA 1
ATOM 9355 C C . VAL F 1 174 ? 12.996 -14.101 -83.710 1.00 27.33 174 VAL F C 1
ATOM 9356 O O . VAL F 1 174 ? 14.205 -14.226 -83.497 1.00 25.99 174 VAL F O 1
ATOM 9360 N N . MET F 1 175 ? 12.095 -14.933 -83.198 1.00 26.56 175 MET F N 1
ATOM 9361 C CA . MET F 1 175 ? 12.412 -15.931 -82.186 1.00 22.41 175 MET F CA 1
ATOM 9362 C C . MET F 1 175 ? 11.270 -16.933 -82.136 1.00 22.00 175 MET F C 1
ATOM 9363 O O . MET F 1 175 ? 10.235 -16.755 -82.790 1.00 23.97 175 MET F O 1
ATOM 9368 N N . ASN F 1 176 ? 11.472 -17.986 -81.350 1.00 22.28 176 ASN F N 1
ATOM 9369 C CA . ASN F 1 176 ? 10.371 -18.861 -80.968 1.00 22.08 176 ASN F CA 1
ATOM 9370 C C . ASN F 1 176 ? 9.326 -18.077 -80.191 1.00 25.18 176 ASN F C 1
ATOM 9371 O O . ASN F 1 176 ? 9.657 -17.196 -79.389 1.00 22.19 176 ASN F O 1
ATOM 9376 N N . ILE F 1 177 ? 8.063 -18.418 -80.420 1.00 20.93 177 ILE F N 1
ATOM 9377 C CA . ILE F 1 177 ? 6.957 -17.905 -79.621 1.00 20.97 177 ILE F CA 1
ATOM 9378 C C . ILE F 1 177 ? 6.765 -18.884 -78.471 1.00 20.89 177 ILE F C 1
ATOM 9379 O O . ILE F 1 177 ? 6.325 -20.023 -78.665 1.00 19.93 177 ILE F O 1
ATOM 9384 N N . LEU F 1 178 ? 7.126 -18.453 -77.261 1.00 22.80 178 LEU F N 1
ATOM 9385 C CA . LEU F 1 178 ? 7.206 -19.339 -76.105 1.00 21.24 178 LEU F CA 1
ATOM 9386 C C . LEU F 1 178 ? 6.272 -18.824 -75.025 1.00 22.37 178 LEU F C 1
ATOM 9387 O O . LEU F 1 178 ? 6.494 -17.737 -74.488 1.00 23.84 178 LEU F O 1
ATOM 9392 N N . SER F 1 179 ? 5.227 -19.590 -74.717 1.00 21.13 179 SER F N 1
ATOM 9393 C CA . SER F 1 179 ? 4.498 -19.260 -73.495 1.00 21.79 179 SER F CA 1
ATOM 9394 C C . SER F 1 179 ? 5.197 -19.863 -72.276 1.00 21.21 179 SER F C 1
ATOM 9395 O O . SER F 1 179 ? 5.798 -20.939 -72.356 1.00 22.56 179 SER F O 1
ATOM 9398 N N . PRO F 1 180 ? 5.128 -19.199 -71.114 1.00 19.89 180 PRO F N 1
ATOM 9399 C CA . PRO F 1 180 ? 5.717 -19.803 -69.907 1.00 21.21 180 PRO F CA 1
ATOM 9400 C C . PRO F 1 180 ? 5.127 -21.156 -69.589 1.00 24.74 180 PRO F C 1
ATOM 9401 O O . PRO F 1 180 ? 5.831 -22.036 -69.075 1.00 23.58 180 PRO F O 1
ATOM 9405 N N . GLU F 1 181 ? 3.850 -21.359 -69.921 1.00 23.48 181 GLU F N 1
ATOM 9406 C CA . GLU F 1 181 ? 3.211 -22.641 -69.638 1.00 26.01 181 GLU F CA 1
ATOM 9407 C C . GLU F 1 181 ? 3.802 -23.753 -70.497 1.00 25.38 181 GLU F C 1
ATOM 9408 O O . GLU F 1 181 ? 4.109 -24.839 -69.992 1.00 25.64 181 GLU F O 1
ATOM 9414 N N . TYR F 1 182 ? 3.994 -23.499 -71.795 1.00 24.85 182 TYR F N 1
ATOM 9415 C CA . TYR F 1 182 ? 4.576 -24.544 -72.628 1.00 22.96 182 TYR F CA 1
ATOM 9416 C C . TYR F 1 182 ? 6.022 -24.806 -72.238 1.00 23.49 182 TYR F C 1
ATOM 9417 O O . TYR F 1 182 ? 6.500 -25.937 -72.347 1.00 24.91 182 TYR F O 1
ATOM 9426 N N . VAL F 1 183 ? 6.729 -23.791 -71.751 1.00 21.04 183 VAL F N 1
ATOM 9427 C CA . VAL F 1 183 ? 8.120 -24.032 -71.395 1.00 23.37 183 VAL F CA 1
ATOM 9428 C C . VAL F 1 183 ? 8.202 -24.886 -70.142 1.00 23.98 183 VAL F C 1
ATOM 9429 O O . VAL F 1 183 ? 9.054 -25.774 -70.039 1.00 25.27 183 VAL F O 1
ATOM 9433 N N . GLU F 1 184 ? 7.300 -24.663 -69.180 1.00 24.00 184 GLU F N 1
ATOM 9434 C CA . GLU F 1 184 ? 7.256 -25.549 -68.022 1.00 26.37 184 GLU F CA 1
ATOM 9435 C C . GLU F 1 184 ? 6.911 -26.974 -68.446 1.00 27.08 184 GLU F C 1
ATOM 9436 O O . GLU F 1 184 ? 7.466 -27.942 -67.912 1.00 26.43 184 GLU F O 1
ATOM 9442 N N . GLY F 1 185 ? 6.034 -27.120 -69.442 1.00 27.39 185 GLY F N 1
ATOM 9443 C CA . 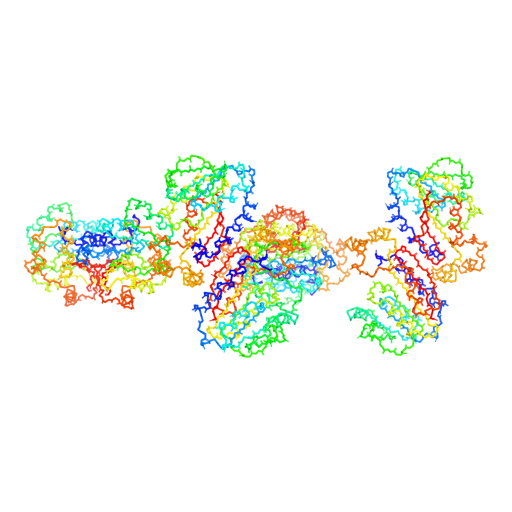GLY F 1 185 ? 5.746 -28.449 -69.968 1.00 27.20 185 GLY F CA 1
ATOM 9444 C C . GLY F 1 185 ? 6.936 -29.076 -70.672 1.00 31.97 185 GLY F C 1
ATOM 9445 O O . GLY F 1 185 ? 7.183 -30.280 -70.537 1.00 32.43 185 GLY F O 1
ATOM 9446 N N . LEU F 1 186 ? 7.675 -28.277 -71.453 1.00 27.87 186 LEU F N 1
ATOM 9447 C CA . LEU F 1 186 ? 8.931 -28.760 -72.029 1.00 29.53 186 LEU F CA 1
ATOM 9448 C C . LEU F 1 186 ? 9.885 -29.246 -70.941 1.00 31.38 186 LEU F C 1
ATOM 9449 O O . LEU F 1 186 ? 10.504 -30.310 -71.074 1.00 30.73 186 LEU F O 1
ATOM 9454 N N . LEU F 1 187 ? 10.023 -28.483 -69.854 1.00 29.27 187 LEU F N 1
ATOM 9455 C CA . LEU F 1 187 ? 10.926 -28.906 -68.790 1.00 25.98 187 LEU F CA 1
ATOM 9456 C C . LEU F 1 187 ? 10.462 -30.212 -68.163 1.00 32.99 187 LEU F C 1
ATOM 9457 O O . LEU F 1 187 ? 11.259 -31.138 -67.969 1.00 33.58 187 LEU F O 1
ATOM 9462 N N . LYS F 1 188 ? 9.170 -30.302 -67.832 1.00 31.94 188 LYS F N 1
ATOM 9463 C CA . LYS F 1 188 ? 8.643 -31.525 -67.239 1.00 33.12 188 LYS F CA 1
ATOM 9464 C C . LYS F 1 188 ? 8.837 -32.720 -68.168 1.00 33.21 188 LYS F C 1
ATOM 9465 O O . LYS F 1 188 ? 9.230 -33.802 -67.722 1.00 33.38 188 LYS F O 1
ATOM 9471 N N . GLU F 1 189 ? 8.569 -32.542 -69.464 1.00 34.14 189 GLU F N 1
ATOM 9472 C CA . GLU F 1 189 ? 8.762 -33.630 -70.418 1.00 37.26 189 GLU F CA 1
ATOM 9473 C C . GLU F 1 189 ? 10.212 -34.100 -70.432 1.00 38.50 189 GLU F C 1
ATOM 9474 O O . GLU F 1 189 ? 10.478 -35.303 -70.540 1.00 40.37 189 GLU F O 1
ATOM 9480 N N . SER F 1 190 ? 11.163 -33.167 -70.313 1.00 33.52 190 SER F N 1
ATOM 9481 C CA . SER F 1 190 ? 12.579 -33.525 -70.322 1.00 34.23 190 SER F CA 1
ATOM 9482 C C . SER F 1 190 ? 12.997 -34.354 -69.111 1.00 35.91 190 SER F C 1
ATOM 9483 O O . SER F 1 190 ? 14.056 -34.991 -69.148 1.00 38.46 190 SER F O 1
ATOM 9486 N N . GLY F 1 191 ? 12.215 -34.349 -68.040 1.00 31.76 191 GLY F N 1
ATOM 9487 C CA . GLY F 1 191 ? 12.483 -35.173 -66.877 1.00 32.74 191 GLY F CA 1
ATOM 9488 C C . GLY F 1 191 ? 12.640 -34.416 -65.580 1.00 34.51 191 GLY F C 1
ATOM 9489 O O . GLY F 1 191 ? 12.673 -35.052 -64.516 1.00 31.49 191 GLY F O 1
ATOM 9490 N N . PHE F 1 192 ? 12.726 -33.089 -65.599 1.00 32.60 192 PHE F N 1
ATOM 9491 C CA . PHE F 1 192 ? 13.021 -32.352 -64.378 1.00 33.94 192 PHE F CA 1
ATOM 9492 C C . PHE F 1 192 ? 11.870 -32.473 -63.387 1.00 36.55 192 PHE F C 1
ATOM 9493 O O . PHE F 1 192 ? 10.706 -32.269 -63.741 1.00 40.43 192 PHE F O 1
ATOM 9501 N N . SER F 1 193 ? 12.205 -32.793 -62.138 1.00 42.25 193 SER F N 1
ATOM 9502 C CA . SER F 1 193 ? 11.183 -32.992 -61.117 1.00 46.00 193 SER F CA 1
ATOM 9503 C C . SER F 1 193 ? 10.738 -31.666 -60.507 1.00 46.65 193 SER F C 1
ATOM 9504 O O . SER F 1 193 ? 9.536 -31.380 -60.430 1.00 49.18 193 SER F O 1
ATOM 9507 N N . LYS F 1 194 ? 11.694 -30.840 -60.086 1.00 41.76 194 LYS F N 1
ATOM 9508 C CA . LYS F 1 194 ? 11.414 -29.611 -59.357 1.00 32.51 194 LYS F CA 1
ATOM 9509 C C . LYS F 1 194 ? 11.615 -28.418 -60.279 1.00 34.60 194 LYS F C 1
ATOM 9510 O O . LYS F 1 194 ? 12.727 -28.187 -60.764 1.00 30.11 194 LYS F O 1
ATOM 9512 N N . ILE F 1 195 ? 10.538 -27.665 -60.507 1.00 31.34 195 ILE F N 1
ATOM 9513 C CA . ILE F 1 195 ? 10.532 -26.472 -61.346 1.00 25.59 195 ILE F CA 1
ATOM 9514 C C . ILE F 1 195 ? 9.910 -25.344 -60.530 1.00 31.28 195 ILE F C 1
ATOM 9515 O O . ILE F 1 195 ? 8.760 -25.460 -60.092 1.00 30.93 195 ILE F O 1
ATOM 9520 N N . GLU F 1 196 ? 10.657 -24.260 -60.318 1.00 29.06 196 GLU F N 1
ATOM 9521 C CA . GLU F 1 196 ? 10.159 -23.138 -59.524 1.00 26.94 196 GLU F CA 1
ATOM 9522 C C . GLU F 1 196 ? 10.418 -21.815 -60.241 1.00 26.92 196 GLU F C 1
ATOM 9523 O O . GLU F 1 196 ? 11.576 -21.432 -60.449 1.00 26.53 196 GLU F O 1
ATOM 9529 N N . ARG F 1 197 ? 9.348 -21.105 -60.597 1.00 23.59 197 ARG F N 1
ATOM 9530 C CA . ARG F 1 197 ? 9.503 -19.794 -61.222 1.00 22.59 197 ARG F CA 1
ATOM 9531 C C . ARG F 1 197 ? 9.886 -18.756 -60.166 1.00 24.47 197 ARG F C 1
ATOM 9532 O O . ARG F 1 197 ? 9.212 -18.633 -59.137 1.00 27.94 197 ARG F O 1
ATOM 9540 N N . ILE F 1 198 ? 10.982 -18.032 -60.398 1.00 22.25 198 ILE F N 1
ATOM 9541 C CA . ILE F 1 198 ? 11.427 -17.024 -59.440 1.00 22.82 198 ILE F CA 1
ATOM 9542 C C . ILE F 1 198 ? 11.233 -15.596 -59.924 1.00 23.13 198 ILE F C 1
ATOM 9543 O O . ILE F 1 198 ? 11.290 -14.673 -59.097 1.00 25.28 198 ILE F O 1
ATOM 9548 N N . CYS F 1 199 ? 10.998 -15.375 -61.219 1.00 21.53 199 CYS F N 1
ATOM 9549 C CA . CYS F 1 199 ? 10.869 -14.047 -61.803 1.00 22.51 199 CYS F CA 1
ATOM 9550 C C . CYS F 1 199 ? 9.880 -14.165 -62.953 1.00 26.79 199 CYS F C 1
ATOM 9551 O O . CYS F 1 199 ? 10.000 -15.083 -63.770 1.00 24.79 199 CYS F O 1
ATOM 9554 N N . GLU F 1 200 ? 8.896 -13.267 -63.011 1.00 23.52 200 GLU F N 1
ATOM 9555 C CA . GLU F 1 200 ? 8.150 -13.031 -64.248 1.00 26.74 200 GLU F CA 1
ATOM 9556 C C . GLU F 1 200 ? 7.856 -11.540 -64.295 1.00 24.96 200 GLU F C 1
ATOM 9557 O O . GLU F 1 200 ? 7.221 -11.011 -63.381 1.00 25.93 200 GLU F O 1
ATOM 9563 N N . VAL F 1 201 ? 8.374 -10.856 -65.312 1.00 20.86 201 VAL F N 1
ATOM 9564 C CA . VAL F 1 201 ? 8.201 -9.411 -65.471 1.00 23.90 201 VAL F CA 1
ATOM 9565 C C . VAL F 1 201 ? 7.802 -9.179 -66.918 1.00 22.30 201 VAL F C 1
ATOM 9566 O O . VAL F 1 201 ? 8.632 -9.327 -67.823 1.00 23.23 201 VAL F O 1
ATOM 9570 N N . LEU F 1 202 ? 6.529 -8.851 -67.140 1.00 21.36 202 LEU F N 1
ATOM 9571 C CA . LEU F 1 202 ? 6.012 -8.709 -68.495 1.00 22.06 202 LEU F CA 1
ATOM 9572 C C . LEU F 1 202 ? 6.388 -9.948 -69.297 1.00 18.96 202 LEU F C 1
ATOM 9573 O O . LEU F 1 202 ? 6.081 -11.066 -68.878 1.00 22.57 202 LEU F O 1
ATOM 9578 N N . SER F 1 203 ? 7.151 -9.762 -70.382 1.00 21.70 203 SER F N 1
ATOM 9579 C CA . SER F 1 203 ? 7.492 -10.825 -71.314 1.00 20.03 203 SER F CA 1
ATOM 9580 C C . SER F 1 203 ? 8.725 -11.671 -70.893 1.00 23.29 203 SER F C 1
ATOM 9581 O O . SER F 1 203 ? 9.318 -12.334 -71.751 1.00 27.04 203 SER F O 1
ATOM 9584 N N . THR F 1 204 ? 9.175 -11.645 -69.649 1.00 21.36 204 THR F N 1
ATOM 9585 C CA . THR F 1 204 ? 10.338 -12.435 -69.256 1.00 22.69 204 THR F CA 1
ATOM 9586 C C . THR F 1 204 ? 9.982 -13.373 -68.118 1.00 23.23 204 THR F C 1
ATOM 9587 O O . THR F 1 204 ? 9.111 -13.066 -67.292 1.00 23.57 204 THR F O 1
ATOM 9591 N N . ASP F 1 205 ? 10.677 -14.517 -68.076 1.00 20.04 205 ASP F N 1
ATOM 9592 C CA . ASP F 1 205 ? 10.520 -15.518 -67.031 1.00 20.92 205 ASP F CA 1
ATOM 9593 C C . ASP F 1 205 ? 11.873 -16.113 -66.687 1.00 21.58 205 ASP F C 1
ATOM 9594 O O . ASP F 1 205 ? 12.749 -16.225 -67.545 1.00 23.92 205 ASP F O 1
ATOM 9599 N N . MET F 1 206 ? 12.035 -16.505 -65.423 1.00 19.88 206 MET F N 1
ATOM 9600 C CA . MET F 1 206 ? 13.227 -17.227 -64.995 1.00 18.43 206 MET F CA 1
ATOM 9601 C C . MET F 1 206 ? 12.838 -18.290 -63.987 1.00 22.54 206 MET F C 1
ATOM 9602 O O . MET F 1 206 ? 12.090 -18.008 -63.046 1.00 22.76 206 MET F O 1
ATOM 9607 N N . TRP F 1 207 ? 13.336 -19.511 -64.183 1.00 21.51 207 TRP F N 1
ATOM 9608 C CA . TRP F 1 207 ? 13.055 -20.619 -63.283 1.00 21.79 207 TRP F CA 1
ATOM 9609 C C . TRP F 1 207 ? 14.341 -21.167 -62.694 1.00 23.97 207 TRP F C 1
ATOM 9610 O O . TRP F 1 207 ? 15.408 -21.092 -63.311 1.00 23.69 207 TRP F O 1
ATOM 9621 N N . VAL F 1 208 ? 14.217 -21.711 -61.491 1.00 20.52 208 VAL F N 1
ATOM 9622 C CA . VAL F 1 208 ? 15.217 -22.581 -60.884 1.00 23.64 208 VAL F CA 1
ATOM 9623 C C . VAL F 1 208 ? 14.696 -23.999 -61.013 1.00 25.71 208 VAL F C 1
ATOM 9624 O O . VAL F 1 208 ? 13.554 -24.280 -60.633 1.00 24.36 208 VAL F O 1
ATOM 9628 N N . VAL F 1 209 ? 15.524 -24.894 -61.534 1.00 26.22 209 VAL F N 1
ATOM 9629 C CA . VAL F 1 209 ? 15.078 -26.219 -61.953 1.00 25.85 209 VAL F CA 1
ATOM 9630 C C . VAL F 1 209 ? 16.055 -27.257 -61.422 1.00 28.39 209 VAL F C 1
ATOM 9631 O O . VAL F 1 209 ? 17.273 -27.064 -61.488 1.00 27.15 209 VAL F O 1
ATOM 9635 N N . ARG F 1 210 ? 15.526 -28.363 -60.907 1.00 29.51 210 ARG F N 1
ATOM 9636 C CA . ARG F 1 210 ? 16.355 -29.434 -60.366 1.00 34.15 210 ARG F CA 1
ATOM 9637 C C . ARG F 1 210 ? 16.035 -30.754 -61.049 1.00 35.85 210 ARG F C 1
ATOM 9638 O O . ARG F 1 210 ? 14.879 -31.030 -61.379 1.00 35.02 210 ARG F O 1
ATOM 9646 N N . LYS F 1 211 ? 17.071 -31.566 -61.252 1.00 37.69 211 LYS F N 1
ATOM 9647 C CA . LYS F 1 211 ? 16.950 -32.801 -62.021 1.00 41.51 211 LYS F CA 1
ATOM 9648 C C . LYS F 1 211 ? 16.197 -33.873 -61.242 1.00 43.54 211 LYS F C 1
ATOM 9649 O O . LYS F 1 211 ? 16.521 -34.148 -60.085 1.00 45.96 211 LYS F O 1
ATOM 9655 N N . ARG G 1 14 ? -9.831 15.601 -86.451 1.00 37.56 14 ARG G N 1
ATOM 9656 C CA . ARG G 1 14 ? -10.570 15.121 -87.617 1.00 42.88 14 ARG G CA 1
ATOM 9657 C C . ARG G 1 14 ? -11.661 14.121 -87.213 1.00 40.39 14 ARG G C 1
ATOM 9658 O O . ARG G 1 14 ? -12.568 13.836 -87.995 1.00 45.87 14 ARG G O 1
ATOM 9660 N N . LYS G 1 15 ? -11.585 13.599 -85.986 1.00 34.98 15 LYS G N 1
ATOM 9661 C CA . LYS G 1 15 ? -12.640 12.731 -85.477 1.00 39.38 15 LYS G CA 1
ATOM 9662 C C . LYS G 1 15 ? -13.886 13.509 -85.065 1.00 36.62 15 LYS G C 1
ATOM 9663 O O . LYS G 1 15 ? -14.963 12.910 -84.955 1.00 34.65 15 LYS G O 1
ATOM 9669 N N . LYS G 1 16 ? -13.752 14.816 -84.812 1.00 34.77 16 LYS G N 1
ATOM 9670 C CA . LYS G 1 16 ? -14.838 15.642 -84.302 1.00 35.02 16 LYS G CA 1
ATOM 9671 C C . LYS G 1 16 ? -15.345 16.676 -85.291 1.00 34.15 16 LYS G C 1
ATOM 9672 O O . LYS G 1 16 ? -16.423 17.233 -85.072 1.00 36.89 16 LYS G O 1
ATOM 9678 N N . VAL G 1 17 ? -14.592 16.967 -86.343 1.00 33.80 17 VAL G N 1
ATOM 9679 C CA . VAL G 1 17 ? -14.943 18.046 -87.260 1.00 33.41 17 VAL G CA 1
ATOM 9680 C C . VAL G 1 17 ? -15.168 17.466 -88.650 1.00 32.15 17 VAL G C 1
ATOM 9681 O O . VAL G 1 17 ? -14.191 17.120 -89.330 1.00 32.27 17 VAL G O 1
ATOM 9685 N N . PRO G 1 18 ? -16.411 17.345 -89.132 1.00 30.07 18 PRO G N 1
ATOM 9686 C CA . PRO G 1 18 ? -16.596 16.872 -90.504 1.00 30.41 18 PRO G CA 1
ATOM 9687 C C . PRO G 1 18 ? -15.942 17.843 -91.472 1.00 29.85 18 PRO G C 1
ATOM 9688 O O . PRO G 1 18 ? -15.853 19.049 -91.212 1.00 30.91 18 PRO G O 1
ATOM 9692 N N . ALA G 1 19 ? -15.447 17.294 -92.581 1.00 27.83 19 ALA G N 1
ATOM 9693 C CA . ALA G 1 19 ? -14.771 18.050 -93.628 1.00 28.96 19 ALA G CA 1
ATOM 9694 C C . ALA G 1 19 ? -13.512 18.772 -93.127 1.00 25.79 19 ALA G C 1
ATOM 9695 O O . ALA G 1 19 ? -13.056 19.727 -93.766 1.00 27.51 19 ALA G O 1
ATOM 9697 N N . TYR G 1 20 ? -12.927 18.331 -92.006 1.00 27.55 20 TYR G N 1
ATOM 9698 C CA . TYR G 1 20 ? -11.667 18.927 -91.561 1.00 31.63 20 TYR G CA 1
ATOM 9699 C C . TYR G 1 20 ? -10.619 18.886 -92.673 1.00 29.53 20 TYR G C 1
ATOM 9700 O O . TYR G 1 20 ? -10.113 19.929 -93.116 1.00 28.74 20 TYR G O 1
ATOM 9709 N N . ASP G 1 21 ? -10.278 17.681 -93.141 1.00 31.38 21 ASP G N 1
ATOM 9710 C CA . ASP G 1 21 ? -9.287 17.572 -94.211 1.00 28.72 21 ASP G CA 1
ATOM 9711 C C . ASP G 1 21 ? -9.786 18.232 -95.485 1.00 28.77 21 ASP G C 1
ATOM 9712 O O . ASP G 1 21 ? -9.004 18.813 -96.242 1.00 25.73 21 ASP G O 1
ATOM 9717 N N . LEU G 1 22 ? -11.088 18.108 -95.751 1.00 29.48 22 LEU G N 1
ATOM 9718 C CA . LEU G 1 22 ? -11.657 18.622 -96.987 1.00 28.64 22 LEU G CA 1
ATOM 9719 C C . LEU G 1 22 ? -11.579 20.140 -97.045 1.00 22.00 22 LEU G C 1
ATOM 9720 O O . LEU G 1 22 ? -11.234 20.701 -98.088 1.00 27.00 22 LEU G O 1
ATOM 9725 N N . MET G 1 23 ? -11.879 20.821 -95.935 1.00 27.38 23 MET G N 1
ATOM 9726 C CA . MET G 1 23 ? -11.786 22.280 -95.919 1.00 26.02 23 MET G CA 1
ATOM 9727 C C . MET G 1 23 ? -10.366 22.738 -96.250 1.00 25.71 23 MET G C 1
ATOM 9728 O O . MET G 1 23 ? -10.168 23.681 -97.029 1.00 25.21 23 MET G O 1
ATOM 9733 N N . LEU G 1 24 ? -9.363 22.069 -95.671 1.00 26.23 24 LEU G N 1
ATOM 9734 C CA . LEU G 1 24 ? -7.979 22.430 -95.950 1.00 24.95 24 LEU G CA 1
ATOM 9735 C C . LEU G 1 24 ? -7.627 22.183 -97.412 1.00 24.79 24 LEU G C 1
ATOM 9736 O O . LEU G 1 24 ? -6.943 22.998 -98.046 1.00 28.14 24 LEU G O 1
ATOM 9741 N N . GLU G 1 25 ? -8.089 21.063 -97.969 1.00 25.72 25 GLU G N 1
ATOM 9742 C CA . GLU G 1 25 ? -7.794 20.761 -99.360 1.00 26.05 25 GLU G CA 1
ATOM 9743 C C . GLU G 1 25 ? -8.388 21.820 -100.280 1.00 23.36 25 GLU G C 1
ATOM 9744 O O . GLU G 1 25 ? -7.737 22.256 -101.228 1.00 25.98 25 GLU G O 1
ATOM 9750 N N . ILE G 1 26 ? -9.606 22.274 -99.982 1.00 26.88 26 ILE G N 1
ATOM 9751 C CA . ILE G 1 26 ? -10.240 23.290 -100.817 1.00 23.98 26 ILE G CA 1
ATOM 9752 C C . ILE G 1 26 ? -9.481 24.612 -100.729 1.00 24.77 26 ILE G C 1
ATOM 9753 O O . ILE G 1 26 ? -9.252 25.281 -101.743 1.00 25.00 26 ILE G O 1
ATOM 9758 N N . ILE G 1 27 ? -9.044 24.990 -99.524 1.00 26.52 27 ILE G N 1
ATOM 9759 C CA . ILE G 1 27 ? -8.291 26.235 -99.372 1.00 26.36 27 ILE G CA 1
ATOM 9760 C C . ILE G 1 27 ? -7.033 26.211 -100.232 1.00 24.34 27 ILE G C 1
ATOM 9761 O O . ILE G 1 27 ? -6.800 27.099 -101.064 1.00 25.93 27 ILE G O 1
ATOM 9766 N N . PHE G 1 28 ? -6.197 25.194 -100.034 1.00 26.69 28 PHE G N 1
ATOM 9767 C CA . PHE G 1 28 ? -4.882 25.218 -100.655 1.00 28.91 28 PHE G CA 1
ATOM 9768 C C . PHE G 1 28 ? -4.921 24.767 -102.109 1.00 31.81 28 PHE G C 1
ATOM 9769 O O . PHE G 1 28 ? -4.089 25.211 -102.904 1.00 36.36 28 PHE G O 1
ATOM 9777 N N . ASN G 1 29 ? -5.888 23.936 -102.494 1.00 30.47 29 ASN G N 1
ATOM 9778 C CA . ASN G 1 29 ? -5.942 23.483 -103.879 1.00 33.20 29 ASN G CA 1
ATOM 9779 C C . ASN G 1 29 ? -6.864 24.318 -104.759 1.00 37.67 29 ASN G C 1
ATOM 9780 O O . ASN G 1 29 ? -6.815 24.167 -105.991 1.00 36.42 29 ASN G O 1
ATOM 9785 N N . SER G 1 30 ? -7.684 25.201 -104.183 1.00 26.36 30 SER G N 1
ATOM 9786 C CA . SER G 1 30 ? -8.603 25.950 -105.036 1.00 26.27 30 SER G CA 1
ATOM 9787 C C . SER G 1 30 ? -8.694 27.423 -104.657 1.00 25.17 30 SER G C 1
ATOM 9788 O O . SER G 1 30 ? -8.371 28.293 -105.470 1.00 28.91 30 SER G O 1
ATOM 9791 N N . ILE G 1 31 ? -9.153 27.718 -103.438 1.00 26.80 31 ILE G N 1
ATOM 9792 C CA . ILE G 1 31 ? -9.526 29.090 -103.095 1.00 23.45 31 ILE G CA 1
ATOM 9793 C C . ILE G 1 31 ? -8.350 30.031 -103.277 1.00 25.63 31 ILE G C 1
ATOM 9794 O O . ILE G 1 31 ? -8.487 31.108 -103.867 1.00 26.92 31 ILE G O 1
ATOM 9799 N N . LEU G 1 32 ? -7.188 29.660 -102.732 1.00 26.30 32 LEU G N 1
ATOM 9800 C CA . LEU G 1 32 ? -6.055 30.578 -102.751 1.00 26.11 32 LEU G CA 1
ATOM 9801 C C . LEU G 1 32 ? -5.513 30.762 -104.164 1.00 31.20 32 LEU G C 1
ATOM 9802 O O . LEU G 1 32 ? -5.046 31.852 -104.509 1.00 32.84 32 LEU G O 1
ATOM 9807 N N . LYS G 1 33 ? -5.576 29.717 -104.995 1.00 33.49 33 LYS G N 1
ATOM 9808 C CA . LYS G 1 33 ? -5.176 29.867 -106.392 1.00 33.73 33 LYS G CA 1
ATOM 9809 C C . LYS G 1 33 ? -6.040 30.901 -107.098 1.00 34.09 33 LYS G C 1
ATOM 9810 O O . LYS G 1 33 ? -5.537 31.729 -107.864 1.00 38.97 33 LYS G O 1
ATOM 9816 N N . ILE G 1 34 ? -7.345 30.873 -106.842 1.00 32.06 34 ILE G N 1
ATOM 9817 C CA . ILE G 1 34 ? -8.277 31.729 -107.560 1.00 31.43 34 ILE G CA 1
ATOM 9818 C C . ILE G 1 34 ? -8.273 33.150 -107.008 1.00 35.35 34 ILE G C 1
ATOM 9819 O O . ILE G 1 34 ? -8.398 34.118 -107.768 1.00 34.47 34 ILE G O 1
ATOM 9824 N N . GLU G 1 35 ? -8.128 33.307 -105.689 1.00 30.23 35 GLU G N 1
ATOM 9825 C CA . GLU G 1 35 ? -8.367 34.586 -105.038 1.00 31.71 35 GLU G CA 1
ATOM 9826 C C . GLU G 1 35 ? -7.106 35.399 -104.785 1.00 32.34 35 GLU G C 1
ATOM 9827 O O . GLU G 1 35 ? -7.217 36.582 -104.442 1.00 34.81 35 GLU G O 1
ATOM 9833 N N . THR G 1 36 ? -5.922 34.808 -104.929 1.00 31.50 36 THR G N 1
ATOM 9834 C CA . THR G 1 36 ? -4.679 35.521 -104.662 1.00 35.23 36 THR G CA 1
ATOM 9835 C C . THR G 1 36 ? -3.687 35.304 -105.792 1.00 40.90 36 THR G C 1
ATOM 9836 O O . THR G 1 36 ? -3.712 34.282 -106.486 1.00 37.36 36 THR G O 1
ATOM 9840 N N . ASP G 1 37 ? -2.817 36.294 -105.966 1.00 41.05 37 ASP G N 1
ATOM 9841 C CA . ASP G 1 37 ? -1.654 36.196 -106.834 1.00 45.31 37 ASP G CA 1
ATOM 9842 C C . ASP G 1 37 ? -0.411 36.277 -105.960 1.00 43.15 37 ASP G C 1
ATOM 9843 O O . ASP G 1 37 ? -0.263 37.220 -105.175 1.00 42.43 37 ASP G O 1
ATOM 9848 N N . ILE G 1 38 ? 0.469 35.279 -106.092 1.00 42.70 38 ILE G N 1
ATOM 9849 C CA . ILE G 1 38 ? 1.584 35.106 -105.164 1.00 42.06 38 ILE G CA 1
ATOM 9850 C C . ILE G 1 38 ? 2.468 36.349 -105.102 1.00 46.76 38 ILE G C 1
ATOM 9851 O O . ILE G 1 38 ? 3.037 36.664 -104.048 1.00 43.17 38 ILE G O 1
ATOM 9856 N N . SER G 1 39 ? 2.575 37.090 -106.208 1.00 41.76 39 SER G N 1
ATOM 9857 C CA . SER G 1 39 ? 3.443 38.264 -106.223 1.00 46.02 39 SER G CA 1
ATOM 9858 C C . SER G 1 39 ? 2.927 39.368 -105.309 1.00 44.80 39 SER G C 1
ATOM 9859 O O . SER G 1 39 ? 3.722 40.151 -104.782 1.00 46.69 39 SER G O 1
ATOM 9862 N N . GLN G 1 40 ? 1.615 39.453 -105.104 1.00 42.83 40 GLN G N 1
ATOM 9863 C CA . GLN G 1 40 ? 1.049 40.545 -104.323 1.00 44.22 40 GLN G CA 1
ATOM 9864 C C . GLN G 1 40 ? 0.879 40.202 -102.848 1.00 41.17 40 GLN G C 1
ATOM 9865 O O . GLN G 1 40 ? 0.509 41.080 -102.062 1.00 41.20 40 GLN G O 1
ATOM 9871 N N . ILE G 1 41 ? 1.140 38.961 -102.451 1.00 38.85 41 ILE G N 1
ATOM 9872 C CA . ILE G 1 41 ? 0.958 38.540 -101.066 1.00 42.44 41 ILE G CA 1
ATOM 9873 C C . ILE G 1 41 ? 2.276 38.786 -100.339 1.00 38.59 41 ILE G C 1
ATOM 9874 O O . ILE G 1 41 ? 3.207 37.984 -100.431 1.00 36.59 41 ILE G O 1
ATOM 9879 N N . LYS G 1 42 ? 2.346 39.890 -99.590 1.00 38.28 42 LYS G N 1
ATOM 9880 C CA . LYS G 1 42 ? 3.548 40.201 -98.820 1.00 40.62 42 LYS G CA 1
ATOM 9881 C C . LYS G 1 42 ? 3.487 39.642 -97.399 1.00 35.03 42 LYS G C 1
ATOM 9882 O O . LYS G 1 42 ? 4.411 38.951 -96.962 1.00 36.00 42 LYS G O 1
ATOM 9888 N N . ASN G 1 43 ? 2.404 39.920 -96.672 1.00 34.56 43 ASN G N 1
ATOM 9889 C CA . ASN G 1 43 ? 2.264 39.545 -95.273 1.00 31.41 43 ASN G CA 1
ATOM 9890 C C . ASN G 1 43 ? 1.027 38.674 -95.100 1.00 29.60 43 ASN G C 1
ATOM 9891 O O . ASN G 1 43 ? -0.064 39.060 -95.530 1.00 32.66 43 ASN G O 1
ATOM 9896 N N . ILE G 1 44 ? 1.199 37.518 -94.459 1.00 27.97 44 ILE G N 1
ATOM 9897 C CA . ILE G 1 44 ? 0.113 36.586 -94.174 1.00 24.84 44 ILE G CA 1
ATOM 9898 C C . ILE G 1 44 ? -0.071 36.482 -92.666 1.00 26.82 44 ILE G C 1
ATOM 9899 O O . ILE G 1 44 ? 0.899 36.251 -91.930 1.00 28.19 44 ILE G O 1
ATOM 9904 N N . LEU G 1 45 ? -1.317 36.610 -92.210 1.00 26.84 45 LEU G N 1
ATOM 9905 C CA . LEU G 1 45 ? -1.646 36.478 -90.795 1.00 24.73 45 LEU G CA 1
ATOM 9906 C C . LEU G 1 45 ? -2.297 35.122 -90.557 1.00 29.79 45 LEU G C 1
ATOM 9907 O O . LEU G 1 45 ? -3.381 34.840 -91.089 1.00 28.81 45 LEU G O 1
ATOM 9912 N N . SER G 1 46 ? -1.632 34.283 -89.776 1.00 24.57 46 SER G N 1
ATOM 9913 C CA . SER G 1 46 ? -2.162 32.986 -89.374 1.00 23.42 46 SER G CA 1
ATOM 9914 C C . SER G 1 46 ? -2.573 33.078 -87.907 1.00 25.51 46 SER G C 1
ATOM 9915 O O . SER G 1 46 ? -1.721 33.295 -87.038 1.00 25.10 46 SER G O 1
ATOM 9918 N N . ILE G 1 47 ? -3.868 32.912 -87.626 1.00 23.62 47 ILE G N 1
ATOM 9919 C CA . ILE G 1 47 ? -4.395 33.005 -86.262 1.00 24.45 47 ILE G CA 1
ATOM 9920 C C . ILE G 1 47 ? -4.828 31.618 -85.808 1.00 25.41 47 ILE G C 1
ATOM 9921 O O . ILE G 1 47 ? -5.699 31.002 -86.431 1.00 24.95 47 ILE G O 1
ATOM 9926 N N . GLY G 1 48 ? -4.231 31.126 -84.719 1.00 22.47 48 GLY G N 1
ATOM 9927 C CA . GLY G 1 48 ? -4.578 29.819 -84.184 1.00 26.00 48 GLY G CA 1
ATOM 9928 C C . GLY G 1 48 ? -4.327 28.667 -85.134 1.00 23.63 48 GLY G C 1
ATOM 9929 O O . GLY G 1 48 ? -4.995 27.631 -85.035 1.00 29.16 48 GLY G O 1
ATOM 9930 N N . GLY G 1 49 ? -3.374 28.817 -86.051 1.00 27.21 49 GLY G N 1
ATOM 9931 C CA . GLY G 1 49 ? -3.161 27.804 -87.069 1.00 28.61 49 GLY G CA 1
ATOM 9932 C C . GLY G 1 49 ? -2.452 26.576 -86.524 1.00 33.62 49 G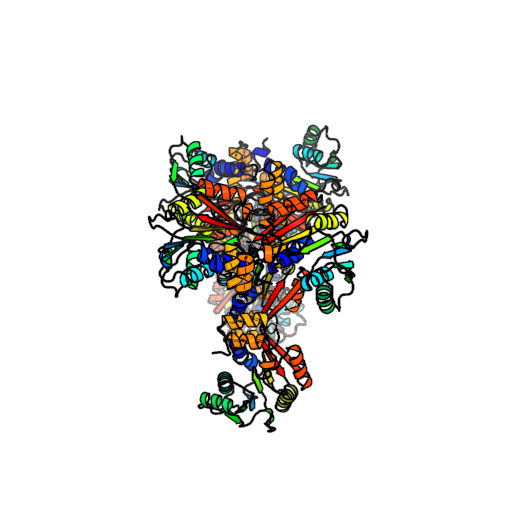LY G C 1
ATOM 9933 O O . GLY G 1 49 ? -1.683 26.640 -85.567 1.00 31.40 49 GLY G O 1
ATOM 9934 N N . GLN G 1 50 ? -2.749 25.433 -87.132 1.00 29.77 50 GLN G N 1
ATOM 9935 C CA . GLN G 1 50 ? -1.991 24.215 -86.897 1.00 36.04 50 GLN G CA 1
ATOM 9936 C C . GLN G 1 50 ? -0.803 24.155 -87.862 1.00 33.32 50 GLN G C 1
ATOM 9937 O O . GLN G 1 50 ? -0.707 24.920 -88.828 1.00 30.42 50 GLN G O 1
ATOM 9943 N N . SER G 1 51 ? 0.114 23.223 -87.594 1.00 34.45 51 SER G N 1
ATOM 9944 C CA . SER G 1 51 ? 1.341 23.169 -88.384 1.00 34.25 51 SER G CA 1
ATOM 9945 C C . SER G 1 51 ? 1.069 22.863 -89.856 1.00 35.59 51 SER G C 1
ATOM 9946 O O . SER G 1 51 ? 1.797 23.352 -90.729 1.00 33.44 51 SER G O 1
ATOM 9949 N N . PHE G 1 52 ? 0.025 22.080 -90.164 1.00 37.27 52 PHE G N 1
ATOM 9950 C CA . PHE G 1 52 ? -0.275 21.789 -91.568 1.00 34.98 52 PHE G CA 1
ATOM 9951 C C . PHE G 1 52 ? -0.592 23.066 -92.342 1.00 36.04 52 PHE G C 1
ATOM 9952 O O . PHE G 1 52 ? -0.080 23.273 -93.449 1.00 33.46 52 PHE G O 1
ATOM 9960 N N . GLU G 1 53 ? -1.438 23.939 -91.775 1.00 31.07 53 GLU G N 1
ATOM 9961 C CA . GLU G 1 53 ? -1.725 25.218 -92.429 1.00 32.89 53 GLU G CA 1
ATOM 9962 C C . GLU G 1 53 ? -0.452 26.026 -92.639 1.00 33.05 53 GLU G C 1
ATOM 9963 O O . GLU G 1 53 ? -0.213 26.555 -93.731 1.00 33.63 53 GLU G O 1
ATOM 9969 N N . VAL G 1 54 ? 0.370 26.147 -91.590 1.00 32.46 54 VAL G N 1
ATOM 9970 C CA . VAL G 1 54 ? 1.580 26.959 -91.687 1.00 34.93 54 VAL G CA 1
ATOM 9971 C C . VAL G 1 54 ? 2.482 26.432 -92.794 1.00 32.56 54 VAL G C 1
ATOM 9972 O O . VAL G 1 54 ? 2.958 27.190 -93.645 1.00 33.44 54 VAL G O 1
ATOM 9976 N N . LYS G 1 55 ? 2.716 25.115 -92.801 1.00 33.17 55 LYS G N 1
ATOM 9977 C CA . LYS G 1 55 ? 3.584 24.515 -93.810 1.00 32.20 55 LYS G CA 1
ATOM 9978 C C . LYS G 1 55 ? 3.054 24.740 -95.223 1.00 37.19 55 LYS G C 1
ATOM 9979 O O . LYS G 1 55 ? 3.826 25.049 -96.137 1.00 35.34 55 LYS G O 1
ATOM 9985 N N . ASN G 1 56 ? 1.738 24.607 -95.426 1.00 36.14 56 ASN G N 1
ATOM 9986 C CA . ASN G 1 56 ? 1.206 24.828 -96.769 1.00 35.75 56 ASN G CA 1
ATOM 9987 C C . ASN G 1 56 ? 1.270 26.301 -97.163 1.00 35.45 56 ASN G C 1
ATOM 9988 O O . ASN G 1 56 ? 1.618 26.621 -98.305 1.00 39.75 56 ASN G O 1
ATOM 9993 N N . LEU G 1 57 ? 0.959 27.218 -96.236 1.00 33.55 57 LEU G N 1
ATOM 9994 C CA . LEU G 1 57 ? 1.127 28.638 -96.539 1.00 33.35 57 LEU G CA 1
ATOM 9995 C C . LEU G 1 57 ? 2.586 28.959 -96.858 1.00 34.67 57 LEU G C 1
ATOM 9996 O O . LEU G 1 57 ? 2.875 29.755 -97.761 1.00 35.01 57 LEU G O 1
ATOM 10001 N N . SER G 1 58 ? 3.518 28.340 -96.126 1.00 37.67 58 SER G N 1
ATOM 10002 C CA . SER G 1 58 ? 4.939 28.605 -96.347 1.00 40.64 58 SER G CA 1
ATOM 10003 C C . SER G 1 58 ? 5.387 28.133 -97.727 1.00 39.99 58 SER G C 1
ATOM 10004 O O . SER G 1 58 ? 6.150 28.827 -98.409 1.00 44.07 58 SER G O 1
ATOM 10007 N N . LYS G 1 59 ? 4.911 26.962 -98.157 1.00 40.06 59 LYS G N 1
ATOM 10008 C CA . LYS G 1 59 ? 5.337 26.418 -99.442 1.00 45.17 59 LYS G CA 1
ATOM 10009 C C . LYS G 1 59 ? 4.720 27.191 -100.601 1.00 46.92 59 LYS G C 1
ATOM 10010 O O . LYS G 1 59 ? 5.387 27.441 -101.613 1.00 50.01 59 LYS G O 1
ATOM 10016 N N . ILE G 1 60 ? 3.453 27.589 -100.466 1.00 41.42 60 ILE G N 1
ATOM 10017 C CA . ILE G 1 60 ? 2.773 28.317 -101.536 1.00 42.17 60 ILE G CA 1
ATOM 10018 C C . ILE G 1 60 ? 3.342 29.724 -101.677 1.00 40.26 60 ILE G C 1
ATOM 10019 O O . ILE G 1 60 ? 3.604 30.198 -102.790 1.00 40.96 60 ILE G O 1
ATOM 10024 N N . TYR G 1 61 ? 3.520 30.422 -100.555 1.00 35.89 61 TYR G N 1
ATOM 10025 C CA . TYR G 1 61 ? 3.949 31.815 -100.565 1.00 37.94 61 TYR G CA 1
ATOM 10026 C C . TYR G 1 61 ? 5.371 31.938 -100.030 1.00 42.48 61 TYR G C 1
ATOM 10027 O O . TYR G 1 61 ? 5.599 32.581 -98.997 1.00 40.24 61 TYR G O 1
ATOM 10036 N N . ASN G 1 62 ? 6.332 31.350 -100.754 1.00 41.97 62 ASN G N 1
ATOM 10037 C CA . ASN G 1 62 ? 7.695 31.204 -100.240 1.00 46.52 62 ASN G CA 1
ATOM 10038 C C . ASN G 1 62 ? 8.371 32.547 -99.990 1.00 43.46 62 ASN G C 1
ATOM 10039 O O . ASN G 1 62 ? 9.217 32.657 -99.094 1.00 44.88 62 ASN G O 1
ATOM 10044 N N . ASN G 1 63 ? 8.024 33.577 -100.756 1.00 42.71 63 ASN G N 1
ATOM 10045 C CA . ASN G 1 63 ? 8.595 34.895 -100.540 1.00 47.15 63 ASN G CA 1
ATOM 10046 C C . ASN G 1 63 ? 7.715 35.773 -99.670 1.00 43.29 63 ASN G C 1
ATOM 10047 O O . ASN G 1 63 ? 7.879 36.995 -99.672 1.00 45.65 63 ASN G O 1
ATOM 10052 N N . SER G 1 64 ? 6.791 35.177 -98.926 1.00 40.62 64 SER G N 1
ATOM 10053 C CA . SER G 1 64 ? 5.921 35.919 -98.028 1.00 41.08 64 SER G CA 1
ATOM 10054 C C . SER G 1 64 ? 6.394 35.749 -96.592 1.00 35.53 64 SER G C 1
ATOM 10055 O O . SER G 1 64 ? 6.983 34.726 -96.231 1.00 39.97 64 SER G O 1
ATOM 10058 N N . LYS G 1 65 ? 6.118 36.755 -95.769 1.00 32.99 65 LYS G N 1
ATOM 10059 C CA . LYS G 1 65 ? 6.292 36.636 -94.325 1.00 31.57 65 LYS G CA 1
ATOM 10060 C C . LYS G 1 65 ? 4.972 36.189 -93.703 1.00 31.54 65 LYS G C 1
ATOM 10061 O O . LYS G 1 65 ? 3.948 36.865 -93.863 1.00 32.34 65 LYS G O 1
ATOM 10063 N N . ILE G 1 66 ? 5.000 35.065 -92.992 1.00 29.49 66 ILE G N 1
ATOM 10064 C CA . ILE G 1 66 ? 3.828 34.522 -92.309 1.00 29.07 66 ILE G CA 1
ATOM 10065 C C . ILE G 1 66 ? 3.944 34.845 -90.822 1.00 28.13 66 ILE G C 1
ATOM 10066 O O . ILE G 1 66 ? 4.874 34.373 -90.151 1.00 29.12 66 ILE G O 1
ATOM 10071 N N . THR G 1 67 ? 2.985 35.614 -90.302 1.00 25.37 67 THR G N 1
ATOM 10072 C CA . THR G 1 67 ? 2.931 35.974 -88.886 1.00 25.75 67 THR G CA 1
ATOM 10073 C C . THR G 1 67 ? 2.036 34.980 -88.157 1.00 26.57 67 THR G C 1
ATOM 10074 O O . THR G 1 67 ? 0.861 34.823 -88.515 1.00 26.60 67 THR G O 1
ATOM 10078 N N . ILE G 1 68 ? 2.585 34.328 -87.137 1.00 23.05 68 ILE G N 1
ATOM 10079 C CA . ILE G 1 68 ? 1.927 33.239 -86.415 1.00 23.92 68 ILE G CA 1
ATOM 10080 C C . ILE G 1 68 ? 1.492 33.743 -85.043 1.00 26.40 68 ILE G C 1
ATOM 10081 O O . ILE G 1 68 ? 2.332 34.137 -84.224 1.00 23.52 68 ILE G O 1
ATOM 10086 N N . ILE G 1 69 ? 0.187 33.707 -84.766 1.00 21.76 69 ILE G N 1
ATOM 10087 C CA . ILE G 1 69 ? -0.326 34.110 -83.460 1.00 23.59 69 ILE G CA 1
ATOM 10088 C C . ILE G 1 69 ? -1.186 32.976 -82.919 1.00 23.98 69 ILE G C 1
ATOM 10089 O O . ILE G 1 69 ? -2.062 32.463 -83.626 1.00 26.44 69 ILE G O 1
ATOM 10094 N N . GLU G 1 70 ? -0.904 32.553 -81.691 1.00 23.17 70 GLU G N 1
ATOM 10095 C CA . GLU G 1 70 ? -1.588 31.438 -81.046 1.00 25.56 70 GLU G CA 1
ATOM 10096 C C . GLU G 1 70 ? -2.200 31.903 -79.727 1.00 28.75 70 GLU G C 1
ATOM 10097 O O . GLU G 1 70 ? -1.696 32.848 -79.106 1.00 28.33 70 GLU G O 1
ATOM 10103 N N . PRO G 1 71 ? -3.274 31.253 -79.268 1.00 30.36 71 PRO G N 1
ATOM 10104 C CA . PRO G 1 71 ? -3.961 31.729 -78.053 1.00 28.74 71 PRO G CA 1
ATOM 10105 C C . PRO G 1 71 ? -3.200 31.476 -76.762 1.00 30.24 71 PRO G C 1
ATOM 10106 O O . PRO G 1 71 ? -3.647 31.953 -75.704 1.00 27.57 71 PRO G O 1
ATOM 10110 N N . SER G 1 72 ? -2.077 30.758 -76.797 1.00 27.58 72 SER G N 1
ATOM 10111 C CA . SER G 1 72 ? -1.287 30.536 -75.591 1.00 30.70 72 SER G CA 1
ATOM 10112 C C . SER G 1 72 ? 0.152 30.248 -75.981 1.00 28.21 72 SER G C 1
ATOM 10113 O O . SER G 1 72 ? 0.436 29.797 -77.093 1.00 28.97 72 SER G O 1
ATOM 10116 N N . GLU G 1 73 ? 1.066 30.518 -75.048 1.00 28.22 73 GLU G N 1
ATOM 10117 C CA . GLU G 1 73 ? 2.458 30.151 -75.281 1.00 31.00 73 GLU G CA 1
ATOM 10118 C C . GLU G 1 73 ? 2.612 28.646 -75.476 1.00 31.01 73 GLU G C 1
ATOM 10119 O O . GLU G 1 73 ? 3.458 28.207 -76.266 1.00 29.52 73 GLU G O 1
ATOM 10125 N N . ILE G 1 74 ? 1.816 27.839 -74.765 1.00 30.86 74 ILE G N 1
ATOM 10126 C CA . ILE G 1 74 ? 1.916 26.388 -74.917 1.00 31.11 74 ILE G CA 1
ATOM 10127 C C . ILE G 1 74 ? 1.634 25.983 -76.361 1.00 32.20 74 ILE G C 1
ATOM 10128 O O . ILE G 1 74 ? 2.391 25.214 -76.970 1.00 31.03 74 ILE G O 1
ATOM 10133 N N . MET G 1 75 ? 0.551 26.510 -76.939 1.00 25.69 75 MET G N 1
ATOM 10134 C CA . MET G 1 75 ? 0.237 26.183 -78.325 1.00 31.71 75 MET G CA 1
ATOM 10135 C C . MET G 1 75 ? 1.270 26.765 -79.283 1.00 31.58 75 MET G C 1
ATOM 10136 O O . MET G 1 75 ? 1.624 26.129 -80.286 1.00 28.75 75 MET G O 1
ATOM 10141 N N . LEU G 1 76 ? 1.745 27.984 -79.004 1.00 27.73 76 LEU G N 1
ATOM 10142 C CA . LEU G 1 76 ? 2.794 28.578 -79.828 1.00 26.25 76 LEU G CA 1
ATOM 10143 C C . LEU G 1 76 ? 4.020 27.668 -79.889 1.00 27.92 76 LEU G C 1
ATOM 10144 O O . LEU G 1 76 ? 4.608 27.474 -80.960 1.00 28.64 76 LEU G O 1
ATOM 10149 N N . ASN G 1 77 ? 4.401 27.086 -78.754 1.00 28.11 77 ASN G N 1
ATOM 10150 C CA . ASN G 1 77 ? 5.609 26.264 -78.728 1.00 34.05 77 ASN G CA 1
ATOM 10151 C C . ASN G 1 77 ? 5.424 24.987 -79.535 1.00 31.59 77 ASN G C 1
ATOM 10152 O O . ASN G 1 77 ? 6.336 24.561 -80.246 1.00 34.24 77 ASN G O 1
ATOM 10157 N N . ILE G 1 78 ? 4.242 24.374 -79.458 1.00 30.24 78 ILE G N 1
ATOM 10158 C CA . ILE G 1 78 ? 3.990 23.167 -80.239 1.00 31.74 78 ILE G CA 1
ATOM 10159 C C . ILE G 1 78 ? 4.178 23.452 -81.724 1.00 33.59 78 ILE G C 1
ATOM 10160 O O . ILE G 1 78 ? 4.852 22.703 -82.440 1.00 36.28 78 ILE G O 1
ATOM 10165 N N . VAL G 1 79 ? 3.617 24.567 -82.200 1.00 34.59 79 VAL G N 1
ATOM 10166 C CA . VAL G 1 79 ? 3.687 24.893 -83.623 1.00 35.06 79 VAL G CA 1
ATOM 10167 C C . VAL G 1 79 ? 5.113 25.235 -84.035 1.00 36.63 79 VAL G C 1
ATOM 10168 O O . VAL G 1 79 ? 5.555 24.881 -85.136 1.00 35.20 79 VAL G O 1
ATOM 10172 N N . LYS G 1 80 ? 5.845 25.947 -83.171 1.00 34.52 80 LYS G N 1
ATOM 10173 C CA . LYS G 1 80 ? 7.230 26.301 -83.476 1.00 32.37 80 LYS G CA 1
ATOM 10174 C C . LYS G 1 80 ? 8.102 25.057 -83.624 1.00 40.55 80 LYS G C 1
ATOM 10175 O O . LYS G 1 80 ? 8.941 24.981 -84.533 1.00 41.95 80 LYS G O 1
ATOM 10181 N N . ASN G 1 81 ? 7.921 24.072 -82.740 1.00 35.60 81 ASN G N 1
ATOM 10182 C CA . ASN G 1 81 ? 8.656 22.814 -82.867 1.00 40.22 81 ASN G CA 1
ATOM 10183 C C . ASN G 1 81 ? 8.374 22.151 -84.209 1.00 44.35 81 ASN G C 1
ATOM 10184 O O . ASN G 1 81 ? 9.292 21.689 -84.897 1.00 48.23 81 ASN G O 1
ATOM 10189 N N . GLU G 1 82 ? 7.102 22.120 -84.608 1.00 41.36 82 GLU G N 1
ATOM 10190 C CA . GLU G 1 82 ? 6.719 21.420 -85.826 1.00 40.49 82 GLU G CA 1
ATOM 10191 C C . GLU G 1 82 ? 7.139 22.158 -87.093 1.00 41.63 82 GLU G C 1
ATOM 10192 O O . GLU G 1 82 ? 7.168 21.542 -88.162 1.00 49.12 82 GLU G O 1
ATOM 10198 N N . CYS G 1 83 ? 7.479 23.452 -87.007 1.00 41.70 83 CYS G N 1
ATOM 10199 C CA . CYS G 1 83 ? 7.864 24.243 -88.175 1.00 42.71 83 CYS G CA 1
ATOM 10200 C C . CYS G 1 83 ? 9.292 24.774 -88.072 1.00 43.26 83 CYS G C 1
ATOM 10201 O O . CYS G 1 83 ? 9.597 25.838 -88.614 1.00 41.57 83 CYS G O 1
ATOM 10204 N N . LYS G 1 84 ? 10.182 24.037 -87.400 1.00 46.53 84 LYS G N 1
ATOM 10205 C CA . LYS G 1 84 ? 11.501 24.580 -87.072 1.00 48.94 84 LYS G CA 1
ATOM 10206 C C . LYS G 1 84 ? 12.310 24.942 -88.311 1.00 50.49 84 LYS G C 1
ATOM 10207 O O . LYS G 1 84 ? 13.099 25.896 -88.279 1.00 50.89 84 LYS G O 1
ATOM 10213 N N . ASN G 1 85 ? 12.130 24.208 -89.407 1.00 50.04 85 ASN G N 1
ATOM 10214 C CA . ASN G 1 85 ? 12.962 24.403 -90.587 1.00 51.85 85 ASN G CA 1
ATOM 10215 C C . ASN G 1 85 ? 12.487 25.543 -91.478 1.00 51.31 85 ASN G C 1
ATOM 10216 O O . ASN G 1 85 ? 13.277 26.037 -92.293 1.00 50.71 85 ASN G O 1
ATOM 10221 N N . LEU G 1 86 ? 11.235 25.978 -91.342 1.00 45.82 86 LEU G N 1
ATOM 10222 C CA . LEU G 1 86 ? 10.707 27.022 -92.213 1.00 44.88 86 LEU G CA 1
ATOM 10223 C C . LEU G 1 86 ? 11.383 28.354 -91.918 1.00 41.84 86 LEU G C 1
ATOM 10224 O O . LEU G 1 86 ? 11.663 28.683 -90.762 1.00 44.62 86 LEU G O 1
ATOM 10229 N N . LYS G 1 87 ? 11.638 29.131 -92.968 1.00 41.66 87 LYS G N 1
ATOM 10230 C CA . LYS G 1 87 ? 12.470 30.317 -92.844 1.00 45.54 87 LYS G CA 1
ATOM 10231 C C . LYS G 1 87 ? 11.717 31.629 -93.018 1.00 42.42 87 LYS G C 1
ATOM 10232 O O . LYS G 1 87 ? 12.324 32.696 -92.864 1.00 45.61 87 LYS G O 1
ATOM 10238 N N . ASN G 1 88 ? 10.421 31.599 -93.328 1.00 37.70 88 ASN G N 1
ATOM 10239 C CA . ASN G 1 88 ? 9.671 32.836 -93.513 1.00 38.53 88 ASN G CA 1
ATOM 10240 C C . ASN G 1 88 ? 8.595 33.018 -92.445 1.00 36.50 88 ASN G C 1
ATOM 10241 O O . ASN G 1 88 ? 7.554 33.618 -92.711 1.00 31.56 88 ASN G O 1
ATOM 10246 N N . LEU G 1 89 ? 8.843 32.518 -91.234 1.00 33.51 89 LEU G N 1
ATOM 10247 C CA . LEU G 1 89 ? 7.876 32.568 -90.148 1.00 34.98 89 LEU G CA 1
ATOM 10248 C C . LEU G 1 89 ? 8.264 33.633 -89.134 1.00 35.94 89 LEU G C 1
ATOM 10249 O O . LEU G 1 89 ? 9.440 33.800 -88.796 1.00 33.91 89 LEU G O 1
ATOM 10254 N N . GLU G 1 90 ? 7.261 34.335 -88.636 1.00 27.20 90 GLU G N 1
ATOM 10255 C CA . GLU G 1 90 ? 7.430 35.320 -87.583 1.00 27.53 90 GLU G CA 1
ATOM 10256 C C . GLU G 1 90 ? 6.442 34.950 -86.490 1.00 28.47 90 GLU G C 1
ATOM 10257 O O . GLU G 1 90 ? 5.244 34.813 -86.762 1.00 28.29 90 GLU G O 1
ATOM 10263 N N . TYR G 1 91 ? 6.942 34.720 -85.275 1.00 25.57 91 TYR G N 1
ATOM 10264 C CA . TYR G 1 91 ? 6.095 34.340 -84.153 1.00 22.96 91 TYR G CA 1
ATOM 10265 C C . TYR G 1 91 ? 5.820 35.552 -83.270 1.00 26.46 91 TYR G C 1
ATOM 10266 O O . TYR G 1 91 ? 6.738 36.313 -82.952 1.00 27.09 91 TYR G O 1
ATOM 10275 N N . ILE G 1 92 ? 4.558 35.730 -82.877 1.00 24.79 92 ILE G N 1
ATOM 10276 C CA . ILE G 1 92 ? 4.174 36.743 -81.900 1.00 22.96 92 ILE G CA 1
ATOM 10277 C C . ILE G 1 92 ? 4.007 36.066 -80.550 1.00 22.27 92 ILE G C 1
ATOM 10278 O O . ILE G 1 92 ? 3.244 35.099 -80.425 1.00 25.76 92 ILE G O 1
ATOM 10283 N N . TYR G 1 93 ? 4.719 36.560 -79.535 1.00 20.57 93 TYR G N 1
ATOM 10284 C CA . TYR G 1 93 ? 4.664 35.950 -78.202 1.00 20.69 93 TYR G CA 1
ATOM 10285 C C . TYR G 1 93 ? 3.644 36.667 -77.320 1.00 26.11 93 TYR G C 1
ATOM 10286 O O . TYR G 1 93 ? 3.942 37.187 -76.237 1.00 22.44 93 TYR G O 1
ATOM 10295 N N . ASP G 1 94 ? 2.406 36.671 -77.814 1.00 24.32 94 ASP G N 1
ATOM 10296 C CA . ASP G 1 94 ? 1.250 37.193 -77.096 1.00 24.80 94 ASP G CA 1
ATOM 10297 C C . ASP G 1 94 ? 0.018 36.699 -77.847 1.00 25.47 94 ASP G C 1
ATOM 10298 O O . ASP G 1 94 ? 0.123 36.186 -78.966 1.00 24.80 94 ASP G O 1
ATOM 10303 N N . LYS G 1 95 ? -1.153 36.874 -77.233 1.00 25.92 95 LYS G N 1
ATOM 10304 C CA . LYS G 1 95 ? -2.382 36.492 -77.924 1.00 28.12 95 LYS G CA 1
ATOM 10305 C C . LYS G 1 95 ? -2.846 37.612 -78.855 1.00 25.71 95 LYS G C 1
ATOM 10306 O O . LYS G 1 95 ? -2.405 38.765 -78.757 1.00 23.55 95 LYS G O 1
ATOM 10312 N N . PHE G 1 96 ? -3.755 37.255 -79.774 1.00 22.71 96 PHE G N 1
ATOM 10313 C CA . PHE G 1 96 ? -4.149 38.174 -80.841 1.00 23.54 96 PHE G CA 1
ATOM 10314 C C . PHE G 1 96 ? -4.807 39.431 -80.292 1.00 24.55 96 PHE G C 1
ATOM 10315 O O . PHE G 1 96 ? -4.638 40.512 -80.864 1.00 25.35 96 PHE G O 1
ATOM 10323 N N . GLU G 1 97 ? -5.562 39.300 -79.195 1.00 29.48 97 GLU G N 1
ATOM 10324 C CA . GLU G 1 97 ? -6.236 40.440 -78.594 1.00 27.98 97 GLU G CA 1
ATOM 10325 C C . GLU G 1 97 ? -5.255 41.506 -78.131 1.00 30.21 97 GLU G C 1
ATOM 10326 O O . GLU G 1 97 ? -5.635 42.675 -78.036 1.00 30.45 97 GLU G O 1
ATOM 10332 N N . ASN G 1 98 ? -4.007 41.131 -77.845 1.00 27.77 98 ASN G N 1
ATOM 10333 C CA . ASN G 1 98 ? -2.986 42.070 -77.389 1.00 27.71 98 ASN G CA 1
ATOM 10334 C C . ASN G 1 98 ? -2.027 42.496 -78.488 1.00 26.65 98 ASN G C 1
ATOM 10335 O O . ASN G 1 98 ? -1.159 43.334 -78.244 1.00 29.87 98 ASN G O 1
ATOM 10340 N N . TYR G 1 99 ? -2.155 41.932 -79.682 1.00 26.00 99 TYR G N 1
ATOM 10341 C CA . TYR G 1 99 ? -1.254 42.226 -80.790 1.00 26.19 99 TYR G CA 1
ATOM 10342 C C . TYR G 1 99 ? -1.589 43.590 -81.393 1.00 29.75 99 TYR G C 1
ATOM 10343 O O . TYR G 1 99 ? -2.683 43.784 -81.924 1.00 28.49 99 TYR G O 1
ATOM 10352 N N . LYS G 1 100 ? -0.651 44.536 -81.311 1.00 30.08 100 LYS G N 1
ATOM 10353 C CA . LYS G 1 100 ? -0.863 45.920 -81.746 1.00 28.81 100 LYS G CA 1
ATOM 10354 C C . LYS G 1 100 ? 0.295 46.321 -82.659 1.00 36.03 100 LYS G C 1
ATOM 10355 O O . LYS G 1 100 ? 1.314 46.850 -82.202 1.00 36.19 100 LYS G O 1
ATOM 10361 N N . ASP G 1 101 ? 0.125 46.092 -83.955 1.00 37.00 101 ASP G N 1
ATOM 10362 C CA . ASP G 1 101 ? 1.176 46.323 -84.938 1.00 36.16 101 ASP G CA 1
ATOM 10363 C C . ASP G 1 101 ? 0.505 46.744 -86.238 1.00 41.34 101 ASP G C 1
ATOM 10364 O O . ASP G 1 101 ? -0.398 46.050 -86.716 1.00 45.61 101 ASP G O 1
ATOM 10369 N N . ASN G 1 102 ? 0.941 47.877 -86.798 1.00 37.87 102 ASN G N 1
ATOM 10370 C CA . ASN G 1 102 ? 0.374 48.480 -88.006 1.00 42.64 102 ASN G CA 1
ATOM 10371 C C . ASN G 1 102 ? 0.606 47.664 -89.267 1.00 38.43 102 ASN G C 1
ATOM 10372 O O . ASN G 1 102 ? 0.244 48.140 -90.350 1.00 41.73 102 ASN G O 1
ATOM 10377 N N . LYS G 1 103 ? 1.231 46.492 -89.169 1.00 39.79 103 LYS G N 1
ATOM 10378 C CA . LYS G 1 103 ? 1.492 45.668 -90.342 1.00 39.36 103 LYS G CA 1
ATOM 10379 C C . LYS G 1 103 ? 0.206 45.431 -91.123 1.00 40.20 103 LYS G C 1
ATOM 10380 O O . LYS G 1 103 ? -0.839 45.120 -90.546 1.00 34.50 103 LYS G O 1
ATOM 10386 N N . ASN G 1 104 ? 0.282 45.619 -92.436 1.00 41.74 104 ASN G N 1
ATOM 10387 C CA . ASN G 1 104 ? -0.840 45.357 -93.326 1.00 40.67 104 ASN G CA 1
ATOM 10388 C C . ASN G 1 104 ? -0.715 43.944 -93.869 1.00 35.82 104 ASN G C 1
ATOM 10389 O O . ASN G 1 104 ? 0.369 43.533 -94.291 1.00 38.85 104 ASN G O 1
ATOM 10394 N N . PHE G 1 105 ? -1.814 43.195 -93.842 1.00 31.86 105 PHE G N 1
ATOM 10395 C CA . PHE G 1 105 ? -1.826 41.822 -94.326 1.00 30.46 105 PHE G CA 1
ATOM 10396 C C . PHE G 1 105 ? -2.705 41.718 -95.572 1.00 31.00 105 PHE G C 1
ATOM 10397 O O . PHE G 1 105 ? -3.756 42.353 -95.651 1.00 31.10 105 PHE G O 1
ATOM 10405 N N . GLU G 1 106 ? -2.248 40.956 -96.562 1.00 32.54 106 GLU G N 1
ATOM 10406 C CA . GLU G 1 106 ? -3.061 40.685 -97.744 1.00 35.02 106 GLU G CA 1
ATOM 10407 C C . GLU G 1 106 ? -3.943 39.461 -97.561 1.00 31.37 106 GLU G C 1
ATOM 10408 O O . GLU G 1 106 ? -4.933 39.316 -98.285 1.00 30.71 106 GLU G O 1
ATOM 10414 N N . LEU G 1 107 ? -3.611 38.597 -96.604 1.00 29.62 107 LEU G N 1
ATOM 10415 C CA . LEU G 1 107 ? -4.277 37.317 -96.411 1.00 26.99 107 LEU G CA 1
ATOM 10416 C C . LEU G 1 107 ? -4.290 36.964 -94.930 1.00 25.03 107 LEU G C 1
ATOM 10417 O O . LEU G 1 107 ? -3.275 37.112 -94.243 1.00 27.41 107 LEU G O 1
ATOM 10422 N N . CYS G 1 108 ? -5.433 36.480 -94.448 1.00 25.15 108 CYS G N 1
ATOM 10423 C CA . CYS G 1 108 ? -5.559 35.973 -93.085 1.00 23.88 108 CYS G CA 1
ATOM 10424 C C . CYS G 1 108 ? -6.304 34.652 -93.100 1.00 25.53 108 CYS G C 1
ATOM 10425 O O . CYS G 1 108 ? -7.346 34.540 -93.751 1.00 23.55 108 CYS G O 1
ATOM 10428 N N . LEU G 1 109 ? -5.780 33.674 -92.362 1.00 22.56 109 LEU G N 1
ATOM 10429 C CA . LEU G 1 109 ? -6.425 32.380 -92.172 1.00 25.66 109 LEU G CA 1
ATOM 10430 C C . LEU G 1 109 ? -6.794 32.230 -90.706 1.00 28.49 109 LEU G C 1
ATOM 10431 O O . LEU G 1 109 ? -5.955 32.432 -89.819 1.00 26.55 109 LEU G O 1
ATOM 10436 N N . CYS G 1 110 ? -8.045 31.856 -90.452 1.00 23.33 110 CYS G N 1
ATOM 10437 C CA . CYS G 1 110 ? -8.533 31.792 -89.082 1.00 23.74 110 CYS G CA 1
ATOM 10438 C C . CYS G 1 110 ? -9.522 30.628 -89.038 1.00 23.21 110 CYS G C 1
ATOM 10439 O O . CYS G 1 110 ? -10.740 30.795 -89.147 1.00 22.67 110 CYS G O 1
ATOM 10442 N N . LEU G 1 111 ? -8.970 29.430 -88.862 1.00 22.05 111 LEU G N 1
ATOM 10443 C CA . LEU G 1 111 ? -9.700 28.181 -89.044 1.00 21.91 111 LEU G CA 1
ATOM 10444 C C . LEU G 1 111 ? -10.046 27.556 -87.700 1.00 24.39 111 LEU G C 1
ATOM 10445 O O . LEU G 1 111 ? -9.148 27.156 -86.943 1.00 23.18 111 LEU G O 1
ATOM 10450 N N . LEU G 1 112 ? -11.350 27.424 -87.432 1.00 20.65 112 LEU G N 1
ATOM 10451 C CA . LEU G 1 112 ? -11.864 26.719 -86.256 1.00 21.37 112 LEU G CA 1
ATOM 10452 C C . LEU G 1 112 ? -11.354 27.365 -84.973 1.00 18.66 112 LEU G C 1
ATOM 10453 O O . LEU G 1 112 ? -11.005 26.677 -84.009 1.00 24.21 112 LEU G O 1
ATOM 10458 N N . VAL G 1 113 ? -11.307 28.692 -84.986 1.00 19.18 113 VAL G N 1
ATOM 10459 C CA . VAL G 1 113 ? -10.816 29.486 -83.864 1.00 20.69 113 VAL G CA 1
ATOM 10460 C C . VAL G 1 113 ? -11.941 30.220 -83.149 1.00 23.24 113 VAL G C 1
ATOM 10461 O O . VAL G 1 113 ? -11.967 30.261 -81.912 1.00 21.73 113 VAL G O 1
ATOM 10465 N N . LEU G 1 114 ? -12.873 30.814 -83.913 1.00 22.62 114 LEU G N 1
ATOM 10466 C CA . LEU G 1 114 ? -13.833 31.777 -83.362 1.00 22.34 114 LEU G CA 1
ATOM 10467 C C . LEU G 1 114 ? -14.684 31.175 -82.253 1.00 22.52 114 LEU G C 1
ATOM 10468 O O . LEU G 1 114 ? -15.093 31.893 -81.328 1.00 21.37 114 LEU G O 1
ATOM 10473 N N . GLN G 1 115 ? -14.970 29.875 -82.313 1.00 21.16 115 GLN G N 1
ATOM 10474 C CA . GLN G 1 115 ? -15.784 29.289 -81.250 1.00 22.37 115 GLN G CA 1
ATOM 10475 C C . GLN G 1 115 ? -15.039 29.229 -79.918 1.00 22.92 115 GLN G C 1
ATOM 10476 O O . GLN G 1 115 ? -15.669 28.941 -78.896 1.00 23.07 115 GLN G O 1
ATOM 10482 N N . PHE G 1 116 ? -13.741 29.543 -79.897 1.00 20.64 116 PHE G N 1
ATOM 10483 C CA . PHE G 1 116 ? -12.964 29.571 -78.662 1.00 23.95 116 PHE G CA 1
ATOM 10484 C C . PHE G 1 116 ? -12.525 30.983 -78.272 1.00 25.99 116 PHE G C 1
ATOM 10485 O O . PHE G 1 116 ? -11.691 31.140 -77.372 1.00 28.34 116 PHE G O 1
ATOM 10493 N N . ILE G 1 117 ? -13.064 32.009 -78.915 1.00 24.56 117 ILE G N 1
ATOM 10494 C CA . ILE G 1 117 ? -12.650 33.391 -78.693 1.00 27.56 117 ILE G CA 1
ATOM 10495 C C . ILE G 1 117 ? -13.588 34.036 -77.683 1.00 29.86 117 ILE G C 1
ATOM 10496 O O . ILE G 1 117 ? -14.819 33.987 -77.837 1.00 26.50 117 ILE G O 1
ATOM 10501 N N . GLU G 1 118 ? -13.002 34.657 -76.653 1.00 30.60 118 GLU G N 1
ATOM 10502 C CA . GLU G 1 118 ? -13.809 35.263 -75.599 1.00 34.97 118 GLU G CA 1
ATOM 10503 C C . GLU G 1 118 ? -14.733 36.342 -76.152 1.00 28.84 118 GLU G C 1
ATOM 10504 O O . GLU G 1 118 ? -15.909 36.411 -75.773 1.00 29.90 118 GLU G O 1
ATOM 10510 N N . GLU G 1 119 ? -14.230 37.181 -77.058 1.00 26.64 119 GLU G N 1
ATOM 10511 C CA . GLU G 1 119 ? -14.931 38.380 -77.511 1.00 28.41 119 GLU G CA 1
ATOM 10512 C C . GLU G 1 119 ? -14.893 38.420 -79.037 1.00 29.11 119 GLU G C 1
ATOM 10513 O O . GLU G 1 119 ? -14.100 39.152 -79.649 1.00 27.78 119 GLU G O 1
ATOM 10519 N N . PRO G 1 120 ? -15.763 37.642 -79.689 1.00 27.75 120 PRO G N 1
ATOM 10520 C CA . PRO G 1 120 ? -15.633 37.446 -81.140 1.00 25.03 120 PRO G CA 1
ATOM 10521 C C . PRO G 1 120 ? -15.817 38.704 -81.962 1.00 26.57 120 PRO G C 1
ATOM 10522 O O . PRO G 1 120 ? -15.225 38.813 -83.047 1.00 27.49 120 PRO G O 1
ATOM 10526 N N . GLN G 1 121 ? -16.619 39.668 -81.491 1.00 30.63 121 GLN G N 1
ATOM 10527 C CA . GLN G 1 121 ? -16.908 40.846 -82.302 1.00 28.93 121 GLN G CA 1
ATOM 10528 C C . GLN G 1 121 ? -15.660 41.710 -82.484 1.00 31.18 121 GLN G C 1
ATOM 10529 O O . GLN G 1 121 ? -15.296 42.073 -83.611 1.00 29.78 121 GLN G O 1
ATOM 10535 N N . SER G 1 122 ? -14.988 42.045 -81.385 1.00 29.41 122 SER G N 1
ATOM 10536 C CA . SER G 1 122 ? -13.780 42.856 -81.500 1.00 32.47 122 SER G CA 1
ATOM 10537 C C . SER G 1 122 ? -12.620 42.063 -82.096 1.00 30.53 122 SER G C 1
ATOM 10538 O O . SER G 1 122 ? -11.737 42.651 -82.726 1.00 25.60 122 SER G O 1
ATOM 10541 N N . PHE G 1 123 ? -12.609 40.741 -81.907 1.00 29.32 123 PHE G N 1
ATOM 10542 C CA . PHE G 1 123 ? -11.662 39.874 -82.604 1.00 26.70 123 PHE G CA 1
ATOM 10543 C C . PHE G 1 123 ? -11.767 40.051 -84.115 1.00 27.26 123 PHE G C 1
ATOM 10544 O O . PHE G 1 123 ? -10.757 40.257 -84.800 1.00 25.83 123 PHE G O 1
ATOM 10552 N N . LEU G 1 124 ? -12.990 40.016 -84.657 1.00 23.37 124 LEU G N 1
ATOM 10553 C CA . LEU G 1 124 ? -13.142 40.135 -86.103 1.00 26.76 124 LEU G CA 1
ATOM 10554 C C . LEU G 1 124 ? -12.868 41.554 -86.583 1.00 25.05 124 LEU G C 1
ATOM 10555 O O . LEU G 1 124 ? -12.315 41.742 -87.671 1.00 28.25 124 LEU G O 1
ATOM 10560 N N . GLU G 1 125 ? -13.243 42.568 -85.793 1.00 30.02 125 GLU G N 1
ATOM 10561 C CA . GLU G 1 125 ? -12.874 43.940 -86.151 1.00 31.12 125 GLU G CA 1
ATOM 10562 C C . GLU G 1 125 ? -11.359 44.099 -86.231 1.00 27.36 125 GLU G C 1
ATOM 10563 O O . GLU G 1 125 ? -10.845 44.781 -87.130 1.00 31.22 125 GLU G O 1
ATOM 10569 N N . LYS G 1 126 ? -10.626 43.459 -85.315 1.00 27.51 126 LYS G N 1
ATOM 10570 C CA . LYS G 1 126 ? -9.168 43.541 -85.374 1.00 27.78 126 LYS G CA 1
ATOM 10571 C C . LYS G 1 126 ? -8.632 42.913 -86.656 1.00 29.09 126 LYS G C 1
ATOM 10572 O O . LYS G 1 126 ? -7.734 43.469 -87.301 1.00 29.54 126 LYS G O 1
ATOM 10578 N N . ILE G 1 127 ? -9.172 41.753 -87.050 1.00 26.46 127 ILE G N 1
ATOM 10579 C CA . ILE G 1 127 ? -8.763 41.159 -88.323 1.00 28.79 127 ILE G CA 1
ATOM 10580 C C . ILE G 1 127 ? -9.045 42.125 -89.469 1.00 28.83 127 ILE G C 1
ATOM 10581 O O . ILE G 1 127 ? -8.184 42.379 -90.325 1.00 28.41 127 ILE G O 1
ATOM 10586 N N . TYR G 1 128 ? -10.258 42.685 -89.497 1.00 29.16 128 TYR G N 1
ATOM 10587 C CA . TYR G 1 128 ? -10.628 43.636 -90.542 1.00 30.50 128 TYR G CA 1
ATOM 10588 C C . TYR G 1 128 ? -9.628 44.785 -90.618 1.00 30.32 128 TYR G C 1
ATOM 10589 O O . TYR G 1 128 ? -9.162 45.148 -91.702 1.00 30.93 128 TYR G O 1
ATOM 10598 N N . ASN G 1 129 ? -9.283 45.363 -89.469 1.00 30.06 129 ASN G N 1
ATOM 10599 C CA . ASN G 1 129 ? -8.336 46.475 -89.448 1.00 33.30 129 ASN G CA 1
ATOM 10600 C C . ASN G 1 129 ? -6.915 46.048 -89.804 1.00 34.89 129 ASN G C 1
ATOM 10601 O O . ASN G 1 129 ? -6.126 46.886 -90.253 1.00 36.52 129 ASN G O 1
ATOM 10606 N N . SER G 1 130 ? -6.571 44.773 -89.623 1.00 33.11 130 SER G N 1
ATOM 10607 C CA . SER G 1 130 ? -5.243 44.283 -89.979 1.00 33.72 130 SER G CA 1
ATOM 10608 C C . SER G 1 130 ? -5.083 44.024 -91.474 1.00 34.57 130 SER G C 1
ATOM 10609 O O . SER G 1 130 ? -3.956 44.059 -91.978 1.00 34.76 130 SER G O 1
ATOM 10612 N N . LEU G 1 131 ? -6.169 43.753 -92.189 1.00 32.69 131 LEU G N 1
ATOM 10613 C CA . LEU G 1 131 ? -6.085 43.500 -93.619 1.00 31.36 131 LEU G CA 1
ATOM 10614 C C . LEU G 1 131 ? -5.972 44.810 -94.390 1.00 36.08 131 LEU G C 1
ATOM 10615 O O . LEU G 1 131 ? -6.517 45.845 -93.989 1.00 37.92 131 LEU G O 1
ATOM 10620 N N . ASP G 1 132 ? -5.262 44.759 -95.513 1.00 37.10 132 ASP G N 1
ATOM 10621 C CA . ASP G 1 132 ? -5.250 45.905 -96.402 1.00 41.77 132 ASP G CA 1
ATOM 10622 C C . ASP G 1 132 ? -6.551 45.936 -97.205 1.00 42.13 132 ASP G C 1
ATOM 10623 O O . ASP G 1 132 ? -7.389 45.034 -97.110 1.00 38.38 132 ASP G O 1
ATOM 10628 N N . SER G 1 133 ? -6.691 46.977 -98.034 1.00 42.27 133 SER G N 1
ATOM 10629 C CA . SER G 1 133 ? -7.961 47.294 -98.688 1.00 44.67 133 SER G CA 1
ATOM 10630 C C . SER G 1 133 ? -8.613 46.083 -99.360 1.00 43.57 133 SER G C 1
ATOM 10631 O O . SER G 1 133 ? -9.809 45.826 -99.165 1.00 46.15 133 SER G O 1
ATOM 10634 N N . ASN G 1 134 ? -7.857 45.324 -100.153 1.00 40.22 134 ASN G N 1
ATOM 10635 C CA . ASN G 1 134 ? -8.440 44.187 -100.862 1.00 44.05 134 ASN G CA 1
ATOM 10636 C C . ASN G 1 134 ? -8.094 42.845 -100.210 1.00 41.21 134 ASN G C 1
ATOM 10637 O O . ASN G 1 134 ? -8.098 41.805 -100.882 1.00 41.74 134 ASN G O 1
ATOM 10642 N N . GLY G 1 135 ? -7.814 42.842 -98.909 1.00 34.23 135 GLY G N 1
ATOM 10643 C CA . GLY G 1 135 ? -7.324 41.638 -98.266 1.00 36.54 135 GLY G CA 1
ATOM 10644 C C . GLY G 1 135 ? -8.373 40.544 -98.170 1.00 33.59 135 GLY G C 1
ATOM 10645 O O . GLY G 1 135 ? -9.580 40.793 -98.155 1.00 31.66 135 GLY G O 1
ATOM 10646 N N . LEU G 1 136 ? -7.880 39.309 -98.072 1.00 29.24 136 LEU G N 1
ATOM 10647 C CA . LEU G 1 136 ? -8.708 38.109 -98.022 1.00 27.66 136 LEU G CA 1
ATOM 10648 C C . LEU G 1 136 ? -8.622 37.446 -96.654 1.00 26.60 136 LEU G C 1
ATOM 10649 O O . LEU G 1 136 ? -7.523 37.242 -96.122 1.00 24.60 136 LEU G O 1
ATOM 10654 N N . LEU G 1 137 ? -9.786 37.080 -96.113 1.00 24.21 137 LEU G N 1
ATOM 10655 C CA . LEU G 1 137 ? -9.917 36.285 -94.902 1.00 22.93 137 LEU G CA 1
ATOM 10656 C C . LEU G 1 137 ? -10.611 34.974 -95.242 1.00 23.66 137 LEU G C 1
ATOM 10657 O O . LEU G 1 137 ? -11.677 34.981 -95.866 1.00 25.98 137 LEU G O 1
ATOM 10662 N N . ILE G 1 138 ? -10.030 33.859 -94.823 1.00 21.89 138 ILE G N 1
ATOM 10663 C CA . ILE G 1 138 ? -10.710 32.572 -94.855 1.00 22.95 138 ILE G CA 1
ATOM 10664 C C . ILE G 1 138 ? -10.958 32.158 -93.410 1.00 25.16 138 ILE G C 1
ATOM 10665 O O . ILE G 1 138 ? -10.022 32.074 -92.600 1.00 22.93 138 ILE G O 1
ATOM 10670 N N . ILE G 1 139 ? -12.220 31.914 -93.077 1.00 21.16 139 ILE G N 1
ATOM 10671 C CA . ILE G 1 139 ? -12.608 31.701 -91.689 1.00 20.19 139 ILE G CA 1
ATOM 10672 C C . ILE G 1 139 ? -13.600 30.549 -91.612 1.00 23.21 139 ILE G C 1
ATOM 10673 O O . ILE G 1 139 ? -14.512 30.437 -92.441 1.00 22.21 139 ILE G O 1
ATOM 10678 N N . SER G 1 140 ? -13.422 29.689 -90.613 1.00 21.96 140 SER G N 1
ATOM 10679 C CA . SER G 1 140 ? -14.309 28.556 -90.422 1.00 21.60 140 SER G CA 1
ATOM 10680 C C . SER G 1 140 ? -14.639 28.407 -88.947 1.00 22.64 140 SER G C 1
ATOM 10681 O O . SER G 1 140 ? -13.888 28.855 -88.077 1.00 23.44 140 SER G O 1
ATOM 10684 N N . ILE G 1 141 ? -15.769 27.761 -88.668 1.00 18.52 141 ILE G N 1
ATOM 10685 C CA . ILE G 1 141 ? -16.260 27.612 -87.304 1.00 23.31 141 ILE G CA 1
ATOM 10686 C C . ILE G 1 141 ? -16.823 26.218 -87.113 1.00 22.41 141 ILE G C 1
ATOM 10687 O O . ILE G 1 141 ? -17.180 25.515 -88.064 1.00 18.94 141 ILE G O 1
ATOM 10692 N N . PHE G 1 142 ? -16.873 25.819 -85.852 1.00 23.10 142 PHE G N 1
ATOM 10693 C CA . PHE G 1 142 ? -17.767 24.783 -85.389 1.00 22.16 142 PHE G CA 1
ATOM 10694 C C . PHE G 1 142 ? -19.001 25.496 -84.855 1.00 20.44 142 PHE G C 1
ATOM 10695 O O . PHE G 1 142 ? -18.891 26.391 -84.008 1.00 22.78 142 PHE G O 1
ATOM 10703 N N . SER G 1 143 ? -20.171 25.114 -85.363 1.00 19.56 143 SER G N 1
ATOM 10704 C CA . SER G 1 143 ? -21.402 25.842 -85.106 1.00 22.00 143 SER G CA 1
ATOM 10705 C C . SER G 1 143 ? -22.263 25.077 -84.104 1.00 20.04 143 SER G C 1
ATOM 10706 O O . SER G 1 143 ? -21.869 24.034 -83.563 1.00 22.18 143 SER G O 1
ATOM 10709 N N . ASN G 1 144 ? -23.470 25.575 -83.881 1.00 18.66 144 ASN G N 1
ATOM 10710 C CA . ASN G 1 144 ? -24.447 24.886 -83.051 1.00 20.70 144 ASN G CA 1
ATOM 10711 C C . ASN G 1 144 ? -25.508 24.190 -83.888 1.00 23.54 144 ASN G C 1
ATOM 10712 O O . ASN G 1 144 ? -26.553 23.807 -83.355 1.00 20.78 144 ASN G O 1
ATOM 10717 N N . LYS G 1 145 ? -25.266 24.016 -85.187 1.00 21.27 145 LYS G N 1
ATOM 10718 C CA . LYS G 1 145 ? -26.280 23.477 -86.093 1.00 22.48 145 LYS G CA 1
ATOM 10719 C C . LYS G 1 145 ? -26.144 21.966 -86.251 1.00 22.07 145 LYS G C 1
ATOM 10720 O O . LYS G 1 145 ? -25.039 21.439 -86.402 1.00 23.39 145 LYS G O 1
ATOM 10726 N N . GLN G 1 146 ? -27.284 21.269 -86.212 1.00 19.23 146 GLN G N 1
ATOM 10727 C CA . GLN G 1 146 ? -27.337 19.838 -86.524 1.00 20.25 146 GLN G CA 1
ATOM 10728 C C . GLN G 1 146 ? -26.413 19.025 -85.612 1.00 20.19 146 GLN G C 1
ATOM 10729 O O . GLN G 1 146 ? -25.721 18.096 -86.035 1.00 21.19 146 GLN G O 1
ATOM 10735 N N . LEU G 1 147 ? -26.418 19.359 -84.324 1.00 20.52 147 LEU G N 1
ATOM 10736 C CA . LEU G 1 147 ? -25.557 18.619 -83.410 1.00 22.56 147 LEU G CA 1
ATOM 10737 C C . LEU G 1 147 ? -26.025 17.183 -83.197 1.00 22.26 147 LEU G C 1
ATOM 10738 O O . LEU G 1 147 ? -25.212 16.333 -82.821 1.00 23.24 147 LEU G O 1
ATOM 10743 N N . THR G 1 148 ? -27.311 16.883 -83.416 1.00 24.88 148 THR G N 1
ATOM 10744 C CA . THR G 1 148 ? -27.756 15.497 -83.289 1.00 24.77 148 THR G CA 1
ATOM 10745 C C . THR G 1 148 ? -27.088 14.621 -84.346 1.00 26.57 148 THR G C 1
ATOM 10746 O O . THR G 1 148 ? -26.518 13.565 -84.031 1.00 24.32 148 THR G O 1
ATOM 10750 N N . TYR G 1 149 ? -27.127 15.061 -85.609 1.00 21.78 149 TYR G N 1
ATOM 10751 C CA . TYR G 1 149 ? -26.380 14.361 -86.647 1.00 25.09 149 TYR G CA 1
ATOM 10752 C C . TYR G 1 149 ? -24.878 14.387 -86.363 1.00 21.25 149 TYR G C 1
ATOM 10753 O O . TYR G 1 149 ? -24.186 13.378 -86.557 1.00 24.56 149 TYR G O 1
ATOM 10762 N N . TRP G 1 150 ? -24.346 15.541 -85.940 1.00 21.61 150 TRP G N 1
ATOM 10763 C CA . TRP G 1 150 ? -22.915 15.626 -85.640 1.00 21.45 150 TRP G CA 1
ATOM 10764 C C . TRP G 1 150 ? -22.513 14.593 -84.596 1.00 23.25 150 TRP G C 1
ATOM 10765 O O . TRP G 1 150 ? -21.477 13.937 -84.732 1.00 23.44 150 TRP G O 1
ATOM 10776 N N . LYS G 1 151 ? -23.335 14.423 -83.555 1.00 23.20 151 LYS G N 1
ATOM 10777 C CA . LYS G 1 151 ? -22.972 13.535 -82.456 1.00 26.15 151 LYS G CA 1
ATOM 10778 C C . LYS G 1 151 ? -22.736 12.107 -82.951 1.00 30.08 151 LYS G C 1
ATOM 10779 O O . LYS G 1 151 ? -21.734 11.477 -82.591 1.00 28.71 151 LYS G O 1
ATOM 10785 N N . GLU G 1 152 ? -23.639 11.585 -83.792 1.00 25.71 152 GLU G N 1
ATOM 10786 C CA . GLU G 1 152 ? -23.445 10.231 -84.313 1.00 25.97 152 GLU G CA 1
ATOM 10787 C C . GLU G 1 152 ? -22.241 10.162 -85.243 1.00 26.05 152 GLU G C 1
ATOM 10788 O O . GLU G 1 152 ? -21.462 9.202 -85.189 1.00 27.23 152 GLU G O 1
ATOM 10794 N N . PHE G 1 153 ? -22.067 11.172 -86.102 1.00 25.28 153 PHE G N 1
ATOM 10795 C CA . PHE G 1 153 ? -20.879 11.230 -86.949 1.00 27.75 153 PHE G CA 1
ATOM 10796 C C . PHE G 1 153 ? -19.610 11.115 -86.113 1.00 31.04 153 PHE G C 1
ATOM 10797 O O . PHE G 1 153 ? -18.719 10.314 -86.419 1.00 28.54 153 PHE G O 1
ATOM 10805 N N . ALA G 1 154 ? -19.516 11.909 -85.038 1.00 27.86 154 ALA G N 1
ATOM 10806 C CA . ALA G 1 154 ? -18.292 11.928 -84.243 1.00 31.89 154 ALA G CA 1
ATOM 10807 C C . ALA G 1 154 ? -18.079 10.609 -83.509 1.00 31.23 154 ALA G C 1
ATOM 10808 O O . ALA G 1 154 ? -16.962 10.078 -83.489 1.00 34.30 154 ALA G O 1
ATOM 10810 N N . LEU G 1 155 ? -19.130 10.074 -82.882 1.00 28.88 155 LEU G N 1
ATOM 10811 C CA . LEU G 1 155 ? -18.990 8.807 -82.162 1.00 32.50 155 LEU G CA 1
ATOM 10812 C C . LEU G 1 155 ? -18.523 7.686 -83.088 1.00 35.75 155 LEU G C 1
ATOM 10813 O O . LEU G 1 155 ? -17.760 6.805 -82.673 1.00 36.94 155 LEU G O 1
ATOM 10818 N N . SER G 1 156 ? -18.956 7.706 -84.353 1.00 32.79 156 SER G N 1
ATOM 10819 C CA . SER G 1 156 ? -18.605 6.608 -85.245 1.00 31.11 156 SER G CA 1
ATOM 10820 C C . SER G 1 156 ? -17.200 6.746 -85.812 1.00 35.98 156 SER G C 1
ATOM 10821 O O . SER G 1 156 ? -16.647 5.759 -86.313 1.00 37.07 156 SER G O 1
ATOM 10824 N N . ARG G 1 157 ? -16.599 7.926 -85.712 1.00 32.09 157 ARG G N 1
ATOM 10825 C CA . ARG G 1 157 ? -15.203 8.112 -86.080 1.00 34.06 157 ARG G CA 1
ATOM 10826 C C . ARG G 1 157 ? -14.241 7.814 -84.936 1.00 34.59 157 ARG G C 1
ATOM 10827 O O . ARG G 1 157 ? -13.031 7.988 -85.110 1.00 38.57 157 ARG G O 1
ATOM 10835 N N . GLY G 1 158 ? -14.743 7.394 -83.779 1.00 36.14 158 GLY G N 1
ATOM 10836 C CA . GLY G 1 158 ? -13.894 7.118 -82.634 1.00 39.47 158 GLY G CA 1
ATOM 10837 C C . GLY G 1 158 ? -13.688 8.267 -81.669 1.00 46.66 158 GLY G C 1
ATOM 10838 O O . GLY G 1 158 ? -12.731 8.228 -80.883 1.00 46.40 158 GLY G O 1
ATOM 10839 N N . ALA G 1 159 ? -14.547 9.291 -81.698 1.00 42.67 159 ALA G N 1
ATOM 10840 C CA . ALA G 1 159 ? -14.424 10.386 -80.744 1.00 41.42 159 ALA G CA 1
ATOM 10841 C C . ALA G 1 159 ? -14.870 9.942 -79.354 1.00 40.13 159 ALA G C 1
ATOM 10842 O O . ALA G 1 159 ? -15.709 9.050 -79.195 1.00 39.34 159 ALA G O 1
ATOM 10844 N N . LYS G 1 160 ? -14.309 10.596 -78.338 1.00 41.91 160 LYS G N 1
ATOM 10845 C CA . LYS G 1 160 ? -14.513 10.183 -76.954 1.00 43.66 160 LYS G CA 1
ATOM 10846 C C . LYS G 1 160 ? -15.959 10.442 -76.531 1.00 45.54 160 LYS G C 1
ATOM 10847 O O . LYS G 1 160 ? -16.435 11.584 -76.574 1.00 44.40 160 LYS G O 1
ATOM 10853 N N . LYS G 1 161 ? -16.641 9.372 -76.104 1.00 41.29 161 LYS G N 1
ATOM 10854 C CA . LYS G 1 161 ? -18.072 9.416 -75.805 1.00 44.11 161 LYS G CA 1
ATOM 10855 C C . LYS G 1 161 ? -18.423 10.515 -74.805 1.00 49.80 161 LYS G C 1
ATOM 10856 O O . LYS G 1 161 ? -19.490 11.140 -74.896 1.00 44.26 161 LYS G O 1
ATOM 10862 N N . GLU G 1 162 ? -17.540 10.759 -73.834 1.00 48.76 162 GLU G N 1
ATOM 10863 C CA . GLU G 1 162 ? -17.818 11.775 -72.824 1.00 47.96 162 GLU G CA 1
ATOM 10864 C C . GLU G 1 162 ? -17.678 13.177 -73.403 1.00 41.31 162 GLU G C 1
ATOM 10865 O O . GLU G 1 162 ? -18.479 14.067 -73.090 1.00 41.81 162 GLU G O 1
ATOM 10871 N N . GLN G 1 163 ? -16.658 13.394 -74.240 1.00 38.31 163 GLN G N 1
ATOM 10872 C CA . GLN G 1 163 ? -16.460 14.704 -74.850 1.00 40.88 163 GLN G CA 1
ATOM 10873 C C . GLN G 1 163 ? -17.609 15.058 -75.787 1.00 38.18 163 GLN G C 1
ATOM 10874 O O . GLN G 1 163 ? -18.096 16.197 -75.785 1.00 33.80 163 GLN G O 1
ATOM 10880 N N . VAL G 1 164 ? -18.055 14.095 -76.597 1.00 38.21 164 VAL G N 1
ATOM 10881 C CA . VAL G 1 164 ? -19.151 14.359 -77.526 1.00 35.76 164 VAL G CA 1
ATOM 10882 C C . VAL G 1 164 ? -20.419 14.722 -76.763 1.00 34.80 164 VAL G C 1
ATOM 10883 O O . VAL G 1 164 ? -21.139 15.659 -77.133 1.00 31.58 164 VAL G O 1
ATOM 10887 N N . GLU G 1 165 ? -20.711 13.984 -75.688 1.00 33.08 165 GLU G N 1
ATOM 10888 C CA . GLU G 1 165 ? -21.917 14.237 -74.905 1.00 37.35 165 GLU G CA 1
ATOM 10889 C C . GLU G 1 165 ? -21.911 15.637 -74.299 1.00 36.93 165 GLU G C 1
ATOM 10890 O O . GLU G 1 165 ? -22.962 16.290 -74.208 1.00 31.42 165 GLU G O 1
ATOM 10896 N N . LYS G 1 166 ? -20.739 16.118 -73.880 1.00 35.01 166 LYS G N 1
ATOM 10897 C CA . LYS G 1 166 ? -20.671 17.454 -73.299 1.00 32.27 166 LYS G CA 1
ATOM 10898 C C . LYS G 1 166 ? -20.909 18.523 -74.360 1.00 33.05 166 LYS G C 1
ATOM 10899 O O . LYS G 1 166 ? -21.677 19.469 -74.143 1.00 29.84 166 LYS G O 1
ATOM 10905 N N . THR G 1 167 ? -20.257 18.393 -75.517 1.00 31.80 167 THR G N 1
ATOM 10906 C CA . THR G 1 167 ? -20.543 19.315 -76.610 1.00 27.76 167 THR G CA 1
ATOM 10907 C C . THR G 1 167 ? -22.011 19.246 -77.016 1.00 29.57 167 THR G C 1
ATOM 10908 O O . THR G 1 167 ? -22.656 20.281 -77.220 1.00 26.16 167 THR G O 1
ATOM 10912 N N . PHE G 1 168 ? -22.563 18.033 -77.106 1.00 27.88 168 PHE G N 1
ATOM 10913 C CA . PHE G 1 168 ? -23.939 17.878 -77.567 1.00 30.97 168 PHE G CA 1
ATOM 10914 C C . PHE G 1 168 ? -24.934 18.462 -76.566 1.00 31.71 168 PHE G C 1
ATOM 10915 O O . PHE G 1 168 ? -25.855 19.190 -76.947 1.00 28.49 168 PHE G O 1
ATOM 10923 N N . ASN G 1 169 ? -24.768 18.157 -75.284 1.00 28.24 169 ASN G N 1
ATOM 10924 C CA . ASN G 1 169 ? -25.781 18.531 -74.302 1.00 32.53 169 ASN G CA 1
ATOM 10925 C C . ASN G 1 169 ? -25.535 19.888 -73.665 1.00 33.27 169 ASN G C 1
ATOM 10926 O O . ASN G 1 169 ? -26.491 20.539 -73.224 1.00 32.66 169 ASN G O 1
ATOM 10931 N N . ASN G 1 170 ? -24.279 20.328 -73.623 1.00 28.07 170 ASN G N 1
ATOM 10932 C CA . ASN G 1 170 ? -23.860 21.499 -72.863 1.00 30.76 170 ASN G CA 1
ATOM 10933 C C . ASN G 1 170 ? -22.798 22.274 -73.646 1.00 29.28 170 ASN G C 1
ATOM 10934 O O . ASN G 1 170 ? -21.691 22.502 -73.159 1.00 27.27 170 ASN G O 1
ATOM 10939 N N . GLN G 1 171 ? -23.123 22.663 -74.887 1.00 28.46 171 GLN G N 1
ATOM 10940 C CA . GLN G 1 171 ? -22.090 23.188 -75.783 1.00 23.30 171 GLN G CA 1
ATOM 10941 C C . GLN G 1 171 ? -21.409 24.425 -75.193 1.00 26.11 171 GLN G C 1
ATOM 10942 O O . GLN G 1 171 ? -20.192 24.611 -75.354 1.00 25.58 171 GLN G O 1
ATOM 10948 N N . SER G 1 172 ? -22.171 25.280 -74.511 1.00 26.12 172 SER G N 1
ATOM 10949 C CA . SER G 1 172 ? -21.608 26.520 -73.986 1.00 26.78 172 SER G CA 1
ATOM 10950 C C . SER G 1 172 ? -20.538 26.263 -72.926 1.00 28.56 172 SER G C 1
ATOM 10951 O O . SER G 1 172 ? -19.725 27.153 -72.660 1.00 28.87 172 SER G O 1
ATOM 10954 N N . GLU G 1 173 ? -20.532 25.072 -72.317 1.00 26.76 173 GLU G N 1
ATOM 10955 C CA . GLU G 1 173 ? -19.465 24.673 -71.402 1.00 30.35 173 GLU G CA 1
ATOM 10956 C C . GLU G 1 173 ? -18.161 24.390 -72.128 1.00 31.67 173 GLU G C 1
ATOM 10957 O O . GLU G 1 173 ? -17.108 24.314 -71.482 1.00 33.44 173 GLU G O 1
ATOM 10963 N N . VAL G 1 174 ? -18.221 24.212 -73.448 1.00 28.00 174 VAL G N 1
ATOM 10964 C CA . VAL G 1 174 ? -17.085 23.799 -74.256 1.00 25.58 174 VAL G CA 1
ATOM 10965 C C . VAL G 1 174 ? -16.569 24.937 -75.126 1.00 25.85 174 VAL G C 1
ATOM 10966 O O . VAL G 1 174 ? -15.359 25.073 -75.329 1.00 27.59 174 VAL G O 1
ATOM 10970 N N . MET G 1 175 ? -17.470 25.768 -75.640 1.00 24.08 175 MET G N 1
ATOM 10971 C CA . MET G 1 175 ? -17.147 26.742 -76.671 1.00 22.61 175 MET G CA 1
ATOM 10972 C C . MET G 1 175 ? -18.277 27.758 -76.742 1.00 21.14 175 MET G C 1
ATOM 10973 O O . MET G 1 175 ? -19.317 27.609 -76.087 1.00 24.05 175 MET G O 1
ATOM 10978 N N . ASN G 1 176 ? -18.065 28.787 -77.555 1.00 21.96 176 ASN G N 1
ATOM 10979 C CA . ASN G 1 176 ? -19.153 29.680 -77.923 1.00 21.86 176 ASN G CA 1
ATOM 10980 C C . ASN G 1 176 ? -20.208 28.902 -78.692 1.00 24.18 176 ASN G C 1
ATOM 10981 O O . ASN G 1 176 ? -19.889 28.024 -79.501 1.00 22.53 176 ASN G O 1
ATOM 10986 N N . ILE G 1 177 ? -21.468 29.239 -78.441 1.00 22.79 177 ILE G N 1
ATOM 10987 C CA . ILE G 1 177 ? -22.582 28.723 -79.232 1.00 19.34 177 ILE G CA 1
ATOM 10988 C C . ILE G 1 177 ? -22.780 29.698 -80.393 1.00 20.90 177 ILE G C 1
ATOM 10989 O O . ILE G 1 177 ? -23.210 30.845 -80.210 1.00 21.34 177 ILE G O 1
ATOM 10994 N N . LEU G 1 178 ? -22.389 29.274 -81.596 1.00 19.67 178 LEU G N 1
ATOM 10995 C CA . LEU G 1 178 ? -22.330 30.159 -82.753 1.00 20.18 178 LEU G CA 1
ATOM 10996 C C . LEU G 1 178 ? -23.278 29.655 -83.824 1.00 23.76 178 LEU G C 1
ATOM 10997 O O . LEU G 1 178 ? -23.080 28.557 -84.350 1.00 22.67 178 LEU G O 1
ATOM 11002 N N . SER G 1 179 ? -24.284 30.455 -84.156 1.00 21.63 179 SER G N 1
ATOM 11003 C CA . SER G 1 179 ? -25.004 30.059 -85.356 1.00 23.63 179 SER G CA 1
ATOM 11004 C C . SER G 1 179 ? -24.306 30.626 -86.589 1.00 21.91 179 SER G C 1
ATOM 11005 O O . SER G 1 179 ? -23.642 31.667 -86.516 1.00 21.42 179 SER G O 1
ATOM 11008 N N . PRO G 1 180 ? -24.407 29.966 -87.742 1.00 19.96 180 PRO G N 1
ATOM 11009 C CA . PRO G 1 180 ? -23.823 30.555 -88.954 1.00 22.35 180 PRO G CA 1
ATOM 11010 C C . PRO G 1 180 ? -24.408 31.915 -89.270 1.00 23.02 180 PRO G C 1
ATOM 11011 O O . PRO G 1 180 ? -23.691 32.794 -89.763 1.00 22.53 180 PRO G O 1
ATOM 11015 N N . GLU G 1 181 ? -25.689 32.125 -88.945 1.00 22.42 181 GLU G N 1
ATOM 11016 C CA . GLU G 1 181 ? -26.329 33.400 -89.254 1.00 24.99 181 GLU G CA 1
ATOM 11017 C C . GLU G 1 181 ? -25.728 34.524 -88.420 1.00 23.13 181 GLU G C 1
ATOM 11018 O O . GLU G 1 181 ? -25.429 35.603 -88.941 1.00 26.61 181 GLU G O 1
ATOM 11024 N N . TYR G 1 182 ? -25.516 34.281 -87.125 1.00 25.45 182 TYR G N 1
ATOM 11025 C CA . TYR G 1 182 ? -24.959 35.347 -86.300 1.00 23.21 182 TYR G CA 1
ATOM 11026 C C . TYR G 1 182 ? -23.507 35.613 -86.666 1.00 24.43 182 TYR G C 1
ATOM 11027 O O . TYR G 1 182 ? -23.041 36.749 -86.555 1.00 25.48 182 TYR G O 1
ATOM 11036 N N . VAL G 1 183 ? -22.780 34.592 -87.118 1.00 21.79 183 VAL G N 1
ATOM 11037 C CA . VAL G 1 183 ? -21.387 34.822 -87.490 1.00 24.18 183 VAL G CA 1
ATOM 11038 C C . VAL G 1 183 ? -21.301 35.671 -88.747 1.00 24.89 183 VAL G C 1
ATOM 11039 O O . VAL G 1 183 ? -20.468 36.579 -88.841 1.00 24.42 183 VAL G O 1
ATOM 11043 N N . GLU G 1 184 ? -22.182 35.426 -89.719 1.00 22.40 184 GLU G N 1
ATOM 11044 C CA . GLU G 1 184 ? -22.253 36.330 -90.863 1.00 25.41 184 GLU G CA 1
ATOM 11045 C C . GLU G 1 184 ? -22.590 37.750 -90.416 1.00 28.27 184 GLU G C 1
ATOM 11046 O O . GLU G 1 184 ? -22.048 38.721 -90.958 1.00 27.51 184 GLU G O 1
ATOM 11052 N N . GLY G 1 185 ? -23.448 37.893 -89.400 1.00 25.82 185 GLY G N 1
ATOM 11053 C CA . GLY G 1 185 ? -23.757 39.227 -88.893 1.00 28.76 185 GLY G CA 1
ATOM 11054 C C . GLY G 1 185 ? -22.575 39.880 -88.198 1.00 30.51 185 GLY G C 1
ATOM 11055 O O . GLY G 1 185 ? -22.379 41.097 -88.299 1.00 32.01 185 GLY G O 1
ATOM 11056 N N . LEU G 1 186 ? -21.781 39.084 -87.473 1.00 27.49 186 LEU G N 1
ATOM 11057 C CA . LEU G 1 186 ? -20.546 39.591 -86.874 1.00 29.10 186 LEU G CA 1
ATOM 11058 C C . LEU G 1 186 ? -19.567 40.053 -87.947 1.00 29.32 186 LEU G C 1
ATOM 11059 O O . LEU G 1 186 ? -18.900 41.085 -87.792 1.00 31.66 186 LEU G O 1
ATOM 11064 N N . LEU G 1 187 ? -19.452 39.293 -89.041 1.00 27.59 187 LEU G N 1
ATOM 11065 C CA . LEU G 1 187 ? -18.571 39.709 -90.125 1.00 24.23 187 LEU G CA 1
ATOM 11066 C C . LEU G 1 187 ? -19.047 41.013 -90.750 1.00 32.47 187 LEU G C 1
ATOM 11067 O O . LEU G 1 187 ? -18.256 41.940 -90.960 1.00 33.05 187 LEU G O 1
ATOM 11072 N N . LYS G 1 188 ? -20.342 41.101 -91.059 1.00 31.48 188 LYS G N 1
ATOM 11073 C CA . LYS G 1 188 ? -20.878 42.331 -91.633 1.00 31.00 188 LYS G CA 1
ATOM 11074 C C . LYS G 1 188 ? -20.662 43.517 -90.696 1.00 32.07 188 LYS G C 1
ATOM 11075 O O . LYS G 1 188 ? -20.225 44.588 -91.131 1.00 34.93 188 LYS G O 1
ATOM 11081 N N . GLU G 1 189 ? -20.949 43.336 -89.403 1.00 33.33 189 GLU G N 1
ATOM 11082 C CA . GLU G 1 189 ? -20.768 44.412 -88.433 1.00 35.43 189 GLU G CA 1
ATOM 11083 C C . GLU G 1 189 ? -19.314 44.860 -88.349 1.00 37.81 189 GLU G C 1
ATOM 11084 O O . GLU G 1 189 ? -19.040 46.034 -88.066 1.00 39.42 189 GLU G O 1
ATOM 11090 N N . SER G 1 190 ? -18.372 43.942 -88.578 1.00 33.38 190 SER G N 1
ATOM 11091 C CA . SER G 1 190 ? -16.952 44.280 -88.557 1.00 33.92 190 SER G CA 1
ATOM 11092 C C . SER G 1 190 ? -16.527 45.133 -89.751 1.00 36.29 190 SER G C 1
ATOM 11093 O O . SER G 1 190 ? -15.468 45.771 -89.697 1.00 37.25 190 SER G O 1
ATOM 11096 N N . GLY G 1 191 ? -17.304 45.140 -90.828 1.00 32.39 191 GLY G N 1
ATOM 11097 C CA . GLY G 1 191 ? -17.027 45.968 -91.989 1.00 32.68 191 GLY G CA 1
ATOM 11098 C C . GLY G 1 191 ? -16.843 45.221 -93.292 1.00 33.24 191 GLY G C 1
ATOM 11099 O O . GLY G 1 191 ? -16.743 45.870 -94.342 1.00 32.93 191 GLY G O 1
ATOM 11100 N N . PHE G 1 192 ? -16.809 43.893 -93.298 1.00 31.78 192 PHE G N 1
ATOM 11101 C CA . PHE G 1 192 ? -16.432 43.171 -94.508 1.00 29.95 192 PHE G CA 1
ATOM 11102 C C . PHE G 1 192 ? -17.488 43.338 -95.596 1.00 37.03 192 PHE G C 1
ATOM 11103 O O . PHE G 1 192 ? -18.688 43.218 -95.341 1.00 40.86 192 PHE G O 1
ATOM 11111 N N . SER G 1 193 ? -17.026 43.618 -96.817 1.00 40.92 193 SER G N 1
ATOM 11112 C CA . SER G 1 193 ? -17.902 43.972 -97.929 1.00 46.37 193 SER G CA 1
ATOM 11113 C C . SER G 1 193 ? -18.455 42.765 -98.670 1.00 46.64 193 SER G C 1
ATOM 11114 O O . SER G 1 193 ? -19.498 42.879 -99.326 1.00 48.49 193 SER G O 1
ATOM 11117 N N . LYS G 1 194 ? -17.791 41.617 -98.578 1.00 39.34 194 LYS G N 1
ATOM 11118 C CA . LYS G 1 194 ? -18.109 40.465 -99.408 1.00 33.60 194 LYS G CA 1
ATOM 11119 C C . LYS G 1 194 ? -17.917 39.220 -98.565 1.00 35.33 194 LYS G C 1
ATOM 11120 O O . LYS G 1 194 ? -16.816 38.985 -98.062 1.00 31.58 194 LYS G O 1
ATOM 11126 N N . ILE G 1 195 ? -18.983 38.438 -98.397 1.00 31.41 195 ILE G N 1
ATOM 11127 C CA . ILE G 1 195 ? -18.981 37.247 -97.556 1.00 25.87 195 ILE G CA 1
ATOM 11128 C C . ILE G 1 195 ? -19.609 36.115 -98.357 1.00 31.15 195 ILE G C 1
ATOM 11129 O O . ILE G 1 195 ? -20.756 36.233 -98.805 1.00 32.92 195 ILE G O 1
ATOM 11134 N N . GLU G 1 196 ? -18.872 35.019 -98.536 1.00 29.24 196 GLU G N 1
ATOM 11135 C CA . GLU G 1 196 ? -19.358 33.892 -99.330 1.00 26.52 196 GLU G CA 1
ATOM 11136 C C . GLU G 1 196 ? -19.099 32.571 -98.609 1.00 26.53 196 GLU G C 1
ATOM 11137 O O . GLU G 1 196 ? -17.944 32.190 -98.382 1.00 23.46 196 GLU G O 1
ATOM 11143 N N . ARG G 1 197 ? -20.165 31.858 -98.265 1.00 24.12 197 ARG G N 1
ATOM 11144 C CA . ARG G 1 197 ? -19.992 30.543 -97.656 1.00 23.34 197 ARG G CA 1
ATOM 11145 C C . ARG G 1 197 ? -19.617 29.532 -98.736 1.00 25.25 197 ARG G C 1
ATOM 11146 O O . ARG G 1 197 ? -20.279 29.456 -99.777 1.00 29.14 197 ARG G O 1
ATOM 11154 N N . ILE G 1 198 ? -18.535 28.784 -98.511 1.00 20.92 198 ILE G N 1
ATOM 11155 C CA . ILE G 1 198 ? -18.118 27.759 -99.461 1.00 25.84 198 ILE G CA 1
ATOM 11156 C C . ILE G 1 198 ? -18.318 26.342 -98.950 1.00 25.35 198 ILE G C 1
ATOM 11157 O O . ILE G 1 198 ? -18.284 25.404 -99.762 1.00 23.80 198 ILE G O 1
ATOM 11162 N N . CYS G 1 199 ? -18.523 26.147 -97.647 1.00 21.60 199 CYS G N 1
ATOM 11163 C CA . CYS G 1 199 ? -18.645 24.825 -97.050 1.00 23.40 199 CYS G CA 1
ATOM 11164 C C . CYS G 1 199 ? -19.614 24.934 -95.879 1.00 27.00 199 CYS G C 1
ATOM 11165 O O . CYS G 1 199 ? -19.431 25.794 -95.015 1.00 23.53 199 CYS G O 1
ATOM 11168 N N . GLU G 1 200 ? -20.644 24.088 -95.849 1.00 21.99 200 GLU G N 1
ATOM 11169 C CA . GLU G 1 200 ? -21.386 23.839 -94.609 1.00 25.10 200 GLU G CA 1
ATOM 11170 C C . GLU G 1 200 ? -21.691 22.349 -94.560 1.00 22.22 200 GLU G C 1
ATOM 11171 O O . GLU G 1 200 ? -22.348 21.826 -95.463 1.00 25.01 200 GLU G O 1
ATOM 11177 N N . VAL G 1 201 ? -21.176 21.661 -93.544 1.00 18.98 201 VAL G N 1
ATOM 11178 C CA . VAL G 1 201 ? -21.326 20.213 -93.393 1.00 24.28 201 VAL G CA 1
ATOM 11179 C C . VAL G 1 201 ? -21.711 19.967 -91.938 1.00 20.49 201 VAL G C 1
ATOM 11180 O O . VAL G 1 201 ? -20.871 20.104 -91.041 1.00 21.59 201 VAL G O 1
ATOM 11184 N N . LEU G 1 202 ? -22.978 19.618 -91.702 1.00 20.64 202 LEU G N 1
ATOM 11185 C CA . LEU G 1 202 ? -23.510 19.523 -90.343 1.00 19.61 202 LEU G CA 1
ATOM 11186 C C . LEU G 1 202 ? -23.118 20.777 -89.563 1.00 18.56 202 LEU G C 1
ATOM 11187 O O . LEU G 1 202 ? -23.435 21.898 -89.977 1.00 21.02 202 LEU G O 1
ATOM 11192 N N . SER G 1 203 ? -22.367 20.598 -88.474 1.00 20.86 203 SER G N 1
ATOM 11193 C CA . SER G 1 203 ? -22.063 21.680 -87.551 1.00 19.82 203 SER G CA 1
ATOM 11194 C C . SER G 1 203 ? -20.796 22.465 -87.915 1.00 22.55 203 SER G C 1
ATOM 11195 O O . SER G 1 203 ? -20.194 23.096 -87.037 1.00 25.93 203 SER G O 1
ATOM 11198 N N . THR G 1 204 ? -20.358 22.434 -89.166 1.00 21.68 204 THR G N 1
ATOM 11199 C CA . THR G 1 204 ? -19.190 23.208 -89.575 1.00 22.60 204 THR G CA 1
ATOM 11200 C C . THR G 1 204 ? -19.537 24.139 -90.728 1.00 23.14 204 THR G C 1
ATOM 11201 O O . THR G 1 204 ? -20.397 23.830 -91.564 1.00 21.70 204 THR G O 1
ATOM 11205 N N . ASP G 1 205 ? -18.866 25.293 -90.758 1.00 19.53 205 ASP G N 1
ATOM 11206 C CA . ASP G 1 205 ? -19.016 26.280 -91.822 1.00 20.90 205 ASP G CA 1
ATOM 11207 C C . ASP G 1 205 ? -17.668 26.888 -92.178 1.00 21.41 205 ASP G C 1
ATOM 11208 O O . ASP G 1 205 ? -16.809 27.068 -91.315 1.00 23.82 205 ASP G O 1
ATOM 11213 N N . MET G 1 206 ? -17.500 27.256 -93.452 1.00 20.03 206 MET G N 1
ATOM 11214 C CA . MET G 1 206 ? -16.315 28.000 -93.861 1.00 21.12 206 MET G CA 1
ATOM 11215 C C . MET G 1 206 ? -16.705 29.078 -94.864 1.00 22.60 206 MET G C 1
ATOM 11216 O O . MET G 1 206 ? -17.495 28.826 -95.776 1.00 22.83 206 MET G O 1
ATOM 11221 N N . TRP G 1 207 ? -16.168 30.287 -94.687 1.00 20.05 207 TRP G N 1
ATOM 11222 C CA . TRP G 1 207 ? -16.457 31.408 -95.568 1.00 20.29 207 TRP G CA 1
ATOM 11223 C C . TRP G 1 207 ? -15.173 31.957 -96.167 1.00 23.25 207 TRP G C 1
ATOM 11224 O O . TRP G 1 207 ? -14.107 31.909 -95.545 1.00 23.58 207 TRP G O 1
ATOM 11235 N N . VAL G 1 208 ? -15.298 32.487 -97.375 1.00 21.18 208 VAL G N 1
ATOM 11236 C CA . VAL G 1 208 ? -14.292 33.347 -97.982 1.00 23.55 208 VAL G CA 1
ATOM 11237 C C . VAL G 1 208 ? -14.795 34.777 -97.870 1.00 26.93 208 VAL G C 1
ATOM 11238 O O . VAL G 1 208 ? -15.935 35.075 -98.244 1.00 25.91 208 VAL G O 1
ATOM 11242 N N . VAL G 1 209 ? -13.963 35.664 -97.341 1.00 25.12 209 VAL G N 1
ATOM 11243 C CA . VAL G 1 209 ? -14.412 36.993 -96.939 1.00 27.88 209 VAL G CA 1
ATOM 11244 C C . VAL G 1 209 ? -13.426 38.032 -97.456 1.00 27.91 209 VAL G C 1
ATOM 11245 O O . VAL G 1 209 ? -12.209 37.834 -97.379 1.00 27.05 209 VAL G O 1
ATOM 11249 N N . ARG G 1 210 ? -13.950 39.138 -97.985 1.00 28.90 210 ARG G N 1
ATOM 11250 C CA . ARG G 1 210 ? -13.129 40.223 -98.519 1.00 33.91 210 ARG G CA 1
ATOM 11251 C C . ARG G 1 210 ? -13.435 41.531 -97.804 1.00 35.84 210 ARG G C 1
ATOM 11252 O O . ARG G 1 210 ? -14.595 41.840 -97.524 1.00 35.17 210 ARG G O 1
ATOM 11260 N N . LYS G 1 211 ? -12.387 42.303 -97.527 1.00 35.96 211 LYS G N 1
ATOM 11261 C CA . LYS G 1 211 ? -12.528 43.521 -96.733 1.00 40.28 211 LYS G CA 1
ATOM 11262 C C . LYS G 1 211 ? -13.307 44.599 -97.478 1.00 40.50 211 LYS G C 1
ATOM 11263 O O . LYS G 1 211 ? -12.989 44.921 -98.623 1.00 43.40 211 LYS G O 1
ATOM 11269 N N . ILE H 1 13 ? -14.804 9.632 -110.079 1.00 40.92 13 ILE H N 1
ATOM 11270 C CA . ILE H 1 13 ? -15.993 10.334 -109.611 1.00 44.94 13 ILE H CA 1
ATOM 11271 C C . ILE H 1 13 ? -15.681 11.060 -108.304 1.00 41.98 13 ILE H C 1
ATOM 11272 O O . ILE H 1 13 ? -16.176 12.167 -108.062 1.00 36.55 13 ILE H O 1
ATOM 11277 N N . ARG H 1 14 ? -14.853 10.438 -107.461 1.00 39.34 14 ARG H N 1
ATOM 11278 C CA . ARG H 1 14 ? -14.378 11.128 -106.268 1.00 42.87 14 ARG H CA 1
ATOM 11279 C C . ARG H 1 14 ? -13.427 12.265 -106.619 1.00 37.32 14 ARG H C 1
ATOM 11280 O O . ARG H 1 14 ? -13.243 13.178 -105.805 1.00 41.28 14 ARG H O 1
ATOM 11282 N N . LYS H 1 15 ? -12.840 12.248 -107.822 1.00 35.00 15 LYS H N 1
ATOM 11283 C CA . LYS H 1 15 ? -12.012 13.361 -108.268 1.00 38.21 15 LYS H CA 1
ATOM 11284 C C . LYS H 1 15 ? -12.842 14.569 -108.694 1.00 33.70 15 LYS H C 1
ATOM 11285 O O . LYS H 1 15 ? -12.283 15.662 -108.823 1.00 32.27 15 LYS H O 1
ATOM 11291 N N . LYS H 1 16 ? -14.148 14.385 -108.928 1.00 34.31 16 LYS H N 1
ATOM 11292 C CA . LYS H 1 16 ? -15.010 15.438 -109.451 1.00 34.52 16 LYS H CA 1
ATOM 11293 C C . LYS H 1 16 ? -16.054 15.934 -108.459 1.00 35.70 16 LYS H C 1
ATOM 11294 O O . LYS H 1 16 ? -16.587 17.029 -108.652 1.00 37.38 16 LYS H O 1
ATOM 11300 N N . VAL H 1 17 ? -16.381 15.160 -107.440 1.00 33.57 17 VAL H N 1
ATOM 11301 C CA . VAL H 1 17 ? -17.452 15.523 -106.503 1.00 33.85 17 VAL H CA 1
ATOM 11302 C C . VAL H 1 17 ? -16.824 15.749 -105.144 1.00 30.97 17 VAL H C 1
ATOM 11303 O O . VAL H 1 17 ? -16.420 14.780 -104.473 1.00 31.98 17 VAL H O 1
ATOM 11307 N N . PRO H 1 18 ? -16.706 16.993 -104.666 1.00 29.39 18 PRO H N 1
ATOM 11308 C CA . PRO H 1 18 ? -16.242 17.205 -103.297 1.00 32.44 18 PRO H CA 1
ATOM 11309 C C . PRO H 1 18 ? -17.204 16.553 -102.318 1.00 31.79 18 PRO H C 1
ATOM 11310 O O . PRO H 1 18 ? -18.409 16.461 -102.571 1.00 31.72 18 PRO H O 1
ATOM 11314 N N . ALA H 1 19 ? -16.651 16.073 -101.206 1.00 29.18 19 ALA H N 1
ATOM 11315 C CA . ALA H 1 19 ? -17.402 15.401 -100.147 1.00 30.34 19 ALA H CA 1
ATOM 11316 C C . ALA H 1 19 ? -18.100 14.111 -100.621 1.00 28.10 19 ALA H C 1
ATOM 11317 O O . ALA H 1 19 ? -19.014 13.621 -99.945 1.00 29.16 19 ALA H O 1
ATOM 11319 N N . TYR H 1 20 ? -17.687 13.532 -101.754 1.00 26.99 20 TYR H N 1
ATOM 11320 C CA . TYR H 1 20 ? -18.296 12.278 -102.202 1.00 30.18 20 TYR H CA 1
ATOM 11321 C C . TYR H 1 20 ? -18.273 11.224 -101.098 1.00 28.82 20 TYR H C 1
ATOM 11322 O O . TYR H 1 20 ? -19.322 10.708 -100.677 1.00 27.30 20 TYR H O 1
ATOM 11331 N N . ASP H 1 21 ? -17.074 10.891 -100.610 1.00 28.34 21 ASP H N 1
ATOM 11332 C CA . ASP H 1 21 ? -16.986 9.907 -99.538 1.00 25.64 21 ASP H CA 1
ATOM 11333 C C . ASP H 1 21 ? -17.635 10.432 -98.267 1.00 25.89 21 ASP H C 1
ATOM 11334 O O . ASP H 1 21 ? -18.277 9.676 -97.531 1.00 24.11 21 ASP H O 1
ATOM 11339 N N . LEU H 1 22 ? -17.471 11.731 -98.006 1.00 27.25 22 LEU H N 1
ATOM 11340 C CA . LEU H 1 22 ? -18.002 12.335 -96.792 1.00 28.38 22 LEU H CA 1
ATOM 11341 C C . LEU H 1 22 ? -19.523 12.216 -96.728 1.00 23.07 22 LEU H C 1
ATOM 11342 O O . LEU H 1 22 ? -20.080 11.865 -95.682 1.00 28.92 22 LEU H O 1
ATOM 11347 N N . MET H 1 23 ? -20.211 12.522 -97.830 1.00 29.80 23 MET H N 1
ATOM 11348 C CA . MET H 1 23 ? -21.668 12.413 -97.845 1.00 26.97 23 MET H CA 1
ATOM 11349 C C . MET H 1 23 ? -22.112 10.985 -97.527 1.00 26.28 23 MET H C 1
ATOM 11350 O O . MET H 1 23 ? -23.060 10.768 -96.757 1.00 25.05 23 MET H O 1
ATOM 11355 N N . LEU H 1 24 ? -21.432 9.995 -98.109 1.00 26.88 24 LEU H N 1
ATOM 11356 C CA . LEU H 1 24 ? -21.803 8.609 -97.854 1.00 26.06 24 LEU H CA 1
ATOM 11357 C C . LEU H 1 24 ? -21.583 8.244 -96.390 1.00 25.39 24 LEU H C 1
ATOM 11358 O O . LEU H 1 24 ? -22.447 7.620 -95.755 1.00 25.98 24 LEU H O 1
ATOM 11363 N N . GLU H 1 25 ? -20.445 8.661 -95.827 1.00 28.32 25 GLU H N 1
ATOM 11364 C CA . GLU H 1 25 ? -20.151 8.371 -94.429 1.00 25.90 25 GLU H CA 1
ATOM 11365 C C . GLU H 1 25 ? -21.199 8.991 -93.511 1.00 25.82 25 GLU H C 1
ATOM 11366 O O . GLU H 1 25 ? -21.630 8.361 -92.547 1.00 28.87 25 GLU H O 1
ATOM 11372 N N . ILE H 1 26 ? -21.659 10.206 -93.829 1.00 27.92 26 ILE H N 1
ATOM 11373 C CA . ILE H 1 26 ? -22.661 10.846 -92.983 1.00 26.06 26 ILE H CA 1
ATOM 11374 C C . ILE H 1 26 ? -23.999 10.112 -93.075 1.00 25.68 26 ILE H C 1
ATOM 11375 O O . ILE H 1 26 ? -24.693 9.937 -92.070 1.00 25.74 26 ILE H O 1
ATOM 11380 N N . ILE H 1 27 ? -24.376 9.651 -94.272 1.00 23.91 27 ILE H N 1
ATOM 11381 C CA . ILE H 1 27 ? -25.620 8.894 -94.410 1.00 24.14 27 ILE H CA 1
ATOM 11382 C C . ILE H 1 27 ? -25.595 7.647 -93.536 1.00 25.72 27 ILE H C 1
ATOM 11383 O O . ILE H 1 27 ? -26.501 7.406 -92.723 1.00 26.60 27 ILE H O 1
ATOM 11388 N N . PHE H 1 28 ? -24.562 6.837 -93.694 1.00 26.60 28 PHE H N 1
ATOM 11389 C CA . PHE H 1 28 ? -24.575 5.514 -93.094 1.00 28.47 28 PHE H CA 1
ATOM 11390 C C . PHE H 1 28 ? -24.103 5.508 -91.647 1.00 31.88 28 PHE H C 1
ATOM 11391 O O . PHE H 1 28 ? -24.488 4.609 -90.893 1.00 37.00 28 PHE H O 1
ATOM 11399 N N . ASN H 1 29 ? -23.320 6.502 -91.223 1.00 29.15 29 ASN H N 1
ATOM 11400 C CA . ASN H 1 29 ? -22.860 6.553 -89.840 1.00 33.06 29 ASN H CA 1
ATOM 11401 C C . ASN H 1 29 ? -23.692 7.469 -88.952 1.00 37.28 29 ASN H C 1
ATOM 11402 O O . ASN H 1 29 ? -23.542 7.413 -87.721 1.00 34.69 29 ASN H O 1
ATOM 11407 N N . SER H 1 30 ? -24.561 8.303 -89.529 1.00 29.20 30 SER H N 1
ATOM 11408 C CA . SER H 1 30 ? -25.321 9.247 -88.717 1.00 28.47 30 SER H CA 1
ATOM 11409 C C . SER H 1 30 ? -26.797 9.331 -89.096 1.00 24.96 30 SER H C 1
ATOM 11410 O O . SER H 1 30 ? -27.665 9.035 -88.273 1.00 27.06 30 SER H O 1
ATOM 11413 N N . ILE H 1 31 ? -27.107 9.731 -90.331 1.00 25.73 31 ILE H N 1
ATOM 11414 C CA . ILE H 1 31 ? -28.476 10.138 -90.640 1.00 24.55 31 ILE H CA 1
ATOM 11415 C C . ILE H 1 31 ? -29.438 8.973 -90.484 1.00 26.41 31 ILE H C 1
ATOM 11416 O O . ILE H 1 31 ? -30.491 9.099 -89.845 1.00 27.75 31 ILE H O 1
ATOM 11421 N N . LEU H 1 32 ? -29.101 7.825 -91.076 1.00 27.11 32 LEU H N 1
ATOM 11422 C CA . LEU H 1 32 ? -30.015 6.691 -91.016 1.00 25.98 32 LEU H CA 1
ATOM 11423 C C . LEU H 1 32 ? -30.158 6.166 -89.595 1.00 32.80 32 LEU H C 1
ATOM 11424 O O . LEU H 1 32 ? -31.230 5.672 -89.226 1.00 32.49 32 LEU H O 1
ATOM 11429 N N . LYS H 1 33 ? -29.096 6.264 -88.787 1.00 32.15 33 LYS H N 1
ATOM 11430 C CA . LYS H 1 33 ? -29.197 5.896 -87.377 1.00 34.24 33 LYS H CA 1
ATOM 11431 C C . LYS H 1 33 ? -30.243 6.739 -86.663 1.00 34.37 33 LYS H C 1
ATOM 11432 O O . LYS H 1 33 ? -31.080 6.213 -85.921 1.00 37.21 33 LYS H O 1
ATOM 11438 N N . ILE H 1 34 ? -30.228 8.052 -86.894 1.00 31.22 34 ILE H N 1
ATOM 11439 C CA . ILE H 1 34 ? -31.134 8.946 -86.181 1.00 32.56 34 ILE H CA 1
ATOM 11440 C C . ILE H 1 34 ? -32.544 8.896 -86.763 1.00 35.08 34 ILE H C 1
ATOM 11441 O O . ILE H 1 34 ? -33.531 8.952 -86.020 1.00 36.28 34 ILE H O 1
ATOM 11446 N N . GLU H 1 35 ? -32.676 8.779 -88.090 1.00 29.27 35 GLU H N 1
ATOM 11447 C CA . GLU H 1 35 ? -33.959 8.994 -88.746 1.00 30.96 35 GLU H CA 1
ATOM 11448 C C . GLU H 1 35 ? -34.733 7.718 -89.058 1.00 31.72 35 GLU H C 1
ATOM 11449 O O . GLU H 1 35 ? -35.868 7.816 -89.536 1.00 34.45 35 GLU H O 1
ATOM 11455 N N . THR H 1 36 ? -34.152 6.554 -88.813 1.00 29.22 36 THR H N 1
ATOM 11456 C CA . THR H 1 36 ? -34.861 5.316 -89.096 1.00 33.85 36 THR H CA 1
ATOM 11457 C C . THR H 1 36 ? -34.659 4.256 -88.032 1.00 39.23 36 THR H C 1
ATOM 11458 O O . THR H 1 36 ? -33.684 4.272 -87.290 1.00 34.91 36 THR H O 1
ATOM 11462 N N . ASP H 1 37 ? -35.613 3.338 -87.979 1.00 40.19 37 ASP H N 1
ATOM 11463 C CA . ASP H 1 37 ? -35.592 2.224 -87.057 1.00 43.75 37 ASP H CA 1
ATOM 11464 C C . ASP H 1 37 ? -35.604 0.992 -87.942 1.00 42.14 37 ASP H C 1
ATOM 11465 O O . ASP H 1 37 ? -36.531 0.787 -88.713 1.00 41.08 37 ASP H O 1
ATOM 11470 N N . ILE H 1 38 ? -34.560 0.185 -87.843 1.00 42.89 38 ILE H N 1
ATOM 11471 C CA . ILE H 1 38 ? -34.442 -1.010 -88.663 1.00 43.22 38 ILE H CA 1
ATOM 11472 C C . ILE H 1 38 ? -35.720 -1.847 -88.723 1.00 45.83 38 ILE H C 1
ATOM 11473 O O . ILE H 1 38 ? -36.065 -2.381 -89.769 1.00 43.06 38 ILE H O 1
ATOM 11478 N N . SER H 1 39 ? -36.412 -1.960 -87.599 1.00 42.70 39 SER H N 1
ATOM 11479 C CA . SER H 1 39 ? -37.629 -2.753 -87.536 1.00 46.33 39 SER H CA 1
ATOM 11480 C C . SER H 1 39 ? -38.750 -2.224 -88.420 1.00 44.96 39 SER H C 1
ATOM 11481 O O . SER H 1 39 ? -39.561 -2.994 -88.920 1.00 44.53 39 SER H O 1
ATOM 11484 N N . GLN H 1 40 ? -38.798 -0.913 -88.611 1.00 41.75 40 GLN H N 1
ATOM 11485 C CA . GLN H 1 40 ? -39.854 -0.308 -89.417 1.00 44.29 40 GLN H CA 1
ATOM 11486 C C . GLN H 1 40 ? -39.542 -0.202 -90.908 1.00 41.39 40 GLN H C 1
ATOM 11487 O O . GLN H 1 40 ? -40.426 0.086 -91.705 1.00 40.48 40 GLN H O 1
ATOM 11493 N N . ILE H 1 41 ? -38.289 -0.432 -91.279 1.00 40.15 41 ILE H N 1
ATOM 11494 C CA . ILE H 1 41 ? -37.896 -0.348 -92.678 1.00 42.52 41 ILE H CA 1
ATOM 11495 C C . ILE H 1 41 ? -38.072 -1.684 -93.386 1.00 38.43 41 ILE H C 1
ATOM 11496 O O . ILE H 1 41 ? -37.266 -2.589 -93.222 1.00 38.49 41 ILE H O 1
ATOM 11501 N N . LYS H 1 42 ? -39.132 -1.793 -94.176 1.00 38.46 42 LYS H N 1
ATOM 11502 C CA . LYS H 1 42 ? -39.411 -3.020 -94.910 1.00 40.87 42 LYS H CA 1
ATOM 11503 C C . LYS H 1 42 ? -38.928 -2.941 -96.358 1.00 37.91 42 LYS H C 1
ATOM 11504 O O . LYS H 1 42 ? -38.257 -3.844 -96.840 1.00 35.93 42 LYS H O 1
ATOM 11506 N N . ASN H 1 43 ? -39.271 -1.854 -97.039 1.00 33.06 43 ASN H N 1
ATOM 11507 C CA . ASN H 1 43 ? -38.875 -1.661 -98.427 1.00 32.44 43 ASN H CA 1
ATOM 11508 C C . ASN H 1 43 ? -38.003 -0.429 -98.640 1.00 31.64 43 ASN H C 1
ATOM 11509 O O . ASN H 1 43 ? -38.344 0.658 -98.201 1.00 32.57 43 ASN H O 1
ATOM 11514 N N . ILE H 1 44 ? -36.883 -0.616 -99.326 1.00 27.75 44 ILE H N 1
ATOM 11515 C CA . ILE H 1 44 ? -35.961 0.468 -99.619 1.00 24.87 44 ILE H CA 1
ATOM 11516 C C . ILE H 1 44 ? -35.808 0.647 -101.125 1.00 26.55 44 ILE H C 1
ATOM 11517 O O . ILE H 1 44 ? -35.566 -0.312 -101.849 1.00 28.45 44 ILE H O 1
ATOM 11522 N N . LEU H 1 45 ? -35.948 1.883 -101.586 1.00 27.25 45 LEU H N 1
ATOM 11523 C CA . LEU H 1 45 ? -35.831 2.199 -103.006 1.00 24.60 45 LEU H CA 1
ATOM 11524 C C . LEU H 1 45 ? -34.487 2.871 -103.238 1.00 28.61 45 LEU H C 1
ATOM 11525 O O . LEU H 1 45 ? -34.221 3.947 -102.680 1.00 28.42 45 LEU H O 1
ATOM 11530 N N . SER H 1 46 ? -33.645 2.244 -104.046 1.00 23.20 46 SER H N 1
ATOM 11531 C CA . SER H 1 46 ? -32.341 2.800 -104.395 1.00 23.37 46 SER H CA 1
ATOM 11532 C C . SER H 1 46 ? -32.393 3.170 -105.876 1.00 27.92 46 SER H C 1
ATOM 11533 O O . SER H 1 46 ? -32.576 2.296 -106.733 1.00 26.16 46 SER H O 1
ATOM 11536 N N . ILE H 1 47 ? -32.272 4.464 -106.171 1.00 22.53 47 ILE H N 1
ATOM 11537 C CA . ILE H 1 47 ? -32.362 4.977 -107.533 1.00 23.67 47 ILE H CA 1
ATOM 11538 C C . ILE H 1 47 ? -30.977 5.414 -107.972 1.00 22.94 47 ILE H C 1
ATOM 11539 O O . ILE H 1 47 ? -30.386 6.314 -107.365 1.00 23.31 47 ILE H O 1
ATOM 11544 N N . GLY H 1 48 ? -30.461 4.799 -109.033 1.00 20.69 48 GLY H N 1
ATOM 11545 C CA . GLY H 1 48 ? -29.175 5.201 -109.559 1.00 24.40 48 GLY H CA 1
ATOM 11546 C C . GLY H 1 48 ? -28.012 4.904 -108.643 1.00 25.86 48 GLY H C 1
ATOM 11547 O O . GLY H 1 48 ? -26.948 5.513 -108.789 1.00 30.93 48 GLY H O 1
ATOM 11548 N N . GLY H 1 49 ? -28.195 3.988 -107.696 1.00 28.88 49 GLY H N 1
ATOM 11549 C CA . GLY H 1 49 ? -27.178 3.750 -106.692 1.00 32.72 49 GLY H CA 1
ATOM 11550 C C . GLY H 1 49 ? -25.946 3.064 -107.252 1.00 33.80 49 GLY H C 1
ATOM 11551 O O . GLY H 1 49 ? -25.990 2.347 -108.253 1.00 29.49 49 GLY H O 1
ATOM 11552 N N . GLN H 1 50 ? -24.818 3.314 -106.598 1.00 30.90 50 GLN H N 1
ATOM 11553 C CA . GLN H 1 50 ? -23.599 2.569 -106.862 1.00 36.25 50 GLN H CA 1
ATOM 11554 C C . GLN H 1 50 ? -23.498 1.397 -105.885 1.00 33.12 50 GLN H C 1
ATOM 11555 O O . GLN H 1 50 ? -24.210 1.323 -104.877 1.00 30.01 50 GLN H O 1
ATOM 11561 N N . SER H 1 51 ? -22.581 0.477 -106.187 1.00 35.54 51 SER H N 1
ATOM 11562 C CA . SER H 1 51 ? -22.505 -0.767 -105.425 1.00 36.74 51 SER H CA 1
ATOM 11563 C C . SER H 1 51 ? -22.197 -0.522 -103.948 1.00 34.90 51 SER H C 1
ATOM 11564 O O . SER H 1 51 ? -22.778 -1.183 -103.082 1.00 32.40 51 SER H O 1
ATOM 11567 N N . PHE H 1 52 ? -21.295 0.422 -103.632 1.00 36.90 52 PHE H N 1
ATOM 11568 C CA . PHE H 1 52 ? -21.019 0.719 -102.223 1.00 34.16 52 PHE H CA 1
ATOM 11569 C C . PHE H 1 52 ? -22.292 1.118 -101.489 1.00 35.83 52 PHE H C 1
ATOM 11570 O O . PHE H 1 52 ? -22.528 0.706 -100.344 1.00 31.87 52 PHE H O 1
ATOM 11578 N N . GLU H 1 53 ? -23.126 1.921 -102.144 1.00 30.68 53 GLU H N 1
ATOM 11579 C CA . GLU H 1 53 ? -24.384 2.361 -101.563 1.00 31.28 53 GLU H CA 1
ATOM 11580 C C . GLU H 1 53 ? -25.323 1.179 -101.303 1.00 32.32 53 GLU H C 1
ATOM 11581 O O . GLU H 1 53 ? -25.893 1.041 -100.212 1.00 34.78 53 GLU H O 1
ATOM 11587 N N . VAL H 1 54 ? -25.486 0.305 -102.301 1.00 29.21 54 VAL H N 1
ATOM 11588 C CA . VAL H 1 54 ? -26.362 -0.851 -102.148 1.00 31.03 54 VAL H CA 1
ATOM 11589 C C . VAL H 1 54 ? -25.822 -1.781 -101.069 1.00 32.77 54 VAL H C 1
ATOM 11590 O O . VAL H 1 54 ? -26.573 -2.286 -100.226 1.00 31.00 54 VAL H O 1
ATOM 11594 N N . LYS H 1 55 ? -24.505 -1.993 -101.062 1.00 31.89 55 LYS H N 1
ATOM 11595 C CA . LYS H 1 55 ? -23.896 -2.882 -100.074 1.00 33.00 55 LYS H CA 1
ATOM 11596 C C . LYS H 1 55 ? -24.159 -2.397 -98.654 1.00 39.09 55 LYS H C 1
ATOM 11597 O O . LYS H 1 55 ? -24.555 -3.180 -97.786 1.00 37.90 55 LYS H O 1
ATOM 11603 N N . ASN H 1 56 ? -23.972 -1.100 -98.399 1.00 36.70 56 ASN H N 1
ATOM 11604 C CA . ASN H 1 56 ? -24.174 -0.606 -97.040 1.00 34.32 56 ASN H CA 1
ATOM 11605 C C . ASN H 1 56 ? -25.644 -0.659 -96.637 1.00 35.95 56 ASN H C 1
ATOM 11606 O O . ASN H 1 56 ? -25.960 -1.003 -95.493 1.00 39.15 56 ASN H O 1
ATOM 11611 N N . LEU H 1 57 ? -26.561 -0.338 -97.558 1.00 32.91 57 LEU H N 1
ATOM 11612 C CA . LEU H 1 57 ? -27.982 -0.517 -97.265 1.00 33.50 57 LEU H CA 1
ATOM 11613 C C . LEU H 1 57 ? -28.285 -1.971 -96.917 1.00 35.87 57 LEU H C 1
ATOM 11614 O O . LEU H 1 57 ? -29.059 -2.254 -95.992 1.00 34.62 57 LEU H O 1
ATOM 11619 N N . SER H 1 58 ? -27.683 -2.908 -97.655 1.00 34.83 58 SER H N 1
ATOM 11620 C CA . SER H 1 58 ? -27.948 -4.324 -97.414 1.00 39.98 58 SER H CA 1
ATOM 11621 C C . SER H 1 58 ? -27.432 -4.761 -96.047 1.00 39.13 58 SER H C 1
ATOM 11622 O O . SER H 1 58 ? -28.072 -5.570 -95.367 1.00 43.60 58 SER H O 1
ATOM 11625 N N . LYS H 1 59 ? -26.288 -4.221 -95.621 1.00 39.55 59 LYS H N 1
ATOM 11626 C CA . LYS H 1 59 ? -25.732 -4.596 -94.324 1.00 43.99 59 LYS H CA 1
ATOM 11627 C C . LYS H 1 59 ? -26.611 -4.077 -93.193 1.00 46.72 59 LYS H C 1
ATOM 11628 O O . LYS H 1 59 ? -26.949 -4.818 -92.262 1.00 47.04 59 LYS H O 1
ATOM 11634 N N . ILE H 1 60 ? -27.011 -2.806 -93.278 1.00 39.78 60 ILE H N 1
ATOM 11635 C CA . ILE H 1 60 ? -27.744 -2.161 -92.192 1.00 41.15 60 ILE H CA 1
ATOM 11636 C C . ILE H 1 60 ? -29.159 -2.716 -92.079 1.00 41.19 60 ILE H C 1
ATOM 11637 O O . ILE H 1 60 ? -29.689 -2.881 -90.972 1.00 40.80 60 ILE H O 1
ATOM 11642 N N . TYR H 1 61 ? -29.798 -2.933 -93.223 1.00 38.26 61 TYR H N 1
ATOM 11643 C CA . TYR H 1 61 ? -31.176 -3.405 -93.255 1.00 39.64 61 TYR H CA 1
ATOM 11644 C C . TYR H 1 61 ? -31.292 -4.823 -93.788 1.00 41.81 61 TYR H C 1
ATOM 11645 O O . TYR H 1 61 ? -31.852 -5.052 -94.854 1.00 39.32 61 TYR H O 1
ATOM 11654 N N . ASN H 1 62 ? -30.742 -5.762 -93.029 1.00 30.00 62 ASN H N 1
ATOM 11655 C CA . ASN H 1 62 ? -30.736 -7.174 -93.389 1.00 30.00 62 ASN H CA 1
ATOM 11656 C C . ASN H 1 62 ? -32.094 -7.768 -93.739 1.00 30.00 62 ASN H C 1
ATOM 11657 O O . ASN H 1 62 ? -32.207 -8.545 -94.677 1.00 30.00 62 ASN H O 1
ATOM 11659 N N . ASN H 1 63 ? -33.118 -7.411 -92.979 1.00 43.25 63 ASN H N 1
ATOM 11660 C CA . ASN H 1 63 ? -34.450 -7.946 -93.211 1.00 47.12 63 ASN H CA 1
ATOM 11661 C C . ASN H 1 63 ? -35.293 -7.144 -94.187 1.00 45.45 63 ASN H C 1
ATOM 11662 O O . ASN H 1 63 ? -36.479 -7.409 -94.349 1.00 46.59 63 ASN H O 1
ATOM 11664 N N . SER H 1 64 ? -34.681 -6.164 -94.835 1.00 41.86 64 SER H N 1
ATOM 11665 C CA . SER H 1 64 ? -35.399 -5.332 -95.786 1.00 40.89 64 SER H CA 1
ATOM 11666 C C . SER H 1 64 ? -35.124 -5.765 -97.210 1.00 36.59 64 SER H C 1
ATOM 11667 O O . SER H 1 64 ? -34.100 -6.373 -97.503 1.00 39.95 64 SER H O 1
ATOM 11670 N N . LYS H 1 65 ? -36.047 -5.427 -98.097 1.00 34.73 65 LYS H N 1
ATOM 11671 C CA . LYS H 1 65 ? -35.890 -5.725 -99.501 1.00 30.80 65 LYS H CA 1
ATOM 11672 C C . LYS H 1 65 ? -35.453 -4.418 -100.138 1.00 30.61 65 LYS H C 1
ATOM 11673 O O . LYS H 1 65 ? -36.092 -3.392 -99.947 1.00 31.98 65 LYS H O 1
ATOM 11675 N N . ILE H 1 66 ? -34.359 -4.455 -100.882 1.00 29.80 66 ILE H N 1
ATOM 11676 C CA . ILE H 1 66 ? -33.848 -3.267 -101.540 1.00 29.70 66 ILE H CA 1
ATOM 11677 C C . ILE H 1 66 ? -34.167 -3.320 -103.030 1.00 28.68 66 ILE H C 1
ATOM 11678 O O . ILE H 1 66 ? -33.699 -4.209 -103.727 1.00 29.77 66 ILE H O 1
ATOM 11683 N N . THR H 1 67 ? -34.968 -2.370 -103.507 1.00 25.10 67 THR H N 1
ATOM 11684 C CA . THR H 1 67 ? -35.328 -2.305 -104.919 1.00 26.15 67 THR H CA 1
ATOM 11685 C C . THR H 1 67 ? -34.293 -1.440 -105.620 1.00 25.40 67 THR H C 1
ATOM 11686 O O . THR H 1 67 ? -34.049 -0.308 -105.224 1.00 27.85 67 THR H O 1
ATOM 11690 N N . ILE H 1 68 ? -33.680 -1.991 -106.657 1.00 23.72 68 ILE H N 1
ATOM 11691 C CA . ILE H 1 68 ? -32.604 -1.314 -107.380 1.00 24.19 68 ILE H CA 1
ATOM 11692 C C . ILE H 1 68 ? -33.124 -0.890 -108.749 1.00 26.34 68 ILE H C 1
ATOM 11693 O O . ILE H 1 68 ? -33.548 -1.730 -109.553 1.00 22.71 68 ILE H O 1
ATOM 11698 N N . ILE H 1 69 ? -33.071 0.408 -109.037 1.00 22.60 69 ILE H N 1
ATOM 11699 C CA . ILE H 1 69 ? -33.455 0.924 -110.346 1.00 21.15 69 ILE H CA 1
ATOM 11700 C C . ILE H 1 69 ? -32.322 1.789 -110.879 1.00 21.99 69 ILE H C 1
ATOM 11701 O O . ILE H 1 69 ? -31.825 2.680 -110.177 1.00 25.92 69 ILE H O 1
ATOM 11706 N N . GLU H 1 70 ? -31.862 1.478 -112.086 1.00 22.25 70 GLU H N 1
ATOM 11707 C CA . GLU H 1 70 ? -30.770 2.184 -112.737 1.00 24.29 70 GLU H CA 1
ATOM 11708 C C . GLU H 1 70 ? -31.257 2.819 -114.041 1.00 28.20 70 GLU H C 1
ATOM 11709 O O . GLU H 1 70 ? -32.213 2.330 -114.655 1.00 27.80 70 GLU H O 1
ATOM 11715 N N . PRO H 1 71 ? -30.611 3.894 -114.497 1.00 28.24 71 PRO H N 1
ATOM 11716 C CA . PRO H 1 71 ? -31.100 4.590 -115.699 1.00 30.01 71 PRO H CA 1
ATOM 11717 C C . PRO H 1 71 ? -30.846 3.840 -116.991 1.00 28.80 71 PRO H C 1
ATOM 11718 O O . PRO H 1 71 ? -31.336 4.285 -118.041 1.00 26.63 71 PRO H O 1
ATOM 11722 N N . SER H 1 72 ? -30.107 2.728 -116.964 1.00 26.77 72 SER H N 1
ATOM 11723 C CA . SER H 1 72 ? -29.900 1.936 -118.171 1.00 27.64 72 SER H CA 1
ATOM 11724 C C . SER H 1 72 ? -29.617 0.494 -117.791 1.00 27.46 72 SER H C 1
ATOM 11725 O O . SER H 1 72 ? -29.185 0.197 -116.676 1.00 28.21 72 SER H O 1
ATOM 11728 N N . GLU H 1 73 ? -29.852 -0.404 -118.750 1.00 26.39 73 GLU H N 1
ATOM 11729 C CA . GLU H 1 73 ? -29.519 -1.806 -118.525 1.00 29.20 73 GLU H CA 1
ATOM 11730 C C . GLU H 1 73 ? -28.022 -1.995 -118.304 1.00 30.77 73 GLU H C 1
ATOM 11731 O O . GLU H 1 73 ? -27.612 -2.845 -117.504 1.00 31.26 73 GLU H O 1
ATOM 11737 N N . ILE H 1 74 ? -27.183 -1.218 -119.002 1.00 33.22 74 ILE H N 1
ATOM 11738 C CA . ILE H 1 74 ? -25.738 -1.366 -118.819 1.00 31.00 74 ILE H CA 1
ATOM 11739 C C . ILE H 1 74 ? -25.353 -1.071 -117.375 1.00 31.41 74 ILE H C 1
ATOM 11740 O O . ILE H 1 74 ? -24.606 -1.832 -116.744 1.00 30.34 74 ILE H O 1
ATOM 11745 N N . MET H 1 75 ? -25.866 0.031 -116.822 1.00 27.37 75 MET H N 1
ATOM 11746 C CA . MET H 1 75 ? -25.539 0.363 -115.438 1.00 33.32 75 MET H CA 1
ATOM 11747 C C . MET H 1 75 ? -26.120 -0.664 -114.477 1.00 33.53 75 MET H C 1
ATOM 11748 O O . MET H 1 75 ? -25.487 -1.012 -113.468 1.00 30.72 75 MET H O 1
ATOM 11753 N N . LEU H 1 76 ? -27.331 -1.150 -114.771 1.00 28.12 76 LEU H N 1
ATOM 11754 C CA . LEU H 1 76 ? -27.934 -2.186 -113.939 1.00 27.93 76 LEU H CA 1
ATOM 11755 C C . LEU H 1 76 ? -27.034 -3.413 -113.870 1.00 27.48 76 LEU H C 1
ATOM 11756 O O . LEU H 1 76 ? -26.826 -3.978 -112.794 1.00 28.15 76 LEU H O 1
ATOM 11761 N N . ASN H 1 77 ? -26.467 -3.816 -115.008 1.00 25.60 77 ASN H N 1
ATOM 11762 C CA . ASN H 1 77 ? -25.639 -5.016 -115.016 1.00 33.44 77 ASN H CA 1
ATOM 11763 C C . ASN H 1 77 ? -24.365 -4.814 -114.207 1.00 33.62 77 ASN H C 1
ATOM 11764 O O . ASN H 1 77 ? -23.932 -5.723 -113.493 1.00 32.11 77 ASN H O 1
ATOM 11769 N N . ILE H 1 78 ? -23.762 -3.625 -114.290 1.00 32.35 78 ILE H N 1
ATOM 11770 C CA . ILE H 1 78 ? -22.555 -3.351 -113.509 1.00 32.99 78 ILE H CA 1
ATOM 11771 C C . ILE H 1 78 ? -22.835 -3.531 -112.022 1.00 35.82 78 ILE H C 1
ATOM 11772 O O . ILE H 1 78 ? -22.105 -4.234 -111.313 1.00 36.11 78 ILE H O 1
ATOM 11777 N N . VAL H 1 79 ? -23.923 -2.934 -111.537 1.00 34.64 79 VAL H N 1
ATOM 11778 C CA . VAL H 1 79 ? -24.245 -3.021 -110.115 1.00 37.28 79 VAL H CA 1
ATOM 11779 C C . VAL H 1 79 ? -24.580 -4.454 -109.723 1.00 36.77 79 VAL H C 1
ATOM 11780 O O . VAL H 1 79 ? -24.189 -4.927 -108.647 1.00 34.66 79 VAL H O 1
ATOM 11784 N N . LYS H 1 80 ? -25.306 -5.162 -110.592 1.00 35.62 80 LYS H N 1
ATOM 11785 C CA . LYS H 1 80 ? -25.685 -6.550 -110.337 1.00 33.81 80 LYS H CA 1
ATOM 11786 C C . LYS H 1 80 ? -24.456 -7.424 -110.108 1.00 39.86 80 LYS H C 1
ATOM 11787 O O . LYS H 1 80 ? -24.408 -8.219 -109.159 1.00 42.20 80 LYS H O 1
ATOM 11793 N N . ASN H 1 81 ? -23.450 -7.290 -110.974 1.00 36.87 81 ASN H N 1
ATOM 11794 C CA . ASN H 1 81 ? -22.239 -8.093 -110.824 1.00 40.60 81 ASN H CA 1
ATOM 11795 C C . ASN H 1 81 ? -21.542 -7.785 -109.508 1.00 43.50 81 ASN H C 1
ATOM 11796 O O . ASN H 1 81 ? -21.128 -8.697 -108.780 1.00 45.88 81 ASN H O 1
ATOM 11801 N N . GLU H 1 82 ? -21.441 -6.502 -109.166 1.00 40.06 82 GLU H N 1
ATOM 11802 C CA . GLU H 1 82 ? -20.767 -6.107 -107.938 1.00 40.53 82 GLU H CA 1
ATOM 11803 C C . GLU H 1 82 ? -21.527 -6.508 -106.673 1.00 41.40 82 GLU H C 1
ATOM 11804 O O . GLU H 1 82 ? -20.942 -6.434 -105.587 1.00 44.78 82 GLU H O 1
ATOM 11810 N N . CYS H 1 83 ? -22.788 -6.951 -106.772 1.00 39.30 83 CYS H N 1
ATOM 11811 C CA . CYS H 1 83 ? -23.598 -7.289 -105.595 1.00 42.58 83 CYS H CA 1
ATOM 11812 C C . CYS H 1 83 ? -24.195 -8.694 -105.697 1.00 42.32 83 CYS H C 1
ATOM 11813 O O . CYS H 1 83 ? -25.349 -8.919 -105.329 1.00 41.24 83 CYS H O 1
ATOM 11816 N N . LYS H 1 84 ? -23.424 -9.677 -106.167 1.00 50.15 84 LYS H N 1
ATOM 11817 C CA . LYS H 1 84 ? -24.021 -10.995 -106.398 1.00 52.01 84 LYS H CA 1
ATOM 11818 C C . LYS H 1 84 ? -24.216 -11.808 -105.122 1.00 51.42 84 LYS H C 1
ATOM 11819 O O . LYS H 1 84 ? -25.128 -12.642 -105.064 1.00 54.10 84 LYS H O 1
ATOM 11825 N N . ASN H 1 85 ? -23.385 -11.602 -104.100 1.00 53.60 85 ASN H N 1
ATOM 11826 C CA . ASN H 1 85 ? -23.578 -12.334 -102.852 1.00 53.44 85 ASN H CA 1
ATOM 11827 C C . ASN H 1 85 ? -24.810 -11.867 -102.089 1.00 53.14 85 ASN H C 1
ATOM 11828 O O . ASN H 1 85 ? -25.359 -12.640 -101.296 1.00 51.14 85 ASN H O 1
ATOM 11833 N N . LEU H 1 86 ? -25.260 -10.633 -102.319 1.00 47.94 86 LEU H N 1
ATOM 11834 C CA . LEU H 1 86 ? -26.333 -10.063 -101.515 1.00 46.18 86 LEU H CA 1
ATOM 11835 C C . LEU H 1 86 ? -27.652 -10.761 -101.816 1.00 41.61 86 LEU H C 1
ATOM 11836 O O . LEU H 1 86 ? -27.943 -11.107 -102.964 1.00 46.12 86 LEU H O 1
ATOM 11841 N N . LYS H 1 87 ? -28.458 -10.966 -100.779 1.00 39.92 87 LYS H N 1
ATOM 11842 C CA . LYS H 1 87 ? -29.641 -11.804 -100.902 1.00 42.87 87 LYS H CA 1
ATOM 11843 C C . LYS H 1 87 ? -30.953 -11.048 -100.769 1.00 41.13 87 LYS H C 1
ATOM 11844 O O . LYS H 1 87 ? -32.016 -11.654 -100.948 1.00 44.25 87 LYS H O 1
ATOM 11850 N N . ASN H 1 88 ? -30.927 -9.749 -100.466 1.00 35.91 88 ASN H N 1
ATOM 11851 C CA . ASN H 1 88 ? -32.166 -9.009 -100.263 1.00 38.95 88 ASN H CA 1
ATOM 11852 C C . ASN H 1 88 ? -32.389 -7.948 -101.337 1.00 34.32 88 ASN H C 1
ATOM 11853 O O . ASN H 1 88 ? -33.040 -6.934 -101.078 1.00 34.12 88 ASN H O 1
ATOM 11858 N N . LEU H 1 89 ? -31.872 -8.179 -102.546 1.00 34.44 89 LEU H N 1
ATOM 11859 C CA . LEU H 1 89 ? -31.958 -7.214 -103.637 1.00 32.72 89 LEU H CA 1
ATOM 11860 C C . LEU H 1 89 ? -33.011 -7.625 -104.652 1.00 34.32 89 LEU H C 1
ATOM 11861 O O . LEU H 1 89 ? -33.134 -8.799 -105.016 1.00 32.37 89 LEU H O 1
ATOM 11866 N N . GLU H 1 90 ? -33.745 -6.637 -105.129 1.00 28.17 90 GLU H N 1
ATOM 11867 C CA . GLU H 1 90 ? -34.693 -6.796 -106.210 1.00 29.83 90 GLU H CA 1
ATOM 11868 C C . GLU H 1 90 ? -34.258 -5.836 -107.307 1.00 29.03 90 GLU H C 1
ATOM 11869 O O . GLU H 1 90 ? -34.021 -4.653 -107.038 1.00 30.49 90 GLU H O 1
ATOM 11875 N N . TYR H 1 91 ? -34.065 -6.351 -108.517 1.00 25.42 91 TYR H N 1
ATOM 11876 C CA . TYR H 1 91 ? -33.685 -5.517 -109.649 1.00 24.03 91 TYR H CA 1
ATOM 11877 C C . TYR H 1 91 ? -34.888 -5.260 -110.549 1.00 25.56 91 TYR H C 1
ATOM 11878 O O . TYR H 1 91 ? -35.608 -6.198 -110.920 1.00 23.87 91 TYR H O 1
ATOM 11887 N N . ILE H 1 92 ? -35.093 -3.992 -110.912 1.00 24.94 92 ILE H N 1
ATOM 11888 C CA . ILE H 1 92 ? -36.111 -3.598 -111.883 1.00 23.24 92 ILE H CA 1
ATOM 11889 C C . ILE H 1 92 ? -35.422 -3.452 -113.233 1.00 21.21 92 ILE H C 1
ATOM 11890 O O . ILE H 1 92 ? -34.427 -2.730 -113.350 1.00 24.20 92 ILE H O 1
ATOM 11895 N N . TYR H 1 93 ? -35.927 -4.141 -114.255 1.00 18.70 93 TYR H N 1
ATOM 11896 C CA . TYR H 1 93 ? -35.303 -4.083 -115.580 1.00 19.89 93 TYR H CA 1
ATOM 11897 C C . TYR H 1 93 ? -36.014 -3.061 -116.468 1.00 23.05 93 TYR H C 1
ATOM 11898 O O . TYR H 1 93 ? -36.544 -3.357 -117.538 1.00 21.11 93 TYR H O 1
ATOM 11907 N N . ASP H 1 94 ? -35.976 -1.819 -115.997 1.00 21.38 94 ASP H N 1
ATOM 11908 C CA . ASP H 1 94 ? -36.515 -0.665 -116.710 1.00 22.43 94 ASP H CA 1
ATOM 11909 C C . ASP H 1 94 ? -36.021 0.558 -115.949 1.00 25.35 94 ASP H C 1
ATOM 11910 O O . ASP H 1 94 ? -35.497 0.438 -114.837 1.00 23.17 94 ASP H O 1
ATOM 11915 N N . LYS H 1 95 ? -36.205 1.737 -116.547 1.00 25.10 95 LYS H N 1
ATOM 11916 C CA . LYS H 1 95 ? -35.834 2.968 -115.854 1.00 24.99 95 LYS H CA 1
ATOM 11917 C C . LYS H 1 95 ? -36.967 3.439 -114.944 1.00 23.50 95 LYS H C 1
ATOM 11918 O O . LYS H 1 95 ? -38.122 3.007 -115.058 1.00 23.72 95 LYS H O 1
ATOM 11924 N N . PHE H 1 96 ? -36.614 4.341 -114.018 1.00 21.63 96 PHE H N 1
ATOM 11925 C CA . PHE H 1 96 ? -37.548 4.770 -112.981 1.00 20.36 96 PHE H CA 1
ATOM 11926 C C . PHE H 1 96 ? -38.780 5.443 -113.570 1.00 24.11 96 PHE H C 1
ATOM 11927 O O . PHE H 1 96 ? -39.876 5.309 -113.011 1.00 26.57 96 PHE H O 1
ATOM 11935 N N . GLU H 1 97 ? -38.612 6.154 -114.692 1.00 26.97 97 GLU H N 1
ATOM 11936 C CA . GLU H 1 97 ? -39.727 6.838 -115.344 1.00 28.16 97 GLU H CA 1
ATOM 11937 C C . GLU H 1 97 ? -40.844 5.870 -115.715 1.00 29.44 97 GLU H C 1
ATOM 11938 O O . GLU H 1 97 ? -42.011 6.268 -115.771 1.00 29.27 97 GLU H O 1
ATOM 11940 N N . ASN H 1 98 ? -40.511 4.599 -115.952 1.00 27.32 98 ASN H N 1
ATOM 11941 C CA . ASN H 1 98 ? -41.471 3.584 -116.390 1.00 27.98 98 ASN H CA 1
ATOM 11942 C C . ASN H 1 98 ? -41.886 2.618 -115.288 1.00 29.15 98 ASN H C 1
ATOM 11943 O O . ASN H 1 98 ? -42.719 1.740 -115.532 1.00 29.26 98 ASN H O 1
ATOM 11948 N N . TYR H 1 99 ? -41.322 2.751 -114.094 1.00 25.72 99 TYR H N 1
ATOM 11949 C CA . TYR H 1 99 ? -41.590 1.850 -112.976 1.00 27.35 99 TYR H CA 1
ATOM 11950 C C . TYR H 1 99 ? -42.953 2.175 -112.367 1.00 29.42 99 TYR H C 1
ATOM 11951 O O . TYR H 1 99 ? -43.136 3.241 -111.770 1.00 29.09 99 TYR H O 1
ATOM 11960 N N . LYS H 1 100 ? -43.907 1.250 -112.501 1.00 28.55 100 LYS H N 1
ATOM 11961 C CA . LYS H 1 100 ? -45.301 1.464 -112.101 1.00 28.54 100 LYS H CA 1
ATOM 11962 C C . LYS H 1 100 ? -45.701 0.305 -111.188 1.00 37.21 100 LYS H C 1
ATOM 11963 O O . LYS H 1 100 ? -46.316 -0.680 -111.607 1.00 37.21 100 LYS H O 1
ATOM 11969 N N . ASP H 1 101 ? -45.332 0.426 -109.925 1.00 35.67 101 ASP H N 1
ATOM 11970 C CA . ASP H 1 101 ? -45.600 -0.582 -108.909 1.00 35.41 101 ASP H CA 1
ATOM 11971 C C . ASP H 1 101 ? -46.004 0.177 -107.655 1.00 38.80 101 ASP H C 1
ATOM 11972 O O . ASP H 1 101 ? -45.282 1.084 -107.227 1.00 42.72 101 ASP H O 1
ATOM 11977 N N . ASN H 1 102 ? -47.165 -0.155 -107.087 1.00 36.36 102 ASN H N 1
ATOM 11978 C CA . ASN H 1 102 ? -47.667 0.627 -105.959 1.00 40.86 102 ASN H CA 1
ATOM 11979 C C . ASN H 1 102 ? -47.093 0.167 -104.617 1.00 39.27 102 ASN H C 1
ATOM 11980 O O . ASN H 1 102 ? -47.663 0.471 -103.559 1.00 42.49 102 ASN H O 1
ATOM 11985 N N . LYS H 1 103 ? -45.983 -0.566 -104.648 1.00 40.01 103 LYS H N 1
ATOM 11986 C CA . LYS H 1 103 ? -45.213 -0.827 -103.441 1.00 41.34 103 LYS H CA 1
ATOM 11987 C C . LYS H 1 103 ? -44.856 0.489 -102.762 1.00 39.37 103 LYS H C 1
ATOM 11988 O O . LYS H 1 103 ? -44.423 1.442 -103.411 1.00 34.12 103 LYS H O 1
ATOM 11994 N N . ASN H 1 104 ? -45.057 0.550 -101.456 1.00 40.33 104 ASN H N 1
ATOM 11995 C CA . ASN H 1 104 ? -44.711 1.742 -100.699 1.00 40.37 104 ASN H CA 1
ATOM 11996 C C . ASN H 1 104 ? -43.388 1.511 -99.988 1.00 35.65 104 ASN H C 1
ATOM 11997 O O . ASN H 1 104 ? -43.137 0.430 -99.453 1.00 35.04 104 ASN H O 1
ATOM 12002 N N . PHE H 1 105 ? -42.530 2.522 -100.015 1.00 32.56 105 PHE H N 1
ATOM 12003 C CA . PHE H 1 105 ? -41.189 2.436 -99.468 1.00 30.83 105 PHE H CA 1
ATOM 12004 C C . PHE H 1 105 ? -41.081 3.335 -98.244 1.00 29.47 105 PHE H C 1
ATOM 12005 O O . PHE H 1 105 ? -41.678 4.411 -98.207 1.00 29.85 105 PHE H O 1
ATOM 12013 N N . GLU H 1 106 ? -40.333 2.886 -97.245 1.00 30.36 106 GLU H N 1
ATOM 12014 C CA . GLU H 1 106 ? -40.086 3.716 -96.071 1.00 33.46 106 GLU H CA 1
ATOM 12015 C C . GLU H 1 106 ? -38.834 4.564 -96.218 1.00 30.48 106 GLU H C 1
ATOM 12016 O O . GLU H 1 106 ? -38.670 5.538 -95.475 1.00 30.61 106 GLU H O 1
ATOM 12022 N N . LEU H 1 107 ? -37.960 4.218 -97.163 1.00 28.09 107 LEU H N 1
ATOM 12023 C CA . LEU H 1 107 ? -36.682 4.884 -97.362 1.00 26.33 107 LEU H CA 1
ATOM 12024 C C . LEU H 1 107 ? -36.343 4.899 -98.845 1.00 25.44 107 LEU H C 1
ATOM 12025 O O . LEU H 1 107 ? -36.544 3.901 -99.542 1.00 27.21 107 LEU H O 1
ATOM 12030 N N . CYS H 1 108 ? -35.807 6.021 -99.312 1.00 23.43 108 CYS H N 1
ATOM 12031 C CA . CYS H 1 108 ? -35.345 6.148 -100.688 1.00 21.66 108 CYS H CA 1
ATOM 12032 C C . CYS H 1 108 ? -34.042 6.927 -100.692 1.00 25.18 108 CYS H C 1
ATOM 12033 O O . CYS H 1 108 ? -33.935 7.953 -100.014 1.00 24.08 108 CYS H O 1
ATOM 12036 N N . LEU H 1 109 ? -33.058 6.431 -101.444 1.00 20.89 109 LEU H N 1
ATOM 12037 C CA . LEU H 1 109 ? -31.750 7.062 -101.611 1.00 21.77 109 LEU H CA 1
ATOM 12038 C C . LEU H 1 109 ? -31.566 7.404 -103.076 1.00 27.53 109 LEU H C 1
ATOM 12039 O O . LEU H 1 109 ? -31.702 6.533 -103.947 1.00 27.34 109 LEU H O 1
ATOM 12044 N N . CYS H 1 110 ? -31.266 8.665 -103.352 1.00 23.50 110 CYS H N 1
ATOM 12045 C CA . CYS H 1 110 ? -31.166 9.143 -104.726 1.00 21.15 110 CYS H CA 1
ATOM 12046 C C . CYS H 1 110 ? -29.981 10.112 -104.771 1.00 22.52 110 CYS H C 1
ATOM 12047 O O . CYS H 1 110 ? -30.136 11.335 -104.672 1.00 22.83 110 CYS H O 1
ATOM 12050 N N . LEU H 1 111 ? -28.779 9.553 -104.926 1.00 21.94 111 LEU H N 1
ATOM 12051 C CA . LEU H 1 111 ? -27.532 10.287 -104.723 1.00 19.31 111 LEU H CA 1
ATOM 12052 C C . LEU H 1 111 ? -26.899 10.644 -106.059 1.00 22.54 111 LEU H C 1
ATOM 12053 O O . LEU H 1 111 ? -26.501 9.751 -106.817 1.00 23.27 111 LEU H O 1
ATOM 12058 N N . LEU H 1 112 ? -26.793 11.954 -106.341 1.00 20.38 112 LEU H N 1
ATOM 12059 C CA . LEU H 1 112 ? -26.085 12.459 -107.524 1.00 19.97 112 LEU H CA 1
ATOM 12060 C C . LEU H 1 112 ? -26.732 11.948 -108.809 1.00 18.36 112 LEU H C 1
ATOM 12061 O O . LEU H 1 112 ? -26.041 11.637 -109.784 1.00 21.36 112 LEU H O 1
ATOM 12066 N N . VAL H 1 113 ? -28.062 11.928 -108.821 1.00 19.98 113 VAL H N 1
ATOM 12067 C CA . VAL H 1 113 ? -28.843 11.418 -109.940 1.00 19.64 113 VAL H CA 1
ATOM 12068 C C . VAL H 1 113 ? -29.598 12.531 -110.657 1.00 21.43 113 VAL H C 1
ATOM 12069 O O . VAL H 1 113 ? -29.654 12.546 -111.889 1.00 21.30 113 VAL H O 1
ATOM 12073 N N . LEU H 1 114 ? -30.168 13.479 -109.898 1.00 19.88 114 LEU H N 1
ATOM 12074 C CA . LEU H 1 114 ? -31.134 14.438 -110.447 1.00 21.19 114 LEU H CA 1
ATOM 12075 C C . LEU H 1 114 ? -30.540 15.299 -111.551 1.00 19.79 114 LEU H C 1
ATOM 12076 O O . LEU H 1 114 ? -31.271 15.749 -112.451 1.00 21.49 114 LEU H O 1
ATOM 12081 N N . GLN H 1 115 ? -29.236 15.573 -111.504 1.00 20.21 115 GLN H N 1
ATOM 12082 C CA . GLN H 1 115 ? -28.660 16.400 -112.561 1.00 21.87 115 GLN H CA 1
ATOM 12083 C C . GLN H 1 115 ? -28.600 15.664 -113.894 1.00 22.55 115 GLN H C 1
ATOM 12084 O O . GLN H 1 115 ? -28.329 16.298 -114.920 1.00 23.75 115 GLN H O 1
ATOM 12090 N N . PHE H 1 116 ? -28.908 14.366 -113.910 1.00 20.30 116 PHE H N 1
ATOM 12091 C CA . PHE H 1 116 ? -28.950 13.587 -115.143 1.00 21.61 116 PHE H CA 1
ATOM 12092 C C . PHE H 1 116 ? -30.373 13.176 -115.545 1.00 26.18 116 PHE H C 1
ATOM 12093 O O . PHE H 1 116 ? -30.545 12.396 -116.488 1.00 28.03 116 PHE H O 1
ATOM 12101 N N . ILE H 1 117 ? -31.390 13.676 -114.863 1.00 24.66 117 ILE H N 1
ATOM 12102 C CA . ILE H 1 117 ? -32.772 13.259 -115.091 1.00 24.84 117 ILE H CA 1
ATOM 12103 C C . ILE H 1 117 ? -33.428 14.197 -116.101 1.00 28.01 117 ILE H C 1
ATOM 12104 O O . ILE H 1 117 ? -33.336 15.428 -115.977 1.00 26.30 117 ILE H O 1
ATOM 12109 N N . GLU H 1 118 ? -34.103 13.610 -117.099 1.00 27.53 118 GLU H N 1
ATOM 12110 C CA . GLU H 1 118 ? -34.698 14.418 -118.164 1.00 30.64 118 GLU H CA 1
ATOM 12111 C C . GLU H 1 118 ? -35.771 15.355 -117.623 1.00 26.85 118 GLU H C 1
ATOM 12112 O O . GLU H 1 118 ? -35.826 16.533 -118.007 1.00 28.83 118 GLU H O 1
ATOM 12114 N N . GLU H 1 119 ? -36.640 14.853 -116.737 1.00 23.51 119 GLU H N 1
ATOM 12115 C CA . GLU H 1 119 ? -37.805 15.593 -116.244 1.00 28.43 119 GLU H CA 1
ATOM 12116 C C . GLU H 1 119 ? -37.804 15.547 -114.725 1.00 27.37 119 GLU H C 1
ATOM 12117 O O . GLU H 1 119 ? -38.551 14.767 -114.112 1.00 25.88 119 GLU H O 1
ATOM 12119 N N . PRO H 1 120 ? -36.980 16.384 -114.082 1.00 25.99 120 PRO H N 1
ATOM 12120 C CA . PRO H 1 120 ? -36.797 16.264 -112.627 1.00 24.59 120 PRO H CA 1
ATOM 12121 C C . PRO H 1 120 ? -38.064 16.436 -111.820 1.00 26.04 120 PRO H C 1
ATOM 12122 O O . PRO H 1 120 ? -38.169 15.862 -110.725 1.00 26.72 120 PRO H O 1
ATOM 12126 N N . GLN H 1 121 ? -39.041 17.211 -112.312 1.00 27.78 121 GLN H N 1
ATOM 12127 C CA . GLN H 1 121 ? -40.225 17.472 -111.503 1.00 28.69 121 GLN H CA 1
ATOM 12128 C C . GLN H 1 121 ? -41.083 16.217 -111.342 1.00 28.91 121 GLN H C 1
ATOM 12129 O O . GLN H 1 121 ? -41.456 15.849 -110.221 1.00 28.72 121 GLN H O 1
ATOM 12135 N N . SER H 1 122 ? -41.405 15.540 -112.446 1.00 27.99 122 SER H N 1
ATOM 12136 C CA . SER H 1 122 ? -42.211 14.327 -112.331 1.00 31.03 122 SER H CA 1
ATOM 12137 C C . SER H 1 122 ? -41.422 13.185 -111.701 1.00 27.29 122 SER H C 1
ATOM 12138 O O . SER H 1 122 ? -42.018 12.288 -111.097 1.00 25.99 122 SER H O 1
ATOM 12141 N N . PHE H 1 123 ? -40.094 13.206 -111.838 1.00 26.79 123 PHE H N 1
ATOM 12142 C CA . PHE H 1 123 ? -39.233 12.241 -111.159 1.00 23.82 123 PHE H CA 1
ATOM 12143 C C . PHE H 1 123 ? -39.411 12.324 -109.646 1.00 25.61 123 PHE H C 1
ATOM 12144 O O . PHE H 1 123 ? -39.629 11.306 -108.975 1.00 24.24 123 PHE H O 1
ATOM 12152 N N . LEU H 1 124 ? -39.359 13.540 -109.092 1.00 22.46 124 LEU H N 1
ATOM 12153 C CA . LEU H 1 124 ? -39.486 13.693 -107.646 1.00 26.04 124 LEU H CA 1
ATOM 12154 C C . LEU H 1 124 ? -40.909 13.422 -107.175 1.00 25.59 124 LEU H C 1
ATOM 12155 O O . LEU H 1 124 ? -41.108 12.893 -106.074 1.00 28.69 124 LEU H O 1
ATOM 12160 N N . GLU H 1 125 ? -41.916 13.799 -107.971 1.00 30.63 125 GLU H N 1
ATOM 12161 C CA . GLU H 1 125 ? -43.290 13.463 -107.596 1.00 31.48 125 GLU H CA 1
ATOM 12162 C C . GLU H 1 125 ? -43.479 11.955 -107.525 1.00 28.63 125 GLU H C 1
ATOM 12163 O O . GLU H 1 125 ? -44.185 11.451 -106.643 1.00 28.60 125 GLU H O 1
ATOM 12169 N N . LYS H 1 126 ? -42.841 11.220 -108.439 1.00 26.74 126 LYS H N 1
ATOM 12170 C CA . LYS H 1 126 ? -42.924 9.762 -108.393 1.00 27.14 126 LYS H CA 1
ATOM 12171 C C . LYS H 1 126 ? -42.277 9.216 -107.124 1.00 28.32 126 LYS H C 1
ATOM 12172 O O . LYS H 1 126 ? -42.807 8.295 -106.487 1.00 28.18 126 LYS H O 1
ATOM 12178 N N . ILE H 1 127 ? -41.137 9.783 -106.727 1.00 26.94 127 ILE H N 1
ATOM 12179 C CA . ILE H 1 127 ? -40.541 9.384 -105.455 1.00 25.41 127 ILE H CA 1
ATOM 12180 C C . ILE H 1 127 ? -41.511 9.661 -104.315 1.00 26.13 127 ILE H C 1
ATOM 12181 O O . ILE H 1 127 ? -41.772 8.796 -103.468 1.00 29.30 127 ILE H O 1
ATOM 12186 N N . TYR H 1 128 ? -42.057 10.878 -104.278 1.00 29.56 128 TYR H N 1
ATOM 12187 C CA . TYR H 1 128 ? -43.029 11.246 -103.253 1.00 27.68 128 TYR H CA 1
ATOM 12188 C C . TYR H 1 128 ? -44.174 10.239 -103.181 1.00 28.98 128 TYR H C 1
ATOM 12189 O O . TYR H 1 128 ? -44.549 9.785 -102.095 1.00 30.30 128 TYR H O 1
ATOM 12198 N N . ASN H 1 129 ? -44.740 9.878 -104.333 1.00 31.78 129 ASN H N 1
ATOM 12199 C CA . ASN H 1 129 ? -45.856 8.933 -104.352 1.00 34.70 129 ASN H CA 1
ATOM 12200 C C . ASN H 1 129 ? -45.428 7.521 -103.974 1.00 32.33 129 ASN H C 1
ATOM 12201 O O . ASN H 1 129 ? -46.245 6.747 -103.462 1.00 34.78 129 ASN H O 1
ATOM 12206 N N . SER H 1 130 ? -44.173 7.159 -104.229 1.00 31.81 130 SER H N 1
ATOM 12207 C CA . SER H 1 130 ? -43.680 5.837 -103.860 1.00 32.30 130 SER H CA 1
ATOM 12208 C C . SER H 1 130 ? -43.408 5.697 -102.366 1.00 34.21 130 SER H C 1
ATOM 12209 O O . SER H 1 130 ? -43.345 4.570 -101.860 1.00 34.73 130 SER H O 1
ATOM 12212 N N . LEU H 1 131 ? -43.244 6.801 -101.650 1.00 32.43 131 LEU H N 1
ATOM 12213 C CA . LEU H 1 131 ? -42.908 6.738 -100.238 1.00 32.68 131 LEU H CA 1
ATOM 12214 C C . LEU H 1 131 ? -44.156 6.560 -99.382 1.00 34.68 131 LEU H C 1
ATOM 12215 O O . LEU H 1 131 ? -45.251 7.009 -99.736 1.00 35.03 131 LEU H O 1
ATOM 12220 N N . ASP H 1 132 ? -43.964 5.908 -98.239 1.00 36.03 132 ASP H N 1
ATOM 12221 C CA . ASP H 1 132 ? -44.975 5.818 -97.200 1.00 39.40 132 ASP H CA 1
ATOM 12222 C C . ASP H 1 132 ? -45.178 7.180 -96.535 1.00 40.77 132 ASP H C 1
ATOM 12223 O O . ASP H 1 132 ? -44.402 8.116 -96.730 1.00 39.95 132 ASP H O 1
ATOM 12228 N N . SER H 1 133 ? -46.230 7.268 -95.712 1.00 41.66 133 SER H N 1
ATOM 12229 C CA . SER H 1 133 ? -46.654 8.551 -95.144 1.00 44.72 133 SER H CA 1
ATOM 12230 C C . SER H 1 133 ? -45.508 9.300 -94.459 1.00 44.78 133 SER H C 1
ATOM 12231 O O . SER H 1 133 ? -45.353 10.515 -94.643 1.00 49.25 133 SER H O 1
ATOM 12234 N N . ASN H 1 134 ? -44.702 8.602 -93.662 1.00 43.84 134 ASN H N 1
ATOM 12235 C CA . ASN H 1 134 ? -43.565 9.223 -92.989 1.00 44.80 134 ASN H CA 1
ATOM 12236 C C . ASN H 1 134 ? -42.231 8.799 -93.608 1.00 39.95 134 ASN H C 1
ATOM 12237 O O . ASN H 1 134 ? -41.200 8.765 -92.926 1.00 43.58 134 ASN H O 1
ATOM 12242 N N . GLY H 1 135 ? -42.233 8.477 -94.898 1.00 33.11 135 GLY H N 1
ATOM 12243 C CA . GLY H 1 135 ? -41.033 7.963 -95.525 1.00 36.50 135 GLY H CA 1
ATOM 12244 C C . GLY H 1 135 ? -39.935 9.004 -95.641 1.00 33.56 135 GLY H C 1
ATOM 12245 O O . GLY H 1 135 ? -40.180 10.211 -95.698 1.00 32.03 135 GLY H O 1
ATOM 12246 N N . LEU H 1 136 ? -38.704 8.499 -95.704 1.00 28.72 136 LEU H N 1
ATOM 12247 C CA . LEU H 1 136 ? -37.486 9.300 -95.734 1.00 28.52 136 LEU H CA 1
ATOM 12248 C C . LEU H 1 136 ? -36.811 9.217 -97.097 1.00 26.78 136 LEU H C 1
ATOM 12249 O O . LEU H 1 136 ? -36.576 8.117 -97.614 1.00 26.26 136 LEU H O 1
ATOM 12254 N N . LEU H 1 137 ? -36.457 10.382 -97.648 1.00 25.75 137 LEU H N 1
ATOM 12255 C CA . LEU H 1 137 ? -35.673 10.504 -98.868 1.00 22.00 137 LEU H CA 1
ATOM 12256 C C . LEU H 1 137 ? -34.370 11.220 -98.554 1.00 24.33 137 LEU H C 1
ATOM 12257 O O . LEU H 1 137 ? -34.387 12.322 -97.996 1.00 24.10 137 LEU H O 1
ATOM 12262 N N . ILE H 1 138 ? -33.253 10.634 -98.954 1.00 21.81 138 ILE H N 1
ATOM 12263 C CA . ILE H 1 138 ? -31.970 11.318 -98.915 1.00 21.57 138 ILE H CA 1
ATOM 12264 C C . ILE H 1 138 ? -31.568 11.579 -100.356 1.00 24.53 138 ILE H C 1
ATOM 12265 O O . ILE H 1 138 ? -31.502 10.651 -101.173 1.00 22.55 138 ILE H O 1
ATOM 12270 N N . ILE H 1 139 ? -31.335 12.845 -100.682 1.00 20.77 139 ILE H N 1
ATOM 12271 C CA . ILE H 1 139 ? -31.080 13.234 -102.065 1.00 19.93 139 ILE H CA 1
ATOM 12272 C C . ILE H 1 139 ? -29.909 14.211 -102.131 1.00 22.61 139 ILE H C 1
ATOM 12273 O O . ILE H 1 139 ? -29.784 15.122 -101.300 1.00 20.57 139 ILE H O 1
ATOM 12278 N N . SER H 1 140 ? -29.061 14.040 -103.143 1.00 20.56 140 SER H N 1
ATOM 12279 C CA . SER H 1 140 ? -27.909 14.908 -103.328 1.00 21.34 140 SER H CA 1
ATOM 12280 C C . SER H 1 140 ? -27.763 15.242 -104.804 1.00 23.70 140 SER H C 1
ATOM 12281 O O . SER H 1 140 ? -28.216 14.488 -105.671 1.00 22.61 140 SER H O 1
ATOM 12284 N N . ILE H 1 141 ? -27.134 16.386 -105.086 1.00 21.88 141 ILE H N 1
ATOM 12285 C CA . ILE H 1 141 ? -26.983 16.865 -106.452 1.00 21.20 141 ILE H CA 1
ATOM 12286 C C . ILE H 1 141 ? -25.594 17.446 -106.646 1.00 22.17 141 ILE H C 1
ATOM 12287 O O . ILE H 1 141 ? -24.912 17.842 -105.697 1.00 20.30 141 ILE H O 1
ATOM 12292 N N . PHE H 1 142 ? -25.174 17.464 -107.904 1.00 20.33 142 PHE H N 1
ATOM 12293 C CA . PHE H 1 142 ? -24.143 18.366 -108.375 1.00 19.38 142 PHE H CA 1
ATOM 12294 C C . PHE H 1 142 ? -24.851 19.601 -108.935 1.00 20.98 142 PHE H C 1
ATOM 12295 O O . PHE H 1 142 ? -25.694 19.484 -109.833 1.00 23.21 142 PHE H O 1
ATOM 12303 N N . SER H 1 143 ? -24.518 20.778 -108.396 1.00 18.31 143 SER H N 1
ATOM 12304 C CA . SER H 1 143 ? -25.247 22.007 -108.677 1.00 19.05 143 SER H CA 1
ATOM 12305 C C . SER H 1 143 ? -24.481 22.884 -109.666 1.00 20.20 143 SER H C 1
ATOM 12306 O O . SER H 1 143 ? -23.442 22.491 -110.203 1.00 21.80 143 SER H O 1
ATOM 12309 N N . ASN H 1 144 ? -24.985 24.105 -109.901 1.00 17.95 144 ASN H N 1
ATOM 12310 C CA . ASN H 1 144 ? -24.291 25.094 -110.717 1.00 19.97 144 ASN H CA 1
ATOM 12311 C C . ASN H 1 144 ? -23.575 26.148 -109.874 1.00 23.69 144 ASN H C 1
ATOM 12312 O O . ASN H 1 144 ? -23.179 27.189 -110.401 1.00 21.69 144 ASN H O 1
ATOM 12317 N N . LYS H 1 145 ? -23.398 25.904 -108.580 1.00 19.71 145 LYS H N 1
ATOM 12318 C CA . LYS H 1 145 ? -22.859 26.921 -107.681 1.00 19.31 145 LYS H CA 1
ATOM 12319 C C . LYS H 1 145 ? -21.349 26.774 -107.514 1.00 22.10 145 LYS H C 1
ATOM 12320 O O . LYS H 1 145 ? -20.831 25.667 -107.351 1.00 22.27 145 LYS H O 1
ATOM 12326 N N . GLN H 1 146 ? -20.639 27.908 -107.569 1.00 20.39 146 GLN H N 1
ATOM 12327 C CA . GLN H 1 146 ? -19.203 27.948 -107.262 1.00 23.63 146 GLN H CA 1
ATOM 12328 C C . GLN H 1 146 ? -18.402 27.004 -108.165 1.00 21.34 146 GLN H C 1
ATOM 12329 O O . GLN H 1 146 ? -17.498 26.287 -107.726 1.00 21.76 146 GLN H O 1
ATOM 12335 N N . LEU H 1 147 ? -18.721 27.026 -109.460 1.00 23.76 147 LEU H N 1
ATOM 12336 C CA . LEU H 1 147 ? -18.001 26.153 -110.380 1.00 25.89 147 LEU H CA 1
ATOM 12337 C C . LEU H 1 147 ? -16.567 26.617 -110.603 1.00 22.45 147 LEU H C 1
ATOM 12338 O O . LEU H 1 147 ? -15.723 25.800 -110.976 1.00 24.04 147 LEU H O 1
ATOM 12343 N N . THR H 1 148 ? -16.268 27.899 -110.365 1.00 25.28 148 THR H N 1
ATOM 12344 C CA . THR H 1 148 ? -14.891 28.370 -110.491 1.00 24.73 148 THR H CA 1
ATOM 12345 C C . THR H 1 148 ? -13.995 27.692 -109.454 1.00 25.18 148 THR H C 1
ATOM 12346 O O . THR H 1 148 ? -12.933 27.156 -109.791 1.00 23.85 148 THR H O 1
ATOM 12350 N N . TYR H 1 149 ? -14.421 27.695 -108.182 1.00 21.08 149 TYR H N 1
ATOM 12351 C CA . TYR H 1 149 ? -13.690 26.960 -107.154 1.00 24.77 149 TYR H CA 1
ATOM 12352 C C . TYR H 1 149 ? -13.724 25.459 -107.423 1.00 21.49 149 TYR H C 1
ATOM 12353 O O . TYR H 1 149 ? -12.732 24.752 -107.190 1.00 23.98 149 TYR H O 1
ATOM 12362 N N . TRP H 1 150 ? -14.880 24.941 -107.852 1.00 21.43 150 TRP H N 1
ATOM 12363 C CA . TRP H 1 150 ? -14.972 23.511 -108.130 1.00 21.73 150 TRP H CA 1
ATOM 12364 C C . TRP H 1 150 ? -13.950 23.103 -109.185 1.00 24.12 150 TRP H C 1
ATOM 12365 O O . TRP H 1 150 ? -13.294 22.061 -109.060 1.00 24.51 150 TRP H O 1
ATOM 12376 N N . LYS H 1 151 ? -13.782 23.938 -110.212 1.00 23.97 151 LYS H N 1
ATOM 12377 C CA . LYS H 1 151 ? -12.890 23.594 -111.316 1.00 27.03 151 LYS H CA 1
ATOM 12378 C C . LYS H 1 151 ? -11.467 23.365 -110.818 1.00 30.66 151 LYS H C 1
ATOM 12379 O O . LYS H 1 151 ? -10.843 22.346 -111.144 1.00 30.63 151 LYS H O 1
ATOM 12385 N N . GLU H 1 152 ? -10.946 24.286 -109.999 1.00 26.18 152 GLU H N 1
ATOM 12386 C CA . GLU H 1 152 ? -9.598 24.087 -109.460 1.00 29.07 152 GLU H CA 1
ATOM 12387 C C . GLU H 1 152 ? -9.544 22.876 -108.537 1.00 27.68 152 GLU H C 1
ATOM 12388 O O . GLU H 1 152 ? -8.576 22.107 -108.567 1.00 30.22 152 GLU H O 1
ATOM 12394 N N . PHE H 1 153 ? -10.569 22.689 -107.703 1.00 24.49 153 PHE H N 1
ATOM 12395 C CA . PHE H 1 153 ? -10.608 21.506 -106.852 1.00 23.92 153 PHE H CA 1
ATOM 12396 C C . PHE H 1 153 ? -10.487 20.231 -107.684 1.00 30.79 153 PHE H C 1
ATOM 12397 O O . PHE H 1 153 ? -9.673 19.349 -107.379 1.00 29.45 153 PHE H O 1
ATOM 12405 N N . ALA H 1 154 ? -11.280 20.122 -108.754 1.00 29.02 154 ALA H N 1
ATOM 12406 C CA . ALA H 1 154 ? -11.284 18.895 -109.544 1.00 29.23 154 ALA H CA 1
ATOM 12407 C C . ALA H 1 154 ? -9.964 18.697 -110.282 1.00 30.20 154 ALA H C 1
ATOM 12408 O O . ALA H 1 154 ? -9.427 17.583 -110.305 1.00 35.79 154 ALA H O 1
ATOM 12410 N N . LEU H 1 155 ? -9.432 19.757 -110.897 1.00 28.84 155 LEU H N 1
ATOM 12411 C CA . LEU H 1 155 ? -8.155 19.641 -111.603 1.00 30.75 155 LEU H CA 1
ATOM 12412 C C . LEU H 1 155 ? -7.041 19.163 -110.675 1.00 35.46 155 LEU H C 1
ATOM 12413 O O . LEU H 1 155 ? -6.161 18.401 -111.093 1.00 36.17 155 LEU H O 1
ATOM 12418 N N . SER H 1 156 ? -7.057 19.591 -109.412 1.00 33.04 156 SER H N 1
ATOM 12419 C CA . SER H 1 156 ? -5.952 19.231 -108.529 1.00 31.24 156 SER H CA 1
ATOM 12420 C C . SER H 1 156 ? -6.081 17.817 -107.984 1.00 35.92 156 SER H C 1
ATOM 12421 O O . SER H 1 156 ? -5.090 17.262 -107.490 1.00 36.30 156 SER H O 1
ATOM 12424 N N . ARG H 1 157 ? -7.259 17.212 -108.091 1.00 33.63 157 ARG H N 1
ATOM 12425 C CA . ARG H 1 157 ? -7.453 15.810 -107.745 1.00 35.37 157 ARG H CA 1
ATOM 12426 C C . ARG H 1 157 ? -7.173 14.864 -108.908 1.00 35.96 157 ARG H C 1
ATOM 12427 O O . ARG H 1 157 ? -7.303 13.649 -108.737 1.00 38.83 157 ARG H O 1
ATOM 12435 N N . GLY H 1 158 ? -6.817 15.386 -110.076 1.00 36.92 158 GLY H N 1
ATOM 12436 C CA . GLY H 1 158 ? -6.512 14.560 -111.229 1.00 40.33 158 GLY H CA 1
ATOM 12437 C C . GLY H 1 158 ? -7.627 14.358 -112.239 1.00 48.41 158 GLY H C 1
ATOM 12438 O O . GLY H 1 158 ? -7.536 13.426 -113.050 1.00 48.10 158 GLY H O 1
ATOM 12439 N N . ALA H 1 159 ? -8.666 15.195 -112.228 1.00 46.05 159 ALA H N 1
ATOM 12440 C CA . ALA H 1 159 ? -9.734 15.051 -113.209 1.00 41.84 159 ALA H CA 1
ATOM 12441 C C . ALA H 1 159 ? -9.281 15.549 -114.578 1.00 41.32 159 ALA H C 1
ATOM 12442 O O . ALA H 1 159 ? -8.486 16.490 -114.695 1.00 37.36 159 ALA H O 1
ATOM 12444 N N . LYS H 1 160 ? -9.806 14.907 -115.624 1.00 42.59 160 LYS H N 1
ATOM 12445 C CA . LYS H 1 160 ? -9.423 15.239 -116.990 1.00 44.42 160 LYS H CA 1
ATOM 12446 C C . LYS H 1 160 ? -9.758 16.689 -117.310 1.00 45.11 160 LYS H C 1
ATOM 12447 O O . LYS H 1 160 ? -10.915 17.106 -117.197 1.00 44.12 160 LYS H O 1
ATOM 12453 N N . LYS H 1 161 ? -8.743 17.447 -117.741 1.00 39.03 161 LYS H N 1
ATOM 12454 C CA . LYS H 1 161 ? -8.905 18.888 -117.922 1.00 41.48 161 LYS H CA 1
ATOM 12455 C C . LYS H 1 161 ? -9.954 19.220 -118.978 1.00 46.35 161 LYS H C 1
ATOM 12456 O O . LYS H 1 161 ? -10.571 20.292 -118.927 1.00 40.33 161 LYS H O 1
ATOM 12462 N N . GLU H 1 162 ? -10.173 18.321 -119.941 1.00 48.68 162 GLU H N 1
ATOM 12463 C CA . GLU H 1 162 ? -11.192 18.573 -120.954 1.00 44.55 162 GLU H CA 1
ATOM 12464 C C . GLU H 1 162 ? -12.594 18.386 -120.382 1.00 40.46 162 GLU H C 1
ATOM 12465 O O . GLU H 1 162 ? -13.502 19.174 -120.681 1.00 41.26 162 GLU H O 1
ATOM 12471 N N . GLN H 1 163 ? -12.793 17.346 -119.564 1.00 37.06 163 GLN H N 1
ATOM 12472 C CA . GLN H 1 163 ? -14.104 17.131 -118.958 1.00 41.05 163 GLN H CA 1
ATOM 12473 C C . GLN H 1 163 ? -14.438 18.238 -117.965 1.00 38.96 163 GLN H C 1
ATOM 12474 O O . GLN H 1 163 ? -15.575 18.729 -117.930 1.00 34.00 163 GLN H O 1
ATOM 12480 N N . VAL H 1 164 ? -13.458 18.650 -117.159 1.00 36.66 164 VAL H N 1
ATOM 12481 C CA . VAL H 1 164 ? -13.685 19.748 -116.223 1.00 36.60 164 VAL H CA 1
ATOM 12482 C C . VAL H 1 164 ? -14.082 21.013 -116.975 1.00 33.28 164 VAL H C 1
ATOM 12483 O O . VAL H 1 164 ? -15.043 21.699 -116.606 1.00 32.99 164 VAL H O 1
ATOM 12487 N N . GLU H 1 165 ? -13.353 21.332 -118.049 1.00 32.18 165 GLU H N 1
ATOM 12488 C CA . GLU H 1 165 ? -13.619 22.549 -118.810 1.00 38.13 165 GLU H CA 1
ATOM 12489 C C . GLU H 1 165 ? -15.000 22.530 -119.463 1.00 35.91 165 GLU H C 1
ATOM 12490 O O . GLU H 1 165 ? -15.630 23.586 -119.627 1.00 31.26 165 GLU H O 1
ATOM 12496 N N . LYS H 1 166 ? -15.483 21.354 -119.862 1.00 35.28 166 LYS H N 1
ATOM 12497 C CA . LYS H 1 166 ? -16.805 21.290 -120.470 1.00 32.21 166 LYS H CA 1
ATOM 12498 C C . LYS H 1 166 ? -17.890 21.529 -119.427 1.00 33.98 166 LYS H C 1
ATOM 12499 O O . LYS H 1 166 ? -18.835 22.296 -119.657 1.00 30.10 166 LYS H O 1
ATOM 12505 N N . THR H 1 167 ? -17.768 20.879 -118.268 1.00 30.80 167 THR H N 1
ATOM 12506 C CA . THR H 1 167 ? -18.692 21.155 -117.176 1.00 29.23 167 THR H CA 1
ATOM 12507 C C . THR H 1 167 ? -18.624 22.618 -116.758 1.00 27.90 167 THR H C 1
ATOM 12508 O O . THR H 1 167 ? -19.659 23.263 -116.552 1.00 26.79 167 THR H O 1
ATOM 12512 N N . PHE H 1 168 ? -17.408 23.162 -116.646 1.00 26.47 168 PHE H N 1
ATOM 12513 C CA . PHE H 1 168 ? -17.244 24.539 -116.199 1.00 29.10 168 PHE H CA 1
ATOM 12514 C C . PHE H 1 168 ? -17.847 25.529 -117.192 1.00 28.86 168 PHE H C 1
ATOM 12515 O O . PHE H 1 168 ? -18.574 26.447 -116.801 1.00 30.90 168 PHE H O 1
ATOM 12523 N N . ASN H 1 169 ? -17.539 25.375 -118.476 1.00 27.83 169 ASN H N 1
ATOM 12524 C CA . ASN H 1 169 ? -17.915 26.399 -119.443 1.00 32.73 169 ASN H CA 1
ATOM 12525 C C . ASN H 1 169 ? -19.261 26.145 -120.099 1.00 32.77 169 ASN H C 1
ATOM 12526 O O . ASN H 1 169 ? -19.912 27.096 -120.549 1.00 31.41 169 ASN H O 1
ATOM 12531 N N . ASN H 1 170 ? -19.693 24.887 -120.164 1.00 27.17 170 ASN H N 1
ATOM 12532 C CA . ASN H 1 170 ? -20.877 24.491 -120.917 1.00 29.92 170 ASN H CA 1
ATOM 12533 C C . ASN H 1 170 ? -21.635 23.411 -120.144 1.00 30.30 170 ASN H C 1
ATOM 12534 O O . ASN H 1 170 ? -21.894 22.326 -120.658 1.00 28.67 170 ASN H O 1
ATOM 12539 N N . GLN H 1 171 ? -21.990 23.709 -118.885 1.00 27.01 171 GLN H N 1
ATOM 12540 C CA . GLN H 1 171 ? -22.532 22.678 -118.001 1.00 23.37 171 GLN H CA 1
ATOM 12541 C C . GLN H 1 171 ? -23.774 22.017 -118.600 1.00 24.53 171 GLN H C 1
ATOM 12542 O O . GLN H 1 171 ? -24.001 20.811 -118.414 1.00 24.32 171 GLN H O 1
ATOM 12548 N N . SER H 1 172 ? -24.599 22.793 -119.313 1.00 25.37 172 SER H N 1
ATOM 12549 C CA . SER H 1 172 ? -25.832 22.258 -119.882 1.00 24.91 172 SER H CA 1
ATOM 12550 C C . SER H 1 172 ? -25.568 21.147 -120.901 1.00 24.40 172 SER H C 1
ATOM 12551 O O . SER H 1 172 ? -26.445 20.311 -121.128 1.00 28.76 172 SER H O 1
ATOM 12554 N N . GLU H 1 173 ? -24.386 21.122 -121.515 1.00 26.98 173 GLU H N 1
ATOM 12555 C CA . GLU H 1 173 ? -24.032 20.028 -122.417 1.00 28.12 173 GLU H CA 1
ATOM 12556 C C . GLU H 1 173 ? -23.722 18.734 -121.678 1.00 32.71 173 GLU H C 1
ATOM 12557 O O . GLU H 1 173 ? -23.622 17.682 -122.321 1.00 33.29 173 GLU H O 1
ATOM 12563 N N . VAL H 1 174 ? -23.571 18.792 -120.356 1.00 27.36 174 VAL H N 1
ATOM 12564 C CA . VAL H 1 174 ? -23.176 17.643 -119.558 1.00 27.06 174 VAL H CA 1
ATOM 12565 C C . VAL H 1 174 ? -24.297 17.165 -118.636 1.00 27.10 174 VAL H C 1
ATOM 12566 O O . VAL H 1 174 ? -24.399 15.959 -118.370 1.00 27.36 174 VAL H O 1
ATOM 12570 N N . MET H 1 175 ? -25.146 18.065 -118.151 1.00 27.04 175 MET H N 1
ATOM 12571 C CA . MET H 1 175 ? -26.108 17.759 -117.099 1.00 23.40 175 MET H CA 1
ATOM 12572 C C . MET H 1 175 ? -27.119 18.894 -117.025 1.00 22.23 175 MET H C 1
ATOM 12573 O O . MET H 1 175 ? -26.962 19.933 -117.677 1.00 24.67 175 MET H O 1
ATOM 12578 N N . ASN H 1 176 ? -28.160 18.681 -116.220 1.00 22.02 176 ASN H N 1
ATOM 12579 C CA . ASN H 1 176 ? -29.059 19.766 -115.856 1.00 20.71 176 ASN H CA 1
ATOM 12580 C C . ASN H 1 176 ? -28.294 20.821 -115.078 1.00 23.93 176 ASN H C 1
ATOM 12581 O O . ASN H 1 176 ? -27.457 20.501 -114.231 1.00 21.26 176 ASN H O 1
ATOM 12586 N N . ILE H 1 177 ? -28.591 22.082 -115.364 1.00 19.92 177 ILE H N 1
ATOM 12587 C CA . ILE H 1 177 ? -28.085 23.191 -114.561 1.00 19.97 177 ILE H CA 1
ATOM 12588 C C . ILE H 1 177 ? -29.054 23.368 -113.394 1.00 20.21 177 ILE H C 1
ATOM 12589 O O . ILE H 1 177 ? -30.187 23.834 -113.566 1.00 19.80 177 ILE H O 1
ATOM 12594 N N . LEU H 1 178 ? -28.622 22.974 -112.196 1.00 21.92 178 LEU H N 1
ATOM 12595 C CA . LEU H 1 178 ? -29.490 22.915 -111.026 1.00 18.17 178 LEU H CA 1
ATOM 12596 C C . LEU H 1 178 ? -28.962 23.844 -109.948 1.00 23.55 178 LEU H C 1
ATOM 12597 O O . LEU H 1 178 ? -27.864 23.619 -109.432 1.00 22.99 178 LEU H O 1
ATOM 12602 N N . SER H 1 179 ? -29.745 24.856 -109.596 1.00 21.65 179 SER H N 1
ATOM 12603 C CA . SER H 1 179 ? -29.427 25.599 -108.382 1.00 23.05 179 SER H CA 1
ATOM 12604 C C . SER H 1 179 ? -30.031 24.909 -107.161 1.00 22.70 179 SER H C 1
ATOM 12605 O O . SER H 1 179 ? -31.091 24.270 -107.253 1.00 21.80 179 SER H O 1
ATOM 12608 N N . PRO H 1 180 ? -29.372 24.992 -106.002 1.00 21.99 180 PRO H N 1
ATOM 12609 C CA . PRO H 1 180 ? -29.974 24.418 -104.784 1.00 21.28 180 PRO H CA 1
ATOM 12610 C C . PRO H 1 180 ? -31.343 24.991 -104.476 1.00 23.29 180 PRO H C 1
ATOM 12611 O O . PRO H 1 180 ? -32.226 24.270 -103.990 1.00 23.32 180 PRO H O 1
ATOM 12615 N N . GLU H 1 181 ? -31.544 26.284 -104.762 1.00 23.05 181 GLU H N 1
ATOM 12616 C CA . GLU H 1 181 ? -32.825 26.924 -104.485 1.00 25.04 181 GLU H CA 1
ATOM 12617 C C . GLU H 1 181 ? -33.935 26.327 -105.341 1.00 22.01 181 GLU H C 1
ATOM 12618 O O . GLU H 1 181 ? -35.020 26.022 -104.835 1.00 24.36 181 GLU H O 1
ATOM 12624 N N . TYR H 1 182 ? -33.679 26.143 -106.642 1.00 22.84 182 TYR H N 1
ATOM 12625 C CA . TYR H 1 182 ? -34.713 25.557 -107.491 1.00 20.19 182 TYR H CA 1
ATOM 12626 C C . TYR H 1 182 ? -34.958 24.102 -107.123 1.00 24.45 182 TYR H C 1
ATOM 12627 O O . TYR H 1 182 ? -36.086 23.618 -107.230 1.00 24.30 182 TYR H O 1
ATOM 12636 N N . VAL H 1 183 ? -33.932 23.393 -106.661 1.00 19.91 183 VAL H N 1
ATOM 12637 C CA . VAL H 1 183 ? -34.165 21.999 -106.307 1.00 23.85 183 VAL H CA 1
ATOM 12638 C C . VAL H 1 183 ? -35.021 21.917 -105.058 1.00 22.90 183 VAL H C 1
ATOM 12639 O O . VAL H 1 183 ? -35.899 21.060 -104.945 1.00 24.35 183 VAL H O 1
ATOM 12643 N N . GLU H 1 184 ? -34.798 22.822 -104.104 1.00 22.92 184 GLU H N 1
ATOM 12644 C CA . GLU H 1 184 ? -35.685 22.858 -102.948 1.00 24.18 184 GLU H CA 1
ATOM 12645 C C . GLU H 1 184 ? -37.110 23.190 -103.371 1.00 26.20 184 GLU H C 1
ATOM 12646 O O . GLU H 1 184 ? -38.068 22.633 -102.826 1.00 25.39 184 GLU H O 1
ATOM 12652 N N . GLY H 1 185 ? -37.265 24.068 -104.369 1.00 26.44 185 GLY H N 1
ATOM 12653 C CA . GLY H 1 185 ? -38.601 24.360 -104.891 1.00 25.01 185 GLY H CA 1
ATOM 12654 C C . GLY H 1 185 ? -39.252 23.166 -105.568 1.00 31.14 185 GLY H C 1
ATOM 12655 O O . GLY H 1 185 ? -40.452 22.926 -105.399 1.00 32.41 185 GLY H O 1
ATOM 12656 N N . LEU H 1 186 ? -38.477 22.422 -106.369 1.00 26.32 186 LEU H N 1
ATOM 12657 C CA . LEU H 1 186 ? -38.963 21.169 -106.951 1.00 27.48 186 LEU H CA 1
ATOM 12658 C C . LEU H 1 186 ? -39.423 20.190 -105.873 1.00 30.42 186 LEU H C 1
ATOM 12659 O O . LEU H 1 186 ? -40.448 19.509 -106.036 1.00 29.50 186 LEU H O 1
ATOM 12664 N N . LEU H 1 187 ? -38.672 20.087 -104.771 1.00 29.01 187 LEU H N 1
ATOM 12665 C CA . LEU H 1 187 ? -39.083 19.198 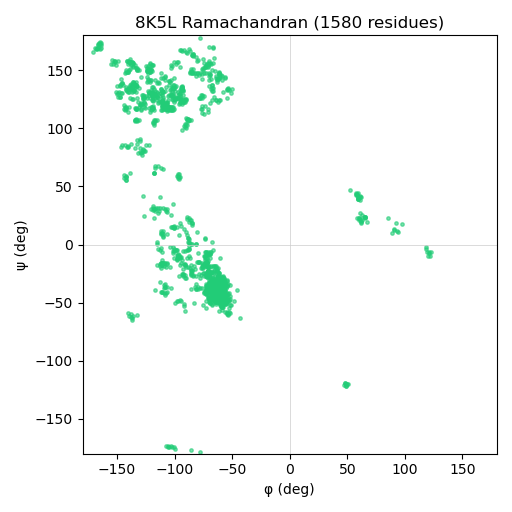-103.691 1.00 26.45 187 LEU H CA 1
ATOM 12666 C C . LEU H 1 187 ? -40.393 19.661 -103.068 1.00 32.63 187 LEU H C 1
ATOM 12667 O O . LEU H 1 187 ? -41.317 18.860 -102.877 1.00 32.73 187 LEU H O 1
ATOM 12672 N N . LYS H 1 188 ? -40.501 20.957 -102.755 1.00 31.57 188 LYS H N 1
ATOM 12673 C CA . LYS H 1 188 ? -41.725 21.445 -102.128 1.00 33.30 188 LYS H CA 1
ATOM 12674 C C . LYS H 1 188 ? -42.927 21.248 -103.049 1.00 32.52 188 LYS H C 1
ATOM 12675 O O . LYS H 1 188 ? -43.988 20.795 -102.608 1.00 35.30 188 LYS H O 1
ATOM 12681 N N . GLU H 1 189 ? -42.764 21.544 -104.340 1.00 33.07 189 GLU H N 1
ATOM 12682 C CA . GLU H 1 189 ? -43.839 21.331 -105.308 1.00 36.32 189 GLU H CA 1
ATOM 12683 C C . GLU H 1 189 ? -44.229 19.861 -105.410 1.00 38.61 189 GLU H C 1
ATOM 12684 O O . GLU H 1 189 ? -45.381 19.543 -105.734 1.00 41.04 189 GLU H O 1
ATOM 12690 N N . SER H 1 190 ? -43.291 18.950 -105.142 1.00 33.73 190 SER H N 1
ATOM 12691 C CA . SER H 1 190 ? -43.610 17.526 -105.150 1.00 34.26 190 SER H CA 1
ATOM 12692 C C . SER H 1 190 ? -44.451 17.103 -103.948 1.00 32.75 190 SER H C 1
ATOM 12693 O O . SER H 1 190 ? -45.051 16.023 -103.979 1.00 39.08 190 SER H O 1
ATOM 12696 N N . GLY H 1 191 ? -44.485 17.906 -102.890 1.00 31.26 191 GLY H N 1
ATOM 12697 C CA . GLY H 1 191 ? -45.315 17.648 -101.728 1.00 31.82 191 GLY H CA 1
ATOM 12698 C C . GLY H 1 191 ? -44.573 17.463 -100.417 1.00 34.49 191 GLY H C 1
ATOM 12699 O O . GLY H 1 191 ? -45.229 17.370 -99.371 1.00 32.75 191 GLY H O 1
ATOM 12700 N N . PHE H 1 192 ? -43.241 17.421 -100.397 1.00 31.63 192 PHE H N 1
ATOM 12701 C CA . PHE H 1 192 ? -42.535 17.000 -99.191 1.00 34.00 192 PHE H CA 1
ATOM 12702 C C . PHE H 1 192 ? -42.701 18.002 -98.048 1.00 36.42 192 PHE H C 1
ATOM 12703 O O . PHE H 1 192 ? -42.614 19.216 -98.244 1.00 40.33 192 PHE H O 1
ATOM 12711 N N . SER H 1 193 ? -42.935 17.473 -96.840 1.00 42.25 193 SER H N 1
ATOM 12712 C CA . SER H 1 193 ? -43.223 18.307 -95.674 1.00 47.55 193 SER H CA 1
ATOM 12713 C C . SER H 1 193 ? -41.967 18.984 -95.144 1.00 45.34 193 SER H C 1
ATOM 12714 O O . SER H 1 193 ? -41.948 20.203 -94.928 1.00 50.50 193 SER H O 1
ATOM 12717 N N . LYS H 1 194 ? -40.921 18.200 -94.904 1.00 43.41 194 LYS H N 1
ATOM 12718 C CA . LYS H 1 194 ? -39.710 18.676 -94.259 1.00 35.57 194 LYS H CA 1
ATOM 12719 C C . LYS H 1 194 ? -38.533 18.481 -95.199 1.00 33.40 194 LYS H C 1
ATOM 12720 O O . LYS H 1 194 ? -38.336 17.383 -95.730 1.00 30.78 194 LYS H O 1
ATOM 12722 N N . ILE H 1 195 ? -37.770 19.554 -95.409 1.00 31.38 195 ILE H N 1
ATOM 12723 C CA . ILE H 1 195 ? -36.597 19.580 -96.273 1.00 26.30 195 ILE H CA 1
ATOM 12724 C C . ILE H 1 195 ? -35.458 20.187 -95.463 1.00 30.36 195 ILE H C 1
ATOM 12725 O O . ILE H 1 195 ? -35.529 21.361 -95.082 1.00 31.18 195 ILE H O 1
ATOM 12730 N N . GLU H 1 196 ? -34.413 19.401 -95.190 1.00 29.89 196 GLU H N 1
ATOM 12731 C CA . GLU H 1 196 ? -33.278 19.887 -94.402 1.00 26.03 196 GLU H CA 1
ATOM 12732 C C . GLU H 1 196 ? -31.972 19.668 -95.157 1.00 27.39 196 GLU H C 1
ATOM 12733 O O . GLU H 1 196 ? -31.572 18.523 -95.401 1.00 24.70 196 GLU H O 1
ATOM 12735 N N . ARG H 1 197 ? -31.281 20.754 -95.491 1.00 25.00 197 ARG H N 1
ATOM 12736 C CA . ARG H 1 197 ? -29.966 20.610 -96.106 1.00 24.61 197 ARG H CA 1
ATOM 12737 C C . ARG H 1 197 ? -28.928 20.235 -95.050 1.00 25.43 197 ARG H C 1
ATOM 12738 O O . ARG H 1 197 ? -28.822 20.900 -94.012 1.00 27.91 197 ARG H O 1
ATOM 12746 N N . ILE H 1 198 ? -28.171 19.165 -95.302 1.00 21.10 198 ILE H N 1
ATOM 12747 C CA . ILE H 1 198 ? -27.156 18.720 -94.353 1.00 22.56 198 ILE H CA 1
ATOM 12748 C C . ILE H 1 198 ? -25.726 18.917 -94.847 1.00 23.56 198 ILE H C 1
ATOM 12749 O O . ILE H 1 198 ? -24.796 18.853 -94.026 1.00 26.38 198 ILE H O 1
ATOM 12754 N N . CYS H 1 199 ? -25.517 19.153 -96.143 1.00 21.90 199 CYS H N 1
ATOM 12755 C CA . CYS H 1 199 ? -24.191 19.264 -96.733 1.00 21.84 199 CYS H CA 1
ATOM 12756 C C . CYS H 1 199 ? -24.300 20.229 -97.904 1.00 26.16 199 CYS H C 1
ATOM 12757 O O . CYS H 1 199 ? -25.172 20.054 -98.758 1.00 24.47 199 CYS H O 1
ATOM 12760 N N . GLU H 1 200 ? -23.451 21.255 -97.936 1.00 22.68 200 GLU H N 1
ATOM 12761 C CA . GLU H 1 200 ? -23.229 22.012 -99.166 1.00 24.66 200 GLU H CA 1
ATOM 12762 C C . GLU H 1 200 ? -21.746 22.321 -99.227 1.00 25.39 200 GLU H C 1
ATOM 12763 O O . GLU H 1 200 ? -21.233 23.037 -98.363 1.00 26.34 200 GLU H O 1
ATOM 12769 N N . VAL H 1 201 ? -21.054 21.756 -100.214 1.00 20.75 201 VAL H N 1
ATOM 12770 C CA . VAL H 1 201 ? -19.611 21.930 -100.375 1.00 22.17 201 VAL H CA 1
ATOM 12771 C C . VAL H 1 201 ? -19.366 22.312 -101.829 1.00 19.63 201 VAL H C 1
ATOM 12772 O O . VAL H 1 201 ? -19.490 21.466 -102.729 1.00 20.74 201 VAL H O 1
ATOM 12776 N N . LEU H 1 202 ? -19.034 23.583 -102.059 1.00 19.69 202 LEU H N 1
ATOM 12777 C CA . LEU H 1 202 ? -18.905 24.112 -103.414 1.00 19.32 202 LEU H CA 1
ATOM 12778 C C . LEU H 1 202 ? -20.142 23.729 -104.220 1.00 17.87 202 LEU H C 1
ATOM 12779 O O . LEU H 1 202 ? -21.264 24.027 -103.811 1.00 22.17 202 LEU H O 1
ATOM 12784 N N . SER H 1 203 ? -19.944 22.983 -105.308 1.00 18.79 203 SER H N 1
ATOM 12785 C CA . SER H 1 203 ? -20.981 22.591 -106.255 1.00 20.78 203 SER H CA 1
ATOM 12786 C C . SER H 1 203 ? -21.836 21.392 -105.815 1.00 22.27 203 SER H C 1
ATOM 12787 O O . SER H 1 203 ? -22.563 20.839 -106.647 1.00 25.70 203 SER H O 1
ATOM 12790 N N . THR H 1 204 ? -21.762 20.921 -104.579 1.00 20.92 204 THR H N 1
ATOM 12791 C CA . THR H 1 204 ? -22.567 19.770 -104.178 1.00 20.50 204 THR H CA 1
ATOM 12792 C C . THR H 1 204 ? -23.504 20.138 -103.038 1.00 21.05 204 THR H C 1
ATOM 12793 O O . THR H 1 204 ? -23.184 20.999 -102.206 1.00 22.71 204 THR H O 1
ATOM 12797 N N . ASP H 1 205 ? -24.664 19.475 -103.007 1.00 18.25 205 ASP H N 1
ATOM 12798 C CA . ASP H 1 205 ? -25.650 19.616 -101.942 1.00 21.21 205 ASP H CA 1
ATOM 12799 C C . ASP H 1 205 ? -26.241 18.259 -101.591 1.00 21.73 205 ASP H C 1
ATOM 12800 O O . ASP H 1 205 ? -26.362 17.385 -102.450 1.00 22.28 205 ASP H O 1
ATOM 12805 N N . MET H 1 206 ? -26.641 18.092 -100.327 1.00 21.20 206 MET H N 1
ATOM 12806 C CA . MET H 1 206 ? -27.364 16.898 -99.905 1.00 19.07 206 MET H CA 1
ATOM 12807 C C . MET H 1 206 ? -28.425 17.283 -98.891 1.00 20.32 206 MET H C 1
ATOM 12808 O O . MET H 1 206 ? -28.146 18.051 -97.964 1.00 22.23 206 MET H O 1
ATOM 12813 N N . TRP H 1 207 ? -29.639 16.769 -99.075 1.00 20.32 207 TRP H N 1
ATOM 12814 C CA . TRP H 1 207 ? -30.760 17.050 -98.190 1.00 21.49 207 TRP H CA 1
ATOM 12815 C C . TRP H 1 207 ? -31.326 15.770 -97.597 1.00 23.52 207 TRP H C 1
ATOM 12816 O O . TRP H 1 207 ? -31.295 14.706 -98.223 1.00 24.52 207 TRP H O 1
ATOM 12827 N N . VAL H 1 208 ? -31.863 15.902 -96.389 1.00 21.65 208 VAL H N 1
ATOM 12828 C CA . VAL H 1 208 ? -32.734 14.909 -95.775 1.00 24.37 208 VAL H CA 1
ATOM 12829 C C . VAL H 1 208 ? -34.161 15.412 -95.918 1.00 26.29 208 VAL H C 1
ATOM 12830 O O . VAL H 1 208 ? -34.461 16.553 -95.560 1.00 24.50 208 VAL H O 1
ATOM 12834 N N . VAL H 1 209 ? -35.043 14.571 -96.441 1.00 25.97 209 VAL H N 1
ATOM 12835 C CA . VAL H 1 209 ? -36.371 15.003 -96.856 1.00 26.02 209 VAL H CA 1
ATOM 12836 C C . VAL H 1 209 ? -37.396 14.010 -96.331 1.00 28.03 209 VAL H C 1
ATOM 12837 O O . VAL H 1 209 ? -37.182 12.796 -96.398 1.00 27.57 209 VAL H O 1
ATOM 12841 N N . ARG H 1 210 ? -38.505 14.523 -95.797 1.00 31.51 210 ARG H N 1
ATOM 12842 C CA . ARG H 1 210 ? -39.558 13.682 -95.238 1.00 32.27 210 ARG H CA 1
ATOM 12843 C C . ARG H 1 210 ? -40.886 13.977 -95.918 1.00 35.09 210 ARG H C 1
ATOM 12844 O O . ARG H 1 210 ? -41.198 15.133 -96.209 1.00 34.82 210 ARG H O 1
ATOM 12852 N N . LYS H 1 211 ? -41.659 12.922 -96.176 1.00 35.69 211 LYS H N 1
ATOM 12853 C CA . LYS H 1 211 ? -42.905 13.042 -96.932 1.00 40.49 211 LYS H CA 1
ATOM 12854 C C . LYS H 1 211 ? -43.974 13.753 -96.119 1.00 40.47 211 LYS H C 1
ATOM 12855 O O . LYS H 1 211 ? -44.250 13.360 -94.987 1.00 42.54 211 LYS H O 1
#

Nearest PDB structures (foldseek):
  8k5l-assembly2_C  TM=1.005E+00  e=1.024E-43  Fusobacterium nucleatum
  8x8j-assembly1_A  TM=6.397E-01  e=1.757E-10  Acinetobacter baumannii
  3bkw-assembly1_B  TM=7.096E-01  e=5.994E-09  Mesorhizobium japonicum MAFF 303099
  3g5l-assembly1_B  TM=6.885E-01  e=3.288E-08  Listeria monocytogenes serotype 4b str. F2365
  4isc-assembly1_A  TM=7.065E-01  e=6.775E-07  Pseudomonas syringae pv. tomato str. DC3000

CATH classification: 3.40.50.150